Protein 4JZA (pdb70)

Secondary structure (DSSP, 8-state):
---EEEEEETT----HHHHHHHHHHSTT-EEEEE-SS--HHHHHHHHHHHHHHHHHHHHHHS---TTS-S--HHHHHHHHHHHHHHTSS--S-HHHHHHHHHHHHHHHHHHHHHHTT-SSHHHHHHHHHHHHHHH------EEEEEE---SSS-SEEEEEEEE-----HHHHHHHHHHHHTT-PPPPHHHHTS-HHHHHHHHH--TT--SHHHHHHHHHHHHHHHHHHHHH-S-HHHHHHHHHHT-SSPPHHHHTS-HHHH---GGGSTTTHHHHHHHHHHHHTSTTHHHHTTTGGGGGGS-HHHHTS-HHHHHHHHHHHTT-SSGGGGSS---TT--SSSS-SS-EEEEEEEE-TT---BSS--EEE-S-SS-GGGTTS-HHHHHHHHHHHHHH---S-TTS-EEEEE------TTT----GGGTT-SSPPTHHHHHHHHHHHHHHTTTT---EEEE------S-----TT-HHHHHHHHHHHTTTTTSTTHHHHHHHHHHHHHTTTS--SS--HHHHHHHHHHHHHHHHHHHT-EEEEE-SSSSSHHHHHHHHHH--HHHHHHSS---SS--TTSHHHHHHHHHHHHH---HHHHHHHHHSTT--S-S-HHHHS-HHHHHHHHHHTT-TTHHHHHHHHHHTTSGGGGGG-----TTHHHHHHHHHHHHHHHHHHHHHHHHHHHTSGGGG-----GGG-SSGGGSTTTS-S-HHHHHHHH------TTHHHHHHHHHHHHHHTS-S--TT--HHHHHHHHHHHTTTS--SS---HHHHHHHHHHHHHHHHHHHHHHHHTSSTTT-/---EEEEEETT----HHHHHHHHHHSTT-EEEEE-SS--HHHHHHHHHHHHHHHHHHHHHHS---TTS-S--HHHHHHHHHHHHHHTSS--S-HHHHHHHHHHHHHHHHHHHHHHTT-SSHHHHHHHHHHHHHHH------EEEEEE---SSS-SEEEEEEEE-----HHHHHHHHHHHHTT-PPPPHHHHHS-HHHHHHHHT--TT--SHHHHHHHHHHHHHHHHHHHHH-SSHHHHHHHHHTTPSSPPHHHHTS-HHHH---GGGSTTTHHHHHHHHHHHHTSTTHHHHTTTTTTGGGS-HHHHTS-HHHHHHHHHHHTT-SSGGGGSS---TT--SSSS-SS-EEEEEEEE-TT---BSS--EEE-S-SS-GGGTTS-HHHHHHHHHHHHHH---S-TTS-EEEEEE-----TTT----TTTTT-SSPPTHHHHHHHHHHHHHHTTTT---EEEE------S-----TT-HHHHHHHHHHHTTTTTSTTHHHHHHHHHHHHHTTTS--SS--HHHHHHHHHHHHHHHHHHHT-EEEEEESSSSSHHHHHHHHHH--HHHHHHSS---SS--TTSHHHHHHHHHHHHH---HHHHHHHHHSTT--S-S-HHHHS-HHHHHHHHHHTT-TTHHHHHHHHHHTTSGGGGG-----TTHHHHHHHHHHHHHHHHHHHHHHHHHHHTSGGGG-----GGG-SSGGGSTTTS-S-HHHHHHHH------TTHHHHHHHHHHHHHHTS-S--TTS-HHHHHHHHHHHHTTS--SS---HHHHHHHHHHHHHHHHHHHHHHHHSSSSTT-

Solvent-accessible surface area: 70581 Å² total

Organism: Legionella longbeachae serogroup 1 (strain NSW150) (NCBI:txid661367)

InterPro domains:
  IPR040769 Phosphoinositide phosphatase insertion domain [PF18363] (189-281)
  IPR041034 Phosphoinositide phosphatase, C-terminal [PF18365] (685-813)

Sequence (1611 aa):
GKGIIVRVPHGIELSSELLSALEVRFPGYILETYYQKPDYHRSFARRVDSLHKAFYFLIDAYPFSAKNTPLTKQTLKAYVDECKLATTDAKGSIDDLHKELERFTAKLIELIALNWGCSEIKEAVELLNEAEQYALGEGRYDLVTLLPQLGQDVDYVLQVDESLPPYYDQLLDELTLIKAKKYPKTPGWLRDLEEYQHAYFCNLDQGVTSYLEVIRDFNNFLLNWASIKKIALSLNSDLQQIVSGSPPLPSWFNGLSVHQRERILAADPTSLDKKLTQFKKFLTGDIKWEIWDTATQISSLPQWYWVLSEHQQFFLEHVLKGVDDVKDAVSFLSSRHRTLPLPANYAAHSLLGLSENGNRELSAKRYRSSHIATRDGLNWPKAVQQRHSDSNLAKVEYSKNDQLAILQTLISPIHATEYVPNWITDYLPTLPPDLDLYKLARSAVERRKETQSILQNNHPYNAKRLYYTQAYDKDSQSLLVTAKKYASFTPGLQELLDQYQSVLESALGTATIFDYAGRELFLSSLEQLIILTIGGHSYGSCVSGKDRKAIELIHTDAILYKECYGTWPVFDELPDKENRIRFVSLVADLYSRHQHEHAGQNAPGSEGIKTPEWYLPEDIAAEIRKRLDSERSLKDDDRAATDNEVKNIFIGYLLPEKKLLCRLVARQLGESNCTKLYDALHSLINERNLFTPQEQSSRWTSSFFSSESNPTPDGIKQILELLSPSSGKDNIIRIEKILQVVSERPEIDGSRTEATNSVYGRLRSFLNCSEKATTFSEIVSTTVEEWTKLFEESKRAHVKEFESSHGKGIIVRVPHGIELSSELLSALEVRFPGYILETYYQKPDYHRSFARRVDSLHKAFYFLIDAYPFSAKNTPLTKQTLKAYVDECKLATTDAKGSIDDLHKELERFTAKLIELIALNWGCSEIKEAVELLNEAEQYALGEGRYDLVTLLPQLGQDVDYVLQVDESLPPYYDQLLDELTLIKAKKYPKTPGWLRDLEEYQHAYFCNLDQGVTSYLEVIRDFNNFLLNWASIKKIALSLNSDLQQIVSGSPPLPSWFNGLSVHQRERILAADPTSLDKKLTQFKKFLTGDIKWEIWDTATQISSLPQWYWVLSEHQQFFLEHVLKGVDDVKDAVSFLSSRHRTLPLPANYAAHSLLGLSENGNRELSAKRYRSSHIATRDGLNWPKAVQQRHSDSNLAKVEYSKNDQLAILQTLISPIHATEYVPNWITDYLPTLPPDLDLYKLARSAVERRKETQSILQNNHPYNAKRLYYTQAYDKDSQSLLVTAKKYASFTPGLQELLDQYQSVLESALGTATIFDYAGRELFLSSLEQLIILTIGGHSYGSCVSGKDRKAIELIHTDAILYKECYGTWPVFDELPDKENRIRFVSLVADLYSRHQHEHAGQNAPGSEGIKTPEWYLPEDIAAEIRKRLDSERSLKDDDRAATDNEVKNIFIYLLPEKKLLCRLVARQLGESNCTKLYDALHSLINERNLFTPQEQSSRWTSSFFSSESNPTPDGIKQILELLSPSSGKDNIIRIEKILQVVSERPEIDGSRTEATNSVYGRLRSFLNCSEKATTFSEIVSTTVEEWTKLFEESKRAHVKEFESSH

CATH classification: 1.10.520.60 (+1 more: 1.20.120.1720)

Nearest PDB structures (foldseek):
  4jza-assembly2_B  TM=1.001E+00  e=0.000E+00  Legionella longbeachae NSW150
  4jza-assembly3_A  TM=1.001E+00  e=0.000E+00  Legionella longbeachae NSW150
  8jzl-assembly1_A  TM=6.196E-01  e=5.012E-06  Salmonella enterica subsp. enterica serovar Typhimurium str. LT2
  6pcv-assembly1_A  TM=5.585E-01  e=2.221E-02  Homo sapiens
  7syf-assembly1_A  TM=2.313E-01  e=2.540E-02  Homo sapiens

Structure (mmCIF, N/CA/C/O backbone):
data_4JZA
#
_entry.id   4JZA
#
_cell.length_a   89.280
_cell.length_b   119.653
_cell.length_c   133.533
_cell.angle_alpha   90.00
_cell.angle_beta   101.33
_cell.angle_gamma   90.00
#
_symmetry.space_group_name_H-M   'P 1 21 1'
#
loop_
_entity.id
_entity.type
_entity.pdbx_description
1 polymer 'Uncharacterized protein'
2 water water
#
loop_
_atom_site.group_PDB
_atom_site.id
_atom_site.type_symbol
_atom_site.label_atom_id
_atom_site.label_alt_id
_atom_site.label_comp_id
_atom_site.label_asym_id
_atom_site.label_entity_id
_atom_site.label_seq_id
_atom_site.pdbx_PDB_ins_code
_atom_site.Cartn_x
_atom_site.Cartn_y
_atom_site.Cartn_z
_atom_site.occupancy
_atom_site.B_iso_or_equiv
_atom_site.auth_seq_id
_atom_site.auth_comp_id
_atom_site.auth_asym_id
_atom_site.auth_atom_id
_atom_site.pdbx_PDB_model_num
ATOM 9 N N . GLY A 1 2 ? 36.706 48.633 118.940 1.00 122.07 2 GLY A N 1
ATOM 10 C CA . GLY A 1 2 ? 35.839 48.214 120.089 1.00 115.56 2 GLY A CA 1
ATOM 11 C C . GLY A 1 2 ? 34.583 47.549 119.530 1.00 113.39 2 GLY A C 1
ATOM 12 O O . GLY A 1 2 ? 33.455 47.963 119.838 1.00 93.88 2 GLY A O 1
ATOM 13 N N . LYS A 1 3 ? 34.789 46.511 118.706 1.00 107.21 3 LYS A N 1
ATOM 14 C CA . LYS A 1 3 ? 33.752 46.041 117.766 1.00 99.29 3 LYS A CA 1
ATOM 15 C C . LYS A 1 3 ? 32.520 45.410 118.446 1.00 90.64 3 LYS A C 1
ATOM 16 O O . LYS A 1 3 ? 31.437 45.421 117.872 1.00 90.34 3 LYS A O 1
ATOM 22 N N . GLY A 1 4 ? 32.680 44.855 119.648 1.00 72.18 4 GLY A N 1
ATOM 23 C CA . GLY A 1 4 ? 31.553 44.272 120.331 1.00 58.73 4 GLY A CA 1
ATOM 24 C C . GLY A 1 4 ? 31.881 42.951 120.975 1.00 54.42 4 GLY A C 1
ATOM 25 O O . GLY A 1 4 ? 33.049 42.520 120.994 1.00 45.27 4 GLY A O 1
ATOM 26 N N . ILE A 1 5 ? 30.834 42.327 121.529 1.00 47.67 5 ILE A N 1
ATOM 27 C CA . ILE A 1 5 ? 30.969 41.155 122.346 1.00 43.72 5 ILE A CA 1
ATOM 28 C C . ILE A 1 5 ? 29.845 40.159 122.078 1.00 44.67 5 ILE A C 1
ATOM 29 O O . ILE A 1 5 ? 28.669 40.515 122.021 1.00 41.43 5 ILE A O 1
ATOM 34 N N . ILE A 1 6 ? 30.230 38.903 121.920 1.00 45.46 6 ILE A N 1
ATOM 35 C CA . ILE A 1 6 ? 29.281 37.841 121.773 1.00 48.60 6 ILE A CA 1
ATOM 36 C C . ILE A 1 6 ? 29.363 36.925 122.975 1.00 51.06 6 ILE A C 1
ATOM 37 O O . ILE A 1 6 ? 30.451 36.476 123.383 1.00 53.30 6 ILE A O 1
ATOM 42 N N . VAL A 1 7 ? 28.210 36.661 123.557 1.00 49.96 7 VAL A N 1
ATOM 43 C CA . VAL A 1 7 ? 28.112 35.742 124.659 1.00 49.31 7 VAL A CA 1
ATOM 44 C C . VAL A 1 7 ? 27.319 34.564 124.144 1.00 49.13 7 VAL A C 1
ATOM 45 O O . VAL A 1 7 ? 26.207 34.725 123.656 1.00 49.23 7 VAL A O 1
ATOM 49 N N . ARG A 1 8 ? 27.944 33.394 124.201 1.00 48.08 8 ARG A N 1
ATOM 50 C CA . ARG A 1 8 ? 27.375 32.175 123.714 1.00 43.78 8 ARG A CA 1
ATOM 51 C C . ARG A 1 8 ? 26.806 31.511 124.911 1.00 45.57 8 ARG A C 1
ATOM 52 O O . ARG A 1 8 ? 27.477 31.348 125.939 1.00 41.99 8 ARG A O 1
ATOM 60 N N . VAL A 1 9 ? 25.593 31.030 124.714 1.00 48.69 9 VAL A N 1
ATOM 61 C CA . VAL A 1 9 ? 24.721 30.630 125.773 1.00 50.67 9 VAL A CA 1
ATOM 62 C C . VAL A 1 9 ? 24.043 29.327 125.361 1.00 48.02 9 VAL A C 1
ATOM 63 O O . VAL A 1 9 ? 23.552 29.237 124.286 1.00 51.13 9 VAL A O 1
ATOM 67 N N . PRO A 1 10 ? 24.061 28.291 126.191 1.00 51.04 10 PRO A N 1
ATOM 68 C CA . PRO A 1 10 ? 23.462 27.064 125.736 1.00 52.79 10 PRO A CA 1
ATOM 69 C C . PRO A 1 10 ? 22.029 27.222 125.347 1.00 58.98 10 PRO A C 1
ATOM 70 O O . PRO A 1 10 ? 21.286 27.964 125.985 1.00 60.89 10 PRO A O 1
ATOM 74 N N . HIS A 1 11 ? 21.648 26.473 124.318 1.00 68.51 11 HIS A N 1
ATOM 75 C CA . HIS A 1 11 ? 20.318 26.514 123.795 1.00 73.32 11 HIS A CA 1
ATOM 76 C C . HIS A 1 11 ? 19.325 26.114 124.857 1.00 73.79 11 HIS A C 1
ATOM 77 O O . HIS A 1 11 ? 19.517 25.114 125.548 1.00 63.37 11 HIS A O 1
ATOM 84 N N . GLY A 1 12 ? 18.282 26.937 124.967 1.00 79.56 12 GLY A N 1
ATOM 85 C CA . GLY A 1 12 ? 17.139 26.648 125.793 1.00 89.60 12 GLY A CA 1
ATOM 86 C C . GLY A 1 12 ? 17.353 26.782 127.283 1.00 96.16 12 GLY A C 1
ATOM 87 O O . GLY A 1 12 ? 16.679 26.110 128.061 1.00 104.85 12 GLY A O 1
ATOM 88 N N . ILE A 1 13 ? 18.300 27.601 127.713 1.00 95.81 13 ILE A N 1
ATOM 89 C CA . ILE A 1 13 ? 18.283 27.976 129.107 1.00 95.13 13 ILE A CA 1
ATOM 90 C C . ILE A 1 13 ? 17.816 29.399 129.114 1.00 96.67 13 ILE A C 1
ATOM 91 O O . ILE A 1 13 ? 18.147 30.196 128.229 1.00 91.84 13 ILE A O 1
ATOM 96 N N . GLU A 1 14 ? 16.991 29.683 130.106 1.00 103.19 14 GLU A N 1
ATOM 97 C CA . GLU A 1 14 ? 16.425 30.998 130.295 1.00 101.62 14 GLU A CA 1
ATOM 98 C C . GLU A 1 14 ? 17.316 31.673 131.311 1.00 89.88 14 GLU A C 1
ATOM 99 O O . GLU A 1 14 ? 17.931 31.031 132.162 1.00 77.02 14 GLU A O 1
ATOM 105 N N . LEU A 1 15 ? 17.401 32.977 131.214 1.00 84.68 15 LEU A N 1
ATOM 106 C CA . LEU A 1 15 ? 18.324 33.679 132.049 1.00 87.71 15 LEU A CA 1
ATOM 107 C C . LEU A 1 15 ? 17.560 34.731 132.829 1.00 90.77 15 LEU A C 1
ATOM 108 O O . LEU A 1 15 ? 16.884 35.595 132.247 1.00 87.37 15 LEU A O 1
ATOM 113 N N . SER A 1 16 ? 17.662 34.635 134.154 1.00 88.55 16 SER A N 1
ATOM 114 C CA . SER A 1 16 ? 17.123 35.653 135.027 1.00 86.82 16 SER A CA 1
ATOM 115 C C . SER A 1 16 ? 17.761 36.968 134.624 1.00 85.24 16 SER A C 1
ATOM 116 O O . SER A 1 16 ? 18.925 37.018 134.231 1.00 84.76 16 SER A O 1
ATOM 119 N N . SER A 1 17 ? 16.977 38.030 134.667 1.00 82.21 17 SER A N 1
ATOM 120 C CA . SER A 1 17 ? 17.498 39.328 134.312 1.00 82.89 17 SER A CA 1
ATOM 121 C C . SER A 1 17 ? 18.630 39.753 135.272 1.00 79.27 17 SER A C 1
ATOM 122 O O . SER A 1 17 ? 19.407 40.653 134.976 1.00 67.52 17 SER A O 1
ATOM 125 N N . GLU A 1 18 ? 18.722 39.120 136.431 1.00 82.70 18 GLU A N 1
ATOM 126 C CA . GLU A 1 18 ? 19.817 39.446 137.325 1.00 83.28 18 GLU A CA 1
ATOM 127 C C . GLU A 1 18 ? 21.122 39.026 136.637 1.00 81.11 18 GLU A C 1
ATOM 128 O O . GLU A 1 18 ? 22.120 39.747 136.746 1.00 81.08 18 GLU A O 1
ATOM 134 N N . LEU A 1 19 ? 21.118 37.911 135.892 1.00 74.31 19 LEU A N 1
ATOM 135 C CA . LEU A 1 19 ? 22.331 37.531 135.146 1.00 73.05 19 LEU A CA 1
ATOM 136 C C . LEU A 1 19 ? 22.490 38.383 133.891 1.00 64.70 19 LEU A C 1
ATOM 137 O O . LEU A 1 19 ? 23.543 38.967 133.687 1.00 58.21 19 LEU A O 1
ATOM 142 N N . LEU A 1 20 ? 21.457 38.479 133.055 1.00 61.51 20 LEU A N 1
ATOM 143 C CA . LEU A 1 20 ? 21.550 39.343 131.859 1.00 61.84 20 LEU A CA 1
ATOM 144 C C . LEU A 1 20 ? 22.168 40.687 132.196 1.00 60.58 20 LEU A C 1
ATOM 145 O O . LEU A 1 20 ? 22.872 41.295 131.393 1.00 69.46 20 LEU A O 1
ATOM 150 N N . SER A 1 21 ? 21.866 41.147 133.398 1.00 65.24 21 SER A N 1
ATOM 151 C CA . SER A 1 21 ? 22.268 42.445 133.906 1.00 65.65 21 SER A CA 1
ATOM 152 C C . SER A 1 21 ? 23.724 42.453 134.369 1.00 66.97 21 SER A C 1
ATOM 153 O O . SER A 1 21 ? 24.409 43.452 134.220 1.00 66.84 21 SER A O 1
ATOM 156 N N . ALA A 1 22 ? 24.191 41.352 134.961 1.00 66.96 22 ALA A N 1
ATOM 157 C CA . ALA A 1 22 ? 25.605 41.234 135.341 1.00 63.50 22 ALA A CA 1
ATOM 158 C C . ALA A 1 22 ? 26.484 41.132 134.094 1.00 63.12 22 ALA A C 1
ATOM 159 O O . ALA A 1 22 ? 27.649 41.571 134.092 1.00 62.54 22 ALA A O 1
ATOM 161 N N . LEU A 1 23 ? 25.905 40.523 133.053 1.00 58.49 23 LEU A N 1
ATOM 162 C CA . LEU A 1 23 ? 26.541 40.406 131.775 1.00 56.49 23 LEU A CA 1
ATOM 163 C C . LEU A 1 23 ? 26.640 41.804 131.193 1.00 58.06 23 LEU A C 1
ATOM 164 O O . LEU A 1 23 ? 27.713 42.174 130.755 1.00 60.37 23 LEU A O 1
ATOM 169 N N . GLU A 1 24 ? 25.573 42.611 131.241 1.00 61.79 24 GLU A N 1
ATOM 170 C CA . GLU A 1 24 ? 25.655 44.018 130.706 1.00 64.87 24 GLU A CA 1
ATOM 171 C C . GLU A 1 24 ? 26.765 44.837 131.346 1.00 59.58 24 GLU A C 1
ATOM 172 O O . GLU A 1 24 ? 27.474 45.587 130.697 1.00 57.25 24 GLU A O 1
ATOM 178 N N . VAL A 1 25 ? 26.937 44.636 132.635 1.00 61.20 25 VAL A N 1
ATOM 179 C CA . VAL A 1 25 ? 27.924 45.377 133.380 1.00 65.28 25 VAL A CA 1
ATOM 180 C C . VAL A 1 25 ? 29.341 45.023 132.889 1.00 62.70 25 VAL A C 1
ATOM 181 O O . VAL A 1 25 ? 30.113 45.910 132.516 1.00 55.49 25 VAL A O 1
ATOM 185 N N . ARG A 1 26 ? 29.646 43.718 132.867 1.00 64.73 26 ARG A N 1
ATOM 186 C CA . ARG A 1 26 ? 30.984 43.220 132.518 1.00 58.56 26 ARG A CA 1
ATOM 187 C C . ARG A 1 26 ? 31.253 43.313 131.010 1.00 59.47 26 ARG A C 1
ATOM 188 O O . ARG A 1 26 ? 32.410 43.495 130.599 1.00 54.88 26 ARG A O 1
ATOM 196 N N . PHE A 1 27 ? 30.180 43.228 130.208 1.00 57.48 27 PHE A N 1
ATOM 197 C CA . PHE A 1 27 ? 30.264 43.090 128.732 1.00 54.24 27 PHE A CA 1
ATOM 198 C C . PHE A 1 27 ? 29.279 44.011 128.011 1.00 57.00 27 PHE A C 1
ATOM 199 O O . PHE A 1 27 ? 28.399 43.541 127.273 1.00 61.10 27 PHE A O 1
ATOM 207 N N . PRO A 1 28 ? 29.429 45.335 128.208 1.00 59.50 28 PRO A N 1
ATOM 208 C CA . PRO A 1 28 ? 28.419 46.285 127.759 1.00 57.41 28 PRO A CA 1
ATOM 209 C C . PRO A 1 28 ? 28.238 46.225 126.242 1.00 59.46 28 PRO A C 1
ATOM 210 O O . PRO A 1 28 ? 29.234 46.124 125.483 1.00 55.93 28 PRO A O 1
ATOM 214 N N . GLY A 1 29 ? 26.976 46.246 125.816 1.00 58.24 29 GLY A N 1
ATOM 215 C CA . GLY A 1 29 ? 26.648 46.093 124.418 1.00 56.75 29 GLY A CA 1
ATOM 216 C C . GLY A 1 29 ? 26.658 44.660 123.896 1.00 57.54 29 GLY A C 1
ATOM 217 O O . GLY A 1 29 ? 26.570 44.457 122.703 1.00 62.33 29 GLY A O 1
ATOM 218 N N . TYR A 1 30 ? 26.767 43.653 124.753 1.00 57.24 30 TYR A N 1
ATOM 219 C CA . TYR A 1 30 ? 26.931 42.275 124.264 1.00 57.25 30 TYR A CA 1
ATOM 220 C C . TYR A 1 30 ? 25.750 41.764 123.464 1.00 56.63 30 TYR A C 1
ATOM 221 O O . TYR A 1 30 ? 24.650 42.188 123.666 1.00 58.43 30 TYR A O 1
ATOM 230 N N . ILE A 1 31 ? 26.009 40.825 122.561 1.00 62.98 31 ILE A N 1
ATOM 231 C CA . ILE A 1 31 ? 24.987 40.142 121.787 1.00 58.30 31 ILE A CA 1
ATOM 232 C C . ILE A 1 31 ? 24.952 38.702 122.275 1.00 58.56 31 ILE A C 1
ATOM 233 O O . ILE A 1 31 ? 25.984 38.111 122.547 1.00 54.76 31 ILE A O 1
ATOM 238 N N . LEU A 1 32 ? 23.759 38.136 122.366 1.00 60.68 32 LEU A N 1
ATOM 239 C CA . LEU A 1 32 ? 23.592 36.747 122.726 1.00 59.18 32 LEU A CA 1
ATOM 240 C C . LEU A 1 32 ? 23.593 35.908 121.496 1.00 56.03 32 LEU A C 1
ATOM 241 O O . LEU A 1 32 ? 23.066 36.305 120.468 1.00 51.47 32 LEU A O 1
ATOM 246 N N . GLU A 1 33 ? 24.179 34.727 121.640 1.00 55.39 33 GLU A N 1
ATOM 247 C CA . GLU A 1 33 ? 24.246 33.719 120.593 1.00 54.08 33 GLU A CA 1
ATOM 248 C C . GLU A 1 33 ? 24.047 32.366 121.208 1.00 49.42 33 GLU A C 1
ATOM 249 O O . GLU A 1 33 ? 24.623 32.056 122.232 1.00 50.53 33 GLU A O 1
ATOM 255 N N . THR A 1 34 ? 23.236 31.554 120.571 1.00 49.35 34 THR A N 1
ATOM 256 C CA . THR A 1 34 ? 22.904 30.254 121.105 1.00 48.24 34 THR A CA 1
ATOM 257 C C . THR A 1 34 ? 23.800 29.158 120.556 1.00 51.59 34 THR A C 1
ATOM 258 O O . THR A 1 34 ? 24.125 29.159 119.338 1.00 58.01 34 THR A O 1
ATOM 262 N N . TYR A 1 35 ? 24.207 28.219 121.420 1.00 49.16 35 TYR A N 1
ATOM 263 C CA . TYR A 1 35 ? 24.881 26.989 120.943 1.00 49.88 35 TYR A CA 1
ATOM 264 C C . TYR A 1 35 ? 24.204 25.729 121.461 1.00 52.92 35 TYR A C 1
ATOM 265 O O . TYR A 1 35 ? 23.446 25.782 122.410 1.00 53.58 35 TYR A O 1
ATOM 274 N N . TYR A 1 36 ? 24.492 24.603 120.814 1.00 57.12 36 TYR A N 1
ATOM 275 C CA . TYR A 1 36 ? 23.921 23.294 121.151 1.00 57.59 36 TYR A CA 1
ATOM 276 C C . TYR A 1 36 ? 25.003 22.319 121.619 1.00 54.90 36 TYR A C 1
ATOM 277 O O . TYR A 1 36 ? 26.178 22.653 121.643 1.00 49.84 36 TYR A O 1
ATOM 286 N N . GLN A 1 37 ? 24.605 21.120 122.015 1.00 57.58 37 GLN A N 1
ATOM 287 C CA . GLN A 1 37 ? 25.547 20.117 122.484 1.00 58.71 37 GLN A CA 1
ATOM 288 C C . GLN A 1 37 ? 26.412 19.654 121.318 1.00 58.89 37 GLN A C 1
ATOM 289 O O . GLN A 1 37 ? 27.627 19.415 121.432 1.00 58.64 37 GLN A O 1
ATOM 295 N N . LYS A 1 38 ? 25.750 19.552 120.173 1.00 61.83 38 LYS A N 1
ATOM 296 C CA . LYS A 1 38 ? 26.263 18.900 118.983 1.00 55.68 38 LYS A CA 1
ATOM 297 C C . LYS A 1 38 ? 26.821 19.975 118.057 1.00 54.55 38 LYS A C 1
ATOM 298 O O . LYS A 1 38 ? 26.136 20.935 117.717 1.00 54.66 38 LYS A O 1
ATOM 304 N N . PRO A 1 39 ? 28.083 19.828 117.633 1.00 53.49 39 PRO A N 1
ATOM 305 C CA . PRO A 1 39 ? 28.571 20.793 116.626 1.00 52.68 39 PRO A CA 1
ATOM 306 C C . PRO A 1 39 ? 27.612 20.953 115.448 1.00 53.59 39 PRO A C 1
ATOM 307 O O . PRO A 1 39 ? 27.052 19.966 114.961 1.00 59.23 39 PRO A O 1
ATOM 311 N N . ASP A 1 40 ? 27.466 22.175 114.963 1.00 54.03 40 ASP A N 1
ATOM 312 C CA . ASP A 1 40 ? 26.639 22.458 113.785 1.00 53.06 40 ASP A CA 1
ATOM 313 C C . ASP A 1 40 ? 27.528 22.672 112.549 1.00 49.60 40 ASP A C 1
ATOM 314 O O . ASP A 1 40 ? 27.996 23.784 112.273 1.00 50.99 40 ASP A O 1
ATOM 319 N N . TYR A 1 41 ? 27.777 21.613 111.797 1.00 48.93 41 TYR A N 1
ATOM 320 C CA . TYR A 1 41 ? 28.713 21.746 110.689 1.00 48.09 41 TYR A CA 1
ATOM 321 C C . TYR A 1 41 ? 28.092 22.515 109.502 1.00 46.03 41 TYR A C 1
ATOM 322 O O . TYR A 1 41 ? 28.805 23.172 108.760 1.00 44.59 41 TYR A O 1
ATOM 331 N N . HIS A 1 42 ? 26.771 22.497 109.360 1.00 46.06 42 HIS A N 1
ATOM 332 C CA . HIS A 1 42 ? 26.135 23.386 108.397 1.00 46.93 42 HIS A CA 1
ATOM 333 C C . HIS A 1 42 ? 26.432 24.864 108.653 1.00 42.27 42 HIS A C 1
ATOM 334 O O . HIS A 1 42 ? 26.634 25.634 107.719 1.00 40.02 42 HIS A O 1
ATOM 341 N N . ARG A 1 43 ? 26.496 25.259 109.904 1.00 42.63 43 ARG A N 1
ATOM 342 C CA . ARG A 1 43 ? 26.881 26.642 110.237 1.00 44.22 43 ARG A CA 1
ATOM 343 C C . ARG A 1 43 ? 28.307 26.939 109.752 1.00 43.23 43 ARG A C 1
ATOM 344 O O . ARG A 1 43 ? 28.524 27.929 109.084 1.00 47.51 43 ARG A O 1
ATOM 352 N N . SER A 1 44 ? 29.260 26.068 110.054 1.00 40.11 44 SER A N 1
ATOM 353 C CA . SER A 1 44 ? 30.653 26.304 109.666 1.00 42.41 44 SER A CA 1
ATOM 354 C C . SER A 1 44 ? 30.801 26.379 108.145 1.00 43.46 44 SER A C 1
ATOM 355 O O . SER A 1 44 ? 31.602 27.152 107.609 1.00 42.55 44 SER A O 1
ATOM 358 N N . PHE A 1 45 ? 29.960 25.627 107.462 1.00 43.93 45 PHE A N 1
ATOM 359 C CA . PHE A 1 45 ? 29.946 25.614 106.005 1.00 45.97 45 PHE A CA 1
ATOM 360 C C . PHE A 1 45 ? 29.457 26.946 105.411 1.00 45.10 45 PHE A C 1
ATOM 361 O O . PHE A 1 45 ? 30.098 27.547 104.556 1.00 49.01 45 PHE A O 1
ATOM 369 N N . ALA A 1 46 ? 28.326 27.417 105.867 1.00 43.13 46 ALA A N 1
ATOM 370 C CA . ALA A 1 46 ? 27.868 28.714 105.422 1.00 42.76 46 ALA A CA 1
ATOM 371 C C . ALA A 1 46 ? 28.860 29.831 105.788 1.00 44.00 46 ALA A C 1
ATOM 372 O O . ALA A 1 46 ? 29.013 30.792 105.051 1.00 46.17 46 ALA A O 1
ATOM 374 N N . ARG A 1 47 ? 29.517 29.735 106.942 1.00 46.64 47 ARG A N 1
ATOM 375 C CA . ARG A 1 47 ? 30.420 30.817 107.344 1.00 45.12 47 ARG A CA 1
ATOM 376 C C . ARG A 1 47 ? 31.570 30.849 106.397 1.00 40.48 47 ARG A C 1
ATOM 377 O O . ARG A 1 47 ? 31.970 31.933 105.996 1.00 42.20 47 ARG A O 1
ATOM 385 N N . ARG A 1 48 ? 32.067 29.683 106.005 1.00 38.43 48 ARG A N 1
ATOM 386 C CA . ARG A 1 48 ? 33.264 29.630 105.149 1.00 38.74 48 ARG A CA 1
ATOM 387 C C . ARG A 1 48 ? 32.941 30.068 103.741 1.00 37.71 48 ARG A C 1
ATOM 388 O O . ARG A 1 48 ? 33.699 30.817 103.145 1.00 38.47 48 ARG A O 1
ATOM 396 N N . VAL A 1 49 ? 31.824 29.600 103.215 1.00 36.44 49 VAL A N 1
ATOM 397 C CA . VAL A 1 49 ? 31.381 30.082 101.932 1.00 37.51 49 VAL A CA 1
ATOM 398 C C . VAL A 1 49 ? 31.289 31.602 101.955 1.00 39.57 49 VAL A C 1
ATOM 399 O O . VAL A 1 49 ? 31.867 32.277 101.098 1.00 39.31 49 VAL A O 1
ATOM 403 N N . ASP A 1 50 ? 30.579 32.132 102.941 1.00 42.64 50 ASP A N 1
ATOM 404 C CA . ASP A 1 50 ? 30.310 33.561 103.013 1.00 45.79 50 ASP A CA 1
ATOM 405 C C . ASP A 1 50 ? 31.603 34.333 103.127 1.00 41.72 50 ASP A C 1
ATOM 406 O O . ASP A 1 50 ? 31.813 35.316 102.448 1.00 48.53 50 ASP A O 1
ATOM 411 N N . SER A 1 51 ? 32.514 33.867 103.938 1.00 40.71 51 SER A N 1
ATOM 412 C CA . SER A 1 51 ? 33.764 34.612 104.124 1.00 39.92 51 SER A CA 1
ATOM 413 C C . SER A 1 51 ? 34.614 34.676 102.861 1.00 37.97 51 SER A C 1
ATOM 414 O O . SER A 1 51 ? 35.274 35.675 102.624 1.00 40.25 51 SER A O 1
ATOM 417 N N . LEU A 1 52 ? 34.631 33.597 102.089 1.00 35.84 52 LEU A N 1
ATOM 418 C CA . LEU A 1 52 ? 35.427 33.546 100.876 1.00 36.21 52 LEU A CA 1
ATOM 419 C C . LEU A 1 52 ? 34.800 34.377 99.763 1.00 36.55 52 LEU A C 1
ATOM 420 O O . LEU A 1 52 ? 35.501 34.957 98.899 1.00 36.69 52 LEU A O 1
ATOM 425 N N . HIS A 1 53 ? 33.478 34.385 99.765 1.00 36.31 53 HIS A N 1
ATOM 426 C CA . HIS A 1 53 ? 32.706 35.250 98.894 1.00 37.69 53 HIS A CA 1
ATOM 427 C C . HIS A 1 53 ? 33.156 36.661 99.226 1.00 38.15 53 HIS A C 1
ATOM 428 O O . HIS A 1 53 ? 33.724 37.326 98.363 1.00 34.79 53 HIS A O 1
ATOM 435 N N . LYS A 1 54 ? 33.002 37.106 100.476 1.00 38.69 54 LYS A N 1
ATOM 436 C CA . LYS A 1 54 ? 33.540 38.433 100.812 1.00 43.24 54 LYS A CA 1
ATOM 437 C C . LYS A 1 54 ? 35.027 38.571 100.475 1.00 42.85 54 LYS A C 1
ATOM 438 O O . LYS A 1 54 ? 35.464 39.643 100.125 1.00 50.45 54 LYS A O 1
ATOM 444 N N . ALA A 1 55 ? 35.814 37.512 100.538 1.00 39.38 55 ALA A N 1
ATOM 445 C CA . ALA A 1 55 ? 37.200 37.676 100.180 1.00 41.62 55 ALA A CA 1
ATOM 446 C C . ALA A 1 55 ? 37.390 37.928 98.697 1.00 43.20 55 ALA A C 1
ATOM 447 O O . ALA A 1 55 ? 38.335 38.629 98.295 1.00 38.57 55 ALA A O 1
ATOM 449 N N . PHE A 1 56 ? 36.537 37.322 97.874 1.00 45.15 56 PHE A N 1
ATOM 450 C CA . PHE A 1 56 ? 36.580 37.659 96.442 1.00 48.13 56 PHE A CA 1
ATOM 451 C C . PHE A 1 56 ? 36.302 39.145 96.227 1.00 44.46 56 PHE A C 1
ATOM 452 O O . PHE A 1 56 ? 37.026 39.790 95.466 1.00 40.13 56 PHE A O 1
ATOM 460 N N . TYR A 1 57 ? 35.269 39.670 96.885 1.00 43.16 57 TYR A N 1
ATOM 461 C CA . TYR A 1 57 ? 34.943 41.069 96.772 1.00 43.68 57 TYR A CA 1
ATOM 462 C C . TYR A 1 57 ? 36.085 41.945 97.241 1.00 44.98 57 TYR A C 1
ATOM 463 O O . TYR A 1 57 ? 36.416 42.919 96.571 1.00 49.68 57 TYR A O 1
ATOM 472 N N . PHE A 1 58 ? 36.725 41.610 98.352 1.00 41.89 58 PHE A N 1
ATOM 473 C CA . PHE A 1 58 ? 37.865 42.407 98.755 1.00 39.12 58 PHE A CA 1
ATOM 474 C C . PHE A 1 58 ? 38.907 42.444 97.653 1.00 39.84 58 PHE A C 1
ATOM 475 O O . PHE A 1 58 ? 39.540 43.473 97.388 1.00 42.21 58 PHE A O 1
ATOM 483 N N . LEU A 1 59 ? 39.119 41.300 97.037 1.00 40.32 59 LEU A N 1
ATOM 484 C CA . LEU A 1 59 ? 40.179 41.125 96.045 1.00 41.67 59 LEU A CA 1
ATOM 485 C C . LEU A 1 59 ? 39.918 42.009 94.854 1.00 44.21 59 LEU A C 1
ATOM 486 O O . LEU A 1 59 ? 40.813 42.712 94.364 1.00 42.37 59 LEU A O 1
ATOM 491 N N . ILE A 1 60 ? 38.677 41.988 94.388 1.00 48.36 60 ILE A N 1
ATOM 492 C CA . ILE A 1 60 ? 38.345 42.677 93.154 1.00 51.73 60 ILE A CA 1
ATOM 493 C C . ILE A 1 60 ? 38.314 44.188 93.347 1.00 52.27 60 ILE A C 1
ATOM 494 O O . ILE A 1 60 ? 38.683 44.935 92.437 1.00 53.48 60 ILE A O 1
ATOM 499 N N . ASP A 1 61 ? 37.901 44.628 94.528 1.00 48.57 61 ASP A N 1
ATOM 500 C CA . ASP A 1 61 ? 37.915 46.040 94.864 1.00 46.23 61 ASP A CA 1
ATOM 501 C C . ASP A 1 61 ? 39.361 46.530 95.158 1.00 47.36 61 ASP A C 1
ATOM 502 O O . ASP A 1 61 ? 39.661 47.675 94.974 1.00 46.38 61 ASP A O 1
ATOM 507 N N . ALA A 1 62 ? 40.272 45.677 95.598 1.00 49.89 62 ALA A N 1
ATOM 508 C CA . ALA A 1 62 ? 41.593 46.145 96.069 1.00 44.29 62 ALA A CA 1
ATOM 509 C C . ALA A 1 62 ? 42.690 45.944 95.057 1.00 45.58 62 ALA A C 1
ATOM 510 O O . ALA A 1 62 ? 43.605 46.741 94.988 1.00 45.86 62 ALA A O 1
ATOM 512 N N . TYR A 1 63 ? 42.618 44.859 94.289 1.00 48.37 63 TYR A N 1
ATOM 513 C CA . TYR A 1 63 ? 43.735 44.469 93.459 1.00 52.65 63 TYR A CA 1
ATOM 514 C C . TYR A 1 63 ? 43.396 44.665 91.958 1.00 56.36 63 TYR A C 1
ATOM 515 O O . TYR A 1 63 ? 42.530 43.978 91.410 1.00 53.12 63 TYR A O 1
ATOM 524 N N . PRO A 1 64 ? 44.086 45.633 91.295 1.00 64.89 64 PRO A N 1
ATOM 525 C CA . PRO A 1 64 ? 43.893 45.813 89.853 1.00 68.12 64 PRO A CA 1
ATOM 526 C C . PRO A 1 64 ? 44.322 44.617 89.009 1.00 66.49 64 PRO A C 1
ATOM 527 O O . PRO A 1 64 ? 45.417 44.072 89.203 1.00 75.99 64 PRO A O 1
ATOM 531 N N . PHE A 1 65 ? 43.468 44.241 88.062 1.00 67.35 65 PHE A N 1
ATOM 532 C CA . PHE A 1 65 ? 43.819 43.300 87.007 1.00 67.26 65 PHE A CA 1
ATOM 533 C C . PHE A 1 65 ? 43.932 44.096 85.727 1.00 69.06 65 PHE A C 1
ATOM 534 O O . PHE A 1 65 ? 43.075 44.923 85.447 1.00 71.91 65 PHE A O 1
ATOM 542 N N . SER A 1 66 ? 44.987 43.847 84.958 1.00 69.76 66 SER A N 1
ATOM 543 C CA . SER A 1 66 ? 45.107 44.371 83.594 1.00 64.21 66 SER A CA 1
ATOM 544 C C . SER A 1 66 ? 43.821 44.146 82.729 1.00 61.87 66 SER A C 1
ATOM 545 O O . SER A 1 66 ? 43.190 43.073 82.781 1.00 51.27 66 SER A O 1
ATOM 548 N N . ALA A 1 67 ? 43.437 45.165 81.948 1.00 65.10 67 ALA A N 1
ATOM 549 C CA . ALA A 1 67 ? 42.221 45.102 81.069 1.00 73.19 67 ALA A CA 1
ATOM 550 C C . ALA A 1 67 ? 42.456 44.243 79.825 1.00 69.77 67 ALA A C 1
ATOM 551 O O . ALA A 1 67 ? 41.523 43.820 79.151 1.00 70.02 67 ALA A O 1
ATOM 553 N N . LYS A 1 68 ? 43.726 43.991 79.558 1.00 67.72 68 LYS A N 1
ATOM 554 C CA . LYS A 1 68 ? 44.171 43.068 78.537 1.00 68.91 68 LYS A CA 1
ATOM 555 C C . LYS A 1 68 ? 44.010 41.591 78.884 1.00 62.38 68 LYS A C 1
ATOM 556 O O . LYS A 1 68 ? 44.161 40.746 78.015 1.00 64.16 68 LYS A O 1
ATOM 562 N N . ASN A 1 69 ? 43.754 41.228 80.134 1.00 62.62 69 ASN A N 1
ATOM 563 C CA . ASN A 1 69 ? 43.612 39.791 80.448 1.00 56.36 69 ASN A CA 1
ATOM 564 C C . ASN A 1 69 ? 42.370 39.156 79.876 1.00 52.29 69 ASN A C 1
ATOM 565 O O . ASN A 1 69 ? 42.410 37.995 79.496 1.00 45.86 69 ASN A O 1
ATOM 570 N N . THR A 1 70 ? 41.282 39.927 79.777 1.00 51.89 70 THR A N 1
ATOM 571 C CA . THR A 1 70 ? 39.943 39.370 79.584 1.00 49.34 70 THR A CA 1
ATOM 572 C C . THR A 1 70 ? 39.005 40.494 79.248 1.00 47.43 70 THR A C 1
ATOM 573 O O . THR A 1 70 ? 39.149 41.572 79.803 1.00 48.11 70 THR A O 1
ATOM 577 N N . PRO A 1 71 ? 38.019 40.244 78.361 1.00 46.81 71 PRO A N 1
ATOM 578 C CA . PRO A 1 71 ? 36.972 41.221 78.091 1.00 46.48 71 PRO A CA 1
ATOM 579 C C . PRO A 1 71 ? 35.848 41.260 79.142 1.00 47.19 71 PRO A C 1
ATOM 580 O O . PRO A 1 71 ? 34.783 41.815 78.889 1.00 50.49 71 PRO A O 1
ATOM 584 N N . LEU A 1 72 ? 36.047 40.670 80.304 1.00 48.15 72 LEU A N 1
ATOM 585 C CA . LEU A 1 72 ? 34.973 40.532 81.239 1.00 46.63 72 LEU A CA 1
ATOM 586 C C . LEU A 1 72 ? 35.020 41.707 82.208 1.00 44.48 72 LEU A C 1
ATOM 587 O O . LEU A 1 72 ? 36.095 42.219 82.543 1.00 41.02 72 LEU A O 1
ATOM 592 N N . THR A 1 73 ? 33.848 42.132 82.660 1.00 44.58 73 THR A N 1
ATOM 593 C CA . THR A 1 73 ? 33.719 43.278 83.546 1.00 43.51 73 THR A CA 1
ATOM 594 C C . THR A 1 73 ? 33.639 42.765 84.974 1.00 46.40 73 THR A C 1
ATOM 595 O O . THR A 1 73 ? 33.228 41.602 85.253 1.00 44.58 73 THR A O 1
ATOM 599 N N . LYS A 1 74 ? 33.995 43.656 85.888 1.00 47.84 74 LYS A N 1
ATOM 600 C CA . LYS A 1 74 ? 33.781 43.435 87.285 1.00 50.20 74 LYS A CA 1
ATOM 601 C C . LYS A 1 74 ? 32.337 43.012 87.541 1.00 49.81 74 LYS A C 1
ATOM 602 O O . LYS A 1 74 ? 32.060 42.079 88.291 1.00 49.58 74 LYS A O 1
ATOM 608 N N . GLN A 1 75 ? 31.408 43.674 86.901 1.00 46.60 75 GLN A N 1
ATOM 609 C CA . GLN A 1 75 ? 30.051 43.345 87.187 1.00 50.96 75 GLN A CA 1
ATOM 610 C C . GLN A 1 75 ? 29.720 41.879 86.767 1.00 48.63 75 GLN A C 1
ATOM 611 O O . GLN A 1 75 ? 29.068 41.127 87.496 1.00 46.03 75 GLN A O 1
ATOM 617 N N . THR A 1 76 ? 30.224 41.424 85.631 1.00 47.21 76 THR A N 1
ATOM 618 C CA . THR A 1 76 ? 29.994 40.043 85.259 1.00 42.67 76 THR A CA 1
ATOM 619 C C . THR A 1 76 ? 30.628 39.072 86.272 1.00 42.17 76 THR A C 1
ATOM 620 O O . THR A 1 76 ? 29.982 38.091 86.631 1.00 38.89 76 THR A O 1
ATOM 624 N N . LEU A 1 77 ? 31.864 39.328 86.722 1.00 38.34 77 LEU A N 1
ATOM 625 C CA . LEU A 1 77 ? 32.492 38.461 87.717 1.00 38.23 77 LEU A CA 1
ATOM 626 C C . LEU A 1 77 ? 31.731 38.360 89.012 1.00 41.57 77 LEU A C 1
ATOM 627 O O . LEU A 1 77 ? 31.460 37.273 89.537 1.00 45.12 77 LEU A O 1
ATOM 632 N N . LYS A 1 78 ? 31.349 39.497 89.541 1.00 45.31 78 LYS A N 1
ATOM 633 C CA . LYS A 1 78 ? 30.622 39.522 90.787 1.00 45.64 78 LYS A CA 1
ATOM 634 C C . LYS A 1 78 ? 29.284 38.834 90.638 1.00 44.41 78 LYS A C 1
ATOM 635 O O . LYS A 1 78 ? 28.822 38.174 91.538 1.00 49.73 78 LYS A O 1
ATOM 641 N N . ALA A 1 79 ? 28.613 39.010 89.530 1.00 43.95 79 ALA A N 1
ATOM 642 C CA . ALA A 1 79 ? 27.351 38.303 89.391 1.00 45.87 79 ALA A CA 1
ATOM 643 C C . ALA A 1 79 ? 27.621 36.781 89.399 1.00 46.25 79 ALA A C 1
ATOM 644 O O . ALA A 1 79 ? 26.866 36.035 90.037 1.00 48.52 79 ALA A O 1
ATOM 646 N N . TYR A 1 80 ? 28.694 36.333 88.743 1.00 43.09 80 TYR A N 1
ATOM 647 C CA . TYR A 1 80 ? 29.001 34.886 88.676 1.00 48.16 80 TYR A CA 1
ATOM 648 C C . TYR A 1 80 ? 29.311 34.318 90.049 1.00 44.69 80 TYR A C 1
ATOM 649 O O . TYR A 1 80 ? 28.820 33.292 90.465 1.00 49.38 80 TYR A O 1
ATOM 658 N N . VAL A 1 81 ? 30.111 35.033 90.773 1.00 43.95 81 VAL A N 1
ATOM 659 C CA . VAL A 1 81 ? 30.415 34.672 92.136 1.00 41.15 81 VAL A CA 1
ATOM 660 C C . VAL A 1 81 ? 29.239 34.679 93.049 1.00 39.74 81 VAL A C 1
ATOM 661 O O . VAL A 1 81 ? 29.120 33.797 93.863 1.00 39.60 81 VAL A O 1
ATOM 665 N N . ASP A 1 82 ? 28.355 35.648 92.898 1.00 41.13 82 ASP A N 1
ATOM 666 C CA . ASP A 1 82 ? 27.074 35.620 93.586 1.00 41.24 82 ASP A CA 1
ATOM 667 C C . ASP A 1 82 ? 26.223 34.409 93.257 1.00 42.67 82 ASP A C 1
ATOM 668 O O . ASP A 1 82 ? 25.536 33.886 94.162 1.00 41.68 82 ASP A O 1
ATOM 673 N N . GLU A 1 83 ? 26.248 33.933 92.010 1.00 44.67 83 GLU A N 1
ATOM 674 C CA . GLU A 1 83 ? 25.430 32.773 91.686 1.00 49.67 83 GLU A CA 1
ATOM 675 C C . GLU A 1 83 ? 26.049 31.546 92.302 1.00 48.78 83 GLU A C 1
ATOM 676 O O . GLU A 1 83 ? 25.307 30.681 92.779 1.00 48.51 83 GLU A O 1
ATOM 682 N N . CYS A 1 84 ? 27.388 31.464 92.294 1.00 46.09 84 CYS A N 1
ATOM 683 C CA . CYS A 1 84 ? 28.081 30.292 92.852 1.00 46.38 84 CYS A CA 1
ATOM 684 C C . CYS A 1 84 ? 27.724 30.178 94.321 1.00 47.94 84 CYS A C 1
ATOM 685 O O . CYS A 1 84 ? 27.554 29.082 94.848 1.00 49.41 84 CYS A O 1
ATOM 688 N N . LYS A 1 85 ? 27.641 31.324 94.983 1.00 48.22 85 LYS A N 1
ATOM 689 C CA . LYS A 1 85 ? 27.275 31.360 96.378 1.00 51.01 85 LYS A CA 1
ATOM 690 C C . LYS A 1 85 ? 25.837 30.953 96.601 1.00 50.83 85 LYS A C 1
ATOM 691 O O . LYS A 1 85 ? 25.553 30.248 97.551 1.00 48.96 85 LYS A O 1
ATOM 697 N N . LEU A 1 86 ? 24.934 31.425 95.757 1.00 55.09 86 LEU A N 1
ATOM 698 C CA . LEU A 1 86 ? 23.530 31.068 95.906 1.00 58.53 86 LEU A CA 1
ATOM 699 C C . LEU A 1 86 ? 23.307 29.543 95.709 1.00 58.38 86 LEU A C 1
ATOM 700 O O . LEU A 1 86 ? 22.464 28.953 96.340 1.00 59.45 86 LEU A O 1
ATOM 705 N N . ALA A 1 87 ? 24.080 28.910 94.848 1.00 55.26 87 ALA A N 1
ATOM 706 C CA . ALA A 1 87 ? 23.993 27.482 94.694 1.00 56.86 87 ALA A CA 1
ATOM 707 C C . ALA A 1 87 ? 24.348 26.675 95.962 1.00 56.36 87 ALA A C 1
ATOM 708 O O . ALA A 1 87 ? 23.913 25.532 96.095 1.00 55.96 87 ALA A O 1
ATOM 710 N N . THR A 1 88 ? 25.128 27.244 96.876 1.00 53.45 88 THR A N 1
ATOM 711 C CA . THR A 1 88 ? 25.429 26.566 98.142 1.00 53.75 88 THR A CA 1
ATOM 712 C C . THR A 1 88 ? 24.367 26.750 99.262 1.00 55.11 88 THR A C 1
ATOM 713 O O . THR A 1 88 ? 24.451 26.098 100.282 1.00 54.73 88 THR A O 1
ATOM 717 N N . THR A 1 89 ? 23.364 27.598 99.083 1.00 62.76 89 THR A N 1
ATOM 718 C CA . THR A 1 89 ? 22.312 27.738 100.113 1.00 77.05 89 THR A CA 1
ATOM 719 C C . THR A 1 89 ? 21.475 26.466 100.268 1.00 82.90 89 THR A C 1
ATOM 720 O O . THR A 1 89 ? 20.935 26.191 101.349 1.00 84.43 89 THR A O 1
ATOM 724 N N . ASP A 1 90 ? 21.362 25.697 99.195 1.00 88.09 90 ASP A N 1
ATOM 725 C CA . ASP A 1 90 ? 20.673 24.410 99.272 1.00 100.93 90 ASP A CA 1
ATOM 726 C C . ASP A 1 90 ? 21.472 23.312 99.993 1.00 95.21 90 ASP A C 1
ATOM 727 O O . ASP A 1 90 ? 20.866 22.438 100.603 1.00 93.72 90 ASP A O 1
ATOM 732 N N . ALA A 1 91 ? 22.807 23.339 99.921 1.00 83.07 91 ALA A N 1
ATOM 733 C CA . ALA A 1 91 ? 23.623 22.226 100.434 1.00 82.02 91 ALA A CA 1
ATOM 734 C C . ALA A 1 91 ? 23.152 21.714 101.800 1.00 82.13 91 ALA A C 1
ATOM 735 O O . ALA A 1 91 ? 23.148 22.469 102.776 1.00 76.03 91 ALA A O 1
ATOM 737 N N . LYS A 1 92 ? 22.745 20.440 101.849 1.00 85.96 92 LYS A N 1
ATOM 738 C CA . LYS A 1 92 ? 22.322 19.762 103.100 1.00 88.95 92 LYS A CA 1
ATOM 739 C C . LYS A 1 92 ? 23.085 18.455 103.171 1.00 77.24 92 LYS A C 1
ATOM 740 O O . LYS A 1 92 ? 23.445 17.895 102.138 1.00 71.07 92 LYS A O 1
ATOM 746 N N . GLY A 1 93 ? 23.346 17.974 104.376 1.00 68.50 93 GLY A N 1
ATOM 747 C CA . GLY A 1 93 ? 23.902 16.634 104.526 1.00 66.03 93 GLY A CA 1
ATOM 748 C C . GLY A 1 93 ? 24.937 16.454 105.627 1.00 63.95 93 GLY A C 1
ATOM 749 O O . GLY A 1 93 ? 25.004 17.214 106.620 1.00 61.64 93 GLY A O 1
ATOM 750 N N . SER A 1 94 ? 25.762 15.432 105.447 1.00 58.19 94 SER A N 1
ATOM 751 C CA . SER A 1 94 ? 26.808 15.144 106.403 1.00 56.29 94 SER A CA 1
ATOM 752 C C . SER A 1 94 ? 27.983 16.108 106.180 1.00 49.47 94 SER A C 1
ATOM 753 O O . SER A 1 94 ? 28.172 16.650 105.094 1.00 43.51 94 SER A O 1
ATOM 756 N N . ILE A 1 95 ? 28.827 16.224 107.179 1.00 45.91 95 ILE A N 1
ATOM 757 C CA . ILE A 1 95 ? 30.030 16.979 107.034 1.00 48.81 95 ILE A CA 1
ATOM 758 C C . ILE A 1 95 ? 30.830 16.626 105.774 1.00 50.43 95 ILE A C 1
ATOM 759 O O . ILE A 1 95 ? 31.570 17.483 105.249 1.00 51.14 95 ILE A O 1
ATOM 764 N N . ASP A 1 96 ? 30.701 15.391 105.295 1.00 50.94 96 ASP A N 1
ATOM 765 C CA . ASP A 1 96 ? 31.348 14.970 104.058 1.00 50.33 96 ASP A CA 1
ATOM 766 C C . ASP A 1 96 ? 30.758 15.589 102.838 1.00 47.18 96 ASP A C 1
ATOM 767 O O . ASP A 1 96 ? 31.488 15.899 101.936 1.00 43.89 96 ASP A O 1
ATOM 772 N N . ASP A 1 97 ? 29.424 15.706 102.788 1.00 49.19 97 ASP A N 1
ATOM 773 C CA . ASP A 1 97 ? 28.718 16.272 101.630 1.00 48.43 97 ASP A CA 1
ATOM 774 C C . ASP A 1 97 ? 29.040 17.734 101.596 1.00 45.17 97 ASP A C 1
ATOM 775 O O . ASP A 1 97 ? 29.323 18.272 100.562 1.00 42.00 97 ASP A O 1
ATOM 780 N N . LEU A 1 98 ? 28.957 18.382 102.755 1.00 45.88 98 LEU A N 1
ATOM 781 C CA . LEU A 1 98 ? 29.218 19.804 102.862 1.00 45.86 98 LEU A CA 1
ATOM 782 C C . LEU A 1 98 ? 30.693 20.146 102.580 1.00 46.73 98 LEU A C 1
ATOM 783 O O . LEU A 1 98 ? 30.999 21.226 102.062 1.00 46.62 98 LEU A O 1
ATOM 788 N N . HIS A 1 99 ? 31.617 19.254 102.900 1.00 45.84 99 HIS A N 1
ATOM 789 C CA . HIS A 1 99 ? 33.004 19.566 102.604 1.00 45.72 99 HIS A CA 1
ATOM 790 C C . HIS A 1 99 ? 33.187 19.541 101.099 1.00 45.27 99 HIS A C 1
ATOM 791 O O . HIS A 1 99 ? 33.995 20.294 100.547 1.00 43.03 99 HIS A O 1
ATOM 798 N N . LYS A 1 100 ? 32.383 18.738 100.423 1.00 45.17 100 LYS A N 1
ATOM 799 C CA . LYS A 1 100 ? 32.550 18.599 98.998 1.00 47.89 100 LYS A CA 1
ATOM 800 C C . LYS A 1 100 ? 31.991 19.828 98.334 1.00 43.96 100 LYS A C 1
ATOM 801 O O . LYS A 1 100 ? 32.690 20.458 97.555 1.00 45.24 100 LYS A O 1
ATOM 807 N N . GLU A 1 101 ? 30.777 20.221 98.673 1.00 42.83 101 GLU A N 1
ATOM 808 C CA . GLU A 1 101 ? 30.259 21.517 98.235 1.00 46.79 101 GLU A CA 1
ATOM 809 C C . GLU A 1 101 ? 31.236 22.699 98.492 1.00 46.84 101 GLU A C 1
ATOM 810 O O . GLU A 1 101 ? 31.459 23.546 97.635 1.00 49.27 101 GLU A O 1
ATOM 816 N N . LEU A 1 102 ? 31.833 22.758 99.668 1.00 46.26 102 LEU A N 1
ATOM 817 C CA . LEU A 1 102 ? 32.838 23.769 99.895 1.00 42.27 102 LEU A CA 1
ATOM 818 C C . LEU A 1 102 ? 33.964 23.641 98.927 1.00 39.64 102 LEU A C 1
ATOM 819 O O . LEU A 1 102 ? 34.427 24.656 98.441 1.00 38.44 102 LEU A O 1
ATOM 824 N N . GLU A 1 103 ? 34.470 22.427 98.689 1.00 40.88 103 GLU A N 1
ATOM 825 C CA . GLU A 1 103 ? 35.622 22.270 97.766 1.00 39.45 103 GLU A CA 1
ATOM 826 C C . GLU A 1 103 ? 35.210 22.770 96.368 1.00 39.42 103 GLU A C 1
ATOM 827 O O . GLU A 1 103 ? 35.973 23.458 95.681 1.00 34.80 103 GLU A O 1
ATOM 833 N N . ARG A 1 104 ? 33.969 22.474 95.978 1.00 40.03 104 ARG A N 1
ATOM 834 C CA . ARG A 1 104 ? 33.492 22.845 94.665 1.00 43.20 104 ARG A CA 1
ATOM 835 C C . ARG A 1 104 ? 33.382 24.347 94.505 1.00 41.79 104 ARG A C 1
ATOM 836 O O . ARG A 1 104 ? 33.751 24.869 93.481 1.00 42.13 104 ARG A O 1
ATOM 844 N N . PHE A 1 105 ? 32.817 25.014 95.504 1.00 39.59 105 PHE A N 1
ATOM 845 C CA . PHE A 1 105 ? 32.605 26.458 95.477 1.00 40.60 105 PHE A CA 1
ATOM 846 C C . PHE A 1 105 ? 33.949 27.182 95.471 1.00 39.91 105 PHE A C 1
ATOM 847 O O . PHE A 1 105 ? 34.162 28.153 94.725 1.00 38.06 105 PHE A O 1
ATOM 855 N N . THR A 1 106 ? 34.874 26.672 96.257 1.00 38.13 106 THR A N 1
ATOM 856 C CA . THR A 1 106 ? 36.151 27.328 96.368 1.00 39.17 106 THR A CA 1
ATOM 857 C C . THR A 1 106 ? 36.906 27.225 95.012 1.00 38.92 106 THR A C 1
ATOM 858 O O . THR A 1 106 ? 37.443 28.204 94.494 1.00 36.17 106 THR A O 1
ATOM 862 N N . ALA A 1 107 ? 36.929 26.027 94.434 1.00 40.54 107 ALA A N 1
ATOM 863 C CA . ALA A 1 107 ? 37.590 25.803 93.125 1.00 39.57 107 ALA A CA 1
ATOM 864 C C . ALA A 1 107 ? 37.037 26.709 92.045 1.00 39.90 107 ALA A C 1
ATOM 865 O O . ALA A 1 107 ? 37.785 27.178 91.220 1.00 37.66 107 ALA A O 1
ATOM 867 N N . LYS A 1 108 ? 35.719 26.948 92.057 1.00 40.85 108 LYS A N 1
ATOM 868 C CA . LYS A 1 108 ? 35.137 27.909 91.160 1.00 42.54 108 LYS A CA 1
ATOM 869 C C . LYS A 1 108 ? 35.738 29.278 91.310 1.00 41.30 108 LYS A C 1
ATOM 870 O O . LYS A 1 108 ? 35.997 29.894 90.318 1.00 47.04 108 LYS A O 1
ATOM 876 N N . LEU A 1 109 ? 35.965 29.755 92.526 1.00 41.87 109 LEU A N 1
ATOM 877 C CA . LEU A 1 109 ? 36.532 31.090 92.716 1.00 41.27 109 LEU A CA 1
ATOM 878 C C . LEU A 1 109 ? 37.964 31.152 92.289 1.00 40.33 109 LEU A C 1
ATOM 879 O O . LEU A 1 109 ? 38.384 32.137 91.679 1.00 37.27 109 LEU A O 1
ATOM 884 N N . ILE A 1 110 ? 38.721 30.125 92.648 1.00 41.50 110 ILE A N 1
ATOM 885 C CA . ILE A 1 110 ? 40.156 30.089 92.364 1.00 42.76 110 ILE A CA 1
ATOM 886 C C . ILE A 1 110 ? 40.368 30.162 90.854 1.00 43.52 110 ILE A C 1
ATOM 887 O O . ILE A 1 110 ? 41.283 30.815 90.356 1.00 40.05 110 ILE A O 1
ATOM 892 N N . GLU A 1 111 ? 39.494 29.479 90.128 1.00 44.85 111 GLU A N 1
ATOM 893 C CA . GLU A 1 111 ? 39.667 29.318 88.709 1.00 49.53 111 GLU A CA 1
ATOM 894 C C . GLU A 1 111 ? 39.304 30.668 88.033 1.00 48.65 111 GLU A C 1
ATOM 895 O O . GLU A 1 111 ? 40.016 31.158 87.154 1.00 45.61 111 GLU A O 1
ATOM 901 N N . LEU A 1 112 ? 38.210 31.272 88.484 1.00 44.90 112 LEU A N 1
ATOM 902 C CA . LEU A 1 112 ? 37.822 32.600 88.051 1.00 42.15 112 LEU A CA 1
ATOM 903 C C . LEU A 1 112 ? 38.917 33.629 88.314 1.00 41.03 112 LEU A C 1
ATOM 904 O O . LEU A 1 112 ? 39.178 34.488 87.490 1.00 39.36 112 LEU A O 1
ATOM 909 N N . ILE A 1 113 ? 39.572 33.525 89.462 1.00 42.32 113 ILE A N 1
ATOM 910 C CA . ILE A 1 113 ? 40.725 34.363 89.775 1.00 42.02 113 ILE A CA 1
ATOM 911 C C . ILE A 1 113 ? 41.908 34.085 88.855 1.00 43.40 113 ILE A C 1
ATOM 912 O O . ILE A 1 113 ? 42.497 34.999 88.317 1.00 42.92 113 ILE A O 1
ATOM 917 N N . ALA A 1 114 ? 42.241 32.831 88.610 1.00 45.29 114 ALA A N 1
ATOM 918 C CA . ALA A 1 114 ? 43.372 32.567 87.727 1.00 43.00 114 ALA A CA 1
ATOM 919 C C . ALA A 1 114 ? 43.135 33.128 86.323 1.00 42.25 114 ALA A C 1
ATOM 920 O O . ALA A 1 114 ? 44.070 33.629 85.686 1.00 41.52 114 ALA A O 1
ATOM 922 N N . LEU A 1 115 ? 41.903 32.978 85.830 1.00 43.50 115 LEU A N 1
ATOM 923 C CA . LEU A 1 115 ? 41.437 33.548 84.559 1.00 40.69 115 LEU A CA 1
ATOM 924 C C . LEU A 1 115 ? 41.482 35.069 84.541 1.00 45.23 115 LEU A C 1
ATOM 925 O O . LEU A 1 115 ? 42.208 35.647 83.747 1.00 43.72 115 LEU A O 1
ATOM 930 N N . ASN A 1 116 ? 40.693 35.734 85.378 1.00 50.05 116 ASN A N 1
ATOM 931 C CA . ASN A 1 116 ? 40.676 37.190 85.327 1.00 54.52 116 ASN A CA 1
ATOM 932 C C . ASN A 1 116 ? 42.016 37.895 85.709 1.00 50.02 116 ASN A C 1
ATOM 933 O O . ASN A 1 116 ? 42.322 38.975 85.200 1.00 52.18 116 ASN A O 1
ATOM 938 N N . TRP A 1 117 ? 42.829 37.302 86.556 1.00 45.07 117 TRP A N 1
ATOM 939 C CA . TRP A 1 117 ? 44.095 37.944 86.940 1.00 44.99 117 TRP A CA 1
ATOM 940 C C . TRP A 1 117 ? 45.269 37.377 86.139 1.00 48.41 117 TRP A C 1
ATOM 941 O O . TRP A 1 117 ? 46.399 37.827 86.288 1.00 46.73 117 TRP A O 1
ATOM 952 N N . GLY A 1 118 ? 44.997 36.390 85.290 1.00 49.72 118 GLY A N 1
ATOM 953 C CA . GLY A 1 118 ? 46.010 35.863 84.386 1.00 51.17 118 GLY A CA 1
ATOM 954 C C . GLY A 1 118 ? 47.178 35.245 85.114 1.00 49.89 118 GLY A C 1
ATOM 955 O O . GLY A 1 118 ? 48.317 35.548 84.810 1.00 52.18 118 GLY A O 1
ATOM 956 N N . CYS A 1 119 ? 46.867 34.360 86.049 1.00 46.79 119 CYS A N 1
ATOM 957 C CA . CYS A 1 119 ? 47.856 33.728 86.878 1.00 49.00 119 CYS A CA 1
ATOM 958 C C . CYS A 1 119 ? 48.507 32.600 86.107 1.00 54.67 119 CYS A C 1
ATOM 959 O O . CYS A 1 119 ? 47.807 31.698 85.652 1.00 56.28 119 CYS A O 1
ATOM 962 N N . SER A 1 120 ? 49.835 32.608 85.987 1.00 59.99 120 SER A N 1
ATOM 963 C CA . SER A 1 120 ? 50.539 31.498 85.314 1.00 65.85 120 SER A CA 1
ATOM 964 C C . SER A 1 120 ? 50.369 30.224 86.073 1.00 62.90 120 SER A C 1
ATOM 965 O O . SER A 1 120 ? 50.258 29.190 85.465 1.00 62.64 120 SER A O 1
ATOM 968 N N . GLU A 1 121 ? 50.356 30.301 87.398 1.00 64.47 121 GLU A N 1
ATOM 969 C CA . GLU A 1 121 ? 50.231 29.124 88.254 1.00 59.94 121 GLU A CA 1
ATOM 970 C C . GLU A 1 121 ? 48.924 29.241 89.053 1.00 52.61 121 GLU A C 1
ATOM 971 O O . GLU A 1 121 ? 48.659 30.273 89.587 1.00 53.46 121 GLU A O 1
ATOM 977 N N . ILE A 1 122 ? 48.106 28.191 89.121 1.00 51.59 122 ILE A N 1
ATOM 978 C CA . ILE A 1 122 ? 46.863 28.181 89.888 1.00 48.82 122 ILE A CA 1
ATOM 979 C C . ILE A 1 122 ? 47.111 28.468 91.386 1.00 50.20 122 ILE A C 1
ATOM 980 O O . ILE A 1 122 ? 46.255 29.000 92.066 1.00 50.76 122 ILE A O 1
ATOM 985 N N . LYS A 1 123 ? 48.295 28.150 91.901 1.00 50.12 123 LYS A N 1
ATOM 986 C CA . LYS A 1 123 ? 48.592 28.425 93.308 1.00 50.84 123 LYS A CA 1
ATOM 987 C C . LYS A 1 123 ? 48.664 29.920 93.679 1.00 49.56 123 LYS A C 1
ATOM 988 O O . LYS A 1 123 ? 48.502 30.304 94.848 1.00 42.89 123 LYS A O 1
ATOM 994 N N . GLU A 1 124 ? 48.942 30.772 92.696 1.00 52.79 124 GLU A N 1
ATOM 995 C CA . GLU A 1 124 ? 48.952 32.209 92.956 1.00 52.54 124 GLU A CA 1
ATOM 996 C C . GLU A 1 124 ? 47.528 32.666 93.107 1.00 45.74 124 GLU A C 1
ATOM 997 O O . GLU A 1 124 ? 47.255 33.595 93.840 1.00 45.10 124 GLU A O 1
ATOM 1003 N N . ALA A 1 125 ? 46.620 32.017 92.407 1.00 41.59 125 ALA A N 1
ATOM 1004 C CA . ALA A 1 125 ? 45.233 32.349 92.572 1.00 41.49 125 ALA A CA 1
ATOM 1005 C C . ALA A 1 125 ? 44.749 31.949 93.948 1.00 42.55 125 ALA A C 1
ATOM 1006 O O . ALA A 1 125 ? 43.892 32.603 94.526 1.00 41.94 125 ALA A O 1
ATOM 1008 N N . VAL A 1 126 ? 45.299 30.866 94.464 1.00 44.90 126 VAL A N 1
ATOM 1009 C CA . VAL A 1 126 ? 44.934 30.393 95.773 1.00 44.28 126 VAL A CA 1
ATOM 1010 C C . VAL A 1 126 ? 45.387 31.423 96.782 1.00 47.84 126 VAL A C 1
ATOM 1011 O O . VAL A 1 126 ? 44.612 31.842 97.629 1.00 47.68 126 VAL A O 1
ATOM 1015 N N . GLU A 1 127 ? 46.634 31.867 96.660 1.00 49.73 127 GLU A N 1
ATOM 1016 C CA . GLU A 1 127 ? 47.203 32.795 97.614 1.00 45.39 127 GLU A CA 1
ATOM 1017 C C . GLU A 1 127 ? 46.519 34.136 97.561 1.00 43.94 127 GLU A C 1
ATOM 1018 O O . GLU A 1 127 ? 46.389 34.814 98.577 1.00 45.21 127 GLU A O 1
ATOM 1024 N N . LEU A 1 128 ? 46.084 34.549 96.388 1.00 43.06 128 LEU A N 1
ATOM 1025 C CA . LEU A 1 128 ? 45.327 35.813 96.290 1.00 41.02 128 LEU A CA 1
ATOM 1026 C C . LEU A 1 128 ? 44.023 35.802 97.109 1.00 39.19 128 LEU A C 1
ATOM 1027 O O . LEU A 1 128 ? 43.791 36.718 97.921 1.00 36.57 128 LEU A O 1
ATOM 1032 N N . LEU A 1 129 ? 43.206 34.761 96.922 1.00 35.15 129 LEU A N 1
ATOM 1033 C CA . LEU A 1 129 ? 41.992 34.573 97.753 1.00 34.22 129 LEU A CA 1
ATOM 1034 C C . LEU A 1 129 ? 42.265 34.456 99.289 1.00 34.51 129 LEU A C 1
ATOM 1035 O O . LEU A 1 129 ? 41.625 35.099 100.121 1.00 33.15 129 LEU A O 1
ATOM 1040 N N . ASN A 1 130 ? 43.249 33.633 99.635 1.00 35.64 130 ASN A N 1
ATOM 1041 C CA . ASN A 1 130 ? 43.577 33.299 101.006 1.00 33.54 130 ASN A CA 1
ATOM 1042 C C . ASN A 1 130 ? 43.966 34.538 101.731 1.00 32.91 130 ASN A C 1
ATOM 1043 O O . ASN A 1 130 ? 43.522 34.776 102.837 1.00 34.97 130 ASN A O 1
ATOM 1048 N N . GLU A 1 131 ? 44.787 35.350 101.077 1.00 35.63 131 GLU A N 1
ATOM 1049 C CA . GLU A 1 131 ? 45.344 36.623 101.661 1.00 33.56 131 GLU A CA 1
ATOM 1050 C C . GLU A 1 131 ? 44.360 37.762 101.589 1.00 32.40 131 GLU A C 1
ATOM 1051 O O . GLU A 1 131 ? 44.267 38.560 102.515 1.00 34.58 131 GLU A O 1
ATOM 1057 N N . ALA A 1 132 ? 43.574 37.827 100.536 1.00 33.63 132 ALA A N 1
ATOM 1058 C CA . ALA A 1 132 ? 42.456 38.779 100.539 1.00 36.10 132 ALA A CA 1
ATOM 1059 C C . ALA A 1 132 ? 41.511 38.533 101.700 1.00 34.40 132 ALA A C 1
ATOM 1060 O O . ALA A 1 132 ? 41.062 39.456 102.310 1.00 35.25 132 ALA A O 1
ATOM 1062 N N . GLU A 1 133 ? 41.228 37.296 102.041 1.00 36.77 133 GLU A N 1
ATOM 1063 C CA . GLU A 1 133 ? 40.346 37.064 103.172 1.00 39.19 133 GLU A CA 1
ATOM 1064 C C . GLU A 1 133 ? 40.940 37.608 104.479 1.00 38.58 133 GLU A C 1
ATOM 1065 O O . GLU A 1 133 ? 40.234 38.150 105.304 1.00 39.98 133 GLU A O 1
ATOM 1071 N N . GLN A 1 134 ? 42.241 37.444 104.665 1.00 35.99 134 GLN A N 1
ATOM 1072 C CA . GLN A 1 134 ? 42.902 37.892 105.866 1.00 34.38 134 GLN A CA 1
ATOM 1073 C C . GLN A 1 134 ? 42.805 39.387 106.047 1.00 32.93 134 GLN A C 1
ATOM 1074 O O . GLN A 1 134 ? 42.460 39.847 107.108 1.00 32.10 134 GLN A O 1
ATOM 1080 N N . TYR A 1 135 ? 43.135 40.139 104.994 1.00 35.24 135 TYR A N 1
ATOM 1081 C CA . TYR A 1 135 ? 43.011 41.601 104.993 1.00 35.63 135 TYR A CA 1
ATOM 1082 C C . TYR A 1 135 ? 41.525 42.000 105.104 1.00 36.72 135 TYR A C 1
ATOM 1083 O O . TYR A 1 135 ? 41.219 42.948 105.834 1.00 35.99 135 TYR A O 1
ATOM 1092 N N . ALA A 1 136 ? 40.599 41.286 104.474 1.00 33.57 136 ALA A N 1
ATOM 1093 C CA . ALA A 1 136 ? 39.173 41.622 104.731 1.00 37.28 136 ALA A CA 1
ATOM 1094 C C . ALA A 1 136 ? 38.815 41.523 106.201 1.00 38.52 136 ALA A C 1
ATOM 1095 O O . ALA A 1 136 ? 38.044 42.356 106.717 1.00 34.43 136 ALA A O 1
ATOM 1097 N N . LEU A 1 137 ? 39.367 40.490 106.860 1.00 39.09 137 LEU A N 1
ATOM 1098 C CA . LEU A 1 137 ? 39.121 40.270 108.284 1.00 39.12 137 LEU A CA 1
ATOM 1099 C C . LEU A 1 137 ? 39.801 41.319 109.192 1.00 42.11 137 LEU A C 1
ATOM 1100 O O . LEU A 1 137 ? 39.207 41.722 110.202 1.00 42.66 137 LEU A O 1
ATOM 1113 N N . GLY A 1 139 ? 40.395 44.386 108.441 1.00 49.99 139 GLY A N 1
ATOM 1114 C CA . GLY A 1 139 ? 39.599 45.603 108.256 1.00 51.95 139 GLY A CA 1
ATOM 1115 C C . GLY A 1 139 ? 38.332 45.608 109.091 1.00 53.06 139 GLY A C 1
ATOM 1116 O O . GLY A 1 139 ? 37.944 46.632 109.601 1.00 54.48 139 GLY A O 1
ATOM 1117 N N . GLU A 1 140 ? 37.740 44.440 109.267 1.00 52.52 140 GLU A N 1
ATOM 1118 C CA . GLU A 1 140 ? 36.448 44.291 109.879 1.00 54.35 140 GLU A CA 1
ATOM 1119 C C . GLU A 1 140 ? 36.579 44.336 111.397 1.00 52.21 140 GLU A C 1
ATOM 1120 O O . GLU A 1 140 ? 35.638 44.698 112.068 1.00 51.61 140 GLU A O 1
ATOM 1126 N N . GLY A 1 141 ? 37.734 43.967 111.951 1.00 47.22 141 GLY A N 1
ATOM 1127 C CA . GLY A 1 141 ? 37.866 43.860 113.404 1.00 46.27 141 GLY A CA 1
ATOM 1128 C C . GLY A 1 141 ? 37.383 42.531 113.977 1.00 44.91 141 GLY A C 1
ATOM 1129 O O . GLY A 1 141 ? 36.871 41.701 113.259 1.00 44.66 141 GLY A O 1
ATOM 1130 N N . ARG A 1 142 ? 37.503 42.345 115.291 1.00 42.48 142 ARG A N 1
ATOM 1131 C CA . ARG A 1 142 ? 37.110 41.092 115.945 1.00 40.54 142 ARG A CA 1
ATOM 1132 C C . ARG A 1 142 ? 36.216 41.333 117.151 1.00 41.07 142 ARG A C 1
ATOM 1133 O O . ARG A 1 142 ? 36.515 42.208 117.975 1.00 38.69 142 ARG A O 1
ATOM 1141 N N . TYR A 1 143 ? 35.148 40.537 117.252 1.00 41.79 143 TYR A N 1
ATOM 1142 C CA . TYR A 1 143 ? 34.283 40.471 118.425 1.00 42.63 143 TYR A CA 1
ATOM 1143 C C . TYR A 1 143 ? 34.964 39.709 119.536 1.00 42.61 143 TYR A C 1
ATOM 1144 O O . TYR A 1 143 ? 35.507 38.662 119.280 1.00 38.15 143 TYR A O 1
ATOM 1153 N N . ASP A 1 144 ? 34.882 40.212 120.778 1.00 44.69 144 ASP A N 1
ATOM 1154 C CA . ASP A 1 144 ? 35.235 39.409 121.956 1.00 44.50 144 ASP A CA 1
ATOM 1155 C C . ASP A 1 144 ? 34.190 38.327 122.140 1.00 43.43 144 ASP A C 1
ATOM 1156 O O . ASP A 1 144 ? 33.005 38.441 121.769 1.00 37.14 144 ASP A O 1
ATOM 1161 N N . LEU A 1 145 ? 34.653 37.281 122.794 1.00 48.88 145 LEU A N 1
ATOM 1162 C CA . LEU A 1 145 ? 33.917 36.040 122.876 1.00 47.99 145 LEU A CA 1
ATOM 1163 C C . LEU A 1 145 ? 33.832 35.584 124.285 1.00 43.83 145 LEU A C 1
ATOM 1164 O O . LEU A 1 145 ? 34.860 35.488 124.956 1.00 42.72 145 LEU A O 1
ATOM 1169 N N . VAL A 1 146 ? 32.609 35.348 124.738 1.00 42.50 146 VAL A N 1
ATOM 1170 C CA . VAL A 1 146 ? 32.356 34.845 126.086 1.00 41.51 146 VAL A CA 1
ATOM 1171 C C . VAL A 1 146 ? 31.495 33.628 125.908 1.00 38.51 146 VAL A C 1
ATOM 1172 O O . VAL A 1 146 ? 30.562 33.664 125.136 1.00 37.02 146 VAL A O 1
ATOM 1176 N N . THR A 1 147 ? 31.817 32.549 126.588 1.00 39.99 147 THR A N 1
ATOM 1177 C CA . THR A 1 147 ? 30.990 31.352 126.527 1.00 41.66 147 THR A CA 1
ATOM 1178 C C . THR A 1 147 ? 30.506 30.977 127.945 1.00 45.21 147 THR A C 1
ATOM 1179 O O . THR A 1 147 ? 31.274 30.689 128.856 1.00 46.16 147 THR A O 1
ATOM 1183 N N . LEU A 1 148 ? 29.190 30.929 128.085 1.00 47.06 148 LEU A N 1
ATOM 1184 C CA . LEU A 1 148 ? 28.565 30.635 129.359 1.00 48.67 148 LEU A CA 1
ATOM 1185 C C . LEU A 1 148 ? 28.111 29.193 129.444 1.00 46.36 148 LEU A C 1
ATOM 1186 O O . LEU A 1 148 ? 27.379 28.706 128.599 1.00 45.09 148 LEU A O 1
ATOM 1191 N N . LEU A 1 149 ? 28.570 28.522 130.489 1.00 50.26 149 LEU A N 1
ATOM 1192 C CA . LEU A 1 149 ? 28.226 27.143 130.763 1.00 53.58 149 LEU A CA 1
ATOM 1193 C C . LEU A 1 149 ? 27.651 27.026 132.165 1.00 53.52 149 LEU A C 1
ATOM 1194 O O . LEU A 1 149 ? 28.226 27.561 133.110 1.00 50.93 149 LEU A O 1
ATOM 1199 N N . PRO A 1 150 ? 26.460 26.288 132.284 1.00 54.51 150 PRO A N 1
ATOM 1200 C CA . PRO A 1 150 ? 26.005 26.143 133.675 1.00 55.73 150 PRO A CA 1
ATOM 1201 C C . PRO A 1 150 ? 26.742 25.030 134.408 1.00 56.28 150 PRO A C 1
ATOM 1202 O O . PRO A 1 150 ? 26.809 23.912 133.927 1.00 53.54 150 PRO A O 1
ATOM 1214 N N . GLN A 1 152 ? 27.786 24.071 138.821 1.00 71.44 152 GLN A N 1
ATOM 1215 C CA . GLN A 1 152 ? 27.834 24.567 140.190 1.00 77.39 152 GLN A CA 1
ATOM 1216 C C . GLN A 1 152 ? 29.057 24.028 140.897 1.00 74.22 152 GLN A C 1
ATOM 1217 O O . GLN A 1 152 ? 29.215 22.825 141.020 1.00 79.50 152 GLN A O 1
ATOM 1223 N N . LEU A 1 153 ? 29.920 24.910 141.377 1.00 75.89 153 LEU A N 1
ATOM 1224 C CA . LEU A 1 153 ? 31.088 24.462 142.120 1.00 86.07 153 LEU A CA 1
ATOM 1225 C C . LEU A 1 153 ? 31.087 24.959 143.554 1.00 93.35 153 LEU A C 1
ATOM 1226 O O . LEU A 1 153 ? 31.792 24.438 144.412 1.00 98.27 153 LEU A O 1
ATOM 1231 N N . GLY A 1 154 ? 30.285 25.982 143.797 1.00 101.26 154 GLY A N 1
ATOM 1232 C CA . GLY A 1 154 ? 30.221 26.648 145.078 1.00 104.40 154 GLY A CA 1
ATOM 1233 C C . GLY A 1 154 ? 28.885 27.344 145.139 1.00 109.43 154 GLY A C 1
ATOM 1234 O O . GLY A 1 154 ? 28.184 27.416 144.138 1.00 106.73 154 GLY A O 1
ATOM 1235 N N . GLN A 1 155 ? 28.513 27.851 146.302 1.00 118.54 155 GLN A N 1
ATOM 1236 C CA . GLN A 1 155 ? 27.260 28.571 146.404 1.00 118.83 155 GLN A CA 1
ATOM 1237 C C . GLN A 1 155 ? 27.336 29.776 145.479 1.00 113.68 155 GLN A C 1
ATOM 1238 O O . GLN A 1 155 ? 26.361 30.138 144.820 1.00 110.81 155 GLN A O 1
ATOM 1244 N N . ASP A 1 156 ? 28.509 30.390 145.440 1.00 102.88 156 ASP A N 1
ATOM 1245 C CA . ASP A 1 156 ? 28.753 31.568 144.624 1.00 95.53 156 ASP A CA 1
ATOM 1246 C C . ASP A 1 156 ? 28.612 31.337 143.124 1.00 88.87 156 ASP A C 1
ATOM 1247 O O . ASP A 1 156 ? 28.097 32.194 142.413 1.00 92.66 156 ASP A O 1
ATOM 1252 N N . VAL A 1 157 ? 29.087 30.197 142.636 1.00 81.57 157 VAL A N 1
ATOM 1253 C CA . VAL A 1 157 ? 29.147 29.959 141.197 1.00 71.48 157 VAL A CA 1
ATOM 1254 C C . VAL A 1 157 ? 28.103 28.972 140.696 1.00 64.40 157 VAL A C 1
ATOM 1255 O O . VAL A 1 157 ? 28.116 27.810 141.061 1.00 66.76 157 VAL A O 1
ATOM 1259 N N . ASP A 1 158 ? 27.213 29.436 139.833 1.00 61.38 158 ASP A N 1
ATOM 1260 C CA . ASP A 1 158 ? 26.244 28.561 139.198 1.00 62.64 158 ASP A CA 1
ATOM 1261 C C . ASP A 1 158 ? 26.547 28.454 137.715 1.00 58.92 158 ASP A C 1
ATOM 1262 O O . ASP A 1 158 ? 26.045 27.578 137.023 1.00 54.77 158 ASP A O 1
ATOM 1267 N N . TYR A 1 159 ? 27.356 29.382 137.229 1.00 57.87 159 TYR A N 1
ATOM 1268 C CA . TYR A 1 159 ? 27.734 29.405 135.832 1.00 56.16 159 TYR A CA 1
ATOM 1269 C C . TYR A 1 159 ? 29.214 29.663 135.692 1.00 53.04 159 TYR A C 1
ATOM 1270 O O . TYR A 1 159 ? 29.792 30.421 136.452 1.00 48.63 159 TYR A O 1
ATOM 1279 N N . VAL A 1 160 ? 29.817 29.039 134.696 1.00 53.71 160 VAL A N 1
ATOM 1280 C CA . VAL A 1 160 ? 31.222 29.238 134.412 1.00 51.08 160 VAL A CA 1
ATOM 1281 C C . VAL A 1 160 ? 31.342 29.965 133.087 1.00 47.98 160 VAL A C 1
ATOM 1282 O O . VAL A 1 160 ? 30.694 29.606 132.119 1.00 45.93 160 VAL A O 1
ATOM 1286 N N . LEU A 1 161 ? 32.161 31.007 133.067 1.00 49.63 161 LEU A N 1
ATOM 1287 C CA . LEU A 1 161 ? 32.367 31.790 131.866 1.00 47.31 161 LEU A CA 1
ATOM 1288 C C . LEU A 1 161 ? 33.786 31.647 131.376 1.00 44.53 161 LEU A C 1
ATOM 1289 O O . LEU A 1 161 ? 34.726 31.908 132.106 1.00 46.42 161 LEU A O 1
ATOM 1294 N N . GLN A 1 162 ? 33.931 31.248 130.122 1.00 43.45 162 GLN A N 1
ATOM 1295 C CA . GLN A 1 162 ? 35.209 31.320 129.442 1.00 41.11 162 GLN A CA 1
ATOM 1296 C C . GLN A 1 162 ? 35.177 32.608 128.650 1.00 39.32 162 GLN A C 1
ATOM 1297 O O . GLN A 1 162 ? 34.201 32.892 127.955 1.00 37.81 162 GLN A O 1
ATOM 1303 N N . VAL A 1 163 ? 36.227 33.398 128.787 1.00 38.08 163 VAL A N 1
ATOM 1304 C CA . VAL A 1 163 ? 36.283 34.723 128.204 1.00 40.26 163 VAL A CA 1
ATOM 1305 C C . VAL A 1 163 ? 37.540 34.963 127.365 1.00 40.41 163 VAL A C 1
ATOM 1306 O O . VAL A 1 163 ? 38.665 34.727 127.844 1.00 45.00 163 VAL A O 1
ATOM 1310 N N . ASP A 1 164 ? 37.384 35.448 126.136 1.00 39.91 164 ASP A N 1
ATOM 1311 C CA . ASP A 1 164 ? 38.584 35.885 125.348 1.00 42.03 164 ASP A CA 1
ATOM 1312 C C . ASP A 1 164 ? 38.388 37.262 124.790 1.00 41.05 164 ASP A C 1
ATOM 1313 O O . ASP A 1 164 ? 37.522 37.488 123.954 1.00 40.35 164 ASP A O 1
ATOM 1318 N N . GLU A 1 165 ? 39.169 38.196 125.303 1.00 45.71 165 GLU A N 1
ATOM 1319 C CA . GLU A 1 165 ? 39.033 39.592 124.940 1.00 48.28 165 GLU A CA 1
ATOM 1320 C C . GLU A 1 165 ? 40.119 39.849 123.913 1.00 43.41 165 GLU A C 1
ATOM 1321 O O . GLU A 1 165 ? 41.285 39.597 124.152 1.00 44.59 165 GLU A O 1
ATOM 1327 N N . SER A 1 166 ? 39.699 40.266 122.739 1.00 40.68 166 SER A N 1
ATOM 1328 C CA . SER A 1 166 ? 40.592 40.734 121.700 1.00 40.92 166 SER A CA 1
ATOM 1329 C C . SER A 1 166 ? 41.289 42.043 122.110 1.00 43.55 166 SER A C 1
ATOM 1330 O O . SER A 1 166 ? 40.652 42.960 122.710 1.00 39.92 166 SER A O 1
ATOM 1333 N N . LEU A 1 167 ? 42.561 42.141 121.725 1.00 40.39 167 LEU A N 1
ATOM 1334 C CA . LEU A 1 167 ? 43.423 43.193 122.189 1.00 41.95 167 LEU A CA 1
ATOM 1335 C C . LEU A 1 167 ? 44.056 43.940 121.030 1.00 41.52 167 LEU A C 1
ATOM 1336 O O . LEU A 1 167 ? 44.564 43.336 120.118 1.00 43.63 167 LEU A O 1
ATOM 1341 N N . PRO A 1 168 ? 44.061 45.277 121.063 1.00 42.46 168 PRO A N 1
ATOM 1342 C CA . PRO A 1 168 ? 44.630 45.917 119.873 1.00 38.41 168 PRO A CA 1
ATOM 1343 C C . PRO A 1 168 ? 46.078 45.623 119.791 1.00 38.59 168 PRO A C 1
ATOM 1344 O O . PRO A 1 168 ? 46.741 45.710 120.807 1.00 44.60 168 PRO A O 1
ATOM 1348 N N . PRO A 1 169 ? 46.558 45.168 118.630 1.00 36.48 169 PRO A N 1
ATOM 1349 C CA . PRO A 1 169 ? 47.933 44.737 118.484 1.00 35.01 169 PRO A CA 1
ATOM 1350 C C . PRO A 1 169 ? 48.883 45.806 117.987 1.00 39.06 169 PRO A C 1
ATOM 1351 O O . PRO A 1 169 ? 50.087 45.556 117.927 1.00 37.59 169 PRO A O 1
ATOM 1355 N N . TYR A 1 170 ? 48.356 46.965 117.579 1.00 43.72 170 TYR A N 1
ATOM 1356 C CA . TYR A 1 170 ? 49.203 48.071 117.097 1.00 44.84 170 TYR A CA 1
ATOM 1357 C C . TYR A 1 170 ? 49.999 48.744 118.213 1.00 48.03 170 TYR A C 1
ATOM 1358 O O . TYR A 1 170 ? 49.644 48.660 119.364 1.00 50.96 170 TYR A O 1
ATOM 1367 N N . TYR A 1 171 ? 51.086 49.394 117.828 1.00 48.04 171 TYR A N 1
ATOM 1368 C CA . TYR A 1 171 ? 51.939 50.160 118.706 1.00 44.57 171 TYR A CA 1
ATOM 1369 C C . TYR A 1 171 ? 52.358 51.421 117.933 1.00 47.69 171 TYR A C 1
ATOM 1370 O O . TYR A 1 171 ? 52.282 51.459 116.692 1.00 47.01 171 TYR A O 1
ATOM 1379 N N . ASP A 1 172 ? 52.768 52.455 118.657 1.00 51.16 172 ASP A N 1
ATOM 1380 C CA . ASP A 1 172 ? 52.951 53.801 118.071 1.00 53.47 172 ASP A CA 1
ATOM 1381 C C . ASP A 1 172 ? 53.863 53.845 116.829 1.00 51.94 172 ASP A C 1
ATOM 1382 O O . ASP A 1 172 ? 53.519 54.478 115.812 1.00 49.26 172 ASP A O 1
ATOM 1387 N N . GLN A 1 173 ? 55.013 53.174 116.905 1.00 46.85 173 GLN A N 1
ATOM 1388 C CA . GLN A 1 173 ? 55.909 53.128 115.771 1.00 45.61 173 GLN A CA 1
ATOM 1389 C C . GLN A 1 173 ? 55.166 52.695 114.507 1.00 43.91 173 GLN A C 1
ATOM 1390 O O . GLN A 1 173 ? 55.240 53.342 113.471 1.00 45.34 173 GLN A O 1
ATOM 1396 N N . LEU A 1 174 ? 54.419 51.612 114.598 1.00 45.68 174 LEU A N 1
ATOM 1397 C CA . LEU A 1 174 ? 53.745 51.085 113.438 1.00 46.57 174 LEU A CA 1
ATOM 1398 C C . LEU A 1 174 ? 52.708 52.062 112.960 1.00 46.15 174 LEU A C 1
ATOM 1399 O O . LEU A 1 174 ? 52.512 52.228 111.758 1.00 47.56 174 LEU A O 1
ATOM 1404 N N . LEU A 1 175 ? 52.008 52.695 113.882 1.00 46.47 175 LEU A N 1
ATOM 1405 C CA . LEU A 1 175 ? 50.979 53.664 113.460 1.00 47.11 175 LEU A CA 1
ATOM 1406 C C . LEU A 1 175 ? 51.607 54.772 112.650 1.00 47.92 175 LEU A C 1
ATOM 1407 O O . LEU A 1 175 ? 51.001 55.229 111.669 1.00 45.57 175 LEU A O 1
ATOM 1412 N N . ASP A 1 176 ? 52.819 55.186 113.051 1.00 48.40 176 ASP A N 1
ATOM 1413 C CA . ASP A 1 176 ? 53.535 56.246 112.357 1.00 51.35 176 ASP A CA 1
ATOM 1414 C C . ASP A 1 176 ? 53.947 55.813 110.977 1.00 51.30 176 ASP A C 1
ATOM 1415 O O . ASP A 1 176 ? 53.759 56.549 109.996 1.00 54.75 176 ASP A O 1
ATOM 1420 N N . GLU A 1 177 ? 54.481 54.598 110.894 1.00 50.16 177 GLU A N 1
ATOM 1421 C CA . GLU A 1 177 ? 54.773 54.006 109.597 1.00 47.04 177 GLU A CA 1
ATOM 1422 C C . GLU A 1 177 ? 53.532 53.879 108.693 1.00 45.45 177 GLU A C 1
ATOM 1423 O O . GLU A 1 177 ? 53.620 54.121 107.500 1.00 44.09 177 GLU A O 1
ATOM 1429 N N . LEU A 1 178 ? 52.379 53.505 109.236 1.00 44.93 178 LEU A N 1
ATOM 1430 C CA . LEU A 1 178 ? 51.173 53.405 108.416 1.00 46.38 178 LEU A CA 1
ATOM 1431 C C . LEU A 1 178 ? 50.729 54.757 107.885 1.00 51.92 178 LEU A C 1
ATOM 1432 O O . LEU A 1 178 ? 50.292 54.900 106.718 1.00 58.24 178 LEU A O 1
ATOM 1437 N N . THR A 1 179 ? 50.875 55.765 108.728 1.00 54.79 179 THR A N 1
ATOM 1438 C CA . THR A 1 179 ? 50.590 57.135 108.339 1.00 50.66 179 THR A CA 1
ATOM 1439 C C . THR A 1 179 ? 51.485 57.592 107.184 1.00 47.33 179 THR A C 1
ATOM 1440 O O . THR A 1 179 ? 50.985 58.194 106.246 1.00 49.41 179 THR A O 1
ATOM 1444 N N . LEU A 1 180 ? 52.791 57.318 107.252 1.00 44.55 180 LEU A N 1
ATOM 1445 C CA . LEU A 1 180 ? 53.676 57.629 106.143 1.00 50.14 180 LEU A CA 1
ATOM 1446 C C . LEU A 1 180 ? 53.249 56.919 104.826 1.00 52.12 180 LEU A C 1
ATOM 1447 O O . LEU A 1 180 ? 53.249 57.515 103.741 1.00 53.15 180 LEU A O 1
ATOM 1452 N N . ILE A 1 181 ? 52.934 55.627 104.922 1.00 51.42 181 ILE A N 1
ATOM 1453 C CA . ILE A 1 181 ? 52.504 54.860 103.765 1.00 49.14 181 ILE A CA 1
ATOM 1454 C C . ILE A 1 181 ? 51.335 55.578 103.047 1.00 47.74 181 ILE A C 1
ATOM 1455 O O . ILE A 1 181 ? 51.388 55.771 101.843 1.00 47.92 181 ILE A O 1
ATOM 1460 N N . LYS A 1 182 ? 50.313 56.018 103.781 1.00 47.78 182 LYS A N 1
ATOM 1461 C CA . LYS A 1 182 ? 49.228 56.748 103.156 1.00 47.04 182 LYS A CA 1
ATOM 1462 C C . LYS A 1 182 ? 49.680 58.075 102.614 1.00 49.07 182 LYS A C 1
ATOM 1463 O O . LYS A 1 182 ? 49.249 58.516 101.552 1.00 49.47 182 LYS A O 1
ATOM 1469 N N . ALA A 1 183 ? 50.529 58.762 103.353 1.00 52.14 183 ALA A N 1
ATOM 1470 C CA . ALA A 1 183 ? 50.878 60.098 102.908 1.00 52.16 183 ALA A CA 1
ATOM 1471 C C . ALA A 1 183 ? 51.684 60.038 101.603 1.00 52.05 183 ALA A C 1
ATOM 1472 O O . ALA A 1 183 ? 51.620 60.998 100.815 1.00 51.73 183 ALA A O 1
ATOM 1474 N N . LYS A 1 184 ? 52.403 58.925 101.371 1.00 49.32 184 LYS A N 1
ATOM 1475 C CA . LYS A 1 184 ? 53.167 58.728 100.142 1.00 49.29 184 LYS A CA 1
ATOM 1476 C C . LYS A 1 184 ? 52.370 58.040 99.077 1.00 50.56 184 LYS A C 1
ATOM 1477 O O . LYS A 1 184 ? 52.902 57.680 98.020 1.00 48.11 184 LYS A O 1
ATOM 1483 N N . LYS A 1 185 ? 51.071 57.898 99.323 1.00 55.48 185 LYS A N 1
ATOM 1484 C CA . LYS A 1 185 ? 50.173 57.267 98.359 1.00 58.95 185 LYS A CA 1
ATOM 1485 C C . LYS A 1 185 ? 50.576 55.833 98.008 1.00 52.31 185 LYS A C 1
ATOM 1486 O O . LYS A 1 185 ? 50.548 55.476 96.842 1.00 47.29 185 LYS A O 1
ATOM 1492 N N . TYR A 1 186 ? 50.965 55.024 98.995 1.00 47.11 186 TYR A N 1
ATOM 1493 C CA . TYR A 1 186 ? 51.021 53.591 98.792 1.00 43.95 186 TYR A CA 1
ATOM 1494 C C . TYR A 1 186 ? 51.981 53.191 97.683 1.00 43.03 186 TYR A C 1
ATOM 1495 O O . TYR A 1 186 ? 51.605 52.415 96.793 1.00 38.25 186 TYR A O 1
ATOM 1504 N N . PRO A 1 187 ? 53.228 53.697 97.724 1.00 45.52 187 PRO A N 1
ATOM 1505 C CA . PRO A 1 187 ? 54.161 53.227 96.705 1.00 46.99 187 PRO A CA 1
ATOM 1506 C C . PRO A 1 187 ? 54.388 51.716 96.832 1.00 47.48 187 PRO A C 1
ATOM 1507 O O . PRO A 1 187 ? 54.343 51.163 97.926 1.00 46.95 187 PRO A O 1
ATOM 1511 N N . LYS A 1 188 ? 54.577 51.076 95.695 1.00 46.12 188 LYS A N 1
ATOM 1512 C CA . LYS A 1 188 ? 54.758 49.655 95.617 1.00 48.37 188 LYS A CA 1
ATOM 1513 C C . LYS A 1 188 ? 56.197 49.304 95.428 1.00 49.87 188 LYS A C 1
ATOM 1514 O O . LYS A 1 188 ? 57.000 50.105 94.973 1.00 50.17 188 LYS A O 1
ATOM 1520 N N . THR A 1 189 ? 56.546 48.080 95.765 1.00 52.91 189 THR A N 1
ATOM 1521 C CA . THR A 1 189 ? 57.946 47.735 95.712 1.00 54.41 189 THR A CA 1
ATOM 1522 C C . THR A 1 189 ? 58.334 47.607 94.250 1.00 52.86 189 THR A C 1
ATOM 1523 O O . THR A 1 189 ? 57.637 46.962 93.503 1.00 49.24 189 THR A O 1
ATOM 1527 N N . PRO A 1 190 ? 59.410 48.282 93.832 1.00 51.88 190 PRO A N 1
ATOM 1528 C CA . PRO A 1 190 ? 59.811 48.053 92.462 1.00 54.47 190 PRO A CA 1
ATOM 1529 C C . PRO A 1 190 ? 60.678 46.809 92.380 1.00 55.67 190 PRO A C 1
ATOM 1530 O O . PRO A 1 190 ? 61.501 46.560 93.301 1.00 56.37 190 PRO A O 1
ATOM 1534 N N . GLY A 1 191 ? 60.528 46.082 91.264 1.00 55.43 191 GLY A N 1
ATOM 1535 C CA . GLY A 1 191 ? 61.274 44.831 90.977 1.00 56.57 191 GLY A CA 1
ATOM 1536 C C . GLY A 1 191 ? 62.766 44.834 91.291 1.00 53.59 191 GLY A C 1
ATOM 1537 O O . GLY A 1 191 ? 63.304 43.851 91.799 1.00 54.25 191 GLY A O 1
ATOM 1538 N N . TRP A 1 192 ? 63.433 45.933 90.979 1.00 50.90 192 TRP A N 1
ATOM 1539 C CA . TRP A 1 192 ? 64.854 46.021 91.205 1.00 51.74 192 TRP A CA 1
ATOM 1540 C C . TRP A 1 192 ? 65.221 45.879 92.640 1.00 53.69 192 TRP A C 1
ATOM 1541 O O . TRP A 1 192 ? 66.333 45.426 92.957 1.00 55.15 192 TRP A O 1
ATOM 1552 N N . LEU A 1 193 ? 64.298 46.275 93.518 1.00 56.35 193 LEU A N 1
ATOM 1553 C CA . LEU A 1 193 ? 64.555 46.218 94.975 1.00 53.59 193 LEU A CA 1
ATOM 1554 C C . LEU A 1 193 ? 64.406 44.821 95.478 1.00 52.42 193 LEU A C 1
ATOM 1555 O O . LEU A 1 193 ? 65.187 44.367 96.314 1.00 47.74 193 LEU A O 1
ATOM 1560 N N . ARG A 1 194 ? 63.409 44.134 94.926 1.00 52.87 194 ARG A N 1
ATOM 1561 C CA . ARG A 1 194 ? 63.206 42.739 95.220 1.00 55.24 194 ARG A CA 1
ATOM 1562 C C . ARG A 1 194 ? 64.373 41.892 94.810 1.00 55.49 194 ARG A C 1
ATOM 1563 O O . ARG A 1 194 ? 64.723 40.982 95.527 1.00 53.23 194 ARG A O 1
ATOM 1571 N N . ASP A 1 195 ? 64.981 42.199 93.665 1.00 61.35 195 ASP A N 1
ATOM 1572 C CA . ASP A 1 195 ? 66.109 41.412 93.150 1.00 60.38 195 ASP A CA 1
ATOM 1573 C C . ASP A 1 195 ? 67.442 41.593 93.914 1.00 59.53 195 ASP A C 1
ATOM 1574 O O . ASP A 1 195 ? 68.354 40.838 93.693 1.00 62.40 195 ASP A O 1
ATOM 1579 N N . LEU A 1 196 ? 67.542 42.525 94.851 1.00 57.09 196 LEU A N 1
ATOM 1580 C CA . LEU A 1 196 ? 68.804 42.759 95.535 1.00 58.85 196 LEU A CA 1
ATOM 1581 C C . LEU A 1 196 ? 69.224 41.660 96.473 1.00 58.42 196 LEU A C 1
ATOM 1582 O O . LEU A 1 196 ? 68.384 40.973 97.039 1.00 58.90 196 LEU A O 1
ATOM 1587 N N . GLU A 1 197 ? 70.536 41.539 96.668 1.00 57.76 197 GLU A N 1
ATOM 1588 C CA . GLU A 1 197 ? 71.085 40.736 97.752 1.00 62.64 197 GLU A CA 1
ATOM 1589 C C . GLU A 1 197 ? 70.924 41.413 99.118 1.00 61.13 197 GLU A C 1
ATOM 1590 O O . GLU A 1 197 ? 70.770 42.625 99.210 1.00 65.42 197 GLU A O 1
ATOM 1596 N N . GLU A 1 198 ? 71.006 40.643 100.191 1.00 62.48 198 GLU A N 1
ATOM 1597 C CA . GLU A 1 198 ? 70.639 41.174 101.498 1.00 63.81 198 GLU A CA 1
ATOM 1598 C C . GLU A 1 198 ? 71.408 42.446 101.807 1.00 61.53 198 GLU A C 1
ATOM 1599 O O . GLU A 1 198 ? 70.810 43.394 102.285 1.00 66.46 198 GLU A O 1
ATOM 1605 N N . TYR A 1 199 ? 72.717 42.489 101.567 1.00 62.20 199 TYR A N 1
ATOM 1606 C CA . TYR A 1 199 ? 73.506 43.684 101.994 1.00 61.86 199 TYR A CA 1
ATOM 1607 C C . TYR A 1 199 ? 73.108 44.928 101.195 1.00 57.32 199 TYR A C 1
ATOM 1608 O O . TYR A 1 199 ? 73.142 46.060 101.684 1.00 55.39 199 TYR A O 1
ATOM 1617 N N . GLN A 1 200 ? 72.702 44.709 99.964 1.00 57.33 200 GLN A N 1
ATOM 1618 C CA . GLN A 1 200 ? 72.362 45.824 99.109 1.00 61.46 200 GLN A CA 1
ATOM 1619 C C . GLN A 1 200 ? 71.003 46.337 99.524 1.00 59.50 200 GLN A C 1
ATOM 1620 O O . GLN A 1 200 ? 70.780 47.537 99.543 1.00 60.31 200 GLN A O 1
ATOM 1626 N N . HIS A 1 201 ? 70.100 45.416 99.859 1.00 59.03 201 HIS A N 1
ATOM 1627 C CA . HIS A 1 201 ? 68.781 45.763 100.413 1.00 54.46 201 HIS A CA 1
ATOM 1628 C C . HIS A 1 201 ? 68.956 46.615 101.666 1.00 52.92 201 HIS A C 1
ATOM 1629 O O . HIS A 1 201 ? 68.224 47.608 101.841 1.00 51.66 201 HIS A O 1
ATOM 1636 N N . ALA A 1 202 ? 69.911 46.260 102.524 1.00 47.45 202 ALA A N 1
ATOM 1637 C CA . ALA A 1 202 ? 70.123 47.070 103.695 1.00 52.59 202 ALA A CA 1
ATOM 1638 C C . ALA A 1 202 ? 70.613 48.477 103.308 1.00 58.48 202 ALA A C 1
ATOM 1639 O O . ALA A 1 202 ? 70.203 49.488 103.939 1.00 57.93 202 ALA A O 1
ATOM 1641 N N . TYR A 1 203 ? 71.475 48.550 102.284 1.00 58.38 203 TYR A N 1
ATOM 1642 C CA . TYR A 1 203 ? 72.038 49.842 101.860 1.00 56.27 203 TYR A CA 1
ATOM 1643 C C . TYR A 1 203 ? 70.917 50.819 101.535 1.00 53.39 203 TYR A C 1
ATOM 1644 O O . TYR A 1 203 ? 70.805 51.852 102.155 1.00 53.89 203 TYR A O 1
ATOM 1653 N N . PHE A 1 204 ? 70.060 50.462 100.601 1.00 52.52 204 PHE A N 1
ATOM 1654 C CA . PHE A 1 204 ? 69.045 51.387 100.126 1.00 52.39 204 PHE A CA 1
ATOM 1655 C C . PHE A 1 204 ? 67.945 51.606 101.151 1.00 53.83 204 PHE A C 1
ATOM 1656 O O . PHE A 1 204 ? 67.410 52.700 101.266 1.00 58.14 204 PHE A O 1
ATOM 1664 N N . CYS A 1 205 ? 67.582 50.578 101.901 1.00 58.86 205 CYS A N 1
ATOM 1665 C CA . CYS A 1 205 ? 66.467 50.739 102.862 1.00 60.12 205 CYS A CA 1
ATOM 1666 C C . CYS A 1 205 ? 66.882 51.548 104.079 1.00 59.80 205 CYS A C 1
ATOM 1667 O O . CYS A 1 205 ? 66.034 52.082 104.760 1.00 62.81 205 CYS A O 1
ATOM 1670 N N . ASN A 1 206 ? 68.179 51.669 104.339 1.00 62.32 206 ASN A N 1
ATOM 1671 C CA . ASN A 1 206 ? 68.646 52.483 105.477 1.00 61.30 206 ASN A CA 1
ATOM 1672 C C . ASN A 1 206 ? 69.295 53.796 105.097 1.00 58.71 206 ASN A C 1
ATOM 1673 O O . ASN A 1 206 ? 69.704 54.564 105.968 1.00 57.46 206 ASN A O 1
ATOM 1678 N N . LEU A 1 207 ? 69.334 54.073 103.799 1.00 57.69 207 LEU A N 1
ATOM 1679 C CA . LEU A 1 207 ? 69.989 55.260 103.283 1.00 59.50 207 LEU A CA 1
ATOM 1680 C C . LEU A 1 207 ? 69.512 56.500 104.014 1.00 61.61 207 LEU A C 1
ATOM 1681 O O . LEU A 1 207 ? 68.309 56.787 104.064 1.00 55.00 207 LEU A O 1
ATOM 1686 N N . ASP A 1 208 ? 70.477 57.223 104.568 1.00 67.64 208 ASP A N 1
ATOM 1687 C CA . ASP A 1 208 ? 70.277 58.520 105.198 1.00 71.61 208 ASP A CA 1
ATOM 1688 C C . ASP A 1 208 ? 69.637 59.588 104.274 1.00 74.36 208 ASP A C 1
ATOM 1689 O O . ASP A 1 208 ? 69.973 59.673 103.104 1.00 71.54 208 ASP A O 1
ATOM 1694 N N . GLN A 1 209 ? 68.705 60.386 104.812 1.00 82.33 209 GLN A N 1
ATOM 1695 C CA . GLN A 1 209 ? 67.960 61.388 104.024 1.00 81.89 209 GLN A CA 1
ATOM 1696 C C . GLN A 1 209 ? 68.839 62.606 103.654 1.00 76.97 209 GLN A C 1
ATOM 1697 O O . GLN A 1 209 ? 68.397 63.512 102.927 1.00 73.50 209 GLN A O 1
ATOM 1703 N N . GLY A 1 210 ? 70.081 62.626 104.134 1.00 68.36 210 GLY A N 1
ATOM 1704 C CA . GLY A 1 210 ? 71.066 63.573 103.597 1.00 69.32 210 GLY A CA 1
ATOM 1705 C C . GLY A 1 210 ? 71.533 63.263 102.173 1.00 65.75 210 GLY A C 1
ATOM 1706 O O . GLY A 1 210 ? 72.090 64.128 101.494 1.00 66.85 210 GLY A O 1
ATOM 1707 N N . VAL A 1 211 ? 71.318 62.022 101.725 1.00 64.43 211 VAL A N 1
ATOM 1708 C CA . VAL A 1 211 ? 71.700 61.569 100.380 1.00 61.52 211 VAL A CA 1
ATOM 1709 C C . VAL A 1 211 ? 70.505 61.693 99.450 1.00 61.87 211 VAL A C 1
ATOM 1710 O O . VAL A 1 211 ? 69.639 60.857 99.498 1.00 65.04 211 VAL A O 1
ATOM 1714 N N . THR A 1 212 ? 70.466 62.738 98.620 1.00 62.58 212 THR A N 1
ATOM 1715 C CA . THR A 1 212 ? 69.231 63.190 97.944 1.00 59.64 212 THR A CA 1
ATOM 1716 C C . THR A 1 212 ? 69.232 62.948 96.433 1.00 55.73 212 THR A C 1
ATOM 1717 O O . THR A 1 212 ? 68.337 63.432 95.709 1.00 52.42 212 THR A O 1
ATOM 1721 N N . SER A 1 213 ? 70.227 62.230 95.919 1.00 50.81 213 SER A N 1
ATOM 1722 C CA . SER A 1 213 ? 70.236 61.961 94.483 1.00 47.16 213 SER A CA 1
ATOM 1723 C C . SER A 1 213 ? 71.082 60.760 94.162 1.00 48.51 213 SER A C 1
ATOM 1724 O O . SER A 1 213 ? 71.890 60.329 94.987 1.00 48.57 213 SER A O 1
ATOM 1727 N N . TYR A 1 214 ? 70.915 60.242 92.941 1.00 50.51 214 TYR A N 1
ATOM 1728 C CA . TYR A 1 214 ? 71.618 59.039 92.540 1.00 50.82 214 TYR A CA 1
ATOM 1729 C C . TYR A 1 214 ? 73.137 59.372 92.426 1.00 52.70 214 TYR A C 1
ATOM 1730 O O . TYR A 1 214 ? 73.999 58.633 92.902 1.00 52.29 214 TYR A O 1
ATOM 1739 N N . LEU A 1 215 ? 73.453 60.542 91.890 1.00 54.70 215 LEU A N 1
ATOM 1740 C CA . LEU A 1 215 ? 74.819 61.052 91.979 1.00 56.19 215 LEU A CA 1
ATOM 1741 C C . LEU A 1 215 ? 75.384 61.040 93.414 1.00 56.18 215 LEU A C 1
ATOM 1742 O O . LEU A 1 215 ? 76.501 60.597 93.643 1.00 55.22 215 LEU A O 1
ATOM 1747 N N . GLU A 1 216 ? 74.620 61.490 94.391 1.00 60.47 216 GLU A N 1
ATOM 1748 C CA . GLU A 1 216 ? 75.103 61.413 95.768 1.00 64.07 216 GLU A CA 1
ATOM 1749 C C . GLU A 1 216 ? 75.257 59.967 96.263 1.00 61.78 216 GLU A C 1
ATOM 1750 O O . GLU A 1 216 ? 76.104 59.678 97.126 1.00 64.73 216 GLU A O 1
ATOM 1756 N N . VAL A 1 217 ? 74.484 59.039 95.710 1.00 58.10 217 VAL A N 1
ATOM 1757 C CA . VAL A 1 217 ? 74.673 57.629 96.080 1.00 56.61 217 VAL A CA 1
ATOM 1758 C C . VAL A 1 217 ? 76.007 57.082 95.609 1.00 56.69 217 VAL A C 1
ATOM 1759 O O . VAL A 1 217 ? 76.752 56.518 96.397 1.00 57.70 217 VAL A O 1
ATOM 1763 N N . ILE A 1 218 ? 76.331 57.282 94.334 1.00 57.85 218 ILE A N 1
ATOM 1764 C CA . ILE A 1 218 ? 77.614 56.815 93.792 1.00 58.28 218 ILE A CA 1
ATOM 1765 C C . ILE A 1 218 ? 78.785 57.352 94.597 1.00 60.21 218 ILE A C 1
ATOM 1766 O O . ILE A 1 218 ? 79.671 56.589 94.964 1.00 58.50 218 ILE A O 1
ATOM 1771 N N . ARG A 1 219 ? 78.761 58.654 94.891 1.00 65.33 219 ARG A N 1
ATOM 1772 C CA . ARG A 1 219 ? 79.834 59.275 95.658 1.00 73.94 219 ARG A CA 1
ATOM 1773 C C . ARG A 1 219 ? 79.856 58.679 97.056 1.00 73.62 219 ARG A C 1
ATOM 1774 O O . ARG A 1 219 ? 80.913 58.260 97.529 1.00 71.99 219 ARG A O 1
ATOM 1782 N N . ASP A 1 220 ? 78.693 58.607 97.711 1.00 73.65 220 ASP A N 1
ATOM 1783 C CA . ASP A 1 220 ? 78.620 58.016 99.047 1.00 70.69 220 ASP A CA 1
ATOM 1784 C C . ASP A 1 220 ? 79.323 56.661 99.096 1.00 71.77 220 ASP A C 1
ATOM 1785 O O . ASP A 1 220 ? 80.084 56.387 100.017 1.00 76.10 220 ASP A O 1
ATOM 1790 N N . PHE A 1 221 ? 79.058 55.815 98.105 1.00 70.20 221 PHE A N 1
ATOM 1791 C CA . PHE A 1 221 ? 79.610 54.482 98.123 1.00 67.08 221 PHE A CA 1
ATOM 1792 C C . PHE A 1 221 ? 81.108 54.458 97.840 1.00 70.64 221 PHE A C 1
ATOM 1793 O O . PHE A 1 221 ? 81.840 53.688 98.475 1.00 69.41 221 PHE A O 1
ATOM 1801 N N . ASN A 1 222 ? 81.567 55.313 96.924 1.00 73.09 222 ASN A N 1
ATOM 1802 C CA . ASN A 1 222 ? 83.000 55.461 96.678 1.00 72.24 222 ASN A CA 1
ATOM 1803 C C . ASN A 1 222 ? 83.724 56.024 97.916 1.00 80.67 222 ASN A C 1
ATOM 1804 O O . ASN A 1 222 ? 84.809 55.554 98.254 1.00 86.80 222 ASN A O 1
ATOM 1809 N N . ASN A 1 223 ? 83.126 57.003 98.605 1.00 81.56 223 ASN A N 1
ATOM 1810 C CA . ASN A 1 223 ? 83.702 57.542 99.858 1.00 83.22 223 ASN A CA 1
ATOM 1811 C C . ASN A 1 223 ? 83.827 56.489 100.931 1.00 88.19 223 ASN A C 1
ATOM 1812 O O . ASN A 1 223 ? 84.689 56.586 101.821 1.00 99.79 223 ASN A O 1
ATOM 1817 N N . PHE A 1 224 ? 82.918 55.526 100.886 1.00 85.52 224 PHE A N 1
ATOM 1818 C CA . PHE A 1 224 ? 82.988 54.396 101.778 1.00 84.74 224 PHE A CA 1
ATOM 1819 C C . PHE A 1 224 ? 84.162 53.485 101.427 1.00 84.01 224 PHE A C 1
ATOM 1820 O O . PHE A 1 224 ? 84.853 52.991 102.312 1.00 87.61 224 PHE A O 1
ATOM 1828 N N . LEU A 1 225 ? 84.376 53.253 100.142 1.00 85.16 225 LEU A N 1
ATOM 1829 C CA . LEU A 1 225 ? 85.440 52.350 99.720 1.00 89.16 225 LEU A CA 1
ATOM 1830 C C . LEU A 1 225 ? 86.838 52.856 100.066 1.00 98.19 225 LEU A C 1
ATOM 1831 O O . LEU A 1 225 ? 87.707 52.074 100.451 1.00 102.74 225 LEU A O 1
ATOM 1836 N N . LEU A 1 226 ? 87.039 54.167 99.956 1.00 105.77 226 LEU A N 1
ATOM 1837 C CA . LEU A 1 226 ? 88.303 54.787 100.338 1.00 102.27 226 LEU A CA 1
ATOM 1838 C C . LEU A 1 226 ? 88.440 54.640 101.848 1.00 101.45 226 LEU A C 1
ATOM 1839 O O . LEU A 1 226 ? 89.342 53.952 102.322 1.00 109.03 226 LEU A O 1
ATOM 1844 N N . ASN A 1 227 ? 87.512 55.222 102.600 1.00 100.10 227 ASN A N 1
ATOM 1845 C CA . ASN A 1 227 ? 87.440 55.012 104.061 1.00 102.96 227 ASN A CA 1
ATOM 1846 C C . ASN A 1 227 ? 87.598 53.538 104.532 1.00 102.45 227 ASN A C 1
ATOM 1847 O O . ASN A 1 227 ? 88.002 53.291 105.668 1.00 104.32 227 ASN A O 1
ATOM 1852 N N . TRP A 1 228 ? 87.273 52.575 103.669 1.00 100.79 228 TRP A N 1
ATOM 1853 C CA . TRP A 1 228 ? 87.381 51.152 104.006 1.00 98.43 228 TRP A CA 1
ATOM 1854 C C . TRP A 1 228 ? 88.797 50.638 103.856 1.00 102.74 228 TRP A C 1
ATOM 1855 O O . TRP A 1 228 ? 89.411 50.242 104.847 1.00 113.58 228 TRP A O 1
ATOM 1866 N N . ALA A 1 229 ? 89.320 50.649 102.631 1.00 103.68 229 ALA A N 1
ATOM 1867 C CA . ALA A 1 229 ? 90.717 50.277 102.400 1.00 102.82 229 ALA A 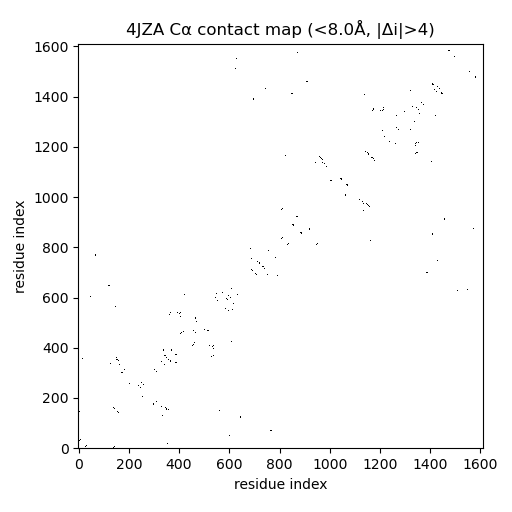CA 1
ATOM 1868 C C . ALA A 1 229 ? 91.708 51.125 103.231 1.00 98.60 229 ALA A C 1
ATOM 1869 O O . ALA A 1 229 ? 92.873 50.758 103.351 1.00 102.94 229 ALA A O 1
ATOM 1871 N N . SER A 1 230 ? 91.230 52.228 103.815 1.00 97.64 230 SER A N 1
ATOM 1872 C CA . SER A 1 230 ? 91.949 52.974 104.871 1.00 107.23 230 SER A CA 1
ATOM 1873 C C . SER A 1 230 ? 91.928 52.278 106.247 1.00 116.56 230 SER A C 1
ATOM 1874 O O . SER A 1 230 ? 92.952 52.221 106.941 1.00 121.55 230 SER A O 1
ATOM 1877 N N . ILE A 1 231 ? 90.742 51.823 106.662 1.00 122.28 231 ILE A N 1
ATOM 1878 C CA . ILE A 1 231 ? 90.553 51.092 107.928 1.00 118.16 231 ILE A CA 1
ATOM 1879 C C . ILE A 1 231 ? 91.272 49.736 107.901 1.00 113.12 231 ILE A C 1
ATOM 1880 O O . ILE A 1 231 ? 91.719 49.239 108.933 1.00 118.12 231 ILE A O 1
ATOM 1885 N N . LYS A 1 232 ? 91.405 49.155 106.717 1.00 110.88 232 LYS A N 1
ATOM 1886 C CA . LYS A 1 232 ? 92.143 47.899 106.556 1.00 118.26 232 LYS A CA 1
ATOM 1887 C C . LYS A 1 232 ? 93.664 48.037 106.689 1.00 120.60 232 LYS A C 1
ATOM 1888 O O . LYS A 1 232 ? 94.370 47.049 106.845 1.00 117.40 232 LYS A O 1
ATOM 1894 N N . LYS A 1 233 ? 94.172 49.255 106.628 1.00 120.63 233 LYS A N 1
ATOM 1895 C CA . LYS A 1 233 ? 95.559 49.483 106.976 1.00 125.82 233 LYS A CA 1
ATOM 1896 C C . LYS A 1 233 ? 95.736 49.617 108.506 1.00 127.46 233 LYS A C 1
ATOM 1897 O O . LYS A 1 233 ? 96.690 49.084 109.073 1.00 122.67 233 LYS A O 1
ATOM 1903 N N . ILE A 1 234 ? 94.787 50.287 109.162 1.00 130.43 234 ILE A N 1
ATOM 1904 C CA . ILE A 1 234 ? 94.924 50.729 110.564 1.00 129.19 234 ILE A CA 1
ATOM 1905 C C . ILE A 1 234 ? 94.356 49.742 111.616 1.00 138.92 234 ILE A C 1
ATOM 1906 O O . ILE A 1 234 ? 94.828 49.737 112.755 1.00 144.68 234 ILE A O 1
ATOM 1911 N N . ALA A 1 235 ? 93.355 48.923 111.270 1.00 145.67 235 ALA A N 1
ATOM 1912 C CA . ALA A 1 235 ? 92.755 47.991 112.254 1.00 141.55 235 ALA A CA 1
ATOM 1913 C C . ALA A 1 235 ? 93.758 46.885 112.597 1.00 142.53 235 ALA A C 1
ATOM 1914 O O . ALA A 1 235 ? 94.472 46.397 111.705 1.00 123.95 235 ALA A O 1
ATOM 1916 N N . LEU A 1 236 ? 93.808 46.505 113.880 1.00 140.77 236 LEU A N 1
ATOM 1917 C CA . LEU A 1 236 ? 94.865 45.610 114.398 1.00 138.67 236 LEU A CA 1
ATOM 1918 C C . LEU A 1 236 ? 94.740 44.172 113.878 1.00 135.85 236 LEU A C 1
ATOM 1919 O O . LEU A 1 236 ? 95.696 43.586 113.363 1.00 120.82 236 LEU A O 1
ATOM 1924 N N . SER A 1 237 ? 93.554 43.606 114.054 1.00 138.99 237 SER A N 1
ATOM 1925 C CA . SER A 1 237 ? 93.186 42.332 113.443 1.00 136.33 237 SER A CA 1
ATOM 1926 C C . SER A 1 237 ? 91.745 42.479 112.996 1.00 128.85 237 SER A C 1
ATOM 1927 O O . SER A 1 237 ? 90.848 42.661 113.823 1.00 127.53 237 SER A O 1
ATOM 1930 N N . LEU A 1 238 ? 91.522 42.444 111.692 1.00 119.03 238 LEU A N 1
ATOM 1931 C CA . LEU A 1 238 ? 90.224 42.815 111.182 1.00 114.61 238 LEU A CA 1
ATOM 1932 C C . LEU A 1 238 ? 89.161 41.922 111.779 1.00 113.34 238 LEU A C 1
ATOM 1933 O O . LEU A 1 238 ? 88.188 42.420 112.341 1.00 110.32 238 LEU A O 1
ATOM 1938 N N . ASN A 1 239 ? 89.383 40.612 111.715 1.00 111.35 239 ASN A N 1
ATOM 1939 C CA . ASN A 1 239 ? 88.325 39.640 112.029 1.00 114.15 239 ASN A CA 1
ATOM 1940 C C . ASN A 1 239 ? 87.694 39.717 113.416 1.00 121.48 239 ASN A C 1
ATOM 1941 O O . ASN A 1 239 ? 86.465 39.672 113.528 1.00 126.78 239 ASN A O 1
ATOM 1946 N N . SER A 1 240 ? 88.510 39.862 114.459 1.00 124.52 240 SER A N 1
ATOM 1947 C CA . SER A 1 240 ? 87.976 40.069 115.814 1.00 129.97 240 SER A CA 1
ATOM 1948 C C . SER A 1 240 ? 87.145 41.391 115.932 1.00 130.47 240 SER A C 1
ATOM 1949 O O . SER A 1 240 ? 86.333 41.544 116.861 1.00 113.92 240 SER A O 1
ATOM 1952 N N . ASP A 1 241 ? 87.356 42.330 114.995 1.00 133.48 241 ASP A N 1
ATOM 1953 C CA . ASP A 1 241 ? 86.437 43.464 114.789 1.00 131.45 241 ASP A CA 1
ATOM 1954 C C . ASP A 1 241 ? 85.113 42.934 114.208 1.00 123.51 241 ASP A C 1
ATOM 1955 O O . ASP A 1 241 ? 84.043 43.203 114.758 1.00 127.40 241 ASP A O 1
ATOM 1960 N N . LEU A 1 242 ? 85.202 42.171 113.116 1.00 107.11 242 LEU A N 1
ATOM 1961 C CA . LEU A 1 242 ? 84.023 41.674 112.385 1.00 103.44 242 LEU A CA 1
ATOM 1962 C C . LEU A 1 242 ? 83.185 40.664 113.142 1.00 108.67 242 LEU A C 1
ATOM 1963 O O . LEU A 1 242 ? 81.972 40.583 112.946 1.00 101.51 242 LEU A O 1
ATOM 1968 N N . GLN A 1 243 ? 83.828 39.881 113.996 1.00 113.67 243 GLN A N 1
ATOM 1969 C CA . GLN A 1 243 ? 83.108 38.886 114.765 1.00 114.73 243 GLN A CA 1
ATOM 1970 C C . GLN A 1 243 ? 82.430 39.472 115.980 1.00 112.66 243 GLN A C 1
ATOM 1971 O O . GLN A 1 243 ? 81.561 38.825 116.552 1.00 107.69 243 GLN A O 1
ATOM 1977 N N . GLN A 1 244 ? 82.841 40.680 116.383 1.00 120.76 244 GLN A N 1
ATOM 1978 C CA . GLN A 1 244 ? 82.098 41.475 117.384 1.00 123.51 244 GLN A CA 1
ATOM 1979 C C . GLN A 1 244 ? 80.833 42.057 116.768 1.00 116.11 244 GLN A C 1
ATOM 1980 O O . GLN A 1 244 ? 79.860 42.350 117.474 1.00 113.69 244 GLN A O 1
ATOM 1986 N N . ILE A 1 245 ? 80.880 42.246 115.451 1.00 106.13 245 ILE A N 1
ATOM 1987 C CA . ILE A 1 245 ? 79.789 42.839 114.698 1.00 98.90 245 ILE A CA 1
ATOM 1988 C C . ILE A 1 245 ? 78.704 41.815 114.400 1.00 88.14 245 ILE A C 1
ATOM 1989 O O . ILE A 1 245 ? 77.532 42.059 114.689 1.00 76.75 245 ILE A O 1
ATOM 1994 N N . VAL A 1 246 ? 79.090 40.672 113.842 1.00 85.42 246 VAL A N 1
ATOM 1995 C CA . VAL A 1 246 ? 78.148 39.565 113.695 1.00 93.83 246 VAL A CA 1
ATOM 1996 C C . VAL A 1 246 ? 77.513 39.188 115.048 1.00 100.10 246 VAL A C 1
ATOM 1997 O O . VAL A 1 246 ? 76.302 38.996 115.110 1.00 106.18 246 VAL A O 1
ATOM 2001 N N . SER A 1 247 ? 78.337 39.135 116.090 1.00 105.77 247 SER A N 1
ATOM 2002 C CA . SER A 1 247 ? 77.882 38.974 117.464 1.00 103.83 247 SER A CA 1
ATOM 2003 C C . SER A 1 247 ? 77.042 40.167 117.885 1.00 100.31 247 SER A C 1
ATOM 2004 O O . SER A 1 247 ? 76.033 40.021 118.564 1.00 95.15 247 SER A O 1
ATOM 2007 N N . GLY A 1 248 ? 77.469 41.353 117.477 1.00 101.73 248 GLY A N 1
ATOM 2008 C CA . GLY A 1 248 ? 76.720 42.563 117.746 1.00 102.14 248 GLY A CA 1
ATOM 2009 C C . GLY A 1 248 ? 76.808 43.033 119.179 1.00 112.52 248 GLY A C 1
ATOM 2010 O O . GLY A 1 248 ? 75.992 43.835 119.624 1.00 115.79 248 GLY A O 1
ATOM 2011 N N . SER A 1 249 ? 77.801 42.538 119.904 1.00 118.78 249 SER A N 1
ATOM 2012 C CA . SER A 1 249 ? 77.963 42.891 121.308 1.00 119.94 249 SER A CA 1
ATOM 2013 C C . SER A 1 249 ? 79.153 43.812 121.524 1.00 115.38 249 SER A C 1
ATOM 2014 O O . SER A 1 249 ? 80.260 43.523 121.066 1.00 107.27 249 SER A O 1
ATOM 2017 N N . PRO A 1 250 ? 78.887 44.962 122.287 1.00 116.39 250 PRO A N 1
ATOM 2018 C CA . PRO A 1 250 ? 80.058 45.842 122.428 1.00 123.07 250 PRO A CA 1
ATOM 2019 C C . PRO A 1 250 ? 81.191 45.135 123.180 1.00 133.11 250 PRO A C 1
ATOM 2020 O O . PRO A 1 250 ? 80.873 44.197 123.899 1.00 142.48 250 PRO A O 1
ATOM 2024 N N . PRO A 1 251 ? 82.538 45.471 122.931 1.00 139.10 251 PRO A N 1
ATOM 2025 C CA . PRO A 1 251 ? 82.737 46.786 122.311 1.00 145.18 251 PRO A CA 1
ATOM 2026 C C . PRO A 1 251 ? 82.934 46.714 120.805 1.00 155.34 251 PRO A C 1
ATOM 2027 O O . PRO A 1 251 ? 83.835 46.033 120.313 1.00 168.32 251 PRO A O 1
ATOM 2031 N N . LEU A 1 252 ? 82.078 47.426 120.084 1.00 147.35 252 LEU A N 1
ATOM 2032 C CA . LEU A 1 252 ? 82.170 47.511 118.640 1.00 136.16 252 LEU A CA 1
ATOM 2033 C C . LEU A 1 252 ? 83.358 48.361 118.225 1.00 127.34 252 LEU A C 1
ATOM 2034 O O . LEU A 1 252 ? 83.705 49.321 118.916 1.00 126.94 252 LEU A O 1
ATOM 2039 N N . PRO A 1 253 ? 83.981 47.983 117.024 1.00 111.87 253 PRO A N 1
ATOM 2040 C CA . PRO A 1 253 ? 85.107 48.858 116.658 1.00 115.91 253 PRO A CA 1
ATOM 2041 C C . PRO A 1 253 ? 84.631 50.277 116.427 1.00 127.47 253 PRO A C 1
ATOM 2042 O O . PRO A 1 253 ? 83.509 50.482 115.985 1.00 148.05 253 PRO A O 1
ATOM 2046 N N . SER A 1 254 ? 85.473 51.250 116.745 1.00 128.82 254 SER A N 1
ATOM 2047 C CA . SER A 1 254 ? 85.073 52.645 116.699 1.00 137.50 254 SER A CA 1
ATOM 2048 C C . SER A 1 254 ? 84.663 53.093 115.301 1.00 138.65 254 SER A C 1
ATOM 2049 O O . SER A 1 254 ? 83.695 53.833 115.142 1.00 144.28 254 SER A O 1
ATOM 2052 N N . TRP A 1 255 ? 85.379 52.643 114.282 1.00 129.44 255 TRP A N 1
ATOM 2053 C CA . TRP A 1 255 ? 85.076 53.101 112.935 1.00 128.32 255 TRP A CA 1
ATOM 2054 C C . TRP A 1 255 ? 83.665 52.711 112.541 1.00 118.96 255 TRP A C 1
ATOM 2055 O O . TRP A 1 255 ? 82.959 53.471 111.888 1.00 105.05 255 TRP A O 1
ATOM 2066 N N . PHE A 1 256 ? 83.258 51.518 112.945 1.00 113.67 256 PHE A N 1
ATOM 2067 C CA . PHE A 1 256 ? 81.944 51.015 112.604 1.00 104.32 256 PHE A CA 1
ATOM 2068 C C . PHE A 1 256 ? 80.842 51.894 113.176 1.00 100.31 256 PHE A C 1
ATOM 2069 O O . PHE A 1 256 ? 79.842 52.141 112.518 1.00 103.97 256 PHE A O 1
ATOM 2077 N N . ASN A 1 257 ? 81.028 52.367 114.399 1.00 99.00 257 ASN A N 1
ATOM 2078 C CA . ASN A 1 257 ? 80.003 53.155 115.071 1.00 101.37 257 ASN A CA 1
ATOM 2079 C C . ASN A 1 257 ? 79.689 54.455 114.346 1.00 98.00 257 ASN A C 1
ATOM 2080 O O . ASN A 1 257 ? 78.542 54.886 114.279 1.00 95.30 257 ASN A O 1
ATOM 2085 N N . GLY A 1 258 ? 80.734 55.079 113.829 1.00 97.19 258 GLY A N 1
ATOM 2086 C CA . GLY A 1 258 ? 80.658 56.379 113.124 1.00 96.68 258 GLY A CA 1
ATOM 2087 C C . GLY A 1 258 ? 80.337 56.330 111.624 1.00 93.26 258 GLY A C 1
ATOM 2088 O O . GLY A 1 258 ? 80.273 57.381 110.965 1.00 83.04 258 GLY A O 1
ATOM 2089 N N . LEU A 1 259 ? 80.148 55.111 111.093 1.00 90.32 259 LEU A N 1
ATOM 2090 C CA . LEU A 1 259 ? 79.580 54.890 109.754 1.00 82.08 259 LEU A CA 1
ATOM 2091 C C . LEU A 1 259 ? 78.137 55.300 109.723 1.00 82.81 259 LEU A C 1
ATOM 2092 O O . LEU A 1 259 ? 77.405 55.034 110.672 1.00 87.88 259 LEU A O 1
ATOM 2097 N N . SER A 1 260 ? 77.708 55.922 108.631 1.00 82.25 260 SER A N 1
ATOM 2098 C CA . SER A 1 260 ? 76.319 56.323 108.528 1.00 90.12 260 SER A CA 1
ATOM 2099 C C . SER A 1 260 ? 75.410 55.080 108.625 1.00 91.55 260 SER A C 1
ATOM 2100 O O . SER A 1 260 ? 75.856 53.933 108.442 1.00 85.84 260 SER A O 1
ATOM 2103 N N . VAL A 1 261 ? 74.142 55.326 108.927 1.00 84.64 261 VAL A N 1
ATOM 2104 C CA . VAL A 1 261 ? 73.220 54.258 109.217 1.00 83.67 261 VAL A CA 1
ATOM 2105 C C . VAL A 1 261 ? 73.373 53.138 108.177 1.00 78.70 261 VAL A C 1
ATOM 2106 O O . VAL A 1 261 ? 73.642 51.988 108.503 1.00 77.86 261 VAL A O 1
ATOM 2110 N N . HIS A 1 262 ? 73.217 53.497 106.914 1.00 74.92 262 HIS A N 1
ATOM 2111 C CA . HIS A 1 262 ? 73.240 52.531 105.799 1.00 70.11 262 HIS A CA 1
ATOM 2112 C C . HIS A 1 262 ? 74.572 51.792 105.582 1.00 70.30 262 HIS A C 1
ATOM 2113 O O . HIS A 1 262 ? 74.584 50.598 105.295 1.00 73.94 262 HIS A O 1
ATOM 2120 N N . GLN A 1 263 ? 75.691 52.494 105.697 1.00 71.45 263 GLN A N 1
ATOM 2121 C CA . GLN A 1 263 ? 76.988 51.823 105.606 1.00 71.21 263 GLN A CA 1
ATOM 2122 C C . GLN A 1 263 ? 77.087 50.831 106.753 1.00 69.00 263 GLN A C 1
ATOM 2123 O O . GLN A 1 263 ? 77.584 49.717 106.581 1.00 65.68 263 GLN A O 1
ATOM 2129 N N . ARG A 1 264 ? 76.569 51.240 107.912 1.00 72.31 264 ARG A N 1
ATOM 2130 C CA . ARG A 1 264 ? 76.586 50.410 109.113 1.00 76.17 264 ARG A CA 1
ATOM 2131 C C . ARG A 1 264 ? 75.827 49.083 108.882 1.00 71.10 264 ARG A C 1
ATOM 2132 O O . ARG A 1 264 ? 76.349 47.996 109.130 1.00 68.45 264 ARG A O 1
ATOM 2140 N N . GLU A 1 265 ? 74.595 49.176 108.407 1.00 65.14 265 GLU A N 1
ATOM 2141 C CA . GLU A 1 265 ? 73.768 47.985 108.278 1.00 66.21 265 GLU A CA 1
ATOM 2142 C C . GLU A 1 265 ? 74.283 47.074 107.157 1.00 65.59 265 GLU A C 1
ATOM 2143 O O . GLU A 1 265 ? 74.157 45.869 107.237 1.00 63.92 265 GLU A O 1
ATOM 2165 N N . ARG A 1 268 ? 77.167 45.189 108.736 1.00 77.33 268 ARG A N 1
ATOM 2166 C CA . ARG A 1 268 ? 76.624 44.175 109.650 1.00 80.36 268 ARG A CA 1
ATOM 2167 C C . ARG A 1 268 ? 76.340 42.860 108.936 1.00 78.13 268 ARG A C 1
ATOM 2168 O O . ARG A 1 268 ? 76.577 41.788 109.473 1.00 83.53 268 ARG A O 1
ATOM 2176 N N . ILE A 1 269 ? 75.861 42.941 107.714 1.00 71.71 269 ILE A N 1
ATOM 2177 C CA . ILE A 1 269 ? 75.577 41.742 106.956 1.00 71.87 269 ILE A CA 1
ATOM 2178 C C . ILE A 1 269 ? 76.806 41.106 106.325 1.00 78.20 269 ILE A C 1
ATOM 2179 O O . ILE A 1 269 ? 76.893 39.879 106.223 1.00 75.88 269 ILE A O 1
ATOM 2184 N N . LEU A 1 270 ? 77.748 41.934 105.888 1.00 83.07 270 LEU A N 1
ATOM 2185 C CA . LEU A 1 270 ? 78.925 41.430 105.170 1.00 83.35 270 LEU A CA 1
ATOM 2186 C C . LEU A 1 270 ? 79.909 40.798 106.155 1.00 83.23 270 LEU A C 1
ATOM 2187 O O . LEU A 1 270 ? 80.595 39.847 105.812 1.00 76.20 270 LEU A O 1
ATOM 2192 N N . ALA A 1 271 ? 79.930 41.312 107.388 1.00 88.60 271 ALA A N 1
ATOM 2193 C CA . ALA A 1 271 ? 80.824 40.830 108.452 1.00 92.49 271 ALA A CA 1
ATOM 2194 C C . ALA A 1 271 ? 80.583 39.390 108.860 1.00 96.47 271 ALA A C 1
ATOM 2195 O O . ALA A 1 271 ? 81.421 38.790 109.537 1.00 102.91 271 ALA A O 1
ATOM 2197 N N . ALA A 1 272 ? 79.433 38.847 108.479 1.00 102.25 272 ALA A N 1
ATOM 2198 C CA . ALA A 1 272 ? 79.101 37.470 108.797 1.00 102.66 272 ALA A CA 1
ATOM 2199 C C . ALA A 1 272 ? 79.888 36.473 107.964 1.00 104.87 272 ALA A C 1
ATOM 2200 O O . ALA A 1 272 ? 79.911 35.292 108.314 1.00 105.96 272 ALA A O 1
ATOM 2202 N N . ASP A 1 273 ? 80.524 36.935 106.881 1.00 100.19 273 ASP A N 1
ATOM 2203 C CA . ASP A 1 273 ? 81.363 36.067 106.037 1.00 96.82 273 ASP A CA 1
ATOM 2204 C C . ASP A 1 273 ? 82.537 36.834 105.430 1.00 93.96 273 ASP A C 1
ATOM 2205 O O . ASP A 1 273 ? 82.534 37.139 104.233 1.00 93.54 273 ASP A O 1
ATOM 2210 N N . PRO A 1 274 ? 83.557 37.132 106.253 1.00 98.23 274 PRO A N 1
ATOM 2211 C CA . PRO A 1 274 ? 84.640 38.064 105.879 1.00 97.31 274 PRO A CA 1
ATOM 2212 C C . PRO A 1 274 ? 85.379 37.702 104.596 1.00 90.43 274 PRO A C 1
ATOM 2213 O O . PRO A 1 274 ? 85.978 38.581 103.968 1.00 74.25 274 PRO A O 1
ATOM 2217 N N . THR A 1 275 ? 85.349 36.428 104.219 1.00 87.46 275 THR A N 1
ATOM 2218 C CA . THR A 1 275 ? 86.119 35.985 103.056 1.00 89.41 275 THR A CA 1
ATOM 2219 C C . THR A 1 275 ? 85.657 36.660 101.770 1.00 85.71 275 THR A C 1
ATOM 2220 O O . THR A 1 275 ? 86.477 37.122 100.983 1.00 78.44 275 THR A O 1
ATOM 2224 N N . SER A 1 276 ? 84.349 36.766 101.582 1.00 90.38 276 SER A N 1
ATOM 2225 C CA . SER A 1 276 ? 83.828 37.386 100.354 1.00 91.73 276 SER A CA 1
ATOM 2226 C C . SER A 1 276 ? 83.520 38.900 100.519 1.00 85.20 276 SER A C 1
ATOM 2227 O O . SER A 1 276 ? 83.077 39.547 99.575 1.00 82.44 276 SER A O 1
ATOM 2230 N N . LEU A 1 277 ? 83.815 39.475 101.682 1.00 79.68 277 LEU A N 1
ATOM 2231 C CA . LEU A 1 277 ? 83.474 40.875 101.946 1.00 84.28 277 LEU A CA 1
ATOM 2232 C C . LEU A 1 277 ? 83.979 41.857 100.870 1.00 85.82 277 LEU A C 1
ATOM 2233 O O . LEU A 1 277 ? 83.182 42.591 100.287 1.00 87.49 277 LEU A O 1
ATOM 2238 N N . ASP A 1 278 ? 85.292 41.890 100.630 1.00 96.30 278 ASP A N 1
ATOM 2239 C CA . ASP A 1 278 ? 85.899 42.826 99.638 1.00 96.02 278 ASP A CA 1
ATOM 2240 C C . ASP A 1 278 ? 85.453 42.575 98.208 1.00 85.26 278 ASP A C 1
ATOM 2241 O O . ASP A 1 278 ? 85.443 43.489 97.406 1.00 79.05 278 ASP A O 1
ATOM 2246 N N . LYS A 1 279 ? 85.076 41.343 97.901 1.00 83.14 279 LYS A N 1
ATOM 2247 C CA . LYS A 1 279 ? 84.585 41.007 96.568 1.00 81.72 279 LYS A CA 1
ATOM 2248 C C . LYS A 1 279 ? 83.233 41.649 96.341 1.00 85.48 279 LYS A C 1
ATOM 2249 O O . LYS A 1 279 ? 82.973 42.267 95.313 1.00 77.86 279 LYS A O 1
ATOM 2255 N N . LYS A 1 280 ? 82.375 41.500 97.345 1.00 93.46 280 LYS A N 1
ATOM 2256 C CA . LYS A 1 280 ? 81.012 42.009 97.283 1.00 91.08 280 LYS A CA 1
ATOM 2257 C C . LYS A 1 280 ? 80.993 43.523 97.177 1.00 83.28 280 LYS A C 1
ATOM 2258 O O . LYS A 1 280 ? 80.170 44.092 96.476 1.00 78.20 280 LYS A O 1
ATOM 2264 N N . LEU A 1 281 ? 81.894 44.173 97.896 1.00 79.47 281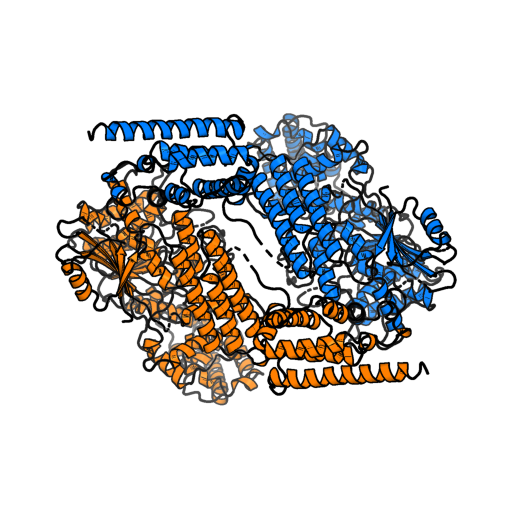 LEU A N 1
ATOM 2265 C CA . LEU A 1 281 ? 82.035 45.608 97.783 1.00 78.75 281 LEU A CA 1
ATOM 2266 C C . LEU A 1 281 ? 82.291 46.038 96.333 1.00 82.39 281 LEU A C 1
ATOM 2267 O O . LEU A 1 281 ? 81.583 46.912 95.836 1.00 79.55 281 LEU A O 1
ATOM 2272 N N . THR A 1 282 ? 83.287 45.453 95.656 1.00 86.65 282 THR A N 1
ATOM 2273 C CA . THR A 1 282 ? 83.635 45.952 94.310 1.00 93.62 282 THR A CA 1
ATOM 2274 C C . THR A 1 282 ? 82.564 45.517 93.295 1.00 85.29 282 THR A C 1
ATOM 2275 O O . THR A 1 282 ? 82.407 46.103 92.237 1.00 87.35 282 THR A O 1
ATOM 2279 N N . GLN A 1 283 ? 81.784 44.528 93.680 1.00 80.79 283 GLN A N 1
ATOM 2280 C CA . GLN A 1 283 ? 80.618 44.104 92.916 1.00 77.18 283 GLN A CA 1
ATOM 2281 C C . GLN A 1 283 ? 79.389 45.027 93.059 1.00 72.04 283 GLN A C 1
ATOM 2282 O O . GLN A 1 283 ? 78.562 45.103 92.151 1.00 66.30 283 GLN A O 1
ATOM 2288 N N . PHE A 1 284 ? 79.272 45.724 94.193 1.00 70.46 284 PHE A N 1
ATOM 2289 C CA . PHE A 1 284 ? 78.228 46.742 94.395 1.00 68.86 284 PHE A CA 1
ATOM 2290 C C . PHE A 1 284 ? 78.576 48.047 93.654 1.00 66.46 284 PHE A C 1
ATOM 2291 O O . PHE A 1 284 ? 77.711 48.611 92.975 1.00 62.23 284 PHE A O 1
ATOM 2299 N N . LYS A 1 285 ? 79.841 48.492 93.748 1.00 68.29 285 LYS A N 1
ATOM 2300 C CA . LYS A 1 285 ? 80.379 49.634 92.951 1.00 72.26 285 LYS A CA 1
ATOM 2301 C C . LYS A 1 285 ? 80.013 49.463 91.494 1.00 69.88 285 LYS A C 1
ATOM 2302 O O . LYS A 1 285 ? 79.533 50.397 90.853 1.00 66.44 285 LYS A O 1
ATOM 2308 N N . LYS A 1 286 ? 80.235 48.249 90.996 1.00 68.81 286 LYS A N 1
ATOM 2309 C CA . LYS A 1 286 ? 79.946 47.906 89.620 1.00 73.71 286 LYS A CA 1
ATOM 2310 C C . LYS A 1 286 ? 78.444 47.905 89.368 1.00 71.38 286 LYS A C 1
ATOM 2311 O O . LYS A 1 286 ? 77.997 48.366 88.329 1.00 71.11 286 LYS A O 1
ATOM 2317 N N . PHE A 1 287 ? 77.663 47.409 90.320 1.00 67.52 287 PHE A N 1
ATOM 2318 C CA . PHE A 1 287 ? 76.210 47.403 90.161 1.00 65.91 287 PHE A CA 1
ATOM 2319 C C . PHE A 1 287 ? 75.653 48.816 89.973 1.00 62.65 287 PHE A C 1
ATOM 2320 O O . PHE A 1 287 ? 74.847 49.072 89.075 1.00 53.03 287 PHE A O 1
ATOM 2328 N N . LEU A 1 288 ? 76.117 49.734 90.820 1.00 60.96 288 LEU A N 1
ATOM 2329 C CA . LEU A 1 288 ? 75.549 51.075 90.895 1.00 56.24 288 LEU A CA 1
ATOM 2330 C C . LEU A 1 288 ? 75.650 51.820 89.603 1.00 56.44 288 LEU A C 1
ATOM 2331 O O . LEU A 1 288 ? 74.760 52.552 89.245 1.00 62.19 288 LEU A O 1
ATOM 2336 N N . THR A 1 289 ? 76.778 51.693 88.926 1.00 61.36 289 THR A N 1
ATOM 2337 C CA . THR A 1 289 ? 77.013 52.426 87.665 1.00 59.64 289 THR A CA 1
ATOM 2338 C C . THR A 1 289 ? 76.697 51.552 86.503 1.00 57.23 289 THR A C 1
ATOM 2339 O O . THR A 1 289 ? 76.969 51.912 85.407 1.00 58.88 289 THR A O 1
ATOM 2343 N N . GLY A 1 290 ? 76.158 50.374 86.753 1.00 63.16 290 GLY A N 1
ATOM 2344 C CA . GLY A 1 290 ? 75.798 49.444 85.694 1.00 60.77 290 GLY A CA 1
ATOM 2345 C C . GLY A 1 290 ? 74.442 49.766 85.103 1.00 60.65 290 GLY A C 1
ATOM 2346 O O . GLY A 1 290 ? 73.948 50.878 85.213 1.00 55.76 290 GLY A O 1
ATOM 2347 N N . ASP A 1 291 ? 73.825 48.763 84.490 1.00 68.84 291 ASP A N 1
ATOM 2348 C CA . ASP A 1 291 ? 72.595 48.969 83.693 1.00 69.67 291 ASP A CA 1
ATOM 2349 C C . ASP A 1 291 ? 71.363 49.318 84.532 1.00 66.92 291 ASP A C 1
ATOM 2350 O O . ASP A 1 291 ? 70.421 49.920 84.056 1.00 60.73 291 ASP A O 1
ATOM 2355 N N . ILE A 1 292 ? 71.410 48.996 85.814 1.00 69.61 292 ILE A N 1
ATOM 2356 C CA . ILE A 1 292 ? 70.306 49.289 86.699 1.00 67.99 292 ILE A CA 1
ATOM 2357 C C . ILE A 1 292 ? 69.991 50.788 86.740 1.00 62.80 292 ILE A C 1
ATOM 2358 O O . ILE A 1 292 ? 68.866 51.190 87.035 1.00 58.85 292 ILE A O 1
ATOM 2363 N N . LYS A 1 293 ? 70.999 51.602 86.438 1.00 59.20 293 LYS A N 1
ATOM 2364 C CA . LYS A 1 293 ? 70.946 53.039 86.703 1.00 59.67 293 LYS A CA 1
ATOM 2365 C C . LYS A 1 293 ? 69.868 53.718 85.918 1.00 53.46 293 LYS A C 1
ATOM 2366 O O . LYS A 1 293 ? 69.303 54.669 86.365 1.00 47.79 293 LYS A O 1
ATOM 2372 N N . TRP A 1 294 ? 69.595 53.200 84.739 1.00 57.29 294 TRP A N 1
ATOM 2373 C CA . TRP A 1 294 ? 68.542 53.723 83.882 1.00 56.64 294 TRP A CA 1
ATOM 2374 C C . TRP A 1 294 ? 67.226 53.671 84.599 1.00 58.09 294 TRP A C 1
ATOM 2375 O O . TRP A 1 294 ? 66.358 54.487 84.376 1.00 49.34 294 TRP A O 1
ATOM 2386 N N . GLU A 1 295 ? 67.097 52.674 85.465 1.00 65.71 295 GLU A N 1
ATOM 2387 C CA . GLU A 1 295 ? 65.821 52.327 86.041 1.00 72.37 295 GLU A CA 1
ATOM 2388 C C . GLU A 1 295 ? 65.660 52.886 87.470 1.00 71.67 295 GLU A C 1
ATOM 2389 O O . GLU A 1 295 ? 64.571 53.344 87.823 1.00 62.84 295 GLU A O 1
ATOM 2395 N N . ILE A 1 296 ? 66.754 52.963 88.235 1.00 66.61 296 ILE A N 1
ATOM 2396 C CA . ILE A 1 296 ? 66.651 53.378 89.616 1.00 59.55 296 ILE A CA 1
ATOM 2397 C C . ILE A 1 296 ? 67.031 54.784 89.982 1.00 61.75 296 ILE A C 1
ATOM 2398 O O . ILE A 1 296 ? 66.880 55.162 91.128 1.00 63.46 296 ILE A O 1
ATOM 2403 N N . TRP A 1 297 ? 67.519 55.578 89.047 1.00 62.45 297 TRP A N 1
ATOM 2404 C CA . TRP A 1 297 ? 68.088 56.882 89.432 1.00 61.29 297 TRP A CA 1
ATOM 2405 C C . TRP A 1 297 ? 67.061 57.866 90.011 1.00 62.29 297 TRP A C 1
ATOM 2406 O O . TRP A 1 297 ? 67.437 58.797 90.705 1.00 55.18 297 TRP A O 1
ATOM 2417 N N . ASP A 1 298 ? 65.787 57.714 89.649 1.00 66.56 298 ASP A N 1
ATOM 2418 C CA . ASP A 1 298 ? 64.780 58.613 90.174 1.00 69.18 298 ASP A CA 1
ATOM 2419 C C . ASP A 1 298 ? 64.082 58.047 91.395 1.00 67.94 298 ASP A C 1
ATOM 2420 O O . ASP A 1 298 ? 63.252 58.707 91.967 1.00 62.85 298 ASP A O 1
ATOM 2425 N N . THR A 1 299 ? 64.397 56.829 91.796 1.00 65.59 299 THR A N 1
ATOM 2426 C CA . THR A 1 299 ? 63.618 56.214 92.848 1.00 63.06 299 THR A CA 1
ATOM 2427 C C . THR A 1 299 ? 64.476 55.686 93.988 1.00 58.38 299 THR A C 1
ATOM 2428 O O . THR A 1 299 ? 63.990 55.515 95.080 1.00 57.01 299 THR A O 1
ATOM 2432 N N . ALA A 1 300 ? 65.762 55.484 93.768 1.00 52.66 300 ALA A N 1
ATOM 2433 C CA . ALA A 1 300 ? 66.560 54.831 94.758 1.00 52.41 300 ALA A CA 1
ATOM 2434 C C . ALA A 1 300 ? 66.598 55.568 96.082 1.00 52.81 300 ALA A C 1
ATOM 2435 O O . ALA A 1 300 ? 66.746 54.948 97.111 1.00 58.09 300 ALA A O 1
ATOM 2437 N N . THR A 1 301 ? 66.522 56.888 96.079 1.00 53.09 301 THR A N 1
ATOM 2438 C CA . THR A 1 301 ? 66.684 57.622 97.324 1.00 54.82 301 THR A CA 1
ATOM 2439 C C . THR A 1 301 ? 65.366 57.804 98.044 1.00 54.80 301 THR A C 1
ATOM 2440 O O . THR A 1 301 ? 65.323 58.388 99.117 1.00 53.79 301 THR A O 1
ATOM 2444 N N . GLN A 1 302 ? 64.299 57.268 97.480 1.00 55.92 302 GLN A N 1
ATOM 2445 C CA . GLN A 1 302 ? 63.003 57.373 98.112 1.00 55.95 302 GLN A CA 1
ATOM 2446 C C . GLN A 1 302 ? 62.662 56.202 98.986 1.00 55.51 302 GLN A C 1
ATOM 2447 O O . GLN A 1 302 ? 61.703 56.266 99.778 1.00 57.28 302 GLN A O 1
ATOM 2453 N N . ILE A 1 303 ? 63.449 55.135 98.854 1.00 54.57 303 ILE A N 1
ATOM 2454 C CA . ILE A 1 303 ? 63.155 53.896 99.552 1.00 56.16 303 ILE A CA 1
ATOM 2455 C C . ILE A 1 303 ? 63.153 54.093 101.072 1.00 57.46 303 ILE A C 1
ATOM 2456 O O . ILE A 1 303 ? 62.187 53.724 101.746 1.00 56.88 303 ILE A O 1
ATOM 2461 N N . SER A 1 304 ? 64.210 54.702 101.600 1.00 56.49 304 SER A N 1
ATOM 2462 C CA . SER A 1 304 ? 64.423 54.731 103.045 1.00 54.05 304 SER A CA 1
ATOM 2463 C C . SER A 1 304 ? 63.401 55.546 103.793 1.00 54.69 304 SER A C 1
ATOM 2464 O O . SER A 1 304 ? 63.401 55.566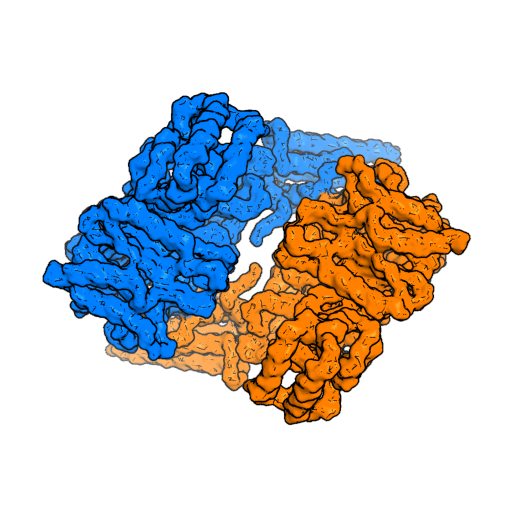 105.012 1.00 50.51 304 SER A O 1
ATOM 2467 N N . SER A 1 305 ? 62.528 56.229 103.073 1.00 60.45 305 SER A N 1
ATOM 2468 C CA . SER A 1 305 ? 61.405 56.939 103.722 1.00 62.82 305 SER A CA 1
ATOM 2469 C C . SER A 1 305 ? 60.347 56.042 104.380 1.00 56.01 305 SER A C 1
ATOM 2470 O O . SER A 1 305 ? 59.629 56.488 105.257 1.00 54.43 305 SER A O 1
ATOM 2473 N N . LEU A 1 306 ? 60.211 54.816 103.885 1.00 50.69 306 LEU A N 1
ATOM 2474 C CA . LEU A 1 306 ? 59.301 53.848 104.427 1.00 46.31 306 LEU A CA 1
ATOM 2475 C C . LEU A 1 306 ? 60.091 52.681 104.994 1.00 47.16 306 LEU A C 1
ATOM 2476 O O . LEU A 1 306 ? 61.196 52.421 104.623 1.00 47.75 306 LEU A O 1
ATOM 2481 N N . PRO A 1 307 ? 59.506 51.974 105.925 1.00 50.96 307 PRO A N 1
ATOM 2482 C CA . PRO A 1 307 ? 60.211 50.896 106.599 1.00 49.40 307 PRO A CA 1
ATOM 2483 C C . PRO A 1 307 ? 60.418 49.641 105.774 1.00 47.90 307 PRO A C 1
ATOM 2484 O O . PRO A 1 307 ? 59.603 49.300 104.926 1.00 45.35 307 PRO A O 1
ATOM 2488 N N . GLN A 1 308 ? 61.528 48.963 106.052 1.00 46.73 308 GLN A N 1
ATOM 2489 C CA . GLN A 1 308 ? 61.951 47.780 105.308 1.00 44.36 308 GLN A CA 1
ATOM 2490 C C . GLN A 1 308 ? 60.921 46.642 105.368 1.00 43.85 308 GLN A C 1
ATOM 2491 O O . GLN A 1 308 ? 60.736 45.933 104.396 1.00 47.17 308 GLN A O 1
ATOM 2497 N N . TRP A 1 309 ? 60.209 46.479 106.477 1.00 42.94 309 TRP A N 1
ATOM 2498 C CA . TRP A 1 309 ? 59.141 45.498 106.497 1.00 40.34 309 TRP A CA 1
ATOM 2499 C C . TRP A 1 309 ? 58.098 45.739 105.416 1.00 43.62 309 TRP A C 1
ATOM 2500 O O . TRP A 1 309 ? 57.497 44.804 104.935 1.00 50.39 309 TRP A O 1
ATOM 2511 N N . TYR A 1 310 ? 57.866 46.984 105.040 1.00 45.77 310 TYR A N 1
ATOM 2512 C CA . TYR A 1 310 ? 56.855 47.303 104.046 1.00 43.59 310 TYR A CA 1
ATOM 2513 C C . TYR A 1 310 ? 57.347 46.841 102.698 1.00 45.33 310 TYR A C 1
ATOM 2514 O O . TYR A 1 310 ? 56.602 46.197 101.952 1.00 46.75 310 TYR A O 1
ATOM 2523 N N . TRP A 1 311 ? 58.614 47.113 102.391 1.00 44.79 311 TRP A N 1
ATOM 2524 C CA . TRP A 1 311 ? 59.131 46.834 101.033 1.00 45.40 311 TRP A CA 1
ATOM 2525 C C . TRP A 1 311 ? 59.220 45.343 100.673 1.00 43.50 311 TRP A C 1
ATOM 2526 O O . TRP A 1 311 ? 59.229 44.989 99.514 1.00 45.18 311 TRP A O 1
ATOM 2537 N N . VAL A 1 312 ? 59.318 44.469 101.654 1.00 43.08 312 VAL A N 1
ATOM 2538 C CA . VAL A 1 312 ? 59.341 43.029 101.367 1.00 41.31 312 VAL A CA 1
ATOM 2539 C C . VAL A 1 312 ? 57.930 42.437 101.101 1.00 43.26 312 VAL A C 1
ATOM 2540 O O . VAL A 1 312 ? 57.783 41.311 100.570 1.00 41.13 312 VAL A O 1
ATOM 2544 N N . LEU A 1 313 ? 56.888 43.186 101.435 1.00 41.22 313 LEU A N 1
ATOM 2545 C CA . LEU A 1 313 ? 55.570 42.704 101.132 1.00 41.16 313 LEU A CA 1
ATOM 2546 C C . LEU A 1 313 ? 55.483 42.461 99.628 1.00 41.49 313 LEU A C 1
ATOM 2547 O O . LEU A 1 313 ? 56.090 43.168 98.871 1.00 47.95 313 LEU A O 1
ATOM 2552 N N . SER A 1 314 ? 54.765 41.414 99.217 1.00 41.47 314 SER A N 1
ATOM 2553 C CA . SER A 1 314 ? 54.424 41.185 97.851 1.00 36.65 314 SER A CA 1
ATOM 2554 C C . SER A 1 314 ? 53.574 42.323 97.372 1.00 41.11 314 SER A C 1
ATOM 2555 O O . SER A 1 314 ? 53.012 43.084 98.145 1.00 40.71 314 SER A O 1
ATOM 2558 N N . GLU A 1 315 ? 53.445 42.435 96.075 1.00 45.04 315 GLU A N 1
ATOM 2559 C CA . GLU A 1 315 ? 52.732 43.554 95.548 1.00 51.12 315 GLU A CA 1
ATOM 2560 C C . GLU A 1 315 ? 51.231 43.484 95.897 1.00 45.90 315 GLU A C 1
ATOM 2561 O O . GLU A 1 315 ? 50.580 44.486 96.170 1.00 41.26 315 GLU A O 1
ATOM 2567 N N . HIS A 1 316 ? 50.678 42.294 95.851 1.00 44.64 316 HIS A N 1
ATOM 2568 C CA . HIS A 1 316 ? 49.289 42.142 96.210 1.00 44.81 316 HIS A CA 1
ATOM 2569 C C . HIS A 1 316 ? 49.041 42.512 97.685 1.00 44.24 316 HIS A C 1
ATOM 2570 O O . HIS A 1 316 ? 48.046 43.184 98.005 1.00 42.87 316 HIS A O 1
ATOM 2577 N N . GLN A 1 317 ? 49.947 42.126 98.578 1.00 42.26 317 GLN A N 1
ATOM 2578 C CA . GLN A 1 317 ? 49.739 42.473 99.968 1.00 43.50 317 GLN A CA 1
ATOM 2579 C C . GLN A 1 317 ? 49.641 44.010 100.067 1.00 40.39 317 GLN A C 1
ATOM 2580 O O . GLN A 1 317 ? 48.832 44.534 100.817 1.00 40.42 317 GLN A O 1
ATOM 2586 N N . GLN A 1 318 ? 50.465 44.716 99.304 1.00 37.58 318 GLN A N 1
ATOM 2587 C CA . GLN A 1 318 ? 50.557 46.181 99.420 1.00 36.50 318 GLN A CA 1
ATOM 2588 C C . GLN A 1 318 ? 49.252 46.817 98.977 1.00 37.59 318 GLN A C 1
ATOM 2589 O O . GLN A 1 318 ? 48.737 47.704 99.668 1.00 37.62 318 GLN A O 1
ATOM 2595 N N . PHE A 1 319 ? 48.676 46.304 97.897 1.00 38.63 319 PHE A N 1
ATOM 2596 C CA . PHE A 1 319 ? 47.373 46.779 97.466 1.00 41.31 319 PHE A CA 1
ATOM 2597 C C . PHE A 1 319 ? 46.325 46.425 98.486 1.00 41.65 319 PHE A C 1
ATOM 2598 O O . PHE A 1 319 ? 45.429 47.210 98.712 1.00 45.58 319 PHE A O 1
ATOM 2606 N N . PHE A 1 320 ? 46.430 45.259 99.114 1.00 43.32 320 PHE A N 1
ATOM 2607 C CA . PHE A 1 320 ? 45.467 44.886 100.150 1.00 40.98 320 PHE A CA 1
ATOM 2608 C C . PHE A 1 320 ? 45.630 45.841 101.326 1.00 42.07 320 PHE A C 1
ATOM 2609 O O . PHE A 1 320 ? 44.638 46.362 101.869 1.00 43.54 320 PHE A O 1
ATOM 2617 N N . LEU A 1 321 ? 46.869 46.094 101.730 1.00 39.64 321 LEU A N 1
ATOM 2618 C CA . LEU A 1 321 ? 47.078 47.008 102.856 1.00 43.71 321 LEU A CA 1
ATOM 2619 C C . LEU A 1 321 ? 46.480 48.367 102.535 1.00 44.66 321 LEU A C 1
ATOM 2620 O O . LEU A 1 321 ? 45.732 48.934 103.337 1.00 40.81 321 LEU A O 1
ATOM 2625 N N . GLU A 1 322 ? 46.842 48.858 101.346 1.00 47.41 322 GLU A N 1
ATOM 2626 C CA . GLU A 1 322 ? 46.348 50.109 100.824 1.00 48.85 322 GLU A CA 1
ATOM 2627 C C . GLU A 1 322 ? 44.824 50.172 100.920 1.00 47.91 322 GLU A C 1
ATOM 2628 O O . GLU A 1 322 ? 44.270 51.163 101.354 1.00 50.50 322 GLU A O 1
ATOM 2634 N N . HIS A 1 323 ? 44.140 49.115 100.551 1.00 44.13 323 HIS A N 1
ATOM 2635 C CA . HIS A 1 323 ? 42.702 49.204 100.467 1.00 42.80 323 HIS A CA 1
ATOM 2636 C C . HIS A 1 323 ? 42.030 49.338 101.830 1.00 43.54 323 HIS A C 1
ATOM 2637 O O . HIS A 1 323 ? 40.986 49.962 101.946 1.00 43.98 323 HIS A O 1
ATOM 2644 N N . VAL A 1 324 ? 42.620 48.725 102.846 1.00 42.53 324 VAL A N 1
ATOM 2645 C CA . VAL A 1 324 ? 42.132 48.828 104.221 1.00 40.45 324 VAL A CA 1
ATOM 2646 C C . VAL A 1 324 ? 42.472 50.169 104.807 1.00 43.38 324 VAL A C 1
ATOM 2647 O O . VAL A 1 324 ? 41.618 50.724 105.485 1.00 46.87 324 VAL A O 1
ATOM 2651 N N . LEU A 1 325 ? 43.703 50.674 104.563 1.00 44.54 325 LEU A N 1
ATOM 2652 C CA . LEU A 1 325 ? 44.166 51.969 105.097 1.00 43.80 325 LEU A CA 1
ATOM 2653 C C . LEU A 1 325 ? 43.346 53.086 104.519 1.00 47.00 325 LEU A C 1
ATOM 2654 O O . LEU A 1 325 ? 43.048 54.092 105.158 1.00 52.87 325 LEU A O 1
ATOM 2659 N N . LYS A 1 326 ? 43.022 52.925 103.260 1.00 51.93 326 LYS A N 1
ATOM 2660 C CA . LYS A 1 326 ? 42.276 53.939 102.523 1.00 51.21 326 LYS A CA 1
ATOM 2661 C C . LYS A 1 326 ? 40.834 54.102 103.116 1.00 50.69 326 LYS A C 1
ATOM 2662 O O . LYS A 1 326 ? 40.166 55.110 102.908 1.00 46.14 326 LYS A O 1
ATOM 2668 N N . GLY A 1 327 ? 40.370 53.128 103.882 1.00 47.94 327 GLY A N 1
ATOM 2669 C CA . GLY A 1 327 ? 39.014 53.200 104.371 1.00 47.03 327 GLY A CA 1
ATOM 2670 C C . GLY A 1 327 ? 38.870 53.690 105.807 1.00 50.26 327 GLY A C 1
ATOM 2671 O O . GLY A 1 327 ? 37.826 53.544 106.416 1.00 46.13 327 GLY A O 1
ATOM 2672 N N . VAL A 1 328 ? 39.900 54.313 106.368 1.00 54.55 328 VAL A N 1
ATOM 2673 C CA . VAL A 1 328 ? 39.777 54.813 107.736 1.00 52.09 328 VAL A CA 1
ATOM 2674 C C . VAL A 1 328 ? 40.371 56.194 107.870 1.00 50.57 328 VAL A C 1
ATOM 2675 O O . VAL A 1 328 ? 41.294 56.540 107.137 1.00 50.07 328 VAL A O 1
ATOM 2679 N N . ASP A 1 329 ? 39.889 56.978 108.827 1.00 51.77 329 ASP A N 1
ATOM 2680 C CA . ASP A 1 329 ? 40.583 58.216 109.143 1.00 54.76 329 ASP A CA 1
ATOM 2681 C C . ASP A 1 329 ? 41.721 57.893 110.029 1.00 51.38 329 ASP A C 1
ATOM 2682 O O . ASP A 1 329 ? 42.806 58.310 109.724 1.00 47.29 329 ASP A O 1
ATOM 2687 N N . ASP A 1 330 ? 41.463 57.128 111.100 1.00 52.30 330 ASP A N 1
ATOM 2688 C CA . ASP A 1 330 ? 42.493 56.710 112.052 1.00 53.21 330 ASP A CA 1
ATOM 2689 C C . ASP A 1 330 ? 43.144 55.373 111.629 1.00 51.48 330 ASP A C 1
ATOM 2690 O O . ASP A 1 330 ? 42.481 54.340 111.467 1.00 47.01 330 ASP A O 1
ATOM 2695 N N . VAL A 1 331 ? 44.454 55.409 111.432 1.00 48.65 331 VAL A N 1
ATOM 2696 C CA . VAL A 1 331 ? 45.108 54.272 110.845 1.00 47.50 331 VAL A CA 1
ATOM 2697 C C . VAL A 1 331 ? 45.012 53.056 111.771 1.00 48.77 331 VAL A C 1
ATOM 2698 O O . VAL A 1 331 ? 45.157 51.915 111.316 1.00 44.32 331 VAL A O 1
ATOM 2702 N N . LYS A 1 332 ? 44.776 53.294 113.060 1.00 49.35 332 LYS A N 1
ATOM 2703 C CA . LYS A 1 332 ? 44.646 52.198 114.005 1.00 51.08 332 LYS A CA 1
ATOM 2704 C C . LYS A 1 332 ? 43.420 51.319 113.758 1.00 49.78 332 LYS A C 1
ATOM 2705 O O . LYS A 1 332 ? 43.434 50.113 114.022 1.00 49.58 332 LYS A O 1
ATOM 2711 N N . ASP A 1 333 ? 42.393 51.898 113.174 1.00 47.88 333 ASP A N 1
ATOM 2712 C CA . ASP A 1 333 ? 41.224 51.126 112.784 1.00 47.15 333 ASP A CA 1
ATOM 2713 C C . ASP A 1 333 ? 41.421 50.200 111.593 1.00 47.23 333 ASP A C 1
ATOM 2714 O O . ASP A 1 333 ? 40.550 49.385 111.281 1.00 50.24 333 ASP A O 1
ATOM 2719 N N . ALA A 1 334 ? 42.536 50.340 110.898 1.00 44.42 334 ALA A N 1
ATOM 2720 C CA . ALA A 1 334 ? 42.855 49.426 109.840 1.00 41.76 334 ALA A CA 1
ATOM 2721 C C . ALA A 1 334 ? 43.563 48.175 110.384 1.00 40.96 334 ALA A C 1
ATOM 2722 O O . ALA A 1 334 ? 43.754 47.209 109.651 1.00 42.29 334 ALA A O 1
ATOM 2724 N N . VAL A 1 335 ? 44.035 48.203 111.624 1.00 37.14 335 VAL A N 1
ATOM 2725 C CA . VAL A 1 335 ? 44.857 47.111 112.102 1.00 35.81 335 VAL A CA 1
ATOM 2726 C C . VAL A 1 335 ? 44.480 46.693 113.524 1.00 37.34 335 VAL A C 1
ATOM 2727 O O . VAL A 1 335 ? 45.362 46.438 114.363 1.00 37.52 335 VAL A O 1
ATOM 2731 N N . SER A 1 336 ? 43.166 46.594 113.783 1.00 36.73 336 SER A N 1
ATOM 2732 C CA . SER A 1 336 ? 42.708 46.340 115.126 1.00 39.15 336 SER A CA 1
ATOM 2733 C C . SER A 1 336 ? 42.872 44.906 115.570 1.00 40.53 336 SER A C 1
ATOM 2734 O O . SER A 1 336 ? 42.770 44.618 116.757 1.00 45.27 336 SER A O 1
ATOM 2737 N N . PHE A 1 337 ? 43.142 44.021 114.617 1.00 41.57 337 PHE A N 1
ATOM 2738 C CA . PHE A 1 337 ? 43.117 42.563 114.804 1.00 40.67 337 PHE A CA 1
ATOM 2739 C C . PHE A 1 337 ? 43.725 41.932 113.580 1.00 38.96 337 PHE A C 1
ATOM 2740 O O . PHE A 1 337 ? 43.436 42.351 112.490 1.00 41.66 337 PHE A O 1
ATOM 2748 N N . LEU A 1 338 ? 44.544 40.924 113.759 1.00 38.49 338 LEU A N 1
ATOM 2749 C CA . LEU A 1 338 ? 45.148 40.193 112.648 1.00 38.95 338 LEU A CA 1
ATOM 2750 C C . LEU A 1 338 ? 44.824 38.698 112.803 1.00 38.95 338 LEU A C 1
ATOM 2751 O O . LEU A 1 338 ? 45.081 38.116 113.821 1.00 35.96 338 LEU A O 1
ATOM 2756 N N . SER A 1 339 ? 44.289 38.099 111.759 1.00 40.17 339 SER A N 1
ATOM 2757 C CA . SER A 1 339 ? 44.165 36.674 111.672 1.00 37.43 339 SER A CA 1
ATOM 2758 C C . SER A 1 339 ? 45.502 35.956 111.927 1.00 35.78 339 SER A C 1
ATOM 2759 O O . SER A 1 339 ? 46.563 36.412 111.531 1.00 32.34 339 SER A O 1
ATOM 2762 N N . SER A 1 340 ? 45.403 34.782 112.538 1.00 36.20 340 SER A N 1
ATOM 2763 C CA . SER A 1 340 ? 46.517 33.896 112.788 1.00 36.58 340 SER A CA 1
ATOM 2764 C C . SER A 1 340 ? 47.351 33.588 111.536 1.00 37.74 340 SER A C 1
ATOM 2765 O O . SER A 1 340 ? 48.544 33.255 111.627 1.00 40.57 340 SER A O 1
ATOM 2768 N N . ARG A 1 341 ? 46.759 33.641 110.352 1.00 38.04 341 ARG A N 1
ATOM 2769 C CA . ARG A 1 341 ? 47.547 33.278 109.148 1.00 37.41 341 ARG A CA 1
ATOM 2770 C C . ARG A 1 341 ? 48.342 34.454 108.623 1.00 38.93 341 ARG A C 1
ATOM 2771 O O . ARG A 1 341 ? 49.125 34.320 107.698 1.00 38.64 341 ARG A O 1
ATOM 2779 N N . HIS A 1 342 ? 48.096 35.614 109.212 1.00 38.45 342 HIS A N 1
ATOM 2780 C CA . HIS A 1 342 ? 48.485 36.856 108.649 1.00 35.21 342 HIS A CA 1
ATOM 2781 C C . HIS A 1 342 ? 49.747 37.307 109.353 1.00 33.64 342 HIS A C 1
ATOM 2782 O O . HIS A 1 342 ? 49.716 38.190 110.201 1.00 29.36 342 HIS A O 1
ATOM 2789 N N . ARG A 1 343 ? 50.877 36.750 108.934 1.00 35.43 343 ARG A N 1
ATOM 2790 C CA . ARG A 1 343 ? 52.141 37.037 109.625 1.00 37.73 343 ARG A CA 1
ATOM 2791 C C . ARG A 1 343 ? 53.167 37.840 108.828 1.00 39.07 343 ARG A C 1
ATOM 2792 O O . ARG A 1 343 ? 54.388 37.694 109.040 1.00 39.09 343 ARG A O 1
ATOM 2800 N N . THR A 1 344 ? 52.657 38.682 107.913 1.00 40.27 344 THR A N 1
ATOM 2801 C CA . THR A 1 344 ? 53.466 39.524 107.055 1.00 39.45 344 THR A CA 1
ATOM 2802 C C . THR A 1 344 ? 53.631 40.974 107.569 1.00 43.02 344 THR A C 1
ATOM 2803 O O . THR A 1 344 ? 54.428 41.744 107.021 1.00 41.75 344 THR A O 1
ATOM 2807 N N . LEU A 1 345 ? 52.894 41.339 108.624 1.00 42.79 345 LEU A N 1
ATOM 2808 C CA . LEU A 1 345 ? 52.998 42.664 109.210 1.00 39.80 345 LEU A CA 1
ATOM 2809 C C . LEU A 1 345 ? 53.515 42.499 110.638 1.00 41.77 345 LEU A C 1
ATOM 2810 O O . LEU A 1 345 ? 53.209 41.525 111.330 1.00 37.48 345 LEU A O 1
ATOM 2815 N N . PRO A 1 346 ? 54.326 43.454 111.098 1.00 45.01 346 PRO A N 1
ATOM 2816 C CA . PRO A 1 346 ? 55.054 43.268 112.341 1.00 44.11 346 PRO A CA 1
ATOM 2817 C C . PRO A 1 346 ? 54.267 43.665 113.578 1.00 41.95 346 PRO A C 1
ATOM 2818 O O . PRO A 1 346 ? 54.680 44.509 114.331 1.00 42.60 346 PRO A O 1
ATOM 2822 N N . LEU A 1 347 ? 53.140 43.029 113.764 1.00 41.72 347 LEU A N 1
ATOM 2823 C CA . LEU A 1 347 ? 52.374 43.145 114.990 1.00 41.33 347 LEU A CA 1
ATOM 2824 C C . LEU A 1 347 ? 51.632 41.854 115.220 1.00 38.62 347 LEU A C 1
ATOM 2825 O O . LEU A 1 347 ? 51.373 41.118 114.309 1.00 44.91 347 LEU A O 1
ATOM 2830 N N . PRO A 1 348 ? 51.310 41.552 116.444 1.00 41.34 348 PRO A N 1
ATOM 2831 C CA . PRO A 1 348 ? 50.851 40.192 116.812 1.00 41.39 348 PRO A CA 1
ATOM 2832 C C . PRO A 1 348 ? 49.492 39.780 116.329 1.00 39.94 348 PRO A C 1
ATOM 2833 O O . PRO A 1 348 ? 48.530 40.584 116.300 1.00 37.64 348 PRO A O 1
ATOM 2837 N N . ALA A 1 349 ? 49.408 38.496 116.034 1.00 38.17 349 ALA A N 1
ATOM 2838 C CA . ALA A 1 349 ? 48.213 37.955 115.448 1.00 38.87 349 ALA A CA 1
ATOM 2839 C C . ALA A 1 349 ? 47.511 37.178 116.472 1.00 38.38 349 ALA A C 1
ATOM 2840 O O . ALA A 1 349 ? 48.137 36.633 117.388 1.00 37.86 349 ALA A O 1
ATOM 2842 N N . ASN A 1 350 ? 46.195 37.118 116.301 1.00 38.26 350 ASN A N 1
ATOM 2843 C CA . ASN A 1 350 ? 45.334 36.341 117.160 1.00 38.18 350 ASN A CA 1
ATOM 2844 C C . ASN A 1 350 ? 45.613 36.675 118.606 1.00 39.23 350 ASN A C 1
ATOM 2845 O O . ASN A 1 350 ? 45.664 35.774 119.441 1.00 43.09 350 ASN A O 1
ATOM 2850 N N . TYR A 1 351 ? 45.773 37.976 118.894 1.00 37.67 351 TYR A N 1
ATOM 2851 C CA . TYR A 1 351 ? 46.204 38.457 120.191 1.00 38.29 351 TYR A CA 1
ATOM 2852 C C . TYR A 1 351 ? 45.016 38.717 121.085 1.00 38.04 351 TYR A C 1
ATOM 2853 O O . TYR A 1 351 ? 44.121 39.459 120.726 1.00 37.04 351 TYR A O 1
ATOM 2862 N N . ALA A 1 352 ? 45.016 38.118 122.268 1.00 38.06 352 ALA A N 1
ATOM 2863 C CA . ALA A 1 352 ? 43.822 38.160 123.111 1.00 38.43 352 ALA A CA 1
ATOM 2864 C C . ALA A 1 352 ? 44.206 37.839 124.505 1.00 40.95 352 ALA A C 1
ATOM 2865 O O . ALA A 1 352 ? 45.316 37.303 124.741 1.00 41.28 352 ALA A O 1
ATOM 2867 N N . ALA A 1 353 ? 43.284 38.142 125.424 1.00 40.60 353 ALA A N 1
ATOM 2868 C CA . ALA A 1 353 ? 43.454 37.760 126.804 1.00 40.46 353 ALA A CA 1
ATOM 2869 C C . ALA A 1 353 ? 42.343 36.833 127.224 1.00 42.12 353 ALA A C 1
ATOM 2870 O O . ALA A 1 353 ? 41.174 37.183 127.102 1.00 44.34 353 ALA A O 1
ATOM 2872 N N . HIS A 1 354 ? 42.733 35.675 127.763 1.00 44.38 354 HIS A N 1
ATOM 2873 C CA . HIS A 1 354 ? 41.816 34.612 128.158 1.00 45.81 354 HIS A CA 1
ATOM 2874 C C . HIS A 1 354 ? 41.683 34.653 129.644 1.00 44.83 354 HIS A C 1
ATOM 2875 O O . HIS A 1 354 ? 42.695 34.702 130.348 1.00 46.90 354 HIS A O 1
ATOM 2882 N N . SER A 1 355 ? 40.446 34.603 130.121 1.00 43.82 355 SER A N 1
ATOM 2883 C CA . SER A 1 355 ? 40.191 34.546 131.552 1.00 44.03 355 SER A CA 1
ATOM 2884 C C . SER A 1 355 ? 39.003 33.630 131.799 1.00 43.35 355 SER A C 1
ATOM 2885 O O . SER A 1 355 ? 38.294 33.248 130.878 1.00 44.36 355 SER A O 1
ATOM 2888 N N . LEU A 1 356 ? 38.809 33.302 133.064 1.00 45.45 356 LEU A N 1
ATOM 2889 C CA . LEU A 1 356 ? 37.788 32.381 133.531 1.00 46.70 356 LEU A CA 1
ATOM 2890 C C . LEU A 1 356 ? 36.956 33.038 134.654 1.00 47.29 356 LEU A C 1
ATOM 2891 O O . LEU A 1 356 ? 37.514 33.496 135.665 1.00 48.81 356 LEU A O 1
ATOM 2896 N N . LEU A 1 357 ? 35.649 33.140 134.456 1.00 44.92 357 LEU A N 1
ATOM 2897 C CA . LEU A 1 357 ? 34.784 33.771 135.450 1.00 46.70 357 LEU A CA 1
ATOM 2898 C C . LEU A 1 357 ? 33.672 32.849 135.981 1.00 49.92 357 LEU A C 1
ATOM 2899 O O . LEU A 1 357 ? 33.016 32.130 135.231 1.00 51.00 357 LEU A O 1
ATOM 2904 N N . GLY A 1 358 ? 33.436 32.902 137.285 1.00 52.39 358 GLY A N 1
ATOM 2905 C CA . GLY A 1 358 ? 32.249 32.289 137.838 1.00 55.10 358 GLY A CA 1
ATOM 2906 C C . GLY A 1 358 ? 31.155 33.324 138.020 1.00 51.67 358 GLY A C 1
ATOM 2907 O O . GLY A 1 358 ? 31.446 34.438 138.434 1.00 49.28 358 GLY A O 1
ATOM 2908 N N . LEU A 1 359 ? 29.914 32.910 137.761 1.00 50.70 359 LEU A N 1
ATOM 2909 C CA . LEU A 1 359 ? 28.717 33.742 137.849 1.00 58.23 359 LEU A CA 1
ATOM 2910 C C . LEU A 1 359 ? 27.603 33.022 138.678 1.00 64.58 359 LEU A C 1
ATOM 2911 O O . LEU A 1 359 ? 27.280 31.848 138.430 1.00 67.20 359 LEU A O 1
ATOM 2916 N N . SER A 1 360 ? 27.023 33.716 139.661 1.00 67.34 360 SER A N 1
ATOM 2917 C CA . SER A 1 360 ? 25.988 33.119 140.540 1.00 76.50 360 SER A CA 1
ATOM 2918 C C . SER A 1 360 ? 24.539 33.460 140.093 1.00 76.23 360 SER A C 1
ATOM 2919 O O . SER A 1 360 ? 24.334 34.438 139.395 1.00 66.00 360 SER A O 1
ATOM 2922 N N . GLU A 1 361 ? 23.540 32.666 140.489 1.00 76.69 361 GLU A N 1
ATOM 2923 C CA . GLU A 1 361 ? 22.144 32.920 140.055 1.00 80.69 361 GLU A CA 1
ATOM 2924 C C . GLU A 1 361 ? 21.638 34.370 140.281 1.00 84.72 361 GLU A C 1
ATOM 2925 O O . GLU A 1 361 ? 20.820 34.877 139.511 1.00 87.11 361 GLU A O 1
ATOM 2931 N N . ASN A 1 362 ? 22.118 35.018 141.339 1.00 85.86 362 ASN A N 1
ATOM 2932 C CA . ASN A 1 362 ? 21.714 36.390 141.690 1.00 94.38 362 ASN A CA 1
ATOM 2933 C C . ASN A 1 362 ? 22.572 37.463 141.044 1.00 87.02 362 ASN A C 1
ATOM 2934 O O . ASN A 1 362 ? 22.336 38.655 141.220 1.00 87.49 362 ASN A O 1
ATOM 2939 N N . GLY A 1 363 ? 23.578 37.049 140.301 1.00 78.73 363 GLY A N 1
ATOM 2940 C CA . GLY A 1 363 ? 24.264 37.971 139.415 1.00 70.49 363 GLY A CA 1
ATOM 2941 C C . GLY A 1 363 ? 25.605 38.470 139.885 1.00 65.58 363 GLY A C 1
ATOM 2942 O O . GLY A 1 363 ? 26.137 39.388 139.285 1.00 63.39 363 GLY A O 1
ATOM 2943 N N . ASN A 1 364 ? 26.185 37.838 140.903 1.00 65.13 364 ASN A N 1
ATOM 2944 C CA . ASN A 1 364 ? 27.561 38.152 141.311 1.00 68.84 364 ASN A CA 1
ATOM 2945 C C . ASN A 1 364 ? 28.619 37.431 140.486 1.00 67.17 364 ASN A C 1
ATOM 2946 O O . ASN A 1 364 ? 28.591 36.206 140.326 1.00 64.18 364 ASN A O 1
ATOM 2959 N N . ARG A 1 366 ? 32.569 36.392 139.999 1.00 64.11 366 ARG A N 1
ATOM 2960 C CA . ARG A 1 366 ? 33.882 36.317 140.617 1.00 61.74 366 ARG A CA 1
ATOM 2961 C C . ARG A 1 366 ? 34.922 35.933 139.568 1.00 60.68 366 ARG A C 1
ATOM 2962 O O . ARG A 1 366 ? 34.656 35.055 138.753 1.00 58.15 366 ARG A O 1
ATOM 2970 N N . GLU A 1 367 ? 36.088 36.580 139.612 1.00 56.86 367 GLU A N 1
ATOM 2971 C CA . GLU A 1 367 ? 37.235 36.180 138.822 1.00 54.74 367 GLU A CA 1
ATOM 2972 C C . GLU A 1 367 ? 37.855 34.875 139.263 1.00 52.05 367 GLU A C 1
ATOM 2973 O O . GLU A 1 367 ? 38.450 34.848 140.296 1.00 57.60 367 GLU A O 1
ATOM 2979 N N . LEU A 1 368 ? 37.790 33.807 138.467 1.00 53.52 368 LEU A N 1
ATOM 2980 C CA . LEU A 1 368 ? 38.448 32.512 138.792 1.00 49.54 368 LEU A CA 1
ATOM 2981 C C . LEU A 1 368 ? 39.901 32.415 138.309 1.00 49.36 368 LEU A C 1
ATOM 2982 O O . LEU A 1 368 ? 40.713 31.633 138.806 1.00 48.70 368 LEU A O 1
ATOM 2987 N N . SER A 1 369 ? 40.244 33.202 137.320 1.00 48.59 369 SER A N 1
ATOM 2988 C CA . SER A 1 369 ? 41.644 33.382 137.033 1.00 49.59 369 SER A CA 1
ATOM 2989 C C . SER A 1 369 ? 41.861 34.832 136.640 1.00 47.44 369 SER A C 1
ATOM 2990 O O . SER A 1 369 ? 40.936 35.492 136.155 1.00 53.51 369 SER A O 1
ATOM 2993 N N . ALA A 1 370 ? 43.090 35.310 136.823 1.00 43.87 370 ALA A N 1
ATOM 2994 C CA . ALA A 1 370 ? 43.566 36.511 136.097 1.00 42.71 370 ALA A CA 1
ATOM 2995 C C . ALA A 1 370 ? 43.545 36.282 134.546 1.00 42.96 370 ALA A C 1
ATOM 2996 O O . ALA A 1 370 ? 43.316 35.160 134.036 1.00 38.92 370 ALA A O 1
ATOM 2998 N N . LYS A 1 371 ? 43.775 37.386 133.841 1.00 43.59 371 LYS A N 1
ATOM 2999 C CA . LYS A 1 371 ? 43.996 37.413 132.411 1.00 44.39 371 LYS A CA 1
ATOM 3000 C C . LYS A 1 371 ? 45.237 36.632 132.031 1.00 46.58 371 LYS A C 1
ATOM 3001 O O . LYS A 1 371 ? 46.272 36.786 132.669 1.00 47.19 371 LYS A O 1
ATOM 3007 N N . ARG A 1 372 ? 45.076 35.706 131.069 1.00 46.22 372 ARG A N 1
ATOM 3008 C CA . ARG A 1 372 ? 46.171 34.935 130.511 1.00 46.75 372 ARG A CA 1
ATOM 3009 C C . ARG A 1 372 ? 46.184 35.298 129.029 1.00 46.30 372 ARG A C 1
ATOM 3010 O O . ARG A 1 372 ? 45.171 35.200 128.336 1.00 41.80 372 ARG A O 1
ATOM 3018 N N . TYR A 1 373 ? 47.339 35.730 128.549 1.00 44.17 373 TYR A N 1
ATOM 3019 C CA . TYR A 1 373 ? 47.461 36.302 127.219 1.00 44.10 373 TYR A CA 1
ATOM 3020 C C . TYR A 1 373 ? 47.948 35.319 126.164 1.00 37.85 373 TYR A C 1
ATOM 3021 O O . TYR A 1 373 ? 48.821 34.510 126.410 1.00 38.54 373 TYR A O 1
ATOM 3030 N N . ARG A 1 374 ? 47.337 35.388 124.991 1.00 34.95 374 ARG A N 1
ATOM 3031 C CA . ARG A 1 374 ? 47.602 34.457 123.910 1.00 34.14 374 ARG A CA 1
ATOM 3032 C C . ARG A 1 374 ? 47.845 35.194 122.607 1.00 35.13 374 ARG A C 1
ATOM 3033 O O . ARG A 1 374 ? 47.298 36.255 122.381 1.00 35.53 374 ARG A O 1
ATOM 3041 N N . SER A 1 375 ? 48.680 34.625 121.755 1.00 36.68 375 SER A N 1
ATOM 3042 C CA . SER A 1 375 ? 48.947 35.172 120.437 1.00 36.64 375 SER A CA 1
ATOM 3043 C C . SER A 1 375 ? 49.533 34.095 119.539 1.00 37.57 375 SER A C 1
ATOM 3044 O O . SER A 1 375 ? 49.854 33.017 119.994 1.00 39.28 375 SER A O 1
ATOM 3047 N N . SER A 1 376 ? 49.650 34.392 118.256 1.00 42.06 376 SER A N 1
ATOM 3048 C CA . SER A 1 376 ? 50.446 33.586 117.353 1.00 40.67 376 SER A CA 1
ATOM 3049 C C . SER A 1 376 ? 51.909 33.771 117.721 1.00 43.54 376 SER A C 1
ATOM 3050 O O . SER A 1 376 ? 52.290 34.786 118.276 1.00 42.87 376 SER A O 1
ATOM 3053 N N . HIS A 1 377 ? 52.724 32.775 117.424 1.00 43.10 377 HIS A N 1
ATOM 3054 C CA . HIS A 1 377 ? 54.113 32.780 117.822 1.00 43.24 377 HIS A CA 1
ATOM 3055 C C . HIS A 1 377 ? 54.699 34.146 117.519 1.00 40.80 377 HIS A C 1
ATOM 3056 O O . HIS A 1 377 ? 54.363 34.706 116.551 1.00 41.79 377 HIS A O 1
ATOM 3063 N N . ILE A 1 378 ? 55.561 34.681 118.363 1.00 43.12 378 ILE A N 1
ATOM 3064 C CA . ILE A 1 378 ? 56.114 36.050 118.156 1.00 43.79 378 ILE A CA 1
ATOM 3065 C C . ILE A 1 378 ? 56.952 36.183 116.878 1.00 43.61 378 ILE A C 1
ATOM 3066 O O . ILE A 1 378 ? 57.084 37.266 116.327 1.00 40.32 378 ILE A O 1
ATOM 3071 N N . ALA A 1 379 ? 57.499 35.071 116.403 1.00 47.10 379 ALA A N 1
ATOM 3072 C CA . ALA A 1 379 ? 58.310 35.082 115.194 1.00 48.27 379 ALA A CA 1
ATOM 3073 C C . ALA A 1 379 ? 57.435 34.700 114.028 1.00 47.57 379 ALA A C 1
ATOM 3074 O O . ALA A 1 379 ? 56.432 33.987 114.194 1.00 48.64 379 ALA A O 1
ATOM 3076 N N . THR A 1 380 ? 57.792 35.155 112.836 1.00 46.26 380 THR A N 1
ATOM 3077 C CA . THR A 1 380 ? 56.901 34.920 111.691 1.00 46.02 380 THR A CA 1
ATOM 3078 C C . THR A 1 380 ? 57.403 33.830 110.746 1.00 43.03 380 THR A C 1
ATOM 3079 O O . THR A 1 380 ? 58.457 33.946 110.168 1.00 45.70 380 THR A O 1
ATOM 3083 N N . ARG A 1 381 ? 56.635 32.754 110.620 1.00 43.32 381 ARG A N 1
ATOM 3084 C CA . ARG A 1 381 ? 56.889 31.735 109.600 1.00 44.25 381 ARG A CA 1
ATOM 3085 C C . ARG A 1 381 ? 56.840 32.279 108.155 1.00 42.16 381 ARG A C 1
ATOM 3086 O O . ARG A 1 381 ? 57.382 31.668 107.244 1.00 46.41 381 ARG A O 1
ATOM 3094 N N . ASP A 1 382 ? 56.175 33.403 107.949 1.00 40.25 382 ASP A N 1
ATOM 3095 C CA . ASP A 1 382 ? 56.029 33.982 106.627 1.00 42.48 382 ASP A CA 1
ATOM 3096 C C . ASP A 1 382 ? 57.293 34.755 106.170 1.00 43.89 382 ASP A C 1
ATOM 3097 O O . ASP A 1 382 ? 57.450 35.080 104.979 1.00 43.41 382 ASP A O 1
ATOM 3102 N N . GLY A 1 383 ? 58.198 35.043 107.089 1.00 43.58 383 GLY A N 1
ATOM 3103 C CA . GLY A 1 383 ? 59.341 35.852 106.757 1.00 45.85 383 GLY A CA 1
ATOM 3104 C C . GLY A 1 383 ? 60.674 35.146 106.886 1.00 48.28 383 GLY A C 1
ATOM 3105 O O . GLY A 1 383 ? 61.695 35.807 107.093 1.00 50.45 383 GLY A O 1
ATOM 3106 N N . LEU A 1 384 ? 60.692 33.824 106.743 1.00 49.26 384 LEU A N 1
ATOM 3107 C CA . LEU A 1 384 ? 61.937 33.084 106.925 1.00 52.30 384 LEU A CA 1
ATOM 3108 C C . LEU A 1 384 ? 62.928 33.283 105.774 1.00 54.75 384 LEU A C 1
ATOM 3109 O O . LEU A 1 384 ? 64.108 32.922 105.896 1.00 62.37 384 LEU A O 1
ATOM 3114 N N . ASN A 1 385 ? 62.462 33.850 104.671 1.00 51.11 385 ASN A N 1
ATOM 3115 C CA . ASN A 1 385 ? 63.349 34.209 103.590 1.00 53.34 385 ASN A CA 1
ATOM 3116 C C . ASN A 1 385 ? 63.588 35.691 103.449 1.00 51.98 385 ASN A C 1
ATOM 3117 O O . ASN A 1 385 ? 64.239 36.116 102.527 1.00 52.44 385 ASN A O 1
ATOM 3122 N N . TRP A 1 386 ? 63.097 36.469 104.395 1.00 51.23 386 TRP A N 1
ATOM 3123 C CA . TRP A 1 386 ? 63.299 37.895 104.380 1.00 50.72 386 TRP A CA 1
ATOM 3124 C C . TRP A 1 386 ? 64.617 38.225 105.036 1.00 51.61 386 TRP A C 1
ATOM 3125 O O . TRP A 1 386 ? 65.196 37.384 105.669 1.00 52.24 386 TRP A O 1
ATOM 3136 N N . PRO A 1 387 ? 65.101 39.464 104.897 1.00 54.78 387 PRO A N 1
ATOM 3137 C CA . PRO A 1 387 ? 66.339 39.850 105.610 1.00 57.80 387 PRO A CA 1
ATOM 3138 C C . PRO A 1 387 ? 66.270 39.623 107.100 1.00 54.84 387 PRO A C 1
ATOM 3139 O O . PRO A 1 387 ? 65.224 39.775 107.684 1.00 48.82 387 PRO A O 1
ATOM 3143 N N . LYS A 1 388 ? 67.400 39.324 107.722 1.00 61.02 388 LYS A N 1
ATOM 3144 C CA . LYS A 1 388 ? 67.424 39.158 109.168 1.00 63.98 388 LYS A CA 1
ATOM 3145 C C . LYS A 1 388 ? 66.817 40.359 109.888 1.00 58.53 388 LYS A C 1
ATOM 3146 O O . LYS A 1 388 ? 66.227 40.212 110.940 1.00 58.32 388 LYS A O 1
ATOM 3152 N N . ALA A 1 389 ? 66.961 41.543 109.324 1.00 54.34 389 ALA A N 1
ATOM 3153 C CA . ALA A 1 389 ? 66.524 42.739 110.023 1.00 56.38 389 ALA A CA 1
ATOM 3154 C C . ALA A 1 389 ? 65.013 42.858 110.109 1.00 53.14 389 ALA A C 1
ATOM 3155 O O . ALA A 1 389 ? 64.509 43.302 111.118 1.00 50.49 389 ALA A O 1
ATOM 3157 N N . VAL A 1 390 ? 64.303 42.463 109.057 1.00 50.50 390 VAL A N 1
ATOM 3158 C CA . VAL A 1 390 ? 62.843 42.486 109.079 1.00 48.18 390 VAL A CA 1
ATOM 3159 C C . VAL A 1 390 ? 62.352 41.374 110.009 1.00 48.98 390 VAL A C 1
ATOM 3160 O O . VAL A 1 390 ? 61.337 41.494 110.691 1.00 44.37 390 VAL A O 1
ATOM 3164 N N . GLN A 1 391 ? 63.098 40.283 110.035 1.00 50.47 391 GLN A N 1
ATOM 3165 C CA . GLN A 1 391 ? 62.680 39.113 110.752 1.00 50.49 391 GLN A CA 1
ATOM 3166 C C . GLN A 1 391 ? 62.681 39.440 112.216 1.00 51.90 391 GLN A C 1
ATOM 3167 O O . GLN A 1 391 ? 61.806 39.000 112.969 1.00 54.42 391 GLN A O 1
ATOM 3173 N N . GLN A 1 392 ? 63.658 40.261 112.602 1.00 52.31 392 GLN A N 1
ATOM 3174 C CA . GLN A 1 392 ? 63.815 40.729 113.979 1.00 48.71 392 GLN A CA 1
ATOM 3175 C C . GLN A 1 392 ? 62.883 41.889 114.349 1.00 45.38 392 GLN A C 1
ATOM 3176 O O . GLN A 1 392 ? 62.571 42.090 115.511 1.00 44.52 392 GLN A O 1
ATOM 3182 N N . ARG A 1 393 ? 62.501 42.712 113.393 1.00 41.66 393 ARG A N 1
ATOM 3183 C CA . ARG A 1 393 ? 61.566 43.776 113.709 1.00 42.87 393 ARG A CA 1
ATOM 3184 C C . ARG A 1 393 ? 60.260 43.097 114.114 1.00 45.98 393 ARG A C 1
ATOM 3185 O O . ARG A 1 393 ? 59.637 43.534 115.060 1.00 48.57 393 ARG A O 1
ATOM 3193 N N . HIS A 1 394 ? 59.865 42.027 113.405 1.00 46.90 394 HIS A N 1
ATOM 3194 C CA . HIS A 1 394 ? 58.711 41.199 113.789 1.00 46.15 394 HIS A CA 1
ATOM 3195 C C . HIS A 1 394 ? 58.821 40.576 115.197 1.00 46.09 394 HIS A C 1
ATOM 3196 O O . HIS A 1 394 ? 57.922 40.748 116.040 1.00 44.59 394 HIS A O 1
ATOM 3203 N N . SER A 1 395 ? 59.899 39.842 115.454 1.00 44.54 395 SER A N 1
ATOM 3204 C CA . SER A 1 395 ? 60.022 39.202 116.743 1.00 45.50 395 SER A CA 1
ATOM 3205 C C . SER A 1 395 ? 60.156 40.219 117.866 1.00 47.56 395 SER A C 1
ATOM 3206 O O . SER A 1 395 ? 59.480 40.122 118.891 1.00 48.08 395 SER A O 1
ATOM 3209 N N . ASP A 1 396 ? 60.962 41.250 117.670 1.00 49.19 396 ASP A N 1
ATOM 3210 C CA . ASP A 1 396 ? 61.131 42.266 118.734 1.00 50.32 396 ASP A CA 1
ATOM 3211 C C . ASP A 1 396 ? 59.815 42.964 119.019 1.00 48.20 396 ASP A C 1
ATOM 3212 O O . ASP A 1 396 ? 59.365 43.059 120.165 1.00 49.86 396 ASP A O 1
ATOM 3217 N N . SER A 1 397 ? 59.235 43.511 117.962 1.00 44.98 397 SER A N 1
ATOM 3218 C CA . SER A 1 397 ? 58.053 44.313 118.091 1.00 44.50 397 SER A CA 1
ATOM 3219 C C . SER A 1 397 ? 56.951 43.491 118.684 1.00 44.63 397 SER A C 1
ATOM 3220 O O . SER A 1 397 ? 56.192 44.000 119.506 1.00 50.46 397 SER A O 1
ATOM 3223 N N . ASN A 1 398 ? 56.872 42.220 118.299 1.00 45.16 398 ASN A N 1
ATOM 3224 C CA . ASN A 1 398 ? 55.815 41.312 118.818 1.00 44.89 398 ASN A CA 1
ATOM 3225 C C . ASN A 1 398 ? 56.072 40.890 120.269 1.00 43.33 398 ASN A C 1
ATOM 3226 O O . ASN A 1 398 ? 55.169 40.877 121.115 1.00 41.46 398 ASN A O 1
ATOM 3231 N N . LEU A 1 399 ? 57.317 40.576 120.572 1.00 43.48 399 LEU A N 1
ATOM 3232 C CA . LEU A 1 399 ? 57.656 40.304 121.958 1.00 44.06 399 LEU A CA 1
ATOM 3233 C C . LEU A 1 399 ? 57.289 41.495 122.872 1.00 43.65 399 LEU A C 1
ATOM 3234 O O . LEU A 1 399 ? 56.680 41.289 123.899 1.00 43.79 399 LEU A O 1
ATOM 3239 N N . ALA A 1 400 ? 57.651 42.725 122.490 1.00 43.34 400 ALA A N 1
ATOM 3240 C CA . ALA A 1 400 ? 57.303 43.920 123.280 1.00 42.44 400 ALA A CA 1
ATOM 3241 C C . ALA A 1 400 ? 55.805 44.054 123.428 1.00 43.46 400 ALA A C 1
ATOM 3242 O O . ALA A 1 400 ? 55.318 44.442 124.474 1.00 44.89 400 ALA A O 1
ATOM 3244 N N . LYS A 1 401 ? 55.044 43.753 122.388 1.00 45.37 401 LYS A N 1
ATOM 3245 C CA . LYS A 1 401 ? 53.632 44.052 122.476 1.00 44.31 401 LYS A CA 1
ATOM 3246 C C . LYS A 1 401 ? 52.946 43.052 123.424 1.00 45.25 401 LYS A C 1
ATOM 3247 O O . LYS A 1 401 ? 52.005 43.359 124.148 1.00 44.26 401 LYS A O 1
ATOM 3253 N N . VAL A 1 402 ? 53.501 41.868 123.440 1.00 44.69 402 VAL A N 1
ATOM 3254 C CA . VAL A 1 402 ? 52.934 40.722 124.118 1.00 48.84 402 VAL A CA 1
ATOM 3255 C C . VAL A 1 402 ? 53.317 40.752 125.633 1.00 50.97 402 VAL A C 1
ATOM 3256 O O . VAL A 1 402 ? 52.652 40.151 126.505 1.00 47.76 402 VAL A O 1
ATOM 3268 N N . GLU A 1 404 ? 53.264 43.694 127.049 1.00 48.11 404 GLU A N 1
ATOM 3269 C CA . GLU A 1 404 ? 52.808 45.022 127.443 1.00 47.67 404 GLU A CA 1
ATOM 3270 C C . GLU A 1 404 ? 52.126 45.028 128.823 1.00 47.65 404 GLU A C 1
ATOM 3271 O O . GLU A 1 404 ? 52.234 46.001 129.499 1.00 53.34 404 GLU A O 1
ATOM 3277 N N . TYR A 1 405 ? 51.447 43.957 129.252 1.00 50.68 405 TYR A N 1
ATOM 3278 C CA . TYR A 1 405 ? 50.683 43.983 130.524 1.00 46.81 405 TYR A CA 1
ATOM 3279 C C . TYR A 1 405 ? 51.448 43.388 131.673 1.00 47.27 405 TYR A C 1
ATOM 3280 O O . TYR A 1 405 ? 50.983 43.374 132.819 1.00 50.01 405 TYR A O 1
ATOM 3289 N N . SER A 1 406 ? 52.655 42.949 131.387 1.00 47.48 406 SER A N 1
ATOM 3290 C CA . SER A 1 406 ? 53.591 42.656 132.441 1.00 52.32 406 SER A CA 1
ATOM 3291 C C . SER A 1 406 ? 54.102 43.969 133.037 1.00 60.15 406 SER A C 1
ATOM 3292 O O . SER A 1 406 ? 53.867 45.053 132.470 1.00 56.22 406 SER A O 1
ATOM 3295 N N . LYS A 1 407 ? 54.772 43.862 134.191 1.00 71.69 407 LYS A N 1
ATOM 3296 C CA . LYS A 1 407 ? 55.585 44.963 134.743 1.00 77.13 407 LYS A CA 1
ATOM 3297 C C . LYS A 1 407 ? 57.021 44.441 134.730 1.00 79.43 407 LYS A C 1
ATOM 3298 O O . LYS A 1 407 ? 57.250 43.233 134.877 1.00 72.37 407 LYS A O 1
ATOM 3304 N N . ASN A 1 408 ? 57.982 45.339 134.511 1.00 86.52 408 ASN A N 1
ATOM 3305 C CA . ASN A 1 408 ? 59.372 44.935 134.186 1.00 82.17 408 ASN A CA 1
ATOM 3306 C C . ASN A 1 408 ? 60.159 44.324 135.352 1.00 81.56 408 ASN A C 1
ATOM 3307 O O . ASN A 1 408 ? 61.257 43.783 135.146 1.00 78.05 408 ASN A O 1
ATOM 3312 N N . ASP A 1 409 ? 59.563 44.416 136.546 1.00 73.33 409 ASP A N 1
ATOM 3313 C CA . ASP A 1 409 ? 60.080 43.887 137.818 1.00 74.45 409 ASP A CA 1
ATOM 3314 C C . ASP A 1 409 ? 59.419 42.554 138.224 1.00 74.67 409 ASP A C 1
ATOM 3315 O O . ASP A 1 409 ? 59.945 41.835 139.072 1.00 69.68 409 ASP A O 1
ATOM 3320 N N . GLN A 1 410 ? 58.256 42.248 137.634 1.00 73.50 410 GLN A N 1
ATOM 3321 C CA . GLN A 1 410 ? 57.493 41.057 137.974 1.00 68.86 410 GLN A CA 1
ATOM 3322 C C . GLN A 1 410 ? 57.765 39.942 137.028 1.00 60.24 410 GLN A C 1
ATOM 3323 O O . GLN A 1 410 ? 58.173 40.171 135.918 1.00 66.84 410 GLN A O 1
ATOM 3329 N N . LEU A 1 411 ? 57.593 38.722 137.503 1.00 58.41 411 LEU A N 1
ATOM 3330 C CA . LEU A 1 411 ? 57.889 37.541 136.711 1.00 60.32 411 LEU A CA 1
ATOM 3331 C C . LEU A 1 411 ? 57.012 37.444 135.490 1.00 58.94 411 LEU A C 1
ATOM 3332 O O . LEU A 1 411 ? 55.834 37.870 135.500 1.00 57.37 411 LEU A O 1
ATOM 3337 N N . ALA A 1 412 ? 57.577 36.849 134.449 1.00 54.06 412 ALA A N 1
ATOM 3338 C CA . ALA A 1 412 ? 56.893 36.796 133.166 1.00 51.09 412 ALA A CA 1
ATOM 3339 C C . ALA A 1 412 ? 57.310 35.565 132.453 1.00 51.20 412 ALA A C 1
ATOM 3340 O O . ALA A 1 412 ? 58.510 35.312 132.301 1.00 55.02 412 ALA A O 1
ATOM 3342 N N . ILE A 1 413 ? 56.332 34.818 131.957 1.00 50.83 413 ILE A N 1
ATOM 3343 C CA . ILE A 1 413 ? 56.646 33.606 131.210 1.00 48.33 413 ILE A CA 1
ATOM 3344 C C . ILE A 1 413 ? 56.310 33.761 129.747 1.00 47.28 413 ILE A C 1
ATOM 3345 O O . ILE A 1 413 ? 55.327 34.422 129.388 1.00 46.75 413 ILE A O 1
ATOM 3350 N N . LEU A 1 414 ? 57.175 33.201 128.903 1.00 48.54 414 LEU A N 1
ATOM 3351 C CA . LEU A 1 414 ? 56.896 33.000 127.463 1.00 46.49 414 LEU A CA 1
ATOM 3352 C C . LEU A 1 414 ? 56.819 31.509 127.195 1.00 45.22 414 LEU A C 1
ATOM 3353 O O . LEU A 1 414 ? 57.825 30.838 126.953 1.00 42.16 414 LEU A O 1
ATOM 3358 N N . GLN A 1 415 ? 55.613 30.973 127.285 1.00 46.98 415 GLN A N 1
ATOM 3359 C CA . GLN A 1 415 ? 55.417 29.544 127.161 1.00 48.72 415 GLN A CA 1
ATOM 3360 C C . GLN A 1 415 ? 55.012 29.183 125.745 1.00 49.44 415 GLN A C 1
ATOM 3361 O O . GLN A 1 415 ? 53.946 29.554 125.291 1.00 51.70 415 GLN A O 1
ATOM 3367 N N . THR A 1 416 ? 55.876 28.463 125.047 1.00 49.05 416 THR A N 1
ATOM 3368 C CA . THR A 1 416 ? 55.598 28.103 123.674 1.00 50.56 416 THR A CA 1
ATOM 3369 C C . THR A 1 416 ? 55.322 26.622 123.539 1.00 50.63 416 THR A C 1
ATOM 3370 O O . THR A 1 416 ? 56.007 25.793 124.118 1.00 47.94 416 THR A O 1
ATOM 3374 N N . LEU A 1 417 ? 54.307 26.302 122.754 1.00 49.28 417 LEU A N 1
ATOM 3375 C CA . LEU A 1 417 ? 53.948 24.925 122.502 1.00 49.19 417 LEU A CA 1
ATOM 3376 C C . LEU A 1 417 ? 54.252 24.567 121.061 1.00 46.14 417 LEU A C 1
ATOM 3377 O O . LEU A 1 417 ? 53.354 24.433 120.255 1.00 41.26 417 LEU A O 1
ATOM 3382 N N . ILE A 1 418 ? 55.530 24.423 120.743 1.00 46.06 418 ILE A N 1
ATOM 3383 C CA . ILE A 1 418 ? 55.939 24.083 119.392 1.00 44.28 418 ILE A CA 1
ATOM 3384 C C . ILE A 1 418 ? 56.978 22.974 119.392 1.00 41.94 418 ILE A C 1
ATOM 3385 O O . ILE A 1 418 ? 57.575 22.680 120.411 1.00 43.61 418 ILE A O 1
ATOM 3390 N N . SER A 1 419 ? 57.176 22.354 118.238 1.00 40.26 419 SER A N 1
ATOM 3391 C CA . SER A 1 419 ? 58.039 21.190 118.137 1.00 43.39 419 SER A CA 1
ATOM 3392 C C . SER A 1 419 ? 59.089 21.299 117.048 1.00 43.22 419 SER A C 1
ATOM 3393 O O . SER A 1 419 ? 58.882 20.848 115.931 1.00 43.10 419 SER A O 1
ATOM 3396 N N . PRO A 1 420 ? 60.222 21.890 117.394 1.00 44.88 420 PRO A N 1
ATOM 3397 C CA . PRO A 1 420 ? 61.374 22.002 116.493 1.00 47.01 420 PRO A CA 1
ATOM 3398 C C . PRO A 1 420 ? 61.800 20.641 116.021 1.00 49.57 420 PRO A C 1
ATOM 3399 O O . PRO A 1 420 ? 61.840 19.729 116.830 1.00 55.38 420 PRO A O 1
ATOM 3403 N N . ILE A 1 421 ? 62.088 20.500 114.733 1.00 52.89 421 ILE A N 1
ATOM 3404 C CA . ILE A 1 421 ? 62.529 19.230 114.139 1.00 54.13 421 ILE A CA 1
ATOM 3405 C C . ILE A 1 421 ? 63.510 19.575 113.040 1.00 54.28 421 ILE A C 1
ATOM 3406 O O . ILE A 1 421 ? 63.163 20.373 112.175 1.00 55.21 421 ILE A O 1
ATOM 3411 N N . HIS A 1 422 ? 64.748 19.065 113.107 1.00 60.98 422 HIS A N 1
ATOM 3412 C CA . HIS A 1 422 ? 65.752 19.296 112.029 1.00 64.39 422 HIS A CA 1
ATOM 3413 C C . HIS A 1 422 ? 65.343 18.549 110.750 1.00 68.06 422 HIS A C 1
ATOM 3414 O O . HIS A 1 422 ? 64.554 17.591 110.785 1.00 64.39 422 HIS A O 1
ATOM 3421 N N . ALA A 1 423 ? 65.893 18.983 109.618 1.00 70.64 423 ALA A N 1
ATOM 3422 C CA . ALA A 1 423 ? 65.624 18.319 108.353 1.00 66.92 423 ALA A CA 1
ATOM 3423 C C . ALA A 1 423 ? 66.103 16.861 108.326 1.00 67.77 423 ALA A C 1
ATOM 3424 O O . ALA A 1 423 ? 65.518 16.026 107.658 1.00 65.62 423 ALA A O 1
ATOM 3426 N N . THR A 1 424 ? 67.154 16.533 109.058 1.00 72.87 424 THR A N 1
ATOM 3427 C CA . THR A 1 424 ? 67.649 15.151 109.051 1.00 80.48 424 THR A CA 1
ATOM 3428 C C . THR A 1 424 ? 66.752 14.153 109.797 1.00 80.43 424 THR A C 1
ATOM 3429 O O . THR A 1 424 ? 66.934 12.947 109.663 1.00 84.98 424 THR A O 1
ATOM 3433 N N . GLU A 1 425 ? 65.782 14.650 110.564 1.00 83.75 425 GLU A N 1
ATOM 3434 C CA . GLU A 1 425 ? 64.896 13.802 111.373 1.00 79.16 425 GLU A CA 1
ATOM 3435 C C . GLU A 1 425 ? 63.403 13.798 110.955 1.00 73.51 425 GLU A C 1
ATOM 3436 O O . GLU A 1 425 ? 62.649 12.926 111.398 1.00 67.16 425 GLU A O 1
ATOM 3442 N N . TYR A 1 426 ? 63.002 14.739 110.086 1.00 66.25 426 TYR A N 1
ATOM 3443 C CA . TYR A 1 426 ? 61.593 15.005 109.784 1.00 64.35 426 TYR A CA 1
ATOM 3444 C C . TYR A 1 426 ? 60.907 13.971 108.862 1.00 69.57 426 TYR A C 1
ATOM 3445 O O . TYR A 1 426 ? 61.268 13.814 107.670 1.00 64.05 426 TYR A O 1
ATOM 3454 N N . VAL A 1 427 ? 59.903 13.282 109.422 1.00 70.58 427 VAL A N 1
ATOM 3455 C CA . VAL A 1 427 ? 59.028 12.404 108.634 1.00 77.15 427 VAL A CA 1
ATOM 3456 C C . VAL A 1 427 ? 57.646 13.042 108.480 1.00 75.33 427 VAL A C 1
ATOM 3457 O O . VAL A 1 427 ? 56.946 13.261 109.475 1.00 73.94 427 VAL A O 1
ATOM 3461 N N . PRO A 1 428 ? 57.243 13.348 107.240 1.00 74.66 428 PRO A N 1
ATOM 3462 C CA . PRO A 1 428 ? 55.869 13.824 107.024 1.00 78.48 428 PRO A CA 1
ATOM 3463 C C . PRO A 1 428 ? 54.810 12.800 107.490 1.00 73.95 428 PRO A C 1
ATOM 3464 O O . PRO A 1 428 ? 54.856 11.643 107.066 1.00 69.12 428 PRO A O 1
ATOM 3468 N N . ASN A 1 429 ? 53.899 13.232 108.374 1.00 73.52 429 ASN A N 1
ATOM 3469 C CA . ASN A 1 429 ? 52.883 12.352 109.005 1.00 71.54 429 ASN A CA 1
ATOM 3470 C C . ASN A 1 429 ? 51.575 13.086 109.348 1.00 71.30 429 ASN A C 1
ATOM 3471 O O . ASN A 1 429 ? 51.419 14.251 108.994 1.00 69.67 429 ASN A O 1
ATOM 3476 N N . TRP A 1 430 ? 50.630 12.430 110.018 1.00 75.75 430 TRP A N 1
ATOM 3477 C CA . TRP A 1 430 ? 49.327 13.071 110.205 1.00 78.15 430 TRP A CA 1
ATOM 3478 C C . TRP A 1 430 ? 49.354 14.359 111.035 1.00 76.60 430 TRP A C 1
ATOM 3479 O O . TRP A 1 430 ? 48.506 15.236 110.864 1.00 69.69 430 TRP A O 1
ATOM 3490 N N . ILE A 1 431 ? 50.353 14.505 111.889 1.00 73.86 431 ILE A N 1
ATOM 3491 C CA . ILE A 1 431 ? 50.385 15.644 112.779 1.00 74.97 431 ILE A CA 1
ATOM 3492 C C . ILE A 1 431 ? 50.729 16.950 112.044 1.00 81.98 431 ILE A C 1
ATOM 3493 O O . ILE A 1 431 ? 50.335 18.037 112.486 1.00 78.75 431 ILE A O 1
ATOM 3498 N N . THR A 1 432 ? 51.457 16.849 110.931 1.00 90.59 432 THR A N 1
ATOM 3499 C CA . THR A 1 432 ? 51.919 18.041 110.184 1.00 86.60 432 THR A CA 1
ATOM 3500 C C . THR A 1 432 ? 51.257 18.185 108.775 1.00 81.30 432 THR A C 1
ATOM 3501 O O . THR A 1 432 ? 51.683 19.014 107.954 1.00 69.64 432 THR A O 1
ATOM 3505 N N . ASP A 1 433 ? 50.183 17.412 108.547 1.00 79.25 433 ASP A N 1
ATOM 3506 C CA . ASP A 1 433 ? 49.369 17.450 107.316 1.00 78.08 433 ASP A CA 1
ATOM 3507 C C . ASP A 1 433 ? 50.084 16.892 106.061 1.00 80.61 433 ASP A C 1
ATOM 3508 O O . ASP A 1 433 ? 49.657 17.157 104.937 1.00 69.04 433 ASP A O 1
ATOM 3513 N N . TYR A 1 434 ? 51.165 16.132 106.263 1.00 89.51 434 TYR A N 1
ATOM 3514 C CA . TYR A 1 434 ? 52.040 15.621 105.187 1.00 84.45 434 TYR A CA 1
ATOM 3515 C C . TYR A 1 434 ? 52.736 16.749 104.419 1.00 85.45 434 TYR A C 1
ATOM 3516 O O . TYR A 1 434 ? 53.222 16.543 103.302 1.00 89.02 434 TYR A O 1
ATOM 3525 N N . LEU A 1 435 ? 52.812 17.930 105.040 1.00 77.42 435 LEU A N 1
ATOM 3526 C CA . LEU A 1 435 ? 53.616 19.022 104.521 1.00 80.49 435 LEU A CA 1
ATOM 3527 C C . LEU A 1 435 ? 54.922 18.403 103.966 1.00 84.23 435 LEU A C 1
ATOM 3528 O O . LEU A 1 435 ? 55.630 17.678 104.689 1.00 77.44 435 LEU A O 1
ATOM 3533 N N . PRO A 1 436 ? 55.216 18.625 102.667 1.00 85.68 436 PRO A N 1
ATOM 3534 C CA . PRO A 1 436 ? 56.514 18.126 102.219 1.00 83.29 436 PRO A CA 1
ATOM 3535 C C . PRO A 1 436 ? 57.659 18.997 102.739 1.00 77.17 436 PRO A C 1
ATOM 3536 O O . PRO A 1 436 ? 58.759 18.493 102.883 1.00 80.51 436 PRO A O 1
ATOM 3540 N N . THR A 1 437 ? 57.421 20.273 103.045 1.00 68.79 437 THR A N 1
ATOM 3541 C CA . THR A 1 437 ? 58.509 21.138 103.544 1.00 64.81 437 THR A CA 1
ATOM 3542 C C . THR A 1 437 ? 58.773 21.014 105.084 1.00 59.73 437 THR A C 1
ATOM 3543 O O . THR A 1 437 ? 57.965 20.483 105.828 1.00 58.87 437 THR A O 1
ATOM 3547 N N . LEU A 1 438 ? 59.928 21.481 105.543 1.00 58.48 438 LEU A N 1
ATOM 3548 C CA . LEU A 1 438 ? 60.278 21.446 106.958 1.00 58.45 438 LEU A CA 1
ATOM 3549 C C . LEU A 1 438 ? 59.360 22.417 107.695 1.00 57.21 438 LEU A C 1
ATOM 3550 O O . LEU A 1 438 ? 59.177 23.558 107.254 1.00 55.32 438 LEU A O 1
ATOM 3555 N N . PRO A 1 439 ? 58.736 21.953 108.784 1.00 54.78 439 PRO A N 1
ATOM 3556 C CA . PRO A 1 439 ? 57.963 22.867 109.594 1.00 52.51 439 PRO A CA 1
ATOM 3557 C C . PRO A 1 439 ? 58.847 23.990 110.123 1.00 53.30 439 PRO A C 1
ATOM 3558 O O . PRO A 1 439 ? 60.065 23.816 110.348 1.00 48.43 439 PRO A O 1
ATOM 3562 N N . PRO A 1 440 ? 58.229 25.148 110.337 1.00 53.04 440 PRO A N 1
ATOM 3563 C CA . PRO A 1 440 ? 58.968 26.343 110.724 1.00 50.14 440 PRO A CA 1
ATOM 3564 C C . PRO A 1 440 ? 59.384 26.324 112.182 1.00 45.40 440 PRO A C 1
ATOM 3565 O O . PRO A 1 440 ? 60.222 27.109 112.599 1.00 48.71 440 PRO A O 1
ATOM 3569 N N . ASP A 1 441 ? 58.810 25.410 112.947 1.00 45.63 441 ASP A N 1
ATOM 3570 C CA . ASP A 1 441 ? 59.026 25.331 114.404 1.00 44.64 441 ASP A CA 1
ATOM 3571 C C . ASP A 1 441 ? 60.507 25.544 114.803 1.00 43.19 441 ASP A C 1
ATOM 3572 O O . ASP A 1 441 ? 60.762 26.274 115.735 1.00 43.07 441 ASP A O 1
ATOM 3577 N N . LEU A 1 442 ? 61.485 24.944 114.129 1.00 42.15 442 LEU A N 1
ATOM 3578 C CA . LEU A 1 442 ? 62.874 25.109 114.598 1.00 45.67 442 LEU A CA 1
ATOM 3579 C C . LEU A 1 442 ? 63.364 26.555 114.403 1.00 46.20 442 LEU A C 1
ATOM 3580 O O . LEU A 1 442 ? 63.948 27.180 115.310 1.00 43.08 442 LEU A O 1
ATOM 3585 N N . ASP A 1 443 ? 63.089 27.105 113.233 1.00 47.67 443 ASP A N 1
ATOM 3586 C CA . ASP A 1 443 ? 63.387 28.527 112.991 1.00 48.76 443 ASP A CA 1
ATOM 3587 C C . ASP A 1 443 ? 62.662 29.422 113.967 1.00 46.86 443 ASP A C 1
ATOM 3588 O O . ASP A 1 443 ? 63.253 30.303 114.561 1.00 45.42 443 ASP A O 1
ATOM 3593 N N . LEU A 1 444 ? 61.375 29.186 114.172 1.00 47.96 444 LEU A N 1
ATOM 3594 C CA . LEU A 1 444 ? 60.630 30.008 115.144 1.00 45.60 444 LEU A CA 1
ATOM 3595 C C . LEU A 1 444 ? 61.218 29.922 116.556 1.00 43.99 444 LEU A C 1
ATOM 3596 O O . LEU A 1 444 ? 61.371 30.922 117.220 1.00 40.75 444 LEU A O 1
ATOM 3601 N N . TYR A 1 445 ? 61.541 28.718 117.012 1.00 46.69 445 TYR A N 1
ATOM 3602 C CA . TYR A 1 445 ? 62.186 28.550 118.297 1.00 49.89 445 TYR A CA 1
ATOM 3603 C C . TYR A 1 445 ? 63.385 29.475 118.390 1.00 47.99 445 TYR A C 1
ATOM 3604 O O . TYR A 1 445 ? 63.433 30.293 119.300 1.00 44.52 445 TYR A O 1
ATOM 3613 N N . LYS A 1 446 ? 64.341 29.379 117.459 1.00 48.47 446 LYS A N 1
ATOM 3614 C CA . LYS A 1 446 ? 65.570 30.187 117.592 1.00 49.54 446 LYS A CA 1
ATOM 3615 C C . LYS A 1 446 ? 65.266 31.676 117.523 1.00 48.45 446 LYS A C 1
ATOM 3616 O O . LYS A 1 446 ? 65.873 32.460 118.255 1.00 49.91 446 LYS A O 1
ATOM 3622 N N . LEU A 1 447 ? 64.329 32.068 116.664 1.00 47.34 447 LEU A N 1
ATOM 3623 C CA . LEU A 1 447 ? 63.983 33.477 116.517 1.00 48.05 447 LEU A CA 1
ATOM 3624 C C . LEU A 1 447 ? 63.451 34.054 117.805 1.00 48.31 447 LEU A C 1
ATOM 3625 O O . LEU A 1 447 ? 63.749 35.208 118.122 1.00 53.34 447 LEU A O 1
ATOM 3630 N N . ALA A 1 448 ? 62.725 33.247 118.575 1.00 47.18 448 ALA A N 1
ATOM 3631 C CA . ALA A 1 448 ? 62.175 33.716 119.858 1.00 48.10 448 ALA A CA 1
ATOM 3632 C C . ALA A 1 448 ? 63.215 33.817 120.991 1.00 47.36 448 ALA A C 1
ATOM 3633 O O . ALA A 1 448 ? 63.147 34.732 121.825 1.00 45.75 448 ALA A O 1
ATOM 3635 N N . ARG A 1 449 ? 64.165 32.885 120.997 1.00 46.98 449 ARG A N 1
ATOM 3636 C CA . ARG A 1 449 ? 65.292 32.906 121.922 1.00 49.54 449 ARG A CA 1
ATOM 3637 C C . ARG A 1 449 ? 66.094 34.141 121.742 1.00 49.91 449 ARG A C 1
ATOM 3638 O O . ARG A 1 449 ? 66.423 34.828 122.722 1.00 51.41 449 ARG A O 1
ATOM 3646 N N . SER A 1 450 ? 66.432 34.423 120.486 1.00 51.88 450 SER A N 1
ATOM 3647 C CA . SER A 1 450 ? 67.203 35.617 120.152 1.00 56.31 450 SER A CA 1
ATOM 3648 C C . SER A 1 450 ? 66.488 36.869 120.634 1.00 56.81 450 SER A C 1
ATOM 3649 O O . SER A 1 450 ? 67.108 37.726 121.243 1.00 57.95 450 SER A O 1
ATOM 3652 N N . ALA A 1 451 ? 65.186 36.958 120.373 1.00 52.29 451 ALA A N 1
ATOM 3653 C CA . ALA A 1 451 ? 64.411 38.128 120.746 1.00 53.27 451 ALA A CA 1
ATOM 3654 C C . ALA A 1 451 ? 64.397 38.392 122.235 1.00 54.46 451 ALA A C 1
ATOM 3655 O O . ALA A 1 451 ? 64.521 39.539 122.657 1.00 53.51 451 ALA A O 1
ATOM 3657 N N . VAL A 1 452 ? 64.230 37.329 123.019 1.00 55.80 452 VAL A N 1
ATOM 3658 C CA . VAL A 1 452 ? 64.245 37.417 124.477 1.00 56.82 452 VAL A CA 1
ATOM 3659 C C . VAL A 1 452 ? 65.628 37.827 124.947 1.00 58.85 452 VAL A C 1
ATOM 3660 O O . VAL A 1 452 ? 65.721 38.629 125.845 1.00 64.17 452 VAL A O 1
ATOM 3664 N N . GLU A 1 453 ? 66.682 37.271 124.348 1.00 62.32 453 GLU A N 1
ATOM 3665 C CA . GLU A 1 453 ? 68.066 37.731 124.606 1.00 68.66 453 GLU A CA 1
ATOM 3666 C C . GLU A 1 453 ? 68.236 39.232 124.412 1.00 61.69 453 GLU A C 1
ATOM 3667 O O . GLU A 1 453 ? 68.841 39.876 125.233 1.00 66.07 453 GLU A O 1
ATOM 3673 N N . ARG A 1 454 ? 67.708 39.791 123.331 1.00 59.31 454 ARG A N 1
ATOM 3674 C CA . ARG A 1 454 ? 67.921 41.214 123.027 1.00 58.47 454 ARG A CA 1
ATOM 3675 C C . ARG A 1 454 ? 67.193 42.114 124.001 1.00 56.67 454 ARG A C 1
ATOM 3676 O O . ARG A 1 454 ? 67.585 43.263 124.210 1.00 54.85 454 ARG A O 1
ATOM 3684 N N . ARG A 1 455 ? 66.174 41.540 124.637 1.00 54.33 455 ARG A N 1
ATOM 3685 C CA . ARG A 1 455 ? 65.331 42.229 125.577 1.00 51.88 455 ARG A CA 1
ATOM 3686 C C . ARG A 1 455 ? 65.827 41.987 127.018 1.00 55.40 455 ARG A C 1
ATOM 3687 O O . ARG A 1 455 ? 65.261 42.521 127.985 1.00 57.65 455 ARG A O 1
ATOM 3695 N N . LYS A 1 456 ? 66.918 41.246 127.182 1.00 63.62 456 LYS A N 1
ATOM 3696 C CA . LYS A 1 456 ? 67.420 40.931 128.533 1.00 74.32 456 LYS A CA 1
ATOM 3697 C C . LYS A 1 456 ? 67.600 42.194 129.388 1.00 78.02 456 LYS A C 1
ATOM 3698 O O . LYS A 1 456 ? 67.206 42.214 130.545 1.00 81.14 456 LYS A O 1
ATOM 3704 N N . GLU A 1 457 ? 68.149 43.247 128.788 1.00 82.99 457 GLU A N 1
ATOM 3705 C CA . GLU A 1 457 ? 68.339 44.546 129.447 1.00 84.57 457 GLU A CA 1
ATOM 3706 C C . GLU A 1 457 ? 67.062 45.102 130.040 1.00 72.66 457 GLU A C 1
ATOM 3707 O O . GLU A 1 457 ? 67.074 45.676 131.096 1.00 70.05 457 GLU A O 1
ATOM 3713 N N . THR A 1 458 ? 65.961 44.970 129.324 1.00 69.01 458 THR A N 1
ATOM 3714 C CA . THR A 1 458 ? 64.714 45.628 129.701 1.00 64.13 458 THR A CA 1
ATOM 3715 C C . THR A 1 458 ? 63.893 44.837 130.700 1.00 62.03 458 THR A C 1
ATOM 3716 O O . THR A 1 458 ? 63.205 45.408 131.535 1.00 60.74 458 THR A O 1
ATOM 3720 N N . GLN A 1 459 ? 63.964 43.513 130.608 1.00 65.74 459 GLN A N 1
ATOM 3721 C CA . GLN A 1 459 ? 63.030 42.623 131.321 1.00 61.08 459 GLN A CA 1
ATOM 3722 C C . GLN A 1 459 ? 63.549 41.210 131.273 1.00 60.09 459 GLN A C 1
ATOM 3723 O O . GLN A 1 459 ? 64.003 40.714 130.233 1.00 61.78 459 GLN A O 1
ATOM 3729 N N . SER A 1 460 ? 63.507 40.526 132.389 1.00 62.81 460 SER A N 1
ATOM 3730 C CA . SER A 1 460 ? 63.955 39.168 132.312 1.00 64.07 460 SER A CA 1
ATOM 3731 C C . SER A 1 460 ? 62.695 38.311 132.154 1.00 61.37 460 SER A C 1
ATOM 3732 O O . SER A 1 460 ? 61.640 38.583 132.776 1.00 55.99 460 SER A O 1
ATOM 3735 N N . ILE A 1 461 ? 62.805 37.306 131.280 1.00 59.69 461 ILE A N 1
ATOM 3736 C CA . ILE A 1 461 ? 61.659 36.486 130.883 1.00 58.85 461 ILE A CA 1
ATOM 3737 C C . ILE A 1 461 ? 61.974 35.002 131.008 1.00 57.18 461 ILE A C 1
ATOM 3738 O O . ILE A 1 461 ? 63.026 34.533 130.528 1.00 52.50 461 ILE A O 1
ATOM 3743 N N . LEU A 1 462 ? 61.056 34.264 131.638 1.00 54.85 462 LEU A N 1
ATOM 3744 C CA . LEU A 1 462 ? 61.158 32.799 131.676 1.00 57.69 462 LEU A CA 1
ATOM 3745 C C . LEU A 1 462 ? 60.640 32.182 130.374 1.00 53.46 462 LEU A C 1
ATOM 3746 O O . LEU A 1 462 ? 59.567 32.502 129.892 1.00 53.31 462 LEU A O 1
ATOM 3751 N N . GLN A 1 463 ? 61.426 31.293 129.815 1.00 51.30 463 GLN A N 1
ATOM 3752 C CA . GLN A 1 463 ? 61.087 30.651 128.573 1.00 50.55 463 GLN A CA 1
ATOM 3753 C C . GLN A 1 463 ? 60.882 29.172 128.723 1.00 51.39 463 GLN A C 1
ATOM 3754 O O . GLN A 1 463 ? 61.809 28.474 129.026 1.00 58.77 463 GLN A O 1
ATOM 3760 N N . ASN A 1 464 ? 59.699 28.672 128.419 1.00 53.27 464 ASN A N 1
ATOM 3761 C CA . ASN A 1 464 ? 59.486 27.238 128.443 1.00 52.91 464 ASN A CA 1
ATOM 3762 C C . ASN A 1 464 ? 58.851 26.819 127.158 1.00 46.67 464 ASN A C 1
ATOM 3763 O O . ASN A 1 464 ? 57.923 27.436 126.714 1.00 46.81 464 ASN A O 1
ATOM 3768 N N . ASN A 1 465 ? 59.413 25.798 126.532 1.00 48.77 465 ASN A N 1
ATOM 3769 C CA . ASN A 1 465 ? 58.863 25.203 125.334 1.00 49.76 465 ASN A CA 1
ATOM 3770 C C . ASN A 1 465 ? 58.510 23.735 125.538 1.00 51.56 465 ASN A C 1
ATOM 3771 O O . ASN A 1 465 ? 59.317 22.998 126.082 1.00 50.00 465 ASN A O 1
ATOM 3776 N N . HIS A 1 466 ? 57.333 23.318 125.056 1.00 51.16 466 HIS A N 1
ATOM 3777 C CA . HIS A 1 466 ? 56.855 21.955 125.231 1.00 48.67 466 HIS A CA 1
ATOM 3778 C C . HIS A 1 466 ? 56.564 21.299 123.935 1.00 47.90 466 HIS A C 1
ATOM 3779 O O . HIS A 1 466 ? 55.489 21.477 123.347 1.00 47.24 466 HIS A O 1
ATOM 3786 N N . PRO A 1 467 ? 57.549 20.545 123.459 1.00 45.13 467 PRO A N 1
ATOM 3787 C CA . PRO A 1 467 ? 57.375 19.882 122.205 1.00 44.84 467 PRO A CA 1
ATOM 3788 C C . PRO A 1 467 ? 56.540 18.685 122.484 1.00 43.34 467 PRO A C 1
ATOM 3789 O O . PRO A 1 467 ? 56.509 18.233 123.606 1.00 42.80 467 PRO A O 1
ATOM 3793 N N . TYR A 1 468 ? 55.827 18.214 121.480 1.00 45.01 468 TYR A N 1
ATOM 3794 C CA . TYR A 1 468 ? 55.105 16.939 121.560 1.00 46.24 468 TYR A CA 1
ATOM 3795 C C . TYR A 1 468 ? 54.853 16.493 120.094 1.00 49.30 468 TYR A C 1
ATOM 3796 O O . TYR A 1 468 ? 53.869 16.874 119.457 1.00 48.43 468 TYR A O 1
ATOM 3805 N N . ASN A 1 469 ? 55.790 15.715 119.567 1.00 52.91 469 ASN A N 1
ATOM 3806 C CA . ASN A 1 469 ? 55.818 15.384 118.156 1.00 56.25 469 ASN A CA 1
ATOM 3807 C C . ASN A 1 469 ? 56.400 13.965 117.903 1.00 56.02 469 ASN A C 1
ATOM 3808 O O . ASN A 1 469 ? 57.146 13.419 118.731 1.00 59.03 469 ASN A O 1
ATOM 3821 N N . ALA A 1 471 ? 58.407 11.578 115.051 1.00 65.27 471 ALA A N 1
ATOM 3822 C CA . ALA A 1 471 ? 59.091 11.339 113.769 1.00 73.52 471 ALA A CA 1
ATOM 3823 C C . ALA A 1 471 ? 59.754 9.993 113.501 1.00 71.68 471 ALA A C 1
ATOM 3824 O O . ALA A 1 471 ? 59.177 9.129 112.860 1.00 67.38 471 ALA A O 1
ATOM 3826 N N . LYS A 1 472 ? 60.968 9.828 113.991 1.00 78.40 472 LYS A N 1
ATOM 3827 C CA . LYS A 1 472 ? 61.618 8.542 114.015 1.00 83.59 472 LYS A CA 1
ATOM 3828 C C . LYS A 1 472 ? 61.269 8.059 115.429 1.00 75.33 472 LYS A C 1
ATOM 3829 O O . LYS A 1 472 ? 60.911 6.902 115.647 1.00 63.15 472 LYS A O 1
ATOM 3835 N N . ARG A 1 473 ? 61.345 8.991 116.376 1.00 72.98 473 ARG A N 1
ATOM 3836 C CA . ARG A 1 473 ? 61.031 8.739 117.786 1.00 74.90 473 ARG A CA 1
ATOM 3837 C C . ARG A 1 473 ? 60.035 9.780 118.320 1.00 67.67 473 ARG A C 1
ATOM 3838 O O . ARG A 1 473 ? 59.765 10.752 117.666 1.00 71.59 473 ARG A O 1
ATOM 3846 N N . LEU A 1 474 ? 59.506 9.583 119.511 1.00 62.37 474 LEU A N 1
ATOM 3847 C CA . LEU A 1 474 ? 58.683 10.596 120.123 1.00 61.14 474 LEU A CA 1
ATOM 3848 C C . LEU A 1 474 ? 59.569 11.752 120.543 1.00 60.85 474 LEU A C 1
ATOM 3849 O O . LEU A 1 474 ? 60.704 11.527 120.946 1.00 62.61 474 LEU A O 1
ATOM 3854 N N . TYR A 1 475 ? 59.056 12.981 120.447 1.00 58.59 475 TYR A N 1
ATOM 3855 C CA . TYR A 1 475 ? 59.744 14.181 120.987 1.00 57.38 475 TYR A CA 1
ATOM 3856 C C . TYR A 1 475 ? 58.846 14.806 122.039 1.00 53.40 475 TYR A C 1
ATOM 3857 O O . TYR A 1 475 ? 57.649 15.006 121.782 1.00 49.85 475 TYR A O 1
ATOM 3866 N N . TYR A 1 476 ? 59.396 15.086 123.214 1.00 49.77 476 TYR A N 1
ATOM 3867 C CA . TYR A 1 476 ? 58.625 15.573 124.352 1.00 49.59 476 TYR A CA 1
ATOM 3868 C C . TYR A 1 476 ? 59.527 16.324 125.311 1.00 50.83 476 TYR A C 1
ATOM 3869 O O . TYR A 1 476 ? 60.730 16.354 125.123 1.00 50.57 476 TYR A O 1
ATOM 3878 N N . THR A 1 477 ? 58.953 16.964 126.321 1.00 54.46 477 THR A N 1
ATOM 3879 C CA . THR A 1 477 ? 59.782 17.638 127.307 1.00 54.15 477 THR A CA 1
ATOM 3880 C C . THR A 1 477 ? 60.533 16.614 128.144 1.00 58.56 477 THR A C 1
ATOM 3881 O O . THR A 1 477 ? 59.944 15.723 128.733 1.00 56.98 477 THR A O 1
ATOM 3885 N N . GLN A 1 478 ? 61.845 16.770 128.209 1.00 65.32 478 GLN A N 1
ATOM 3886 C CA . GLN A 1 478 ? 62.688 15.869 128.969 1.00 70.79 478 GLN A CA 1
ATOM 3887 C C . GLN A 1 478 ? 62.554 16.133 130.458 1.00 72.32 478 GLN A C 1
ATOM 3888 O O . GLN A 1 478 ? 62.210 17.233 130.867 1.00 73.50 478 GLN A O 1
ATOM 3894 N N . ALA A 1 479 ? 62.838 15.123 131.265 1.00 69.64 479 ALA A N 1
ATOM 3895 C CA . ALA A 1 479 ? 62.798 15.261 132.709 1.00 68.09 479 ALA A CA 1
ATOM 3896 C C . ALA A 1 479 ? 63.828 16.286 133.150 1.00 74.06 479 ALA A C 1
ATOM 3897 O O . ALA A 1 479 ? 63.609 17.047 134.083 1.00 74.89 479 ALA A O 1
ATOM 3899 N N . TYR A 1 480 ? 64.955 16.286 132.457 1.00 77.96 480 TYR A N 1
ATOM 3900 C CA . TYR A 1 480 ? 66.138 17.043 132.826 1.00 88.23 480 TYR A CA 1
ATOM 3901 C C . TYR A 1 480 ? 66.208 18.415 132.154 1.00 85.15 480 TYR A C 1
ATOM 3902 O O . TYR A 1 480 ? 67.255 19.050 132.138 1.00 79.70 480 TYR A O 1
ATOM 3911 N N . ASP A 1 481 ? 65.095 18.856 131.583 1.00 86.35 481 ASP A N 1
ATOM 3912 C CA . ASP A 1 481 ? 65.058 20.067 130.774 1.00 80.29 481 ASP A CA 1
ATOM 3913 C C . ASP A 1 481 ? 65.529 21.297 131.540 1.00 77.78 481 ASP A C 1
ATOM 3914 O O . ASP A 1 481 ? 65.127 21.537 132.671 1.00 68.06 481 ASP A O 1
ATOM 3919 N N . LYS A 1 482 ? 66.382 22.079 130.890 1.00 72.37 482 LYS A N 1
ATOM 3920 C CA . LYS A 1 482 ? 67.024 23.226 131.507 1.00 72.67 482 LYS A CA 1
ATOM 3921 C C . LYS A 1 482 ? 66.074 24.330 131.929 1.00 74.47 482 LYS A C 1
ATOM 3922 O O . LYS A 1 482 ? 66.204 24.886 133.011 1.00 80.25 482 LYS A O 1
ATOM 3928 N N . ASP A 1 483 ? 65.113 24.646 131.075 1.00 67.88 483 ASP A N 1
ATOM 3929 C CA . ASP A 1 483 ? 64.186 25.722 131.353 1.00 64.64 483 ASP A CA 1
ATOM 3930 C C . ASP A 1 483 ? 63.201 25.401 132.442 1.00 65.27 483 ASP A C 1
ATOM 3931 O O . ASP A 1 483 ? 62.670 26.316 133.086 1.00 75.12 483 ASP A O 1
ATOM 3936 N N . SER A 1 484 ? 62.934 24.114 132.628 1.00 63.85 484 SER A N 1
ATOM 3937 C CA . SER A 1 484 ? 62.190 23.645 133.798 1.00 64.49 484 SER A CA 1
ATOM 3938 C C . SER A 1 484 ? 62.985 23.870 135.096 1.00 64.13 484 SER A C 1
ATOM 3939 O O . SER A 1 484 ? 62.445 24.389 136.084 1.00 62.59 484 SER A O 1
ATOM 3942 N N . GLN A 1 485 ? 64.268 23.526 135.085 1.00 65.03 485 GLN A N 1
ATOM 3943 C CA . GLN A 1 485 ? 65.103 23.838 136.240 1.00 72.88 485 GLN A CA 1
ATOM 3944 C C . GLN A 1 485 ? 65.088 25.328 136.560 1.00 66.64 485 GLN A C 1
ATOM 3945 O O . GLN A 1 485 ? 64.887 25.670 137.720 1.00 70.87 485 GLN A O 1
ATOM 3951 N N . SER A 1 486 ? 65.280 26.215 135.580 1.00 60.40 486 SER A N 1
ATOM 3952 C CA . SER A 1 486 ? 65.321 27.637 135.931 1.00 63.33 486 SER A CA 1
ATOM 3953 C C . SER A 1 486 ? 63.984 28.009 136.495 1.00 67.95 486 SER A C 1
ATOM 3954 O O . SER A 1 486 ? 63.933 28.837 137.415 1.00 71.21 486 SER A O 1
ATOM 3957 N N . LEU A 1 487 ? 62.905 27.426 135.953 1.00 61.60 487 LEU A N 1
ATOM 3958 C CA . LEU A 1 487 ? 61.599 27.770 136.474 1.00 60.58 487 LEU A CA 1
ATOM 3959 C C . LEU A 1 487 ? 61.458 27.293 137.936 1.00 61.99 487 LEU A C 1
ATOM 3960 O O . LEU A 1 487 ? 61.060 28.091 138.793 1.00 63.95 487 LEU A O 1
ATOM 3965 N N . LEU A 1 488 ? 61.791 26.033 138.235 1.00 60.30 488 LEU A N 1
ATOM 3966 C CA . LEU A 1 488 ? 61.806 25.567 139.644 1.00 61.59 488 LEU A CA 1
ATOM 3967 C C . LEU A 1 488 ? 62.705 26.408 140.568 1.00 60.17 488 LEU A C 1
ATOM 3968 O O . LEU A 1 488 ? 62.315 26.804 141.664 1.00 59.07 488 LEU A O 1
ATOM 3973 N N . VAL A 1 489 ? 63.916 26.674 140.120 1.00 60.84 489 VAL A N 1
ATOM 3974 C CA . VAL A 1 489 ? 64.807 27.463 140.910 1.00 64.98 489 VAL A CA 1
ATOM 3975 C C . VAL A 1 489 ? 64.201 28.843 141.168 1.00 61.68 489 VAL A C 1
ATOM 3976 O O . VAL A 1 489 ? 64.100 29.253 142.317 1.00 64.82 489 VAL A O 1
ATOM 3980 N N . THR A 1 490 ? 63.769 29.530 140.119 1.00 59.89 490 THR A N 1
ATOM 3981 C CA . THR A 1 490 ? 63.178 30.873 140.259 1.00 59.56 490 THR A CA 1
ATOM 3982 C C . THR A 1 490 ? 61.924 30.867 141.133 1.00 58.99 490 THR A C 1
ATOM 3983 O O . THR A 1 490 ? 61.687 31.792 141.942 1.00 57.36 490 THR A O 1
ATOM 3987 N N . ALA A 1 491 ? 61.124 29.828 140.997 1.00 56.49 491 ALA A N 1
ATOM 3988 C CA . ALA A 1 491 ? 59.855 29.817 141.691 1.00 59.85 491 ALA A CA 1
ATOM 3989 C C . ALA A 1 491 ? 59.979 29.391 143.140 1.00 60.44 491 ALA A C 1
ATOM 3990 O O . ALA A 1 491 ? 59.176 29.806 143.958 1.00 60.45 491 ALA A O 1
ATOM 3992 N N . LYS A 1 492 ? 60.972 28.581 143.477 1.00 65.59 492 LYS A N 1
ATOM 3993 C CA . LYS A 1 492 ? 61.201 28.258 144.896 1.00 70.99 492 LYS A CA 1
ATOM 3994 C C . LYS A 1 492 ? 61.493 29.483 145.749 1.00 69.15 492 LYS A C 1
ATOM 3995 O O . LYS A 1 492 ? 60.990 29.590 146.876 1.00 68.77 492 LYS A O 1
ATOM 4001 N N . LYS A 1 493 ? 62.252 30.428 145.196 1.00 65.43 493 LYS A N 1
ATOM 4002 C CA . LYS A 1 493 ? 62.497 31.683 145.868 1.00 60.99 493 LYS A CA 1
ATOM 4003 C C . LYS A 1 493 ? 61.227 32.256 146.461 1.00 56.58 493 LYS A C 1
ATOM 4004 O O . LYS A 1 493 ? 61.285 32.927 147.463 1.00 58.47 493 LYS A O 1
ATOM 4010 N N . TYR A 1 494 ? 60.075 31.951 145.867 1.00 55.35 494 TYR A N 1
ATOM 4011 C CA . TYR A 1 494 ? 58.771 32.543 146.268 1.00 52.81 494 TYR A CA 1
ATOM 4012 C C . TYR A 1 494 ? 57.956 31.734 147.280 1.00 52.29 494 TYR A C 1
ATOM 4013 O O . TYR A 1 494 ? 56.979 32.245 147.851 1.00 52.11 494 TYR A O 1
ATOM 4022 N N . ALA A 1 495 ? 58.335 30.482 147.496 1.00 53.75 495 ALA A N 1
ATOM 4023 C CA . ALA A 1 495 ? 57.488 29.538 148.244 1.00 59.44 495 ALA A CA 1
ATOM 4024 C C . ALA A 1 495 ? 57.087 29.933 149.656 1.00 61.36 495 ALA A C 1
ATOM 4025 O O . ALA A 1 495 ? 55.990 29.609 150.095 1.00 66.78 495 ALA A O 1
ATOM 4027 N N . SER A 1 496 ? 57.983 30.600 150.371 1.00 62.62 496 SER A N 1
ATOM 4028 C CA . SER A 1 496 ? 57.773 30.876 151.768 1.00 64.55 496 SER A CA 1
ATOM 4029 C C . SER A 1 496 ? 56.846 32.043 152.020 1.00 64.83 496 SER A C 1
ATOM 4030 O O . SER A 1 496 ? 56.394 32.224 153.142 1.00 70.08 496 SER A O 1
ATOM 4033 N N . PHE A 1 497 ? 56.566 32.853 151.009 1.00 65.94 497 PHE A N 1
ATOM 4034 C CA . PHE A 1 497 ? 55.612 33.967 151.173 1.00 67.01 497 PHE A CA 1
ATOM 4035 C C . PHE A 1 497 ? 54.482 34.011 150.151 1.00 65.83 497 PHE A C 1
ATOM 4036 O O . PHE A 1 497 ? 53.698 34.978 150.140 1.00 61.63 497 PHE A O 1
ATOM 4044 N N . THR A 1 498 ? 54.378 32.941 149.349 1.00 61.39 498 THR A N 1
ATOM 4045 C CA . THR A 1 498 ? 53.295 32.769 148.395 1.00 56.21 498 THR A CA 1
ATOM 4046 C C . THR A 1 498 ? 52.367 31.598 148.760 1.00 53.94 498 THR A C 1
ATOM 4047 O O . THR A 1 498 ? 52.704 30.418 148.605 1.00 51.16 498 THR A O 1
ATOM 4051 N N . PRO A 1 499 ? 51.180 31.924 149.269 1.00 54.13 499 PRO A N 1
ATOM 4052 C CA . PRO A 1 499 ? 50.301 30.838 149.669 1.00 52.86 499 PRO A CA 1
ATOM 4053 C C . PRO A 1 499 ? 49.896 30.002 148.472 1.00 53.13 499 PRO A C 1
ATOM 4054 O O . PRO A 1 499 ? 49.530 30.564 147.470 1.00 57.32 499 PRO A O 1
ATOM 4058 N N . GLY A 1 500 ? 49.962 28.678 148.602 1.00 52.97 500 GLY A N 1
ATOM 4059 C CA . GLY A 1 500 ? 49.492 27.729 147.613 1.00 49.75 500 GLY A CA 1
ATOM 4060 C C . GLY A 1 500 ? 50.577 27.243 146.663 1.00 50.29 500 GLY A C 1
ATOM 4061 O O . GLY A 1 500 ? 50.378 26.282 145.862 1.00 49.81 500 GLY A O 1
ATOM 4062 N N . LEU A 1 501 ? 51.731 27.883 146.715 1.00 47.43 501 LEU A N 1
ATOM 4063 C CA . LEU A 1 501 ? 52.696 27.637 145.682 1.00 48.90 501 LEU A CA 1
ATOM 4064 C C . LEU A 1 501 ? 53.338 26.293 145.892 1.00 52.70 501 LEU A C 1
ATOM 4065 O O . LEU A 1 501 ? 53.579 25.570 144.940 1.00 62.76 501 LEU A O 1
ATOM 4070 N N . GLN A 1 502 ? 53.611 25.916 147.127 1.00 56.12 502 GLN A N 1
ATOM 4071 C CA . GLN A 1 502 ? 54.530 24.782 147.344 1.00 57.40 502 GLN A CA 1
ATOM 4072 C C . GLN A 1 502 ? 53.979 23.504 146.735 1.00 54.72 502 GLN A C 1
ATOM 4073 O O . GLN A 1 502 ? 54.697 22.802 146.049 1.00 53.81 502 GLN A O 1
ATOM 4079 N N . GLU A 1 503 ? 52.692 23.243 146.950 1.00 55.47 503 GLU A N 1
ATOM 4080 C CA . GLU A 1 503 ? 52.051 22.048 146.400 1.00 53.58 503 GLU A CA 1
ATOM 4081 C C . GLU A 1 503 ? 52.093 22.030 144.861 1.00 54.99 503 GLU A C 1
ATOM 4082 O O . GLU A 1 503 ? 52.120 20.950 144.275 1.00 60.00 503 GLU A O 1
ATOM 4088 N N . LEU A 1 504 ? 52.102 23.203 144.212 1.00 50.39 504 LEU A N 1
ATOM 4089 C CA . LEU A 1 504 ? 52.265 23.247 142.781 1.00 46.77 504 LEU A CA 1
ATOM 4090 C C . LEU A 1 504 ? 53.700 22.930 142.415 1.00 47.27 504 LEU A C 1
ATOM 4091 O O . LEU A 1 504 ? 53.941 22.210 141.469 1.00 47.06 504 LEU A O 1
ATOM 4096 N N . LEU A 1 505 ? 54.669 23.451 143.142 1.00 51.42 505 LEU A N 1
ATOM 4097 C CA . LEU A 1 505 ? 56.080 23.089 142.833 1.00 55.19 505 LEU A CA 1
ATOM 4098 C C . LEU A 1 505 ? 56.354 21.590 143.049 1.00 51.70 505 LEU A C 1
ATOM 4099 O O . LEU A 1 505 ? 57.046 20.980 142.258 1.00 51.65 505 LEU A O 1
ATOM 4104 N N . ASP A 1 506 ? 55.769 20.994 144.068 1.00 52.80 506 ASP A N 1
ATOM 4105 C CA . ASP A 1 506 ? 55.976 19.568 144.308 1.00 59.91 506 ASP A CA 1
ATOM 4106 C C . ASP A 1 506 ? 55.436 18.776 143.120 1.00 62.70 506 ASP A C 1
ATOM 4107 O O . ASP A 1 506 ? 56.119 17.922 142.547 1.00 64.43 506 ASP A O 1
ATOM 4112 N N . GLN A 1 507 ? 54.194 19.075 142.760 1.00 63.30 507 GLN A N 1
ATOM 4113 C CA . GLN A 1 507 ? 53.541 18.457 141.618 1.00 59.68 507 GLN A CA 1
ATOM 4114 C C . GLN A 1 507 ? 54.329 18.610 140.317 1.00 57.04 507 GLN A C 1
ATOM 4115 O O . GLN A 1 507 ? 54.523 17.647 139.601 1.00 61.34 507 GLN A O 1
ATOM 4121 N N . TYR A 1 508 ? 54.791 19.814 140.019 1.00 55.84 508 TYR A N 1
ATOM 4122 C CA . TYR A 1 508 ? 55.547 20.069 138.794 1.00 53.21 508 TYR A CA 1
ATOM 4123 C C . TYR A 1 508 ? 56.837 19.261 138.760 1.00 58.09 508 TYR A C 1
ATOM 4124 O O . TYR A 1 508 ? 57.204 18.739 137.719 1.00 55.98 508 TYR A O 1
ATOM 4133 N N . GLN A 1 509 ? 57.549 19.193 139.891 1.00 64.24 509 GLN A N 1
ATOM 4134 C CA . GLN A 1 509 ? 58.745 18.368 139.999 1.00 61.01 509 GLN A CA 1
ATOM 4135 C C . GLN A 1 509 ? 58.389 16.927 139.678 1.00 56.72 509 GLN A C 1
ATOM 4136 O O . GLN A 1 509 ? 59.093 16.241 138.936 1.00 53.40 509 GLN A O 1
ATOM 4142 N N . SER A 1 510 ? 57.288 16.465 140.261 1.00 54.03 510 SER A N 1
ATOM 4143 C CA . SER A 1 510 ? 56.859 15.063 140.127 1.00 54.24 510 SER A CA 1
ATOM 4144 C C . SER A 1 510 ? 56.475 14.649 138.699 1.00 55.83 510 SER A C 1
ATOM 4145 O O . SER A 1 510 ? 56.844 13.606 138.195 1.00 57.51 510 SER A O 1
ATOM 4148 N N . VAL A 1 511 ? 55.693 15.481 138.052 1.00 57.07 511 VAL A N 1
ATOM 4149 C CA . VAL A 1 511 ? 55.301 15.241 136.683 1.00 53.89 511 VAL A CA 1
ATOM 4150 C C . VAL A 1 511 ? 56.532 15.283 135.760 1.00 52.76 511 VAL A C 1
ATOM 4151 O O . VAL A 1 511 ? 56.731 14.415 134.936 1.00 55.55 511 VAL A O 1
ATOM 4155 N N . LEU A 1 512 ? 57.376 16.276 135.915 1.00 54.81 512 LEU A N 1
ATOM 4156 C CA . LEU A 1 512 ? 58.631 16.333 135.176 1.00 60.03 512 LEU A CA 1
ATOM 4157 C C . LEU A 1 512 ? 59.422 15.032 135.289 1.00 64.20 512 LEU A C 1
ATOM 4158 O O . LEU A 1 512 ? 59.904 14.519 134.287 1.00 63.79 512 LEU A O 1
ATOM 4163 N N . GLU A 1 513 ? 59.548 14.496 136.516 1.00 71.03 513 GLU A N 1
ATOM 4164 C CA . GLU A 1 513 ? 60.357 13.280 136.773 1.00 69.22 513 GLU A CA 1
ATOM 4165 C C . GLU A 1 513 ? 59.698 11.971 136.315 1.00 65.15 513 GLU A C 1
ATOM 4166 O O . GLU A 1 513 ? 60.390 10.986 136.023 1.00 63.62 513 GLU A O 1
ATOM 4172 N N . SER A 1 514 ? 58.368 11.991 136.214 1.00 63.84 514 SER A N 1
ATOM 4173 C CA . SER A 1 514 ? 57.568 10.825 135.866 1.00 59.60 514 SER A CA 1
ATOM 4174 C C . SER A 1 514 ? 57.985 10.154 134.572 1.00 62.41 514 SER A C 1
ATOM 4175 O O . SER A 1 514 ? 57.649 8.994 134.358 1.00 68.08 514 SER A O 1
ATOM 4178 N N . ALA A 1 515 ? 58.693 10.876 133.710 1.00 67.97 515 ALA A N 1
ATOM 4179 C CA . ALA A 1 515 ? 59.225 10.315 132.460 1.00 74.26 515 ALA A CA 1
ATOM 4180 C C . ALA A 1 515 ? 60.377 9.297 132.641 1.00 80.60 515 ALA A C 1
ATOM 4181 O O . ALA A 1 515 ? 60.566 8.435 131.793 1.00 73.61 515 ALA A O 1
ATOM 4183 N N . LEU A 1 516 ? 61.145 9.402 133.724 1.00 86.75 516 LEU A N 1
ATOM 4184 C CA . LEU A 1 516 ? 62.352 8.593 133.880 1.00 81.37 516 LEU A CA 1
ATOM 4185 C C . LEU A 1 516 ? 62.010 7.131 134.088 1.00 84.87 516 LEU A C 1
ATOM 4186 O O . LEU A 1 516 ? 62.632 6.257 133.478 1.00 79.53 516 LEU A O 1
ATOM 4191 N N . GLY A 1 517 ? 61.012 6.868 134.932 1.00 90.60 517 GLY A N 1
ATOM 4192 C CA . GLY A 1 517 ? 60.560 5.497 135.189 1.00 99.80 517 GLY A CA 1
ATOM 4193 C C . GLY A 1 517 ? 59.788 5.018 133.986 1.00 104.24 517 GLY A C 1
ATOM 4194 O O . GLY A 1 517 ? 59.208 5.819 133.271 1.00 118.11 517 GLY A O 1
ATOM 4195 N N . THR A 1 518 ? 59.777 3.726 133.728 1.00 108.34 518 THR A N 1
ATOM 4196 C CA . THR A 1 518 ? 59.005 3.249 132.588 1.00 124.25 518 THR A CA 1
ATOM 4197 C C . THR A 1 518 ? 57.994 2.192 133.012 1.00 123.25 518 THR A C 1
ATOM 4198 O O . THR A 1 518 ? 58.312 1.213 133.696 1.00 116.03 518 THR A O 1
ATOM 4202 N N . ALA A 1 519 ? 56.750 2.466 132.651 1.00 118.72 519 ALA A N 1
ATOM 4203 C CA . ALA A 1 519 ? 55.775 1.439 132.412 1.00 112.48 519 ALA A CA 1
ATOM 4204 C C . ALA A 1 519 ? 55.873 1.264 130.904 1.00 108.84 519 ALA A C 1
ATOM 4205 O O . ALA A 1 519 ? 56.566 2.037 130.226 1.00 100.85 519 ALA A O 1
ATOM 4207 N N . THR A 1 520 ? 55.219 0.240 130.380 1.00 111.49 520 THR A N 1
ATOM 4208 C CA . THR A 1 520 ? 55.137 0.035 128.927 1.00 116.20 520 THR A CA 1
ATOM 4209 C C . THR A 1 520 ? 54.172 1.068 128.292 1.00 106.68 520 THR A C 1
ATOM 4210 O O . THR A 1 520 ? 54.441 1.622 127.226 1.00 90.95 520 THR A O 1
ATOM 4214 N N . ILE A 1 521 ? 53.060 1.325 128.983 1.00 106.28 521 ILE A N 1
ATOM 4215 C CA . ILE A 1 521 ? 52.068 2.346 128.590 1.00 100.71 521 ILE A CA 1
ATOM 4216 C C . ILE A 1 521 ? 52.178 3.599 129.468 1.00 92.26 521 ILE A C 1
ATOM 4217 O O . ILE A 1 521 ? 52.206 3.512 130.698 1.00 93.29 521 ILE A O 1
ATOM 4222 N N . PHE A 1 522 ? 52.227 4.767 128.834 1.00 77.95 522 PHE A N 1
ATOM 4223 C CA . PHE A 1 522 ? 52.430 6.030 129.552 1.00 68.44 522 PHE A CA 1
ATOM 4224 C C . PHE A 1 522 ? 51.781 7.207 128.825 1.00 61.26 522 PHE A C 1
ATOM 4225 O O . PHE A 1 522 ? 51.900 7.315 127.625 1.00 58.91 522 PHE A O 1
ATOM 4233 N N . ASP A 1 523 ? 51.115 8.097 129.545 1.00 57.08 523 ASP A N 1
ATOM 4234 C CA . ASP A 1 523 ? 50.314 9.164 128.921 1.00 51.95 523 ASP A CA 1
ATOM 4235 C C . ASP A 1 523 ? 51.146 10.419 128.681 1.00 48.53 523 ASP A C 1
ATOM 4236 O O . ASP A 1 523 ? 51.022 11.371 129.395 1.00 44.41 523 ASP A O 1
ATOM 4241 N N . TYR A 1 524 ? 51.992 10.406 127.657 1.00 50.53 524 TYR A N 1
ATOM 4242 C CA . TYR A 1 524 ? 52.915 11.515 127.396 1.00 51.41 524 TYR A CA 1
ATOM 4243 C C . TYR A 1 524 ? 52.169 12.790 127.037 1.00 51.93 524 TYR A C 1
ATOM 4244 O O . TYR A 1 524 ? 52.638 13.868 127.333 1.00 49.76 524 TYR A O 1
ATOM 4253 N N . ALA A 1 525 ? 51.042 12.651 126.353 1.00 50.73 525 ALA A N 1
ATOM 4254 C CA . ALA A 1 525 ? 50.233 13.797 125.998 1.00 51.36 525 ALA A CA 1
ATOM 4255 C C . ALA A 1 525 ? 49.760 14.473 127.276 1.00 48.75 525 ALA A C 1
ATOM 4256 O O . ALA A 1 525 ? 49.868 15.684 127.434 1.00 50.83 525 ALA A O 1
ATOM 4258 N N . GLY A 1 526 ? 49.247 13.693 128.195 1.00 45.92 526 GLY A N 1
ATOM 4259 C CA . GLY A 1 526 ? 48.777 14.256 129.442 1.00 46.25 526 GLY A CA 1
ATOM 4260 C C . GLY A 1 526 ? 49.875 14.875 130.261 1.00 43.15 526 GLY A C 1
ATOM 4261 O O . GLY A 1 526 ? 49.669 15.906 130.946 1.00 40.19 526 GLY A O 1
ATOM 4262 N N . ARG A 1 527 ? 51.044 14.263 130.199 1.00 42.31 527 ARG A N 1
ATOM 4263 C CA . ARG A 1 527 ? 52.146 14.781 130.961 1.00 45.89 527 ARG A CA 1
ATOM 4264 C C . ARG A 1 527 ? 52.407 16.197 130.481 1.00 50.03 527 ARG A C 1
ATOM 4265 O O . ARG A 1 527 ? 52.552 17.120 131.316 1.00 50.99 527 ARG A O 1
ATOM 4273 N N . GLU A 1 528 ? 52.427 16.383 129.151 1.00 46.96 528 GLU A N 1
ATOM 4274 C CA . GLU A 1 528 ? 52.624 17.710 128.573 1.00 48.03 528 GLU A CA 1
ATOM 4275 C C . GLU A 1 528 ? 51.606 18.775 129.007 1.00 44.30 528 GLU A C 1
ATOM 4276 O O . GLU A 1 528 ? 51.963 19.927 129.188 1.00 46.41 528 GLU A O 1
ATOM 4282 N N . LEU A 1 529 ? 50.348 18.400 129.111 1.00 41.46 529 LEU A N 1
ATOM 4283 C CA . LEU A 1 529 ? 49.329 19.339 129.411 1.00 43.94 529 LEU A CA 1
ATOM 4284 C C . LEU A 1 529 ? 49.474 19.720 130.844 1.00 47.81 529 LEU A C 1
ATOM 4285 O O . LEU A 1 529 ? 49.248 20.891 131.198 1.00 50.66 529 LEU A O 1
ATOM 4290 N N . PHE A 1 530 ? 49.853 18.735 131.670 1.00 46.18 530 PHE A N 1
ATOM 4291 C CA . PHE A 1 530 ? 50.118 19.005 133.081 1.00 44.44 530 PHE A CA 1
ATOM 4292 C C . PHE A 1 530 ? 51.359 19.857 133.293 1.00 45.15 530 PHE A C 1
ATOM 4293 O O . PHE A 1 530 ? 51.333 20.802 134.077 1.00 46.37 530 PHE A O 1
ATOM 4301 N N . LEU A 1 531 ? 52.444 19.560 132.591 1.00 44.76 531 LEU A N 1
ATOM 4302 C CA . LEU A 1 531 ? 53.584 20.435 132.663 1.00 43.53 531 LEU A CA 1
ATOM 4303 C C . LEU A 1 531 ? 53.209 21.818 132.252 1.00 44.91 531 LEU A C 1
ATOM 4304 O O . LEU A 1 531 ? 53.565 22.729 132.954 1.00 46.80 531 LEU A O 1
ATOM 4309 N N . SER A 1 532 ? 52.475 22.004 131.143 1.00 47.47 532 SER A N 1
ATOM 4310 C CA . SER A 1 532 ? 52.204 23.362 130.658 1.00 46.84 532 SER A CA 1
ATOM 4311 C C . SER A 1 532 ? 51.220 24.075 131.615 1.00 45.19 532 SER A C 1
ATOM 4312 O O . SER A 1 532 ? 51.402 25.246 131.948 1.00 41.87 532 SER A O 1
ATOM 4315 N N . SER A 1 533 ? 50.241 23.347 132.146 1.00 46.09 533 SER A N 1
ATOM 4316 C CA . SER A 1 533 ? 49.247 23.951 133.039 1.00 44.54 533 SER A CA 1
ATOM 4317 C C . SER A 1 533 ? 49.889 24.355 134.343 1.00 46.48 533 SER A C 1
ATOM 4318 O O . SER A 1 533 ? 49.565 25.413 134.877 1.00 50.92 533 SER A O 1
ATOM 4321 N N . LEU A 1 534 ? 50.800 23.533 134.863 1.00 48.23 534 LEU A N 1
ATOM 4322 C CA . LEU A 1 534 ? 51.417 23.821 136.189 1.00 48.22 534 LEU A CA 1
ATOM 4323 C C . LEU A 1 534 ? 52.305 25.072 136.105 1.00 47.95 534 LEU A C 1
ATOM 4324 O O . LEU A 1 534 ? 52.162 25.954 136.914 1.00 48.50 534 LEU A O 1
ATOM 4329 N N . GLU A 1 535 ? 53.133 25.175 135.067 1.00 49.21 535 GLU A N 1
ATOM 4330 C CA . GLU A 1 535 ? 53.874 26.377 134.796 1.00 49.78 535 GLU A CA 1
ATOM 4331 C C . GLU A 1 535 ? 52.978 27.596 134.827 1.00 50.79 535 GLU A C 1
ATOM 4332 O O . GLU A 1 535 ? 53.368 28.609 135.402 1.00 53.62 535 GLU A O 1
ATOM 4338 N N . GLN A 1 536 ? 51.789 27.518 134.227 1.00 48.81 536 GLN A N 1
ATOM 4339 C CA . GLN A 1 536 ? 50.906 28.692 134.187 1.00 46.31 536 GLN A CA 1
ATOM 4340 C C . GLN A 1 536 ? 50.345 28.925 135.547 1.00 44.12 536 GLN A C 1
ATOM 4341 O O . GLN A 1 536 ? 50.150 30.061 135.944 1.00 45.87 536 GLN A O 1
ATOM 4347 N N . LEU A 1 537 ? 50.029 27.855 136.250 1.00 43.94 537 LEU A N 1
ATOM 4348 C CA . LEU A 1 537 ? 49.429 27.999 137.571 1.00 44.62 537 LEU A CA 1
ATOM 4349 C C . LEU A 1 537 ? 50.465 28.558 138.547 1.00 47.39 537 LEU A C 1
ATOM 4350 O O . LEU A 1 537 ? 50.144 29.383 139.394 1.00 53.27 537 LEU A O 1
ATOM 4355 N N . ILE A 1 538 ? 51.716 28.152 138.392 1.00 43.97 538 ILE A N 1
ATOM 4356 C CA . ILE A 1 538 ? 52.783 28.706 139.181 1.00 43.08 538 ILE A CA 1
ATOM 4357 C C . ILE A 1 538 ? 52.895 30.202 138.974 1.00 46.00 538 ILE A C 1
ATOM 4358 O O . ILE A 1 538 ? 52.828 30.963 139.935 1.00 50.86 538 ILE A O 1
ATOM 4363 N N . ILE A 1 539 ? 53.052 30.631 137.729 1.00 47.87 539 ILE A N 1
ATOM 4364 C CA . ILE A 1 539 ? 53.114 32.054 137.417 1.00 48.08 539 ILE A CA 1
ATOM 4365 C C . ILE A 1 539 ? 51.897 32.780 137.959 1.00 48.15 539 ILE A C 1
ATOM 4366 O O . ILE A 1 539 ? 52.021 33.847 138.570 1.00 48.95 539 ILE A O 1
ATOM 4371 N N . LEU A 1 540 ? 50.723 32.207 137.751 1.00 48.55 540 LEU A N 1
ATOM 4372 C CA . LEU A 1 540 ? 49.524 32.850 138.210 1.00 50.25 540 LEU A CA 1
ATOM 4373 C C . LEU A 1 540 ? 49.473 32.991 139.710 1.00 52.74 540 LEU A C 1
ATOM 4374 O O . LEU A 1 540 ? 49.135 34.062 140.172 1.00 54.50 540 LEU A O 1
ATOM 4379 N N . THR A 1 541 ? 49.783 31.959 140.486 1.00 55.52 541 THR A N 1
ATOM 4380 C CA . THR A 1 541 ? 49.620 32.131 141.919 1.00 57.77 541 THR A CA 1
ATOM 4381 C C . THR A 1 541 ? 50.710 33.124 142.416 1.00 59.35 541 THR A C 1
ATOM 4382 O O . THR A 1 541 ? 50.426 33.964 143.268 1.00 53.14 541 THR A O 1
ATOM 4386 N N . ILE A 1 542 ? 51.907 33.106 141.817 1.00 55.49 542 ILE A N 1
ATOM 4387 C CA . ILE A 1 542 ? 52.909 34.105 142.144 1.00 52.49 542 ILE A CA 1
ATOM 4388 C C . ILE A 1 542 ? 52.403 35.489 141.781 1.00 55.56 542 ILE A C 1
ATOM 4389 O O . ILE A 1 542 ? 52.794 36.446 142.397 1.00 59.46 542 ILE A O 1
ATOM 4394 N N . GLY A 1 543 ? 51.528 35.624 140.796 1.00 58.00 543 GLY A N 1
ATOM 4395 C CA . GLY A 1 543 ? 51.131 36.969 140.322 1.00 55.10 543 GLY A CA 1
ATOM 4396 C C . GLY A 1 543 ? 51.942 37.510 139.155 1.00 52.34 543 GLY A C 1
ATOM 4397 O O . GLY A 1 543 ? 51.897 38.689 138.852 1.00 47.44 543 GLY A O 1
ATOM 4398 N N . GLY A 1 544 ? 52.672 36.643 138.472 1.00 56.95 544 GLY A N 1
ATOM 4399 C CA . GLY A 1 544 ? 53.439 37.073 137.293 1.00 57.92 544 GLY A CA 1
ATOM 4400 C C . GLY A 1 544 ? 52.541 37.196 136.055 1.00 55.85 544 GLY A C 1
ATOM 4401 O O . GLY A 1 544 ? 51.303 36.993 136.113 1.00 50.82 544 GLY A O 1
ATOM 4402 N N . HIS A 1 545 ? 53.179 37.538 134.943 1.00 50.30 545 HIS A N 1
ATOM 4403 C CA . HIS A 1 545 ? 52.497 37.725 133.676 1.00 49.12 545 HIS A CA 1
ATOM 4404 C C . HIS A 1 545 ? 52.457 36.413 132.891 1.00 45.83 545 HIS A C 1
ATOM 4405 O O . HIS A 1 545 ? 53.498 35.828 132.588 1.00 44.46 545 HIS A O 1
ATOM 4412 N N . SER A 1 546 ? 51.248 35.975 132.568 1.00 44.79 546 SER A N 1
ATOM 4413 C CA . SER A 1 546 ? 50.998 34.708 131.852 1.00 46.65 546 SER A CA 1
ATOM 4414 C C . SER A 1 546 ? 50.846 34.916 130.352 1.00 41.56 546 SER A C 1
ATOM 4415 O O . SER A 1 546 ? 49.897 35.512 129.911 1.00 40.68 546 SER A O 1
ATOM 4418 N N . TYR A 1 547 ? 51.826 34.471 129.585 1.00 42.25 547 TYR A N 1
ATOM 4419 C CA . TYR A 1 547 ? 51.765 34.539 128.128 1.00 44.84 547 TYR A CA 1
ATOM 4420 C C . TYR A 1 547 ? 52.220 33.219 127.533 1.00 47.90 547 TYR A C 1
ATOM 4421 O O . TYR A 1 547 ? 53.154 32.558 128.051 1.00 50.92 547 TYR A O 1
ATOM 4430 N N . GLY A 1 548 ? 51.586 32.854 126.420 1.00 47.37 548 GLY A N 1
ATOM 4431 C CA . GLY A 1 548 ? 52.044 31.704 125.649 1.00 44.07 548 GLY A CA 1
ATOM 4432 C C . GLY A 1 548 ? 51.486 31.670 124.250 1.00 41.39 548 GLY A C 1
ATOM 4433 O O . GLY A 1 548 ? 50.603 32.454 123.899 1.00 39.68 548 GLY A O 1
ATOM 4434 N N . SER A 1 549 ? 52.072 30.803 123.429 1.00 40.77 549 SER A N 1
ATOM 4435 C CA . SER A 1 549 ? 51.596 30.573 122.092 1.00 40.27 549 SER A CA 1
ATOM 4436 C C . SER A 1 549 ? 51.944 29.173 121.650 1.00 40.89 549 SER A C 1
ATOM 4437 O O . SER A 1 549 ? 52.842 28.544 122.198 1.00 41.47 549 SER A O 1
ATOM 4440 N N . CYS A 1 550 ? 51.194 28.693 120.667 1.00 39.06 550 CYS A N 1
ATOM 4441 C CA . CYS A 1 550 ? 51.629 27.626 119.800 1.00 37.70 550 CYS A CA 1
ATOM 4442 C C . CYS A 1 550 ? 51.968 28.333 118.494 1.00 39.23 550 CYS A C 1
ATOM 4443 O O . CYS A 1 550 ? 52.104 29.525 118.506 1.00 42.51 550 CYS A O 1
ATOM 4446 N N . VAL A 1 551 ? 52.135 27.642 117.379 1.00 38.17 551 VAL A N 1
ATOM 4447 C CA . VAL A 1 551 ? 52.549 28.348 116.163 1.00 39.88 551 VAL A CA 1
ATOM 4448 C C . VAL A 1 551 ? 51.482 29.377 115.743 1.00 40.26 551 VAL A C 1
ATOM 4449 O O . VAL A 1 551 ? 51.801 30.493 115.366 1.00 39.59 551 VAL A O 1
ATOM 4453 N N . SER A 1 552 ? 50.224 28.970 115.754 1.00 39.79 552 SER A N 1
ATOM 4454 C CA . SER A 1 552 ? 49.135 29.827 115.330 1.00 38.92 552 SER A CA 1
ATOM 4455 C C . SER A 1 552 ? 48.381 30.468 116.493 1.00 42.41 552 SER A C 1
ATOM 4456 O O . SER A 1 552 ? 47.624 31.405 116.290 1.00 46.66 552 SER A O 1
ATOM 4459 N N . GLY A 1 553 ? 48.521 29.900 117.678 1.00 43.61 553 GLY A N 1
ATOM 4460 C CA . GLY A 1 553 ? 47.829 30.400 118.842 1.00 44.04 553 GLY A CA 1
ATOM 4461 C C . GLY A 1 553 ? 46.389 29.946 118.945 1.00 44.67 553 GLY A C 1
ATOM 4462 O O . GLY A 1 553 ? 45.681 30.366 119.842 1.00 41.39 553 GLY A O 1
ATOM 4463 N N . LYS A 1 554 ? 45.937 29.105 118.025 1.00 40.36 554 LYS A N 1
ATOM 4464 C CA . LYS A 1 554 ? 44.573 28.615 118.106 1.00 41.58 554 LYS A CA 1
ATOM 4465 C C . LYS A 1 554 ? 44.439 27.138 118.413 1.00 42.91 554 LYS A C 1
ATOM 4466 O O . LYS A 1 554 ? 43.338 26.652 118.607 1.00 43.24 554 LYS A O 1
ATOM 4472 N N . ASP A 1 555 ? 45.546 26.416 118.451 1.00 42.33 555 ASP A N 1
ATOM 4473 C CA . ASP A 1 555 ? 45.453 24.969 118.536 1.00 40.81 555 ASP A CA 1
ATOM 4474 C C . ASP A 1 555 ? 45.974 24.346 119.820 1.00 37.72 555 ASP A C 1
ATOM 4475 O O . ASP A 1 555 ? 45.203 24.057 120.713 1.00 35.40 555 ASP A O 1
ATOM 4480 N N . ARG A 1 556 ? 47.276 24.165 119.926 1.00 34.33 556 ARG A N 1
ATOM 4481 C CA . ARG A 1 556 ? 47.836 23.610 121.137 1.00 33.95 556 ARG A CA 1
ATOM 4482 C C . ARG A 1 556 ? 47.550 24.548 122.293 1.00 34.70 556 ARG A C 1
ATOM 4483 O O . ARG A 1 556 ? 47.274 24.118 123.401 1.00 34.84 556 ARG A O 1
ATOM 4491 N N . LYS A 1 557 ? 47.620 25.837 122.013 1.00 35.06 557 LYS A N 1
ATOM 4492 C CA . LYS A 1 557 ? 47.351 26.863 122.995 1.00 38.09 557 LYS A CA 1
ATOM 4493 C C . LYS A 1 557 ? 45.919 26.800 123.501 1.00 39.67 557 LYS A C 1
ATOM 4494 O O . LYS A 1 557 ? 45.664 27.014 124.672 1.00 41.74 557 LYS A O 1
ATOM 4500 N N . ALA A 1 558 ? 44.985 26.528 122.607 1.00 40.78 558 ALA A N 1
ATOM 4501 C CA . ALA A 1 558 ? 43.594 26.380 122.989 1.00 41.71 558 ALA A CA 1
ATOM 4502 C C . ALA A 1 558 ? 43.428 25.200 123.925 1.00 42.78 558 ALA A C 1
ATOM 4503 O O . ALA A 1 558 ? 42.650 25.246 124.854 1.00 44.91 558 ALA A O 1
ATOM 4505 N N . ILE A 1 559 ? 44.147 24.126 123.647 1.00 43.69 559 ILE A N 1
ATOM 4506 C CA . ILE A 1 559 ? 44.115 22.947 124.493 1.00 43.88 559 ILE A CA 1
ATOM 4507 C C . ILE A 1 559 ? 44.664 23.210 125.895 1.00 44.94 559 ILE A C 1
ATOM 4508 O O . ILE A 1 559 ? 44.128 22.710 126.871 1.00 45.76 559 ILE A O 1
ATOM 4513 N N . GLU A 1 560 ? 45.734 23.988 125.989 1.00 44.05 560 GLU A N 1
ATOM 4514 C CA . GLU A 1 560 ? 46.294 24.341 127.279 1.00 42.15 560 GLU A CA 1
ATOM 4515 C C . GLU A 1 560 ? 45.307 25.148 128.095 1.00 40.54 560 GLU A C 1
ATOM 4516 O O . GLU A 1 560 ? 45.161 24.941 129.288 1.00 39.20 560 GLU A O 1
ATOM 4522 N N . LEU A 1 561 ? 44.635 26.080 127.438 1.00 37.29 561 LEU A N 1
ATOM 4523 C CA . LEU A 1 561 ? 43.669 26.938 128.099 1.00 38.93 561 LEU A CA 1
ATOM 4524 C C . LEU A 1 561 ? 42.491 26.169 128.652 1.00 39.72 561 LEU A C 1
ATOM 4525 O O . LEU A 1 561 ? 42.019 26.450 129.735 1.00 43.76 561 LEU A O 1
ATOM 4530 N N . ILE A 1 562 ? 42.012 25.202 127.891 1.00 38.83 562 ILE A N 1
ATOM 4531 C CA . ILE A 1 562 ? 40.935 24.346 128.344 1.00 38.79 562 ILE A CA 1
ATOM 4532 C C . ILE A 1 562 ? 41.437 23.534 129.555 1.00 41.11 562 ILE A C 1
ATOM 4533 O O . ILE A 1 562 ? 40.735 23.428 130.596 1.00 37.11 562 ILE A O 1
ATOM 4538 N N . HIS A 1 563 ? 42.647 22.970 129.425 1.00 40.01 563 HIS A N 1
ATOM 4539 C CA . HIS A 1 563 ? 43.167 22.086 130.448 1.00 42.61 563 HIS A CA 1
ATOM 4540 C C . HIS A 1 563 ? 43.388 22.878 131.722 1.00 46.70 563 HIS A C 1
ATOM 4541 O O . HIS A 1 563 ? 42.956 22.462 132.812 1.00 51.94 563 HIS A O 1
ATOM 4548 N N . THR A 1 564 ? 44.001 24.041 131.595 1.00 44.42 564 THR A N 1
ATOM 4549 C CA . THR A 1 564 ? 44.240 24.854 132.759 1.00 41.72 564 THR A CA 1
ATOM 4550 C C . THR A 1 564 ? 42.902 25.348 133.294 1.00 41.80 564 THR A C 1
ATOM 4551 O O . THR A 1 564 ? 42.621 25.221 134.476 1.00 42.82 564 THR A O 1
ATOM 4555 N N . ASP A 1 565 ? 42.022 25.858 132.463 1.00 43.10 565 ASP A N 1
ATOM 4556 C CA . ASP A 1 565 ? 40.680 26.155 132.995 1.00 45.34 565 ASP A CA 1
ATOM 4557 C C . ASP A 1 565 ? 40.114 24.956 133.810 1.00 46.01 565 ASP A C 1
ATOM 4558 O O . ASP A 1 565 ? 39.585 25.119 134.901 1.00 49.02 565 ASP A O 1
ATOM 4563 N N . ALA A 1 566 ? 40.229 23.753 133.284 1.00 45.64 566 ALA A N 1
ATOM 4564 C CA . ALA A 1 566 ? 39.657 22.611 133.959 1.00 45.79 566 ALA A CA 1
ATOM 4565 C C . ALA A 1 566 ? 40.293 22.369 135.329 1.00 47.81 566 ALA A C 1
ATOM 4566 O O . ALA A 1 566 ? 39.616 21.924 136.244 1.00 48.05 566 ALA A O 1
ATOM 4576 N N . ILE A 1 568 ? 41.558 24.677 137.311 1.00 47.81 568 ILE A N 1
ATOM 4577 C CA . ILE A 1 568 ? 41.006 25.738 138.147 1.00 46.87 568 ILE A CA 1
ATOM 4578 C C . ILE A 1 568 ? 39.564 25.364 138.542 1.00 49.21 568 ILE A C 1
ATOM 4579 O O . ILE A 1 568 ? 39.220 25.464 139.696 1.00 47.62 568 ILE A O 1
ATOM 4584 N N . LEU A 1 569 ? 38.736 24.897 137.613 1.00 48.04 569 LEU A N 1
ATOM 4585 C CA . LEU A 1 569 ? 37.386 24.500 137.978 1.00 47.14 569 LEU A CA 1
ATOM 4586 C C . LEU A 1 569 ? 37.356 23.317 138.942 1.00 48.08 569 LEU A C 1
ATOM 4587 O O . LEU A 1 569 ? 36.493 23.244 139.828 1.00 48.63 569 LEU A O 1
ATOM 4592 N N . TYR A 1 570 ? 38.283 22.393 138.770 1.00 48.19 570 TYR A N 1
ATOM 4593 C CA . TYR A 1 570 ? 38.399 21.224 139.641 1.00 51.68 570 TYR A CA 1
ATOM 4594 C C . TYR A 1 570 ? 38.747 21.667 141.094 1.00 55.25 570 TYR A C 1
ATOM 4595 O O . TYR A 1 570 ? 38.056 21.314 142.053 1.00 55.53 570 TYR A O 1
ATOM 4604 N N . LYS A 1 571 ? 39.797 22.457 141.249 1.00 55.62 571 LYS A N 1
ATOM 4605 C CA . LYS A 1 571 ? 40.160 22.959 142.560 1.00 60.27 571 LYS A CA 1
ATOM 4606 C C . LYS A 1 571 ? 38.984 23.667 143.221 1.00 62.01 571 LYS A C 1
ATOM 4607 O O . LYS A 1 571 ? 38.744 23.528 144.414 1.00 69.97 571 LYS A O 1
ATOM 4613 N N . GLU A 1 572 ? 38.273 24.450 142.434 1.00 60.78 572 GLU A N 1
ATOM 4614 C CA . GLU A 1 572 ? 37.148 25.221 142.912 1.00 61.80 572 GLU A CA 1
ATOM 4615 C C . GLU A 1 572 ? 36.032 24.281 143.370 1.00 61.02 572 GLU A C 1
ATOM 4616 O O . GLU A 1 572 ? 35.392 24.526 144.382 1.00 56.83 572 GLU A O 1
ATOM 4622 N N . CYS A 1 573 ? 35.833 23.180 142.662 1.00 62.26 573 CYS A N 1
ATOM 4623 C CA . CYS A 1 573 ? 34.744 22.263 143.012 1.00 64.81 573 CYS A CA 1
ATOM 4624 C C . CYS A 1 573 ? 35.079 21.287 144.152 1.00 61.58 573 CYS A C 1
ATOM 4625 O O . CYS A 1 573 ? 34.267 21.086 145.044 1.00 66.32 573 CYS A O 1
ATOM 4628 N N . TYR A 1 574 ? 36.266 20.702 144.143 1.00 56.98 574 TYR A N 1
ATOM 4629 C CA . TYR A 1 574 ? 36.576 19.642 145.084 1.00 57.29 574 TYR A CA 1
ATOM 4630 C C . TYR A 1 574 ? 37.627 19.994 146.180 1.00 61.47 574 TYR A C 1
ATOM 4631 O O . TYR A 1 574 ? 37.902 19.187 147.088 1.00 63.30 574 TYR A O 1
ATOM 4640 N N . GLY A 1 575 ? 38.207 21.183 146.104 1.00 57.55 575 GLY A N 1
ATOM 4641 C CA . GLY A 1 575 ? 39.086 21.647 147.143 1.00 56.07 575 GLY A CA 1
ATOM 4642 C C . GLY A 1 575 ? 40.562 21.350 146.947 1.00 59.29 575 GLY A C 1
ATOM 4643 O O . GLY A 1 575 ? 41.389 21.853 147.700 1.00 61.90 575 GLY A O 1
ATOM 4644 N N . THR A 1 576 ? 40.942 20.557 145.950 1.00 59.11 576 THR A N 1
ATOM 4645 C CA . THR A 1 576 ? 42.374 20.426 145.679 1.00 58.04 576 THR A CA 1
ATOM 4646 C C . THR A 1 576 ? 42.622 20.312 144.160 1.00 56.75 576 THR A C 1
ATOM 4647 O O . THR A 1 576 ? 41.692 20.053 143.393 1.00 53.23 576 THR A O 1
ATOM 4651 N N . TRP A 1 577 ? 43.861 20.568 143.732 1.00 52.56 577 TRP A N 1
ATOM 4652 C CA . TRP A 1 577 ? 44.257 20.423 142.338 1.00 50.40 577 TRP A CA 1
ATOM 4653 C C . TRP A 1 577 ? 44.084 18.983 141.961 1.00 49.61 577 TRP A C 1
ATOM 4654 O O . TRP A 1 577 ? 44.351 18.153 142.785 1.00 51.10 577 TRP A O 1
ATOM 4665 N N . PRO A 1 578 ? 43.649 18.679 140.714 1.00 51.93 578 PRO A N 1
ATOM 4666 C CA . PRO A 1 578 ? 43.737 17.313 140.227 1.00 48.42 578 PRO A CA 1
ATOM 4667 C C . PRO A 1 578 ? 45.191 17.044 139.898 1.00 47.86 578 PRO A C 1
ATOM 4668 O O . PRO A 1 578 ? 45.960 17.985 139.764 1.00 47.25 578 PRO A O 1
ATOM 4672 N N . VAL A 1 579 ? 45.575 15.782 139.745 1.00 50.50 579 VAL A N 1
ATOM 4673 C CA . VAL A 1 579 ? 46.997 15.449 139.549 1.00 51.01 579 VAL A CA 1
ATOM 4674 C C . VAL A 1 579 ? 47.212 14.469 138.440 1.00 49.54 579 VAL A C 1
ATOM 4675 O O . VAL A 1 579 ? 46.331 13.674 138.111 1.00 46.07 579 VAL A O 1
ATOM 4679 N N . PHE A 1 580 ? 48.389 14.576 137.830 1.00 50.86 580 PHE A N 1
ATOM 4680 C CA . PHE A 1 580 ? 48.745 13.695 136.747 1.00 49.73 580 PHE A CA 1
ATOM 4681 C C . PHE A 1 580 ? 48.626 12.209 137.070 1.00 50.98 580 PHE A C 1
ATOM 4682 O O . PHE A 1 580 ? 48.114 11.435 136.273 1.00 52.21 580 PHE A O 1
ATOM 4690 N N . ASP A 1 581 ? 49.127 11.830 138.229 1.00 56.66 581 ASP A N 1
ATOM 4691 C CA . ASP A 1 581 ? 49.323 10.453 138.582 1.00 61.37 581 ASP A CA 1
ATOM 4692 C C . ASP A 1 581 ? 48.047 9.908 139.217 1.00 63.11 581 ASP A C 1
ATOM 4693 O O . ASP A 1 581 ? 47.884 9.939 140.418 1.00 63.04 581 ASP A O 1
ATOM 4698 N N . GLU A 1 582 ? 47.155 9.391 138.395 1.00 62.73 582 GLU A N 1
ATOM 4699 C CA . GLU A 1 582 ? 45.831 9.036 138.843 1.00 69.60 582 GLU A CA 1
ATOM 4700 C C . GLU A 1 582 ? 45.450 7.852 137.942 1.00 68.48 582 GLU A C 1
ATOM 4701 O O . GLU A 1 582 ? 45.880 7.818 136.800 1.00 65.54 582 GLU A O 1
ATOM 4707 N N . LEU A 1 583 ? 44.748 6.838 138.442 1.00 71.66 583 LEU A N 1
ATOM 4708 C CA . LEU A 1 583 ? 44.356 5.755 137.533 1.00 77.38 583 LEU A CA 1
ATOM 4709 C C . LEU A 1 583 ? 43.072 6.217 136.861 1.00 72.09 583 LEU A C 1
ATOM 4710 O O . LEU A 1 583 ? 42.325 6.959 137.467 1.00 75.38 583 LEU A O 1
ATOM 4715 N N . PRO A 1 584 ? 42.834 5.816 135.602 1.00 65.80 584 PRO A N 1
ATOM 4716 C CA . PRO A 1 584 ? 41.670 6.304 134.871 1.00 66.29 584 PRO A CA 1
ATOM 4717 C C . PRO A 1 584 ? 40.346 5.790 135.442 1.00 68.37 584 PRO A C 1
ATOM 4718 O O . PRO A 1 584 ? 39.286 6.393 135.209 1.00 66.58 584 PRO A O 1
ATOM 4722 N N . ASP A 1 585 ? 40.422 4.684 136.180 1.00 66.89 585 ASP A N 1
ATOM 4723 C CA . ASP A 1 585 ? 39.268 4.041 136.777 1.00 72.54 585 ASP A CA 1
ATOM 4724 C C . ASP A 1 585 ? 38.665 4.945 137.848 1.00 69.98 585 ASP A C 1
ATOM 4725 O O . ASP A 1 585 ? 37.478 4.867 138.142 1.00 69.46 585 ASP A O 1
ATOM 4730 N N . LYS A 1 586 ? 39.515 5.771 138.443 1.00 70.85 586 LYS A N 1
ATOM 4731 C CA . LYS A 1 586 ? 39.230 6.470 139.702 1.00 77.41 586 LYS A CA 1
ATOM 4732 C C . LYS A 1 586 ? 38.404 7.713 139.609 1.00 68.85 586 LYS A C 1
ATOM 4733 O O . LYS A 1 586 ? 38.450 8.424 138.632 1.00 64.06 586 LYS A O 1
ATOM 4739 N N . GLU A 1 587 ? 37.687 7.980 140.687 1.00 66.64 587 GLU A N 1
ATOM 4740 C CA . GLU A 1 587 ? 36.665 9.007 140.726 1.00 66.99 587 GLU A CA 1
ATOM 4741 C C . GLU A 1 587 ? 37.286 10.371 140.472 1.00 63.92 587 GLU A C 1
ATOM 4742 O O . GLU A 1 587 ? 36.744 11.166 139.704 1.00 64.92 587 GLU A O 1
ATOM 4748 N N . ASN A 1 588 ? 38.458 10.619 141.036 1.00 57.04 588 ASN A N 1
ATOM 4749 C CA . ASN A 1 588 ? 39.178 11.860 140.752 1.00 54.00 588 ASN A CA 1
ATOM 4750 C C . ASN A 1 588 ? 39.526 12.176 139.282 1.00 54.96 588 ASN A C 1
ATOM 4751 O O . ASN A 1 588 ? 39.512 13.340 138.846 1.00 50.77 588 ASN A O 1
ATOM 4756 N N . ARG A 1 589 ? 39.949 11.156 138.549 1.00 55.11 589 ARG A N 1
ATOM 4757 C CA . ARG A 1 589 ? 40.312 11.348 137.161 1.00 54.88 589 ARG A CA 1
ATOM 4758 C C . ARG A 1 589 ? 39.048 11.527 136.364 1.00 57.34 589 ARG A C 1
ATOM 4759 O O . ARG A 1 589 ? 39.028 12.341 135.459 1.00 64.01 589 ARG A O 1
ATOM 4767 N N . ILE A 1 590 ? 37.991 10.803 136.735 1.00 59.80 590 ILE A N 1
ATOM 4768 C CA . ILE A 1 590 ? 36.736 10.817 135.999 1.00 59.26 590 ILE A CA 1
ATOM 4769 C C . ILE A 1 590 ? 36.156 12.192 136.057 1.00 55.44 590 ILE A C 1
ATOM 4770 O O . ILE A 1 590 ? 35.598 12.675 135.074 1.00 62.97 590 ILE A O 1
ATOM 4775 N N . ARG A 1 591 ? 36.304 12.828 137.197 1.00 57.20 591 ARG A N 1
ATOM 4776 C CA . ARG A 1 591 ? 35.733 14.155 137.408 1.00 60.13 591 ARG A CA 1
ATOM 4777 C C . ARG A 1 591 ? 36.441 15.295 136.725 1.00 56.24 591 ARG A C 1
ATOM 4778 O O . ARG A 1 591 ? 35.846 16.355 136.458 1.00 53.41 591 ARG A O 1
ATOM 4786 N N . PHE A 1 592 ? 37.730 15.079 136.522 1.00 52.36 592 PHE A N 1
ATOM 4787 C CA . PHE A 1 592 ? 38.541 15.997 135.788 1.00 51.53 592 PHE A CA 1
ATOM 4788 C C . PHE A 1 592 ? 38.210 15.852 134.299 1.00 50.20 592 PHE A C 1
ATOM 4789 O O . PHE A 1 592 ? 37.948 16.840 133.599 1.00 49.63 592 PHE A O 1
ATOM 4797 N N . VAL A 1 593 ? 38.184 14.608 133.838 1.00 46.42 593 VAL A N 1
ATOM 4798 C CA . VAL A 1 593 ? 37.846 14.314 132.468 1.00 45.90 593 VAL A CA 1
ATOM 4799 C C . VAL A 1 593 ? 36.502 14.929 132.121 1.00 45.58 593 VAL A C 1
ATOM 4800 O O . VAL A 1 593 ? 36.308 15.459 131.019 1.00 44.61 593 VAL A O 1
ATOM 4804 N N . SER A 1 594 ? 35.571 14.884 133.052 1.00 44.56 594 SER A N 1
ATOM 4805 C CA . SER A 1 594 ? 34.269 15.474 132.784 1.00 46.39 594 SER A CA 1
ATOM 4806 C C . SER A 1 594 ? 34.345 16.993 132.520 1.00 44.36 594 SER A C 1
ATOM 4807 O O . SER A 1 594 ? 33.694 17.515 131.602 1.00 41.65 594 SER A O 1
ATOM 4810 N N . LEU A 1 595 ? 35.149 17.675 133.332 1.00 43.42 595 LEU A N 1
ATOM 4811 C CA . LEU A 1 595 ? 35.369 19.098 133.185 1.00 45.36 595 LEU A CA 1
ATOM 4812 C C . LEU A 1 595 ? 36.070 19.396 131.884 1.00 44.98 595 LEU A C 1
ATOM 4813 O O . LEU A 1 595 ? 35.610 20.267 131.155 1.00 46.59 595 LEU A O 1
ATOM 4818 N N . VAL A 1 596 ? 37.147 18.674 131.571 1.00 43.63 596 VAL A N 1
ATOM 4819 C CA . VAL A 1 596 ? 37.812 18.894 130.294 1.00 42.87 596 VAL A CA 1
ATOM 4820 C C . VAL A 1 596 ? 36.874 18.707 129.126 1.00 42.79 596 VAL A C 1
ATOM 4821 O O . VAL A 1 596 ? 36.803 19.563 128.213 1.00 47.67 596 VAL A O 1
ATOM 4825 N N . ALA A 1 597 ? 36.181 17.589 129.129 1.00 38.83 597 ALA A N 1
ATOM 4826 C CA . ALA A 1 597 ? 35.268 17.276 128.048 1.00 37.87 597 ALA A CA 1
ATOM 4827 C C . ALA A 1 597 ? 34.206 18.376 127.954 1.00 39.09 597 ALA A C 1
ATOM 4828 O O . ALA A 1 597 ? 33.888 18.853 126.867 1.00 39.38 597 ALA A O 1
ATOM 4830 N N . ASP A 1 598 ? 33.692 18.831 129.085 1.00 43.50 598 ASP A N 1
ATOM 4831 C CA . ASP A 1 598 ? 32.680 19.917 129.066 1.00 48.63 598 ASP A CA 1
ATOM 4832 C C . ASP A 1 598 ? 33.179 21.184 128.418 1.00 45.95 598 ASP A C 1
ATOM 4833 O O . ASP A 1 598 ? 32.438 21.828 127.654 1.00 45.46 598 ASP A O 1
ATOM 4838 N N . LEU A 1 599 ? 34.415 21.554 128.767 1.00 43.16 599 LEU A N 1
ATOM 4839 C CA . LEU A 1 599 ? 35.000 22.779 128.262 1.00 42.93 599 LEU A CA 1
ATOM 4840 C C . LEU A 1 599 ? 35.259 22.647 126.772 1.00 42.08 599 LEU A C 1
ATOM 4841 O O . LEU A 1 599 ? 34.874 23.512 126.010 1.00 42.56 599 LEU A O 1
ATOM 4846 N N . TYR A 1 600 ? 35.859 21.528 126.374 1.00 41.72 600 TYR A N 1
ATOM 4847 C CA . TYR A 1 600 ? 36.157 21.261 124.990 1.00 38.42 600 TYR A CA 1
ATOM 4848 C C . TYR A 1 600 ? 34.869 21.306 124.209 1.00 38.79 600 TYR A C 1
ATOM 4849 O O . TYR A 1 600 ? 34.785 21.980 123.207 1.00 40.18 600 TYR A O 1
ATOM 4866 N N . SER A 1 602 ? 32.061 22.841 124.856 1.00 39.50 602 SER A N 1
ATOM 4867 C CA . SER A 1 602 ? 31.392 24.128 124.803 1.00 40.03 602 SER A CA 1
ATOM 4868 C C . SER A 1 602 ? 31.726 24.773 123.473 1.00 40.77 602 SER A C 1
ATOM 4869 O O . SER A 1 602 ? 30.933 25.587 122.913 1.00 38.03 602 SER A O 1
ATOM 4872 N N . ARG A 1 603 ? 32.925 24.412 122.997 1.00 39.57 603 ARG A N 1
ATOM 4873 C CA . ARG A 1 603 ? 33.435 24.850 121.698 1.00 40.57 603 ARG A CA 1
ATOM 4874 C C . ARG A 1 603 ? 33.836 26.292 121.751 1.00 37.58 603 ARG A C 1
ATOM 4875 O O . ARG A 1 603 ? 33.984 26.925 120.726 1.00 35.96 603 ARG A O 1
ATOM 4883 N N . HIS A 1 604 ? 33.991 26.830 122.942 1.00 35.76 604 HIS A N 1
ATOM 4884 C CA . HIS A 1 604 ? 34.459 28.176 123.032 1.00 36.20 604 HIS A CA 1
ATOM 4885 C C . HIS A 1 604 ? 35.792 28.383 122.266 1.00 37.44 604 HIS A C 1
ATOM 4886 O O . HIS A 1 604 ? 35.910 29.294 121.469 1.00 36.55 604 HIS A O 1
ATOM 4893 N N . GLN A 1 605 ? 36.802 27.559 122.511 1.00 36.64 605 GLN A N 1
ATOM 4894 C CA . GLN A 1 605 ? 38.072 27.718 121.813 1.00 36.60 605 GLN A CA 1
ATOM 4895 C C . GLN A 1 605 ? 37.930 27.482 120.322 1.00 37.41 605 GLN A C 1
ATOM 4896 O O . GLN A 1 605 ? 38.675 28.045 119.529 1.00 41.08 605 GLN A O 1
ATOM 4902 N N . HIS A 1 606 ? 37.010 26.623 119.927 1.00 36.17 606 HIS A N 1
ATOM 4903 C CA . HIS A 1 606 ? 36.858 26.303 118.526 1.00 36.82 606 HIS A CA 1
ATOM 4904 C C . HIS A 1 606 ? 36.415 27.561 117.800 1.00 38.15 606 HIS A C 1
ATOM 4905 O O . HIS A 1 606 ? 36.891 27.863 116.678 1.00 37.36 606 HIS A O 1
ATOM 4912 N N . GLU A 1 607 ? 35.496 28.282 118.437 1.00 36.75 607 GLU A N 1
ATOM 4913 C CA . GLU A 1 607 ? 34.950 29.515 117.904 1.00 37.88 607 GLU A CA 1
ATOM 4914 C C . GLU A 1 607 ? 35.986 30.607 117.812 1.00 36.89 607 GLU A C 1
ATOM 4915 O O . GLU A 1 607 ? 36.046 31.377 116.822 1.00 38.85 607 GLU A O 1
ATOM 4921 N N . HIS A 1 608 ? 36.815 30.672 118.827 1.00 36.58 608 HIS A N 1
ATOM 4922 C CA . HIS A 1 608 ? 37.903 31.648 118.845 1.00 37.25 608 HIS A CA 1
ATOM 4923 C C . HIS A 1 608 ? 38.819 31.407 117.660 1.00 36.19 608 HIS A C 1
ATOM 4924 O O . HIS A 1 608 ? 39.055 32.315 116.892 1.00 39.67 608 HIS A O 1
ATOM 4931 N N . ALA A 1 609 ? 39.276 30.182 117.456 1.00 35.60 609 ALA A N 1
ATOM 4932 C CA . ALA A 1 609 ? 39.940 29.834 116.173 1.00 35.33 609 ALA A CA 1
ATOM 4933 C C . ALA A 1 609 ? 39.162 30.233 114.905 1.00 36.13 609 ALA A C 1
ATOM 4934 O O . ALA A 1 609 ? 39.742 30.696 113.911 1.00 36.73 609 ALA A O 1
ATOM 4936 N N . GLY A 1 610 ? 37.854 30.012 114.904 1.00 38.39 610 GLY A N 1
ATOM 4937 C CA . GLY A 1 610 ? 37.026 30.351 113.720 1.00 37.19 610 GLY A CA 1
ATOM 4938 C C . GLY A 1 610 ? 37.094 31.800 113.317 1.00 36.17 610 GLY A C 1
ATOM 4939 O O . GLY A 1 610 ? 37.032 32.147 112.138 1.00 36.41 610 GLY A O 1
ATOM 4940 N N . GLN A 1 611 ? 37.227 32.670 114.291 1.00 36.57 611 GLN A N 1
ATOM 4941 C CA . GLN A 1 611 ? 37.281 34.065 113.979 1.00 38.35 611 GLN A CA 1
ATOM 4942 C C . GLN A 1 611 ? 38.494 34.440 113.121 1.00 39.75 611 GLN A C 1
ATOM 4943 O O . GLN A 1 611 ? 38.477 35.462 112.455 1.00 43.57 611 GLN A O 1
ATOM 4949 N N . ASN A 1 612 ? 39.542 33.632 113.184 1.00 40.31 612 ASN A N 1
ATOM 4950 C CA . ASN A 1 612 ? 40.686 33.756 112.291 1.00 38.65 612 ASN A CA 1
ATOM 4951 C C . ASN A 1 612 ? 40.382 33.461 110.827 1.00 37.14 612 ASN A C 1
ATOM 4952 O O . ASN A 1 612 ? 40.901 34.118 109.942 1.00 36.92 612 ASN A O 1
ATOM 4957 N N . ALA A 1 613 ? 39.572 32.441 110.578 1.00 37.26 613 ALA A N 1
ATOM 4958 C CA . ALA A 1 613 ? 39.024 32.181 109.255 1.00 36.05 613 ALA A CA 1
ATOM 4959 C C . ALA A 1 613 ? 37.622 31.619 109.392 1.00 34.99 613 ALA A C 1
ATOM 4960 O O . ALA A 1 613 ? 37.466 30.426 109.602 1.00 36.10 613 ALA A O 1
ATOM 4962 N N . PRO A 1 614 ? 36.564 32.525 109.220 1.00 35.18 614 PRO A N 1
ATOM 4963 C CA . PRO A 1 614 ? 35.248 31.959 109.582 1.00 35.67 614 PRO A CA 1
ATOM 4964 C C . PRO A 1 614 ? 34.828 30.708 108.824 1.00 37.76 614 PRO A C 1
ATOM 4965 O O . PRO A 1 614 ? 35.031 30.601 107.628 1.00 38.65 614 PRO A O 1
ATOM 4969 N N . GLY A 1 615 ? 34.207 29.784 109.549 1.00 40.22 615 GLY A N 1
ATOM 4970 C CA . GLY A 1 615 ? 33.888 28.454 109.073 1.00 39.35 615 GLY A CA 1
ATOM 4971 C C . GLY A 1 615 ? 34.979 27.450 109.369 1.00 40.49 615 GLY A C 1
ATOM 4972 O O . GLY A 1 615 ? 34.892 26.286 109.022 1.00 41.13 615 GLY A O 1
ATOM 4973 N N . SER A 1 616 ? 36.005 27.913 110.053 1.00 40.77 616 SER A N 1
ATOM 4974 C CA . SER A 1 616 ? 37.160 27.103 110.374 1.00 37.50 616 SER A CA 1
ATOM 4975 C C . SER A 1 616 ? 37.151 26.784 111.848 1.00 38.35 616 SER A C 1
ATOM 4976 O O . SER A 1 616 ? 38.188 26.694 112.483 1.00 36.77 616 SER A O 1
ATOM 4979 N N . GLU A 1 617 ? 35.958 26.640 112.394 1.00 36.96 617 GLU A N 1
ATOM 4980 C CA . GLU A 1 617 ? 35.809 26.465 113.813 1.00 36.59 617 GLU A CA 1
ATOM 4981 C C . GLU A 1 617 ? 36.042 25.024 114.174 1.00 37.14 617 GLU A C 1
ATOM 4982 O O . GLU A 1 617 ? 35.142 24.209 114.141 1.00 41.47 617 GLU A O 1
ATOM 4988 N N . GLY A 1 618 ? 37.281 24.735 114.540 1.00 38.15 618 GLY A N 1
ATOM 4989 C CA . GLY A 1 618 ? 37.675 23.421 115.063 1.00 38.02 618 GLY A CA 1
ATOM 4990 C C . GLY A 1 618 ? 39.033 23.563 115.714 1.00 37.86 618 GLY A C 1
ATOM 4991 O O . GLY A 1 618 ? 39.497 24.675 115.839 1.00 41.76 618 GLY A O 1
ATOM 4992 N N . ILE A 1 619 ? 39.651 22.445 116.101 1.00 35.71 619 ILE A N 1
ATOM 4993 C CA . ILE A 1 619 ? 40.953 22.390 116.703 1.00 35.32 619 ILE A CA 1
ATOM 4994 C C . ILE A 1 619 ? 41.816 21.392 115.939 1.00 36.32 619 ILE A C 1
ATOM 4995 O O . ILE A 1 619 ? 41.392 20.323 115.569 1.00 37.74 619 ILE A O 1
ATOM 5000 N N . LYS A 1 620 ? 43.069 21.713 115.779 1.00 39.17 620 LYS A N 1
ATOM 5001 C CA . LYS A 1 620 ? 43.989 20.860 115.086 1.00 43.45 620 LYS A CA 1
ATOM 5002 C C . LYS A 1 620 ? 44.294 19.612 115.872 1.00 45.92 620 LYS A C 1
ATOM 5003 O O . LYS A 1 620 ? 44.609 19.687 117.057 1.00 51.59 620 LYS A O 1
ATOM 5009 N N . THR A 1 621 ? 44.153 18.463 115.216 1.00 47.51 621 THR A N 1
ATOM 5010 C CA . THR A 1 621 ? 44.740 17.210 115.668 1.00 46.14 621 THR A CA 1
ATOM 5011 C C . THR A 1 621 ? 44.446 16.896 117.149 1.00 43.88 621 THR A C 1
ATOM 5012 O O . THR A 1 621 ? 45.324 16.596 117.906 1.00 44.71 621 THR A O 1
ATOM 5016 N N . PRO A 1 622 ? 43.175 16.959 117.580 1.00 44.26 622 PRO A N 1
ATOM 5017 C CA . PRO A 1 622 ? 42.908 16.758 119.001 1.00 43.40 622 PRO A CA 1
ATOM 5018 C C . PRO A 1 622 ? 43.338 15.402 119.546 1.00 44.32 622 PRO A C 1
ATOM 5019 O O . PRO A 1 622 ? 43.783 15.313 120.687 1.00 45.03 622 PRO A O 1
ATOM 5023 N N . GLU A 1 623 ? 43.150 14.355 118.749 1.00 44.32 623 GLU A N 1
ATOM 5024 C CA . GLU A 1 623 ? 43.469 12.990 119.171 1.00 43.43 623 GLU A CA 1
ATOM 5025 C C . GLU A 1 623 ? 44.982 12.800 119.348 1.00 43.29 623 GLU A C 1
ATOM 5026 O O . GLU A 1 623 ? 45.414 11.867 120.018 1.00 41.67 623 GLU A O 1
ATOM 5032 N N . TRP A 1 624 ? 45.803 13.687 118.810 1.00 41.26 624 TRP A N 1
ATOM 5033 C CA . TRP A 1 624 ? 47.214 13.583 119.123 1.00 43.58 624 TRP A CA 1
ATOM 5034 C C . TRP A 1 624 ? 47.550 14.230 120.450 1.00 45.68 624 TRP A C 1
ATOM 5035 O O . TRP A 1 624 ? 48.338 13.684 121.185 1.00 47.72 624 TRP A O 1
ATOM 5046 N N . TYR A 1 625 ? 46.955 15.394 120.725 1.00 46.35 625 TYR A N 1
ATOM 5047 C CA . TYR A 1 625 ? 47.316 16.263 121.876 1.00 42.88 625 TYR A CA 1
ATOM 5048 C C . TYR A 1 625 ? 46.557 15.914 123.172 1.00 45.24 625 TYR A C 1
ATOM 5049 O O . TYR A 1 625 ? 46.996 16.288 124.308 1.00 42.83 625 TYR A O 1
ATOM 5058 N N . LEU A 1 626 ? 45.405 15.248 123.011 1.00 44.85 626 LEU A N 1
ATOM 5059 C CA . LEU A 1 626 ? 44.562 14.908 124.146 1.00 44.23 626 LEU A CA 1
ATOM 5060 C C . LEU A 1 626 ? 44.953 13.547 124.583 1.00 42.42 626 LEU A C 1
ATOM 5061 O O . LEU A 1 626 ? 45.294 12.719 123.777 1.00 48.02 626 LEU A O 1
ATOM 5066 N N . PRO A 1 627 ? 44.899 13.295 125.864 1.00 45.39 627 PRO A N 1
ATOM 5067 C CA . PRO A 1 627 ? 45.008 11.970 126.464 1.00 46.28 627 PRO A CA 1
ATOM 5068 C C . PRO A 1 627 ? 43.867 11.038 126.048 1.00 46.74 627 PRO A C 1
ATOM 5069 O O . PRO A 1 627 ? 42.762 11.496 125.794 1.00 47.30 627 PRO A O 1
ATOM 5073 N N . GLU A 1 628 ? 44.109 9.737 126.020 1.00 48.73 628 GLU A N 1
ATOM 5074 C CA . GLU A 1 628 ? 43.111 8.814 125.503 1.00 50.61 628 GLU A CA 1
ATOM 5075 C C . GLU A 1 628 ? 41.749 8.905 126.200 1.00 49.76 628 GLU A C 1
ATOM 5076 O O . GLU A 1 628 ? 40.720 8.870 125.534 1.00 49.14 628 GLU A O 1
ATOM 5082 N N . ASP A 1 629 ? 41.716 9.023 127.522 1.00 50.84 629 ASP A N 1
ATOM 5083 C CA . ASP A 1 629 ? 40.426 8.971 128.225 1.00 51.32 629 ASP A CA 1
ATOM 5084 C C . ASP A 1 629 ? 39.545 10.195 127.999 1.00 49.87 629 ASP A C 1
ATOM 5085 O O . ASP A 1 629 ? 38.317 10.073 127.962 1.00 52.24 629 ASP A O 1
ATOM 5090 N N . ILE A 1 630 ? 40.160 11.353 127.785 1.00 45.50 630 ILE A N 1
ATOM 5091 C CA . ILE A 1 630 ? 39.416 12.576 127.435 1.00 43.82 630 ILE A CA 1
ATOM 5092 C C . ILE A 1 630 ? 38.864 12.526 126.009 1.00 43.13 630 ILE A C 1
ATOM 5093 O O . ILE A 1 630 ? 37.706 12.827 125.736 1.00 41.92 630 ILE A O 1
ATOM 5098 N N . ALA A 1 631 ? 39.718 12.123 125.098 1.00 43.78 631 ALA A N 1
ATOM 5099 C CA . ALA A 1 631 ? 39.308 11.974 123.730 1.00 45.83 631 ALA A CA 1
ATOM 5100 C C . ALA A 1 631 ? 38.155 10.980 123.665 1.00 43.34 631 ALA A C 1
ATOM 5101 O O . ALA A 1 631 ? 37.135 11.246 123.040 1.00 44.03 631 ALA A O 1
ATOM 5103 N N . ALA A 1 632 ? 38.309 9.855 124.337 1.00 42.21 632 ALA A N 1
ATOM 5104 C CA . ALA A 1 632 ? 37.263 8.816 124.337 1.00 42.89 632 ALA A CA 1
ATOM 5105 C C . ALA A 1 632 ? 35.941 9.268 124.949 1.00 38.88 632 ALA A C 1
ATOM 5106 O O . ALA A 1 632 ? 34.885 8.952 124.462 1.00 36.07 632 ALA A O 1
ATOM 5108 N N . GLU A 1 633 ? 36.012 10.011 126.022 1.00 39.98 633 GLU A N 1
ATOM 5109 C CA . GLU A 1 633 ? 34.810 10.550 126.611 1.00 43.27 633 GLU A CA 1
ATOM 5110 C C . GLU A 1 633 ? 34.093 11.512 125.662 1.00 42.95 633 GLU A C 1
ATOM 5111 O O . GLU A 1 633 ? 32.868 11.467 125.537 1.00 41.98 633 GLU A O 1
ATOM 5117 N N . ILE A 1 634 ? 34.853 12.387 124.985 1.00 42.76 634 ILE A N 1
ATOM 5118 C CA . ILE A 1 634 ? 34.247 13.323 124.031 1.00 40.67 634 ILE A CA 1
ATOM 5119 C C . ILE A 1 634 ? 33.589 12.551 122.893 1.00 43.90 634 ILE A C 1
ATOM 5120 O O . ILE A 1 634 ? 32.428 12.838 122.512 1.00 45.15 634 ILE A O 1
ATOM 5125 N N . ARG A 1 635 ? 34.343 11.584 122.348 1.00 43.54 635 ARG A N 1
ATOM 5126 C CA . ARG A 1 635 ? 33.865 10.745 121.270 1.00 44.05 635 ARG A CA 1
ATOM 5127 C C . ARG A 1 635 ? 32.564 10.068 121.613 1.00 45.02 635 ARG A C 1
ATOM 5128 O O . ARG A 1 635 ? 31.669 9.984 120.783 1.00 46.56 635 ARG A O 1
ATOM 5136 N N . LYS A 1 636 ? 32.459 9.575 122.833 1.00 47.98 636 LYS A N 1
ATOM 5137 C CA . LYS A 1 636 ? 31.306 8.793 123.215 1.00 48.48 636 LYS A CA 1
ATOM 5138 C C . LYS A 1 636 ? 30.164 9.730 123.560 1.00 46.37 636 LYS A C 1
ATOM 5139 O O . LYS A 1 636 ? 29.033 9.510 123.167 1.00 45.38 636 LYS A O 1
ATOM 5145 N N . ARG A 1 637 ? 30.439 10.834 124.214 1.00 45.44 637 ARG A N 1
ATOM 5146 C CA . ARG A 1 637 ? 29.368 11.800 124.429 1.00 47.79 637 ARG A CA 1
ATOM 5147 C C . ARG A 1 637 ? 28.670 12.268 123.124 1.00 47.77 637 ARG A C 1
ATOM 5148 O O . ARG A 1 637 ? 27.446 12.543 123.114 1.00 49.40 637 ARG A O 1
ATOM 5156 N N . LEU A 1 638 ? 29.450 12.384 122.045 1.00 43.70 638 LEU A N 1
ATOM 5157 C CA . LEU A 1 638 ? 28.928 12.774 120.740 1.00 42.76 638 LEU A CA 1
ATOM 5158 C C . LEU A 1 638 ? 28.509 11.593 119.873 1.00 42.66 638 LEU A C 1
ATOM 5159 O O . LEU A 1 638 ? 28.004 11.797 118.785 1.00 41.72 638 LEU A O 1
ATOM 5164 N N . ASP A 1 639 ? 28.753 10.384 120.368 1.00 42.35 639 ASP A N 1
ATOM 5165 C CA . ASP A 1 639 ? 28.433 9.135 119.739 1.00 45.33 639 ASP A CA 1
ATOM 5166 C C . ASP A 1 639 ? 29.141 8.932 118.409 1.00 47.58 639 ASP A C 1
ATOM 5167 O O . ASP A 1 639 ? 28.621 8.231 117.563 1.00 51.82 639 ASP A O 1
ATOM 5172 N N . SER A 1 640 ? 30.324 9.504 118.218 1.00 46.71 640 SER A N 1
ATOM 5173 C CA . SER A 1 640 ? 30.969 9.449 116.917 1.00 44.89 640 SER A CA 1
ATOM 5174 C C . SER A 1 640 ? 32.438 9.204 117.116 1.00 45.68 640 SER A C 1
ATOM 5175 O O . SER A 1 640 ? 33.044 9.912 117.914 1.00 44.36 640 SER A O 1
ATOM 5178 N N . GLU A 1 641 ? 32.995 8.198 116.414 1.00 48.14 641 GLU A N 1
ATOM 5179 C CA . GLU A 1 641 ? 34.452 7.982 116.342 1.00 50.14 641 GLU A CA 1
ATOM 5180 C C . GLU A 1 641 ? 35.126 9.090 115.590 1.00 48.27 641 GLU A C 1
ATOM 5181 O O . GLU A 1 641 ? 36.311 9.341 115.764 1.00 54.77 641 GLU A O 1
ATOM 5187 N N . ARG A 1 642 ? 34.366 9.718 114.715 1.00 52.99 642 ARG A N 1
ATOM 5188 C CA . ARG A 1 642 ? 34.841 10.814 113.876 1.00 55.83 642 ARG A CA 1
ATOM 5189 C C . ARG A 1 642 ? 34.940 12.187 114.544 1.00 53.87 642 ARG A C 1
ATOM 5190 O O . ARG A 1 642 ? 35.456 13.107 113.894 1.00 50.84 642 ARG A O 1
ATOM 5198 N N . SER A 1 643 ? 34.403 12.385 115.756 1.00 48.66 643 SER A N 1
ATOM 5199 C CA . SER A 1 643 ? 34.141 13.797 116.191 1.00 45.40 643 SER A CA 1
ATOM 5200 C C . SER A 1 643 ? 35.386 14.661 116.318 1.00 41.14 643 SER A C 1
ATOM 5201 O O . SER A 1 643 ? 35.380 15.771 115.879 1.00 41.43 643 SER A O 1
ATOM 5204 N N . LEU A 1 644 ? 36.473 14.106 116.806 1.00 42.64 644 LEU A N 1
ATOM 5205 C CA . LEU A 1 644 ? 37.742 14.833 116.862 1.00 41.02 644 LEU A CA 1
ATOM 5206 C C . LEU A 1 644 ? 38.411 14.964 115.490 1.00 40.02 644 LEU A C 1
ATOM 5207 O O . LEU A 1 644 ? 39.165 15.891 115.276 1.00 45.08 644 LEU A O 1
ATOM 5212 N N . LYS A 1 645 ? 38.151 14.069 114.557 1.00 39.74 645 LYS A N 1
ATOM 5213 C CA . LYS A 1 645 ? 38.690 14.229 113.198 1.00 39.59 645 LYS A CA 1
ATOM 5214 C C . LYS A 1 645 ? 37.925 15.310 112.399 1.00 39.51 645 LYS A C 1
ATOM 5215 O O . LYS A 1 645 ? 38.502 16.007 111.578 1.00 37.53 645 LYS A O 1
ATOM 5221 N N . ASP A 1 646 ? 36.644 15.490 112.700 1.00 39.41 646 ASP A N 1
ATOM 5222 C CA . ASP A 1 646 ? 35.873 16.554 112.152 1.00 38.50 646 ASP A CA 1
ATOM 5223 C C . ASP A 1 646 ? 36.383 17.869 112.673 1.00 42.82 646 ASP A C 1
ATOM 5224 O O . ASP A 1 646 ? 36.498 18.835 111.903 1.00 47.26 646 ASP A O 1
ATOM 5229 N N . ASP A 1 647 ? 36.686 17.943 113.974 1.00 42.42 647 ASP A N 1
ATOM 5230 C CA . ASP A 1 647 ? 37.297 19.153 114.507 1.00 41.89 647 ASP A CA 1
ATOM 5231 C C . ASP A 1 647 ? 38.563 19.507 113.733 1.00 40.39 647 ASP A C 1
ATOM 5232 O O . ASP A 1 647 ? 38.766 20.660 113.400 1.00 37.20 647 ASP A O 1
ATOM 5237 N N . ASP A 1 648 ? 39.374 18.511 113.391 1.00 40.26 648 ASP A N 1
ATOM 5238 C CA . ASP A 1 648 ? 40.627 18.751 112.702 1.00 42.03 648 ASP A CA 1
ATOM 5239 C C . ASP A 1 648 ? 40.387 19.150 111.255 1.00 43.77 648 ASP A C 1
ATOM 5240 O O . ASP A 1 648 ? 41.096 19.983 110.708 1.00 46.67 648 ASP A O 1
ATOM 5245 N N . ARG A 1 649 ? 39.356 18.590 110.649 1.00 43.19 649 ARG A N 1
ATOM 5246 C CA . ARG A 1 649 ? 38.948 18.958 109.300 1.00 44.06 649 ARG A CA 1
ATOM 5247 C C . ARG A 1 649 ? 38.530 20.420 109.287 1.00 44.33 649 ARG A C 1
ATOM 5248 O O . ARG A 1 649 ? 38.918 21.198 108.375 1.00 48.33 649 ARG A O 1
ATOM 5256 N N . ALA A 1 650 ? 37.738 20.823 110.277 1.00 42.37 650 ALA A N 1
ATOM 5257 C CA . ALA A 1 650 ? 37.230 22.204 110.254 1.00 39.95 650 ALA A CA 1
ATOM 5258 C C . ALA A 1 650 ? 38.386 23.194 110.518 1.00 40.07 650 ALA A C 1
ATOM 5259 O O . ALA A 1 650 ? 38.422 24.248 109.934 1.00 38.12 650 ALA A O 1
ATOM 5261 N N . ALA A 1 651 ? 39.380 22.804 111.311 1.00 38.28 651 ALA A N 1
ATOM 5262 C CA . ALA A 1 651 ? 40.544 23.648 111.524 1.00 36.16 651 ALA A CA 1
ATOM 5263 C C . ALA A 1 651 ? 41.338 23.770 110.242 1.00 41.09 651 ALA A C 1
ATOM 5264 O O . ALA A 1 651 ? 41.777 24.850 109.876 1.00 45.76 651 ALA A O 1
ATOM 5266 N N . THR A 1 652 ? 41.547 22.651 109.562 1.00 41.79 652 THR A N 1
ATOM 52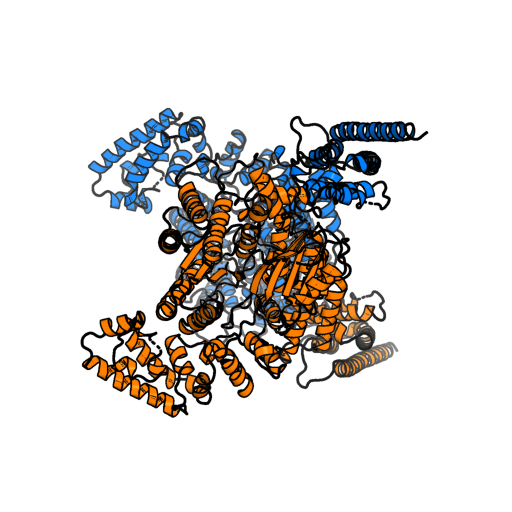67 C CA . THR A 1 652 ? 42.429 22.632 108.413 1.00 41.07 652 THR A CA 1
ATOM 5268 C C . THR A 1 652 ? 41.940 23.550 107.274 1.00 40.06 652 THR A C 1
ATOM 5269 O O . THR A 1 652 ? 42.771 24.039 106.485 1.00 36.78 652 THR A O 1
ATOM 5273 N N . ASP A 1 653 ? 40.615 23.765 107.238 1.00 38.99 653 ASP A N 1
ATOM 5274 C CA . ASP A 1 653 ? 39.915 24.645 106.286 1.00 39.82 653 ASP A CA 1
ATOM 5275 C C . ASP A 1 653 ? 40.267 26.132 106.389 1.00 41.30 653 ASP A C 1
ATOM 5276 O O . ASP A 1 653 ? 39.706 26.932 105.650 1.00 48.36 653 ASP A O 1
ATOM 5281 N N . ASN A 1 654 ? 41.142 26.538 107.300 1.00 38.18 654 ASN A N 1
ATOM 5282 C CA . ASN A 1 654 ? 41.419 27.931 107.463 1.00 35.29 654 ASN A CA 1
ATOM 5283 C C . ASN A 1 654 ? 42.289 28.421 106.342 1.00 35.02 654 ASN A C 1
ATOM 5284 O O . ASN A 1 654 ? 42.152 29.568 105.921 1.00 34.88 654 ASN A O 1
ATOM 5289 N N . GLU A 1 655 ? 43.182 27.571 105.857 1.00 36.78 655 GLU A N 1
ATOM 5290 C CA . GLU A 1 655 ? 44.077 27.900 104.705 1.00 40.23 655 GLU A CA 1
ATOM 5291 C C . GLU A 1 655 ? 43.325 27.438 103.387 1.00 38.90 655 GLU A C 1
ATOM 5292 O O . GLU A 1 655 ? 42.890 26.284 103.290 1.00 38.93 655 GLU A O 1
ATOM 5298 N N . VAL A 1 656 ? 43.103 28.336 102.414 1.00 37.75 656 VAL A N 1
ATOM 5299 C CA . VAL A 1 656 ? 42.387 27.959 101.177 1.00 37.83 656 VAL A CA 1
ATOM 5300 C C . VAL A 1 656 ? 43.053 26.752 100.500 1.00 39.13 656 VAL A C 1
ATOM 5301 O O . VAL A 1 656 ? 42.370 25.829 100.045 1.00 39.14 656 VAL A O 1
ATOM 5305 N N . LYS A 1 657 ? 44.381 26.725 100.473 1.00 40.43 657 LYS A N 1
ATOM 5306 C CA . LYS A 1 657 ? 45.069 25.614 99.832 1.00 41.24 657 LYS A CA 1
ATOM 5307 C C . LYS A 1 657 ? 44.749 24.308 100.510 1.00 42.66 657 LYS A C 1
ATOM 5308 O O . LYS A 1 657 ? 44.779 23.297 99.866 1.00 45.64 657 LYS A O 1
ATOM 5314 N N . ASN A 1 658 ? 44.417 24.318 101.792 1.00 43.19 658 ASN A N 1
ATOM 5315 C CA . ASN A 1 658 ? 44.134 23.069 102.466 1.00 42.80 658 ASN A CA 1
ATOM 5316 C C . ASN A 1 658 ? 42.687 22.668 102.429 1.00 47.03 658 ASN A C 1
ATOM 5317 O O . ASN A 1 658 ? 42.319 21.644 102.997 1.00 47.96 658 ASN A O 1
ATOM 5322 N N . ILE A 1 659 ? 41.860 23.446 101.763 1.00 48.73 659 ILE A N 1
ATOM 5323 C CA . ILE A 1 659 ? 40.516 23.002 101.528 1.00 50.53 659 ILE A CA 1
ATOM 5324 C C . ILE A 1 659 ? 40.624 21.762 100.616 1.00 56.37 659 ILE A C 1
ATOM 5325 O O . ILE A 1 659 ? 39.828 20.829 100.738 1.00 55.79 659 ILE A O 1
ATOM 5330 N N . PHE A 1 660 ? 41.651 21.726 99.759 1.00 66.00 660 PHE A N 1
ATOM 5331 C CA . PHE A 1 660 ? 41.895 20.580 98.819 1.00 74.83 660 PHE A CA 1
ATOM 5332 C C . PHE A 1 660 ? 42.825 19.469 99.344 1.00 74.47 660 PHE A C 1
ATOM 5333 O O . PHE A 1 660 ? 43.327 18.649 98.577 1.00 80.28 660 PHE A O 1
ATOM 5341 N N . ILE A 1 661 ? 42.987 19.430 100.661 1.00 78.15 661 ILE A N 1
ATOM 5342 C CA . ILE A 1 661 ? 43.739 18.390 101.363 1.00 80.94 661 ILE A CA 1
ATOM 5343 C C . ILE A 1 661 ? 42.852 17.158 101.777 1.00 88.64 661 ILE A C 1
ATOM 5344 O O . ILE A 1 661 ? 43.383 16.092 102.027 1.00 90.59 661 ILE A O 1
ATOM 5349 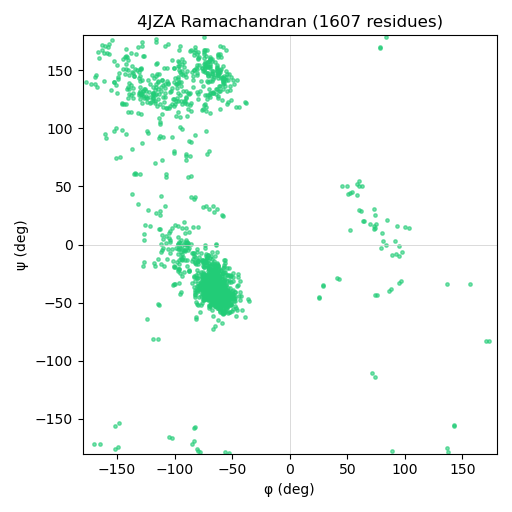N N . GLY A 1 662 ? 41.518 17.278 101.828 1.00 98.62 662 GLY A N 1
ATOM 5350 C CA . GLY A 1 662 ? 40.629 16.141 102.246 1.00 91.03 662 GLY A CA 1
ATOM 5351 C C . GLY A 1 662 ? 40.067 15.317 101.093 1.00 90.66 662 GLY A C 1
ATOM 5352 O O . GLY A 1 662 ? 38.899 15.472 100.698 1.00 79.68 662 GLY A O 1
ATOM 5353 N N . TYR A 1 670 ? 38.603 19.482 89.849 1.00 67.13 670 TYR A N 1
ATOM 5354 C CA . TYR A 1 670 ? 37.443 20.421 89.872 1.00 71.72 670 TYR A CA 1
ATOM 5355 C C . TYR A 1 670 ? 37.429 21.456 88.740 1.00 69.50 670 TYR A C 1
ATOM 5356 O O . TYR A 1 670 ? 36.369 21.872 88.292 1.00 60.85 670 TYR A O 1
ATOM 5365 N N . LEU A 1 671 ? 38.596 21.915 88.323 1.00 75.39 671 LEU A N 1
ATOM 5366 C CA . LEU A 1 671 ? 38.682 22.996 87.322 1.00 81.15 671 LEU A CA 1
ATOM 5367 C C . LEU A 1 671 ? 37.953 22.640 86.003 1.00 77.28 671 LEU A C 1
ATOM 5368 O O . LEU A 1 671 ? 37.926 21.478 85.581 1.00 74.91 671 LEU A O 1
ATOM 5373 N N . LEU A 1 672 ? 37.297 23.632 85.402 1.00 71.14 672 LEU A N 1
ATOM 5374 C CA . LEU A 1 672 ? 36.636 23.450 84.115 1.00 67.04 672 LEU A CA 1
ATOM 5375 C C . LEU A 1 672 ? 37.719 23.392 83.030 1.00 63.17 672 LEU A C 1
ATOM 5376 O O . LEU A 1 672 ? 38.775 24.017 83.193 1.00 66.83 672 LEU A O 1
ATOM 5381 N N . PRO A 1 673 ? 37.468 22.653 81.923 1.00 64.66 673 PRO A N 1
ATOM 5382 C CA . PRO A 1 673 ? 38.385 22.504 80.747 1.00 67.82 673 PRO A CA 1
ATOM 5383 C C . PRO A 1 673 ? 38.943 23.799 80.052 1.00 70.66 673 PRO A C 1
ATOM 5384 O O . PRO A 1 673 ? 38.542 24.912 80.412 1.00 76.47 673 PRO A O 1
ATOM 5388 N N . GLU A 1 674 ? 39.759 23.632 78.998 1.00 78.06 674 GLU A N 1
ATOM 5389 C CA . GLU A 1 674 ? 40.663 24.706 78.456 1.00 83.20 674 GLU A CA 1
ATOM 5390 C C . GLU A 1 674 ? 40.086 26.132 78.439 1.00 79.54 674 GLU A C 1
ATOM 5391 O O . GLU A 1 674 ? 40.632 27.005 79.124 1.00 83.55 674 GLU A O 1
ATOM 5397 N N . LYS A 1 675 ? 39.002 26.384 77.703 1.00 61.33 675 LYS A N 1
ATOM 5398 C CA . LYS A 1 675 ? 38.467 27.728 77.690 1.00 54.78 675 LYS A CA 1
ATOM 5399 C C . LYS A 1 675 ? 37.033 27.815 78.161 1.00 49.18 675 LYS A C 1
ATOM 5400 O O . LYS A 1 675 ? 36.366 28.801 77.952 1.00 48.62 675 LYS A O 1
ATOM 5406 N N . LYS A 1 676 ? 36.548 26.786 78.811 1.00 49.44 676 LYS A N 1
ATOM 5407 C CA . LYS A 1 676 ? 35.125 26.650 78.995 1.00 50.50 676 LYS A CA 1
ATOM 5408 C C . LYS A 1 676 ? 34.519 27.760 79.838 1.00 45.88 676 LYS A C 1
ATOM 5409 O O . LYS A 1 676 ? 33.366 28.135 79.624 1.00 48.80 676 LYS A O 1
ATOM 5415 N N . LEU A 1 677 ? 35.280 28.251 80.804 1.00 40.59 677 LEU A N 1
ATOM 5416 C CA . LEU A 1 677 ? 34.797 29.219 81.782 1.00 42.68 677 LEU A CA 1
ATOM 5417 C C . LEU A 1 677 ? 34.677 30.603 81.149 1.00 43.57 677 LEU A C 1
ATOM 5418 O O . LEU A 1 677 ? 33.659 31.302 81.324 1.00 46.69 677 LEU A O 1
ATOM 5423 N N . LEU A 1 678 ? 35.733 30.988 80.432 1.00 42.45 678 LEU A N 1
ATOM 5424 C CA . LEU A 1 678 ? 35.781 32.225 79.655 1.00 40.04 678 LEU A CA 1
ATOM 5425 C C . LEU A 1 678 ? 34.609 32.326 78.693 1.00 39.69 678 LEU A C 1
ATOM 5426 O O . LEU A 1 678 ? 34.014 33.371 78.591 1.00 40.69 678 LEU A O 1
ATOM 5431 N N . CYS A 1 679 ? 34.299 31.235 77.998 1.00 39.71 679 CYS A N 1
ATOM 5432 C CA . CYS A 1 679 ? 33.168 31.179 77.114 1.00 40.47 679 CYS A CA 1
ATOM 5433 C C . CYS A 1 679 ? 31.848 31.276 77.884 1.00 40.54 679 CYS A C 1
ATOM 5434 O O . CYS A 1 679 ? 30.935 31.946 77.448 1.00 38.47 679 CYS A O 1
ATOM 5437 N N . ARG A 1 680 ? 31.732 30.574 78.996 1.00 44.47 680 ARG A N 1
ATOM 5438 C CA . ARG A 1 680 ? 30.505 30.587 79.799 1.00 45.12 680 ARG A CA 1
ATOM 5439 C C . ARG A 1 680 ? 30.169 32.007 80.234 1.00 43.36 680 ARG A C 1
ATOM 5440 O O . ARG A 1 680 ? 29.006 32.424 80.130 1.00 39.66 680 ARG A O 1
ATOM 5448 N N . LEU A 1 681 ? 31.204 32.726 80.674 1.00 39.48 681 LEU A N 1
ATOM 5449 C CA . LEU A 1 681 ? 31.070 34.067 81.186 1.00 39.60 681 LEU A CA 1
ATOM 5450 C C . LEU A 1 681 ? 30.927 35.090 80.082 1.00 40.79 681 LEU A C 1
ATOM 5451 O O . LEU A 1 681 ? 30.253 36.105 80.267 1.00 39.79 681 LEU A O 1
ATOM 5456 N N . VAL A 1 682 ? 31.579 34.862 78.930 1.00 40.40 682 VAL A N 1
ATOM 5457 C CA . VAL A 1 682 ? 31.394 35.748 77.789 1.00 35.95 682 VAL A CA 1
ATOM 5458 C C . VAL A 1 682 ? 29.953 35.661 77.352 1.00 37.71 682 VAL A C 1
ATOM 5459 O O . VAL A 1 682 ? 29.330 36.664 77.093 1.00 41.29 682 VAL A O 1
ATOM 5463 N N . ALA A 1 683 ? 29.369 34.480 77.338 1.00 39.38 683 ALA A N 1
ATOM 5464 C CA . ALA A 1 683 ? 27.988 34.392 76.916 1.00 42.66 683 ALA A CA 1
ATOM 5465 C C . ALA A 1 683 ? 27.068 35.072 77.911 1.00 46.22 683 ALA A C 1
ATOM 5466 O O . ALA A 1 683 ? 26.031 35.584 77.529 1.00 48.26 683 ALA A O 1
ATOM 5468 N N . ARG A 1 684 ? 27.411 35.020 79.182 1.00 48.89 684 ARG A N 1
ATOM 5469 C CA . ARG A 1 684 ? 26.548 35.600 80.199 1.00 54.33 684 ARG A CA 1
ATOM 5470 C C . ARG A 1 684 ? 26.653 37.125 80.137 1.00 50.76 684 ARG A C 1
ATOM 5471 O O . ARG A 1 684 ? 25.643 37.818 80.212 1.00 44.34 684 ARG A O 1
ATOM 5479 N N . GLN A 1 685 ? 27.854 37.636 79.929 1.00 45.94 685 GLN A N 1
ATOM 5480 C CA . GLN A 1 685 ? 28.010 39.059 79.676 1.00 48.08 685 GLN A CA 1
ATOM 5481 C C . GLN A 1 685 ? 27.280 39.562 78.395 1.00 49.67 685 GLN A C 1
ATOM 5482 O O . GLN A 1 685 ? 26.714 40.636 78.409 1.00 51.47 685 GLN A O 1
ATOM 5488 N N . LEU A 1 686 ? 27.257 38.781 77.319 1.00 48.24 686 LEU A N 1
ATOM 5489 C CA . LEU A 1 686 ? 26.431 39.128 76.161 1.00 45.48 686 LEU A CA 1
ATOM 5490 C C . LEU A 1 686 ? 24.949 39.274 76.536 1.00 44.92 686 LEU A C 1
ATOM 5491 O O . LEU A 1 686 ? 24.260 40.191 76.099 1.00 48.82 686 LEU A O 1
ATOM 5496 N N . GLY A 1 687 ? 24.452 38.354 77.342 1.00 46.20 687 GLY A N 1
ATOM 5497 C CA . GLY A 1 687 ? 23.064 38.394 77.795 1.00 45.76 687 GLY A CA 1
ATOM 5498 C C . GLY A 1 687 ? 22.124 37.893 76.732 1.00 45.41 687 GLY A C 1
ATOM 5499 O O . GLY A 1 687 ? 22.509 37.709 75.573 1.00 41.49 687 GLY A O 1
ATOM 5500 N N . GLU A 1 688 ? 20.875 37.706 77.136 1.00 46.54 688 GLU A N 1
ATOM 5501 C CA . GLU A 1 688 ? 19.889 37.050 76.320 1.00 51.15 688 GLU A CA 1
ATOM 5502 C C . GLU A 1 688 ? 19.664 37.789 74.996 1.00 51.86 688 GLU A C 1
ATOM 5503 O O . GLU A 1 688 ? 19.634 37.204 73.915 1.00 49.69 688 GLU A O 1
ATOM 5509 N N . SER A 1 689 ? 19.488 39.095 75.085 1.00 57.49 689 SER A N 1
ATOM 5510 C CA . SER A 1 689 ? 19.089 39.845 73.922 1.00 55.19 689 SER A CA 1
ATOM 5511 C C . SER A 1 689 ? 20.176 39.709 72.847 1.00 53.80 689 SER A C 1
ATOM 5512 O O . SER A 1 689 ? 19.871 39.416 71.678 1.00 60.14 689 SER A O 1
ATOM 5515 N N . ASN A 1 690 ? 21.434 39.906 73.233 1.00 48.41 690 ASN A N 1
ATOM 5516 C CA . ASN A 1 690 ? 22.544 39.795 72.278 1.00 43.39 690 ASN A CA 1
ATOM 5517 C C . ASN A 1 690 ? 22.795 38.403 71.754 1.00 45.01 690 ASN A C 1
ATOM 5518 O O . ASN A 1 690 ? 22.994 38.214 70.534 1.00 45.78 690 ASN A O 1
ATOM 5523 N N . CYS A 1 691 ? 22.760 37.415 72.643 1.00 42.82 691 CYS A N 1
ATOM 5524 C CA . CYS A 1 691 ? 22.980 36.050 72.201 1.00 41.33 691 CYS A CA 1
ATOM 5525 C C . CYS A 1 691 ? 21.962 35.672 71.146 1.00 41.42 691 CYS A C 1
ATOM 5526 O O . CYS A 1 691 ? 22.339 34.978 70.171 1.00 39.60 691 CYS A O 1
ATOM 5529 N N . THR A 1 692 ? 20.709 36.147 71.319 1.00 39.90 692 THR A N 1
ATOM 5530 C CA . THR A 1 692 ? 19.634 35.838 70.368 1.00 41.00 692 THR A CA 1
ATOM 5531 C C . THR A 1 692 ? 19.875 36.460 68.993 1.00 41.28 692 THR A C 1
ATOM 5532 O O . THR A 1 692 ? 19.663 35.813 67.974 1.00 41.59 692 THR A O 1
ATOM 5536 N N . LYS A 1 693 ? 20.350 37.697 68.967 1.00 42.86 693 LYS A N 1
ATOM 5537 C CA . LYS A 1 693 ? 20.667 38.370 67.706 1.00 44.44 693 LYS A CA 1
ATOM 5538 C C . LYS A 1 693 ? 21.758 37.626 66.990 1.00 41.90 693 LYS A C 1
ATOM 5539 O O . LYS A 1 693 ? 21.666 37.392 65.794 1.00 44.32 693 LYS A O 1
ATOM 5545 N N . LEU A 1 694 ? 22.795 37.278 67.732 1.00 41.45 694 LEU A N 1
ATOM 5546 C CA . LEU A 1 694 ? 23.944 36.545 67.188 1.00 41.11 694 LEU A CA 1
ATOM 5547 C C . LEU A 1 694 ? 23.508 35.186 66.695 1.00 43.02 694 LEU A C 1
ATOM 5548 O O . LEU A 1 694 ? 23.869 34.782 65.573 1.00 42.22 694 LEU A O 1
ATOM 5553 N N . TYR A 1 695 ? 22.691 34.510 67.510 1.00 42.63 695 TYR A N 1
ATOM 5554 C CA . TYR A 1 695 ? 22.134 33.212 67.132 1.00 43.01 695 TYR A CA 1
ATOM 5555 C C . TYR A 1 695 ? 21.288 33.316 65.860 1.00 41.05 695 TYR A C 1
ATOM 5556 O O . TYR A 1 695 ? 21.573 32.653 64.882 1.00 38.45 695 TYR A O 1
ATOM 5565 N N . ASP A 1 696 ? 20.270 34.151 65.841 1.00 40.83 696 ASP A N 1
ATOM 5566 C CA . ASP A 1 696 ? 19.441 34.230 64.622 1.00 45.94 696 ASP A CA 1
ATOM 5567 C C . ASP A 1 696 ? 20.266 34.507 63.339 1.00 43.69 696 ASP A C 1
ATOM 5568 O O . ASP A 1 696 ? 20.148 33.789 62.339 1.00 42.42 696 ASP A O 1
ATOM 5573 N N . ALA A 1 697 ? 21.074 35.562 63.361 1.00 42.73 697 ALA A N 1
ATOM 5574 C CA . ALA A 1 697 ? 21.957 35.878 62.225 1.00 42.21 697 ALA A CA 1
ATOM 5575 C C . ALA A 1 697 ? 22.825 34.691 61.822 1.00 41.27 697 ALA A C 1
ATOM 5576 O O . ALA A 1 697 ? 22.891 34.348 60.676 1.00 44.94 697 ALA A O 1
ATOM 5578 N N . LEU A 1 698 ? 23.448 34.039 62.773 1.00 42.30 698 LEU A N 1
ATOM 5579 C CA . LEU A 1 698 ? 24.229 32.846 62.467 1.00 44.85 698 LEU A CA 1
ATOM 5580 C C . LEU A 1 698 ? 23.429 31.664 61.917 1.00 48.03 698 LEU A C 1
ATOM 5581 O O . LEU A 1 698 ? 23.916 30.946 61.016 1.00 48.72 698 LEU A O 1
ATOM 5586 N N . HIS A 1 699 ? 22.206 31.488 62.423 1.00 49.77 699 HIS A N 1
ATOM 5587 C CA . HIS A 1 699 ? 21.351 30.407 61.988 1.00 49.47 699 HIS A CA 1
ATOM 5588 C C . HIS A 1 699 ? 21.157 30.554 60.504 1.00 48.85 699 HIS A C 1
ATOM 5589 O O . HIS A 1 699 ? 21.283 29.588 59.772 1.00 49.23 699 HIS A O 1
ATOM 5596 N N . SER A 1 700 ? 20.845 31.747 60.023 1.00 49.33 700 SER A N 1
ATOM 5597 C CA . SER A 1 700 ? 20.584 31.882 58.584 1.00 47.82 700 SER A CA 1
ATOM 5598 C C . SER A 1 700 ? 21.836 31.664 57.805 1.00 47.73 700 SER A C 1
ATOM 5599 O O . SER A 1 700 ? 21.843 30.890 56.848 1.00 51.23 700 SER A O 1
ATOM 5602 N N . LEU A 1 701 ? 22.903 32.338 58.221 1.00 45.93 701 LEU A N 1
ATOM 5603 C CA . LEU A 1 701 ? 24.174 32.264 57.485 1.00 44.59 701 LEU A CA 1
ATOM 5604 C C . LEU A 1 701 ? 24.764 30.826 57.383 1.00 43.21 701 LEU A C 1
ATOM 5605 O O . LEU A 1 701 ? 25.147 30.369 56.303 1.00 39.34 701 LEU A O 1
ATOM 5610 N N . ILE A 1 702 ? 24.823 30.126 58.509 1.00 43.37 702 ILE A N 1
ATOM 5611 C CA . ILE A 1 702 ? 25.411 28.784 58.538 1.00 45.13 702 ILE A CA 1
ATOM 5612 C C . ILE A 1 702 ? 24.618 27.790 57.678 1.00 43.94 702 ILE A C 1
ATOM 5613 O O . ILE A 1 702 ? 25.157 26.852 57.134 1.00 44.12 702 ILE A O 1
ATOM 5618 N N . ASN A 1 703 ? 23.329 28.011 57.528 1.00 45.75 703 ASN A N 1
ATOM 5619 C CA . ASN A 1 703 ? 22.527 27.118 56.719 1.00 49.47 703 ASN A CA 1
ATOM 5620 C C . ASN A 1 703 ? 22.634 27.391 55.234 1.00 51.39 703 ASN A C 1
ATOM 5621 O O . ASN A 1 703 ? 22.109 26.618 54.481 1.00 57.90 703 ASN A O 1
ATOM 5626 N N . GLU A 1 704 ? 23.313 28.462 54.815 1.00 52.67 704 GLU A N 1
ATOM 5627 C CA . GLU A 1 704 ? 23.830 28.569 53.450 1.00 53.00 704 GLU A CA 1
ATOM 5628 C C . GLU A 1 704 ? 25.209 27.902 53.387 1.00 54.46 704 GLU A C 1
ATOM 5629 O O . GLU A 1 704 ? 26.238 28.563 53.295 1.00 52.28 704 GLU A O 1
ATOM 5635 N N . ARG A 1 705 ? 25.204 26.579 53.377 1.00 59.78 705 ARG A N 1
ATOM 5636 C CA . ARG A 1 705 ? 26.408 25.738 53.606 1.00 65.10 705 ARG A CA 1
ATOM 5637 C C . ARG A 1 705 ? 27.477 25.833 52.502 1.00 60.54 705 ARG A C 1
ATOM 5638 O O . ARG A 1 705 ? 28.652 25.541 52.732 1.00 59.52 705 ARG A O 1
ATOM 5646 N N . ASN A 1 706 ? 27.072 26.273 51.321 1.00 60.61 706 ASN A N 1
ATOM 5647 C CA . ASN A 1 706 ? 28.002 26.458 50.215 1.00 61.28 706 ASN A CA 1
ATOM 5648 C C . ASN A 1 706 ? 29.120 27.469 50.438 1.00 55.11 706 ASN A C 1
ATOM 5649 O O . ASN A 1 706 ? 30.199 27.351 49.864 1.00 48.83 706 ASN A O 1
ATOM 5654 N N . LEU A 1 707 ? 28.836 28.466 51.274 1.00 51.48 707 LEU A N 1
ATOM 5655 C CA . LEU A 1 707 ? 29.725 29.596 51.488 1.00 48.21 707 LEU A CA 1
ATOM 5656 C C . LEU A 1 707 ? 31.023 29.211 52.176 1.00 47.92 707 LEU A C 1
ATOM 5657 O O . LEU A 1 707 ? 31.960 30.007 52.200 1.00 45.23 707 LEU A O 1
ATOM 5662 N N . PHE A 1 708 ? 31.035 28.017 52.780 1.00 46.21 708 PHE A N 1
ATOM 5663 C CA . PHE A 1 708 ? 32.101 27.579 53.668 1.00 44.17 708 PHE A CA 1
ATOM 5664 C C . PHE A 1 708 ? 33.079 26.622 53.010 1.00 45.23 708 PHE A C 1
ATOM 5665 O O . PHE A 1 708 ? 34.149 26.358 53.558 1.00 44.03 708 PHE A O 1
ATOM 5673 N N . THR A 1 709 ? 32.671 26.106 51.853 1.00 48.39 709 THR A N 1
ATOM 5674 C CA . THR A 1 709 ? 33.430 25.202 51.008 1.00 48.78 709 THR A CA 1
ATOM 5675 C C . THR A 1 709 ? 34.520 26.019 50.351 1.00 49.93 709 THR A C 1
ATOM 5676 O O . THR A 1 709 ? 34.229 26.913 49.529 1.00 50.52 709 THR A O 1
ATOM 5680 N N . PRO A 1 710 ? 35.787 25.715 50.670 1.00 51.36 710 PRO A N 1
ATOM 5681 C CA . PRO A 1 710 ? 36.937 26.418 50.087 1.00 54.37 710 PRO A CA 1
ATOM 5682 C C . PRO A 1 710 ? 37.169 26.008 48.661 1.00 59.11 710 PRO A C 1
ATOM 5683 O O . PRO A 1 710 ? 36.474 25.133 48.189 1.00 59.81 710 PRO A O 1
ATOM 5687 N N . GLN A 1 711 ? 38.161 26.586 47.994 1.00 72.25 711 GLN A N 1
ATOM 5688 C CA . GLN A 1 711 ? 38.573 26.084 46.666 1.00 86.16 711 GLN A CA 1
ATOM 5689 C C . GLN A 1 711 ? 39.221 24.680 46.760 1.00 98.32 711 GLN A C 1
ATOM 5690 O O . GLN A 1 711 ? 39.669 24.245 47.837 1.00 92.13 711 GLN A O 1
ATOM 5696 N N . GLU A 1 712 ? 39.207 23.963 45.632 1.00 107.91 712 GLU A N 1
ATOM 5697 C CA . GLU A 1 712 ? 39.747 22.601 45.541 1.00 107.97 712 GLU A CA 1
ATOM 5698 C C . GLU A 1 712 ? 41.226 22.796 45.178 1.00 106.67 712 GLU A C 1
ATOM 5699 O O . GLU A 1 712 ? 41.553 23.280 44.087 1.00 122.91 712 GLU A O 1
ATOM 5705 N N . GLN A 1 713 ? 42.103 22.489 46.136 1.00 92.04 713 GLN A N 1
ATOM 5706 C CA . GLN A 1 713 ? 43.488 22.990 46.138 1.00 83.31 713 GLN A CA 1
ATOM 5707 C C . GLN A 1 713 ? 44.470 21.873 45.792 1.00 82.52 713 GLN A C 1
ATOM 5708 O O . GLN A 1 713 ? 45.362 21.541 46.603 1.00 73.21 713 GLN A O 1
ATOM 5714 N N . SER A 1 714 ? 44.314 21.309 44.587 1.00 79.59 714 SER A N 1
ATOM 5715 C CA . SER A 1 714 ? 45.087 20.130 44.137 1.00 78.42 714 SER A CA 1
ATOM 5716 C C . SER A 1 714 ? 46.561 20.044 44.619 1.00 77.83 714 SER A C 1
ATOM 5717 O O . SER A 1 714 ? 46.974 18.979 45.146 1.00 64.45 714 SER A O 1
ATOM 5720 N N . SER A 1 715 ? 47.311 21.153 44.469 1.00 78.39 715 SER A N 1
ATOM 5721 C CA . SER A 1 715 ? 48.756 21.234 44.844 1.00 81.05 715 SER A CA 1
ATOM 5722 C C . SER A 1 715 ? 49.073 20.899 46.338 1.00 83.14 715 SER A C 1
ATOM 5723 O O . SER A 1 715 ? 50.228 20.560 46.694 1.00 84.18 715 SER A O 1
ATOM 5726 N N . ARG A 1 716 ? 48.040 20.938 47.181 1.00 69.66 716 ARG A N 1
ATOM 5727 C CA . ARG A 1 716 ? 48.187 20.673 48.606 1.00 65.50 716 ARG A CA 1
ATOM 5728 C C . ARG A 1 716 ? 47.867 19.237 49.040 1.00 61.64 716 ARG A C 1
ATOM 5729 O O . ARG A 1 716 ? 48.280 18.825 50.124 1.00 58.38 716 ARG A O 1
ATOM 5737 N N . TRP A 1 717 ? 47.093 18.512 48.225 1.00 59.85 717 TRP A N 1
ATOM 5738 C CA . TRP A 1 717 ? 46.597 17.182 48.555 1.00 59.98 717 TRP A CA 1
ATOM 5739 C C . TRP A 1 717 ? 47.357 16.126 47.759 1.00 66.21 717 TRP A C 1
ATOM 5740 O O . TRP A 1 717 ? 47.648 16.292 46.554 1.00 69.48 717 TRP A O 1
ATOM 5751 N N . THR A 1 718 ? 47.667 15.030 48.434 1.00 61.76 718 THR A N 1
ATOM 5752 C CA . THR A 1 718 ? 48.253 13.885 47.785 1.00 61.79 718 THR A CA 1
ATOM 5753 C C . THR A 1 718 ? 47.215 12.752 47.867 1.00 58.90 718 THR A C 1
ATOM 5754 O O . THR A 1 718 ? 46.861 12.185 46.860 1.00 59.09 718 THR A O 1
ATOM 5758 N N . SER A 1 719 ? 46.690 12.438 49.044 1.00 57.58 719 SER A N 1
ATOM 5759 C CA . SER A 1 719 ? 45.621 11.454 49.124 1.00 57.06 719 SER A CA 1
ATOM 5760 C C . SER A 1 719 ? 44.295 12.145 48.958 1.00 53.05 719 SER A C 1
ATOM 5761 O O . SER A 1 719 ? 44.019 13.114 49.652 1.00 51.23 719 SER A O 1
ATOM 5764 N N . SER A 1 720 ? 43.470 11.610 48.063 1.00 52.39 720 SER A N 1
ATOM 5765 C CA . SER A 1 720 ? 42.074 12.053 47.900 1.00 53.65 720 SER A CA 1
ATOM 5766 C C . SER A 1 720 ? 41.295 12.020 49.211 1.00 52.26 720 SER A C 1
ATOM 5767 O O . SER A 1 720 ? 40.316 12.740 49.373 1.00 52.84 720 SER A O 1
ATOM 5770 N N . PHE A 1 721 ? 41.710 11.162 50.139 1.00 52.47 721 PHE A N 1
ATOM 5771 C CA . PHE A 1 721 ? 40.913 10.905 51.327 1.00 48.33 721 PHE A CA 1
ATOM 5772 C C . PHE A 1 721 ? 40.876 12.126 52.249 1.00 48.47 721 PHE A C 1
ATOM 5773 O O . PHE A 1 721 ? 39.862 12.415 52.925 1.00 46.46 721 PHE A O 1
ATOM 5781 N N . PHE A 1 722 ? 41.984 12.855 52.217 1.00 49.38 722 PHE A N 1
ATOM 5782 C CA . PHE A 1 722 ? 42.157 14.066 52.999 1.00 49.85 722 PHE A CA 1
ATOM 5783 C C . PHE A 1 722 ? 42.021 15.348 52.177 1.00 49.79 722 PHE A C 1
ATOM 5784 O O . PHE A 1 722 ? 42.312 16.408 52.643 1.00 55.53 722 PHE A O 1
ATOM 5792 N N . SER A 1 723 ? 41.539 15.250 50.959 1.00 54.02 723 SER A N 1
ATOM 5793 C CA . SER A 1 723 ? 41.327 16.423 50.099 1.00 55.78 723 SER A CA 1
ATOM 5794 C C . SER A 1 723 ? 40.128 17.248 50.585 1.00 58.91 723 SER A C 1
ATOM 5795 O O . SER A 1 723 ? 39.271 16.727 51.321 1.00 64.25 723 SER A O 1
ATOM 5798 N N . SER A 1 724 ? 40.050 18.509 50.137 1.00 60.15 724 SER A N 1
ATOM 5799 C CA . SER A 1 724 ? 38.890 19.370 50.402 1.00 62.75 724 SER A CA 1
ATOM 5800 C C . SER A 1 724 ? 37.649 18.968 49.575 1.00 62.72 724 SER A C 1
ATOM 5801 O O . SER A 1 724 ? 36.525 19.119 50.047 1.00 61.28 724 SER A O 1
ATOM 5804 N N . GLU A 1 725 ? 37.851 18.443 48.365 1.00 67.20 725 GLU A N 1
ATOM 5805 C CA . GLU A 1 725 ? 36.767 17.772 47.633 1.00 69.06 725 GLU A CA 1
ATOM 5806 C C . GLU A 1 725 ? 36.022 16.770 48.540 1.00 62.35 725 GLU A C 1
ATOM 5807 O O . GLU A 1 725 ? 34.800 16.775 48.590 1.00 52.79 725 GLU A O 1
ATOM 5813 N N . SER A 1 726 ? 36.755 15.915 49.255 1.00 60.61 726 SER A N 1
ATOM 5814 C CA . SER A 1 726 ? 36.090 14.870 50.068 1.00 63.17 726 SER A CA 1
ATOM 5815 C C . SER A 1 726 ? 35.612 15.384 51.432 1.00 58.87 726 SER A C 1
ATOM 5816 O O . SER A 1 726 ? 34.784 14.741 52.086 1.00 54.13 726 SER A O 1
ATOM 5819 N N . ASN A 1 727 ? 36.119 16.536 51.852 1.00 59.51 727 ASN A N 1
ATOM 5820 C CA . ASN A 1 727 ? 35.828 17.076 53.187 1.00 61.61 727 ASN A CA 1
ATOM 5821 C C . ASN A 1 727 ? 35.499 18.550 53.025 1.00 61.15 727 ASN A C 1
ATOM 5822 O O . ASN A 1 727 ? 36.203 19.408 53.533 1.00 55.03 727 ASN A O 1
ATOM 5827 N N . PRO A 1 728 ? 34.422 18.856 52.274 1.00 62.51 728 PRO A N 1
ATOM 5828 C CA . PRO A 1 728 ? 34.186 20.257 51.893 1.00 56.76 728 PRO A CA 1
ATOM 5829 C C . PRO A 1 728 ? 34.026 21.234 53.092 1.00 52.27 728 PRO A C 1
ATOM 5830 O O . PRO A 1 728 ? 34.668 22.289 53.126 1.00 51.40 728 PRO A O 1
ATOM 5834 N N . THR A 1 729 ? 33.185 20.900 54.064 1.00 46.60 729 THR A N 1
ATOM 5835 C CA . THR A 1 729 ? 32.880 21.850 55.117 1.00 44.46 729 THR A CA 1
ATOM 5836 C C . THR A 1 729 ? 33.901 21.750 56.249 1.00 42.81 729 THR A C 1
ATOM 5837 O O . THR A 1 729 ? 34.143 20.682 56.739 1.00 46.64 729 THR A O 1
ATOM 5841 N N . PRO A 1 730 ? 34.483 22.863 56.696 1.00 40.93 730 PRO A N 1
ATOM 5842 C CA . PRO A 1 730 ? 35.339 22.809 57.885 1.00 40.05 730 PRO A CA 1
ATOM 5843 C C . PRO A 1 730 ? 34.630 22.257 59.127 1.00 43.13 730 PRO A C 1
ATOM 5844 O O . PRO A 1 730 ? 33.432 22.536 59.355 1.00 47.55 730 PRO A O 1
ATOM 5848 N N . ASP A 1 731 ? 35.353 21.488 59.933 1.00 43.25 731 ASP A N 1
ATOM 5849 C CA . ASP A 1 731 ? 34.749 20.747 61.026 1.00 43.10 731 ASP A CA 1
ATOM 5850 C C . ASP A 1 731 ? 34.075 21.647 62.055 1.00 41.78 731 ASP A C 1
ATOM 5851 O O . ASP A 1 731 ? 32.989 21.284 62.574 1.00 42.60 731 ASP A O 1
ATOM 5856 N N . GLY A 1 732 ? 34.697 22.800 62.337 1.00 36.88 732 GLY A N 1
ATOM 5857 C CA . GLY A 1 732 ? 34.096 23.809 63.206 1.00 35.33 732 GLY A CA 1
ATOM 5858 C C . GLY A 1 732 ? 32.699 24.244 62.799 1.00 35.17 732 GLY A C 1
ATOM 5859 O O . GLY A 1 732 ? 31.786 24.339 63.626 1.00 32.44 732 GLY A O 1
ATOM 5860 N N . ILE A 1 733 ? 32.519 24.439 61.509 1.00 36.62 733 ILE A N 1
ATOM 5861 C CA . ILE A 1 733 ? 31.244 24.791 60.982 1.00 40.65 733 ILE A CA 1
ATOM 5862 C C . ILE A 1 733 ? 30.257 23.632 61.078 1.00 43.80 733 ILE A C 1
ATOM 5863 O O . ILE A 1 733 ? 29.086 23.865 61.409 1.00 43.41 733 ILE A O 1
ATOM 5868 N N . LYS A 1 734 ? 30.720 22.400 60.809 1.00 47.12 734 LYS A N 1
ATOM 5869 C CA . LYS A 1 734 ? 29.866 21.204 60.946 1.00 49.91 734 LYS A CA 1
ATOM 5870 C C . LYS A 1 734 ? 29.372 21.094 62.367 1.00 49.92 734 LYS A C 1
ATOM 5871 O O . LYS A 1 734 ? 28.195 20.788 62.611 1.00 57.04 734 LYS A O 1
ATOM 5877 N N . GLN A 1 735 ? 30.267 21.373 63.303 1.00 44.75 735 GLN A N 1
ATOM 5878 C CA . GLN A 1 735 ? 29.918 21.346 64.693 1.00 44.30 735 GLN A CA 1
ATOM 5879 C C . GLN A 1 735 ? 28.917 22.384 65.128 1.00 45.34 735 GLN A C 1
ATOM 5880 O O . GLN A 1 735 ? 28.126 22.133 66.046 1.00 46.64 735 GLN A O 1
ATOM 5886 N N . ILE A 1 736 ? 28.982 23.550 64.502 1.00 45.40 736 ILE A N 1
ATOM 5887 C CA . ILE A 1 736 ? 28.065 24.619 64.793 1.00 45.34 736 ILE A CA 1
ATOM 5888 C C . ILE A 1 736 ? 26.718 24.317 64.174 1.00 44.78 736 ILE A C 1
ATOM 5889 O O . ILE A 1 736 ? 25.731 24.573 64.792 1.00 42.73 736 ILE A O 1
ATOM 5894 N N . LEU A 1 737 ? 26.658 23.715 63.001 1.00 49.84 737 LEU A N 1
ATOM 5895 C CA . LEU A 1 737 ? 25.377 23.124 62.558 1.00 55.52 737 LEU A CA 1
ATOM 5896 C C . LEU A 1 737 ? 24.836 22.112 63.560 1.00 57.96 737 LEU A C 1
ATOM 5897 O O . LEU A 1 737 ? 23.671 22.198 63.943 1.00 62.17 737 LEU A O 1
ATOM 5902 N N . GLU A 1 738 ? 25.665 21.155 63.972 1.00 60.65 738 GLU A N 1
ATOM 5903 C CA . GLU A 1 738 ? 25.225 20.125 64.915 1.00 69.67 738 GLU A CA 1
ATOM 5904 C C . GLU A 1 738 ? 24.577 20.762 66.148 1.00 65.28 738 GLU A C 1
ATOM 5905 O O . GLU A 1 738 ? 23.564 20.281 66.633 1.00 73.44 738 GLU A O 1
ATOM 5911 N N . LEU A 1 739 ? 25.149 21.850 66.634 1.00 59.97 739 LEU A N 1
ATOM 5912 C CA . LEU A 1 739 ? 24.671 22.484 67.843 1.00 56.74 739 LEU A CA 1
ATOM 5913 C C . LEU A 1 739 ? 23.371 23.193 67.608 1.00 63.44 739 LEU A C 1
ATOM 5914 O O . LEU A 1 739 ? 22.594 23.357 68.548 1.00 74.42 739 LEU A O 1
ATOM 5927 N N . LEU A 1 741 ? 21.064 22.156 65.496 1.00 78.89 741 LEU A N 1
ATOM 5928 C CA . LEU A 1 741 ? 20.075 21.271 64.871 1.00 90.02 741 LEU A CA 1
ATOM 5929 C C . LEU A 1 741 ? 18.785 21.173 65.717 1.00 91.19 741 LEU A C 1
ATOM 5930 O O . LEU A 1 741 ? 17.711 21.230 65.148 1.00 90.41 741 LEU A O 1
ATOM 5935 N N . SER A 1 742 ? 18.883 21.039 67.050 1.00 95.28 742 SER A N 1
ATOM 5936 C CA . SER A 1 742 ? 17.710 21.213 67.949 1.00 93.75 742 SER A CA 1
ATOM 5937 C C . SER A 1 742 ? 17.196 22.648 67.836 1.00 101.33 742 SER A C 1
ATOM 5938 O O . SER A 1 742 ? 17.987 23.548 67.610 1.00 101.60 742 SER A O 1
ATOM 5941 N N . PRO A 1 743 ? 15.876 22.880 67.989 1.00 114.95 743 PRO A N 1
ATOM 5942 C CA . PRO A 1 743 ? 15.454 24.297 68.078 1.00 113.73 743 PRO A CA 1
ATOM 5943 C C . PRO A 1 743 ? 15.625 24.819 69.518 1.00 109.81 743 PRO A C 1
ATOM 5944 O O . PRO A 1 743 ? 15.547 24.033 70.473 1.00 108.87 743 PRO A O 1
ATOM 5948 N N . SER A 1 744 ? 15.889 26.119 69.663 1.00 105.28 744 SER A N 1
ATOM 5949 C CA . SER A 1 744 ? 16.180 26.740 70.979 1.00 104.38 744 SER A CA 1
ATOM 5950 C C . SER A 1 744 ? 15.704 28.189 71.028 1.00 96.36 744 SER A C 1
ATOM 5951 O O . SER A 1 744 ? 15.801 28.908 70.032 1.00 80.63 744 SER A O 1
ATOM 5954 N N . SER A 1 745 ? 15.212 28.613 72.191 1.00 91.98 745 SER A N 1
ATOM 5955 C CA . SER A 1 745 ? 14.743 29.982 72.352 1.00 92.75 745 SER A CA 1
ATOM 5956 C C . SER A 1 745 ? 15.132 30.572 73.702 1.00 87.75 745 SER A C 1
ATOM 5957 O O . SER A 1 745 ? 15.211 29.858 74.708 1.00 82.36 745 SER A O 1
ATOM 5960 N N . GLY A 1 746 ? 15.407 31.874 73.682 1.00 84.25 746 GLY A N 1
ATOM 5961 C CA . GLY A 1 746 ? 15.492 32.684 74.879 1.00 88.06 746 GLY A CA 1
ATOM 5962 C C . GLY A 1 746 ? 16.722 32.486 75.738 1.00 94.20 746 GLY A C 1
ATOM 5963 O O . GLY A 1 746 ? 17.825 32.870 75.331 1.00 100.31 746 GLY A O 1
ATOM 5964 N N . LYS A 1 747 ? 16.513 31.957 76.951 1.00 94.02 747 LYS A N 1
ATOM 5965 C CA . LYS A 1 747 ? 17.601 31.587 77.862 1.00 97.49 747 LYS A CA 1
ATOM 5966 C C . LYS A 1 747 ? 18.509 30.581 77.152 1.00 90.89 747 LYS A C 1
ATOM 5967 O O . LYS A 1 747 ? 19.746 30.661 77.242 1.00 77.40 747 LYS A O 1
ATOM 5973 N N . ASP A 1 748 ? 17.873 29.630 76.458 1.00 83.93 748 ASP A N 1
ATOM 5974 C CA . ASP A 1 748 ? 18.589 28.548 75.766 1.00 82.74 748 ASP A CA 1
ATOM 5975 C C . ASP A 1 748 ? 19.726 29.084 74.871 1.00 71.18 748 ASP A C 1
ATOM 5976 O O . ASP A 1 748 ? 20.817 28.532 74.851 1.00 67.21 748 ASP A O 1
ATOM 5981 N N . ASN A 1 749 ? 19.464 30.193 74.185 1.00 61.75 749 ASN A N 1
ATOM 5982 C CA . ASN A 1 749 ? 20.427 30.830 73.298 1.00 53.02 749 ASN A CA 1
ATOM 5983 C C . ASN A 1 749 ? 21.736 31.186 73.952 1.00 49.13 749 ASN A C 1
ATOM 5984 O O . ASN A 1 749 ? 22.748 31.219 73.270 1.00 48.60 749 ASN A O 1
ATOM 5989 N N . ILE A 1 750 ? 21.722 31.470 75.252 1.00 46.85 750 ILE A N 1
ATOM 5990 C CA . ILE A 1 750 ? 22.951 31.805 75.968 1.00 48.00 750 ILE A CA 1
ATOM 5991 C C . ILE A 1 750 ? 23.867 30.576 76.033 1.00 51.50 750 ILE A C 1
ATOM 5992 O O . ILE A 1 750 ? 25.058 30.710 75.823 1.00 52.47 750 ILE A O 1
ATOM 5997 N N . ILE A 1 751 ? 23.310 29.393 76.310 1.00 54.61 751 ILE A N 1
ATOM 5998 C CA . ILE A 1 751 ? 24.110 28.164 76.384 1.00 57.74 751 ILE A CA 1
ATOM 5999 C C . ILE A 1 751 ? 24.609 27.797 74.985 1.00 52.01 751 ILE A C 1
ATOM 6000 O O . ILE A 1 751 ? 25.746 27.384 74.793 1.00 49.72 751 ILE A O 1
ATOM 6005 N N . ARG A 1 752 ? 23.747 27.931 73.995 1.00 52.58 752 ARG A N 1
ATOM 6006 C CA . ARG A 1 752 ? 24.144 27.671 72.603 1.00 50.78 752 ARG A CA 1
ATOM 6007 C C . ARG A 1 752 ? 25.352 28.551 72.222 1.00 48.45 752 ARG A C 1
ATOM 6008 O O . ARG A 1 752 ? 26.308 28.045 71.637 1.00 43.97 752 ARG A O 1
ATOM 6016 N N . ILE A 1 753 ? 25.327 29.840 72.602 1.00 44.96 753 ILE A N 1
ATOM 6017 C CA . ILE A 1 753 ? 26.416 30.742 72.263 1.00 44.18 753 ILE A CA 1
ATOM 6018 C C . ILE A 1 753 ? 27.661 30.355 73.067 1.00 43.52 753 ILE A C 1
ATOM 6019 O O . ILE A 1 753 ? 28.748 30.405 72.542 1.00 40.45 753 ILE A O 1
ATOM 6024 N N . GLU A 1 754 ? 27.491 29.965 74.330 1.00 47.35 754 GLU A N 1
ATOM 6025 C CA . GLU A 1 754 ? 28.597 29.441 75.158 1.00 49.82 754 GLU A CA 1
ATOM 6026 C C . GLU A 1 754 ? 29.286 28.323 74.377 1.00 50.55 754 GLU A C 1
ATOM 6027 O O . GLU A 1 754 ? 30.513 28.307 74.197 1.00 48.06 754 GLU A O 1
ATOM 6033 N N . LYS A 1 755 ? 28.465 27.392 73.920 1.00 49.97 755 LYS A N 1
ATOM 6034 C CA . LYS A 1 755 ? 28.979 26.198 73.299 1.00 54.31 755 LYS A CA 1
ATOM 6035 C C . LYS A 1 755 ? 29.595 26.481 71.950 1.00 49.44 755 LYS A C 1
ATOM 6036 O O . LYS A 1 755 ? 30.613 25.926 71.624 1.00 53.29 755 LYS A O 1
ATOM 6042 N N . ILE A 1 756 ? 28.969 27.348 71.173 1.00 46.26 756 ILE A N 1
ATOM 6043 C CA . ILE A 1 756 ? 29.501 27.740 69.909 1.00 41.33 756 ILE A CA 1
ATOM 6044 C C . ILE A 1 756 ? 30.827 28.431 70.060 1.00 41.24 756 ILE A C 1
ATOM 6045 O O . ILE A 1 756 ? 31.716 28.247 69.243 1.00 42.46 756 ILE A O 1
ATOM 6050 N N . LEU A 1 757 ? 30.966 29.244 71.093 1.00 39.79 757 LEU A N 1
ATOM 6051 C CA . LEU A 1 757 ? 32.228 29.878 71.370 1.00 38.26 757 LEU A CA 1
ATOM 6052 C C . LEU A 1 757 ? 33.337 28.924 71.845 1.00 39.18 757 LEU A C 1
ATOM 6053 O O . LEU A 1 757 ? 34.499 29.170 71.578 1.00 39.00 757 LEU A O 1
ATOM 6058 N N . GLN A 1 758 ? 32.986 27.866 72.570 1.00 42.49 758 GLN A N 1
ATOM 6059 C CA . GLN A 1 758 ? 33.910 26.753 72.820 1.00 44.60 758 GLN A CA 1
ATOM 6060 C C . GLN A 1 758 ? 34.514 26.189 71.493 1.00 43.98 758 GLN A C 1
ATOM 6061 O O . GLN A 1 758 ? 35.739 26.004 71.365 1.00 38.81 758 GLN A O 1
ATOM 6067 N N . VAL A 1 759 ? 33.649 25.893 70.519 1.00 39.53 759 VAL A N 1
ATOM 6068 C CA . VAL A 1 759 ? 34.123 25.459 69.235 1.00 38.65 759 VAL A CA 1
ATOM 6069 C C . VAL A 1 759 ? 35.109 26.448 68.592 1.00 38.10 759 VAL A C 1
ATOM 6070 O O . VAL A 1 759 ? 36.228 26.076 68.250 1.00 37.48 759 VAL A O 1
ATOM 6074 N N . VAL A 1 760 ? 34.686 27.695 68.447 1.00 36.59 760 VAL A N 1
ATOM 6075 C CA . VAL A 1 760 ? 35.518 28.736 67.879 1.00 37.87 760 VAL A CA 1
ATOM 6076 C C . VAL A 1 760 ? 36.854 28.912 68.601 1.00 37.50 760 VAL A C 1
ATOM 6077 O O . VAL A 1 760 ? 37.876 29.136 67.983 1.00 34.83 760 VAL A O 1
ATOM 6081 N N . SER A 1 761 ? 36.834 28.851 69.924 1.00 37.60 761 SER A N 1
ATOM 6082 C CA . SER A 1 761 ? 38.049 29.101 70.686 1.00 37.18 761 SER A CA 1
ATOM 6083 C C . SER A 1 761 ? 39.128 28.051 70.391 1.00 40.48 761 SER A C 1
ATOM 6084 O O . SER A 1 761 ? 40.293 28.321 70.632 1.00 35.42 761 SER A O 1
ATOM 6087 N N . GLU A 1 762 ? 38.721 26.851 69.920 1.00 41.29 762 GLU A N 1
ATOM 6088 C CA . GLU A 1 762 ? 39.643 25.771 69.501 1.00 42.88 762 GLU A CA 1
ATOM 6089 C C . GLU A 1 762 ? 40.193 25.941 68.064 1.00 42.95 762 GLU A C 1
ATOM 6090 O O . GLU A 1 762 ? 41.147 25.246 67.695 1.00 40.09 762 GLU A O 1
ATOM 6096 N N . ARG A 1 763 ? 39.584 26.821 67.257 1.00 38.04 763 ARG A N 1
ATOM 6097 C CA . ARG A 1 763 ? 39.957 26.916 65.872 1.00 37.99 763 ARG A CA 1
ATOM 6098 C C . ARG A 1 763 ? 41.315 27.606 65.752 1.00 39.68 763 ARG A C 1
ATOM 6099 O O . ARG A 1 763 ? 41.723 28.338 66.632 1.00 42.03 763 ARG A O 1
ATOM 6107 N N . PRO A 1 764 ? 42.064 27.327 64.680 1.00 39.68 764 PRO A N 1
ATOM 6108 C CA . PRO A 1 764 ? 43.315 28.018 64.462 1.00 39.32 764 PRO A CA 1
ATOM 6109 C C . PRO A 1 764 ? 43.066 29.456 64.116 1.00 41.24 764 PRO A C 1
ATOM 6110 O O . PRO A 1 764 ? 42.079 29.731 63.524 1.00 44.78 764 PRO A O 1
ATOM 6114 N N . GLU A 1 765 ? 43.995 30.341 64.436 1.00 47.26 765 GLU A N 1
ATOM 6115 C CA . GLU A 1 765 ? 43.827 31.776 64.324 1.00 54.29 765 GLU A CA 1
ATOM 6116 C C . GLU A 1 765 ? 43.799 32.174 62.886 1.00 50.68 765 GLU A C 1
ATOM 6117 O O . GLU A 1 765 ? 42.883 32.829 62.474 1.00 43.24 765 GLU A O 1
ATOM 6123 N N . ILE A 1 766 ? 44.816 31.735 62.149 1.00 54.10 766 ILE A N 1
ATOM 6124 C CA . ILE A 1 766 ? 44.981 32.025 60.744 1.00 58.63 766 ILE A CA 1
ATOM 6125 C C . ILE A 1 766 ? 44.983 30.757 59.889 1.00 55.86 766 ILE A C 1
ATOM 6126 O O . ILE A 1 766 ? 45.714 29.837 60.176 1.00 49.76 766 ILE A O 1
ATOM 6131 N N . ASP A 1 767 ? 44.170 30.757 58.825 1.00 53.48 767 ASP A N 1
ATOM 6132 C CA . ASP A 1 767 ? 44.112 29.681 57.852 1.00 47.77 767 ASP A CA 1
ATOM 6133 C C . ASP A 1 767 ? 43.691 30.289 56.505 1.00 50.54 767 ASP A C 1
ATOM 6134 O O . ASP A 1 767 ? 42.475 30.544 56.230 1.00 48.71 767 ASP A O 1
ATOM 6139 N N . GLY A 1 768 ? 44.704 30.497 55.656 1.00 49.30 768 GLY A N 1
ATOM 6140 C CA . GLY A 1 768 ? 44.536 31.148 54.374 1.00 46.38 768 GLY A CA 1
ATOM 6141 C C . GLY A 1 768 ? 43.655 30.437 53.369 1.00 46.66 768 GLY A C 1
ATOM 6142 O O . GLY A 1 768 ? 43.348 31.000 52.318 1.00 49.32 768 GLY A O 1
ATOM 6143 N N . SER A 1 769 ? 43.198 29.224 53.646 1.00 46.22 769 SER A N 1
ATOM 6144 C CA . SER A 1 769 ? 42.308 28.568 52.694 1.00 45.57 769 SER A CA 1
ATOM 6145 C C . SER A 1 769 ? 40.826 28.758 52.978 1.00 43.47 769 SER A C 1
ATOM 6146 O O . SER A 1 769 ? 39.997 28.322 52.206 1.00 45.85 769 SER A O 1
ATOM 6149 N N . ARG A 1 770 ? 40.494 29.369 54.099 1.00 43.73 770 ARG A N 1
ATOM 6150 C CA . ARG A 1 770 ? 39.096 29.611 54.455 1.00 43.40 770 ARG A CA 1
ATOM 6151 C C . ARG A 1 770 ? 38.497 30.651 53.576 1.00 40.33 770 ARG A C 1
ATOM 6152 O O . ARG A 1 770 ? 39.167 31.618 53.219 1.00 37.38 770 ARG A O 1
ATOM 6160 N N . THR A 1 771 ? 37.197 30.482 53.338 1.00 40.39 771 THR A N 1
ATOM 6161 C CA . THR A 1 771 ? 36.368 31.455 52.625 1.00 37.42 771 THR A CA 1
ATOM 6162 C C . THR A 1 771 ? 36.041 32.669 53.484 1.00 38.27 771 THR A C 1
ATOM 6163 O O . THR A 1 771 ? 36.146 32.623 54.689 1.00 39.45 771 THR A O 1
ATOM 6167 N N . GLU A 1 772 ? 35.548 33.723 52.838 1.00 43.08 772 GLU A N 1
ATOM 6168 C CA . GLU A 1 772 ? 35.112 34.934 53.466 1.00 43.85 772 GLU A CA 1
ATOM 6169 C C . GLU A 1 772 ? 34.151 34.643 54.639 1.00 43.76 772 GLU A C 1
ATOM 6170 O O . GLU A 1 772 ? 34.299 35.203 55.744 1.00 42.90 772 GLU A O 1
ATOM 6176 N N . ALA A 1 773 ? 33.186 33.759 54.424 1.00 40.19 773 ALA A N 1
ATOM 6177 C CA . ALA A 1 773 ? 32.186 33.506 55.446 1.00 38.93 773 ALA A CA 1
ATOM 6178 C C . ALA A 1 773 ? 32.743 32.773 56.655 1.00 39.71 773 ALA A C 1
ATOM 6179 O O . ALA A 1 773 ? 32.478 33.152 57.805 1.00 40.86 773 ALA A O 1
ATOM 6181 N N . THR A 1 774 ? 33.506 31.715 56.418 1.00 40.54 774 THR A N 1
ATOM 6182 C CA . THR A 1 774 ? 34.202 31.019 57.513 1.00 38.98 774 THR A CA 1
ATOM 6183 C C . THR A 1 774 ? 35.029 31.979 58.354 1.00 36.74 774 THR A C 1
ATOM 6184 O O . THR A 1 774 ? 34.930 31.971 59.595 1.00 36.57 774 THR A O 1
ATOM 6188 N N . ASN A 1 775 ? 35.785 32.854 57.715 1.00 35.57 775 ASN A N 1
ATOM 6189 C CA . ASN A 1 775 ? 36.505 33.899 58.498 1.00 36.25 775 ASN A CA 1
ATOM 6190 C C . ASN A 1 775 ? 35.629 34.884 59.233 1.00 35.95 775 ASN A C 1
ATOM 6191 O O . ASN A 1 775 ? 36.039 35.405 60.270 1.00 37.30 775 ASN A O 1
ATOM 6196 N N . SER A 1 776 ? 34.458 35.201 58.697 1.00 35.43 776 SER A N 1
ATOM 6197 C CA . SER A 1 776 ? 33.576 36.101 59.408 1.00 36.19 776 SER A CA 1
ATOM 6198 C C . SER A 1 776 ? 32.953 35.375 60.600 1.00 38.18 776 SER A C 1
ATOM 6199 O O . SER A 1 776 ? 32.875 35.936 61.706 1.00 38.26 776 SER A O 1
ATOM 6202 N N . VAL A 1 777 ? 32.552 34.112 60.429 1.00 36.97 777 VAL A N 1
ATOM 6203 C CA . VAL A 1 777 ? 31.986 33.394 61.566 1.00 36.26 777 VAL A CA 1
ATOM 6204 C C . VAL A 1 777 ? 33.019 33.216 62.716 1.00 37.25 777 VAL A C 1
ATOM 6205 O O . VAL A 1 777 ? 32.776 33.599 63.852 1.00 37.71 777 VAL A O 1
ATOM 6209 N N . TYR A 1 778 ? 34.166 32.640 62.398 1.00 36.05 778 TYR A N 1
ATOM 6210 C CA . TYR A 1 778 ? 35.213 32.394 63.379 1.00 34.22 778 TYR A CA 1
ATOM 6211 C C . TYR A 1 778 ? 35.796 33.677 63.931 1.00 34.03 778 TYR A C 1
ATOM 6212 O O . TYR A 1 778 ? 35.957 33.853 65.159 1.00 33.17 778 TYR A O 1
ATOM 6221 N N . GLY A 1 779 ? 36.133 34.585 63.027 1.00 35.58 779 GLY A N 1
ATOM 6222 C CA . GLY A 1 779 ? 36.757 35.858 63.423 1.00 34.13 779 GLY A CA 1
ATOM 6223 C C . GLY A 1 779 ? 35.921 36.731 64.338 1.00 32.43 779 GLY A C 1
ATOM 6224 O O . GLY A 1 779 ? 36.388 37.279 65.304 1.00 31.10 779 GLY A O 1
ATOM 6225 N N . ARG A 1 780 ? 34.658 36.886 64.020 1.00 35.29 780 ARG A N 1
ATOM 6226 C CA . ARG A 1 780 ? 33.798 37.748 64.839 1.00 35.58 780 ARG A CA 1
ATOM 6227 C C . ARG A 1 780 ? 33.489 37.141 66.179 1.00 35.81 780 ARG A C 1
ATOM 6228 O O . ARG A 1 780 ? 33.564 37.842 67.201 1.00 35.80 780 ARG A O 1
ATOM 6236 N N . LEU A 1 781 ? 33.083 35.864 66.168 1.00 35.27 781 LEU A N 1
ATOM 6237 C CA . LEU A 1 781 ? 32.835 35.158 67.395 1.00 34.12 781 LEU A CA 1
ATOM 6238 C C . LEU A 1 781 ? 34.093 35.181 68.241 1.00 35.64 781 LEU A C 1
ATOM 6239 O O . LEU A 1 781 ? 34.027 35.407 69.440 1.00 36.30 781 LEU A O 1
ATOM 6244 N N . ARG A 1 782 ? 35.259 34.976 67.650 1.00 35.78 782 ARG A N 1
ATOM 6245 C CA . ARG A 1 782 ? 36.443 34.960 68.483 1.00 36.85 782 ARG A CA 1
ATOM 6246 C C . ARG A 1 782 ? 36.696 36.343 69.050 1.00 36.80 782 ARG A C 1
ATOM 6247 O O . ARG A 1 782 ? 37.255 36.507 70.145 1.00 37.04 782 ARG A O 1
ATOM 6255 N N . SER A 1 783 ? 36.234 37.364 68.361 1.00 41.57 783 SER A N 1
ATOM 6256 C CA . SER A 1 783 ? 36.431 38.739 68.872 1.00 43.16 783 SER A CA 1
ATOM 6257 C C . SER A 1 783 ? 35.747 38.994 70.229 1.00 41.53 783 SER A C 1
ATOM 6258 O O . SER A 1 783 ? 36.121 39.925 70.914 1.00 43.66 783 SER A O 1
ATOM 6261 N N . PHE A 1 784 ? 34.780 38.166 70.614 1.00 40.03 784 PHE A N 1
ATOM 6262 C CA . PHE A 1 784 ? 34.144 38.254 71.946 1.00 41.61 784 PHE A CA 1
ATOM 6263 C C . PHE A 1 784 ? 34.932 37.614 73.089 1.00 42.77 784 PHE A C 1
ATOM 6264 O O . PHE A 1 784 ? 34.596 37.834 74.243 1.00 45.48 784 PHE A O 1
ATOM 6272 N N . LEU A 1 785 ? 35.949 36.827 72.745 1.00 44.71 785 LEU A N 1
ATOM 6273 C CA . LEU A 1 785 ? 36.800 36.123 73.679 1.00 43.15 785 LEU A CA 1
ATOM 6274 C C . LEU A 1 785 ? 38.066 36.884 73.958 1.00 46.09 785 LEU A C 1
ATOM 6275 O O . LEU A 1 785 ? 38.754 36.520 74.882 1.00 48.21 785 LEU A O 1
ATOM 6280 N N . ASN A 1 786 ? 38.415 37.868 73.124 1.00 51.35 786 ASN A N 1
ATOM 6281 C CA . ASN A 1 786 ? 39.541 38.791 73.395 1.00 54.17 786 ASN A CA 1
ATOM 6282 C C . ASN A 1 786 ? 39.028 40.164 73.804 1.00 59.16 786 ASN A C 1
ATOM 6283 O O . ASN A 1 786 ? 37.820 40.439 73.763 1.00 58.93 786 ASN A O 1
ATOM 6288 N N . CYS A 1 787 ? 39.925 41.037 74.222 1.00 66.83 787 CYS A N 1
ATOM 6289 C CA . CYS A 1 787 ? 39.531 42.427 74.428 1.00 78.77 787 CYS A CA 1
ATOM 6290 C C . CYS A 1 787 ? 39.909 43.109 73.159 1.00 77.95 787 CYS A C 1
ATOM 6291 O O . CYS A 1 787 ? 40.836 42.668 72.496 1.00 68.10 787 CYS A O 1
ATOM 6294 N N . SER A 1 788 ? 39.152 44.138 72.787 1.00 92.60 788 SER A N 1
ATOM 6295 C CA . SER A 1 788 ? 39.370 44.819 71.504 1.00 102.28 788 SER A CA 1
ATOM 6296 C C . SER A 1 788 ? 40.492 45.819 71.655 1.00 104.13 788 SER A C 1
ATOM 6297 O O . SER A 1 788 ? 40.896 46.129 72.775 1.00 96.88 788 SER A O 1
ATOM 6300 N N . GLU A 1 789 ? 40.985 46.323 70.528 1.00 110.10 789 GLU A N 1
ATOM 6301 C CA . GLU A 1 789 ? 42.024 47.363 70.548 1.00 117.74 789 GLU A CA 1
ATOM 6302 C C . GLU A 1 789 ? 41.427 48.649 71.151 1.00 102.86 789 GLU A C 1
ATOM 6303 O O . GLU A 1 789 ? 41.732 48.985 72.274 1.00 101.91 789 GLU A O 1
ATOM 6309 N N . LYS A 1 790 ? 40.562 49.346 70.427 1.00 98.13 790 LYS A N 1
ATOM 6310 C CA . LYS A 1 790 ? 39.862 50.476 71.013 1.00 103.05 790 LYS A CA 1
ATOM 6311 C C . LYS A 1 790 ? 38.649 49.877 71.698 1.00 99.76 790 LYS A C 1
ATOM 6312 O O . LYS A 1 790 ? 37.861 49.195 71.061 1.00 112.77 790 LYS A O 1
ATOM 6318 N N . ALA A 1 791 ? 38.518 50.088 73.000 1.00 97.80 791 ALA A N 1
ATOM 6319 C CA . ALA A 1 791 ? 37.436 49.450 73.769 1.00 108.63 791 ALA A CA 1
ATOM 6320 C C . ALA A 1 791 ? 36.045 49.860 73.258 1.00 106.45 791 ALA A C 1
ATOM 6321 O O . ALA A 1 791 ? 35.646 51.046 73.310 1.00 86.50 791 ALA A O 1
ATOM 6323 N N . THR A 1 792 ? 35.333 48.845 72.767 1.00 92.28 792 THR A N 1
ATOM 6324 C CA . THR A 1 792 ? 34.042 49.004 72.143 1.00 84.61 792 THR A CA 1
ATOM 6325 C C . THR A 1 792 ? 33.132 47.996 72.805 1.00 72.29 792 THR A C 1
ATOM 6326 O O . THR A 1 792 ? 33.596 46.939 73.111 1.00 65.60 792 THR A O 1
ATOM 6330 N N . THR A 1 793 ? 31.847 48.294 73.010 1.00 69.62 793 THR A N 1
ATOM 6331 C CA . THR A 1 793 ? 30.949 47.366 73.742 1.00 66.59 793 THR A CA 1
ATOM 6332 C C . THR A 1 793 ? 30.681 46.058 73.007 1.00 53.39 793 THR A C 1
ATOM 6333 O O . THR A 1 793 ? 30.627 46.010 71.807 1.00 50.26 793 THR A O 1
ATOM 6337 N N . PHE A 1 794 ? 30.468 45.010 73.765 1.00 47.38 794 PHE A N 1
ATOM 6338 C CA . PHE A 1 794 ? 29.860 43.799 73.236 1.00 47.55 794 PHE A CA 1
ATOM 6339 C C . PHE A 1 794 ? 28.670 44.097 72.315 1.00 48.03 794 PHE A C 1
ATOM 6340 O O . PHE A 1 794 ? 28.619 43.569 71.204 1.00 51.96 794 PHE A O 1
ATOM 6348 N N . SER A 1 795 ? 27.764 44.967 72.741 1.00 49.20 795 SER A N 1
ATOM 6349 C CA . SER A 1 795 ? 26.617 45.344 71.925 1.00 50.45 795 SER A CA 1
ATOM 6350 C C . SER A 1 795 ? 27.035 45.986 70.573 1.00 48.88 795 SER A C 1
ATOM 6351 O O . SER A 1 795 ? 26.365 45.824 69.568 1.00 48.63 795 SER A O 1
ATOM 6354 N N . GLU A 1 796 ? 28.124 46.728 70.554 1.00 48.57 796 GLU A N 1
ATOM 6355 C CA . GLU A 1 796 ? 28.585 47.330 69.325 1.00 53.07 796 GLU A CA 1
ATOM 6356 C C . GLU A 1 796 ? 29.210 46.307 68.391 1.00 50.69 796 GLU A C 1
ATOM 6357 O O . GLU A 1 796 ? 29.052 46.404 67.160 1.00 54.01 796 GLU A O 1
ATOM 6363 N N . ILE A 1 797 ? 29.908 45.323 68.954 1.00 48.84 797 ILE A N 1
ATOM 6364 C CA . ILE A 1 797 ? 30.443 44.210 68.159 1.00 45.38 797 ILE A CA 1
ATOM 6365 C C . ILE A 1 797 ? 29.322 43.327 67.664 1.00 42.66 797 ILE A C 1
ATOM 6366 O O . ILE A 1 797 ? 29.386 42.817 66.550 1.00 42.39 797 ILE A O 1
ATOM 6371 N N . VAL A 1 798 ? 28.312 43.115 68.486 1.00 40.46 798 VAL A N 1
ATOM 6372 C CA . VAL A 1 798 ? 27.141 42.387 68.032 1.00 41.38 798 VAL A CA 1
ATOM 6373 C C . VAL A 1 798 ? 26.559 43.086 66.786 1.00 40.59 798 VAL A C 1
ATOM 6374 O O . VAL A 1 798 ? 26.334 42.439 65.752 1.00 37.38 798 VAL A O 1
ATOM 6378 N N . SER A 1 799 ? 26.318 44.385 66.902 1.00 40.92 799 SER A N 1
ATOM 6379 C CA . SER A 1 799 ? 25.791 45.199 65.799 1.00 44.81 799 SER A CA 1
ATOM 6380 C C . SER A 1 799 ? 26.544 44.926 64.484 1.00 44.33 799 SER A C 1
ATOM 6381 O O . SER A 1 799 ? 25.953 44.568 63.461 1.00 43.81 799 SER A O 1
ATOM 6384 N N . THR A 1 800 ? 27.860 45.065 64.538 1.00 42.51 800 THR A N 1
ATOM 6385 C CA . THR A 1 800 ? 28.701 44.908 63.367 1.00 42.32 800 THR A CA 1
ATOM 6386 C C . THR A 1 800 ? 28.700 43.486 62.812 1.00 42.41 800 THR A C 1
ATOM 6387 O O . THR A 1 800 ? 28.664 43.243 61.600 1.00 42.46 800 THR A O 1
ATOM 6391 N N . THR A 1 801 ? 28.771 42.540 63.722 1.00 41.98 801 THR A N 1
ATOM 6392 C CA . THR A 1 801 ? 28.774 41.142 63.361 1.00 41.00 801 THR A CA 1
ATOM 6393 C C . THR A 1 801 ? 27.439 40.775 62.702 1.00 41.10 801 THR A C 1
ATOM 6394 O O . THR A 1 801 ? 27.449 40.110 61.669 1.00 41.91 801 THR A O 1
ATOM 6398 N N . VAL A 1 802 ? 26.297 41.208 63.268 1.00 40.40 802 VAL A N 1
ATOM 6399 C CA . VAL A 1 802 ? 25.003 40.893 62.669 1.00 39.88 802 VAL A CA 1
ATOM 6400 C C . VAL A 1 802 ? 24.935 41.533 61.285 1.00 39.50 802 VAL A C 1
ATOM 6401 O O . VAL A 1 802 ? 24.423 40.937 60.345 1.00 39.79 802 VAL A O 1
ATOM 6405 N N . GLU A 1 803 ? 25.460 42.728 61.138 1.00 40.76 803 GLU A N 1
ATOM 6406 C CA . GLU A 1 803 ? 25.382 43.382 59.842 1.00 44.36 803 GLU A CA 1
ATOM 6407 C C . GLU A 1 803 ? 26.182 42.618 58.841 1.00 42.81 803 GLU A C 1
ATOM 6408 O O . GLU A 1 803 ? 25.707 42.343 57.719 1.00 43.47 803 GLU A O 1
ATOM 6414 N N . GLU A 1 804 ? 27.389 42.237 59.255 1.00 40.42 804 GLU A N 1
ATOM 6415 C CA . GLU A 1 804 ? 28.271 41.555 58.368 1.00 38.09 804 GLU A CA 1
ATOM 6416 C C . GLU A 1 804 ? 27.695 40.194 57.998 1.00 37.95 804 GLU A C 1
ATOM 6417 O O . GLU A 1 804 ? 27.666 39.829 56.820 1.00 37.20 804 GLU A O 1
ATOM 6423 N N . TRP A 1 805 ? 27.186 39.449 58.970 1.00 37.80 805 TRP A N 1
ATOM 6424 C CA . TRP A 1 805 ? 26.630 38.136 58.630 1.00 39.98 805 TRP A CA 1
ATOM 6425 C C . TRP A 1 805 ? 25.368 38.266 57.818 1.00 41.81 805 TRP A C 1
ATOM 6426 O O . TRP A 1 805 ? 25.140 37.470 56.931 1.00 45.00 805 TRP A O 1
ATOM 6437 N N . THR A 1 806 ? 24.548 39.265 58.113 1.00 42.74 806 THR A N 1
ATOM 6438 C CA . THR A 1 806 ? 23.316 39.425 57.375 1.00 44.01 806 THR A CA 1
ATOM 6439 C C . THR A 1 806 ? 23.626 39.704 55.907 1.00 43.82 806 THR A C 1
ATOM 6440 O O . THR A 1 806 ? 22.985 39.156 55.045 1.00 43.01 806 THR A O 1
ATOM 6444 N N . LYS A 1 807 ? 24.631 40.520 55.633 1.00 45.06 807 LYS A N 1
ATOM 6445 C CA . LYS A 1 807 ? 25.027 40.796 54.260 1.00 49.62 807 LYS A CA 1
ATOM 6446 C C . LYS A 1 807 ? 25.489 39.546 53.494 1.00 49.21 807 LYS A C 1
ATOM 6447 O O . LYS A 1 807 ? 24.992 39.237 52.393 1.00 46.73 807 LYS A O 1
ATOM 6453 N N . LEU A 1 808 ? 26.431 38.814 54.078 1.00 46.36 808 LEU A N 1
ATOM 6454 C CA . LEU A 1 808 ? 26.827 37.516 53.535 1.00 44.39 808 LEU A CA 1
ATOM 6455 C C . LEU A 1 808 ? 25.641 36.622 53.250 1.00 42.80 808 LEU A C 1
ATOM 6456 O O . LEU A 1 808 ? 25.611 36.011 52.224 1.00 43.35 808 LEU A O 1
ATOM 6461 N N . PHE A 1 809 ? 24.660 36.565 54.140 1.00 44.53 809 PHE A N 1
ATOM 6462 C CA . PHE A 1 809 ? 23.435 35.756 53.937 1.00 46.54 809 PHE A CA 1
ATOM 6463 C C . PHE A 1 809 ? 22.601 36.237 52.747 1.00 46.15 809 PHE A C 1
ATOM 6464 O O . PHE A 1 809 ? 22.256 35.453 51.863 1.00 47.00 809 PHE A O 1
ATOM 6472 N N . GLU A 1 810 ? 22.302 37.522 52.705 1.00 47.21 810 GLU A N 1
ATOM 6473 C CA . GLU A 1 810 ? 21.580 38.126 51.562 1.00 49.62 810 GLU A CA 1
ATOM 6474 C C . GLU A 1 810 ? 22.299 37.944 50.220 1.00 47.13 810 GLU A C 1
ATOM 6475 O O . GLU A 1 810 ? 21.675 37.600 49.233 1.00 45.63 810 GLU A O 1
ATOM 6481 N N . GLU A 1 811 ? 23.592 38.204 50.159 1.00 49.52 811 GLU A N 1
ATOM 6482 C CA . GLU A 1 811 ? 24.280 38.070 48.896 1.00 52.00 811 GLU A CA 1
ATOM 6483 C C . GLU A 1 811 ? 24.173 36.660 48.415 1.00 50.63 811 GLU A C 1
ATOM 6484 O O . GLU A 1 811 ? 23.964 36.426 47.233 1.00 55.75 811 GLU A O 1
ATOM 6490 N N . SER A 1 812 ? 24.290 35.715 49.334 1.00 49.37 812 SER A N 1
ATOM 6491 C CA . SER A 1 812 ? 24.262 34.275 49.001 1.00 48.25 812 SER A CA 1
ATOM 6492 C C . SER A 1 812 ? 22.909 33.868 48.542 1.00 47.23 812 SER A C 1
ATOM 6493 O O . SER A 1 812 ? 22.791 33.160 47.598 1.00 49.14 812 SER A O 1
ATOM 6496 N N . LYS A 1 813 ? 21.890 34.322 49.236 1.00 51.37 813 LYS A N 1
ATOM 6497 C CA . LYS A 1 813 ? 20.509 34.074 48.848 1.00 56.14 813 LYS A CA 1
ATOM 6498 C C . LYS A 1 813 ? 20.229 34.576 47.439 1.00 58.93 813 LYS A C 1
ATOM 6499 O O . LYS A 1 813 ? 19.540 33.895 46.679 1.00 64.49 813 LYS A O 1
ATOM 6505 N N . ARG A 1 814 ? 20.737 35.768 47.096 1.00 57.80 814 ARG A N 1
ATOM 6506 C CA . ARG A 1 814 ? 20.484 36.349 45.778 1.00 57.81 814 ARG A CA 1
ATOM 6507 C C . ARG A 1 814 ? 21.263 35.613 44.676 1.00 59.13 814 ARG A C 1
ATOM 6508 O O . ARG A 1 814 ? 20.752 35.432 43.598 1.00 62.69 814 ARG A O 1
ATOM 6516 N N . ALA A 1 815 ? 22.492 35.187 44.945 1.00 62.91 815 ALA A N 1
ATOM 6517 C CA . ALA A 1 815 ? 23.307 34.469 43.955 1.00 59.56 815 ALA A CA 1
ATOM 6518 C C . ALA A 1 815 ? 22.795 33.057 43.618 1.00 63.65 815 ALA A C 1
ATOM 6519 O O . ALA A 1 815 ? 22.945 32.600 42.492 1.00 61.09 815 ALA A O 1
ATOM 6521 N N . HIS A 1 816 ? 22.176 32.380 44.583 1.00 71.90 816 HIS A N 1
ATOM 6522 C CA . HIS A 1 816 ? 21.525 31.096 44.322 1.00 79.85 816 HIS A CA 1
ATOM 6523 C C . HIS A 1 816 ? 20.269 31.302 43.473 1.00 78.46 816 HIS A C 1
ATOM 6524 O O . HIS A 1 816 ? 19.960 30.487 42.630 1.00 79.25 816 HIS A O 1
ATOM 6531 N N . VAL A 1 817 ? 19.539 32.381 43.713 1.00 85.62 817 VAL A N 1
ATOM 6532 C CA . VAL A 1 817 ? 18.350 32.717 42.917 1.00 95.81 817 VAL A CA 1
ATOM 6533 C C . VAL A 1 817 ? 18.729 33.258 41.510 1.00 100.01 817 VAL A C 1
ATOM 6534 O O . VAL A 1 817 ? 17.873 33.263 40.637 1.00 118.65 817 VAL A O 1
ATOM 6538 N N . LYS A 1 818 ? 19.972 33.731 41.302 1.00 101.62 818 LYS A N 1
ATOM 6539 C CA . LYS A 1 818 ? 20.474 34.168 39.967 1.00 102.99 818 LYS A CA 1
ATOM 6540 C C . LYS A 1 818 ? 21.276 33.062 39.260 1.00 100.27 818 LYS A C 1
ATOM 6541 O O . LYS A 1 818 ? 21.762 33.240 38.148 1.00 99.56 818 LYS A O 1
ATOM 6547 N N . GLU A 1 819 ? 21.399 31.919 39.912 1.00 106.89 819 GLU A N 1
ATOM 6548 C CA . GLU A 1 819 ? 21.860 30.700 39.260 1.00 114.17 819 GLU A CA 1
ATOM 6549 C C . GLU A 1 819 ? 20.718 29.664 39.119 1.00 123.45 819 GLU A C 1
ATOM 6550 O O . GLU A 1 819 ? 20.904 28.612 38.542 1.00 126.01 819 GLU A O 1
ATOM 6556 N N . PHE A 1 820 ? 19.540 29.994 39.650 1.00 142.49 820 PHE A N 1
ATOM 6557 C CA . PHE A 1 820 ? 18.269 29.288 39.404 1.00 144.79 820 PHE A CA 1
ATOM 6558 C C . PHE A 1 820 ? 17.488 30.003 38.245 1.00 150.21 820 PHE A C 1
ATOM 6559 O O . PHE A 1 820 ? 16.488 29.469 37.756 1.00 144.78 820 PHE A O 1
ATOM 6567 N N . GLU A 1 821 ? 17.939 31.211 37.830 1.00 155.25 821 GLU A N 1
ATOM 6568 C CA . GLU A 1 821 ? 17.539 31.863 36.542 1.00 151.44 821 GLU A CA 1
ATOM 6569 C C . GLU A 1 821 ? 18.379 31.335 35.366 1.00 150.00 821 GLU A C 1
ATOM 6570 O O . GLU A 1 821 ? 17.938 31.394 34.214 1.00 148.59 821 GLU A O 1
ATOM 6576 N N . SER A 1 822 ? 19.607 30.893 35.659 1.00 146.83 822 SER A N 1
ATOM 6577 C CA . SER A 1 822 ? 20.431 30.105 34.717 1.00 140.64 822 SER A CA 1
ATOM 6578 C C . SER A 1 822 ? 19.728 28.822 34.245 1.00 146.28 822 SER A C 1
ATOM 6579 O O . SER A 1 822 ? 19.911 28.387 33.113 1.00 145.18 822 SER A O 1
ATOM 6582 N N . SER A 1 823 ? 18.922 28.241 35.133 1.00 156.62 823 SER A N 1
ATOM 6583 C CA . SER A 1 823 ? 18.128 27.028 34.875 1.00 153.26 823 SER A CA 1
ATOM 6584 C C . SER A 1 823 ? 17.045 27.200 33.804 1.00 159.42 823 SER A C 1
ATOM 6585 O O . SER A 1 823 ? 16.963 26.422 32.860 1.00 147.16 823 SER A O 1
ATOM 6588 N N . HIS A 1 824 ? 16.207 28.222 33.970 1.00 174.12 824 HIS A N 1
ATOM 6589 C CA . HIS A 1 824 ? 14.988 28.383 33.161 1.00 177.62 824 HIS A CA 1
ATOM 6590 C C . HIS A 1 824 ? 15.226 29.112 31.805 1.00 173.57 824 HIS A C 1
ATOM 6591 O O . HIS A 1 824 ? 14.285 29.289 31.030 1.00 171.25 824 HIS A O 1
ATOM 6598 N N . GLY B 1 2 ? 49.927 -14.606 64.443 1.00 100.93 2 GLY B N 1
ATOM 6599 C CA . GLY B 1 2 ? 48.936 -15.731 64.362 1.00 101.59 2 GLY B CA 1
ATOM 6600 C C . GLY B 1 2 ? 47.505 -15.416 64.808 1.00 101.16 2 GLY B C 1
ATOM 6601 O O . GLY B 1 2 ? 46.558 -16.081 64.365 1.00 96.72 2 GLY B O 1
ATOM 6602 N N . LYS B 1 3 ? 47.336 -14.407 65.671 1.00 90.01 3 LYS B N 1
ATOM 6603 C CA . LYS B 1 3 ? 46.008 -14.018 66.149 1.00 77.70 3 LYS B CA 1
ATOM 6604 C C . LYS B 1 3 ? 45.162 -13.396 65.046 1.00 75.33 3 LYS B C 1
ATOM 6605 O O . LYS B 1 3 ? 43.917 -13.442 65.123 1.00 85.51 3 LYS B O 1
ATOM 6611 N N . GLY B 1 4 ? 45.791 -12.833 64.011 1.00 56.92 4 GLY B N 1
ATOM 6612 C CA . GLY B 1 4 ? 44.996 -12.333 62.907 1.00 48.64 4 GLY B CA 1
ATOM 6613 C C . GLY B 1 4 ? 45.460 -11.027 62.403 1.00 42.08 4 GLY B C 1
ATOM 6614 O O . GLY B 1 4 ? 46.420 -10.535 62.889 1.00 42.64 4 GLY B O 1
ATOM 6615 N N . ILE B 1 5 ? 44.760 -10.474 61.409 1.00 40.10 5 ILE B N 1
ATOM 6616 C CA . ILE B 1 5 ? 45.186 -9.258 60.712 1.00 37.74 5 ILE B CA 1
ATOM 6617 C C . ILE B 1 5 ? 44.021 -8.324 60.514 1.00 39.19 5 ILE B C 1
ATOM 6618 O O . ILE B 1 5 ? 42.952 -8.758 60.101 1.00 38.12 5 ILE B O 1
ATOM 6623 N N . ILE B 1 6 ? 44.212 -7.048 60.875 1.00 40.17 6 ILE B N 1
ATOM 6624 C CA . ILE B 1 6 ? 43.218 -6.014 60.591 1.00 38.95 6 ILE B CA 1
ATOM 6625 C C . ILE B 1 6 ? 43.714 -5.103 59.502 1.00 40.56 6 ILE B C 1
ATOM 6626 O O . ILE B 1 6 ? 44.825 -4.608 59.548 1.00 44.31 6 ILE B O 1
ATOM 6631 N N . VAL B 1 7 ? 42.904 -4.933 58.481 1.00 42.29 7 VAL B N 1
ATOM 6632 C CA . VAL B 1 7 ? 43.179 -4.002 57.436 1.00 39.81 7 VAL B CA 1
ATOM 6633 C C . VAL B 1 7 ? 42.171 -2.894 57.601 1.00 40.83 7 VAL B C 1
ATOM 6634 O O . VAL B 1 7 ? 40.926 -3.105 57.513 1.00 38.01 7 VAL B O 1
ATOM 6638 N N . ARG B 1 8 ? 42.739 -1.710 57.844 1.00 40.78 8 ARG B N 1
ATOM 6639 C CA . ARG B 1 8 ? 41.998 -0.484 58.009 1.00 38.28 8 ARG B CA 1
ATOM 6640 C C . ARG B 1 8 ? 41.954 0.190 56.675 1.00 38.52 8 ARG B C 1
ATOM 6641 O O . ARG B 1 8 ? 42.993 0.377 55.989 1.00 39.91 8 ARG B O 1
ATOM 6649 N N . VAL B 1 9 ? 40.771 0.670 56.374 1.00 39.96 9 VAL B N 1
ATOM 6650 C CA . VAL B 1 9 ? 40.373 1.076 55.036 1.00 41.33 9 VAL B CA 1
ATOM 6651 C C . VAL B 1 9 ? 39.542 2.391 55.166 1.00 40.24 9 VAL B C 1
ATOM 6652 O O . VAL B 1 9 ? 38.678 2.507 56.026 1.00 38.97 9 VAL B O 1
ATOM 6656 N N . PRO B 1 10 ? 39.816 3.397 54.349 1.00 41.99 10 PRO B N 1
ATOM 6657 C CA . PRO B 1 10 ? 39.033 4.615 54.499 1.00 45.63 10 PRO B CA 1
ATOM 6658 C C . PRO B 1 10 ? 37.554 4.442 54.319 1.00 47.88 10 PRO B C 1
ATOM 6659 O O . PRO B 1 10 ? 37.122 3.648 53.550 1.00 49.43 10 PRO B O 1
ATOM 6663 N N . HIS B 1 11 ? 36.786 5.178 55.077 1.00 55.70 11 HIS B N 1
ATOM 6664 C CA . HIS B 1 11 ? 35.363 5.035 55.046 1.00 61.43 11 HIS B CA 1
ATOM 6665 C C . HIS B 1 11 ? 34.847 5.469 53.707 1.00 63.72 11 HIS B C 1
ATOM 6666 O O . HIS B 1 11 ? 35.224 6.528 53.172 1.00 56.22 11 HIS B O 1
ATOM 6673 N N . GLY B 1 12 ? 34.003 4.595 53.167 1.00 67.19 12 GLY B N 1
ATOM 6674 C CA . GLY B 1 12 ? 33.309 4.822 51.930 1.00 70.05 12 GLY B CA 1
ATOM 6675 C C . GLY B 1 12 ? 34.160 4.732 50.692 1.00 73.80 12 GLY B C 1
ATOM 6676 O O . GLY B 1 12 ? 33.884 5.433 49.731 1.00 81.90 12 GLY B O 1
ATOM 6677 N N . ILE B 1 13 ? 35.207 3.914 50.683 1.00 78.08 13 ILE B N 1
ATOM 6678 C CA . ILE B 1 13 ? 35.762 3.527 49.400 1.00 81.47 13 ILE B CA 1
ATOM 6679 C C . ILE B 1 13 ? 35.381 2.088 49.209 1.00 84.62 13 ILE B C 1
ATOM 6680 O O . ILE B 1 13 ? 35.417 1.277 50.154 1.00 89.71 13 ILE B O 1
ATOM 6685 N N . GLU B 1 14 ? 34.977 1.805 47.979 1.00 91.16 14 GLU B N 1
ATOM 6686 C CA . GLU B 1 14 ? 34.591 0.472 47.578 1.00 95.45 14 GLU B CA 1
ATOM 6687 C C . GLU B 1 14 ? 35.859 -0.126 47.002 1.00 88.19 14 GLU B C 1
ATOM 6688 O O . GLU B 1 14 ? 36.711 0.576 46.426 1.00 79.95 14 GLU B O 1
ATOM 6694 N N . LEU B 1 15 ? 35.982 -1.429 47.147 1.00 78.46 15 LEU B N 1
ATOM 6695 C CA . LEU B 1 15 ? 37.178 -2.078 46.730 1.00 73.27 15 LEU B CA 1
ATOM 6696 C C . LEU B 1 15 ? 36.771 -3.096 45.702 1.00 73.22 15 LEU B C 1
ATOM 6697 O O . LEU B 1 15 ? 35.859 -3.900 45.938 1.00 67.48 15 LEU B O 1
ATOM 6702 N N . SER B 1 16 ? 37.424 -3.033 44.539 1.00 72.61 16 SER B N 1
ATOM 6703 C CA . SER B 1 16 ? 37.269 -4.060 43.541 1.00 64.37 16 SER B CA 1
ATOM 6704 C C . SER B 1 16 ? 37.711 -5.359 44.190 1.00 69.50 16 SER B C 1
ATOM 6705 O O . SER B 1 16 ? 38.653 -5.380 45.000 1.00 70.06 16 SER B O 1
ATOM 6708 N N . SER B 1 17 ? 37.038 -6.451 43.853 1.00 70.47 17 SER B N 1
ATOM 6709 C CA . SER B 1 17 ? 37.450 -7.755 44.360 1.00 71.82 17 SER B CA 1
ATOM 6710 C C . SER B 1 17 ? 38.876 -8.198 43.923 1.00 68.28 17 SER B C 1
ATOM 6711 O O . SER B 1 17 ? 39.479 -9.085 44.546 1.00 64.76 17 SER B O 1
ATOM 6714 N N . GLU B 1 18 ? 39.424 -7.591 42.872 1.00 68.69 18 GLU B N 1
ATOM 6715 C CA . GLU B 1 18 ? 40.813 -7.863 42.519 1.00 71.66 18 GLU B CA 1
ATOM 6716 C C . GLU B 1 18 ? 41.694 -7.395 43.687 1.00 68.91 18 GLU B C 1
ATOM 6717 O O . GLU B 1 18 ? 42.660 -8.073 44.010 1.00 71.68 18 GLU B O 1
ATOM 6723 N N . LEU B 1 19 ? 41.357 -6.268 44.340 1.00 67.08 19 LEU B N 1
ATOM 6724 C CA . LEU B 1 19 ? 42.132 -5.819 45.522 1.00 68.80 19 LEU B CA 1
ATOM 6725 C C . LEU B 1 19 ? 41.796 -6.558 46.808 1.00 57.82 19 LEU B C 1
ATOM 6726 O O . LEU B 1 19 ? 42.699 -6.946 47.518 1.00 59.58 19 LEU B O 1
ATOM 6731 N N . LEU B 1 20 ? 40.524 -6.759 47.105 1.00 51.32 20 LEU B N 1
ATOM 6732 C CA . LEU B 1 20 ? 40.175 -7.704 48.165 1.00 55.11 20 LEU B CA 1
ATOM 6733 C C . LEU B 1 20 ? 40.940 -9.031 48.061 1.00 56.05 20 LEU B C 1
ATOM 6734 O O . LEU B 1 20 ? 41.329 -9.633 49.067 1.00 70.97 20 LEU B O 1
ATOM 6739 N N . SER B 1 21 ? 41.172 -9.468 46.846 1.00 56.17 21 SER B N 1
ATOM 6740 C CA . SER B 1 21 ? 41.807 -10.733 46.595 1.00 58.39 21 SER B CA 1
ATOM 6741 C C . SER B 1 21 ? 43.324 -10.683 46.799 1.00 58.90 21 SER B C 1
ATOM 6742 O O . SER B 1 21 ? 43.932 -11.684 47.209 1.00 58.62 21 SER B O 1
ATOM 6745 N N . ALA B 1 22 ? 43.944 -9.546 46.475 1.00 56.83 22 ALA B N 1
ATOM 6746 C CA . ALA B 1 22 ? 45.382 -9.388 46.690 1.00 56.34 22 ALA B CA 1
ATOM 6747 C C . ALA B 1 22 ? 45.636 -9.246 48.161 1.00 53.41 22 ALA B C 1
ATOM 6748 O O . ALA B 1 22 ? 46.702 -9.621 48.638 1.00 51.52 22 ALA B O 1
ATOM 6750 N N . LEU B 1 23 ? 44.660 -8.668 48.869 1.00 50.64 23 LEU B N 1
ATOM 6751 C CA . LEU B 1 23 ? 44.750 -8.541 50.307 1.00 50.40 23 LEU B CA 1
ATOM 6752 C C . LEU B 1 23 ? 44.732 -9.935 50.902 1.00 50.46 23 LEU B C 1
ATOM 6753 O O . LEU B 1 23 ? 45.594 -10.217 51.757 1.00 49.01 23 LEU B O 1
ATOM 6758 N N . GLU B 1 24 ? 43.810 -10.807 50.421 1.00 50.21 24 GLU B N 1
ATOM 6759 C CA . GLU B 1 24 ? 43.687 -12.202 50.924 1.00 49.94 24 GLU B CA 1
ATOM 6760 C C . GLU B 1 24 ? 44.940 -12.970 50.730 1.00 47.66 24 GLU B C 1
ATOM 6761 O O . GLU B 1 24 ? 45.303 -13.786 51.577 1.00 54.81 24 GLU B O 1
ATOM 6767 N N . VAL B 1 25 ? 45.607 -12.732 49.622 1.00 45.96 25 VAL B N 1
ATOM 6768 C CA . VAL B 1 25 ? 46.815 -13.448 49.328 1.00 47.30 25 VAL B CA 1
ATOM 6769 C C . VAL B 1 25 ? 47.899 -13.041 50.306 1.00 46.75 25 VAL B C 1
ATOM 6770 O O . VAL B 1 25 ? 48.540 -13.935 50.888 1.00 47.84 25 VAL B O 1
ATOM 6774 N N . ARG B 1 26 ? 48.118 -11.727 50.479 1.00 45.35 26 ARG B N 1
ATOM 6775 C CA . ARG B 1 26 ? 49.196 -11.208 51.363 1.00 47.02 26 ARG B CA 1
ATOM 6776 C C . ARG B 1 26 ? 48.815 -11.231 52.849 1.00 45.69 26 ARG B C 1
ATOM 6777 O O . ARG B 1 26 ? 49.708 -11.267 53.716 1.00 41.97 26 ARG B O 1
ATOM 6785 N N . PHE B 1 27 ? 47.506 -11.200 53.138 1.00 43.81 27 PHE B N 1
ATOM 6786 C CA . PHE B 1 27 ? 47.020 -11.118 54.514 1.00 43.48 27 PHE B CA 1
ATOM 6787 C C . PHE B 1 27 ? 45.917 -12.108 54.766 1.00 43.20 27 PHE B C 1
ATOM 6788 O O . PHE B 1 27 ? 44.815 -11.741 55.122 1.00 50.79 27 PHE B O 1
ATOM 6796 N N . PRO B 1 28 ? 46.220 -13.381 54.610 1.00 42.79 28 PRO B N 1
ATOM 6797 C CA . PRO B 1 28 ? 45.151 -14.363 54.621 1.00 43.96 28 PRO B CA 1
ATOM 6798 C C . PRO B 1 28 ? 44.396 -14.261 55.938 1.00 43.42 28 PRO B C 1
ATOM 6799 O O . PRO B 1 28 ? 45.010 -14.013 56.906 1.00 44.49 28 PRO B O 1
ATOM 6803 N N . GLY B 1 29 ? 43.081 -14.440 55.939 1.00 42.70 29 GLY B N 1
ATOM 6804 C CA . GLY B 1 29 ? 42.252 -14.315 57.119 1.00 41.17 29 GLY B CA 1
ATOM 6805 C C . GLY B 1 29 ? 41.863 -12.926 57.591 1.00 41.08 29 GLY B C 1
ATOM 6806 O O . GLY B 1 29 ? 41.100 -12.823 58.549 1.00 41.77 29 GLY B O 1
ATOM 6807 N N . TYR B 1 30 ? 42.347 -11.875 56.927 1.00 40.30 30 TYR B N 1
ATOM 6808 C CA . TYR B 1 30 ? 42.258 -10.484 57.431 1.00 40.37 30 TYR B CA 1
ATOM 6809 C C . TYR B 1 30 ? 40.843 -10.053 57.674 1.00 40.12 30 TYR B C 1
ATOM 6810 O O . TYR B 1 30 ? 39.973 -10.579 57.078 1.00 44.39 30 TYR B O 1
ATOM 6819 N N . ILE B 1 31 ? 40.622 -9.110 58.571 1.00 43.02 31 ILE B N 1
ATOM 6820 C CA . ILE B 1 31 ? 39.321 -8.535 58.861 1.00 45.04 31 ILE B CA 1
ATOM 6821 C C . ILE B 1 31 ? 39.381 -7.085 58.437 1.00 45.13 31 ILE B C 1
ATOM 6822 O O . ILE B 1 31 ? 40.383 -6.431 58.711 1.00 43.44 31 ILE B O 1
ATOM 6827 N N . LEU B 1 32 ? 38.312 -6.564 57.836 1.00 45.51 32 LEU B N 1
ATOM 6828 C CA . LEU B 1 32 ? 38.246 -5.153 57.460 1.00 47.88 32 LEU B CA 1
ATOM 6829 C C . LEU B 1 32 ? 37.798 -4.292 58.606 1.00 47.31 32 LEU B C 1
ATOM 6830 O O . LEU B 1 32 ? 36.908 -4.634 59.346 1.00 41.96 32 LEU B O 1
ATOM 6835 N N . GLU B 1 33 ? 38.418 -3.119 58.697 1.00 52.26 33 GLU B N 1
ATOM 6836 C CA . GLU B 1 33 ? 38.004 -2.088 59.651 1.00 49.30 33 GLU B CA 1
ATOM 6837 C C . GLU B 1 33 ? 38.034 -0.700 58.989 1.00 43.30 33 GLU B C 1
ATOM 6838 O O . GLU B 1 33 ? 38.929 -0.372 58.203 1.00 41.48 33 GLU B O 1
ATOM 6844 N N . THR B 1 34 ? 37.008 0.074 59.253 1.00 40.15 34 THR B N 1
ATOM 6845 C CA . THR B 1 34 ? 36.834 1.344 58.592 1.00 38.08 34 THR B CA 1
ATOM 6846 C C . THR B 1 34 ? 37.315 2.436 59.456 1.00 36.51 34 THR B C 1
ATOM 6847 O O . THR B 1 34 ? 37.053 2.409 60.632 1.00 34.92 34 THR B O 1
ATOM 6851 N N . TYR B 1 35 ? 38.012 3.414 58.877 1.00 37.89 35 TYR B N 1
ATOM 6852 C CA . TYR B 1 35 ? 38.388 4.678 59.597 1.00 36.63 35 TYR B CA 1
ATOM 6853 C C . TYR B 1 35 ? 37.973 5.905 58.810 1.00 37.82 35 TYR B C 1
ATOM 6854 O O . TYR B 1 35 ? 37.759 5.823 57.601 1.00 38.81 35 TYR B O 1
ATOM 6863 N N . TYR B 1 36 ? 37.917 7.031 59.493 1.00 39.10 36 TYR B N 1
ATOM 6864 C CA . TYR B 1 36 ? 37.490 8.319 58.945 1.00 41.68 36 TYR B CA 1
ATOM 6865 C C . TYR B 1 36 ? 38.634 9.346 58.954 1.00 40.06 36 TYR B C 1
ATOM 6866 O O . TYR B 1 36 ? 39.674 9.060 59.432 1.00 38.36 36 TYR B O 1
ATOM 6875 N N . GLN B 1 37 ? 38.433 10.526 58.385 1.00 44.51 37 GLN B N 1
ATOM 6876 C CA . GLN B 1 37 ? 39.426 11.609 58.363 1.00 48.43 37 GLN B CA 1
ATOM 6877 C C . GLN B 1 37 ? 39.738 12.148 59.732 1.00 46.37 37 GLN B C 1
ATOM 6878 O O . GLN B 1 37 ? 40.878 12.465 60.073 1.00 47.43 37 GLN B O 1
ATOM 6884 N N . LYS B 1 38 ? 38.688 12.195 60.530 1.00 46.98 38 LYS B N 1
ATOM 6885 C CA . LYS B 1 38 ? 38.645 12.837 61.824 1.00 44.75 38 LYS B CA 1
ATOM 6886 C C . LYS B 1 38 ? 38.766 11.769 62.911 1.00 43.88 38 LYS B C 1
ATOM 6887 O O . LYS B 1 38 ? 37.987 10.846 62.940 1.00 46.83 38 LYS B O 1
ATOM 6893 N N . PRO B 1 39 ? 39.732 11.895 63.831 1.00 44.98 39 PRO B N 1
ATOM 6894 C CA . PRO B 1 39 ? 39.859 10.929 64.963 1.00 43.79 39 PRO B CA 1
ATOM 6895 C C . PRO B 1 39 ? 38.567 10.715 65.713 1.00 41.66 39 PRO B C 1
ATOM 6896 O O . PRO B 1 39 ? 37.790 11.635 65.867 1.00 44.40 39 PRO B O 1
ATOM 6900 N N . ASP B 1 40 ? 38.333 9.514 66.167 1.00 40.75 40 ASP B N 1
ATOM 6901 C CA . ASP B 1 40 ? 37.091 9.193 66.820 1.00 42.78 40 ASP B CA 1
ATOM 6902 C C . ASP B 1 40 ? 37.388 8.972 68.271 1.00 43.72 40 ASP B C 1
ATOM 6903 O O . ASP B 1 40 ? 37.728 7.850 68.692 1.00 44.67 40 ASP B O 1
ATOM 6908 N N . TYR B 1 41 ? 37.260 10.036 69.058 1.00 43.34 41 TYR B N 1
ATOM 6909 C CA . TYR B 1 41 ? 37.682 9.941 70.440 1.00 41.71 41 TYR B CA 1
ATOM 6910 C C . TYR B 1 41 ? 36.683 9.177 71.276 1.00 41.44 41 TYR B C 1
ATOM 6911 O O . TYR B 1 41 ? 37.088 8.547 72.244 1.00 42.03 41 TYR B O 1
ATOM 6920 N N . HIS B 1 42 ? 35.407 9.141 70.876 1.00 41.99 42 HIS B N 1
ATOM 6921 C CA . HIS B 1 42 ? 34.466 8.237 71.506 1.00 40.10 42 HIS B CA 1
ATOM 6922 C C . HIS B 1 42 ? 34.940 6.775 71.410 1.00 38.06 42 HIS B C 1
ATOM 6923 O O . HIS B 1 42 ? 34.813 6.026 72.360 1.00 36.01 42 HIS B O 1
ATOM 6930 N N . ARG B 1 43 ? 35.474 6.372 70.269 1.00 38.67 43 ARG B N 1
ATOM 6931 C CA . ARG B 1 43 ? 35.920 5.005 70.082 1.00 40.13 43 ARG B CA 1
ATOM 6932 C C . ARG B 1 43 ? 37.019 4.689 71.125 1.00 39.06 43 ARG B C 1
ATOM 6933 O O . ARG B 1 43 ? 36.937 3.729 71.839 1.00 43.72 43 ARG B O 1
ATOM 6941 N N . SER B 1 44 ? 38.030 5.526 71.216 1.00 38.70 44 SER B N 1
ATOM 6942 C CA . SER B 1 44 ? 39.142 5.314 72.128 1.00 36.93 44 SER B CA 1
ATOM 6943 C C . SER B 1 44 ? 38.666 5.286 73.576 1.00 35.17 44 SER B C 1
ATOM 6944 O O . SER B 1 44 ? 39.119 4.440 74.372 1.00 32.21 44 SER B O 1
ATOM 6947 N N . PHE B 1 45 ? 37.719 6.166 73.891 1.00 33.32 45 PHE B N 1
ATOM 6948 C CA . PHE B 1 45 ? 37.056 6.162 75.189 1.00 35.37 45 PHE B CA 1
ATOM 6949 C C . PHE B 1 45 ? 36.454 4.795 75.530 1.00 36.42 45 PHE B C 1
ATOM 6950 O O . PHE B 1 45 ? 36.827 4.157 76.535 1.00 39.50 45 PHE B O 1
ATOM 6958 N N . ALA B 1 46 ? 35.558 4.311 74.691 1.00 36.27 46 ALA B N 1
ATOM 6959 C CA . ALA B 1 46 ? 35.000 2.928 74.881 1.00 37.39 46 ALA B CA 1
ATOM 6960 C C . ALA B 1 46 ? 36.073 1.848 74.986 1.00 34.83 46 ALA B C 1
ATOM 6961 O O . ALA B 1 46 ? 35.938 0.936 75.778 1.00 33.76 46 ALA B O 1
ATOM 6963 N N . ARG B 1 47 ? 37.108 1.911 74.159 1.00 34.87 47 ARG B N 1
ATOM 6964 C CA . ARG B 1 47 ? 38.128 0.834 74.182 1.00 36.19 47 ARG B CA 1
ATOM 6965 C C . ARG B 1 47 ? 38.826 0.871 75.538 1.00 33.49 47 ARG B C 1
ATOM 6966 O O . ARG B 1 47 ? 39.036 -0.151 76.133 1.00 32.93 47 ARG B O 1
ATOM 6974 N N . ARG B 1 48 ? 39.119 2.062 76.058 1.00 34.02 48 ARG B N 1
ATOM 6975 C CA . ARG B 1 48 ? 39.827 2.164 77.352 1.00 33.37 48 ARG B CA 1
ATOM 6976 C C . ARG B 1 48 ? 38.961 1.653 78.511 1.00 32.88 48 ARG B C 1
ATOM 6977 O O . ARG B 1 48 ? 39.436 0.902 79.348 1.00 33.72 48 ARG B O 1
ATOM 6985 N N . VAL B 1 49 ? 37.703 2.065 78.549 1.00 32.22 49 VAL B N 1
ATOM 6986 C CA . VAL B 1 49 ? 36.809 1.596 79.563 1.00 32.40 49 VAL B CA 1
ATOM 6987 C C . VAL B 1 49 ? 36.759 0.101 79.501 1.00 32.96 49 VAL B C 1
ATOM 6988 O O . VAL B 1 49 ? 36.943 -0.568 80.478 1.00 32.59 49 VAL B O 1
ATOM 6992 N N . ASP B 1 50 ? 36.540 -0.426 78.323 1.00 36.75 50 ASP B N 1
ATOM 6993 C CA . ASP B 1 50 ? 36.371 -1.875 78.153 1.00 40.81 50 ASP B CA 1
ATOM 6994 C C . ASP B 1 50 ? 37.658 -2.589 78.616 1.00 38.38 50 ASP B C 1
ATOM 6995 O O . ASP B 1 50 ? 37.614 -3.587 79.298 1.00 40.67 50 ASP B O 1
ATOM 7000 N N . SER B 1 51 ? 38.814 -2.065 78.267 1.00 36.55 51 SER B N 1
ATOM 7001 C CA . SER B 1 51 ? 40.049 -2.770 78.582 1.00 35.81 51 SER B CA 1
ATOM 7002 C C . SER B 1 51 ? 40.317 -2.782 80.084 1.00 35.67 51 SER B C 1
ATOM 7003 O O . SER B 1 51 ? 40.753 -3.774 80.628 1.00 36.13 51 SER B O 1
ATOM 7006 N N . LEU B 1 52 ? 40.052 -1.666 80.753 1.00 36.28 52 LEU B N 1
ATOM 7007 C CA . LEU B 1 52 ? 40.243 -1.596 82.183 1.00 37.47 52 LEU B CA 1
ATOM 7008 C C . LEU B 1 52 ? 39.213 -2.457 82.926 1.00 39.65 52 LEU B C 1
ATOM 7009 O O . LEU B 1 52 ? 39.547 -3.144 83.901 1.00 37.90 52 LEU B O 1
ATOM 7014 N N . HIS B 1 53 ? 37.981 -2.461 82.420 1.00 40.35 53 HIS B N 1
ATOM 7015 C CA . HIS B 1 53 ? 36.986 -3.407 82.855 1.00 40.54 53 HIS B CA 1
ATOM 7016 C C . HIS B 1 53 ? 37.527 -4.834 82.702 1.00 38.37 53 HIS B C 1
ATOM 7017 O O . HIS B 1 53 ? 37.517 -5.566 83.673 1.00 37.51 53 HIS B O 1
ATOM 7024 N N . LYS B 1 54 ? 37.985 -5.251 81.530 1.00 36.57 54 LYS B N 1
ATOM 7025 C CA . LYS B 1 54 ? 38.661 -6.570 81.450 1.00 40.14 54 LYS B CA 1
ATOM 7026 C C . LYS B 1 54 ? 39.875 -6.712 82.383 1.00 38.18 54 LYS B C 1
ATOM 7027 O O . LYS B 1 54 ? 40.160 -7.777 82.890 1.00 37.54 54 LYS B O 1
ATOM 7033 N N . ALA B 1 55 ? 40.591 -5.643 82.652 1.00 37.11 55 ALA B N 1
ATOM 7034 C CA . ALA B 1 55 ? 41.712 -5.797 83.562 1.00 36.45 55 ALA B CA 1
ATOM 7035 C C . ALA B 1 55 ? 41.247 -6.106 84.995 1.00 36.07 55 ALA B C 1
ATOM 7036 O O . ALA B 1 55 ? 41.897 -6.873 85.684 1.00 32.86 55 ALA B O 1
ATOM 7038 N N . PHE B 1 56 ? 40.149 -5.491 85.439 1.00 35.29 56 PHE B N 1
ATOM 7039 C CA . PHE B 1 56 ? 39.616 -5.800 86.756 1.00 37.66 56 PHE B CA 1
ATOM 7040 C C . PHE B 1 56 ? 39.313 -7.281 86.865 1.00 37.82 56 PHE B C 1
ATOM 7041 O O . PHE B 1 56 ? 39.688 -7.912 87.865 1.00 35.20 56 PHE B O 1
ATOM 7049 N N . TYR B 1 57 ? 38.625 -7.837 85.858 1.00 38.20 57 TYR B N 1
ATOM 7050 C CA . TYR B 1 57 ? 38.310 -9.271 85.809 1.00 37.16 57 TYR B CA 1
ATOM 7051 C C . TYR B 1 57 ? 39.588 -10.084 85.835 1.00 37.65 57 TYR B C 1
ATOM 7052 O O . TYR B 1 57 ? 39.644 -11.095 86.518 1.00 38.82 57 TYR B O 1
ATOM 7061 N N . PHE B 1 58 ? 40.624 -9.686 85.092 1.00 37.38 58 PHE B N 1
ATOM 7062 C CA . PHE B 1 58 ? 41.865 -10.460 85.165 1.00 35.79 58 PHE B CA 1
ATOM 7063 C C . PHE B 1 58 ? 42.376 -10.467 86.622 1.00 36.97 58 PHE B C 1
ATOM 7064 O O . PHE B 1 58 ? 42.781 -11.479 87.165 1.00 39.87 58 PHE B O 1
ATOM 7072 N N . LEU B 1 59 ? 42.307 -9.318 87.259 1.00 36.75 59 LEU B N 1
ATOM 7073 C CA . LEU B 1 59 ? 42.805 -9.129 88.585 1.00 35.72 59 LEU B CA 1
ATOM 7074 C C . LEU B 1 59 ? 42.086 -9.996 89.581 1.00 36.71 59 LEU B C 1
ATOM 7075 O O . LEU B 1 59 ? 42.702 -10.668 90.394 1.00 36.69 59 LEU B O 1
ATOM 7080 N N . ILE B 1 60 ? 40.773 -10.021 89.510 1.00 39.85 60 ILE B N 1
ATOM 7081 C CA . ILE B 1 60 ? 40.017 -10.753 90.506 1.00 41.94 60 ILE B CA 1
ATOM 7082 C C . ILE B 1 60 ? 40.091 -12.270 90.298 1.00 41.36 60 ILE B C 1
ATOM 7083 O O . ILE B 1 60 ? 40.104 -13.020 91.252 1.00 41.62 60 ILE B O 1
ATOM 7088 N N . ASP B 1 61 ? 40.214 -12.722 89.056 1.00 41.35 61 ASP B N 1
ATOM 7089 C CA . ASP B 1 61 ? 40.444 -14.125 88.778 1.00 40.61 61 ASP B CA 1
ATOM 7090 C C . ASP B 1 61 ? 41.884 -14.552 89.089 1.00 40.51 61 ASP B C 1
ATOM 7091 O O . ASP B 1 61 ? 42.120 -15.679 89.404 1.00 39.53 61 ASP B O 1
ATOM 7096 N N . ALA B 1 62 ? 42.854 -13.666 89.028 1.00 41.75 62 ALA B N 1
ATOM 7097 C CA . ALA B 1 62 ? 44.251 -14.085 89.166 1.00 43.02 62 ALA B CA 1
ATOM 7098 C C . ALA B 1 62 ? 44.865 -13.863 90.545 1.00 44.02 62 ALA B C 1
ATOM 7099 O O . ALA B 1 62 ? 45.748 -14.607 90.943 1.00 43.34 62 ALA B O 1
ATOM 7101 N N . TYR B 1 63 ? 44.472 -12.798 91.230 1.00 44.79 63 TYR B N 1
ATOM 7102 C CA . TYR B 1 63 ? 45.176 -12.396 92.440 1.00 48.05 63 TYR B CA 1
ATOM 7103 C C . TYR B 1 63 ? 44.344 -12.539 93.711 1.00 50.62 63 TYR B C 1
ATOM 7104 O O . TYR B 1 63 ? 43.401 -11.802 93.926 1.00 54.21 63 TYR B O 1
ATOM 7113 N N . PRO B 1 64 ? 44.688 -13.511 94.561 1.00 60.54 64 PRO B N 1
ATOM 7114 C CA . PRO B 1 64 ? 43.885 -13.740 95.761 1.00 66.00 64 PRO B CA 1
ATOM 7115 C C . PRO B 1 64 ? 43.839 -12.525 96.669 1.00 63.31 64 PRO B C 1
ATOM 7116 O O . PRO B 1 64 ? 44.847 -11.876 96.863 1.00 66.12 64 PRO B O 1
ATOM 7120 N N . PHE B 1 65 ? 42.665 -12.210 97.190 1.00 69.23 65 PHE B N 1
ATOM 7121 C CA . PHE B 1 65 ? 42.520 -11.208 98.255 1.00 68.18 65 PHE B CA 1
ATOM 7122 C C . PHE B 1 65 ? 42.101 -11.944 99.506 1.00 66.19 65 PHE B C 1
ATOM 7123 O O . PHE B 1 65 ? 41.264 -12.841 99.438 1.00 73.71 65 PHE B O 1
ATOM 7131 N N . SER B 1 66 ? 42.715 -11.620 100.634 1.00 62.35 66 SER B N 1
ATOM 7132 C CA . SER B 1 66 ? 42.310 -12.213 101.914 1.00 65.84 66 SER B CA 1
ATOM 7133 C C . SER B 1 66 ? 40.806 -12.096 102.215 1.00 62.92 66 SER B C 1
ATOM 7134 O O . SER B 1 66 ? 40.210 -11.045 102.025 1.00 56.21 66 SER B O 1
ATOM 7137 N N . ALA B 1 67 ? 40.204 -13.175 102.704 1.00 68.54 67 ALA B N 1
ATOM 7138 C CA . ALA B 1 67 ? 38.764 -13.170 103.042 1.00 74.71 67 ALA B CA 1
ATOM 7139 C C . ALA B 1 67 ? 38.490 -12.294 104.258 1.00 76.23 67 ALA B C 1
ATOM 7140 O O . ALA B 1 67 ? 37.356 -11.872 104.504 1.00 76.29 67 ALA B O 1
ATOM 7142 N N . LYS B 1 68 ? 39.550 -12.024 105.007 1.00 77.30 68 LYS B N 1
ATOM 7143 C CA . LYS B 1 68 ? 39.498 -11.114 106.136 1.00 84.23 68 LYS B CA 1
ATOM 7144 C C . LYS B 1 68 ? 39.354 -9.640 105.748 1.00 75.86 68 LYS B C 1
ATOM 7145 O O . LYS B 1 68 ? 39.029 -8.810 106.585 1.00 74.88 68 LYS B O 1
ATOM 7151 N N . ASN B 1 69 ? 39.636 -9.280 104.506 1.00 69.98 69 ASN B N 1
ATOM 7152 C CA . ASN B 1 69 ? 39.595 -7.872 104.158 1.00 59.15 69 ASN B CA 1
ATOM 7153 C C . ASN B 1 69 ? 38.192 -7.308 104.259 1.00 51.74 69 ASN B C 1
ATOM 7154 O O . ASN B 1 69 ? 38.022 -6.182 104.664 1.00 43.42 69 ASN B O 1
ATOM 7159 N N . THR B 1 70 ? 37.193 -8.107 103.903 1.00 51.28 70 THR B N 1
ATOM 7160 C CA . THR B 1 70 ? 35.890 -7.585 103.516 1.00 54.30 70 THR B CA 1
ATOM 7161 C C . THR B 1 70 ? 34.886 -8.731 103.440 1.00 57.98 70 THR B C 1
ATOM 7162 O O . THR B 1 70 ? 35.263 -9.858 103.027 1.00 58.21 70 THR B O 1
ATOM 7166 N N . PRO B 1 71 ? 33.604 -8.455 103.799 1.00 55.01 71 PRO B N 1
ATOM 7167 C CA . PRO B 1 71 ? 32.568 -9.477 103.663 1.00 53.73 71 PRO B CA 1
ATOM 7168 C C . PRO B 1 71 ? 31.953 -9.576 102.253 1.00 53.65 71 PRO B C 1
ATOM 7169 O O . PRO B 1 71 ? 30.935 -10.195 102.080 1.00 54.62 71 PRO B O 1
ATOM 7173 N N . LEU B 1 72 ? 32.579 -8.993 101.246 1.00 55.96 72 LEU B N 1
ATOM 7174 C CA . LEU B 1 72 ? 31.983 -8.862 99.938 1.00 50.07 72 LEU B CA 1
ATOM 7175 C C . LEU B 1 72 ? 32.493 -9.996 99.058 1.00 52.03 72 LEU B C 1
ATOM 7176 O O . LEU B 1 72 ? 33.669 -10.405 99.147 1.00 48.27 72 LEU B O 1
ATOM 7181 N N . THR B 1 73 ? 31.604 -10.482 98.190 1.00 53.38 73 THR B N 1
ATOM 7182 C CA . THR B 1 73 ? 31.892 -11.604 97.314 1.00 52.29 73 THR B CA 1
ATOM 7183 C C . THR B 1 73 ? 32.420 -11.101 96.000 1.00 50.25 73 THR B C 1
ATOM 7184 O O . THR B 1 73 ? 32.145 -9.971 95.613 1.00 49.55 73 THR B O 1
ATOM 7188 N N . LYS B 1 74 ? 33.150 -11.967 95.306 1.00 49.71 74 LYS B N 1
ATOM 7189 C CA . LYS B 1 74 ? 33.541 -11.722 93.934 1.00 50.59 74 LYS B CA 1
ATOM 7190 C C . LYS B 1 74 ? 32.328 -11.370 93.106 1.00 49.49 74 LYS B C 1
ATOM 7191 O O . LYS B 1 74 ? 32.348 -10.441 92.325 1.00 47.90 74 LYS B O 1
ATOM 7197 N N . GLN B 1 75 ? 31.243 -12.091 93.292 1.00 49.68 75 GLN B N 1
ATOM 7198 C CA . GLN B 1 75 ? 30.080 -11.793 92.510 1.00 51.75 75 GLN B CA 1
ATOM 7199 C C . GLN B 1 75 ? 29.566 -10.367 92.776 1.00 46.40 75 GLN B C 1
ATOM 7200 O O . GLN B 1 75 ? 29.219 -9.650 91.853 1.00 42.31 75 GLN B O 1
ATOM 7206 N N . THR B 1 76 ? 29.549 -9.914 94.019 1.00 45.19 76 THR B N 1
ATOM 7207 C CA . THR B 1 76 ? 29.144 -8.527 94.269 1.00 42.26 76 THR B CA 1
ATOM 7208 C C . THR B 1 76 ? 30.070 -7.522 93.608 1.00 43.06 76 THR B C 1
ATOM 7209 O O . THR B 1 76 ? 29.611 -6.523 93.033 1.00 41.43 76 THR B O 1
ATOM 7213 N N . LEU B 1 77 ? 31.378 -7.766 93.680 1.00 43.86 77 LEU B N 1
ATOM 7214 C CA . LEU B 1 77 ? 32.315 -6.853 93.044 1.00 44.93 77 LEU B CA 1
ATOM 7215 C C . LEU B 1 77 ? 32.123 -6.744 91.546 1.00 46.06 77 LEU B C 1
ATOM 7216 O O . LEU B 1 77 ? 32.034 -5.655 90.982 1.00 51.24 77 LEU B O 1
ATOM 7221 N N . LYS B 1 78 ? 32.063 -7.887 90.903 1.00 45.42 78 LYS B N 1
ATOM 7222 C CA . LYS B 1 78 ? 31.929 -7.945 89.478 1.00 45.97 78 LYS B CA 1
ATOM 7223 C C . LYS B 1 78 ? 30.694 -7.272 89.020 1.00 45.36 78 LYS B C 1
ATOM 7224 O O . LYS B 1 78 ? 30.724 -6.559 88.052 1.00 53.60 78 LYS B O 1
ATOM 7230 N N . ALA B 1 79 ? 29.597 -7.467 89.710 1.00 46.44 79 ALA B N 1
ATOM 7231 C CA . ALA B 1 79 ? 28.371 -6.793 89.319 1.00 47.72 79 ALA B CA 1
ATOM 7232 C C . ALA B 1 79 ? 28.560 -5.279 89.423 1.00 44.50 79 ALA B C 1
ATOM 7233 O O . ALA B 1 79 ? 28.155 -4.568 88.542 1.00 46.90 79 ALA B O 1
ATOM 7235 N N . TYR B 1 80 ? 29.178 -4.790 90.488 1.00 42.87 80 TYR B N 1
ATOM 7236 C CA . TYR B 1 80 ? 29.364 -3.343 90.642 1.00 44.59 80 TYR B CA 1
ATOM 7237 C C . TYR B 1 80 ? 30.178 -2.784 89.472 1.00 44.04 80 TYR B C 1
ATOM 7238 O O . TYR B 1 80 ? 29.821 -1.797 88.855 1.00 46.83 80 TYR B O 1
ATOM 7247 N N . VAL B 1 81 ? 31.274 -3.446 89.157 1.00 43.52 81 VAL B N 1
ATOM 7248 C CA . VAL B 1 81 ? 32.111 -3.041 88.078 1.00 41.16 81 VAL B CA 1
ATOM 7249 C C . VAL B 1 81 ? 31.375 -3.110 86.754 1.00 41.24 81 VAL B C 1
ATOM 7250 O O . VAL B 1 81 ? 31.580 -2.267 85.896 1.00 43.37 81 VAL B O 1
ATOM 7254 N N . ASP B 1 82 ? 30.543 -4.112 86.554 1.00 40.28 82 ASP B N 1
ATOM 7255 C CA . ASP B 1 82 ? 29.670 -4.099 85.388 1.00 41.97 82 ASP B CA 1
ATOM 7256 C C . ASP B 1 82 ? 28.700 -2.887 85.365 1.00 44.17 82 ASP B C 1
ATOM 7257 O O . ASP B 1 82 ? 28.418 -2.339 84.319 1.00 42.75 82 ASP B O 1
ATOM 7262 N N . GLU B 1 83 ? 28.188 -2.440 86.487 1.00 50.04 83 GLU B N 1
ATOM 7263 C CA . GLU B 1 83 ? 27.297 -1.283 86.417 1.00 58.42 83 GLU B CA 1
ATOM 7264 C C . GLU B 1 83 ? 28.114 -0.030 86.125 1.00 53.87 83 GLU B C 1
ATOM 7265 O O . GLU B 1 83 ? 27.659 0.826 85.375 1.00 57.78 83 GLU B O 1
ATOM 7271 N N . CYS B 1 84 ? 29.312 0.075 86.692 1.00 47.02 84 CYS B N 1
ATOM 7272 C CA . CYS B 1 84 ? 30.162 1.222 86.423 1.00 43.82 84 CYS B CA 1
ATOM 7273 C C . CYS B 1 84 ? 30.394 1.340 84.934 1.00 44.57 84 CYS B C 1
ATOM 7274 O O . CYS B 1 84 ? 30.301 2.400 84.341 1.00 45.82 84 CYS B O 1
ATOM 7277 N N . LYS B 1 85 ? 30.667 0.226 84.304 1.00 48.58 85 LYS B N 1
ATOM 7278 C CA . LYS B 1 85 ? 30.868 0.221 82.860 1.00 47.91 85 LYS B CA 1
ATOM 7279 C C . LYS B 1 85 ? 29.596 0.569 82.106 1.00 49.00 85 LYS B C 1
ATOM 7280 O O . LYS B 1 85 ? 29.635 1.302 81.115 1.00 48.29 85 LYS B O 1
ATOM 7286 N N . LEU B 1 86 ? 28.470 0.024 82.552 1.00 48.65 86 LEU B N 1
ATOM 7287 C CA . LEU B 1 86 ? 27.217 0.288 81.867 1.00 52.08 86 LEU B CA 1
ATOM 7288 C C . LEU B 1 86 ? 26.893 1.785 81.893 1.00 50.66 86 LEU B C 1
ATOM 7289 O O . LEU B 1 86 ? 26.492 2.333 80.875 1.00 51.48 86 LEU B O 1
ATOM 7294 N N . ALA B 1 87 ? 27.137 2.451 83.021 1.00 46.74 87 ALA B N 1
ATOM 7295 C CA . ALA B 1 87 ? 27.011 3.917 83.119 1.00 44.36 87 ALA B CA 1
ATOM 7296 C C . ALA B 1 87 ? 27.877 4.760 82.149 1.00 46.72 87 ALA B C 1
ATOM 7297 O O . ALA B 1 87 ? 27.544 5.897 81.907 1.00 47.73 87 ALA B O 1
ATOM 7299 N N . THR B 1 88 ? 28.950 4.225 81.581 1.00 47.97 88 THR B N 1
ATOM 7300 C CA . THR B 1 88 ? 29.695 4.934 80.521 1.00 49.12 88 THR B CA 1
ATOM 7301 C C . THR B 1 88 ? 29.212 4.689 79.077 1.00 52.47 88 THR B C 1
ATOM 7302 O O . THR B 1 88 ? 29.739 5.264 78.167 1.00 57.54 88 THR B O 1
ATOM 7306 N N . THR B 1 89 ? 28.246 3.815 78.845 1.00 60.02 89 THR B N 1
ATOM 7307 C CA . THR B 1 89 ? 27.739 3.626 77.488 1.00 67.77 89 THR B CA 1
ATOM 7308 C C . THR B 1 89 ? 27.044 4.905 77.025 1.00 74.28 89 THR B C 1
ATOM 7309 O O . THR B 1 89 ? 26.991 5.181 75.821 1.00 76.17 89 THR B O 1
ATOM 7313 N N . ASP B 1 90 ? 26.504 5.674 77.975 1.00 78.84 90 ASP B N 1
ATOM 7314 C CA . ASP B 1 90 ? 25.839 6.944 77.651 1.00 88.27 90 ASP B CA 1
ATOM 7315 C C . ASP B 1 90 ? 26.787 8.083 77.334 1.00 82.09 90 ASP B C 1
ATOM 7316 O O . ASP B 1 90 ? 26.431 8.964 76.594 1.00 90.92 90 ASP B O 1
ATOM 7321 N N . ALA B 1 91 ? 27.988 8.083 77.878 1.00 82.74 91 ALA B N 1
ATOM 7322 C CA . ALA B 1 91 ? 28.890 9.217 77.686 1.00 77.95 91 ALA B CA 1
ATOM 7323 C C . ALA B 1 91 ? 28.969 9.692 76.222 1.00 79.44 91 ALA B C 1
ATOM 7324 O O . ALA B 1 91 ? 29.347 8.932 75.316 1.00 70.29 91 ALA B O 1
ATOM 7326 N N . LYS B 1 92 ? 28.565 10.948 76.012 1.00 82.59 92 LYS B N 1
ATOM 7327 C CA . LYS B 1 92 ? 28.665 11.613 74.711 1.00 86.72 92 LYS B CA 1
ATOM 7328 C C . LYS B 1 92 ? 29.339 12.937 74.972 1.00 75.37 92 LYS B C 1
ATOM 7329 O O . LYS B 1 92 ? 29.214 13.467 76.077 1.00 65.11 92 LYS B O 1
ATOM 7335 N N . GLY B 1 93 ? 30.043 13.461 73.965 1.00 65.95 93 GLY B N 1
ATOM 7336 C CA . GLY B 1 93 ? 30.553 14.823 74.049 1.00 61.76 93 GLY B CA 1
ATOM 7337 C C . GLY B 1 93 ? 31.917 15.043 73.452 1.00 55.63 93 GLY B C 1
ATOM 7338 O O . GLY B 1 93 ? 32.364 14.314 72.566 1.00 59.20 93 GLY B O 1
ATOM 7339 N N . SER B 1 94 ? 32.585 16.068 73.950 1.00 50.80 94 SER B N 1
ATOM 7340 C CA . SER B 1 94 ? 33.913 16.426 73.462 1.00 48.22 94 SER B CA 1
ATOM 7341 C C . SER B 1 94 ? 34.895 15.501 74.092 1.00 43.98 94 SER B C 1
ATOM 7342 O O . SER B 1 94 ? 34.597 14.858 75.106 1.00 41.10 94 SER B O 1
ATOM 7345 N N . ILE B 1 95 ? 36.095 15.483 73.538 1.00 43.03 95 ILE B N 1
ATOM 7346 C CA . ILE B 1 95 ? 37.174 14.745 74.178 1.00 45.28 95 ILE B CA 1
ATOM 7347 C C . ILE B 1 95 ? 37.348 15.135 75.671 1.00 43.37 95 ILE B C 1
ATOM 7348 O O . ILE B 1 95 ? 37.810 14.333 76.466 1.00 40.85 95 ILE B O 1
ATOM 7353 N N . ASP B 1 96 ? 36.960 16.347 76.051 1.00 45.42 96 ASP B N 1
ATOM 7354 C CA . ASP B 1 96 ? 37.018 16.751 77.440 1.00 47.17 96 ASP B CA 1
ATOM 7355 C C . ASP B 1 96 ? 35.996 16.098 78.286 1.00 45.38 96 ASP B C 1
ATOM 7356 O O . ASP B 1 96 ? 36.313 15.725 79.384 1.00 46.18 96 ASP B O 1
ATOM 7361 N N . ASP B 1 97 ? 34.767 15.972 77.808 1.00 46.09 97 ASP B N 1
ATOM 7362 C CA . ASP B 1 97 ? 33.702 15.346 78.637 1.00 46.83 97 ASP B CA 1
ATOM 7363 C C . ASP B 1 97 ? 34.032 13.882 78.835 1.00 43.35 97 ASP B C 1
ATOM 7364 O O . ASP B 1 97 ? 33.964 13.374 79.943 1.00 41.22 97 ASP B O 1
ATOM 7369 N N . LEU B 1 98 ? 34.393 13.216 77.734 1.00 45.15 98 LEU B N 1
ATOM 7370 C CA . LEU B 1 98 ? 34.763 11.798 77.757 1.00 43.01 98 LEU B CA 1
ATOM 7371 C C . LEU B 1 98 ? 35.978 11.530 78.644 1.00 41.84 98 LEU B C 1
ATOM 7372 O O . LEU B 1 98 ? 36.001 10.537 79.370 1.00 41.24 98 LEU B O 1
ATOM 7377 N N . HIS B 1 99 ? 36.975 12.424 78.651 1.00 41.61 99 HIS B N 1
ATOM 7378 C CA . HIS B 1 99 ? 38.129 12.157 79.492 1.00 42.16 99 HIS B CA 1
ATOM 7379 C C . HIS B 1 99 ? 37.681 12.226 80.971 1.00 43.78 99 HIS B C 1
ATOM 7380 O O . HIS B 1 99 ? 38.214 11.550 81.832 1.00 44.10 99 HIS B O 1
ATOM 7387 N N . LYS B 1 100 ? 36.673 13.019 81.263 1.00 45.19 100 LYS B N 1
ATOM 7388 C CA . LYS B 1 100 ? 36.232 13.130 82.628 1.00 49.55 100 LYS B CA 1
ATOM 7389 C C . LYS B 1 100 ? 35.464 11.871 82.996 1.00 44.17 100 LYS B C 1
ATOM 7390 O O . LYS B 1 100 ? 35.666 11.314 84.047 1.00 42.10 100 LYS B O 1
ATOM 7396 N N . GLU B 1 101 ? 34.584 11.418 82.132 1.00 43.20 101 GLU B N 1
ATOM 7397 C CA . GLU B 1 101 ? 33.950 10.156 82.366 1.00 45.32 101 GLU B CA 1
ATOM 7398 C C . GLU B 1 101 ? 34.984 9.027 82.542 1.00 41.62 101 GLU B C 1
ATOM 7399 O O . GLU B 1 101 ? 34.848 8.223 83.434 1.00 40.67 101 GLU B O 1
ATOM 7405 N N . LEU B 1 102 ? 36.018 8.969 81.711 1.00 39.88 102 LEU B N 1
ATOM 7406 C CA . LEU B 1 102 ? 37.100 7.991 81.936 1.00 38.78 102 LEU B CA 1
ATOM 7407 C C . LEU B 1 102 ? 37.794 8.128 83.295 1.00 37.64 102 LEU B C 1
ATOM 7408 O O . LEU B 1 102 ? 37.989 7.138 83.992 1.00 41.25 102 LEU B O 1
ATOM 7413 N N . GLU B 1 103 ? 38.158 9.332 83.697 1.00 38.82 103 GLU B N 1
ATOM 7414 C CA . GLU B 1 103 ? 38.720 9.531 85.035 1.00 39.37 103 GLU B CA 1
ATOM 7415 C C . GLU B 1 103 ? 37.776 9.031 86.132 1.00 37.56 103 GLU B C 1
ATOM 7416 O O . GLU B 1 103 ? 38.228 8.422 87.107 1.00 38.75 103 GLU B O 1
ATOM 7422 N N . ARG B 1 104 ? 36.479 9.263 85.977 1.00 36.87 104 ARG B N 1
ATOM 7423 C CA . ARG B 1 104 ? 35.526 8.881 86.994 1.00 39.46 104 ARG B CA 1
ATOM 7424 C C . ARG B 1 104 ? 35.397 7.341 87.096 1.00 39.49 104 ARG B C 1
ATOM 7425 O O . ARG B 1 104 ? 35.382 6.747 88.180 1.00 38.51 104 ARG B O 1
ATOM 7433 N N . PHE B 1 105 ? 35.263 6.697 85.957 1.00 36.10 105 PHE B N 1
ATOM 7434 C CA . PHE B 1 105 ? 35.179 5.264 85.948 1.00 37.21 105 PHE B CA 1
ATOM 7435 C C . PHE B 1 105 ? 36.465 4.664 86.533 1.00 37.10 105 PHE B C 1
ATOM 7436 O O . PHE B 1 105 ? 36.413 3.775 87.396 1.00 36.67 105 PHE B O 1
ATOM 7444 N N . THR B 1 106 ? 37.624 5.157 86.088 1.00 34.67 106 THR B N 1
ATOM 7445 C CA . THR B 1 106 ? 38.850 4.554 86.521 1.00 35.42 106 THR B CA 1
ATOM 7446 C C . THR B 1 106 ? 38.997 4.662 88.068 1.00 34.54 106 THR B C 1
ATOM 7447 O O . THR B 1 106 ? 39.355 3.715 88.763 1.00 35.65 106 THR B O 1
ATOM 7451 N N . ALA B 1 107 ? 38.689 5.817 88.611 1.00 35.25 107 ALA B N 1
ATOM 7452 C CA . ALA B 1 107 ? 38.721 6.021 90.068 1.00 37.03 107 ALA B CA 1
ATOM 7453 C C . ALA B 1 107 ? 37.824 5.064 90.845 1.00 39.84 107 ALA B C 1
ATOM 7454 O O . ALA B 1 107 ? 38.203 4.566 91.892 1.00 46.02 107 ALA B O 1
ATOM 7456 N N . LYS B 1 108 ? 36.645 4.782 90.318 1.00 41.46 108 LYS B N 1
ATOM 7457 C CA . LYS B 1 108 ? 35.792 3.803 90.929 1.00 42.43 108 LYS B CA 1
ATOM 7458 C C . LYS B 1 108 ? 36.442 2.460 90.986 1.00 42.25 108 LYS B C 1
ATOM 7459 O O . LYS B 1 108 ? 36.231 1.763 91.937 1.00 43.74 108 LYS B O 1
ATOM 7465 N N . LEU B 1 109 ? 37.195 2.053 89.958 1.00 42.60 109 LEU B N 1
ATOM 7466 C CA . LEU B 1 109 ? 37.819 0.746 90.015 1.00 39.24 109 LEU B CA 1
ATOM 7467 C C . LEU B 1 109 ? 38.949 0.751 90.998 1.00 38.62 109 LEU B C 1
ATOM 7468 O O . LEU B 1 109 ? 39.167 -0.225 91.743 1.00 38.32 109 LEU B O 1
ATOM 7473 N N . ILE B 1 110 ? 39.703 1.832 90.984 1.00 39.62 110 ILE B N 1
ATOM 7474 C CA . ILE B 1 110 ? 40.882 1.937 91.845 1.00 41.27 110 ILE B CA 1
ATOM 7475 C C . ILE B 1 110 ? 40.451 1.874 93.290 1.00 41.50 110 ILE B C 1
ATOM 7476 O O . ILE B 1 110 ? 41.059 1.210 94.105 1.00 39.74 110 ILE B O 1
ATOM 7481 N N . GLU B 1 111 ? 39.340 2.513 93.596 1.00 45.12 111 GLU B N 1
ATOM 7482 C CA . GLU B 1 111 ? 38.892 2.609 94.979 1.00 47.40 111 GLU B CA 1
ATOM 7483 C C . GLU B 1 111 ? 38.261 1.280 95.435 1.00 41.76 111 GLU B C 1
ATOM 7484 O O . GLU B 1 111 ? 38.401 0.832 96.560 1.00 39.30 111 GLU B O 1
ATOM 7490 N N . LEU B 1 112 ? 37.613 0.616 94.520 1.00 38.81 112 LEU B N 1
ATOM 7491 C CA . LEU B 1 112 ? 37.135 -0.701 94.799 1.00 38.92 112 LEU B CA 1
ATOM 7492 C C . LEU B 1 112 ? 38.274 -1.689 95.029 1.00 38.30 112 LEU B C 1
ATOM 7493 O O . LEU B 1 112 ? 38.176 -2.590 95.881 1.00 36.36 112 LEU B O 1
ATOM 7498 N N . ILE B 1 113 ? 39.330 -1.569 94.233 1.00 39.04 113 ILE B N 1
ATOM 7499 C CA . ILE B 1 113 ? 40.522 -2.388 94.452 1.00 38.98 113 ILE B CA 1
ATOM 7500 C C . ILE B 1 113 ? 41.164 -2.082 95.792 1.00 41.24 113 ILE B C 1
ATOM 7501 O O . ILE B 1 113 ? 41.551 -3.003 96.495 1.00 45.75 113 ILE B O 1
ATOM 7506 N N . ALA B 1 114 ? 41.273 -0.819 96.185 1.00 40.78 114 ALA B N 1
ATOM 7507 C CA . ALA B 1 114 ? 41.996 -0.523 97.438 1.00 42.17 114 ALA B CA 1
ATOM 7508 C C . ALA B 1 114 ? 41.271 -1.066 98.646 1.00 43.08 114 ALA B C 1
ATOM 7509 O O . ALA B 1 114 ? 41.873 -1.563 99.598 1.00 40.94 114 ALA B O 1
ATOM 7511 N N . LEU B 1 115 ? 39.954 -0.977 98.572 1.00 45.55 115 LEU B N 1
ATOM 7512 C CA . LEU B 1 115 ? 39.062 -1.608 99.521 1.00 44.66 115 LEU B CA 1
ATOM 7513 C C . LEU B 1 115 ? 39.252 -3.105 99.559 1.00 45.04 115 LEU B C 1
ATOM 7514 O O . LEU B 1 115 ? 39.678 -3.633 100.549 1.00 47.37 115 LEU B O 1
ATOM 7519 N N . ASN B 1 116 ? 38.906 -3.802 98.493 1.00 49.75 116 ASN B N 1
ATOM 7520 C CA . ASN B 1 116 ? 38.861 -5.268 98.547 1.00 54.66 116 ASN B CA 1
ATOM 7521 C C . ASN B 1 116 ? 40.253 -5.890 98.789 1.00 49.25 116 ASN B C 1
ATOM 7522 O O . ASN B 1 116 ? 40.357 -6.873 99.485 1.00 49.31 116 ASN B O 1
ATOM 7527 N N . TRP B 1 117 ? 41.329 -5.305 98.277 1.00 47.66 117 TRP B N 1
ATOM 7528 C CA . TRP B 1 117 ? 42.665 -5.907 98.462 1.00 43.96 117 TRP B CA 1
ATOM 7529 C C . TRP B 1 117 ? 43.346 -5.299 99.686 1.00 45.84 117 TRP B C 1
ATOM 7530 O O . TRP B 1 117 ? 44.488 -5.634 100.016 1.00 45.97 117 TRP B O 1
ATOM 7541 N N . GLY B 1 118 ? 42.666 -4.359 100.335 1.00 47.37 118 GLY B N 1
ATOM 7542 C CA . GLY B 1 118 ? 43.174 -3.753 101.566 1.00 48.52 118 GLY B CA 1
ATOM 7543 C C . GLY B 1 118 ? 44.527 -3.085 101.427 1.00 47.60 118 GLY B C 1
ATOM 7544 O O . GLY B 1 118 ? 45.445 -3.366 102.174 1.00 47.24 118 GLY B O 1
ATOM 7545 N N . CYS B 1 119 ? 44.627 -2.206 100.448 1.00 48.83 119 CYS B N 1
ATOM 7546 C CA . CYS B 1 119 ? 45.862 -1.555 100.092 1.00 50.38 119 CYS B CA 1
ATOM 7547 C C . CYS B 1 119 ? 46.129 -0.408 101.047 1.00 49.75 119 CYS B C 1
ATOM 7548 O O . CYS B 1 119 ? 45.288 0.426 101.224 1.00 51.50 119 CYS B O 1
ATOM 7551 N N . SER B 1 120 ? 47.310 -0.339 101.623 1.00 54.23 120 SER B N 1
ATOM 7552 C CA . SER B 1 120 ? 47.654 0.796 102.492 1.00 63.30 120 SER B CA 1
ATOM 7553 C C . SER B 1 120 ? 47.780 2.070 101.713 1.00 58.09 120 SER B C 1
ATOM 7554 O O . SER B 1 120 ? 47.410 3.105 102.206 1.00 55.55 120 SER B O 1
ATOM 7557 N N . GLU B 1 121 ? 48.316 1.988 100.505 1.00 60.30 121 GLU B N 1
ATOM 7558 C CA . GLU B 1 121 ? 48.506 3.161 99.649 1.00 60.05 121 GLU B CA 1
ATOM 7559 C C . GLU B 1 121 ? 47.672 3.018 98.385 1.00 55.28 121 GLU B C 1
ATOM 7560 O O . GLU B 1 121 ? 47.760 2.007 97.717 1.00 56.63 121 GLU B O 1
ATOM 7566 N N . ILE B 1 122 ? 46.870 4.022 98.036 1.00 53.07 122 ILE B N 1
ATOM 7567 C CA . ILE B 1 122 ? 46.034 3.991 96.833 1.00 49.36 122 ILE B CA 1
ATOM 7568 C C . ILE B 1 122 ? 46.876 3.699 95.564 1.00 50.48 122 ILE B C 1
ATOM 7569 O O . ILE B 1 122 ? 46.377 3.198 94.564 1.00 49.69 122 ILE B O 1
ATOM 7574 N N . LYS B 1 123 ? 48.160 4.037 95.582 1.00 51.33 123 LYS B N 1
ATOM 7575 C CA . LYS B 1 123 ? 48.977 3.825 94.413 1.00 50.15 123 LYS B CA 1
ATOM 7576 C C . LYS B 1 123 ? 49.243 2.344 94.138 1.00 48.24 123 LYS B C 1
ATOM 7577 O O . LYS B 1 123 ? 49.589 1.978 93.028 1.00 50.70 123 LYS B O 1
ATOM 7583 N N . GLU B 1 124 ? 49.105 1.483 95.123 1.00 47.08 124 GLU B N 1
ATOM 7584 C CA . GLU B 1 124 ? 49.315 0.084 94.865 1.00 48.77 124 GLU B CA 1
ATOM 7585 C C . GLU B 1 124 ? 48.102 -0.419 94.122 1.00 43.14 124 GLU B C 1
ATOM 7586 O O . GLU B 1 124 ? 48.217 -1.364 93.334 1.00 43.54 124 GLU B O 1
ATOM 7592 N N . ALA B 1 125 ? 46.941 0.141 94.425 1.00 37.04 125 ALA B N 1
ATOM 7593 C CA . ALA B 1 125 ? 45.744 -0.260 93.711 1.00 36.77 125 ALA B CA 1
ATOM 7594 C C . ALA B 1 125 ? 45.896 0.126 92.252 1.00 37.89 125 ALA B C 1
ATOM 7595 O O . ALA B 1 125 ? 45.476 -0.610 91.386 1.00 38.89 125 ALA B O 1
ATOM 7597 N N . VAL B 1 126 ? 46.524 1.265 91.997 1.00 39.31 126 VAL B N 1
ATOM 7598 C CA . VAL B 1 126 ? 46.715 1.753 90.648 1.00 43.21 126 VAL B CA 1
ATOM 7599 C C . VAL B 1 126 ? 47.627 0.825 89.845 1.00 41.06 126 VAL B C 1
ATOM 7600 O O . VAL B 1 126 ? 47.340 0.486 88.691 1.00 37.62 126 VAL B O 1
ATOM 7604 N N . GLU B 1 127 ? 48.691 0.387 90.482 1.00 40.10 127 GLU B N 1
ATOM 7605 C CA . GLU B 1 127 ? 49.625 -0.514 89.869 1.00 41.21 127 GLU B CA 1
ATOM 7606 C C . GLU B 1 127 ? 49.053 -1.904 89.707 1.00 40.80 127 GLU B C 1
ATOM 7607 O O . GLU B 1 127 ? 49.354 -2.579 88.709 1.00 43.83 127 GLU B O 1
ATOM 7613 N N . LEU B 1 128 ? 48.233 -2.355 90.650 1.00 36.30 128 LEU B N 1
ATOM 7614 C CA . LEU B 1 128 ? 47.540 -3.597 90.443 1.00 35.02 128 LEU B CA 1
ATOM 7615 C C . LEU B 1 128 ? 46.687 -3.583 89.161 1.00 33.33 128 LEU B C 1
ATOM 7616 O O . LEU B 1 128 ? 46.781 -4.496 88.403 1.00 35.28 128 LEU B O 1
ATOM 7621 N N . LEU B 1 129 ? 45.835 -2.589 88.940 1.00 33.68 129 LEU B N 1
ATOM 7622 C CA . LEU B 1 129 ? 44.999 -2.485 87.707 1.00 32.49 129 LEU B CA 1
ATOM 7623 C C . LEU B 1 129 ? 45.851 -2.344 86.452 1.00 33.53 129 LEU B C 1
ATOM 7624 O O . LEU B 1 129 ? 45.564 -2.967 85.420 1.00 33.85 129 LEU B O 1
ATOM 7629 N N . ASN B 1 130 ? 46.919 -1.547 86.552 1.00 32.88 130 ASN B N 1
ATOM 7630 C CA . ASN B 1 130 ? 47.752 -1.172 85.410 1.00 31.01 130 ASN B CA 1
ATOM 7631 C C . ASN B 1 130 ? 48.437 -2.374 84.922 1.00 29.77 130 ASN B C 1
ATOM 7632 O O . ASN B 1 130 ? 48.471 -2.627 83.719 1.00 28.16 130 ASN B O 1
ATOM 7637 N N . GLU B 1 131 ? 48.921 -3.172 85.860 1.00 32.17 131 GLU B N 1
ATOM 7638 C CA . GLU B 1 131 ? 49.680 -4.412 85.519 1.00 32.52 131 GLU B CA 1
ATOM 7639 C C . GLU B 1 131 ? 48.797 -5.593 85.198 1.00 32.51 131 GLU B C 1
ATOM 7640 O O . GLU B 1 131 ? 49.153 -6.440 84.331 1.00 33.22 131 GLU B O 1
ATOM 7646 N N . ALA B 1 132 ? 47.631 -5.656 85.817 1.00 29.34 132 ALA B N 1
ATOM 7647 C CA . ALA B 1 132 ? 46.690 -6.642 85.316 1.00 29.65 132 ALA B CA 1
ATOM 7648 C C . ALA B 1 132 ? 46.398 -6.423 83.830 1.00 29.62 132 ALA B C 1
ATOM 7649 O O . ALA B 1 132 ? 46.353 -7.370 83.076 1.00 29.90 132 ALA B O 1
ATOM 7651 N N . GLU B 1 133 ? 46.193 -5.182 83.394 1.00 30.59 133 GLU B N 1
ATOM 7652 C CA . GLU B 1 133 ? 45.793 -4.969 82.024 1.00 30.95 133 GLU B CA 1
ATOM 7653 C C . GLU B 1 133 ? 46.853 -5.502 81.077 1.00 31.01 133 GLU B C 1
ATOM 7654 O O . GLU B 1 133 ? 46.516 -6.078 80.038 1.00 30.30 133 GLU B O 1
ATOM 7660 N N . GLN B 1 134 ? 48.115 -5.335 81.468 1.00 30.67 134 GLN B N 1
ATOM 7661 C CA . GLN B 1 134 ? 49.243 -5.762 80.666 1.00 31.36 134 GLN B CA 1
ATOM 7662 C C . GLN B 1 134 ? 49.182 -7.246 80.463 1.00 32.10 134 GLN B C 1
ATOM 7663 O O . GLN B 1 134 ? 49.214 -7.741 79.331 1.00 33.57 134 GLN B O 1
ATOM 7669 N N . TYR B 1 135 ? 49.079 -7.972 81.558 1.00 33.30 135 TYR B N 1
ATOM 7670 C CA . TYR B 1 135 ? 49.035 -9.432 81.485 1.00 33.96 135 TYR B CA 1
ATOM 7671 C C . TYR B 1 135 ? 47.776 -9.915 80.789 1.00 35.45 135 TYR B C 1
ATOM 7672 O O . TYR B 1 135 ? 47.848 -10.904 80.025 1.00 35.74 135 TYR B O 1
ATOM 7681 N N . ALA B 1 136 ? 46.641 -9.236 80.967 1.00 34.07 136 ALA B N 1
ATOM 7682 C CA . ALA B 1 136 ? 45.461 -9.646 80.159 1.00 34.83 136 ALA B CA 1
ATOM 7683 C C . ALA B 1 136 ? 45.779 -9.513 78.700 1.00 33.65 136 ALA B C 1
ATOM 7684 O O . ALA B 1 136 ? 45.432 -10.389 77.941 1.00 34.81 136 ALA B O 1
ATOM 7686 N N . LEU B 1 137 ? 46.457 -8.433 78.310 1.00 33.41 137 LEU B N 1
ATOM 7687 C CA . LEU B 1 137 ? 46.828 -8.244 76.894 1.00 33.90 137 LEU B CA 1
ATOM 7688 C C . LEU B 1 137 ? 47.846 -9.249 76.377 1.00 34.76 137 LEU B C 1
ATOM 7689 O O . LEU B 1 137 ? 47.774 -9.665 75.203 1.00 35.57 137 LEU B O 1
ATOM 7702 N N . GLY B 1 139 ? 48.134 -12.277 77.278 1.00 38.65 139 GLY B N 1
ATOM 7703 C CA . GLY B 1 139 ? 47.389 -13.509 77.118 1.00 37.69 139 GLY B CA 1
ATOM 7704 C C . GLY B 1 139 ? 46.611 -13.546 75.853 1.00 37.72 139 GLY B C 1
ATOM 7705 O O . GLY B 1 139 ? 46.479 -14.568 75.259 1.00 38.50 139 GLY B O 1
ATOM 7706 N N . GLU B 1 140 ? 46.100 -12.403 75.451 1.00 40.67 140 GLU B N 1
ATOM 7707 C CA . GLU B 1 140 ? 45.166 -12.301 74.362 1.00 41.51 140 GLU B CA 1
ATOM 7708 C C . GLU B 1 140 ? 45.899 -12.416 73.026 1.00 38.54 140 GLU B C 1
ATOM 7709 O O . GLU B 1 140 ? 45.343 -12.929 72.071 1.00 37.52 140 GLU B O 1
ATOM 7715 N N . GLY B 1 141 ? 47.138 -11.939 72.952 1.00 35.47 141 GLY B N 1
ATOM 7716 C CA . GLY B 1 141 ? 47.814 -11.795 71.680 1.00 33.90 141 GLY B CA 1
ATOM 7717 C C . GLY B 1 141 ? 47.592 -10.449 70.983 1.00 35.06 141 GLY B C 1
ATOM 7718 O O . GLY B 1 141 ? 46.906 -9.580 71.472 1.00 32.09 141 GLY B O 1
ATOM 7719 N N . ARG B 1 142 ? 48.164 -10.297 69.795 1.00 36.37 142 ARG B N 1
ATOM 7720 C CA . ARG B 1 142 ? 48.055 -9.074 69.081 1.00 36.35 142 ARG B CA 1
ATOM 7721 C C . ARG B 1 142 ? 47.759 -9.318 67.624 1.00 39.83 142 ARG B C 1
ATOM 7722 O O . ARG B 1 142 ? 48.447 -10.115 66.970 1.00 39.94 142 ARG B O 1
ATOM 7730 N N . TYR B 1 143 ? 46.797 -8.553 67.098 1.00 41.34 143 TYR B N 1
ATOM 7731 C CA . TYR B 1 143 ? 46.497 -8.523 65.664 1.00 40.25 143 TYR B CA 1
ATOM 7732 C C . TYR B 1 143 ? 47.600 -7.815 64.934 1.00 38.29 143 TYR B C 1
ATOM 7733 O O . TYR B 1 143 ? 48.046 -6.819 65.392 1.00 37.41 143 TYR B O 1
ATOM 7742 N N . ASP B 1 144 ? 47.999 -8.281 63.759 1.00 39.42 144 ASP B N 1
ATOM 7743 C CA . ASP B 1 144 ? 48.776 -7.431 62.870 1.00 39.36 144 ASP B CA 1
ATOM 7744 C C . ASP B 1 144 ? 47.931 -6.348 62.328 1.00 36.28 144 ASP B C 1
ATOM 7745 O O . ASP B 1 144 ? 46.709 -6.511 62.220 1.00 35.01 144 ASP B O 1
ATOM 7750 N N . LEU B 1 145 ? 48.592 -5.274 61.897 1.00 35.92 145 LEU B N 1
ATOM 7751 C CA . LEU B 1 145 ? 47.903 -4.076 61.443 1.00 35.91 145 LEU B CA 1
ATOM 7752 C C . LEU B 1 145 ? 48.347 -3.629 60.090 1.00 34.86 145 LEU B C 1
ATOM 7753 O O . LEU B 1 145 ? 49.539 -3.507 59.844 1.00 34.75 145 LEU B O 1
ATOM 7758 N N . VAL B 1 146 ? 47.384 -3.425 59.199 1.00 36.20 146 VAL B N 1
ATOM 7759 C CA . VAL B 1 146 ? 47.613 -2.870 57.862 1.00 37.10 146 VAL B CA 1
ATOM 7760 C C . VAL B 1 146 ? 46.668 -1.680 57.651 1.00 38.52 146 VAL B C 1
ATOM 7761 O O . VAL B 1 146 ? 45.456 -1.743 57.926 1.00 37.47 146 VAL B O 1
ATOM 7765 N N . THR B 1 147 ? 47.218 -0.577 57.175 1.00 39.09 147 THR B N 1
ATOM 7766 C CA . THR B 1 147 ? 46.390 0.547 56.879 1.00 37.76 147 THR B CA 1
ATOM 7767 C C . THR B 1 147 ? 46.505 0.911 55.402 1.00 37.33 147 THR B C 1
ATOM 7768 O O . THR B 1 147 ? 47.583 1.250 54.897 1.00 34.77 147 THR B O 1
ATOM 7772 N N . LEU B 1 148 ? 45.350 0.909 54.754 1.00 36.69 148 LEU B N 1
ATOM 7773 C CA . LEU B 1 148 ? 45.258 1.277 53.372 1.00 39.10 148 LEU B CA 1
ATOM 7774 C C . LEU B 1 148 ? 44.889 2.708 53.173 1.00 40.99 148 LEU B C 1
ATOM 7775 O O . LEU B 1 148 ? 43.939 3.230 53.764 1.00 41.70 148 LEU B O 1
ATOM 7780 N N . LEU B 1 149 ? 45.680 3.387 52.358 1.00 44.20 149 LEU B N 1
ATOM 7781 C CA . LEU B 1 149 ? 45.409 4.765 51.998 1.00 47.03 149 LEU B CA 1
ATOM 7782 C C . LEU B 1 149 ? 45.448 4.922 50.491 1.00 45.24 149 LEU B C 1
ATOM 7783 O O . LEU B 1 149 ? 46.417 4.503 49.869 1.00 47.12 149 LEU B O 1
ATOM 7788 N N . PRO B 1 150 ? 44.343 5.559 49.898 1.00 45.36 150 PRO B N 1
ATOM 7789 C CA . PRO B 1 150 ? 44.487 5.723 48.440 1.00 46.44 150 PRO B CA 1
ATOM 7790 C C . PRO B 1 150 ? 45.480 6.815 48.072 1.00 44.90 150 PRO B C 1
ATOM 7791 O O . PRO B 1 150 ? 45.400 7.916 48.585 1.00 45.92 150 PRO B O 1
ATOM 7803 N N . GLN B 1 152 ? 48.107 7.942 44.466 1.00 63.49 152 GLN B N 1
ATOM 7804 C CA . GLN B 1 152 ? 48.687 7.567 43.188 1.00 71.78 152 GLN B CA 1
ATOM 7805 C C . GLN B 1 152 ? 50.056 8.192 43.056 1.00 68.05 152 GLN B C 1
ATOM 7806 O O . GLN B 1 152 ? 50.188 9.400 43.102 1.00 64.28 152 GLN B O 1
ATOM 7812 N N . LEU B 1 153 ? 51.079 7.370 42.886 1.00 74.75 153 LEU B N 1
ATOM 7813 C CA . LEU B 1 153 ? 52.421 7.894 42.709 1.00 82.64 153 LEU B CA 1
ATOM 7814 C C . LEU B 1 153 ? 53.052 7.390 41.428 1.00 84.66 153 LEU B C 1
ATOM 7815 O O . LEU B 1 153 ? 53.349 8.151 40.518 1.00 86.83 153 LEU B O 1
ATOM 7820 N N . GLY B 1 154 ? 53.257 6.085 41.380 1.00 89.59 154 GLY B N 1
ATOM 7821 C CA . GLY B 1 154 ? 53.712 5.409 40.190 1.00 89.02 154 GLY B CA 1
ATOM 7822 C C . GLY B 1 154 ? 52.512 5.171 39.312 1.00 99.44 154 GLY B C 1
ATOM 7823 O O . GLY B 1 154 ? 51.381 5.396 39.728 1.00 90.83 154 GLY B O 1
ATOM 7824 N N . GLN B 1 155 ? 52.753 4.739 38.086 1.00 112.43 155 GLN B N 1
ATOM 7825 C CA . GLN B 1 155 ? 51.679 4.238 37.258 1.00 118.18 155 GLN B CA 1
ATOM 7826 C C . GLN B 1 155 ? 51.135 3.024 37.998 1.00 115.64 155 GLN B C 1
ATOM 7827 O O . GLN B 1 155 ? 49.931 2.786 38.047 1.00 121.92 155 GLN B O 1
ATOM 7833 N N . ASP B 1 156 ? 52.057 2.259 38.565 1.00 100.11 156 ASP B N 1
ATOM 7834 C CA . ASP B 1 156 ? 51.762 1.031 39.304 1.00 94.26 156 ASP B CA 1
ATOM 7835 C C . ASP B 1 156 ? 50.955 1.167 40.591 1.00 89.11 156 ASP B C 1
ATOM 7836 O O . ASP B 1 156 ? 50.114 0.326 40.874 1.00 102.83 156 ASP B O 1
ATOM 7841 N N . VAL B 1 157 ? 51.222 2.196 41.384 1.00 74.18 157 VAL B N 1
ATOM 7842 C CA . VAL B 1 157 ? 50.650 2.268 42.725 1.00 65.63 157 VAL B CA 1
ATOM 7843 C C . VAL B 1 157 ? 49.438 3.185 42.829 1.00 57.56 157 VAL B C 1
ATOM 7844 O O . VAL B 1 157 ? 49.528 4.377 42.591 1.00 52.38 157 VAL B O 1
ATOM 7848 N N . ASP B 1 158 ? 48.306 2.611 43.211 1.00 52.56 158 ASP B N 1
ATOM 7849 C CA . ASP B 1 158 ? 47.098 3.387 43.425 1.00 50.53 158 ASP B CA 1
ATOM 7850 C C . ASP B 1 158 ? 46.738 3.486 44.897 1.00 48.57 158 ASP B C 1
ATOM 7851 O O . ASP B 1 158 ? 45.983 4.354 45.301 1.00 44.86 158 ASP B O 1
ATOM 7856 N N . TYR B 1 159 ? 47.291 2.585 45.693 1.00 47.75 159 TYR B N 1
ATOM 7857 C CA . TYR B 1 159 ? 47.081 2.600 47.126 1.00 44.13 159 TYR B CA 1
ATOM 7858 C C . TYR B 1 159 ? 48.389 2.335 47.826 1.00 40.73 159 TYR B C 1
ATOM 7859 O O . TYR B 1 159 ? 49.231 1.615 47.324 1.00 38.39 159 TYR B O 1
ATOM 7868 N N . VAL B 1 160 ? 48.539 2.911 49.004 1.00 39.63 160 VAL B N 1
ATOM 7869 C CA . VAL B 1 160 ? 49.712 2.695 49.821 1.00 40.51 160 VAL B CA 1
ATOM 7870 C C . VAL B 1 160 ? 49.283 2.009 51.101 1.00 39.44 160 VAL B C 1
ATOM 7871 O O . VAL B 1 160 ? 48.288 2.366 51.711 1.00 42.43 160 VAL B O 1
ATOM 7875 N N . LEU B 1 161 ? 50.047 1.003 51.482 1.00 39.47 161 LEU B N 1
ATOM 7876 C CA . LEU B 1 161 ? 49.756 0.202 52.675 1.00 36.70 161 LEU B CA 1
ATOM 7877 C C . LEU B 1 161 ? 50.873 0.379 53.646 1.00 35.86 161 LEU B C 1
ATOM 7878 O O . LEU B 1 161 ? 52.022 0.128 53.333 1.00 32.85 161 LEU B O 1
ATOM 7883 N N . GLN B 1 162 ? 50.520 0.844 54.834 1.00 38.12 162 GLN B N 1
ATOM 7884 C CA . GLN B 1 162 ? 51.417 0.770 55.967 1.00 39.36 162 GLN B CA 1
ATOM 7885 C C . GLN B 1 162 ? 51.123 -0.559 56.639 1.00 37.42 162 GLN B C 1
ATOM 7886 O O . GLN B 1 162 ? 49.968 -0.919 56.857 1.00 35.61 162 GLN B O 1
ATOM 7892 N N . VAL B 1 163 ? 52.181 -1.285 56.930 1.00 36.10 163 VAL B N 1
ATOM 7893 C CA . VAL B 1 163 ? 52.070 -2.613 57.503 1.00 37.10 163 VAL B CA 1
ATOM 7894 C C . VAL B 1 163 ? 52.907 -2.779 58.790 1.00 36.76 163 VAL B C 1
ATOM 7895 O O . VAL B 1 163 ? 54.084 -2.422 58.841 1.00 35.62 163 VAL B O 1
ATOM 7899 N N . ASP B 1 164 ? 52.303 -3.327 59.833 1.00 36.35 164 ASP B N 1
ATOM 7900 C CA . ASP B 1 164 ? 53.083 -3.699 61.014 1.00 36.08 164 ASP B CA 1
ATOM 7901 C C . ASP B 1 164 ? 52.717 -5.103 61.425 1.00 35.42 164 ASP B C 1
ATOM 7902 O O . ASP B 1 164 ? 51.609 -5.348 61.851 1.00 33.93 164 ASP B O 1
ATOM 7907 N N . GLU B 1 165 ? 53.673 -6.014 61.291 1.00 38.08 165 GLU B N 1
ATOM 7908 C CA . GLU B 1 165 ? 53.462 -7.409 61.598 1.00 39.88 165 GLU B CA 1
ATOM 7909 C C . GLU B 1 165 ? 53.992 -7.660 63.015 1.00 38.42 165 GLU B C 1
ATOM 7910 O O . GLU B 1 165 ? 55.120 -7.328 63.333 1.00 39.18 165 GLU B O 1
ATOM 7916 N N . SER B 1 166 ? 53.126 -8.170 63.881 1.00 37.97 166 SER B N 1
ATOM 7917 C CA . SER B 1 166 ? 53.484 -8.550 65.249 1.00 34.56 166 SER B CA 1
ATOM 7918 C C . SER B 1 166 ? 54.346 -9.753 65.226 1.00 36.06 166 SER B C 1
ATOM 7919 O O . SER B 1 166 ? 54.003 -10.699 64.504 1.00 38.98 166 SER B O 1
ATOM 7922 N N . LEU B 1 167 ? 55.437 -9.745 65.999 1.00 35.46 167 LEU B N 1
ATOM 7923 C CA . LEU B 1 167 ? 56.448 -10.819 65.927 1.00 35.13 167 LEU B CA 1
ATOM 7924 C C . LEU B 1 167 ? 56.609 -11.556 67.234 1.00 34.34 167 LEU B C 1
ATOM 7925 O O . LEU B 1 167 ? 56.766 -10.924 68.265 1.00 33.98 167 LEU B O 1
ATOM 7930 N N . PRO B 1 168 ? 56.575 -12.890 67.236 1.00 35.70 168 PRO B N 1
ATOM 7931 C CA . PRO B 1 168 ? 56.656 -13.532 68.569 1.00 35.59 168 PRO B CA 1
ATOM 7932 C C . PRO B 1 168 ? 57.978 -13.183 69.272 1.00 34.75 168 PRO B C 1
ATOM 7933 O O . PRO B 1 168 ? 59.032 -13.203 68.664 1.00 34.63 168 PRO B O 1
ATOM 7937 N N . PRO B 1 169 ? 57.896 -12.777 70.527 1.00 35.05 169 PRO B N 1
ATOM 7938 C CA . PRO B 1 169 ? 59.080 -12.314 71.245 1.00 33.45 169 PRO B CA 1
ATOM 7939 C C . PRO B 1 169 ? 59.779 -13.367 72.069 1.00 34.54 169 PRO B C 1
ATOM 7940 O O . PRO B 1 169 ? 60.891 -13.118 72.479 1.00 35.37 169 PRO B O 1
ATOM 7944 N N . TYR B 1 170 ? 59.157 -14.525 72.297 1.00 33.48 170 TYR B N 1
ATOM 7945 C CA . TYR B 1 170 ? 59.774 -15.569 73.065 1.00 34.96 170 TYR B CA 1
ATOM 7946 C C . TYR B 1 170 ? 61.010 -16.205 72.375 1.00 34.74 170 TYR B C 1
ATOM 7947 O O . TYR B 1 170 ? 61.177 -16.073 71.220 1.00 33.33 170 TYR B O 1
ATOM 7956 N N . TYR B 1 171 ? 61.874 -16.854 73.141 1.00 35.86 171 TYR B N 1
ATOM 7957 C CA . TYR B 1 171 ? 63.082 -17.563 72.648 1.00 38.39 171 TYR B CA 1
ATOM 7958 C C . TYR B 1 171 ? 63.213 -18.829 73.500 1.00 39.95 171 TYR B C 1
ATOM 7959 O O . TYR B 1 171 ? 62.591 -18.931 74.573 1.00 43.59 171 TYR B O 1
ATOM 7968 N N . ASP B 1 172 ? 63.979 -19.795 73.030 1.00 41.54 172 ASP B N 1
ATOM 7969 C CA . ASP B 1 172 ? 63.952 -21.151 73.634 1.00 44.98 172 ASP B CA 1
ATOM 7970 C C . ASP B 1 172 ? 64.245 -21.232 75.138 1.00 44.30 172 ASP B C 1
ATOM 7971 O O . ASP B 1 172 ? 63.565 -21.929 75.905 1.00 46.24 172 ASP B O 1
ATOM 7976 N N . GLN B 1 173 ? 65.261 -20.507 75.574 1.00 43.04 173 GLN B N 1
ATOM 7977 C CA . GLN B 1 173 ? 65.607 -20.503 76.979 1.00 43.41 173 GLN B CA 1
ATOM 7978 C C . GLN B 1 173 ? 64.431 -20.073 77.828 1.00 46.12 173 GLN B C 1
ATOM 7979 O O . GLN B 1 173 ? 64.138 -20.691 78.835 1.00 49.30 173 GLN B O 1
ATOM 7985 N N . LEU B 1 174 ? 63.753 -19.011 77.418 1.00 48.48 174 LEU B N 1
ATOM 7986 C CA . LEU B 1 174 ? 62.642 -18.484 78.199 1.00 46.78 174 LEU B CA 1
ATOM 7987 C C . LEU B 1 174 ? 61.507 -19.471 78.224 1.00 43.55 174 LEU B C 1
ATOM 7988 O O . LEU B 1 174 ? 60.893 -19.674 79.244 1.00 45.86 174 LEU B O 1
ATOM 7993 N N . LEU B 1 175 ? 61.223 -20.088 77.105 1.00 40.79 175 LEU B N 1
ATOM 7994 C CA . LEU B 1 175 ? 60.191 -21.108 77.096 1.00 43.63 175 LEU B CA 1
ATOM 7995 C C . LEU B 1 175 ? 60.499 -22.217 78.097 1.00 44.88 175 LEU B C 1
ATOM 7996 O O . LEU B 1 175 ? 59.594 -22.733 78.748 1.00 46.35 175 LEU B O 1
ATOM 8001 N N . ASP B 1 176 ? 61.766 -22.600 78.209 1.00 45.49 176 ASP B N 1
ATOM 8002 C CA . ASP B 1 176 ? 62.141 -23.650 79.149 1.00 45.72 176 ASP B CA 1
ATOM 8003 C C . ASP B 1 176 ? 61.934 -23.214 80.592 1.00 44.20 176 ASP B C 1
ATOM 8004 O O . ASP B 1 176 ? 61.481 -23.994 81.436 1.00 45.22 176 ASP B O 1
ATOM 8009 N N . GLU B 1 177 ? 62.272 -21.961 80.865 1.00 43.10 177 GLU B N 1
ATOM 8010 C CA . GLU B 1 177 ? 62.049 -21.388 82.179 1.00 40.93 177 GLU B CA 1
ATOM 8011 C C . GLU B 1 177 ? 60.561 -21.354 82.473 1.00 40.36 177 GLU B C 1
ATOM 8012 O O . GLU B 1 177 ? 60.142 -21.716 83.578 1.00 43.69 177 GLU B O 1
ATOM 8018 N N . LEU B 1 178 ? 59.746 -20.991 81.501 1.00 37.58 178 LEU B N 1
ATOM 8019 C CA . LEU B 1 178 ? 58.314 -20.947 81.765 1.00 37.83 178 LEU B CA 1
ATOM 8020 C C . LEU B 1 178 ? 57.797 -22.361 82.091 1.00 40.14 178 LEU B C 1
ATOM 8021 O O . LEU B 1 178 ? 56.958 -22.579 82.971 1.00 41.58 178 LEU B O 1
ATOM 8026 N N . THR B 1 179 ? 58.341 -23.347 81.403 1.00 42.17 179 THR B N 1
ATOM 8027 C CA . THR B 1 179 ? 57.979 -24.733 81.655 1.00 41.69 179 THR B CA 1
ATOM 8028 C C . THR B 1 179 ? 58.327 -25.169 83.092 1.00 42.36 179 THR B C 1
ATOM 8029 O O . THR B 1 179 ? 57.567 -25.903 83.725 1.00 41.57 179 THR B O 1
ATOM 8033 N N . LEU B 1 180 ? 59.476 -24.731 83.597 1.00 42.92 180 LEU B N 1
ATOM 8034 C CA . LEU B 1 180 ? 59.879 -25.058 84.980 1.00 44.21 180 LEU B CA 1
ATOM 8035 C C . LEU B 1 180 ? 59.029 -24.357 86.032 1.00 44.56 180 LEU B C 1
ATOM 8036 O O . LEU B 1 180 ? 58.696 -24.913 87.079 1.00 47.03 180 LEU B O 1
ATOM 8041 N N . ILE B 1 181 ? 58.684 -23.117 85.743 1.00 43.85 181 ILE B N 1
ATOM 8042 C CA . ILE B 1 181 ? 57.777 -22.381 86.575 1.00 41.98 181 ILE B CA 1
ATOM 8043 C C . ILE B 1 181 ? 56.445 -23.092 86.721 1.00 42.24 181 ILE B C 1
ATOM 8044 O O . ILE B 1 181 ? 55.929 -23.151 87.819 1.00 47.31 181 ILE B O 1
ATOM 8049 N N . LYS B 1 182 ? 55.863 -23.628 85.659 1.00 41.97 182 LYS B N 1
ATOM 8050 C CA . LYS B 1 182 ? 54.603 -24.374 85.824 1.00 42.52 182 LYS B CA 1
ATOM 8051 C C . LYS B 1 182 ? 54.798 -25.651 86.598 1.00 41.88 182 LYS B C 1
ATOM 8052 O O . LYS B 1 182 ? 53.946 -26.057 87.394 1.00 41.47 182 LYS B O 1
ATOM 8058 N N . ALA B 1 183 ? 55.888 -26.341 86.310 1.00 43.19 183 ALA B N 1
ATOM 8059 C CA . ALA B 1 183 ? 56.096 -27.661 86.893 1.00 44.47 183 ALA B CA 1
ATOM 8060 C C . ALA B 1 183 ? 56.380 -27.552 88.407 1.00 44.97 183 ALA B C 1
ATOM 8061 O O . ALA B 1 183 ? 56.055 -28.445 89.175 1.00 47.11 183 ALA B O 1
ATOM 8063 N N . LYS B 1 184 ? 56.921 -26.428 88.841 1.00 45.32 184 LYS B N 1
ATOM 8064 C CA . LYS B 1 184 ? 57.067 -26.176 90.272 1.00 47.68 184 LYS B CA 1
ATOM 8065 C C . LYS B 1 184 ? 55.867 -25.468 90.916 1.00 46.92 184 LYS B C 1
ATOM 8066 O O . LYS B 1 184 ? 55.935 -25.004 92.044 1.00 44.64 184 LYS B O 1
ATOM 8072 N N . LYS B 1 185 ? 54.755 -25.439 90.199 1.00 47.47 185 LYS B N 1
ATOM 8073 C CA . LYS B 1 185 ? 53.540 -24.874 90.710 1.00 50.43 185 LYS B CA 1
ATOM 8074 C C . LYS B 1 185 ? 53.735 -23.437 91.204 1.00 45.59 185 LYS B C 1
ATOM 8075 O O . LYS B 1 185 ? 53.203 -23.078 92.229 1.00 42.34 185 LYS B O 1
ATOM 8081 N N . TYR B 1 186 ? 54.435 -22.603 90.428 1.00 42.16 186 TYR B N 1
ATOM 8082 C CA . TYR B 1 186 ? 54.326 -21.159 90.583 1.00 41.67 186 TYR B CA 1
ATOM 8083 C C . TYR B 1 186 ? 54.750 -20.744 91.982 1.00 43.72 186 TYR B C 1
ATOM 8084 O O . TYR B 1 186 ? 54.004 -20.053 92.682 1.00 43.10 186 TYR B O 1
ATOM 8093 N N . PRO B 1 187 ? 55.963 -21.139 92.399 1.00 45.95 187 PRO B N 1
ATOM 8094 C CA . PRO B 1 187 ? 56.383 -20.679 93.702 1.00 44.21 187 PRO B CA 1
ATOM 8095 C C . PRO B 1 187 ? 56.559 -19.159 93.684 1.00 44.14 187 PRO B C 1
ATOM 8096 O O . PRO B 1 187 ? 56.933 -18.582 92.661 1.00 42.34 187 PRO B O 1
ATOM 8100 N N . LYS B 1 188 ? 56.204 -18.539 94.804 1.00 44.19 188 LYS B N 1
ATOM 8101 C CA . LYS B 1 188 ? 56.250 -17.109 94.990 1.00 43.63 188 LYS B CA 1
ATOM 8102 C C . LYS B 1 188 ? 57.483 -16.768 95.755 1.00 45.77 188 LYS B C 1
ATOM 8103 O O . LYS B 1 188 ? 57.974 -17.576 96.519 1.00 45.01 188 LYS B O 1
ATOM 8109 N N . THR B 1 189 ? 57.987 -15.559 95.533 1.00 46.99 189 THR B N 1
ATOM 8110 C CA . THR B 1 189 ? 59.237 -15.155 96.119 1.00 45.62 189 THR B CA 1
ATOM 8111 C C . THR B 1 189 ? 59.043 -14.937 97.602 1.00 45.89 189 THR B C 1
ATOM 8112 O O . THR B 1 189 ? 58.201 -14.169 97.995 1.00 48.74 189 THR B O 1
ATOM 8116 N N . PRO B 1 190 ? 59.835 -15.601 98.439 1.00 49.93 190 PRO B N 1
ATOM 8117 C CA . PRO B 1 190 ? 59.639 -15.365 99.870 1.00 54.82 190 PRO B CA 1
ATOM 8118 C C . PRO B 1 190 ? 60.324 -14.084 100.309 1.00 54.73 190 PRO B C 1
ATOM 8119 O O . PRO B 1 190 ? 61.351 -13.713 99.747 1.00 57.68 190 PRO B O 1
ATOM 8123 N N . GLY B 1 191 ? 59.747 -13.418 101.293 1.00 55.56 191 GLY B N 1
ATOM 8124 C CA . GLY B 1 191 ? 60.291 -12.143 101.808 1.00 56.81 191 GLY B CA 1
ATOM 8125 C C . GLY B 1 191 ? 61.800 -12.064 102.124 1.00 53.13 191 GLY B C 1
ATOM 8126 O O . GLY B 1 191 ? 62.474 -11.055 101.832 1.00 48.31 191 GLY B O 1
ATOM 8127 N N . TRP B 1 192 ? 62.324 -13.125 102.721 1.00 48.35 192 TRP B N 1
ATOM 8128 C CA . TRP B 1 192 ? 63.723 -13.173 103.049 1.00 46.75 192 TRP B CA 1
ATOM 8129 C C . TRP B 1 192 ? 64.604 -12.989 101.842 1.00 49.31 192 TRP B C 1
ATOM 8130 O O . TRP B 1 192 ? 65.632 -12.371 101.926 1.00 55.14 192 TRP B O 1
ATOM 8141 N N . LEU B 1 193 ? 64.178 -13.499 100.690 1.00 54.02 193 LEU B N 1
ATOM 8142 C CA . LEU B 1 193 ? 64.969 -13.399 99.445 1.00 48.05 193 LEU B CA 1
ATOM 8143 C C . LEU B 1 193 ? 64.986 -11.981 98.895 1.00 47.66 193 LEU B C 1
ATOM 8144 O O . LEU B 1 193 ? 65.999 -11.524 98.368 1.00 42.57 193 LEU B O 1
ATOM 8149 N N . ARG B 1 194 ? 63.833 -11.313 98.997 1.00 46.81 194 ARG B N 1
ATOM 8150 C CA . ARG B 1 194 ? 63.697 -9.930 98.595 1.00 48.45 194 ARG B CA 1
ATOM 8151 C C . ARG B 1 194 ? 64.577 -9.047 99.449 1.00 52.72 194 ARG B C 1
ATOM 8152 O O . ARG B 1 194 ? 65.160 -8.117 98.949 1.00 53.30 194 ARG B O 1
ATOM 8160 N N . ASP B 1 195 ? 64.659 -9.340 100.750 1.00 58.53 195 ASP B N 1
ATOM 8161 C CA . ASP B 1 195 ? 65.467 -8.539 101.678 1.00 57.00 195 ASP B CA 1
ATOM 8162 C C . ASP B 1 195 ? 67.003 -8.704 101.502 1.00 57.44 195 ASP B C 1
ATOM 8163 O O . ASP B 1 195 ? 67.757 -7.922 102.013 1.00 59.02 195 ASP B O 1
ATOM 8168 N N . LEU B 1 196 ? 67.481 -9.686 100.766 1.00 56.26 196 LEU B N 1
ATOM 8169 C CA . LEU B 1 196 ? 68.932 -9.851 100.632 1.00 57.11 196 LEU B CA 1
ATOM 8170 C C . LEU B 1 196 ? 69.648 -8.722 99.928 1.00 54.85 196 LEU B C 1
ATOM 8171 O O . LEU B 1 196 ? 69.066 -7.982 99.155 1.00 49.67 196 LEU B O 1
ATOM 8176 N N . GLU B 1 197 ? 70.941 -8.620 100.206 1.00 57.95 197 GLU B N 1
ATOM 8177 C CA . GLU B 1 197 ? 71.853 -7.759 99.445 1.00 60.15 197 GLU B CA 1
ATOM 8178 C C . GLU B 1 197 ? 72.281 -8.394 98.133 1.00 54.70 197 GLU B C 1
ATOM 8179 O O . GLU B 1 197 ? 72.210 -9.591 97.975 1.00 56.81 197 GLU B O 1
ATOM 8185 N N . GLU B 1 198 ? 72.768 -7.610 97.192 1.00 54.85 198 GLU B N 1
ATOM 8186 C CA . GLU B 1 198 ? 72.993 -8.158 95.843 1.00 54.54 198 GLU B CA 1
ATOM 8187 C C . GLU B 1 198 ? 73.891 -9.418 95.847 1.00 56.04 198 GLU B C 1
ATOM 8188 O O . GLU B 1 198 ? 73.530 -10.421 95.222 1.00 57.80 198 GLU B O 1
ATOM 8194 N N . TYR B 1 199 ? 75.017 -9.406 96.573 1.00 55.30 199 TYR B N 1
ATOM 8195 C CA . TYR B 1 199 ? 75.944 -10.570 96.536 1.00 51.50 199 TYR B CA 1
ATOM 8196 C C . TYR B 1 199 ? 75.274 -11.784 97.143 1.00 49.02 199 TYR B C 1
ATOM 8197 O O . TYR B 1 199 ? 75.524 -12.903 96.706 1.00 48.70 199 TYR B O 1
ATOM 8206 N N . GLN B 1 200 ? 74.389 -11.585 98.117 1.00 48.29 200 GLN B N 1
ATOM 8207 C CA . GLN B 1 200 ? 73.715 -12.735 98.745 1.00 52.46 200 GLN B CA 1
ATOM 8208 C C . GLN B 1 200 ? 72.658 -13.303 97.793 1.00 50.60 200 GLN B C 1
ATOM 8209 O O . GLN B 1 200 ? 72.517 -14.511 97.644 1.00 52.94 200 GLN B O 1
ATOM 8215 N N . HIS B 1 201 ? 71.924 -12.418 97.148 1.00 49.34 201 HIS B N 1
ATOM 8216 C CA . HIS B 1 201 ? 70.966 -12.812 96.113 1.00 49.54 201 HIS B CA 1
ATOM 8217 C C . HIS B 1 201 ? 71.639 -13.652 95.048 1.00 46.33 201 HIS B C 1
ATOM 8218 O O . HIS B 1 201 ? 71.095 -14.660 94.621 1.00 43.80 201 HIS B O 1
ATOM 8225 N N . ALA B 1 202 ? 72.833 -13.262 94.634 1.00 45.29 202 ALA B N 1
ATOM 8226 C CA . ALA B 1 202 ? 73.506 -14.038 93.616 1.00 44.83 202 ALA B CA 1
ATOM 8227 C C . ALA B 1 202 ? 73.865 -15.397 94.163 1.00 49.21 202 ALA B C 1
ATOM 8228 O O . ALA B 1 202 ? 73.795 -16.390 93.425 1.00 53.55 202 ALA B O 1
ATOM 8230 N N . TYR B 1 203 ? 74.234 -15.463 95.452 1.00 48.79 203 TYR B N 1
ATOM 8231 C CA . TYR B 1 203 ? 74.648 -16.738 96.035 1.00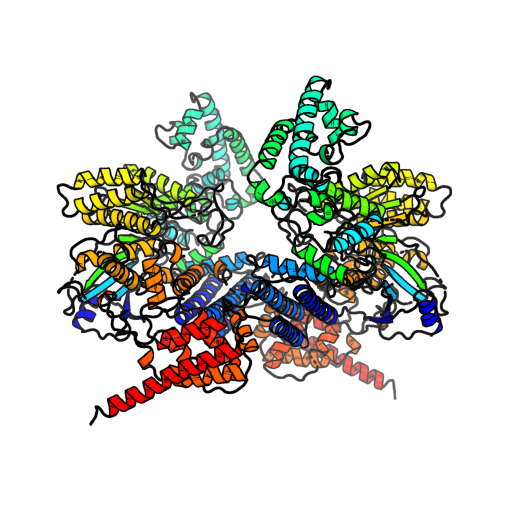 47.73 203 TYR B CA 1
ATOM 8232 C C . TYR B 1 203 ? 73.477 -17.729 95.934 1.00 45.91 203 TYR B C 1
ATOM 8233 O O . TYR B 1 203 ? 73.605 -18.767 95.346 1.00 48.21 203 TYR B O 1
ATOM 8242 N N . PHE B 1 204 ? 72.332 -17.412 96.496 1.00 45.64 204 PHE B N 1
ATOM 8243 C CA . PHE B 1 204 ? 71.254 -18.384 96.536 1.00 47.52 204 PHE B CA 1
ATOM 8244 C C . PHE B 1 204 ? 70.606 -18.668 95.155 1.00 51.27 204 PHE B C 1
ATOM 8245 O O . PHE B 1 204 ? 70.189 -19.791 94.880 1.00 50.97 204 PHE B O 1
ATOM 8253 N N . CYS B 1 205 ? 70.505 -17.656 94.298 1.00 52.38 205 CYS B N 1
ATOM 8254 C CA . CYS B 1 205 ? 69.893 -17.854 92.983 1.00 55.51 205 CYS B CA 1
ATOM 8255 C C . CYS B 1 205 ? 70.784 -18.682 92.064 1.00 60.38 205 CYS B C 1
ATOM 8256 O O . CYS B 1 205 ? 70.307 -19.248 91.104 1.00 65.11 205 CYS B O 1
ATOM 8259 N N . ASN B 1 206 ? 72.077 -18.763 92.357 1.00 61.87 206 ASN B N 1
ATOM 8260 C CA . ASN B 1 206 ? 72.982 -19.503 91.495 1.00 56.94 206 ASN B CA 1
ATOM 8261 C C . ASN B 1 206 ? 73.469 -20.763 92.125 1.00 55.30 206 ASN B C 1
ATOM 8262 O O . ASN B 1 206 ? 74.320 -21.434 91.574 1.00 54.58 206 ASN B O 1
ATOM 8267 N N . LEU B 1 207 ? 72.954 -21.071 93.301 1.00 57.13 207 LEU B N 1
ATOM 8268 C CA . LEU B 1 207 ? 73.413 -22.226 94.048 1.00 59.27 207 LEU B CA 1
ATOM 8269 C C . LEU B 1 207 ? 73.337 -23.454 93.190 1.00 57.96 207 LEU B C 1
ATOM 8270 O O . LEU B 1 207 ? 72.284 -23.765 92.682 1.00 55.47 207 LEU B O 1
ATOM 8275 N N . ASP B 1 208 ? 74.466 -24.122 93.027 1.00 60.50 208 ASP B N 1
ATOM 8276 C CA . ASP B 1 208 ? 74.563 -25.403 92.347 1.00 68.53 208 ASP B CA 1
ATOM 8277 C C . ASP B 1 208 ? 73.581 -26.448 92.955 1.00 69.30 208 ASP B C 1
ATOM 8278 O O . ASP B 1 208 ? 73.392 -26.510 94.155 1.00 71.88 208 ASP B O 1
ATOM 8283 N N . GLN B 1 209 ? 72.976 -27.279 92.117 1.00 73.55 209 GLN B N 1
ATOM 8284 C CA . GLN B 1 209 ? 72.053 -28.334 92.568 1.00 73.39 209 GLN B CA 1
ATOM 8285 C C . GLN B 1 209 ? 72.747 -29.541 93.242 1.00 65.27 209 GLN B C 1
ATOM 8286 O O . GLN B 1 209 ? 72.057 -30.465 93.659 1.00 60.67 209 GLN B O 1
ATOM 8292 N N . GLY B 1 210 ? 74.084 -29.541 93.344 1.00 62.88 210 GLY B N 1
ATOM 8293 C CA . GLY B 1 210 ? 74.820 -30.469 94.256 1.00 61.58 210 GLY B CA 1
ATOM 8294 C C . GLY B 1 210 ? 74.668 -30.149 95.754 1.00 58.48 210 GLY B C 1
ATOM 8295 O O . GLY B 1 210 ? 74.904 -30.988 96.604 1.00 57.66 210 GLY B O 1
ATOM 8296 N N . VAL B 1 211 ? 74.266 -28.922 96.063 1.00 54.57 211 VAL B N 1
ATOM 8297 C CA . VAL B 1 211 ? 74.038 -28.474 97.404 1.00 52.64 211 VAL B CA 1
ATOM 8298 C C . VAL B 1 211 ? 72.556 -28.669 97.712 1.00 53.03 211 VAL B C 1
ATOM 8299 O O . VAL B 1 211 ? 71.766 -27.823 97.371 1.00 55.15 211 VAL B O 1
ATOM 8303 N N . THR B 1 212 ? 72.206 -29.750 98.420 1.00 53.67 212 THR B N 1
ATOM 8304 C CA . THR B 1 212 ? 70.822 -30.209 98.612 1.00 53.75 212 THR B CA 1
ATOM 8305 C C . THR B 1 212 ? 70.192 -29.915 100.035 1.00 53.57 212 THR B C 1
ATOM 8306 O O . THR B 1 212 ? 69.060 -30.332 100.352 1.00 49.04 212 THR B O 1
ATOM 8310 N N . SER B 1 213 ? 70.914 -29.244 100.927 1.00 50.32 213 SER B N 1
ATOM 8311 C CA . SER B 1 213 ? 70.357 -29.036 102.251 1.00 47.18 213 SER B CA 1
ATOM 8312 C C . SER B 1 213 ? 71.006 -27.855 102.889 1.00 48.95 213 SER B C 1
ATOM 8313 O O . SER B 1 213 ? 72.082 -27.390 102.434 1.00 47.39 213 SER B O 1
ATOM 8316 N N . TYR B 1 214 ? 70.343 -27.366 103.945 1.00 50.53 214 TYR B N 1
ATOM 8317 C CA . TYR B 1 214 ? 70.760 -26.123 104.553 1.00 50.59 214 TYR B CA 1
ATOM 8318 C C . TYR B 1 214 ? 72.109 -26.354 105.238 1.00 52.08 214 TYR B C 1
ATOM 8319 O O . TYR B 1 214 ? 73.007 -25.496 105.209 1.00 50.02 214 TYR B O 1
ATOM 8328 N N . LEU B 1 215 ? 72.254 -27.540 105.823 1.00 56.46 215 LEU B N 1
ATOM 8329 C CA . LEU B 1 215 ? 73.553 -28.008 106.329 1.00 57.33 215 LEU B CA 1
ATOM 8330 C C . LEU B 1 215 ? 74.661 -27.965 105.265 1.00 57.72 215 LEU B C 1
ATOM 8331 O O . LEU B 1 215 ? 75.785 -27.485 105.538 1.00 59.27 215 LEU B O 1
ATOM 8336 N N . GLU B 1 216 ? 74.354 -28.414 104.053 1.00 56.86 216 GLU B N 1
ATOM 8337 C CA . GLU B 1 216 ? 75.343 -28.321 102.975 1.00 57.00 216 GLU B CA 1
ATOM 8338 C C . GLU B 1 216 ? 75.640 -26.890 102.549 1.00 53.30 216 GLU B C 1
ATOM 8339 O O . GLU B 1 216 ? 76.773 -26.598 102.168 1.00 52.23 216 GLU B O 1
ATOM 8345 N N . VAL B 1 217 ? 74.669 -25.978 102.670 1.00 53.20 217 VAL B N 1
ATOM 8346 C CA . VAL B 1 217 ? 74.952 -24.531 102.474 1.00 52.10 217 VAL B CA 1
ATOM 8347 C C . VAL B 1 217 ? 75.976 -23.973 103.492 1.00 53.00 217 VAL B C 1
ATOM 8348 O O . VAL B 1 217 ? 76.956 -23.311 103.110 1.00 53.57 217 VAL B O 1
ATOM 8352 N N . ILE B 1 218 ? 75.759 -24.229 104.778 1.00 53.34 218 ILE B N 1
ATOM 8353 C CA . ILE B 1 218 ? 76.689 -23.758 105.793 1.00 55.08 218 ILE B CA 1
ATOM 8354 C C . ILE B 1 218 ? 78.077 -24.273 105.466 1.00 57.44 218 ILE B C 1
ATOM 8355 O O . ILE B 1 218 ? 79.027 -23.495 105.414 1.00 62.25 218 ILE B O 1
ATOM 8360 N N . ARG B 1 219 ? 78.197 -25.558 105.194 1.00 58.31 219 ARG B N 1
ATOM 8361 C CA . ARG B 1 219 ? 79.518 -26.107 104.923 1.00 66.19 219 ARG B CA 1
ATOM 8362 C C . ARG B 1 219 ? 80.090 -25.572 103.628 1.00 66.70 219 ARG B C 1
ATOM 8363 O O . ARG B 1 219 ? 81.269 -25.239 103.573 1.00 70.37 219 ARG B O 1
ATOM 8371 N N . ASP B 1 220 ? 79.259 -25.432 102.600 1.00 63.80 220 ASP B N 1
ATOM 8372 C CA . ASP B 1 220 ? 79.733 -24.839 101.364 1.00 60.61 220 ASP B CA 1
ATOM 8373 C C . ASP B 1 220 ? 80.383 -23.487 101.599 1.00 58.73 220 ASP B C 1
ATOM 8374 O O . ASP B 1 220 ? 81.459 -23.196 101.044 1.00 57.54 220 ASP B O 1
ATOM 8379 N N . PHE B 1 221 ? 79.729 -22.637 102.385 1.00 57.06 221 PHE B N 1
ATOM 8380 C CA . PHE B 1 221 ? 80.260 -21.291 102.527 1.00 59.63 221 PHE B CA 1
ATOM 8381 C C . PHE B 1 221 ? 81.540 -21.289 103.359 1.00 62.68 221 PHE B C 1
ATOM 8382 O O . PHE B 1 221 ? 82.436 -20.511 103.073 1.00 65.99 221 PHE B O 1
ATOM 8390 N N . ASN B 1 222 ? 81.602 -22.117 104.406 1.00 64.80 222 ASN B N 1
ATOM 8391 C CA . ASN B 1 222 ? 82.797 -22.195 105.252 1.00 66.39 222 ASN B CA 1
ATOM 8392 C C . ASN B 1 222 ? 83.991 -22.718 104.468 1.00 66.74 222 ASN B C 1
ATOM 8393 O O . ASN B 1 222 ? 85.112 -22.275 104.681 1.00 72.68 222 ASN B O 1
ATOM 8398 N N . ASN B 1 223 ? 83.742 -23.642 103.555 1.00 66.29 223 ASN B N 1
ATOM 8399 C CA . ASN B 1 223 ? 84.784 -24.135 102.644 1.00 71.59 223 ASN B CA 1
ATOM 8400 C C . ASN B 1 223 ? 85.298 -23.111 101.659 1.00 76.66 223 ASN B C 1
ATOM 8401 O O . ASN B 1 223 ? 86.458 -23.167 101.228 1.00 75.98 223 ASN B O 1
ATOM 8406 N N . PHE B 1 224 ? 84.412 -22.200 101.270 1.00 79.43 224 PHE B N 1
ATOM 8407 C CA . PHE B 1 224 ? 84.808 -21.074 100.469 1.00 74.65 224 PHE B CA 1
ATOM 8408 C C . PHE B 1 224 ? 85.711 -20.126 101.300 1.00 79.35 224 PHE B C 1
ATOM 8409 O O . PHE B 1 224 ? 86.712 -19.621 100.793 1.00 84.02 224 PHE B O 1
ATOM 8417 N N . LEU B 1 225 ? 85.337 -19.857 102.556 1.00 78.81 225 LEU B N 1
ATOM 8418 C CA . LEU B 1 225 ? 86.067 -18.906 103.397 1.00 82.26 225 LEU B CA 1
ATOM 8419 C C . LEU B 1 225 ? 87.505 -19.344 103.643 1.00 86.21 225 LEU B C 1
ATOM 8420 O O . LEU B 1 225 ? 88.412 -18.506 103.640 1.00 84.83 225 LEU B O 1
ATOM 8425 N N . LEU B 1 226 ? 87.699 -20.648 103.858 1.00 91.19 226 LEU B N 1
ATOM 8426 C CA . LEU B 1 226 ? 89.033 -21.219 104.064 1.00 94.56 226 LEU B CA 1
ATOM 8427 C C . LEU B 1 226 ? 89.786 -21.093 102.751 1.00 91.78 226 LEU B C 1
ATOM 8428 O O . LEU B 1 226 ? 90.817 -20.434 102.671 1.00 103.62 226 LEU B O 1
ATOM 8433 N N . ASN B 1 227 ? 89.223 -21.645 101.699 1.00 91.34 227 ASN B N 1
ATOM 8434 C CA . ASN B 1 227 ? 89.754 -21.430 100.355 1.00 95.03 227 ASN B CA 1
ATOM 8435 C C . ASN B 1 227 ? 90.036 -19.959 99.951 1.00 98.02 227 ASN B C 1
ATOM 8436 O O . ASN B 1 227 ? 90.842 -19.696 99.063 1.00 93.14 227 ASN B O 1
ATOM 8441 N N . TRP B 1 228 ? 89.356 -19.009 100.587 1.00 104.42 228 TRP B N 1
ATOM 8442 C CA . TRP B 1 228 ? 89.543 -17.586 100.291 1.00 102.58 228 TRP B CA 1
ATOM 8443 C C . TRP B 1 228 ? 90.756 -17.012 101.000 1.00 108.99 228 TRP B C 1
ATOM 8444 O O . TRP B 1 228 ? 91.674 -16.547 100.341 1.00 108.54 228 TRP B O 1
ATOM 8455 N N . ALA B 1 229 ? 90.748 -17.025 102.339 1.00 119.89 229 ALA B N 1
ATOM 8456 C CA . ALA B 1 229 ? 91.909 -16.578 103.131 1.00 123.87 229 ALA B CA 1
ATOM 8457 C C . ALA B 1 229 ? 93.181 -17.380 102.761 1.00 117.08 229 ALA B C 1
ATOM 8458 O O . ALA B 1 229 ? 94.292 -16.980 103.135 1.00 130.20 229 ALA B O 1
ATOM 8460 N N . SER B 1 230 ? 93.002 -18.492 102.035 1.00 97.75 230 SER B N 1
ATOM 8461 C CA . SER B 1 230 ? 94.100 -19.205 101.376 1.00 99.16 230 SER B CA 1
ATOM 8462 C C . SER B 1 230 ? 94.630 -18.533 100.100 1.00 108.01 230 SER B C 1
ATOM 8463 O O . SER B 1 230 ? 95.836 -18.413 99.891 1.00 123.15 230 SER B O 1
ATOM 8466 N N . ILE B 1 231 ? 93.722 -18.133 99.230 1.00 112.57 231 ILE B N 1
ATOM 8467 C CA . ILE B 1 231 ? 94.079 -17.408 98.010 1.00 113.72 231 ILE B CA 1
ATOM 8468 C C . ILE B 1 231 ? 94.696 -16.022 98.323 1.00 119.77 231 ILE B C 1
ATOM 8469 O O . ILE B 1 231 ? 95.524 -15.512 97.559 1.00 116.15 231 ILE B O 1
ATOM 8474 N N . LYS B 1 232 ? 94.286 -15.423 99.447 1.00 125.46 232 LYS B N 1
ATOM 8475 C CA . LYS B 1 232 ? 94.826 -14.133 99.905 1.00 126.71 232 LYS B CA 1
ATOM 8476 C C . LYS B 1 232 ? 96.286 -14.226 100.392 1.00 128.33 232 LYS B C 1
ATOM 8477 O O . LYS B 1 232 ? 96.962 -13.208 100.536 1.00 129.21 232 LYS B O 1
ATOM 8483 N N . LYS B 1 233 ? 96.763 -15.432 100.671 1.00 118.83 233 LYS B N 1
ATOM 8484 C CA . LYS B 1 233 ? 98.177 -15.627 100.921 1.00 115.70 233 LYS B CA 1
ATOM 8485 C C . LYS B 1 233 ? 98.935 -15.769 99.585 1.00 112.39 233 LYS B C 1
ATOM 8486 O O . LYS B 1 233 ? 100.029 -15.246 99.434 1.00 110.73 233 LYS B O 1
ATOM 8492 N N . ILE B 1 234 ? 98.320 -16.415 98.602 1.00 109.06 234 ILE B N 1
ATOM 8493 C CA . ILE B 1 234 ? 99.016 -16.834 97.376 1.00 105.70 234 ILE B CA 1
ATOM 8494 C C . ILE B 1 234 ? 98.863 -15.874 96.167 1.00 108.46 234 ILE B C 1
ATOM 8495 O O . ILE B 1 234 ? 99.698 -15.872 95.255 1.00 89.59 234 ILE B O 1
ATOM 8500 N N . ALA B 1 235 ? 97.815 -15.058 96.134 1.00 121.67 235 ALA B N 1
ATOM 8501 C CA . ALA B 1 235 ? 97.652 -14.121 95.007 1.00 129.03 235 ALA B CA 1
ATOM 8502 C C . ALA B 1 235 ? 98.696 -12.991 95.069 1.00 124.89 235 ALA B C 1
ATOM 8503 O O . ALA B 1 235 ? 98.990 -12.468 96.149 1.00 111.93 235 ALA B O 1
ATOM 8505 N N . LEU B 1 236 ? 99.245 -12.617 93.916 1.00 120.56 236 LEU B N 1
ATOM 8506 C CA . LEU B 1 236 ? 100.380 -11.685 93.881 1.00 126.91 236 LEU B CA 1
ATOM 8507 C C . LEU B 1 236 ? 99.989 -10.263 94.286 1.00 131.09 236 LEU B C 1
ATOM 8508 O O . LEU B 1 236 ? 100.597 -9.660 95.165 1.00 134.48 236 LEU B O 1
ATOM 8513 N N . SER B 1 237 ? 98.991 -9.723 93.611 1.00 131.93 237 SER B N 1
ATOM 8514 C CA . SER B 1 237 ? 98.374 -8.477 94.006 1.00 133.22 237 SER B CA 1
ATOM 8515 C C . SER B 1 237 ? 96.882 -8.723 93.825 1.00 132.75 237 SER B C 1
ATOM 8516 O O . SER B 1 237 ? 96.404 -8.929 92.704 1.00 125.45 237 SER B O 1
ATOM 8519 N N . LEU B 1 238 ? 96.149 -8.732 94.932 1.00 127.14 238 LEU B N 1
ATOM 8520 C CA . LEU B 1 238 ? 94.755 -9.119 94.876 1.00 116.34 238 LEU B CA 1
ATOM 8521 C C . LEU B 1 238 ? 94.072 -8.211 93.872 1.00 109.43 238 LEU B C 1
ATOM 8522 O O . LEU B 1 238 ? 93.559 -8.693 92.892 1.00 106.44 238 LEU B O 1
ATOM 8527 N N . ASN B 1 239 ? 94.142 -6.897 94.074 1.00 109.11 239 ASN B N 1
ATOM 8528 C CA . ASN B 1 239 ? 93.275 -5.951 93.340 1.00 113.43 239 ASN B CA 1
ATOM 8529 C C . ASN B 1 239 ? 93.284 -6.029 91.798 1.00 122.02 239 ASN B C 1
ATOM 8530 O O . ASN B 1 239 ? 92.224 -5.934 91.174 1.00 131.29 239 ASN B O 1
ATOM 8535 N N . SER B 1 240 ? 94.450 -6.202 91.186 1.00 122.07 240 SER B N 1
ATOM 8536 C CA . SER B 1 240 ? 94.507 -6.386 89.732 1.00 119.01 240 SER B CA 1
ATOM 8537 C C . SER B 1 240 ? 93.855 -7.716 89.283 1.00 115.39 240 SER B C 1
ATOM 8538 O O . SER B 1 240 ? 93.517 -7.872 88.111 1.00 110.50 240 SER B O 1
ATOM 8541 N N . ASP B 1 241 ? 93.671 -8.657 90.220 1.00 119.61 241 ASP B N 1
ATOM 8542 C CA . ASP B 1 241 ? 92.758 -9.814 90.022 1.00 121.52 241 ASP B CA 1
ATOM 8543 C C . ASP B 1 241 ? 91.283 -9.347 90.025 1.00 114.24 241 ASP B C 1
ATOM 8544 O O . ASP B 1 241 ? 90.529 -9.637 89.103 1.00 108.04 241 ASP B O 1
ATOM 8549 N N . LEU B 1 242 ? 90.900 -8.613 91.072 1.00 106.05 242 LEU B N 1
ATOM 8550 C CA . LEU B 1 242 ? 89.530 -8.133 91.268 1.00 105.76 242 LEU B CA 1
ATOM 8551 C C . LEU B 1 242 ? 89.066 -7.127 90.219 1.00 108.15 242 LEU B C 1
ATOM 8552 O O . LEU B 1 242 ? 87.890 -7.073 89.897 1.00 110.20 242 LEU B O 1
ATOM 8557 N N . GLN B 1 243 ? 89.975 -6.305 89.714 1.00 117.45 243 GLN B N 1
ATOM 8558 C CA . GLN B 1 243 ? 89.609 -5.320 88.702 1.00 121.30 243 GLN B CA 1
ATOM 8559 C C . GLN B 1 243 ? 89.508 -5.936 87.303 1.00 116.44 243 GLN B C 1
ATOM 8560 O O . GLN B 1 243 ? 88.908 -5.346 86.404 1.00 109.12 243 GLN B O 1
ATOM 8566 N N . GLN B 1 244 ? 90.077 -7.124 87.129 1.00 112.38 244 GLN B N 1
ATOM 8567 C CA . GLN B 1 244 ? 89.823 -7.918 85.928 1.00 112.95 244 GLN B CA 1
ATOM 8568 C C . GLN B 1 244 ? 88.453 -8.563 85.972 1.00 109.82 244 GLN B C 1
ATOM 8569 O O . GLN B 1 244 ? 87.867 -8.879 84.935 1.00 106.02 244 GLN B O 1
ATOM 8575 N N . ILE B 1 245 ? 87.966 -8.783 87.187 1.00 103.86 245 ILE B N 1
ATOM 8576 C CA . ILE B 1 245 ? 86.686 -9.423 87.406 1.00 96.27 245 ILE B CA 1
ATOM 8577 C C . ILE B 1 245 ? 85.566 -8.416 87.205 1.00 93.37 245 ILE B C 1
ATOM 8578 O O . ILE B 1 245 ? 84.635 -8.692 86.466 1.00 85.07 245 ILE B O 1
ATOM 8583 N N . VAL B 1 246 ? 85.638 -7.262 87.875 1.00 100.81 246 VAL B N 1
ATOM 8584 C CA . VAL B 1 246 ? 84.641 -6.195 87.668 1.00 99.88 246 VAL B CA 1
ATOM 8585 C C . VAL B 1 246 ? 84.580 -5.852 86.168 1.00 100.03 246 VAL B C 1
ATOM 8586 O O . VAL B 1 246 ? 83.493 -5.756 85.622 1.00 97.32 246 VAL B O 1
ATOM 8590 N N . SER B 1 247 ? 85.730 -5.764 85.511 1.00 104.66 247 SER B N 1
ATOM 8591 C CA . SER B 1 247 ? 85.772 -5.536 84.069 1.00 101.71 247 SER B CA 1
ATOM 8592 C C . SER B 1 247 ? 85.290 -6.759 83.302 1.00 98.08 247 SER B C 1
ATOM 8593 O O . SER B 1 247 ? 84.982 -6.681 82.119 1.00 96.03 247 SER B O 1
ATOM 8596 N N . GLY B 1 248 ? 85.239 -7.892 83.986 1.00 98.23 248 GLY B N 1
ATOM 8597 C CA . GLY B 1 248 ? 84.726 -9.120 83.408 1.00 97.20 248 GLY B CA 1
ATOM 8598 C C . GLY B 1 248 ? 85.306 -9.570 82.080 1.00 102.39 248 GLY B C 1
ATOM 8599 O O . GLY B 1 248 ? 84.764 -10.469 81.444 1.00 88.93 248 GLY B O 1
ATOM 8600 N N . SER B 1 249 ? 86.407 -8.965 81.656 1.00 113.26 249 SER B N 1
ATOM 8601 C CA . SER B 1 249 ? 87.020 -9.349 80.390 1.00 116.77 249 SER B CA 1
ATOM 8602 C C . SER B 1 249 ? 88.116 -10.388 80.568 1.00 121.34 249 SER B C 1
ATOM 8603 O O . SER B 1 249 ? 89.077 -10.159 81.307 1.00 128.94 249 SER B O 1
ATOM 8606 N N . PRO B 1 250 ? 87.945 -11.579 79.840 1.00 115.81 250 PRO B N 1
ATOM 8607 C CA . PRO B 1 250 ? 89.066 -12.520 80.003 1.00 118.10 250 PRO B CA 1
ATOM 8608 C C . PRO B 1 250 ? 90.360 -11.904 79.468 1.00 118.50 250 PRO B C 1
ATOM 8609 O O . PRO B 1 250 ? 90.230 -10.930 78.731 1.00 106.25 250 PRO B O 1
ATOM 8613 N N . PRO B 1 251 ? 91.626 -12.411 79.833 1.00 134.17 251 PRO B N 1
ATOM 8614 C CA . PRO B 1 251 ? 91.596 -13.675 80.590 1.00 140.65 251 PRO B CA 1
ATOM 8615 C C . PRO B 1 251 ? 91.377 -13.460 82.078 1.00 143.56 251 PRO B C 1
ATOM 8616 O O . PRO B 1 251 ? 92.006 -12.587 82.675 1.00 147.37 251 PRO B O 1
ATOM 8620 N N . LEU B 1 252 ? 90.499 -14.266 82.664 1.00 132.49 252 LEU B N 1
ATOM 8621 C CA . LEU B 1 252 ? 90.200 -14.184 84.083 1.00 122.85 252 LEU B CA 1
ATOM 8622 C C . LEU B 1 252 ? 91.089 -15.121 84.871 1.00 120.34 252 LEU B C 1
ATOM 8623 O O . LEU B 1 252 ? 91.547 -16.136 84.344 1.00 101.06 252 LEU B O 1
ATOM 8628 N N . PRO B 1 253 ? 91.327 -14.738 86.202 1.00 119.76 253 PRO B N 1
ATOM 8629 C CA . PRO B 1 253 ? 92.208 -15.672 86.920 1.00 119.82 253 PRO B CA 1
ATOM 8630 C C . PRO B 1 253 ? 91.679 -17.088 86.871 1.00 114.96 253 PRO B C 1
ATOM 8631 O O . PRO B 1 253 ? 90.539 -17.307 86.483 1.00 116.81 253 PRO B O 1
ATOM 8635 N N . SER B 1 254 ? 92.517 -18.035 87.260 1.00 114.49 254 SER B N 1
ATOM 8636 C CA . SER B 1 254 ? 92.135 -19.436 87.339 1.00 114.82 254 SER B CA 1
ATOM 8637 C C . SER B 1 254 ? 91.371 -19.761 88.616 1.00 114.60 254 SER B C 1
ATOM 8638 O O . SER B 1 254 ? 90.425 -20.541 88.597 1.00 110.16 254 SER B O 1
ATOM 8641 N N . TRP B 1 255 ? 91.779 -19.170 89.729 1.00 112.39 255 TRP B N 1
ATOM 8642 C CA . TRP B 1 255 ? 91.126 -19.476 90.988 1.00 110.11 255 TRP B CA 1
ATOM 8643 C C . TRP B 1 255 ? 89.663 -19.080 90.914 1.00 110.44 255 TRP B C 1
ATOM 8644 O O . TRP B 1 255 ? 88.797 -19.789 91.414 1.00 107.11 255 TRP B O 1
ATOM 8655 N N . PHE B 1 256 ? 89.393 -17.940 90.292 1.00 104.45 256 PHE B N 1
ATOM 8656 C CA . PHE B 1 256 ? 88.028 -17.504 90.057 1.00 95.68 256 PHE B CA 1
ATOM 8657 C C . PHE B 1 256 ? 87.302 -18.466 89.134 1.00 98.01 256 PHE B C 1
ATOM 8658 O O . PHE B 1 256 ? 86.137 -18.784 89.335 1.00 98.12 256 PHE B O 1
ATOM 8666 N N . ASN B 1 257 ? 88.006 -18.941 88.120 1.00 97.81 257 ASN B N 1
ATOM 8667 C CA . ASN B 1 257 ? 87.393 -19.780 87.108 1.00 95.66 257 ASN B CA 1
ATOM 8668 C C . ASN B 1 257 ? 86.855 -21.058 87.715 1.00 87.51 257 ASN B C 1
ATOM 8669 O O . ASN B 1 257 ? 85.819 -21.570 87.306 1.00 85.06 257 ASN B O 1
ATOM 8674 N N . GLY B 1 258 ? 87.593 -21.579 88.678 1.00 83.42 258 GLY B N 1
ATOM 8675 C CA . GLY B 1 258 ? 87.303 -22.865 89.289 1.00 82.34 258 GLY B CA 1
ATOM 8676 C C . GLY B 1 258 ? 86.387 -22.798 90.492 1.00 79.77 258 GLY B C 1
ATOM 8677 O O . GLY B 1 258 ? 86.117 -23.832 91.098 1.00 73.95 258 GLY B O 1
ATOM 8678 N N . LEU B 1 259 ? 85.930 -21.599 90.867 1.00 80.02 259 LEU B N 1
ATOM 8679 C CA . LEU B 1 259 ? 84.866 -21.460 91.872 1.00 76.31 259 LEU B CA 1
ATOM 8680 C C . LEU B 1 259 ? 83.555 -21.988 91.309 1.00 81.34 259 LEU B C 1
ATOM 8681 O O . LEU B 1 259 ? 83.278 -21.844 90.107 1.00 86.98 259 LEU B O 1
ATOM 8686 N N . SER B 1 260 ? 82.737 -22.590 92.171 1.00 77.44 260 SER B N 1
ATOM 8687 C CA . SER B 1 260 ? 81.434 -23.055 91.737 1.00 75.45 260 SER B CA 1
ATOM 8688 C C . SER B 1 260 ? 80.626 -21.838 91.282 1.00 71.31 260 SER B C 1
ATOM 8689 O O . SER B 1 260 ? 80.945 -20.684 91.609 1.00 66.76 260 SER B O 1
ATOM 8692 N N . VAL B 1 261 ? 79.575 -22.121 90.537 1.00 65.16 261 VAL B N 1
ATOM 8693 C CA . VAL B 1 261 ? 78.822 -21.095 89.895 1.00 67.54 261 VAL B CA 1
ATOM 8694 C C . VAL B 1 261 ? 78.485 -19.999 90.878 1.00 64.50 261 VAL B C 1
ATOM 8695 O O . VAL B 1 261 ? 78.802 -18.841 90.637 1.00 64.71 261 VAL B O 1
ATOM 8699 N N . HIS B 1 262 ? 77.837 -20.376 91.982 1.00 59.70 262 HIS B N 1
ATOM 8700 C CA . HIS B 1 262 ? 77.365 -19.407 92.978 1.00 56.30 262 HIS B CA 1
ATOM 8701 C C . HIS B 1 262 ? 78.505 -18.626 93.673 1.00 57.12 262 HIS B C 1
ATOM 8702 O O . HIS B 1 262 ? 78.377 -17.421 93.933 1.00 55.54 262 HIS B O 1
ATOM 8709 N N . GLN B 1 263 ? 79.603 -19.299 94.005 1.00 63.41 263 GLN B N 1
ATOM 8710 C CA . GLN B 1 263 ? 80.738 -18.595 94.626 1.00 67.37 263 GLN B CA 1
ATOM 8711 C C . GLN B 1 263 ? 81.233 -17.537 93.635 1.00 66.98 263 GLN B C 1
ATOM 8712 O O . GLN B 1 263 ? 81.490 -16.384 93.998 1.00 64.95 263 GLN B O 1
ATOM 8718 N N . ARG B 1 264 ? 81.257 -17.929 92.368 1.00 66.25 264 ARG B N 1
ATOM 8719 C CA . ARG B 1 264 ? 81.723 -17.082 91.284 1.00 66.16 264 ARG B CA 1
ATOM 8720 C C . ARG B 1 264 ? 80.884 -15.806 91.100 1.00 63.98 264 ARG B C 1
ATOM 8721 O O . ARG B 1 264 ? 81.413 -14.703 90.978 1.00 63.60 264 ARG B O 1
ATOM 8729 N N . GLU B 1 265 ? 79.572 -15.960 91.082 1.00 62.09 265 GLU B N 1
ATOM 8730 C CA . GLU B 1 265 ? 78.686 -14.826 90.883 1.00 63.29 265 GLU B CA 1
ATOM 8731 C C . GLU B 1 265 ? 78.651 -13.932 92.105 1.00 62.07 265 GLU B C 1
ATOM 8732 O O . GLU B 1 265 ? 78.493 -12.717 91.987 1.00 62.39 265 GLU B O 1
ATOM 8754 N N . ARG B 1 268 ? 82.007 -11.948 91.811 1.00 65.91 268 ARG B N 1
ATOM 8755 C CA . ARG B 1 268 ? 81.818 -10.932 90.790 1.00 69.16 268 ARG B CA 1
ATOM 8756 C C . ARG B 1 268 ? 81.203 -9.636 91.353 1.00 65.15 268 ARG B C 1
ATOM 8757 O O . ARG B 1 268 ? 81.602 -8.546 90.971 1.00 66.95 268 ARG B O 1
ATOM 8765 N N . ILE B 1 269 ? 80.249 -9.734 92.262 1.00 60.06 269 ILE B N 1
ATOM 8766 C CA . ILE B 1 269 ? 79.691 -8.520 92.846 1.00 59.57 269 ILE B CA 1
ATOM 8767 C C . ILE B 1 269 ? 80.639 -7.887 93.867 1.00 61.14 269 ILE B C 1
ATOM 8768 O O . ILE B 1 269 ? 80.723 -6.653 93.973 1.00 59.34 269 ILE B O 1
ATOM 8773 N N . LEU B 1 270 ? 81.308 -8.724 94.653 1.00 62.54 270 LEU B N 1
ATOM 8774 C CA . LEU B 1 270 ? 82.058 -8.227 95.790 1.00 66.56 270 LEU B CA 1
ATOM 8775 C C . LEU B 1 270 ? 83.356 -7.567 95.342 1.00 66.93 270 LEU B C 1
ATOM 8776 O O . LEU B 1 270 ? 83.825 -6.625 95.983 1.00 63.07 270 LEU B O 1
ATOM 8781 N N . ALA B 1 271 ? 83.869 -8.016 94.203 1.00 66.40 271 ALA B N 1
ATOM 8782 C CA . ALA B 1 271 ? 85.071 -7.440 93.597 1.00 70.42 271 ALA B CA 1
ATOM 8783 C C . ALA B 1 271 ? 84.947 -5.993 93.100 1.00 74.93 271 ALA B C 1
ATOM 8784 O O . ALA B 1 271 ? 85.944 -5.356 92.809 1.00 85.91 271 ALA B O 1
ATOM 8786 N N . ALA B 1 272 ? 83.731 -5.480 92.994 1.00 80.39 272 ALA B N 1
ATOM 8787 C CA . ALA B 1 272 ? 83.507 -4.099 92.577 1.00 85.22 272 ALA B CA 1
ATOM 8788 C C . ALA B 1 272 ? 83.857 -3.096 93.664 1.00 89.44 272 ALA B C 1
ATOM 8789 O O . ALA B 1 272 ? 83.908 -1.903 93.383 1.00 91.79 272 ALA B O 1
ATOM 8791 N N . ASP B 1 273 ? 84.034 -3.571 94.903 1.00 89.81 273 ASP B N 1
ATOM 8792 C CA . ASP B 1 273 ? 84.382 -2.718 96.048 1.00 85.71 273 ASP B CA 1
ATOM 8793 C C . ASP B 1 273 ? 85.195 -3.537 97.064 1.00 82.60 273 ASP B C 1
ATOM 8794 O O . ASP B 1 273 ? 84.679 -3.904 98.136 1.00 76.41 273 ASP B O 1
ATOM 8799 N N . PRO B 1 274 ? 86.477 -3.807 96.727 1.00 83.60 274 PRO B N 1
ATOM 8800 C CA . PRO B 1 274 ? 87.392 -4.672 97.483 1.00 77.60 274 PRO B CA 1
ATOM 8801 C C . PRO B 1 274 ? 87.608 -4.276 98.913 1.00 78.23 274 PRO B C 1
ATOM 8802 O O . PRO B 1 274 ? 87.986 -5.125 99.708 1.00 75.16 274 PRO B O 1
ATOM 8806 N N . THR B 1 275 ? 87.392 -3.001 99.239 1.00 81.07 275 THR B N 1
ATOM 8807 C CA . THR B 1 275 ? 87.587 -2.530 100.613 1.00 81.96 275 THR B CA 1
ATOM 8808 C C . THR B 1 275 ? 86.651 -3.305 101.565 1.00 81.52 275 THR B C 1
ATOM 8809 O O . THR B 1 275 ? 87.093 -3.797 102.601 1.00 78.85 275 THR B O 1
ATOM 8813 N N . SER B 1 276 ? 85.370 -3.424 101.222 1.00 80.99 276 SER B N 1
ATOM 8814 C CA . SER B 1 276 ? 84.399 -4.031 102.144 1.00 81.00 276 SER B CA 1
ATOM 8815 C C . SER B 1 276 ? 84.242 -5.539 101.931 1.00 72.99 276 SER B C 1
ATOM 8816 O O . SER B 1 276 ? 83.488 -6.198 102.635 1.00 77.54 276 SER B O 1
ATOM 8819 N N . LEU B 1 277 ? 84.982 -6.090 100.988 1.00 67.69 277 LEU B N 1
ATOM 8820 C CA . LEU B 1 277 ? 84.806 -7.489 100.602 1.00 70.43 277 LEU B CA 1
ATOM 8821 C C . LEU B 1 277 ? 84.837 -8.503 101.749 1.00 75.42 277 LEU B C 1
ATOM 8822 O O . LEU B 1 277 ? 83.866 -9.259 101.976 1.00 77.57 277 LEU B O 1
ATOM 8827 N N . ASP B 1 278 ? 85.947 -8.511 102.477 1.00 81.12 278 ASP B N 1
ATOM 8828 C CA . ASP B 1 278 ? 86.091 -9.384 103.640 1.00 78.47 278 ASP B CA 1
ATOM 8829 C C . ASP B 1 278 ? 85.058 -9.102 104.740 1.00 71.38 278 ASP B C 1
ATOM 8830 O O . ASP B 1 278 ? 84.613 -10.022 105.429 1.00 64.88 278 ASP B O 1
ATOM 8835 N N . LYS B 1 279 ? 84.677 -7.842 104.913 1.00 70.79 279 LYS B N 1
ATOM 8836 C CA . LYS B 1 279 ? 83.689 -7.516 105.926 1.00 77.35 279 LYS B CA 1
ATOM 8837 C C . LYS B 1 279 ? 82.411 -8.254 105.546 1.00 77.96 279 LYS B C 1
ATOM 8838 O O . LYS B 1 279 ? 81.763 -8.917 106.381 1.00 71.24 279 LYS B O 1
ATOM 8844 N N . LYS B 1 280 ? 82.067 -8.137 104.264 1.00 79.73 280 LYS B N 1
ATOM 8845 C CA . LYS B 1 280 ? 80.840 -8.720 103.745 1.00 83.31 280 LYS B CA 1
ATOM 8846 C C . LYS B 1 280 ? 80.819 -10.247 103.818 1.00 77.77 280 LYS B C 1
ATOM 8847 O O . LYS B 1 280 ? 79.797 -10.852 104.155 1.00 78.06 280 LYS B O 1
ATOM 8853 N N . LEU B 1 281 ? 81.957 -10.861 103.576 1.00 70.43 281 LEU B N 1
ATOM 8854 C CA . LEU B 1 281 ? 82.062 -12.280 103.811 1.00 68.24 281 LEU B CA 1
ATOM 8855 C C . LEU B 1 281 ? 81.743 -12.719 105.240 1.00 76.18 281 LEU B C 1
ATOM 8856 O O . LEU B 1 281 ? 80.887 -13.595 105.441 1.00 80.67 281 LEU B O 1
ATOM 8861 N N . THR B 1 282 ? 82.373 -12.128 106.251 1.00 80.42 282 THR B N 1
ATOM 8862 C CA . THR B 1 282 ? 82.105 -12.633 107.606 1.00 83.21 282 THR B CA 1
ATOM 8863 C C . THR B 1 282 ? 80.691 -12.261 108.054 1.00 81.40 282 THR B C 1
ATOM 8864 O O . THR B 1 282 ? 80.096 -12.931 108.893 1.00 81.41 282 THR B O 1
ATOM 8868 N N . GLN B 1 283 ? 80.137 -11.221 107.449 1.00 84.98 283 GLN B N 1
ATOM 8869 C CA . GLN B 1 283 ? 78.755 -10.822 107.702 1.00 87.14 283 GLN B CA 1
ATOM 8870 C C . GLN B 1 283 ? 77.739 -11.818 107.103 1.00 81.23 283 GLN B C 1
ATOM 8871 O O . GLN B 1 283 ? 76.588 -11.903 107.582 1.00 74.28 283 GLN B O 1
ATOM 8877 N N . PHE B 1 284 ? 78.155 -12.552 106.060 1.00 73.53 284 PHE B N 1
ATOM 8878 C CA . PHE B 1 284 ? 77.309 -13.601 105.448 1.00 69.73 284 PHE B CA 1
ATOM 8879 C C . PHE B 1 284 ? 77.347 -14.924 106.253 1.00 66.51 284 PHE B C 1
ATOM 8880 O O . PHE B 1 284 ? 76.303 -15.564 106.504 1.00 56.46 284 PHE B O 1
ATOM 8888 N N . LYS B 1 285 ? 78.541 -15.279 106.718 1.00 72.34 285 LYS B N 1
ATOM 8889 C CA . LYS B 1 285 ? 78.724 -16.391 107.670 1.00 73.00 285 LYS B CA 1
ATOM 8890 C C . LYS B 1 285 ? 77.827 -16.217 108.884 1.00 70.36 285 LYS B C 1
ATOM 8891 O O . LYS B 1 285 ? 77.199 -17.162 109.351 1.00 70.38 285 LYS B O 1
ATOM 8897 N N . LYS B 1 286 ? 77.745 -14.993 109.373 1.00 74.10 286 LYS B N 1
ATOM 8898 C CA . LYS B 1 286 ? 76.914 -14.692 110.527 1.00 82.01 286 LYS B CA 1
ATOM 8899 C C . LYS B 1 286 ? 75.446 -14.810 110.132 1.00 72.63 286 LYS B C 1
ATOM 8900 O O . LYS B 1 286 ? 74.636 -15.311 110.911 1.00 69.32 286 LYS B O 1
ATOM 8906 N N . PHE B 1 287 ? 75.103 -14.346 108.930 1.00 71.22 287 PHE B N 1
ATOM 8907 C CA . PHE B 1 287 ? 73.710 -14.389 108.465 1.00 68.83 287 PHE B CA 1
ATOM 8908 C C . PHE B 1 287 ? 73.220 -15.824 108.430 1.00 65.27 287 PHE B C 1
ATOM 8909 O O . PHE B 1 287 ? 72.087 -16.116 108.891 1.00 69.62 287 PHE B O 1
ATOM 8917 N N . LEU B 1 288 ? 74.074 -16.708 107.909 1.00 57.44 288 LEU B N 1
ATOM 8918 C CA . LEU B 1 288 ? 73.655 -18.089 107.602 1.00 57.28 288 LEU B CA 1
ATOM 8919 C C . LEU B 1 288 ? 73.270 -18.918 108.785 1.00 59.39 288 LEU B C 1
ATOM 8920 O O . LEU B 1 288 ? 72.377 -19.788 108.693 1.00 60.04 288 LEU B O 1
ATOM 8925 N N . THR B 1 289 ? 73.949 -18.642 109.889 1.00 61.57 289 THR B N 1
ATOM 8926 C CA . THR B 1 289 ? 73.651 -19.273 111.153 1.00 60.85 289 THR B CA 1
ATOM 8927 C C . THR B 1 289 ? 72.925 -18.348 112.098 1.00 57.72 289 THR B C 1
ATOM 8928 O O . THR B 1 289 ? 72.742 -18.721 113.208 1.00 56.26 289 THR B O 1
ATOM 8932 N N . GLY B 1 290 ? 72.457 -17.185 111.648 1.00 60.05 290 GLY B N 1
ATOM 8933 C CA . GLY B 1 290 ? 71.622 -16.278 112.471 1.00 57.71 290 GLY B CA 1
ATOM 8934 C C . GLY B 1 290 ? 70.145 -16.662 112.490 1.00 58.24 290 GLY B C 1
ATOM 8935 O O . GLY B 1 290 ? 69.762 -17.811 112.233 1.00 54.45 290 GLY B O 1
ATOM 8936 N N . ASP B 1 291 ? 69.293 -15.697 112.776 1.00 59.40 291 ASP B N 1
ATOM 8937 C CA . ASP B 1 291 ? 67.884 -16.015 112.970 1.00 64.41 291 ASP B CA 1
ATOM 8938 C C . ASP B 1 291 ? 67.167 -16.473 111.716 1.00 62.81 291 ASP B C 1
ATOM 8939 O O . ASP B 1 291 ? 66.129 -17.151 111.808 1.00 65.98 291 ASP B O 1
ATOM 8944 N N . ILE B 1 292 ? 67.723 -16.128 110.553 1.00 60.46 292 ILE B N 1
ATOM 8945 C CA . ILE B 1 292 ? 67.065 -16.413 109.279 1.00 59.66 292 ILE B CA 1
ATOM 8946 C C . ILE B 1 292 ? 66.869 -17.921 109.027 1.00 58.11 292 ILE B C 1
ATOM 8947 O O . ILE B 1 292 ? 65.936 -18.350 108.312 1.00 56.05 292 ILE B O 1
ATOM 8952 N N . LYS B 1 293 ? 67.686 -18.716 109.709 1.00 54.93 293 LYS B N 1
ATOM 8953 C CA . LYS B 1 293 ? 67.744 -20.133 109.488 1.00 54.04 293 LYS B CA 1
ATOM 8954 C C . LYS B 1 293 ? 66.479 -20.825 109.891 1.00 51.67 293 LYS B C 1
ATOM 8955 O O . LYS B 1 293 ? 66.205 -21.893 109.392 1.00 48.70 293 LYS B O 1
ATOM 8961 N N . TRP B 1 294 ? 65.729 -20.254 110.822 1.00 55.61 294 TRP B N 1
ATOM 8962 C CA . TRP B 1 294 ? 64.449 -20.834 111.215 1.00 60.74 294 TRP B CA 1
ATOM 8963 C C . TRP B 1 294 ? 63.489 -20.810 110.069 1.00 63.10 294 TRP B C 1
ATOM 8964 O O . TRP B 1 294 ? 62.641 -21.706 109.948 1.00 59.69 294 TRP B O 1
ATOM 8975 N N . GLU B 1 295 ? 63.628 -19.777 109.234 1.00 65.12 295 GLU B N 1
ATOM 8976 C CA . GLU B 1 295 ? 62.673 -19.531 108.176 1.00 70.12 295 GLU B CA 1
ATOM 8977 C C . GLU B 1 295 ? 63.166 -20.142 106.838 1.00 64.72 295 GLU B C 1
ATOM 8978 O O . GLU B 1 295 ? 62.348 -20.693 106.093 1.00 67.10 295 GLU B O 1
ATOM 8984 N N . ILE B 1 296 ? 64.475 -20.163 106.588 1.00 54.81 296 ILE B N 1
ATOM 8985 C CA . ILE B 1 296 ? 64.938 -20.577 105.283 1.00 53.27 296 ILE B CA 1
ATOM 8986 C C . ILE B 1 296 ? 65.556 -21.941 105.140 1.00 55.54 296 ILE B C 1
ATOM 8987 O O . ILE B 1 296 ? 65.988 -22.301 104.049 1.00 60.82 296 ILE B O 1
ATOM 8992 N N . TRP B 1 297 ? 65.551 -22.745 106.174 1.00 58.28 297 TRP B N 1
ATOM 8993 C CA . TRP B 1 297 ? 66.248 -24.039 106.067 1.00 59.63 297 TRP B CA 1
ATOM 8994 C C . TRP B 1 297 ? 65.583 -25.003 105.098 1.00 60.25 297 TRP B C 1
ATOM 8995 O O . TRP B 1 297 ? 66.252 -25.875 104.568 1.00 61.86 297 TRP B O 1
ATOM 9006 N N . ASP B 1 298 ? 64.274 -24.902 104.912 1.00 62.66 298 ASP B N 1
ATOM 9007 C CA . ASP B 1 298 ? 63.597 -25.848 104.018 1.00 67.71 298 ASP B CA 1
ATOM 9008 C C . ASP B 1 298 ? 63.422 -25.282 102.642 1.00 62.04 298 ASP B C 1
ATOM 9009 O O . ASP B 1 298 ? 62.911 -25.974 101.800 1.00 71.87 298 ASP B O 1
ATOM 9014 N N . THR B 1 299 ? 63.791 -24.030 102.401 1.00 60.55 299 THR B N 1
ATOM 9015 C CA . THR B 1 299 ? 63.502 -23.417 101.105 1.00 60.54 299 THR B CA 1
ATOM 9016 C C . THR B 1 299 ? 64.734 -22.825 100.420 1.00 55.48 299 THR B C 1
ATOM 9017 O O . THR B 1 299 ? 64.721 -22.592 99.243 1.00 58.59 299 THR B O 1
ATOM 9021 N N . ALA B 1 300 ? 65.826 -22.631 101.120 1.00 53.35 300 ALA B N 1
ATOM 9022 C CA . ALA B 1 300 ? 66.977 -21.969 100.512 1.00 52.20 300 ALA B CA 1
ATOM 9023 C C . ALA B 1 300 ? 67.613 -22.713 99.360 1.00 50.62 300 ALA B C 1
ATOM 9024 O O . ALA B 1 300 ? 68.218 -22.095 98.486 1.00 48.58 300 ALA B O 1
ATOM 9026 N N . THR B 1 301 ? 67.519 -24.034 99.342 1.00 47.29 301 THR B N 1
ATOM 9027 C CA . THR B 1 301 ? 68.157 -24.724 98.261 1.00 47.54 301 THR B CA 1
ATOM 9028 C C . THR B 1 301 ? 67.267 -24.877 97.046 1.00 48.60 301 THR B C 1
ATOM 9029 O O . THR B 1 301 ? 67.688 -25.476 96.071 1.00 47.13 301 THR B O 1
ATOM 9033 N N . GLN B 1 302 ? 66.045 -24.357 97.098 1.00 50.92 302 GLN B N 1
ATOM 9034 C CA . GLN B 1 302 ? 65.102 -24.509 95.992 1.00 49.28 302 GLN B CA 1
ATOM 9035 C C . GLN B 1 302 ? 65.089 -23.337 95.052 1.00 48.06 302 GLN B C 1
ATOM 9036 O O . GLN B 1 302 ? 64.587 -23.445 93.942 1.00 56.19 302 GLN B O 1
ATOM 9042 N N . ILE B 1 303 ? 65.689 -22.238 95.471 1.00 43.68 303 ILE B N 1
ATOM 9043 C CA . ILE B 1 303 ? 65.689 -21.035 94.694 1.00 42.56 303 ILE B CA 1
ATOM 9044 C C . ILE B 1 303 ? 66.342 -21.178 93.317 1.00 41.86 303 ILE B C 1
ATOM 9045 O O . ILE B 1 303 ? 65.761 -20.806 92.326 1.00 44.81 303 ILE B O 1
ATOM 9050 N N . SER B 1 304 ? 67.522 -21.751 93.237 1.00 41.18 304 SER B N 1
ATOM 9051 C CA . SER B 1 304 ? 68.261 -21.814 91.994 1.00 39.68 304 SER B CA 1
ATOM 9052 C C . SER B 1 304 ? 67.603 -22.662 90.899 1.00 42.92 304 SER B C 1
ATOM 9053 O O . SER B 1 304 ? 68.057 -22.675 89.735 1.00 43.01 304 SER B O 1
ATOM 9056 N N . SER B 1 305 ? 66.563 -23.407 91.248 1.00 43.37 305 SER B N 1
ATOM 9057 C CA . SER B 1 305 ? 65.827 -24.133 90.226 1.00 46.47 305 SER B CA 1
ATOM 9058 C C . SER B 1 305 ? 65.104 -23.247 89.179 1.00 45.64 305 SER B C 1
ATOM 9059 O O . SER B 1 305 ? 64.816 -23.691 88.056 1.00 44.22 305 SER B O 1
ATOM 9062 N N . LEU B 1 306 ? 64.759 -22.032 89.592 1.00 41.97 306 LEU B N 1
ATOM 9063 C CA . LEU B 1 306 ? 64.097 -21.122 88.741 1.00 41.08 306 LEU B CA 1
ATOM 9064 C C . LEU B 1 306 ? 65.023 -19.979 88.573 1.00 42.18 306 LEU B C 1
ATOM 9065 O O . LEU B 1 306 ? 65.866 -19.776 89.380 1.00 41.39 306 LEU B O 1
ATOM 9070 N N . PRO B 1 307 ? 64.876 -19.253 87.473 1.00 43.88 307 PRO B N 1
ATOM 9071 C CA . PRO B 1 307 ? 65.768 -18.173 87.114 1.00 42.07 307 PRO B CA 1
ATOM 9072 C C . PRO B 1 307 ? 65.547 -16.897 87.929 1.00 42.15 307 PRO B C 1
ATOM 9073 O O . PRO B 1 307 ? 64.436 -16.573 88.346 1.00 43.78 307 PRO B O 1
ATOM 9077 N N . GLN B 1 308 ? 66.630 -16.168 88.127 1.00 40.67 308 GLN B N 1
ATOM 9078 C CA . GLN B 1 308 ? 66.655 -14.999 88.962 1.00 37.10 308 GLN B CA 1
ATOM 9079 C C . GLN B 1 308 ? 65.713 -13.866 88.481 1.00 36.50 308 GLN B C 1
ATOM 9080 O O . GLN B 1 308 ? 65.208 -13.099 89.303 1.00 36.02 308 GLN B O 1
ATOM 9086 N N . TRP B 1 309 ? 65.494 -13.731 87.167 1.00 36.58 309 TRP B N 1
ATOM 9087 C CA . TRP B 1 309 ? 64.513 -12.750 86.702 1.00 36.38 309 TRP B CA 1
ATOM 9088 C C . TRP B 1 309 ? 63.163 -13.033 87.265 1.00 37.17 309 TRP B C 1
ATOM 9089 O O . TRP B 1 309 ? 62.377 -12.102 87.465 1.00 40.64 309 TRP B O 1
ATOM 9100 N N . TYR B 1 310 ? 62.880 -14.310 87.523 1.00 35.95 310 TYR B N 1
ATOM 9101 C CA . TYR B 1 310 ? 61.589 -14.700 88.069 1.00 36.11 310 TYR B CA 1
ATOM 9102 C C . TYR B 1 310 ? 61.456 -14.227 89.506 1.00 36.65 310 TYR B C 1
ATOM 9103 O O . TYR B 1 310 ? 60.465 -13.613 89.900 1.00 35.57 310 TYR B O 1
ATOM 9112 N N . TRP B 1 311 ? 62.482 -14.459 90.291 1.00 38.03 311 TRP B N 1
ATOM 9113 C CA . TRP B 1 311 ? 62.393 -14.152 91.750 1.00 38.13 311 TRP B CA 1
ATOM 9114 C C . TRP B 1 311 ? 62.299 -12.653 92.094 1.00 37.32 311 TRP B C 1
ATOM 9115 O O . TRP B 1 311 ? 61.794 -12.287 93.162 1.00 38.06 311 TRP B O 1
ATOM 9126 N N . VAL B 1 312 ? 62.736 -11.782 91.198 1.00 36.54 312 VAL B N 1
ATOM 9127 C CA . VAL B 1 312 ? 62.598 -10.331 91.470 1.00 36.13 312 VAL B CA 1
ATOM 9128 C C . VAL B 1 312 ? 61.233 -9.753 91.105 1.00 36.57 312 VAL B C 1
ATOM 9129 O O . VAL B 1 312 ? 60.909 -8.631 91.459 1.00 34.50 312 VAL B O 1
ATOM 9133 N N . LEU B 1 313 ? 60.429 -10.512 90.375 1.00 38.14 313 LEU B N 1
ATOM 9134 C CA . LEU B 1 313 ? 59.079 -10.102 90.126 1.00 36.89 313 LEU B CA 1
ATOM 9135 C C . LEU B 1 313 ? 58.371 -9.838 91.447 1.00 38.04 313 LEU B C 1
ATOM 9136 O O . LEU B 1 313 ? 58.561 -10.561 92.390 1.00 38.20 313 LEU B O 1
ATOM 9141 N N . SER B 1 314 ? 57.522 -8.807 91.513 1.00 40.72 314 SER B N 1
ATOM 9142 C CA . SER B 1 314 ? 56.630 -8.654 92.650 1.00 38.45 314 SER B CA 1
ATOM 9143 C C . SER B 1 314 ? 55.719 -9.854 92.755 1.00 37.94 314 SER B C 1
ATOM 9144 O O . SER B 1 314 ? 55.561 -10.622 91.839 1.00 39.33 314 SER B O 1
ATOM 9147 N N . GLU B 1 315 ? 55.091 -10.009 93.888 1.00 41.44 315 GLU B N 1
ATOM 9148 C CA . GLU B 1 315 ? 54.292 -11.175 94.124 1.00 44.44 315 GLU B CA 1
ATOM 9149 C C . GLU B 1 315 ? 53.065 -11.128 93.204 1.00 42.42 315 GLU B C 1
ATOM 9150 O O . GLU B 1 315 ? 52.745 -12.142 92.602 1.00 40.91 315 GLU B O 1
ATOM 9156 N N . HIS B 1 316 ? 52.415 -9.961 93.069 1.00 39.98 316 HIS B N 1
ATOM 9157 C CA . HIS B 1 316 ? 51.277 -9.821 92.137 1.00 40.10 316 HIS B CA 1
ATOM 9158 C C . HIS B 1 316 ? 51.614 -10.162 90.672 1.00 38.65 316 HIS B C 1
ATOM 9159 O O . HIS B 1 316 ? 50.788 -10.804 89.977 1.00 37.85 316 HIS B O 1
ATOM 9166 N N . GLN B 1 317 ? 52.821 -9.784 90.220 1.00 37.48 317 GLN B N 1
ATOM 9167 C CA . GLN B 1 317 ? 53.254 -10.144 88.884 1.00 38.21 317 GLN B CA 1
ATOM 9168 C C . GLN B 1 317 ? 53.320 -11.653 88.743 1.00 37.41 317 GLN B C 1
ATOM 9169 O O . GLN B 1 317 ? 52.984 -12.180 87.688 1.00 36.18 317 GLN B O 1
ATOM 9175 N N . GLN B 1 318 ? 53.734 -12.346 89.802 1.00 38.14 318 GLN B N 1
ATOM 9176 C CA . GLN B 1 318 ? 53.893 -13.800 89.743 1.00 36.80 318 GLN B CA 1
ATOM 9177 C C . GLN B 1 318 ? 52.563 -14.475 89.682 1.00 35.68 318 GLN B C 1
ATOM 9178 O O . GLN B 1 318 ? 52.388 -15.437 88.931 1.00 38.88 318 GLN B O 1
ATOM 9184 N N . PHE B 1 319 ? 51.589 -13.958 90.405 1.00 35.42 319 PHE B N 1
ATOM 9185 C CA . PHE B 1 319 ? 50.232 -14.471 90.242 1.00 37.23 319 PHE B CA 1
ATOM 9186 C C . PHE B 1 319 ? 49.680 -14.173 88.863 1.00 37.34 319 PHE B C 1
ATOM 9187 O O . PHE B 1 319 ? 48.955 -14.966 88.318 1.00 39.60 319 PHE B O 1
ATOM 9195 N N . PHE B 1 320 ? 50.023 -13.014 88.307 1.00 37.53 320 PHE B N 1
ATOM 9196 C CA . PHE B 1 320 ? 49.578 -12.668 86.984 1.00 35.43 320 PHE B CA 1
ATOM 9197 C C . PHE B 1 320 ? 50.192 -13.577 85.963 1.00 34.47 320 PHE B C 1
ATOM 9198 O O . PHE B 1 320 ? 49.510 -14.130 85.162 1.00 38.67 320 PHE B O 1
ATOM 9206 N N . LEU B 1 321 ? 51.484 -13.755 85.999 1.00 34.76 321 LEU B N 1
ATOM 9207 C CA . LEU B 1 321 ? 52.123 -14.695 85.111 1.00 36.16 321 LEU B CA 1
ATOM 9208 C C . LEU B 1 321 ? 51.478 -16.069 85.243 1.00 37.06 321 LEU B C 1
ATOM 9209 O O . LEU B 1 321 ? 51.140 -16.700 84.255 1.00 38.87 321 LEU B O 1
ATOM 9214 N N . GLU B 1 322 ? 51.303 -16.527 86.481 1.00 38.46 322 GLU B N 1
ATOM 9215 C CA . GLU B 1 322 ? 50.704 -17.826 86.760 1.00 37.26 322 GLU B CA 1
ATOM 9216 C C . GLU B 1 322 ? 49.379 -18.000 86.096 1.00 37.59 322 GLU B C 1
ATOM 9217 O O . GLU B 1 322 ? 49.098 -19.027 85.478 1.00 41.04 322 GLU B O 1
ATOM 9223 N N . HIS B 1 323 ? 48.559 -16.986 86.157 1.00 37.44 323 HIS B N 1
ATOM 9224 C CA . HIS B 1 323 ? 47.229 -17.129 85.624 1.00 37.94 323 HIS B CA 1
ATOM 9225 C C . HIS B 1 323 ? 47.294 -17.332 84.140 1.00 38.07 323 HIS B C 1
ATOM 9226 O O . HIS B 1 323 ? 46.520 -18.087 83.609 1.00 50.56 323 HIS B O 1
ATOM 9233 N N . VAL B 1 324 ? 48.189 -16.662 83.459 1.00 38.79 324 VAL B N 1
ATOM 9234 C CA . VAL B 1 324 ? 48.302 -16.779 82.011 1.00 40.57 324 VAL B CA 1
ATOM 9235 C C . VAL B 1 324 ? 48.904 -18.133 81.641 1.00 42.89 324 VAL B C 1
ATOM 9236 O O . VAL B 1 324 ? 48.424 -18.794 80.713 1.00 48.97 324 VAL B O 1
ATOM 9240 N N . LEU B 1 325 ? 49.956 -18.536 82.331 1.00 41.63 325 LEU B N 1
ATOM 9241 C CA . LEU B 1 325 ? 50.614 -19.823 82.021 1.00 41.98 325 LEU B CA 1
ATOM 9242 C C . LEU B 1 325 ? 49.737 -21.048 82.289 1.00 41.46 325 LEU B C 1
ATOM 9243 O O . LEU B 1 325 ? 49.724 -22.022 81.574 1.00 42.67 325 LEU B O 1
ATOM 9248 N N . LYS B 1 326 ? 48.974 -20.957 83.344 1.00 44.88 326 LYS B N 1
ATOM 9249 C CA . LYS B 1 326 ? 48.018 -21.989 83.708 1.00 44.60 326 LYS B CA 1
ATOM 9250 C C . LYS B 1 326 ? 46.933 -22.285 82.674 1.00 41.48 326 LYS B C 1
ATOM 9251 O O . LYS B 1 326 ? 46.351 -23.376 82.690 1.00 40.48 326 LYS B O 1
ATOM 9257 N N . GLY B 1 327 ? 46.665 -21.311 81.798 1.00 42.23 327 GLY B N 1
ATOM 9258 C CA . GLY B 1 327 ? 45.622 -21.423 80.750 1.00 43.17 327 GLY B CA 1
ATOM 9259 C C . GLY B 1 327 ? 46.065 -21.983 79.419 1.00 42.03 327 GLY B C 1
ATOM 9260 O O . GLY B 1 327 ? 45.285 -21.968 78.496 1.00 50.34 327 GLY B O 1
ATOM 9261 N N . VAL B 1 328 ? 47.311 -22.411 79.276 1.00 40.38 328 VAL B N 1
ATOM 9262 C CA . VAL B 1 328 ? 47.782 -22.845 77.985 1.00 42.79 328 VAL B CA 1
ATOM 9263 C C . VAL B 1 328 ? 48.466 -24.222 78.014 1.00 46.85 328 VAL B C 1
ATOM 9264 O O . VAL B 1 328 ? 49.000 -24.601 79.044 1.00 43.16 328 VAL B O 1
ATOM 9268 N N . ASP B 1 329 ? 48.415 -24.990 76.920 1.00 47.89 329 ASP B N 1
ATOM 9269 C CA . ASP B 1 329 ? 49.226 -26.189 76.854 1.00 54.02 329 ASP B CA 1
ATOM 9270 C C . ASP B 1 329 ? 50.638 -25.702 76.526 1.00 52.25 329 ASP B C 1
ATOM 9271 O O . ASP B 1 329 ? 51.580 -25.959 77.268 1.00 44.40 329 ASP B O 1
ATOM 9276 N N . ASP B 1 330 ? 50.751 -25.005 75.396 1.00 51.20 330 ASP B N 1
ATOM 9277 C CA . ASP B 1 330 ? 52.014 -24.568 74.917 1.00 51.58 330 ASP B CA 1
ATOM 9278 C C . ASP B 1 330 ? 52.378 -23.211 75.539 1.00 53.61 330 ASP B C 1
ATOM 9279 O O . ASP B 1 330 ? 51.691 -22.193 75.365 1.00 48.98 330 ASP B O 1
ATOM 9284 N N . VAL B 1 331 ? 53.501 -23.197 76.245 1.00 52.75 331 VAL B N 1
ATOM 9285 C CA . VAL B 1 331 ? 53.856 -22.019 77.021 1.00 50.65 331 VAL B CA 1
ATOM 9286 C C . VAL B 1 331 ? 54.105 -20.842 76.142 1.00 45.49 331 VAL B C 1
ATOM 9287 O O . VAL B 1 331 ? 53.997 -19.713 76.607 1.00 44.44 331 VAL B O 1
ATOM 9291 N N . LYS B 1 332 ? 54.424 -21.091 74.884 1.00 44.68 332 LYS B N 1
ATOM 9292 C CA . LYS B 1 332 ? 54.604 -19.980 73.963 1.00 46.85 332 LYS B CA 1
ATOM 9293 C C . LYS B 1 332 ? 53.300 -19.151 73.754 1.00 44.11 332 LYS B C 1
ATOM 9294 O O . LYS B 1 332 ? 53.335 -17.922 73.575 1.00 49.31 332 LYS B O 1
ATOM 9300 N N . ASP B 1 333 ? 52.157 -19.792 73.881 1.00 39.48 333 ASP B N 1
ATOM 9301 C CA . ASP B 1 333 ? 50.910 -19.081 73.801 1.00 38.53 333 ASP B CA 1
ATOM 9302 C C . ASP B 1 333 ? 50.643 -18.120 74.949 1.00 35.61 333 ASP B C 1
ATOM 9303 O O . ASP B 1 333 ? 49.748 -17.323 74.900 1.00 34.95 333 ASP B O 1
ATOM 9308 N N . ALA B 1 334 ? 51.398 -18.197 76.007 1.00 37.00 334 ALA B N 1
ATOM 9309 C CA . ALA B 1 334 ? 51.190 -17.284 77.113 1.00 38.13 334 ALA B CA 1
ATOM 9310 C C . ALA B 1 334 ? 52.006 -15.996 76.967 1.00 36.77 334 ALA B C 1
ATOM 9311 O O . ALA B 1 334 ? 51.818 -15.053 77.729 1.00 38.09 334 ALA B O 1
ATOM 9313 N N . VAL B 1 335 ? 52.965 -16.001 76.051 1.00 36.13 335 VAL B N 1
ATOM 9314 C CA . VAL B 1 335 ? 53.871 -14.873 75.866 1.00 34.99 335 VAL B CA 1
ATOM 9315 C C . VAL B 1 335 ? 54.043 -14.409 74.420 1.00 33.83 335 VAL B C 1
ATOM 9316 O O . VAL B 1 335 ? 55.131 -14.030 74.022 1.00 35.63 335 VAL B O 1
ATOM 9320 N N . SER B 1 336 ? 52.988 -14.485 73.628 1.00 31.87 336 SER B N 1
ATOM 9321 C CA . SER B 1 336 ? 53.057 -14.113 72.222 1.00 33.75 336 SER B CA 1
ATOM 9322 C C . SER B 1 336 ? 53.369 -12.644 72.009 1.00 34.17 336 SER B C 1
ATOM 9323 O O . SER B 1 336 ? 54.056 -12.276 71.072 1.00 33.77 336 SER B O 1
ATOM 9326 N N . PHE B 1 337 ? 52.792 -11.806 72.852 1.00 35.36 337 PHE B N 1
ATOM 9327 C CA . PHE B 1 337 ? 52.925 -10.374 72.721 1.00 35.99 337 PHE B CA 1
ATOM 9328 C C . PHE B 1 337 ? 53.096 -9.727 74.086 1.00 35.02 337 PHE B C 1
ATOM 9329 O O . PHE B 1 337 ? 52.433 -10.087 75.038 1.00 32.73 337 PHE B O 1
ATOM 9337 N N . LEU B 1 338 ? 53.982 -8.751 74.166 1.00 35.90 338 LEU B N 1
ATOM 9338 C CA . LEU B 1 338 ? 54.166 -8.002 75.389 1.00 36.12 338 LEU B CA 1
ATOM 9339 C C . LEU B 1 338 ? 53.932 -6.536 75.135 1.00 36.52 338 LEU B C 1
ATOM 9340 O O . LEU B 1 338 ? 54.478 -5.971 74.207 1.00 38.48 338 LEU B O 1
ATOM 9345 N N . SER B 1 339 ? 53.122 -5.923 75.981 1.00 37.95 339 SER B N 1
ATOM 9346 C CA . SER B 1 339 ? 52.807 -4.513 75.878 1.00 36.16 339 SER B CA 1
ATOM 9347 C C . SER B 1 339 ? 54.029 -3.657 76.179 1.00 35.32 339 SER B C 1
ATOM 9348 O O . SER B 1 339 ? 54.890 -4.051 76.941 1.00 32.41 339 SER B O 1
ATOM 9351 N N . SER B 1 340 ? 54.097 -2.493 75.549 1.00 34.17 340 SER B N 1
ATOM 9352 C CA . SER B 1 340 ? 55.149 -1.521 75.782 1.00 34.41 340 SER B CA 1
ATOM 9353 C C . SER B 1 340 ? 55.395 -1.146 77.257 1.00 36.16 340 SER B C 1
ATOM 9354 O O . SER B 1 340 ? 56.508 -0.769 77.659 1.00 38.55 340 SER B O 1
ATOM 9357 N N . ARG B 1 341 ? 54.380 -1.251 78.088 1.00 35.62 341 ARG B N 1
ATOM 9358 C CA . ARG B 1 341 ? 54.618 -0.899 79.498 1.00 34.32 341 ARG B CA 1
ATOM 9359 C C . ARG B 1 341 ? 55.250 -2.073 80.266 1.00 33.08 341 ARG B C 1
ATOM 9360 O O . ARG B 1 341 ? 55.643 -1.898 81.388 1.00 28.29 341 ARG B O 1
ATOM 9368 N N . HIS B 1 342 ? 55.280 -3.272 79.651 1.00 34.23 342 HIS B N 1
ATOM 9369 C CA . HIS B 1 342 ? 55.429 -4.536 80.369 1.00 32.46 342 HIS B CA 1
ATOM 9370 C C . HIS B 1 342 ? 56.843 -4.982 80.262 1.00 32.37 342 HIS B C 1
ATOM 9371 O O . HIS B 1 342 ? 57.177 -5.864 79.498 1.00 32.68 342 HIS B O 1
ATOM 9378 N N . ARG B 1 343 ? 57.676 -4.372 81.083 1.00 33.91 343 ARG B N 1
ATOM 9379 C CA . ARG B 1 343 ? 59.122 -4.558 80.967 1.00 34.83 343 ARG B CA 1
ATOM 9380 C C . ARG B 1 343 ? 59.752 -5.294 82.141 1.00 35.01 343 ARG B C 1
ATOM 9381 O O . ARG B 1 343 ? 60.941 -5.132 82.391 1.00 37.86 343 ARG B O 1
ATOM 9389 N N . THR B 1 344 ? 58.959 -6.123 82.837 1.00 33.31 344 THR B N 1
ATOM 9390 C CA . THR B 1 344 ? 59.462 -6.968 83.892 1.00 31.50 344 THR B CA 1
ATOM 9391 C C . THR B 1 344 ? 59.880 -8.399 83.487 1.00 33.23 344 THR B C 1
ATOM 9392 O O . THR B 1 344 ? 60.347 -9.152 84.317 1.00 36.06 344 THR B O 1
ATOM 9396 N N . LEU B 1 345 ? 59.669 -8.796 82.232 1.00 33.78 345 LEU B N 1
ATOM 9397 C CA . LEU B 1 345 ? 59.965 -10.129 81.743 1.00 34.59 345 LEU B CA 1
ATOM 9398 C C . LEU B 1 345 ? 60.989 -9.911 80.686 1.00 35.43 345 LEU B C 1
ATOM 9399 O O . LEU B 1 345 ? 60.921 -8.912 80.004 1.00 37.90 345 LEU B O 1
ATOM 9404 N N . PRO B 1 346 ? 61.966 -10.821 80.560 1.00 35.21 346 PRO B N 1
ATOM 9405 C CA . PRO B 1 346 ? 63.125 -10.593 79.717 1.00 36.14 346 PRO B CA 1
ATOM 9406 C C . PRO B 1 346 ? 62.924 -11.021 78.290 1.00 34.83 346 PRO B C 1
ATOM 9407 O O . PRO B 1 346 ? 63.662 -11.847 77.791 1.00 36.74 346 PRO B O 1
ATOM 9411 N N . LEU B 1 347 ? 61.920 -10.448 77.665 1.00 34.79 347 LEU B N 1
ATOM 9412 C CA . LEU B 1 347 ? 61.672 -10.554 76.233 1.00 35.05 347 LEU B CA 1
ATOM 9413 C C . LEU B 1 347 ? 61.093 -9.246 75.720 1.00 33.01 347 LEU B C 1
ATOM 9414 O O . LEU B 1 347 ? 60.471 -8.490 76.452 1.00 35.57 347 LEU B O 1
ATOM 9419 N N . PRO B 1 348 ? 61.351 -8.942 74.470 1.00 32.51 348 PRO B N 1
ATOM 9420 C CA . PRO B 1 348 ? 61.032 -7.616 73.929 1.00 32.55 348 PRO B CA 1
ATOM 9421 C C . PRO B 1 348 ? 59.537 -7.295 73.827 1.00 33.07 348 PRO B C 1
ATOM 9422 O O . PRO B 1 348 ? 58.708 -8.174 73.516 1.00 30.78 348 PRO B O 1
ATOM 9426 N N . ALA B 1 349 ? 59.244 -6.019 74.007 1.00 32.90 349 ALA B N 1
ATOM 9427 C CA . ALA B 1 349 ? 57.889 -5.540 74.041 1.00 32.94 349 ALA B CA 1
ATOM 9428 C C . ALA B 1 349 ? 57.652 -4.757 72.795 1.00 34.84 349 ALA B C 1
ATOM 9429 O O . ALA B 1 349 ? 58.577 -4.145 72.239 1.00 35.76 349 ALA B O 1
ATOM 9431 N N . ASN B 1 350 ? 56.380 -4.766 72.400 1.00 33.15 350 ASN B N 1
ATOM 9432 C CA . ASN B 1 350 ? 55.917 -4.026 71.286 1.00 33.01 350 ASN B CA 1
ATOM 9433 C C . ASN B 1 350 ? 56.758 -4.341 70.097 1.00 33.32 350 ASN B C 1
ATOM 9434 O O . ASN B 1 350 ? 57.118 -3.457 69.358 1.00 38.46 350 ASN B O 1
ATOM 9439 N N . TYR B 1 351 ? 57.044 -5.624 69.899 1.00 33.27 351 TYR B N 1
ATOM 9440 C CA . TYR B 1 351 ? 57.970 -6.077 68.901 1.00 32.83 351 TYR B CA 1
ATOM 9441 C C . TYR B 1 351 ? 57.192 -6.377 67.631 1.00 32.51 351 TYR B C 1
ATOM 9442 O O . TYR B 1 351 ? 56.161 -7.085 67.630 1.00 34.28 351 TYR B O 1
ATOM 9451 N N . ALA B 1 352 ? 57.721 -5.853 66.538 1.00 32.55 352 ALA B N 1
ATOM 9452 C CA . ALA B 1 352 ? 57.032 -5.882 65.269 1.00 33.06 352 ALA B CA 1
ATOM 9453 C C . ALA B 1 352 ? 57.943 -5.533 64.118 1.00 32.35 352 ALA B C 1
ATOM 9454 O O . ALA B 1 352 ? 59.002 -4.943 64.343 1.00 30.87 352 ALA B O 1
ATOM 9456 N N . ALA B 1 353 ? 57.468 -5.834 62.888 1.00 33.14 353 ALA B N 1
ATOM 9457 C CA . ALA B 1 353 ? 58.149 -5.418 61.631 1.00 32.40 353 ALA B CA 1
ATOM 9458 C C . ALA B 1 353 ? 57.270 -4.510 60.786 1.00 33.94 353 ALA B C 1
ATOM 9459 O O . ALA B 1 353 ? 56.105 -4.848 60.489 1.00 32.22 353 ALA B O 1
ATOM 9461 N N . HIS B 1 354 ? 57.849 -3.364 60.402 1.00 35.35 354 HIS B N 1
ATOM 9462 C CA . HIS B 1 354 ? 57.108 -2.327 59.737 1.00 36.59 354 HIS B CA 1
ATOM 9463 C C . HIS B 1 354 ? 57.601 -2.319 58.360 1.00 37.61 354 HIS B C 1
ATOM 9464 O O . HIS B 1 354 ? 58.787 -2.205 58.136 1.00 37.95 354 HIS B O 1
ATOM 9471 N N . SER B 1 355 ? 56.672 -2.422 57.425 1.00 41.37 355 SER B N 1
ATOM 9472 C CA . SER B 1 355 ? 56.977 -2.382 55.994 1.00 41.08 355 SER B CA 1
ATOM 9473 C C . SER B 1 355 ? 55.938 -1.530 55.296 1.00 40.53 355 SER B C 1
ATOM 9474 O O . SER B 1 355 ? 54.874 -1.205 55.862 1.00 37.29 355 SER B O 1
ATOM 9477 N N . LEU B 1 356 ? 56.281 -1.151 54.069 1.00 41.70 356 LEU B N 1
ATOM 9478 C CA . LEU B 1 356 ? 55.476 -0.244 53.275 1.00 40.42 356 LEU B CA 1
ATOM 9479 C C . LEU B 1 356 ? 55.198 -0.904 51.922 1.00 41.09 356 LEU B C 1
ATOM 9480 O O . LEU B 1 356 ? 56.135 -1.305 51.229 1.00 45.31 356 LEU B O 1
ATOM 9485 N N . LEU B 1 357 ? 53.932 -1.004 51.534 1.00 40.17 357 LEU B N 1
ATOM 9486 C CA . LEU B 1 357 ? 53.585 -1.608 50.272 1.00 41.23 357 LEU B CA 1
ATOM 9487 C C . LEU B 1 357 ? 52.766 -0.723 49.328 1.00 44.57 357 LEU B C 1
ATOM 9488 O O . LEU B 1 357 ? 51.866 -0.009 49.748 1.00 48.99 357 LEU B O 1
ATOM 9493 N N . GLY B 1 358 ? 53.056 -0.809 48.030 1.00 46.61 358 GLY B N 1
ATOM 9494 C CA . GLY B 1 358 ? 52.156 -0.286 47.001 1.00 47.35 358 GLY B CA 1
ATOM 9495 C C . GLY B 1 358 ? 51.202 -1.318 46.358 1.00 48.94 358 GLY B C 1
ATOM 9496 O O . GLY B 1 358 ? 51.574 -2.441 46.061 1.00 46.81 358 GLY B O 1
ATOM 9497 N N . LEU B 1 359 ? 49.969 -0.917 46.126 1.00 49.64 359 LEU B N 1
ATOM 9498 C CA . LEU B 1 359 ? 48.984 -1.818 45.605 1.00 55.10 359 LEU B CA 1
ATOM 9499 C C . LEU B 1 359 ? 48.316 -1.090 44.432 1.00 60.15 359 LEU B C 1
ATOM 9500 O O . LEU B 1 359 ? 47.887 0.039 44.604 1.00 53.13 359 LEU B O 1
ATOM 9505 N N . SER B 1 360 ? 48.249 -1.743 43.253 1.00 63.19 360 SER B N 1
ATOM 9506 C CA . SER B 1 360 ? 47.622 -1.168 42.039 1.00 66.39 360 SER B CA 1
ATOM 9507 C C . SER B 1 360 ? 46.136 -1.569 41.864 1.00 65.51 360 SER B C 1
ATOM 9508 O O . SER B 1 360 ? 45.705 -2.563 42.421 1.00 63.34 360 SER B O 1
ATOM 9511 N N . GLU B 1 361 ? 45.349 -0.822 41.089 1.00 67.35 361 GLU B N 1
ATOM 9512 C CA . GLU B 1 361 ? 43.893 -1.139 40.921 1.00 69.82 361 GLU B CA 1
ATOM 9513 C C . GLU B 1 361 ? 43.519 -2.578 40.499 1.00 67.29 361 GLU B C 1
ATOM 9514 O O . GLU B 1 361 ? 42.431 -3.071 40.863 1.00 61.85 361 GLU B O 1
ATOM 9520 N N . ASN B 1 362 ? 44.411 -3.224 39.737 1.00 65.55 362 ASN B N 1
ATOM 9521 C CA . ASN B 1 362 ? 44.248 -4.627 39.289 1.00 67.81 362 ASN B CA 1
ATOM 9522 C C . ASN B 1 362 ? 44.814 -5.654 40.247 1.00 63.75 362 ASN B C 1
ATOM 9523 O O . ASN B 1 362 ? 44.760 -6.874 39.980 1.00 63.55 362 ASN B O 1
ATOM 9528 N N . GLY B 1 363 ? 45.377 -5.176 41.349 1.00 58.12 363 GLY B N 1
ATOM 9529 C CA . GLY B 1 363 ? 45.672 -6.050 42.486 1.00 54.60 363 GLY B CA 1
ATOM 9530 C C . GLY B 1 363 ? 47.104 -6.503 42.601 1.00 51.50 363 GLY B C 1
ATOM 9531 O O . GLY B 1 363 ? 47.335 -7.462 43.299 1.00 48.10 363 GLY B O 1
ATOM 9532 N N . ASN B 1 364 ? 48.044 -5.868 41.891 1.00 52.61 364 ASN B N 1
ATOM 9533 C CA . ASN B 1 364 ? 49.474 -6.192 42.037 1.00 57.47 364 ASN B CA 1
ATOM 9534 C C . ASN B 1 364 ? 50.036 -5.420 43.198 1.00 58.83 364 ASN B C 1
ATOM 9535 O O . ASN B 1 364 ? 49.841 -4.197 43.261 1.00 57.75 364 ASN B O 1
ATOM 9548 N N . ARG B 1 366 ? 53.495 -4.286 45.359 1.00 55.35 366 ARG B N 1
ATOM 9549 C CA . ARG B 1 366 ? 54.927 -4.157 45.273 1.00 53.42 366 ARG B CA 1
ATOM 9550 C C . ARG B 1 366 ? 55.472 -3.721 46.614 1.00 51.07 366 ARG B C 1
ATOM 9551 O O . ARG B 1 366 ? 54.869 -2.906 47.277 1.00 51.46 366 ARG B O 1
ATOM 9559 N N . GLU B 1 367 ? 56.608 -4.281 47.006 1.00 48.73 367 GLU B N 1
ATOM 9560 C CA . GLU B 1 367 ? 57.268 -3.898 48.209 1.00 46.87 367 GLU B CA 1
ATOM 9561 C C . GLU B 1 367 ? 57.931 -2.553 47.992 1.00 46.10 367 GLU B C 1
ATOM 9562 O O . GLU B 1 367 ? 58.826 -2.471 47.155 1.00 50.02 367 GLU B O 1
ATOM 9568 N N . LEU B 1 368 ? 57.559 -1.523 48.773 1.00 41.92 368 LEU B N 1
ATOM 9569 C CA . LEU B 1 368 ? 58.250 -0.229 48.725 1.00 40.40 368 LEU B CA 1
ATOM 9570 C C . LEU B 1 368 ? 59.403 -0.091 49.719 1.00 39.89 368 LEU B C 1
ATOM 9571 O O . LEU B 1 368 ? 60.326 0.731 49.560 1.00 39.60 368 LEU B O 1
ATOM 9576 N N . SER B 1 369 ? 59.338 -0.863 50.768 1.00 39.50 369 SER B N 1
ATOM 9577 C CA . SER B 1 369 ? 60.484 -1.016 51.618 1.00 41.36 369 SER B CA 1
ATOM 9578 C C . SER B 1 369 ? 60.563 -2.457 52.103 1.00 41.83 369 SER B C 1
ATOM 9579 O O . SER B 1 369 ? 59.549 -3.151 52.231 1.00 42.19 369 SER B O 1
ATOM 9582 N N . ALA B 1 370 ? 61.775 -2.901 52.370 1.00 42.22 370 ALA B N 1
ATOM 9583 C CA . ALA B 1 370 ? 61.961 -4.085 53.200 1.00 41.79 370 ALA B CA 1
ATOM 9584 C C . ALA B 1 370 ? 61.302 -3.860 54.587 1.00 43.81 370 ALA B C 1
ATOM 9585 O O . ALA B 1 370 ? 60.877 -2.722 54.963 1.00 38.58 370 ALA B O 1
ATOM 9587 N N . LYS B 1 371 ? 61.246 -4.969 55.327 1.00 44.06 371 LYS B N 1
ATOM 9588 C CA . LYS B 1 371 ? 60.892 -4.972 56.751 1.00 44.22 371 LYS B CA 1
ATOM 9589 C C . LYS B 1 371 ? 61.924 -4.208 57.588 1.00 43.73 371 LYS B C 1
ATOM 9590 O O . LYS B 1 371 ? 63.133 -4.406 57.431 1.00 42.08 371 LYS B O 1
ATOM 9596 N N . ARG B 1 372 ? 61.396 -3.283 58.410 1.00 43.80 372 ARG B N 1
ATOM 9597 C CA . ARG B 1 372 ? 62.123 -2.468 59.410 1.00 42.85 372 ARG B CA 1
ATOM 9598 C C . ARG B 1 372 ? 61.520 -2.806 60.812 1.00 41.87 372 ARG B C 1
ATOM 9599 O O . ARG B 1 372 ? 60.283 -2.704 61.048 1.00 40.58 372 ARG B O 1
ATOM 9607 N N . TYR B 1 373 ? 62.405 -3.213 61.711 1.00 39.30 373 TYR B N 1
ATOM 9608 C CA . TYR B 1 373 ? 62.040 -3.886 62.939 1.00 37.93 373 TYR B CA 1
ATOM 9609 C C . TYR B 1 373 ? 62.059 -2.850 64.047 1.00 35.82 373 TYR B C 1
ATOM 9610 O O . TYR B 1 373 ? 62.848 -1.898 64.006 1.00 34.86 373 TYR B O 1
ATOM 9619 N N . ARG B 1 374 ? 61.111 -2.995 64.964 1.00 33.91 374 ARG B N 1
ATOM 9620 C CA . ARG B 1 374 ? 60.851 -2.029 66.015 1.00 31.66 374 ARG B CA 1
ATOM 9621 C C . ARG B 1 374 ? 60.522 -2.724 67.327 1.00 30.18 374 ARG B C 1
ATOM 9622 O O . ARG B 1 374 ? 59.983 -3.809 67.338 1.00 28.12 374 ARG B O 1
ATOM 9630 N N . SER B 1 375 ? 60.857 -2.090 68.435 1.00 30.59 375 SER B N 1
ATOM 9631 C CA . SER B 1 375 ? 60.551 -2.618 69.754 1.00 31.12 375 SER B CA 1
ATOM 9632 C C . SER B 1 375 ? 60.658 -1.526 70.797 1.00 29.92 375 SER B C 1
ATOM 9633 O O . SER B 1 375 ? 61.107 -0.438 70.508 1.00 29.69 375 SER B O 1
ATOM 9636 N N . SER B 1 376 ? 60.248 -1.832 72.014 1.00 31.16 376 SER B N 1
ATOM 9637 C CA . SER B 1 376 ? 60.566 -1.012 73.164 1.00 32.72 376 SER B CA 1
ATOM 9638 C C . SER B 1 376 ? 62.059 -1.170 73.395 1.00 37.95 376 SER B C 1
ATOM 9639 O O . SER B 1 376 ? 62.665 -2.110 72.904 1.00 35.47 376 SER B O 1
ATOM 9642 N N . HIS B 1 377 ? 62.661 -0.250 74.129 1.00 40.32 377 HIS B N 1
ATOM 9643 C CA . HIS B 1 377 ? 64.105 -0.217 74.262 1.00 39.50 377 HIS B CA 1
ATOM 9644 C C . HIS B 1 377 ? 64.597 -1.528 74.827 1.00 38.29 377 HIS B C 1
ATOM 9645 O O . HIS B 1 377 ? 63.942 -2.117 75.670 1.00 39.70 377 HIS B O 1
ATOM 9652 N N . ILE B 1 378 ? 65.736 -2.008 74.339 1.00 36.26 378 ILE B N 1
ATOM 9653 C CA . ILE B 1 378 ? 66.209 -3.342 74.769 1.00 34.96 378 ILE B CA 1
ATOM 9654 C C . ILE B 1 378 ? 66.400 -3.490 76.266 1.00 35.14 378 ILE B C 1
ATOM 9655 O O . ILE B 1 378 ? 66.318 -4.593 76.799 1.00 35.07 378 ILE B O 1
ATOM 9660 N N . ALA B 1 379 ? 66.630 -2.378 76.952 1.00 36.58 379 ALA B N 1
ATOM 9661 C CA . ALA B 1 379 ? 66.876 -2.374 78.382 1.00 36.88 379 ALA B CA 1
ATOM 9662 C C . ALA B 1 379 ? 65.633 -1.978 79.071 1.00 36.26 379 ALA B C 1
ATOM 9663 O O . ALA B 1 379 ? 64.875 -1.191 78.560 1.00 36.02 379 ALA B O 1
ATOM 9665 N N . THR B 1 380 ? 65.456 -2.448 80.295 1.00 38.88 380 THR B N 1
ATOM 9666 C CA . THR B 1 380 ? 64.208 -2.244 80.961 1.00 37.97 380 THR B CA 1
ATOM 9667 C C . THR B 1 380 ? 64.292 -1.173 82.013 1.00 38.48 380 THR B C 1
ATOM 9668 O O . THR B 1 380 ? 65.033 -1.303 82.931 1.00 39.92 380 THR B O 1
ATOM 9672 N N . ARG B 1 381 ? 63.509 -0.108 81.855 1.00 41.55 381 ARG B N 1
ATOM 9673 C CA . ARG B 1 381 ? 63.323 0.929 82.867 1.00 39.84 381 ARG B CA 1
ATOM 9674 C C . ARG B 1 381 ? 62.717 0.387 84.149 1.00 38.71 381 ARG B C 1
ATOM 9675 O O . ARG B 1 381 ? 62.813 1.023 85.171 1.00 43.52 381 ARG B O 1
ATOM 9683 N N . ASP B 1 382 ? 62.050 -0.753 84.110 1.00 39.85 382 ASP B N 1
ATOM 9684 C CA . ASP B 1 382 ? 61.381 -1.308 85.308 1.00 41.93 382 ASP B CA 1
ATOM 9685 C C . ASP B 1 382 ? 62.316 -2.095 86.214 1.00 43.10 382 ASP B C 1
ATOM 9686 O O . ASP B 1 382 ? 61.879 -2.577 87.285 1.00 44.33 382 ASP B O 1
ATOM 9691 N N . GLY B 1 383 ? 63.555 -2.317 85.772 1.00 41.56 383 GLY B N 1
ATOM 9692 C CA . GLY B 1 383 ? 64.467 -3.143 86.515 1.00 42.13 383 GLY B CA 1
ATOM 9693 C C . GLY B 1 383 ? 65.742 -2.446 86.871 1.00 44.98 383 GLY B C 1
ATOM 9694 O O . GLY B 1 383 ? 66.784 -3.110 86.983 1.00 44.53 383 GLY B O 1
ATOM 9695 N N . LEU B 1 384 ? 65.685 -1.118 87.046 1.00 48.09 384 LEU B N 1
ATOM 9696 C CA . LEU B 1 384 ? 66.911 -0.317 87.329 1.00 47.94 384 LEU B CA 1
ATOM 9697 C C . LEU B 1 384 ? 67.423 -0.500 88.759 1.00 48.91 384 LEU B C 1
ATOM 9698 O O . LEU B 1 384 ? 68.539 -0.113 89.079 1.00 46.91 384 LEU B O 1
ATOM 9703 N N . ASN B 1 385 ? 66.574 -1.058 89.608 1.00 50.40 385 ASN B N 1
ATOM 9704 C CA . ASN B 1 385 ? 66.919 -1.377 90.967 1.00 52.96 385 ASN B CA 1
ATOM 9705 C C . ASN B 1 385 ? 67.162 -2.828 91.173 1.00 50.06 385 ASN B C 1
ATOM 9706 O O . ASN B 1 385 ? 67.414 -3.227 92.274 1.00 56.32 385 ASN B O 1
ATOM 9711 N N . TRP B 1 386 ? 67.125 -3.616 90.117 1.00 47.88 386 TRP B N 1
ATOM 9712 C CA . TRP B 1 386 ? 67.358 -5.056 90.220 1.00 45.94 386 TRP B CA 1
ATOM 9713 C C . TRP B 1 386 ? 68.862 -5.356 90.127 1.00 46.10 386 TRP B C 1
ATOM 9714 O O . TRP B 1 386 ? 69.665 -4.488 89.786 1.00 44.26 386 TRP B O 1
ATOM 9725 N N . PRO B 1 387 ? 69.261 -6.585 90.475 1.00 48.49 387 PRO B N 1
ATOM 9726 C CA . PRO B 1 387 ? 70.669 -6.929 90.358 1.00 47.64 387 PRO B CA 1
ATOM 9727 C C . PRO B 1 387 ? 71.182 -6.682 88.970 1.00 49.85 387 PRO B C 1
ATOM 9728 O O . PRO B 1 387 ? 70.482 -6.872 88.005 1.00 48.66 387 PRO B O 1
ATOM 9732 N N . LYS B 1 388 ? 72.430 -6.296 88.860 1.00 56.73 388 LYS B N 1
ATOM 9733 C CA . LYS B 1 388 ? 73.021 -6.144 87.552 1.00 57.33 388 LYS B CA 1
ATOM 9734 C C . LYS B 1 388 ? 72.802 -7.342 86.658 1.00 51.48 388 LYS B C 1
ATOM 9735 O O . LYS B 1 388 ? 72.731 -7.188 85.456 1.00 54.00 388 LYS B O 1
ATOM 9741 N N . ALA B 1 389 ? 72.724 -8.535 87.216 1.00 47.26 389 ALA B N 1
ATOM 9742 C CA . ALA B 1 389 ? 72.655 -9.714 86.369 1.00 46.46 389 ALA B CA 1
ATOM 9743 C C . ALA B 1 389 ? 71.298 -9.826 85.673 1.00 46.68 389 ALA B C 1
ATOM 9744 O O . ALA B 1 389 ? 71.264 -10.260 84.515 1.00 46.51 389 ALA B O 1
ATOM 9746 N N . VAL B 1 390 ? 70.204 -9.477 86.377 1.00 43.13 390 VAL B N 1
ATOM 9747 C CA . VAL B 1 390 ? 68.878 -9.545 85.791 1.00 44.95 390 VAL B CA 1
ATOM 9748 C C . VAL B 1 390 ? 68.788 -8.469 84.696 1.00 46.84 390 VAL B C 1
ATOM 9749 O O . VAL B 1 390 ? 68.218 -8.646 83.634 1.00 49.49 390 VAL B O 1
ATOM 9753 N N . GLN B 1 391 ? 69.431 -7.358 84.949 1.00 47.21 391 GLN B N 1
ATOM 9754 C CA . GLN B 1 391 ? 69.335 -6.213 84.086 1.00 46.25 391 GLN B CA 1
ATOM 9755 C C . GLN B 1 391 ? 69.995 -6.551 82.745 1.00 46.70 391 GLN B C 1
ATOM 9756 O O . GLN B 1 391 ? 69.521 -6.156 81.677 1.00 44.62 391 GLN B O 1
ATOM 9762 N N . GLN B 1 392 ? 71.046 -7.361 82.830 1.00 45.43 392 GLN B N 1
ATOM 9763 C CA . GLN B 1 392 ? 71.727 -7.861 81.667 1.00 44.59 392 GLN B CA 1
ATOM 9764 C C . GLN B 1 392 ? 71.036 -9.047 81.022 1.00 41.21 392 GLN B C 1
ATOM 9765 O O . GLN B 1 392 ? 71.149 -9.253 79.835 1.00 37.00 392 GLN B O 1
ATOM 9771 N N . ARG B 1 393 ? 70.325 -9.849 81.787 1.00 41.56 393 ARG B N 1
ATOM 9772 C CA . ARG B 1 393 ? 69.577 -10.929 81.139 1.00 41.74 393 ARG B CA 1
ATOM 9773 C C . ARG B 1 393 ? 68.559 -10.261 80.234 1.00 38.75 393 ARG B C 1
ATOM 9774 O O . ARG B 1 393 ? 68.457 -10.635 79.080 1.00 38.73 393 ARG B O 1
ATOM 9782 N N . HIS B 1 394 ? 67.860 -9.241 80.732 1.00 37.85 394 HIS B N 1
ATOM 9783 C CA . HIS B 1 394 ? 66.940 -8.492 79.881 1.00 38.49 394 HIS B CA 1
ATOM 9784 C C . HIS B 1 394 ? 67.625 -7.882 78.630 1.00 39.25 394 HIS B C 1
ATOM 9785 O O . HIS B 1 394 ? 67.267 -8.186 77.512 1.00 40.83 394 HIS B O 1
ATOM 9792 N N . SER B 1 395 ? 68.626 -7.032 78.818 1.00 42.27 395 SER B N 1
ATOM 9793 C CA . SER B 1 395 ? 69.224 -6.358 77.697 1.00 40.41 395 SER B CA 1
ATOM 9794 C C . SER B 1 395 ? 69.838 -7.371 76.777 1.00 42.47 395 SER B C 1
ATOM 9795 O O . SER B 1 395 ? 69.631 -7.250 75.584 1.00 51.01 395 SER B O 1
ATOM 9798 N N . ASP B 1 396 ? 70.536 -8.389 77.264 1.00 41.89 396 ASP B N 1
ATOM 9799 C CA . ASP B 1 396 ? 71.171 -9.362 76.332 1.00 44.34 396 ASP B CA 1
ATOM 9800 C C . ASP B 1 396 ? 70.152 -10.137 75.548 1.00 40.52 396 ASP B C 1
ATOM 9801 O O . ASP B 1 396 ? 70.218 -10.253 74.329 1.00 43.48 396 ASP B O 1
ATOM 9806 N N . SER B 1 397 ? 69.226 -10.739 76.266 1.00 40.51 397 SER B N 1
ATOM 9807 C CA . SER B 1 397 ? 68.216 -11.578 75.630 1.00 40.85 397 SER B CA 1
ATOM 9808 C C . SER B 1 397 ? 67.406 -10.776 74.623 1.00 41.75 397 SER B C 1
ATOM 9809 O O . SER B 1 397 ? 67.106 -11.286 73.529 1.00 48.44 397 SER B O 1
ATOM 9812 N N . ASN B 1 398 ? 67.099 -9.515 74.956 1.00 40.47 398 ASN B N 1
ATOM 9813 C CA . ASN B 1 398 ? 66.375 -8.626 74.044 1.00 39.29 398 ASN B CA 1
ATOM 9814 C C . ASN B 1 398 ? 67.207 -8.216 72.833 1.00 39.30 398 ASN B C 1
ATOM 9815 O O . ASN B 1 398 ? 66.719 -8.174 71.693 1.00 35.95 398 ASN B O 1
ATOM 9820 N N . LEU B 1 399 ? 68.474 -7.906 73.054 1.00 40.38 399 LEU B N 1
ATOM 9821 C CA . LEU B 1 399 ? 69.306 -7.518 71.919 1.00 39.58 399 LEU B CA 1
ATOM 9822 C C . LEU B 1 399 ? 69.408 -8.686 70.948 1.00 38.86 399 LEU B C 1
ATOM 9823 O O . LEU B 1 399 ? 69.265 -8.505 69.748 1.00 37.05 399 LEU B O 1
ATOM 9828 N N . ALA B 1 400 ? 69.631 -9.892 71.463 1.00 39.10 400 ALA B N 1
ATOM 9829 C CA . ALA B 1 400 ? 69.598 -11.107 70.596 1.00 40.99 400 ALA B CA 1
ATOM 9830 C C . ALA B 1 400 ? 68.242 -11.350 69.856 1.00 40.51 400 ALA B C 1
ATOM 9831 O O . ALA B 1 400 ? 68.192 -11.792 68.716 1.00 44.45 400 ALA B O 1
ATOM 9833 N N . LYS B 1 401 ? 67.128 -11.098 70.492 1.00 37.94 401 LYS B N 1
ATOM 9834 C CA . LYS B 1 401 ? 65.934 -11.412 69.817 1.00 38.42 401 LYS B CA 1
ATOM 9835 C C . LYS B 1 401 ? 65.698 -10.404 68.673 1.00 38.55 401 LYS B C 1
ATOM 9836 O O . LYS B 1 401 ? 65.107 -10.722 67.619 1.00 38.49 401 LYS B O 1
ATOM 9842 N N . VAL B 1 402 ? 66.190 -9.196 68.879 1.00 37.32 402 VAL B N 1
ATOM 9843 C CA . VAL B 1 402 ? 65.873 -8.052 68.028 1.00 38.16 402 VAL B CA 1
ATOM 9844 C C . VAL B 1 402 ? 66.823 -8.017 66.831 1.00 40.19 402 VAL B C 1
ATOM 9845 O O . VAL B 1 402 ? 66.545 -7.387 65.820 1.00 43.44 402 VAL B O 1
ATOM 9857 N N . GLU B 1 404 ? 67.442 -10.989 65.489 1.00 45.60 404 GLU B N 1
ATOM 9858 C CA . GLU B 1 404 ? 67.204 -12.331 64.918 1.00 44.81 404 GLU B CA 1
ATOM 9859 C C . GLU B 1 404 ? 67.133 -12.364 63.396 1.00 43.77 404 GLU B C 1
ATOM 9860 O O . GLU B 1 404 ? 67.554 -13.337 62.803 1.00 44.34 404 GLU B O 1
ATOM 9866 N N . TYR B 1 405 ? 66.623 -11.312 62.764 1.00 45.51 405 TYR B N 1
ATOM 9867 C CA . TYR B 1 405 ? 66.444 -11.321 61.306 1.00 45.60 405 TYR B CA 1
ATOM 9868 C C . TYR B 1 405 ? 67.638 -10.747 60.532 1.00 46.38 405 TYR B C 1
ATOM 9869 O O . TYR B 1 405 ? 67.705 -10.828 59.286 1.00 44.02 405 TYR B O 1
ATOM 9878 N N . SER B 1 406 ? 68.613 -10.228 61.274 1.00 47.87 406 SER B N 1
ATOM 9879 C CA . SER B 1 406 ? 69.889 -9.889 60.678 1.00 48.36 406 SER B CA 1
ATOM 9880 C C . SER B 1 406 ? 70.624 -11.180 60.358 1.00 51.70 406 SER B C 1
ATOM 9881 O O . SER B 1 406 ? 70.223 -12.250 60.789 1.00 43.97 406 SER B O 1
ATOM 9884 N N . LYS B 1 407 ? 71.688 -11.060 59.568 1.00 66.87 407 LYS B N 1
ATOM 9885 C CA . LYS B 1 407 ? 72.679 -12.137 59.402 1.00 71.56 407 LYS B CA 1
ATOM 9886 C C . LYS B 1 407 ? 73.945 -11.590 60.009 1.00 71.48 407 LYS B C 1
ATOM 9887 O O . LYS B 1 407 ? 74.179 -10.384 59.948 1.00 68.60 407 LYS B O 1
ATOM 9893 N N . ASN B 1 408 ? 74.755 -12.461 60.603 1.00 81.26 408 ASN B N 1
ATOM 9894 C CA . ASN B 1 408 ? 75.892 -12.020 61.442 1.00 83.10 408 ASN B CA 1
ATOM 9895 C C . ASN B 1 408 ? 77.055 -11.351 60.684 1.00 74.87 408 ASN B C 1
ATOM 9896 O O . ASN B 1 408 ? 77.900 -10.716 61.314 1.00 70.41 408 ASN B O 1
ATOM 9901 N N . ASP B 1 409 ? 77.026 -11.458 59.352 1.00 64.84 409 ASP B N 1
ATOM 9902 C CA . ASP B 1 409 ? 78.001 -10.886 58.415 1.00 68.18 409 ASP B CA 1
ATOM 9903 C C . ASP B 1 409 ? 77.506 -9.581 57.757 1.00 71.33 409 ASP B C 1
ATOM 9904 O O . ASP B 1 409 ? 78.296 -8.794 57.221 1.00 61.72 409 ASP B O 1
ATOM 9909 N N . GLN B 1 410 ? 76.193 -9.346 57.786 1.00 73.25 410 GLN B N 1
ATOM 9910 C CA . GLN B 1 410 ? 75.626 -8.144 57.189 1.00 69.79 410 GLN B CA 1
ATOM 9911 C C . GLN B 1 410 ? 75.474 -7.019 58.205 1.00 62.16 410 GLN B C 1
ATOM 9912 O O . GLN B 1 410 ? 75.431 -7.249 59.411 1.00 59.33 410 GLN B O 1
ATOM 9918 N N . LEU B 1 411 ? 75.461 -5.792 57.705 1.00 57.12 411 LEU B N 1
ATOM 9919 C CA . LEU B 1 411 ? 75.344 -4.637 58.553 1.00 55.49 411 LEU B CA 1
ATOM 9920 C C . LEU B 1 411 ? 74.017 -4.640 59.292 1.00 53.50 411 LEU B C 1
ATOM 9921 O O . LEU B 1 411 ? 72.996 -5.218 58.825 1.00 48.00 411 LEU B O 1
ATOM 9926 N N . ALA B 1 412 ? 74.032 -3.971 60.441 1.00 49.01 412 ALA B N 1
ATOM 9927 C CA . ALA B 1 412 ? 72.881 -3.972 61.319 1.00 44.59 412 ALA B CA 1
ATOM 9928 C C . ALA B 1 412 ? 72.897 -2.751 62.156 1.00 44.06 412 ALA B C 1
ATOM 9929 O O . ALA B 1 412 ? 73.922 -2.400 62.724 1.00 49.75 412 ALA B O 1
ATOM 9931 N N . ILE B 1 413 ? 71.779 -2.067 62.254 1.00 43.47 413 ILE B N 1
ATOM 9932 C CA . ILE B 1 413 ? 71.780 -0.825 63.011 1.00 41.26 413 ILE B CA 1
ATOM 9933 C C . ILE B 1 413 ? 70.910 -1.018 64.208 1.00 43.20 413 ILE B C 1
ATOM 9934 O O . ILE B 1 413 ? 69.869 -1.717 64.131 1.00 43.53 413 ILE B O 1
ATOM 9939 N N . LEU B 1 414 ? 71.382 -0.440 65.318 1.00 42.60 414 LEU B N 1
ATOM 9940 C CA . LEU B 1 414 ? 70.599 -0.247 66.529 1.00 44.43 414 LEU B CA 1
ATOM 9941 C C . LEU B 1 414 ? 70.381 1.262 66.702 1.00 41.90 414 LEU B C 1
ATOM 9942 O O . LEU B 1 414 ? 71.207 1.938 67.268 1.00 42.16 414 LEU B O 1
ATOM 9947 N N . GLN B 1 415 ? 69.268 1.770 66.195 1.00 40.15 415 GLN B N 1
ATOM 9948 C CA . GLN B 1 415 ? 69.011 3.202 66.192 1.00 40.60 415 GLN B CA 1
ATOM 9949 C C . GLN B 1 415 ? 68.026 3.561 67.311 1.00 40.53 415 GLN B C 1
ATOM 9950 O O . GLN B 1 415 ? 66.912 3.069 67.327 1.00 40.68 415 GLN B O 1
ATOM 9956 N N . THR B 1 416 ? 68.422 4.431 68.233 1.00 39.48 416 THR B N 1
ATOM 9957 C CA . THR B 1 416 ? 67.549 4.749 69.305 1.00 39.46 416 THR B CA 1
ATOM 9958 C C . THR B 1 416 ? 67.219 6.224 69.330 1.00 41.95 416 THR B C 1
ATOM 9959 O O . THR B 1 416 ? 68.029 7.071 69.054 1.00 42.78 416 THR B O 1
ATOM 9963 N N . LEU B 1 417 ? 65.994 6.493 69.739 1.00 43.79 417 LEU B N 1
ATOM 9964 C CA . LEU B 1 417 ? 65.423 7.808 69.856 1.00 41.04 417 LEU B CA 1
ATOM 9965 C C . LEU B 1 417 ? 65.081 8.069 71.326 1.00 38.93 417 LEU B C 1
ATOM 9966 O O . LEU B 1 417 ? 63.916 8.108 71.715 1.00 37.67 417 LEU B O 1
ATOM 9971 N N . ILE B 1 418 ? 66.119 8.224 72.138 1.00 38.24 418 ILE B N 1
ATOM 9972 C CA . ILE B 1 418 ? 65.966 8.586 73.550 1.00 36.67 418 ILE B CA 1
ATOM 9973 C C . ILE B 1 418 ? 66.891 9.704 73.871 1.00 37.18 418 ILE B C 1
ATOM 9974 O O . ILE B 1 418 ? 67.772 10.032 73.074 1.00 39.19 418 ILE B O 1
ATOM 9979 N N . SER B 1 419 ? 66.720 10.271 75.058 1.00 39.06 419 SER B N 1
ATOM 9980 C CA . SER B 1 419 ? 67.397 11.527 75.435 1.00 37.91 419 SER B CA 1
ATOM 9981 C C . SER B 1 419 ? 67.947 11.490 76.848 1.00 38.78 419 SER B C 1
ATOM 9982 O O . SER B 1 419 ? 67.344 12.031 77.800 1.00 35.83 419 SER B O 1
ATOM 9985 N N . PRO B 1 420 ? 69.122 10.888 76.996 1.00 39.65 420 PRO B N 1
ATOM 9986 C CA . PRO B 1 420 ? 69.844 10.862 78.286 1.00 42.26 420 PRO B CA 1
ATOM 9987 C C . PRO B 1 420 ? 70.021 12.236 78.921 1.00 45.75 420 PRO B C 1
ATOM 9988 O O . PRO B 1 420 ? 70.385 13.167 78.254 1.00 47.60 420 PRO B O 1
ATOM 9992 N N . ILE B 1 421 ? 69.729 12.347 80.201 1.00 51.27 421 ILE B N 1
ATOM 9993 C CA . ILE B 1 421 ? 69.848 13.594 80.939 1.00 53.08 421 ILE B CA 1
ATOM 9994 C C . ILE B 1 421 ? 70.317 13.257 82.379 1.00 55.27 421 ILE B C 1
ATOM 9995 O O . ILE B 1 421 ? 69.670 12.477 83.086 1.00 49.33 421 ILE B O 1
ATOM 10000 N N . HIS B 1 422 ? 71.466 13.811 82.787 1.00 63.52 422 HIS B N 1
ATOM 10001 C CA . HIS B 1 422 ? 71.987 13.643 84.173 1.00 64.24 422 HIS B CA 1
ATOM 10002 C C . HIS B 1 422 ? 71.100 14.387 85.161 1.00 59.83 422 HIS B C 1
ATOM 10003 O O . HIS B 1 422 ? 70.360 15.259 84.786 1.00 54.94 422 HIS B O 1
ATOM 10010 N N . ALA B 1 423 ? 71.152 14.026 86.431 1.00 66.01 423 ALA B N 1
ATOM 10011 C CA . ALA B 1 423 ? 70.297 14.663 87.435 1.00 66.90 423 ALA B CA 1
ATOM 10012 C C . ALA B 1 423 ? 70.649 16.141 87.675 1.00 69.44 423 ALA B C 1
ATOM 10013 O O . ALA B 1 423 ? 69.817 16.943 88.083 1.00 66.72 423 ALA B O 1
ATOM 10015 N N . THR B 1 424 ? 71.889 16.514 87.408 1.00 76.05 424 THR B N 1
ATOM 10016 C CA . THR B 1 424 ? 72.307 17.919 87.584 1.00 77.84 424 THR B CA 1
ATOM 10017 C C . THR B 1 424 ? 71.773 18.915 86.530 1.00 76.88 424 THR B C 1
ATOM 10018 O O . THR B 1 424 ? 71.923 20.123 86.680 1.00 73.33 424 THR B O 1
ATOM 10022 N N . GLU B 1 425 ? 71.161 18.396 85.468 1.00 79.45 425 GLU B N 1
ATOM 10023 C CA . GLU B 1 425 ? 70.669 19.205 84.353 1.00 74.04 425 GLU B CA 1
ATOM 10024 C C . GLU B 1 425 ? 69.131 19.124 84.157 1.00 65.74 425 GLU B C 1
ATOM 10025 O O . GLU B 1 425 ? 68.550 19.973 83.499 1.00 61.82 425 GLU B O 1
ATOM 10031 N N . TYR B 1 426 ? 68.486 18.124 84.756 1.00 62.22 426 TYR B N 1
ATOM 10032 C CA . TYR B 1 426 ? 67.095 17.794 84.451 1.00 63.21 426 TYR B CA 1
ATOM 10033 C C . TYR B 1 426 ? 66.094 18.820 85.025 1.00 66.79 426 TYR B C 1
ATOM 10034 O O . TYR B 1 426 ? 66.009 19.015 86.237 1.00 64.92 426 TYR B O 1
ATOM 10043 N N . VAL B 1 427 ? 65.342 19.462 84.136 1.00 69.16 427 VAL B N 1
ATOM 10044 C CA . VAL B 1 427 ? 64.195 20.288 84.511 1.00 71.61 427 VAL B CA 1
ATOM 10045 C C . VAL B 1 427 ? 62.934 19.551 84.070 1.00 71.93 427 VAL B C 1
ATOM 10046 O O . VAL B 1 427 ? 62.805 19.225 82.858 1.00 63.58 427 VAL B O 1
ATOM 10050 N N . PRO B 1 428 ? 62.015 19.273 85.030 1.00 75.41 428 PRO B N 1
ATOM 10051 C CA . PRO B 1 428 ? 60.684 18.733 84.679 1.00 79.76 428 PRO B CA 1
ATOM 10052 C C . PRO B 1 428 ? 59.898 19.714 83.806 1.00 79.89 428 PRO B C 1
ATOM 10053 O O . PRO B 1 428 ? 59.746 20.876 84.184 1.00 85.22 428 PRO B O 1
ATOM 10057 N N . ASN B 1 429 ? 59.429 19.248 82.645 1.00 74.12 429 ASN B N 1
ATOM 10058 C CA . ASN B 1 429 ? 58.741 20.101 81.663 1.00 78.07 429 ASN B CA 1
ATOM 10059 C C . ASN B 1 429 ? 57.729 19.289 80.812 1.00 79.46 429 ASN B C 1
ATOM 10060 O O . ASN B 1 429 ? 57.524 18.106 81.099 1.00 76.94 429 ASN B O 1
ATOM 10065 N N . TRP B 1 430 ? 57.077 19.915 79.815 1.00 85.49 430 TRP B N 1
ATOM 10066 C CA . TRP B 1 430 ? 55.958 19.255 79.085 1.00 85.52 430 TRP B CA 1
ATOM 10067 C C . TRP B 1 430 ? 56.356 18.002 78.271 1.00 85.90 430 TRP B C 1
ATOM 10068 O O . TRP B 1 430 ? 55.530 17.109 78.002 1.00 73.85 430 TRP B O 1
ATOM 10079 N N . ILE B 1 431 ? 57.634 17.903 77.935 1.00 77.79 431 ILE B N 1
ATOM 10080 C CA . ILE B 1 431 ? 58.093 16.757 77.171 1.00 76.74 431 ILE B CA 1
ATOM 10081 C C . ILE B 1 431 ? 58.186 15.490 78.018 1.00 80.03 431 ILE B C 1
ATOM 10082 O O . ILE B 1 431 ? 58.051 14.395 77.487 1.00 82.58 431 ILE B O 1
ATOM 10087 N N . THR B 1 432 ? 58.380 15.628 79.326 1.00 86.23 432 THR B N 1
ATOM 10088 C CA . THR B 1 432 ? 58.512 14.447 80.201 1.00 93.41 432 THR B CA 1
ATOM 10089 C C . THR B 1 432 ? 57.339 14.281 81.222 1.00 85.68 432 THR B C 1
ATOM 10090 O O . THR B 1 432 ? 57.424 13.449 82.125 1.00 80.25 432 THR B O 1
ATOM 10094 N N . ASP B 1 433 ? 56.242 15.026 81.016 1.00 82.19 433 ASP B N 1
ATOM 10095 C CA . ASP B 1 433 ? 54.982 14.951 81.821 1.00 85.98 433 ASP B CA 1
ATOM 10096 C C . ASP B 1 433 ? 55.077 15.567 83.240 1.00 90.11 433 ASP B C 1
ATOM 10097 O O . ASP B 1 433 ? 54.209 15.326 84.087 1.00 89.30 433 ASP B O 1
ATOM 10102 N N . TYR B 1 434 ? 56.135 16.334 83.498 1.00 92.85 434 TYR B N 1
ATOM 10103 C CA . TYR B 1 434 ? 56.468 16.835 84.849 1.00 84.94 434 TYR B CA 1
ATOM 10104 C C . TYR B 1 434 ? 56.822 15.719 85.828 1.00 79.51 434 TYR B C 1
ATOM 10105 O O . TYR B 1 434 ? 56.801 15.918 87.038 1.00 81.45 434 TYR B O 1
ATOM 10114 N N . LEU B 1 435 ? 57.186 14.555 85.292 1.00 74.95 435 LEU B N 1
ATOM 10115 C CA . LEU B 1 435 ? 57.777 13.476 86.088 1.00 80.27 435 LEU B CA 1
ATOM 10116 C C . LEU B 1 435 ? 58.715 14.152 87.116 1.00 74.74 435 LEU B C 1
ATOM 10117 O O . LEU B 1 435 ? 59.592 14.922 86.737 1.00 72.45 435 LEU B O 1
ATOM 10122 N N . PRO B 1 436 ? 58.482 13.934 88.419 1.00 78.38 436 PRO B N 1
ATOM 10123 C CA . PRO B 1 436 ? 59.479 14.486 89.360 1.00 77.12 436 PRO B CA 1
ATOM 10124 C C . PRO B 1 436 ? 60.788 13.670 89.353 1.00 73.17 436 PRO B C 1
ATOM 10125 O O . PRO B 1 436 ? 61.832 14.236 89.592 1.00 68.74 436 PRO B O 1
ATOM 10129 N N . THR B 1 437 ? 60.740 12.371 89.042 1.00 73.80 437 THR B N 1
ATOM 10130 C CA . THR B 1 437 ? 61.956 11.519 89.018 1.00 67.10 437 THR B CA 1
ATOM 10131 C C . THR B 1 437 ? 62.766 11.688 87.711 1.00 59.58 437 THR B C 1
ATOM 10132 O O . THR B 1 437 ? 62.252 12.224 86.733 1.00 58.40 437 THR B O 1
ATOM 10136 N N . LEU B 1 438 ? 64.026 11.240 87.719 1.00 55.33 438 LEU B N 1
ATOM 10137 C CA . LEU B 1 438 ? 64.924 11.298 86.543 1.00 56.01 438 LEU B CA 1
ATOM 10138 C C . LEU B 1 438 ? 64.427 10.315 85.471 1.00 56.76 438 LEU B C 1
ATOM 10139 O O . LEU B 1 438 ? 64.117 9.131 85.778 1.00 56.12 438 LEU B O 1
ATOM 10144 N N . PRO B 1 439 ? 64.311 10.800 84.223 1.00 49.55 439 PRO B N 1
ATOM 10145 C CA . PRO B 1 439 ? 63.938 9.870 83.180 1.00 46.37 439 PRO B CA 1
ATOM 10146 C C . PRO B 1 439 ? 64.983 8.757 83.063 1.00 44.20 439 PRO B C 1
ATOM 10147 O O . PRO B 1 439 ? 66.166 8.972 83.296 1.00 46.49 439 PRO B O 1
ATOM 10151 N N . PRO B 1 440 ? 64.545 7.570 82.692 1.00 41.80 440 PRO B N 1
ATOM 10152 C CA . PRO B 1 440 ? 65.444 6.447 82.616 1.00 39.77 440 PRO B CA 1
ATOM 10153 C C . PRO B 1 440 ? 66.433 6.515 81.471 1.00 39.54 440 PRO B C 1
ATOM 10154 O O . PRO B 1 440 ? 67.327 5.684 81.396 1.00 43.09 440 PRO B O 1
ATOM 10158 N N . ASP B 1 441 ? 66.263 7.470 80.575 1.00 37.06 441 ASP B N 1
ATOM 10159 C CA . ASP B 1 441 ? 66.982 7.487 79.333 1.00 36.58 441 ASP B CA 1
ATOM 10160 C C . ASP B 1 441 ? 68.501 7.244 79.538 1.00 39.52 441 ASP B C 1
ATOM 10161 O O . ASP B 1 441 ? 69.118 6.455 78.824 1.00 41.25 441 ASP B O 1
ATOM 10166 N N . LEU B 1 442 ? 69.115 7.889 80.524 1.00 42.54 442 LEU B N 1
ATOM 10167 C CA . LEU B 1 442 ? 70.571 7.811 80.660 1.00 42.85 442 LEU B CA 1
ATOM 10168 C C . LEU B 1 442 ? 70.989 6.416 81.054 1.00 44.68 442 LEU B C 1
ATOM 10169 O O . LEU B 1 442 ? 71.913 5.851 80.462 1.00 42.73 442 LEU B O 1
ATOM 10174 N N . ASP B 1 443 ? 70.285 5.833 82.021 1.00 45.91 443 ASP B N 1
ATOM 10175 C CA . ASP B 1 443 ? 70.503 4.402 82.324 1.00 47.22 443 ASP B CA 1
ATOM 10176 C C . ASP B 1 443 ? 70.272 3.460 81.118 1.00 46.03 443 ASP B C 1
ATOM 10177 O O . ASP B 1 443 ? 71.058 2.550 80.869 1.00 45.41 443 ASP B O 1
ATOM 10182 N N . LEU B 1 444 ? 69.202 3.681 80.359 1.00 45.94 444 LEU B N 1
ATOM 10183 C CA . LEU B 1 444 ? 68.901 2.808 79.207 1.00 42.39 444 LEU B CA 1
ATOM 10184 C C . LEU B 1 444 ? 70.014 2.955 78.173 1.00 42.24 444 LEU B C 1
ATOM 10185 O O . LEU B 1 444 ? 70.433 1.991 77.542 1.00 36.67 444 LEU B O 1
ATOM 10190 N N . TYR B 1 445 ? 70.500 4.175 78.007 1.00 43.88 445 TYR B N 1
ATOM 10191 C CA . TYR B 1 445 ? 71.593 4.387 77.084 1.00 46.41 445 TYR B CA 1
ATOM 10192 C C . TYR B 1 445 ? 72.784 3.480 77.401 1.00 44.12 445 TYR B C 1
ATOM 10193 O O . TYR B 1 445 ? 73.284 2.773 76.503 1.00 37.22 445 TYR B O 1
ATOM 10202 N N . LYS B 1 446 ? 73.250 3.515 78.653 1.00 45.47 446 LYS B N 1
ATOM 10203 C CA . LYS B 1 446 ? 74.472 2.766 79.016 1.00 46.48 446 LYS B CA 1
ATOM 10204 C C . LYS B 1 446 ? 74.216 1.282 78.959 1.00 42.94 446 LYS B C 1
ATOM 10205 O O . LYS B 1 446 ? 75.069 0.524 78.521 1.00 39.05 446 LYS B O 1
ATOM 10211 N N . LEU B 1 447 ? 73.018 0.866 79.373 1.00 43.82 447 LEU B N 1
ATOM 10212 C CA . LEU B 1 447 ? 72.676 -0.563 79.361 1.00 43.86 447 LEU B CA 1
ATOM 10213 C C . LEU B 1 447 ? 72.793 -1.157 77.977 1.00 43.19 447 LEU B C 1
ATOM 10214 O O . LEU B 1 447 ? 73.225 -2.289 77.815 1.00 46.40 447 LEU B O 1
ATOM 10219 N N . ALA B 1 448 ? 72.433 -0.368 76.976 1.00 45.31 448 ALA B N 1
ATOM 10220 C CA . ALA B 1 448 ? 72.377 -0.849 75.589 1.00 44.68 448 ALA B CA 1
ATOM 10221 C C . ALA B 1 448 ? 73.760 -0.889 74.985 1.00 42.87 448 ALA B C 1
ATOM 10222 O O . ALA B 1 448 ? 74.080 -1.806 74.219 1.00 40.28 448 ALA B O 1
ATOM 10224 N N . ARG B 1 449 ? 74.563 0.101 75.345 1.00 42.46 449 ARG B N 1
ATOM 10225 C CA . ARG B 1 449 ? 75.998 0.150 74.973 1.00 44.03 449 ARG B CA 1
ATOM 10226 C C . ARG B 1 449 ? 76.762 -1.043 75.428 1.00 43.57 449 ARG B C 1
ATOM 10227 O O . ARG B 1 449 ? 77.504 -1.620 74.628 1.00 42.18 449 ARG B O 1
ATOM 10235 N N . SER B 1 450 ? 76.553 -1.403 76.701 1.00 43.62 450 SER B N 1
ATOM 10236 C CA . SER B 1 450 ? 77.149 -2.580 77.302 1.00 45.57 450 SER B CA 1
ATOM 10237 C C . SER B 1 450 ? 76.724 -3.853 76.619 1.00 47.19 450 SER B C 1
ATOM 10238 O O . SER B 1 450 ? 77.533 -4.709 76.364 1.00 50.23 450 SER B O 1
ATOM 10241 N N . ALA B 1 451 ? 75.421 -3.984 76.374 1.00 48.68 451 ALA B N 1
ATOM 10242 C CA . ALA B 1 451 ? 74.860 -5.143 75.704 1.00 46.59 451 ALA B CA 1
ATOM 10243 C C . ALA B 1 451 ? 75.468 -5.376 74.326 1.00 48.16 451 ALA B C 1
ATOM 10244 O O . ALA B 1 451 ? 75.733 -6.510 73.980 1.00 53.80 451 ALA B O 1
ATOM 10246 N N . VAL B 1 452 ? 75.673 -4.304 73.557 1.00 48.17 452 VAL B N 1
ATOM 10247 C CA . VAL B 1 452 ? 76.257 -4.359 72.242 1.00 46.72 452 VAL B CA 1
ATOM 10248 C C . VAL B 1 452 ? 77.712 -4.712 72.366 1.00 49.02 452 VAL B C 1
ATOM 10249 O O . VAL B 1 452 ? 78.209 -5.528 71.595 1.00 49.05 452 VAL B O 1
ATOM 10253 N N . GLU B 1 453 ? 78.385 -4.126 73.345 1.00 51.70 453 GLU B N 1
ATOM 10254 C CA . GLU B 1 453 ? 79.770 -4.529 73.672 1.00 57.83 453 GLU B CA 1
ATOM 10255 C C . GLU B 1 453 ? 79.935 -6.013 73.899 1.00 55.67 453 GLU B C 1
ATOM 10256 O O . GLU B 1 453 ? 80.883 -6.587 73.379 1.00 54.47 453 GLU B O 1
ATOM 10262 N N . ARG B 1 454 ? 79.030 -6.622 74.677 1.00 52.93 454 ARG B N 1
ATOM 10263 C CA . ARG B 1 454 ? 79.137 -8.037 75.027 1.00 52.96 454 ARG B CA 1
ATOM 10264 C C . ARG B 1 454 ? 78.874 -8.939 73.820 1.00 55.26 454 ARG B C 1
ATOM 10265 O O . ARG B 1 454 ? 79.319 -10.096 73.757 1.00 57.68 454 ARG B O 1
ATOM 10273 N N . ARG B 1 455 ? 78.181 -8.392 72.834 1.00 56.27 455 ARG B N 1
ATOM 10274 C CA . ARG B 1 455 ? 77.810 -9.159 71.661 1.00 54.23 455 ARG B CA 1
ATOM 10275 C C . ARG B 1 455 ? 78.808 -8.919 70.551 1.00 54.67 455 ARG B C 1
ATOM 10276 O O . ARG B 1 455 ? 78.672 -9.490 69.501 1.00 52.71 455 ARG B O 1
ATOM 10284 N N . LYS B 1 456 ? 79.855 -8.129 70.808 1.00 60.93 456 LYS B N 1
ATOM 10285 C CA . LYS B 1 456 ? 80.858 -7.775 69.775 1.00 65.76 456 LYS B CA 1
ATOM 10286 C C . LYS B 1 456 ? 81.462 -8.993 69.096 1.00 64.97 456 LYS B C 1
ATOM 10287 O O . LYS B 1 456 ? 81.660 -8.976 67.898 1.00 61.33 456 LYS B O 1
ATOM 10293 N N . GLU B 1 457 ? 81.732 -10.039 69.880 1.00 71.50 457 GLU B N 1
ATOM 10294 C CA . GLU B 1 457 ? 82.182 -11.350 69.386 1.00 74.42 457 GLU B CA 1
ATOM 10295 C C . GLU B 1 457 ? 81.258 -11.943 68.337 1.00 65.54 457 GLU B C 1
ATOM 10296 O O . GLU B 1 457 ? 81.688 -12.447 67.350 1.00 64.32 457 GLU B O 1
ATOM 10302 N N . THR B 1 458 ? 79.967 -11.911 68.565 1.00 63.61 458 THR B N 1
ATOM 10303 C CA . THR B 1 458 ? 79.032 -12.570 67.661 1.00 62.14 458 THR B CA 1
ATOM 10304 C C . THR B 1 458 ? 78.751 -11.768 66.368 1.00 61.98 458 THR B C 1
ATOM 10305 O O . THR B 1 458 ? 78.621 -12.313 65.264 1.00 57.73 458 THR B O 1
ATOM 10309 N N . GLN B 1 459 ? 78.666 -10.454 66.518 1.00 63.02 459 GLN B N 1
ATOM 10310 C CA . GLN B 1 459 ? 78.078 -9.601 65.495 1.00 60.24 459 GLN B CA 1
ATOM 10311 C C . GLN B 1 459 ? 78.538 -8.176 65.726 1.00 55.61 459 GLN B C 1
ATOM 10312 O O . GLN B 1 459 ? 78.623 -7.713 66.855 1.00 55.20 459 GLN B O 1
ATOM 10318 N N . SER B 1 460 ? 78.826 -7.452 64.673 1.00 52.35 460 SER B N 1
ATOM 10319 C CA . SER B 1 460 ? 79.125 -6.084 64.921 1.00 54.06 460 SER B CA 1
ATOM 10320 C C . SER B 1 460 ? 77.875 -5.212 64.591 1.00 51.32 460 SER B C 1
ATOM 10321 O O . SER B 1 460 ? 77.136 -5.445 63.631 1.00 45.91 460 SER B O 1
ATOM 10324 N N . ILE B 1 461 ? 77.641 -4.220 65.430 1.00 50.86 461 ILE B N 1
ATOM 10325 C CA . ILE B 1 461 ? 76.426 -3.456 65.344 1.00 48.26 461 ILE B CA 1
ATOM 10326 C C . ILE B 1 461 ? 76.697 -1.989 65.304 1.00 48.20 461 ILE B C 1
ATOM 10327 O O . ILE B 1 461 ? 77.398 -1.484 66.145 1.00 48.01 461 ILE B O 1
ATOM 10332 N N . LEU B 1 462 ? 76.116 -1.292 64.332 1.00 52.51 462 LEU B N 1
ATOM 10333 C CA . LEU B 1 462 ? 76.179 0.181 64.323 1.00 54.61 462 LEU B CA 1
ATOM 10334 C C . LEU B 1 462 ? 75.178 0.755 65.315 1.00 49.59 462 LEU B C 1
ATOM 10335 O O . LEU B 1 462 ? 74.052 0.303 65.348 1.00 52.70 462 LEU B O 1
ATOM 10340 N N . GLN B 1 463 ? 75.614 1.699 66.142 1.00 46.14 463 GLN B N 1
ATOM 10341 C CA . GLN B 1 463 ? 74.756 2.320 67.156 1.00 44.52 463 GLN B CA 1
ATOM 10342 C C . GLN B 1 463 ? 74.577 3.773 66.929 1.00 44.66 463 GLN B C 1
ATOM 10343 O O . GLN B 1 463 ? 75.541 4.490 66.921 1.00 47.54 463 GLN B O 1
ATOM 10349 N N . ASN B 1 464 ? 73.340 4.224 66.804 1.00 44.82 464 ASN B N 1
ATOM 10350 C CA . ASN B 1 464 ? 73.058 5.642 66.674 1.00 44.64 464 ASN B CA 1
ATOM 10351 C C . ASN B 1 464 ? 71.899 6.041 67.538 1.00 43.62 464 ASN B C 1
ATOM 10352 O O . ASN B 1 464 ? 70.826 5.434 67.493 1.00 42.84 464 ASN B O 1
ATOM 10357 N N . ASN B 1 465 ? 72.149 7.046 68.367 1.00 44.17 465 ASN B N 1
ATOM 10358 C CA . ASN B 1 465 ? 71.152 7.629 69.213 1.00 44.79 465 ASN B CA 1
ATOM 10359 C C . ASN B 1 465 ? 70.896 9.080 68.858 1.00 43.38 465 ASN B C 1
ATOM 10360 O O . ASN B 1 465 ? 71.824 9.819 68.621 1.00 42.81 465 ASN B O 1
ATOM 10365 N N . HIS B 1 466 ? 69.620 9.476 68.853 1.00 42.72 466 HIS B N 1
ATOM 10366 C CA . HIS B 1 466 ? 69.220 10.850 68.496 1.00 41.23 466 HIS B CA 1
ATOM 10367 C C . HIS B 1 466 ? 68.418 11.444 69.613 1.00 39.00 466 HIS B C 1
ATOM 10368 O O . HIS B 1 466 ? 67.241 11.161 69.763 1.00 39.30 466 HIS B O 1
ATOM 10375 N N . PRO B 1 467 ? 69.087 12.221 70.449 1.00 38.07 467 PRO B N 1
ATOM 10376 C CA . PRO B 1 467 ? 68.415 12.954 71.464 1.00 39.29 467 PRO B CA 1
ATOM 10377 C C . PRO B 1 467 ? 67.734 14.140 70.859 1.00 40.10 467 PRO B C 1
ATOM 10378 O O . PRO B 1 467 ? 68.173 14.652 69.802 1.00 40.67 467 PRO B O 1
ATOM 10382 N N . TYR B 1 468 ? 66.650 14.549 71.503 1.00 41.65 468 TYR B N 1
ATOM 10383 C CA . TYR B 1 468 ? 65.996 15.799 71.144 1.00 45.15 468 TYR B CA 1
ATOM 10384 C C . TYR B 1 468 ? 65.162 16.190 72.332 1.00 45.24 468 TYR B C 1
ATOM 10385 O O . TYR B 1 468 ? 64.041 15.689 72.528 1.00 44.38 468 TYR B O 1
ATOM 10394 N N . ASN B 1 469 ? 65.751 17.041 73.158 1.00 46.91 469 ASN B N 1
ATOM 10395 C CA . ASN B 1 469 ? 65.199 17.340 74.466 1.00 50.82 469 ASN B CA 1
ATOM 10396 C C . ASN B 1 469 ? 65.564 18.736 74.926 1.00 50.04 469 ASN B C 1
ATOM 10397 O O . ASN B 1 469 ? 66.564 19.274 74.507 1.00 51.70 469 ASN B O 1
ATOM 10410 N N . ALA B 1 471 ? 66.066 21.131 78.386 1.00 71.35 471 ALA B N 1
ATOM 10411 C CA . ALA B 1 471 ? 66.158 21.349 79.836 1.00 70.60 471 ALA B CA 1
ATOM 10412 C C . ALA B 1 471 ? 66.611 22.735 80.317 1.00 75.13 471 ALA B C 1
ATOM 10413 O O . ALA B 1 471 ? 65.777 23.583 80.630 1.00 67.29 471 ALA B O 1
ATOM 10415 N N . LYS B 1 472 ? 67.926 22.953 80.357 1.00 78.87 472 LYS B N 1
ATOM 10416 C CA . LYS B 1 472 ? 68.497 24.247 80.629 1.00 83.17 472 LYS B CA 1
ATOM 10417 C C . LYS B 1 472 ? 68.717 24.739 79.212 1.00 72.79 472 LYS B C 1
ATOM 10418 O O . LYS B 1 472 ? 68.452 25.899 78.897 1.00 66.07 472 LYS B O 1
ATOM 10424 N N . ARG B 1 473 ? 69.221 23.824 78.372 1.00 68.33 473 ARG B N 1
ATOM 10425 C CA . ARG B 1 473 ? 69.527 24.055 76.938 1.00 61.02 473 ARG B CA 1
ATOM 10426 C C . ARG B 1 473 ? 68.883 22.967 76.036 1.00 53.01 473 ARG B C 1
ATOM 10427 O O . ARG B 1 473 ? 68.309 22.022 76.518 1.00 46.81 473 ARG B O 1
ATOM 10435 N N . LEU B 1 474 ? 68.989 23.126 74.722 1.00 49.92 474 LEU B N 1
ATOM 10436 C CA . LEU B 1 474 ? 68.546 22.111 73.781 1.00 46.47 474 LEU B CA 1
ATOM 10437 C C . LEU B 1 474 ? 69.556 21.020 73.752 1.00 46.12 474 LEU B C 1
ATOM 10438 O O . LEU B 1 474 ? 70.719 21.275 73.819 1.00 43.82 474 LEU B O 1
ATOM 10443 N N . TYR B 1 475 ? 69.102 19.784 73.681 1.00 51.31 475 TYR B N 1
ATOM 10444 C CA . TYR B 1 475 ? 69.992 18.623 73.476 1.00 50.27 475 TYR B CA 1
ATOM 10445 C C . TYR B 1 475 ? 69.618 17.996 72.139 1.00 47.75 475 TYR B C 1
ATOM 10446 O O . TYR B 1 475 ? 68.433 17.746 71.875 1.00 45.87 475 TYR B O 1
ATOM 10455 N N . TYR B 1 476 ? 70.607 17.762 71.290 1.00 47.43 476 TYR B N 1
ATOM 10456 C CA . TYR B 1 476 ? 70.350 17.310 69.929 1.00 46.83 476 TYR B CA 1
ATOM 10457 C C . TYR B 1 476 ? 71.532 16.549 69.400 1.00 47.98 476 TYR B C 1
ATOM 10458 O O . TYR B 1 476 ? 72.531 16.419 70.101 1.00 47.51 476 TYR B O 1
ATOM 10467 N N . THR B 1 477 ? 71.417 16.002 68.185 1.00 49.32 477 THR B N 1
ATOM 10468 C CA . THR B 1 477 ? 72.537 15.293 67.596 1.00 48.49 477 THR B CA 1
ATOM 10469 C C . THR B 1 477 ? 73.610 16.271 67.142 1.00 53.12 477 THR B C 1
ATOM 10470 O O . THR B 1 477 ? 73.358 17.161 66.336 1.00 50.48 477 THR B O 1
ATOM 10474 N N . GLN B 1 478 ? 74.804 16.128 67.687 1.00 60.16 478 GLN B N 1
ATOM 10475 C CA . GLN B 1 478 ? 75.889 17.022 67.342 1.00 62.23 478 GLN B CA 1
ATOM 10476 C C . GLN B 1 478 ? 76.404 16.764 65.938 1.00 62.74 478 GLN B C 1
ATOM 10477 O O . GLN B 1 478 ? 76.286 15.667 65.413 1.00 61.90 478 GLN B O 1
ATOM 10483 N N . ALA B 1 479 ? 76.962 17.801 65.334 1.00 68.90 479 ALA B N 1
ATOM 10484 C CA . ALA B 1 479 ? 77.524 17.732 63.996 1.00 63.81 479 ALA B CA 1
ATOM 10485 C C . ALA B 1 479 ? 78.688 16.765 63.963 1.00 63.84 479 ALA B C 1
ATOM 10486 O O . ALA B 1 479 ? 78.909 16.071 62.985 1.00 59.52 479 ALA B O 1
ATOM 10488 N N . TYR B 1 480 ? 79.441 16.756 65.048 1.00 67.06 480 TYR B N 1
ATOM 10489 C CA . TYR B 1 480 ? 80.665 15.986 65.166 1.00 70.75 480 TYR B CA 1
ATOM 10490 C C . TYR B 1 480 ? 80.423 14.667 65.870 1.00 71.87 480 TYR B C 1
ATOM 10491 O O . TYR B 1 480 ? 81.357 14.025 66.326 1.00 73.45 480 TYR B O 1
ATOM 10500 N N . ASP B 1 481 ? 79.164 14.270 65.969 1.00 71.02 481 ASP B N 1
ATOM 10501 C CA . ASP B 1 481 ? 78.796 13.094 66.730 1.00 70.41 481 ASP B CA 1
ATOM 10502 C C . ASP B 1 481 ? 79.590 11.901 66.232 1.00 71.07 481 ASP B C 1
ATOM 10503 O O . ASP B 1 481 ? 79.696 11.664 65.040 1.00 67.07 481 ASP B O 1
ATOM 10508 N N . LYS B 1 482 ? 80.160 11.161 67.172 1.00 73.59 482 LYS B N 1
ATOM 10509 C CA . LYS B 1 482 ? 81.065 10.059 66.873 1.00 76.49 482 LYS B CA 1
ATOM 10510 C C . LYS B 1 482 ? 80.436 8.885 66.137 1.00 70.59 482 LYS B C 1
ATOM 10511 O O . LYS B 1 482 ? 81.044 8.312 65.245 1.00 63.73 482 LYS B O 1
ATOM 10517 N N . ASP B 1 483 ? 79.227 8.519 66.533 1.00 65.63 483 ASP B N 1
ATOM 10518 C CA . ASP B 1 483 ? 78.511 7.410 65.919 1.00 63.91 483 ASP B CA 1
ATOM 10519 C C . ASP B 1 483 ? 78.191 7.686 64.465 1.00 58.25 483 ASP B C 1
ATOM 10520 O O . ASP B 1 483 ? 78.193 6.787 63.642 1.00 56.32 483 ASP B O 1
ATOM 10525 N N . SER B 1 484 ? 77.871 8.938 64.176 1.00 56.56 484 SER B N 1
ATOM 10526 C CA . SER B 1 484 ? 77.629 9.405 62.824 1.00 57.01 484 SER B CA 1
ATOM 10527 C C . SER B 1 484 ? 78.877 9.248 61.933 1.00 62.45 484 SER B C 1
ATOM 10528 O O . SER B 1 484 ? 78.777 8.763 60.760 1.00 59.61 484 SER B O 1
ATOM 10531 N N . GLN B 1 485 ? 80.049 9.595 62.481 1.00 61.69 485 GLN B N 1
ATOM 10532 C CA . GLN B 1 485 ? 81.285 9.339 61.748 1.00 67.14 485 GLN B CA 1
ATOM 10533 C C . GLN B 1 485 ? 81.411 7.851 61.442 1.00 61.68 485 GLN B C 1
ATOM 10534 O O . GLN B 1 485 ? 81.609 7.523 60.283 1.00 66.64 485 GLN B O 1
ATOM 10540 N N . SER B 1 486 ? 81.285 6.944 62.419 1.00 54.36 486 SER B N 1
ATOM 10541 C CA . SER B 1 486 ? 81.531 5.529 62.087 1.00 57.05 486 SER B CA 1
ATOM 10542 C C . SER B 1 486 ? 80.595 5.152 60.986 1.00 58.04 486 SER B C 1
ATOM 10543 O O . SER B 1 486 ? 80.985 4.377 60.114 1.00 65.42 486 SER B O 1
ATOM 10546 N N . LEU B 1 487 ? 79.362 5.664 61.039 1.00 51.65 487 LEU B N 1
ATOM 10547 C CA . LEU B 1 487 ? 78.367 5.247 60.084 1.00 51.46 487 LEU B CA 1
ATOM 10548 C C . LEU B 1 487 ? 78.783 5.726 58.699 1.00 49.51 487 LEU B C 1
ATOM 10549 O O . LEU B 1 487 ? 78.749 4.955 57.747 1.00 45.85 487 LEU B O 1
ATOM 10554 N N . LEU B 1 488 ? 79.181 6.988 58.569 1.00 52.50 488 LEU B N 1
ATOM 10555 C CA . LEU B 1 488 ? 79.733 7.482 57.276 1.00 52.95 488 LEU B CA 1
ATOM 10556 C C . LEU B 1 488 ? 80.944 6.684 56.799 1.00 52.55 488 LEU B C 1
ATOM 10557 O O . LEU B 1 488 ? 81.009 6.254 55.665 1.00 53.05 488 LEU B O 1
ATOM 10562 N N . VAL B 1 489 ? 81.888 6.444 57.684 1.00 53.49 489 VAL B N 1
ATOM 10563 C CA . VAL B 1 489 ? 83.053 5.666 57.307 1.00 57.64 489 VAL B CA 1
ATOM 10564 C C . VAL B 1 489 ? 82.663 4.237 56.881 1.00 53.89 489 VAL B C 1
ATOM 10565 O O . VAL B 1 489 ? 83.059 3.770 55.826 1.00 52.37 489 VAL B O 1
ATOM 10569 N N . THR B 1 490 ? 81.869 3.555 57.689 1.00 52.13 490 THR B N 1
ATOM 10570 C CA . THR B 1 490 ? 81.444 2.222 57.333 1.00 51.61 490 THR B CA 1
ATOM 10571 C C . THR B 1 490 ? 80.688 2.211 56.017 1.00 52.86 490 THR B C 1
ATOM 10572 O O . THR B 1 490 ? 80.849 1.323 55.192 1.00 54.73 490 THR B O 1
ATOM 10576 N N . ALA B 1 491 ? 79.847 3.192 55.808 1.00 55.76 491 ALA B N 1
ATOM 10577 C CA . ALA B 1 491 ? 78.946 3.144 54.666 1.00 57.69 491 ALA B CA 1
ATOM 10578 C C . ALA B 1 491 ? 79.634 3.555 53.373 1.00 56.95 491 ALA B C 1
ATOM 10579 O O . ALA B 1 491 ? 79.301 3.019 52.310 1.00 60.07 491 ALA B O 1
ATOM 10581 N N . LYS B 1 492 ? 80.593 4.471 53.440 1.00 56.71 492 LYS B N 1
ATOM 10582 C CA . LYS B 1 492 ? 81.395 4.787 52.229 1.00 62.17 492 LYS B CA 1
ATOM 10583 C C . LYS B 1 492 ? 82.021 3.543 51.585 1.00 57.69 492 LYS B C 1
ATOM 10584 O O . LYS B 1 492 ? 81.984 3.396 50.366 1.00 53.85 492 LYS B O 1
ATOM 10590 N N . LYS B 1 493 ? 82.533 2.627 52.404 1.00 56.44 493 LYS B N 1
ATOM 10591 C CA . LYS B 1 493 ? 83.066 1.370 51.894 1.00 55.72 493 LYS B CA 1
ATOM 10592 C C . LYS B 1 493 ? 82.159 0.775 50.816 1.00 52.84 493 LYS B C 1
ATOM 10593 O O . LYS B 1 493 ? 82.644 0.144 49.866 1.00 54.50 493 LYS B O 1
ATOM 10599 N N . TYR B 1 494 ? 80.860 1.025 50.932 1.00 51.17 494 TYR B N 1
ATOM 10600 C CA . TYR B 1 494 ? 79.861 0.424 50.037 1.00 52.03 494 TYR B CA 1
ATOM 10601 C C . TYR B 1 494 ? 79.505 1.215 48.759 1.00 54.58 494 TYR B C 1
ATOM 10602 O O . TYR B 1 494 ? 78.864 0.650 47.855 1.00 49.22 494 TYR B O 1
ATOM 10611 N N . ALA B 1 495 ? 79.918 2.495 48.682 1.00 58.86 495 ALA B N 1
ATOM 10612 C CA . ALA B 1 495 ? 79.410 3.443 47.655 1.00 58.51 495 ALA B CA 1
ATOM 10613 C C . ALA B 1 495 ? 79.637 3.013 46.222 1.00 63.06 495 ALA B C 1
ATOM 10614 O O . ALA B 1 495 ? 78.790 3.227 45.370 1.00 65.43 495 ALA B O 1
ATOM 10616 N N . SER B 1 496 ? 80.764 2.381 45.952 1.00 65.60 496 SER B N 1
ATOM 10617 C CA . SER B 1 496 ? 81.129 2.098 44.562 1.00 66.74 496 SER B CA 1
ATOM 10618 C C . SER B 1 496 ? 80.358 0.946 43.912 1.00 60.94 496 SER B C 1
ATOM 10619 O O . SER B 1 496 ? 80.392 0.785 42.705 1.00 58.94 496 SER B O 1
ATOM 10622 N N . PHE B 1 497 ? 79.684 0.136 44.701 1.00 58.23 497 PHE B N 1
ATOM 10623 C CA . PHE B 1 497 ? 78.923 -0.992 44.160 1.00 57.52 497 PHE B CA 1
ATOM 10624 C C . PHE B 1 497 ? 77.452 -1.030 44.609 1.00 58.92 497 PHE B C 1
ATOM 10625 O O . PHE B 1 497 ? 76.741 -1.981 44.305 1.00 58.11 497 PHE B O 1
ATOM 10633 N N . THR B 1 498 ? 77.017 -0.013 45.363 1.00 60.43 498 THR B N 1
ATOM 10634 C CA . THR B 1 498 ? 75.646 0.069 45.865 1.00 57.33 498 THR B CA 1
ATOM 10635 C C . THR B 1 498 ? 74.868 1.228 45.225 1.00 56.42 498 THR B C 1
ATOM 10636 O O . THR B 1 498 ? 75.069 2.421 45.562 1.00 52.64 498 THR B O 1
ATOM 10640 N N . PRO B 1 499 ? 73.991 0.881 44.281 1.00 53.73 499 PRO B N 1
ATOM 10641 C CA . PRO B 1 499 ? 73.358 1.921 43.522 1.00 53.66 499 PRO B CA 1
ATOM 10642 C C . PRO B 1 499 ? 72.443 2.728 44.432 1.00 54.11 499 PRO B C 1
ATOM 10643 O O . PRO B 1 499 ? 71.648 2.130 45.159 1.00 46.66 499 PRO B O 1
ATOM 10647 N N . GLY B 1 500 ? 72.583 4.054 44.367 1.00 50.86 500 GLY B N 1
ATOM 10648 C CA . GLY B 1 500 ? 71.738 4.971 45.064 1.00 52.14 500 GLY B CA 1
ATOM 10649 C C . GLY B 1 500 ? 72.297 5.473 46.381 1.00 53.84 500 GLY B C 1
ATOM 10650 O O . GLY B 1 500 ? 71.723 6.369 47.012 1.00 58.46 500 GLY B O 1
ATOM 10651 N N . LEU B 1 501 ? 73.421 4.923 46.791 1.00 51.13 501 LEU B N 1
ATOM 10652 C CA . LEU B 1 501 ? 73.902 5.173 48.113 1.00 50.93 501 LEU B CA 1
ATOM 10653 C C . LEU B 1 501 ? 74.544 6.504 48.212 1.00 48.36 501 LEU B C 1
ATOM 10654 O O . LEU B 1 501 ? 74.399 7.186 49.207 1.00 49.72 501 LEU B O 1
ATOM 10659 N N . GLN B 1 502 ? 75.296 6.883 47.215 1.00 49.60 502 GLN B N 1
ATOM 10660 C CA . GLN B 1 502 ? 76.162 8.039 47.398 1.00 52.44 502 GLN B CA 1
ATOM 10661 C C . GLN B 1 502 ? 75.304 9.268 47.710 1.00 52.38 502 GLN B C 1
ATOM 10662 O O . GLN B 1 502 ? 75.594 9.987 48.643 1.00 52.69 502 GLN B O 1
ATOM 10668 N N . GLU B 1 503 ? 74.222 9.483 46.963 1.00 54.05 503 GLU B N 1
ATOM 10669 C CA . GLU B 1 503 ? 73.398 10.662 47.202 1.00 57.03 503 GLU B CA 1
ATOM 10670 C C . GLU B 1 503 ? 72.907 10.725 48.657 1.00 55.78 503 GLU B C 1
ATOM 10671 O O . GLU B 1 503 ? 72.848 11.810 49.231 1.00 53.88 503 GLU B O 1
ATOM 10677 N N . LEU B 1 504 ? 72.608 9.565 49.249 1.00 51.05 504 LEU B N 1
ATOM 10678 C CA . LEU B 1 504 ? 72.207 9.489 50.643 1.00 48.98 504 LEU B CA 1
ATOM 10679 C C . LEU B 1 504 ? 73.339 9.817 51.598 1.00 49.29 504 LEU B C 1
ATOM 10680 O O . LEU B 1 504 ? 73.109 10.441 52.607 1.00 50.50 504 LEU B O 1
ATOM 10685 N N . LEU B 1 505 ? 74.559 9.411 51.296 1.00 51.22 505 LEU B N 1
ATOM 10686 C CA . LEU B 1 505 ? 75.701 9.781 52.155 1.00 52.48 505 LEU B CA 1
ATOM 10687 C C . LEU B 1 505 ? 75.994 11.256 52.070 1.00 50.96 505 LEU B C 1
ATOM 10688 O O . LEU B 1 505 ? 76.359 11.854 53.083 1.00 49.80 505 LEU B O 1
ATOM 10693 N N . ASP B 1 506 ? 75.779 11.859 50.893 1.00 51.08 506 ASP B N 1
ATOM 10694 C CA . ASP B 1 506 ? 76.010 13.304 50.720 1.00 52.61 506 ASP B CA 1
ATOM 10695 C C . ASP B 1 506 ? 75.051 14.116 51.568 1.00 50.65 506 ASP B C 1
ATOM 10696 O O . ASP B 1 506 ? 75.448 15.013 52.318 1.00 50.96 506 ASP B O 1
ATOM 10701 N N . GLN B 1 507 ? 73.776 13.799 51.414 1.00 49.43 507 GLN B N 1
ATOM 10702 C CA . GLN B 1 507 ? 72.706 14.387 52.204 1.00 48.86 507 GLN B CA 1
ATOM 10703 C C . GLN B 1 507 ? 72.900 14.201 53.726 1.00 51.79 507 GLN B C 1
ATOM 10704 O O . GLN B 1 507 ? 72.734 15.144 54.539 1.00 51.04 507 GLN B O 1
ATOM 10710 N N . TYR B 1 508 ? 73.267 12.993 54.124 1.00 54.01 508 TYR B N 1
ATOM 10711 C CA . TYR B 1 508 ? 73.469 12.718 55.533 1.00 52.54 508 TYR B CA 1
ATOM 10712 C C . TYR B 1 508 ? 74.587 13.588 56.072 1.00 53.89 508 TYR B C 1
ATOM 10713 O O . TYR B 1 508 ? 74.430 14.198 57.113 1.00 54.67 508 TYR B O 1
ATOM 10722 N N . GLN B 1 509 ? 75.698 13.677 55.342 1.00 57.38 509 GLN B N 1
ATOM 10723 C CA . GLN B 1 509 ? 76.795 14.583 55.704 1.00 54.75 509 GLN B CA 1
ATOM 10724 C C . GLN B 1 509 ? 76.273 16.000 55.798 1.00 49.40 509 GLN B C 1
ATOM 10725 O O . GLN B 1 509 ? 76.526 16.715 56.755 1.00 47.61 509 GLN B O 1
ATOM 10731 N N . SER B 1 510 ? 75.548 16.428 54.781 1.00 48.61 510 SER B N 1
ATOM 10732 C CA . SER B 1 510 ? 75.042 17.804 54.755 1.00 50.54 510 SER B CA 1
ATOM 10733 C C . SER B 1 510 ? 74.085 18.167 55.947 1.00 50.49 510 SER B C 1
ATOM 10734 O O . SER B 1 510 ? 74.185 19.228 56.588 1.00 49.87 510 SER B O 1
ATOM 10737 N N . VAL B 1 511 ? 73.161 17.273 56.249 1.00 48.79 511 VAL B N 1
ATOM 10738 C CA . VAL B 1 511 ? 72.224 17.541 57.313 1.00 47.44 511 VAL B CA 1
ATOM 10739 C C . VAL B 1 511 ? 72.921 17.552 58.653 1.00 47.17 511 VAL B C 1
ATOM 10740 O O . VAL B 1 511 ? 72.609 18.354 59.519 1.00 48.99 511 VAL B O 1
ATOM 10744 N N . LEU B 1 512 ? 73.859 16.646 58.835 1.00 50.42 512 LEU B N 1
ATOM 10745 C CA . LEU B 1 512 ? 74.678 16.628 60.041 1.00 54.20 512 LEU B CA 1
ATOM 10746 C C . LEU B 1 512 ? 75.393 17.973 60.249 1.00 54.79 512 LEU B C 1
ATOM 10747 O O . LEU B 1 512 ? 75.441 18.515 61.363 1.00 50.97 512 LEU B O 1
ATOM 10752 N N . GLU B 1 513 ? 75.955 18.506 59.167 1.00 58.32 513 GLU B N 1
ATOM 10753 C CA . GLU B 1 513 ? 76.750 19.714 59.262 1.00 62.37 513 GLU B CA 1
ATOM 10754 C C . GLU B 1 513 ? 75.869 20.936 59.403 1.00 59.77 513 GLU B C 1
ATOM 10755 O O . GLU B 1 513 ? 76.305 21.948 59.952 1.00 63.97 513 GLU B O 1
ATOM 10761 N N . SER B 1 514 ? 74.628 20.849 58.952 1.00 55.25 514 SER B N 1
ATOM 10762 C CA . SER B 1 514 ? 73.734 22.024 58.957 1.00 56.30 514 SER B CA 1
ATOM 10763 C C . SER B 1 514 ? 73.590 22.738 60.288 1.00 55.67 514 SER B C 1
ATOM 10764 O O . SER B 1 514 ? 73.164 23.900 60.309 1.00 55.70 514 SER B O 1
ATOM 10767 N N . ALA B 1 515 ? 73.917 22.047 61.381 1.00 56.32 515 ALA B N 1
ATOM 10768 C CA . ALA B 1 515 ? 73.878 22.628 62.732 1.00 60.12 515 ALA B CA 1
ATOM 10769 C C . ALA B 1 515 ? 74.971 23.670 63.027 1.00 67.20 515 ALA B C 1
ATOM 10770 O O . ALA B 1 515 ? 74.765 24.545 63.866 1.00 70.95 515 ALA B O 1
ATOM 10772 N N . LEU B 1 516 ? 76.117 23.583 62.347 1.00 72.51 516 LEU B N 1
ATOM 10773 C CA . LEU B 1 516 ? 77.273 24.445 62.645 1.00 73.53 516 LEU B CA 1
ATOM 10774 C C . LEU B 1 516 ? 77.036 25.900 62.265 1.00 77.61 516 LEU B C 1
ATOM 10775 O O . LEU B 1 516 ? 77.371 26.804 63.035 1.00 77.38 516 LEU B O 1
ATOM 10780 N N . GLY B 1 517 ? 76.433 26.132 61.106 1.00 82.11 517 GLY B N 1
ATOM 10781 C CA . GLY B 1 517 ? 76.066 27.496 60.720 1.00 88.19 517 GLY B CA 1
ATOM 10782 C C . GLY B 1 517 ? 74.881 27.922 61.562 1.00 93.14 517 GLY B C 1
ATOM 10783 O O . GLY B 1 517 ? 74.117 27.087 62.035 1.00 101.42 517 GLY B O 1
ATOM 10784 N N . THR B 1 518 ? 74.711 29.210 61.781 1.00 102.08 518 THR B N 1
ATOM 10785 C CA . THR B 1 518 ? 73.519 29.654 62.499 1.00 117.47 518 THR B CA 1
ATOM 10786 C C . THR B 1 518 ? 72.731 30.682 61.706 1.00 119.47 518 THR B C 1
ATOM 10787 O O . THR B 1 518 ? 73.274 31.689 61.212 1.00 113.33 518 THR B O 1
ATOM 10791 N N . ALA B 1 519 ? 71.455 30.348 61.539 1.00 108.73 519 ALA B N 1
ATOM 10792 C CA . ALA B 1 519 ? 70.424 31.321 61.352 1.00 104.46 519 ALA B CA 1
ATOM 10793 C C . ALA B 1 519 ? 69.895 31.456 62.758 1.00 108.90 519 ALA B C 1
ATOM 10794 O O . ALA B 1 519 ? 70.242 30.656 63.641 1.00 98.92 519 ALA B O 1
ATOM 10796 N N . THR B 1 520 ? 69.089 32.486 62.977 1.00 113.87 520 THR B N 1
ATOM 10797 C CA . THR B 1 520 ? 68.433 32.693 64.261 1.00 118.86 520 THR B CA 1
ATOM 10798 C C . THR B 1 520 ? 67.346 31.604 64.458 1.00 111.39 520 THR B C 1
ATOM 10799 O O . THR B 1 520 ? 67.231 31.005 65.537 1.00 98.57 520 THR B O 1
ATOM 10803 N N . ILE B 1 521 ? 66.577 31.352 63.393 1.00 98.73 521 ILE B N 1
ATOM 10804 C CA . ILE B 1 521 ? 65.537 30.318 63.383 1.00 90.69 521 ILE B CA 1
ATOM 10805 C C . ILE B 1 521 ? 66.068 29.105 62.644 1.00 80.36 521 ILE B C 1
ATOM 10806 O O . ILE B 1 521 ? 66.630 29.231 61.561 1.00 81.80 521 ILE B O 1
ATOM 10811 N N . PHE B 1 522 ? 65.860 27.924 63.217 1.00 70.26 522 PHE B N 1
ATOM 10812 C CA . PHE B 1 522 ? 66.365 26.673 62.626 1.00 64.61 522 PHE B CA 1
ATOM 10813 C C . PHE B 1 522 ? 65.493 25.461 63.016 1.00 57.89 522 PHE B C 1
ATOM 10814 O O . PHE B 1 522 ? 65.066 25.337 64.159 1.00 58.17 522 PHE B O 1
ATOM 10822 N N . ASP B 1 523 ? 65.244 24.555 62.082 1.00 53.44 523 ASP B N 1
ATOM 10823 C CA . ASP B 1 523 ? 64.319 23.421 62.343 1.00 49.03 523 ASP B CA 1
ATOM 10824 C C . ASP B 1 523 ? 65.096 22.201 62.919 1.00 46.55 523 ASP B C 1
ATOM 10825 O O . ASP B 1 523 ? 65.366 21.230 62.228 1.00 45.38 523 ASP B O 1
ATOM 10830 N N . TYR B 1 524 ? 65.433 22.251 64.199 1.00 43.84 524 TYR B N 1
ATOM 10831 C CA . TYR B 1 524 ? 66.140 21.146 64.832 1.00 44.22 524 TYR B CA 1
ATOM 10832 C C . TYR B 1 524 ? 65.357 19.857 64.830 1.00 44.16 524 TYR B C 1
ATOM 10833 O O . TYR B 1 524 ? 65.946 18.793 64.680 1.00 43.38 524 TYR B O 1
ATOM 10842 N N . ALA B 1 525 ? 64.048 19.947 65.077 1.00 43.70 525 ALA B N 1
ATOM 10843 C CA . ALA B 1 525 ? 63.199 18.768 65.072 1.00 43.32 525 ALA B CA 1
ATOM 10844 C C . ALA B 1 525 ? 63.301 18.063 63.732 1.00 42.43 525 ALA B C 1
ATOM 10845 O O . ALA B 1 525 ? 63.487 16.865 63.699 1.00 44.27 525 ALA B O 1
ATOM 10847 N N . GLY B 1 526 ? 63.158 18.808 62.638 1.00 42.60 526 GLY B N 1
ATOM 10848 C CA . GLY B 1 526 ? 63.257 18.256 61.303 1.00 41.89 526 GLY B CA 1
ATOM 10849 C C . GLY B 1 526 ? 64.658 17.709 61.008 1.00 41.31 526 GLY B C 1
ATOM 10850 O O . GLY B 1 526 ? 64.822 16.691 60.334 1.00 40.15 526 GLY B O 1
ATOM 10851 N N . ARG B 1 527 ? 65.684 18.368 61.523 1.00 40.49 527 ARG B N 1
ATOM 10852 C CA . ARG B 1 527 ? 67.026 17.874 61.316 1.00 41.08 527 ARG B CA 1
ATOM 10853 C C . ARG B 1 527 ? 67.139 16.455 61.876 1.00 42.07 527 ARG B C 1
ATOM 10854 O O . ARG B 1 527 ? 67.642 15.569 61.197 1.00 42.79 527 ARG B O 1
ATOM 10862 N N . GLU B 1 528 ? 66.626 16.243 63.087 1.00 41.77 528 GLU B N 1
ATOM 10863 C CA . GLU B 1 528 ? 66.594 14.918 63.718 1.00 42.64 528 GLU B CA 1
ATOM 10864 C C . GLU B 1 528 ? 65.868 13.835 62.943 1.00 42.65 528 GLU B C 1
ATOM 10865 O O . GLU B 1 528 ? 66.361 12.694 62.882 1.00 46.69 528 GLU B O 1
ATOM 10871 N N . LEU B 1 529 ? 64.708 14.179 62.379 1.00 38.08 529 LEU B N 1
ATOM 10872 C CA . LEU B 1 529 ? 63.934 13.243 61.628 1.00 36.41 529 LEU B CA 1
ATOM 10873 C C . LEU B 1 529 ? 64.656 12.884 60.355 1.00 38.59 529 LEU B C 1
ATOM 10874 O O . LEU B 1 529 ? 64.602 11.734 59.888 1.00 39.65 529 LEU B O 1
ATOM 10879 N N . PHE B 1 530 ? 65.297 13.867 59.749 1.00 38.36 530 PHE B N 1
ATOM 10880 C CA . PHE B 1 530 ? 66.114 13.568 58.583 1.00 39.00 530 PHE B CA 1
ATOM 10881 C C . PHE B 1 530 ? 67.349 12.752 58.928 1.00 39.97 530 PHE B C 1
ATOM 10882 O O . PHE B 1 530 ? 67.669 11.809 58.239 1.00 42.89 530 PHE B O 1
ATOM 10890 N N . LEU B 1 531 ? 68.072 13.117 59.965 1.00 40.07 531 LEU B N 1
ATOM 10891 C CA . LEU B 1 531 ? 69.159 12.286 60.350 1.00 42.90 531 LEU B CA 1
ATOM 10892 C C . LEU B 1 531 ? 68.641 10.880 60.595 1.00 45.69 531 LEU B C 1
ATOM 10893 O O . LEU B 1 531 ? 69.273 9.938 60.124 1.00 49.04 531 LEU B O 1
ATOM 10898 N N . SER B 1 532 ? 67.515 10.699 61.303 1.00 46.76 532 SER B N 1
ATOM 10899 C CA . SER B 1 532 ? 67.118 9.321 61.657 1.00 45.40 532 SER B CA 1
ATOM 10900 C C . SER B 1 532 ? 66.681 8.550 60.408 1.00 44.11 532 SER B C 1
ATOM 10901 O O . SER B 1 532 ? 67.092 7.407 60.191 1.00 44.43 532 SER B O 1
ATOM 10904 N N . SER B 1 533 ? 66.021 9.243 59.487 1.00 43.79 533 SER B N 1
ATOM 10905 C CA . SER B 1 533 ? 65.542 8.617 58.280 1.00 40.95 533 SER B CA 1
ATOM 10906 C C . SER B 1 533 ? 66.668 8.281 57.330 1.00 45.59 533 SER B C 1
ATOM 10907 O O . SER B 1 533 ? 66.618 7.237 56.662 1.00 51.66 533 SER B O 1
ATOM 10910 N N . LEU B 1 534 ? 67.678 9.153 57.231 1.00 45.22 534 LEU B N 1
ATOM 10911 C CA . LEU B 1 534 ? 68.752 8.912 56.278 1.00 42.86 534 LEU B CA 1
ATOM 10912 C C . LEU B 1 534 ? 69.572 7.698 56.661 1.00 43.87 534 LEU B C 1
ATOM 10913 O O . LEU B 1 534 ? 69.865 6.893 55.790 1.00 44.86 534 LEU B O 1
ATOM 10918 N N . GLU B 1 535 ? 69.871 7.537 57.958 1.00 42.04 535 GLU B N 1
ATOM 10919 C CA . GLU B 1 535 ? 70.517 6.333 58.477 1.00 41.52 535 GLU B CA 1
ATOM 10920 C C . GLU B 1 535 ? 69.751 5.045 58.103 1.00 41.26 535 GLU B C 1
ATOM 10921 O O . GLU B 1 535 ? 70.351 4.058 57.682 1.00 39.02 535 GLU B O 1
ATOM 10927 N N . GLN B 1 536 ? 68.433 5.051 58.257 1.00 39.88 536 GLN B N 1
ATOM 10928 C CA . GLN B 1 536 ? 67.661 3.859 57.956 1.00 38.19 536 GLN B CA 1
ATOM 10929 C C . GLN B 1 536 ? 67.746 3.614 56.486 1.00 38.63 536 GLN B C 1
ATOM 10930 O O . GLN B 1 536 ? 67.770 2.481 56.049 1.00 39.49 536 GLN B O 1
ATOM 10936 N N . LEU B 1 537 ? 67.699 4.683 55.705 1.00 39.27 537 LEU B N 1
ATOM 10937 C CA . LEU B 1 537 ? 67.634 4.541 54.268 1.00 39.63 537 LEU B CA 1
ATOM 10938 C C . LEU B 1 537 ? 68.999 4.074 53.744 1.00 42.07 537 LEU B C 1
ATOM 10939 O O . LEU B 1 537 ? 69.080 3.318 52.806 1.00 47.12 537 LEU B O 1
ATOM 10944 N N . ILE B 1 538 ? 70.070 4.503 54.383 1.00 42.17 538 ILE B N 1
ATOM 10945 C CA . ILE B 1 538 ? 71.384 4.001 54.090 1.00 42.03 538 ILE B CA 1
ATOM 10946 C C . ILE B 1 538 ? 71.448 2.507 54.339 1.00 41.74 538 ILE B C 1
ATOM 10947 O O . ILE B 1 538 ? 71.801 1.760 53.455 1.00 49.77 538 ILE B O 1
ATOM 10952 N N . ILE B 1 539 ? 71.094 2.069 55.528 1.00 43.45 539 ILE B N 1
ATOM 10953 C CA . ILE B 1 539 ? 71.044 0.639 55.868 1.00 42.75 539 ILE B CA 1
ATOM 10954 C C . ILE B 1 539 ? 70.101 -0.122 54.932 1.00 44.44 539 ILE B C 1
ATOM 10955 O O . ILE B 1 539 ? 70.437 -1.199 54.459 1.00 48.43 539 ILE B O 1
ATOM 10960 N N . LEU B 1 540 ? 68.933 0.425 54.627 1.00 44.15 540 LEU B N 1
ATOM 10961 C CA . LEU B 1 540 ? 68.047 -0.273 53.677 1.00 45.16 540 LEU B CA 1
ATOM 10962 C C . LEU B 1 540 ? 68.606 -0.371 52.259 1.00 46.82 540 LEU B C 1
ATOM 10963 O O . LEU B 1 540 ? 68.405 -1.395 51.624 1.00 43.22 540 LEU B O 1
ATOM 10968 N N . THR B 1 541 ? 69.278 0.661 51.734 1.00 48.28 541 THR B N 1
ATOM 10969 C CA . THR B 1 541 ? 69.768 0.513 50.380 1.00 50.70 541 THR B CA 1
ATOM 10970 C C . THR B 1 541 ? 71.027 -0.420 50.383 1.00 50.97 541 THR B C 1
ATOM 10971 O O . THR B 1 541 ? 71.247 -1.188 49.432 1.00 47.01 541 THR B O 1
ATOM 10975 N N . ILE B 1 542 ? 71.800 -0.406 51.468 1.00 47.74 542 ILE B N 1
ATOM 10976 C CA . ILE B 1 542 ? 72.892 -1.355 51.585 1.00 47.70 542 ILE B CA 1
ATOM 10977 C C . ILE B 1 542 ? 72.399 -2.808 51.679 1.00 47.74 542 ILE B C 1
ATOM 10978 O O . ILE B 1 542 ? 73.123 -3.742 51.364 1.00 51.71 542 ILE B O 1
ATOM 10983 N N . GLY B 1 543 ? 71.160 -2.990 52.087 1.00 44.59 543 GLY B N 1
ATOM 10984 C CA . GLY B 1 543 ? 70.628 -4.305 52.384 1.00 42.52 543 GLY B CA 1
ATOM 10985 C C . GLY B 1 543 ? 70.929 -4.816 53.802 1.00 42.38 543 GLY B C 1
ATOM 10986 O O . GLY B 1 543 ? 70.885 -6.022 54.025 1.00 38.43 543 GLY B O 1
ATOM 10987 N N . GLY B 1 544 ? 71.247 -3.922 54.758 1.00 42.50 544 GLY B N 1
ATOM 10988 C CA . GLY B 1 544 ? 71.517 -4.328 56.142 1.00 41.17 544 GLY B CA 1
ATOM 10989 C C . GLY B 1 544 ? 70.239 -4.553 56.941 1.00 42.02 544 GLY B C 1
ATOM 10990 O O . GLY B 1 544 ? 69.140 -4.489 56.399 1.00 41.42 544 GLY B O 1
ATOM 10991 N N . HIS B 1 545 ? 70.388 -4.839 58.231 1.00 41.62 545 HIS B N 1
ATOM 10992 C CA . HIS B 1 545 ? 69.247 -5.045 59.104 1.00 41.79 545 HIS B CA 1
ATOM 10993 C C . HIS B 1 545 ? 68.848 -3.729 59.774 1.00 40.15 545 HIS B C 1
ATOM 10994 O O . HIS B 1 545 ? 69.664 -3.111 60.425 1.00 38.63 545 HIS B O 1
ATOM 11001 N N . SER B 1 546 ? 67.592 -3.319 59.592 1.00 40.35 546 SER B N 1
ATOM 11002 C CA . SER B 1 546 ? 67.066 -2.039 60.126 1.00 41.43 546 SER B CA 1
ATOM 11003 C C . SER B 1 546 ? 66.299 -2.266 61.403 1.00 39.96 546 SER B C 1
ATOM 11004 O O . SER B 1 546 ? 65.248 -2.901 61.377 1.00 39.68 546 SER B O 1
ATOM 11007 N N . TYR B 1 547 ? 66.841 -1.805 62.526 1.00 39.68 547 TYR B N 1
ATOM 11008 C CA . TYR B 1 547 ? 66.153 -1.923 63.824 1.00 39.64 547 TYR B CA 1
ATOM 11009 C C . TYR B 1 547 ? 66.301 -0.615 64.553 1.00 42.08 547 TYR B C 1
ATOM 11010 O O . TYR B 1 547 ? 67.315 0.071 64.403 1.00 50.80 547 TYR B O 1
ATOM 11019 N N . GLY B 1 548 ? 65.300 -0.249 65.337 1.00 42.43 548 GLY B N 1
ATOM 11020 C CA . GLY B 1 548 ? 65.390 0.935 66.198 1.00 39.31 548 GLY B CA 1
ATOM 11021 C C . GLY B 1 548 ? 64.291 0.968 67.244 1.00 39.52 548 GLY B C 1
ATOM 11022 O O . GLY B 1 548 ? 63.252 0.305 67.110 1.00 36.64 548 GLY B O 1
ATOM 11023 N N . SER B 1 549 ? 64.520 1.746 68.294 1.00 38.65 549 SER B N 1
ATOM 11024 C CA . SER B 1 549 ? 63.510 1.997 69.285 1.00 37.69 549 SER B CA 1
ATOM 11025 C C . SER B 1 549 ? 63.591 3.426 69.835 1.00 38.41 549 SER B C 1
ATOM 11026 O O . SER B 1 549 ? 64.627 4.075 69.735 1.00 33.97 549 SER B O 1
ATOM 11029 N N . CYS B 1 550 ? 62.473 3.885 70.417 1.00 37.15 550 CYS B N 1
ATOM 11030 C CA . CYS B 1 550 ? 62.483 4.974 71.376 1.00 35.57 550 CYS B CA 1
ATOM 11031 C C . CYS B 1 550 ? 62.349 4.233 72.727 1.00 36.13 550 CYS B C 1
ATOM 11032 O O . CYS B 1 550 ? 62.545 3.036 72.758 1.00 36.48 550 CYS B O 1
ATOM 11035 N N . VAL B 1 551 ? 62.054 4.909 73.826 1.00 34.67 551 VAL B N 1
ATOM 11036 C CA . VAL B 1 551 ? 61.869 4.209 75.080 1.00 36.07 551 VAL B CA 1
ATOM 11037 C C . VAL B 1 551 ? 60.795 3.099 74.996 1.00 36.19 551 VAL B C 1
ATOM 11038 O O . VAL B 1 551 ? 61.041 1.964 75.393 1.00 35.39 551 VAL B O 1
ATOM 11042 N N . SER B 1 552 ? 59.602 3.467 74.536 1.00 35.69 552 SER B N 1
ATOM 11043 C CA . SER B 1 552 ? 58.468 2.554 74.440 1.00 32.51 552 SER B CA 1
ATOM 11044 C C . SER B 1 552 ? 58.268 1.937 73.071 1.00 33.48 552 SER B C 1
ATOM 11045 O O . SER B 1 552 ? 57.622 0.915 72.936 1.00 35.82 552 SER B O 1
ATOM 11048 N N . GLY B 1 553 ? 58.816 2.581 72.056 1.00 34.69 553 GLY B N 1
ATOM 11049 C CA . GLY B 1 553 ? 58.678 2.131 70.690 1.00 36.64 553 GLY B CA 1
ATOM 11050 C C . GLY B 1 553 ? 57.402 2.568 70.007 1.00 38.42 553 GLY B C 1
ATOM 11051 O O . GLY B 1 553 ? 57.185 2.247 68.854 1.00 36.70 553 GLY B O 1
ATOM 11052 N N . LYS B 1 554 ? 56.548 3.299 70.710 1.00 38.22 554 LYS B N 1
ATOM 11053 C CA . LYS B 1 554 ? 55.311 3.758 70.104 1.00 41.04 554 LYS B CA 1
ATOM 11054 C C . LYS B 1 554 ? 55.259 5.234 69.744 1.00 41.64 554 LYS B C 1
ATOM 11055 O O . LYS B 1 554 ? 54.283 5.689 69.178 1.00 42.08 554 LYS B O 1
ATOM 11061 N N . ASP B 1 555 ? 56.292 5.988 70.076 1.00 42.13 555 ASP B N 1
ATOM 11062 C CA . ASP B 1 555 ? 56.205 7.431 69.939 1.00 39.16 555 ASP B CA 1
ATOM 11063 C C . ASP B 1 555 ? 57.201 8.052 68.975 1.00 36.53 555 ASP B C 1
ATOM 11064 O O . ASP B 1 555 ? 56.876 8.319 67.835 1.00 40.38 555 ASP B O 1
ATOM 11069 N N . ARG B 1 556 ? 58.420 8.262 69.431 1.00 34.44 556 ARG B N 1
ATOM 11070 C CA . ARG B 1 556 ? 59.446 8.810 68.568 1.00 34.92 556 ARG B CA 1
ATOM 11071 C C . ARG B 1 556 ? 59.724 7.859 67.413 1.00 33.95 556 ARG B C 1
ATOM 11072 O O . ARG B 1 556 ? 60.009 8.282 66.301 1.00 31.44 556 ARG B O 1
ATOM 11080 N N . LYS B 1 557 ? 59.663 6.569 67.701 1.00 33.10 557 LYS B N 1
ATOM 11081 C CA . LYS B 1 557 ? 59.853 5.553 66.687 1.00 32.95 557 LYS B CA 1
ATOM 11082 C C . LYS B 1 557 ? 58.720 5.538 65.713 1.00 32.39 557 LYS B C 1
ATOM 11083 O O . LYS B 1 557 ? 58.917 5.254 64.550 1.00 29.16 557 LYS B O 1
ATOM 11089 N N . ALA B 1 558 ? 57.529 5.886 66.164 1.00 34.02 558 ALA B N 1
ATOM 11090 C CA . ALA B 1 558 ? 56.408 5.994 65.202 1.00 33.33 558 ALA B CA 1
ATOM 11091 C C . ALA B 1 558 ? 56.646 7.131 64.303 1.00 32.18 558 ALA B C 1
ATOM 11092 O O . ALA B 1 558 ? 56.484 7.013 63.092 1.00 35.56 558 ALA B O 1
ATOM 11094 N N . ILE B 1 559 ? 57.054 8.254 64.855 1.00 31.48 559 ILE B N 1
ATOM 11095 C CA . ILE B 1 559 ? 57.289 9.399 63.978 1.00 31.42 559 ILE B CA 1
ATOM 11096 C C . ILE B 1 559 ? 58.470 9.132 63.057 1.00 31.88 559 ILE B C 1
ATOM 11097 O O . ILE B 1 559 ? 58.437 9.595 61.943 1.00 35.28 559 ILE B O 1
ATOM 11102 N N . GLU B 1 560 ? 59.505 8.391 63.469 1.00 32.16 560 GLU B N 1
ATOM 11103 C CA . GLU B 1 560 ? 60.562 8.030 62.525 1.00 34.21 560 GLU B CA 1
ATOM 11104 C C . GLU B 1 560 ? 59.986 7.283 61.332 1.00 33.15 560 GLU B C 1
ATOM 11105 O O . GLU B 1 560 ? 60.255 7.610 60.168 1.00 32.44 560 GLU B O 1
ATOM 11111 N N . LEU B 1 561 ? 59.197 6.255 61.621 1.00 31.85 561 LEU B N 1
ATOM 11112 C CA . LEU B 1 561 ? 58.617 5.433 60.572 1.00 32.00 561 LEU B CA 1
ATOM 11113 C C . LEU B 1 561 ? 57.730 6.235 59.625 1.00 33.65 561 LEU B C 1
ATOM 11114 O O . LEU B 1 561 ? 57.749 5.984 58.431 1.00 35.93 561 LEU B O 1
ATOM 11119 N N . ILE B 1 562 ? 56.955 7.179 60.138 1.00 32.16 562 ILE B N 1
ATOM 11120 C CA . ILE B 1 562 ? 56.132 7.988 59.271 1.00 32.29 562 ILE B CA 1
ATOM 11121 C C . ILE B 1 562 ? 57.029 8.807 58.391 1.00 32.43 562 ILE B C 1
ATOM 11122 O O . ILE B 1 562 ? 56.874 8.831 57.186 1.00 34.14 562 ILE B O 1
ATOM 11127 N N . HIS B 1 563 ? 57.994 9.474 58.972 1.00 34.06 563 HIS B N 1
ATOM 11128 C CA . HIS B 1 563 ? 58.863 10.368 58.175 1.00 36.38 563 HIS B CA 1
ATOM 11129 C C . HIS B 1 563 ? 59.651 9.582 57.096 1.00 38.13 563 HIS B C 1
ATOM 11130 O O . HIS B 1 563 ? 59.707 9.977 55.920 1.00 39.13 563 HIS B O 1
ATOM 11137 N N . THR B 1 564 ? 60.201 8.436 57.474 1.00 36.23 564 THR B N 1
ATOM 11138 C CA . THR B 1 564 ? 60.865 7.598 56.506 1.00 38.19 564 THR B CA 1
ATOM 11139 C C . THR B 1 564 ? 59.896 7.093 55.418 1.00 38.08 564 THR B C 1
ATOM 11140 O O . THR B 1 564 ? 60.209 7.137 54.250 1.00 38.62 564 THR B O 1
ATOM 11144 N N . ASP B 1 565 ? 58.726 6.597 55.789 1.00 39.34 565 ASP B N 1
ATOM 11145 C CA . ASP B 1 565 ? 57.724 6.188 54.813 1.00 38.66 565 ASP B CA 1
ATOM 11146 C C . ASP B 1 565 ? 57.434 7.327 53.855 1.00 38.86 565 ASP B C 1
ATOM 11147 O O . ASP B 1 565 ? 57.305 7.133 52.648 1.00 36.74 565 ASP B O 1
ATOM 11152 N N . ALA B 1 566 ? 57.334 8.536 54.382 1.00 38.18 566 ALA B N 1
ATOM 11153 C CA . ALA B 1 566 ? 57.034 9.666 53.510 1.00 39.18 566 ALA B CA 1
ATOM 11154 C C . ALA B 1 566 ? 58.164 9.959 52.508 1.00 38.89 566 ALA B C 1
ATOM 11155 O O . ALA B 1 566 ? 57.885 10.370 51.400 1.00 40.15 566 ALA B O 1
ATOM 11165 N N . ILE B 1 568 ? 60.344 7.749 51.282 1.00 40.19 568 ILE B N 1
ATOM 11166 C CA . ILE B 1 568 ? 60.165 6.660 50.296 1.00 40.53 568 ILE B CA 1
ATOM 11167 C C . ILE B 1 568 ? 58.970 6.986 49.359 1.00 41.02 568 ILE B C 1
ATOM 11168 O O . ILE B 1 568 ? 59.107 6.881 48.164 1.00 41.58 568 ILE B O 1
ATOM 11173 N N . LEU B 1 569 ? 57.822 7.417 49.875 1.00 40.41 569 LEU B N 1
ATOM 11174 C CA . LEU B 1 569 ? 56.708 7.760 48.972 1.00 42.40 569 LEU B CA 1
ATOM 11175 C C . LEU B 1 569 ? 57.002 8.962 48.101 1.00 40.36 569 LEU B C 1
ATOM 11176 O O . LEU B 1 569 ? 56.589 9.008 46.958 1.00 38.16 569 LEU B O 1
ATOM 11181 N N . TYR B 1 570 ? 57.705 9.933 48.637 1.00 40.47 570 TYR B N 1
ATOM 11182 C CA . TYR B 1 570 ? 58.083 11.084 47.824 1.00 43.52 570 TYR B CA 1
ATOM 11183 C C . TYR B 1 570 ? 58.982 10.639 46.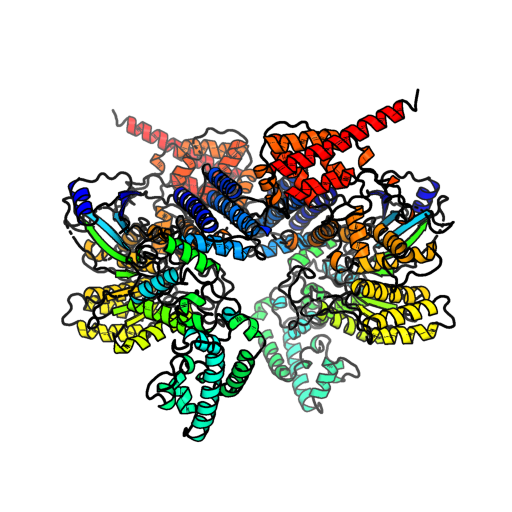633 1.00 46.44 570 TYR B C 1
ATOM 11184 O O . TYR B 1 570 ? 58.704 10.958 45.499 1.00 42.29 570 TYR B O 1
ATOM 11193 N N . LYS B 1 571 ? 60.035 9.862 46.909 1.00 49.80 571 LYS B N 1
ATOM 11194 C CA . LYS B 1 571 ? 60.934 9.375 45.877 1.00 51.14 571 LYS B CA 1
ATOM 11195 C C . LYS B 1 571 ? 60.174 8.638 44.800 1.00 48.45 571 LYS B C 1
ATOM 11196 O O . LYS B 1 571 ? 60.405 8.821 43.614 1.00 51.67 571 LYS B O 1
ATOM 11202 N N . GLU B 1 572 ? 59.285 7.778 45.232 1.00 48.61 572 GLU B N 1
ATOM 11203 C CA . GLU B 1 572 ? 58.497 6.966 44.335 1.00 49.58 572 GLU B CA 1
ATOM 11204 C C . GLU B 1 572 ? 57.669 7.899 43.442 1.00 48.90 572 GLU B C 1
ATOM 11205 O O . GLU B 1 572 ? 57.550 7.659 42.263 1.00 46.42 572 GLU B O 1
ATOM 11211 N N . CYS B 1 573 ? 57.141 8.994 43.994 1.00 50.29 573 CYS B N 1
ATOM 11212 C CA . CYS B 1 573 ? 56.267 9.862 43.249 1.00 48.38 573 CYS B CA 1
ATOM 11213 C C . CYS B 1 573 ? 57.046 10.852 42.369 1.00 50.19 573 CYS B C 1
ATOM 11214 O O . CYS B 1 573 ? 56.724 11.037 41.225 1.00 51.53 573 CYS B O 1
ATOM 11217 N N . TYR B 1 574 ? 58.079 11.496 42.871 1.00 49.09 574 TYR B N 1
ATOM 11218 C CA . TYR B 1 574 ? 58.668 12.595 42.127 1.00 46.73 574 TYR B CA 1
ATOM 11219 C C . TYR B 1 574 ? 60.065 12.298 41.593 1.00 47.57 574 TYR B C 1
ATOM 11220 O O . TYR B 1 574 ? 60.704 13.158 40.959 1.00 45.44 574 TYR B O 1
ATOM 11229 N N . GLY B 1 575 ? 60.548 11.099 41.862 1.00 47.50 575 GLY B N 1
ATOM 11230 C CA . GLY B 1 575 ? 61.797 10.655 41.284 1.00 51.76 575 GLY B CA 1
ATOM 11231 C C . GLY B 1 575 ? 63.056 10.982 42.075 1.00 54.08 575 GLY B C 1
ATOM 11232 O O . GLY B 1 575 ? 64.156 10.524 41.724 1.00 55.74 575 GLY B O 1
ATOM 11233 N N . THR B 1 576 ? 62.956 11.796 43.114 1.00 54.78 576 THR B N 1
ATOM 11234 C CA . THR B 1 576 ? 64.146 12.029 43.912 1.00 54.57 576 THR B CA 1
ATOM 11235 C C . THR B 1 576 ? 63.757 12.097 45.380 1.00 50.03 576 THR B C 1
ATOM 11236 O O . THR B 1 576 ? 62.598 12.273 45.714 1.00 46.43 576 THR B O 1
ATOM 11240 N N . TRP B 1 577 ? 64.730 11.920 46.264 1.00 49.54 577 TRP B N 1
ATOM 11241 C CA . TRP B 1 577 ? 64.505 12.118 47.715 1.00 46.98 577 TRP B CA 1
ATOM 11242 C C . TRP B 1 577 ? 64.091 13.546 47.994 1.00 44.60 577 TRP B C 1
ATOM 11243 O O . TRP B 1 577 ? 64.552 14.432 47.310 1.00 47.03 577 TRP B O 1
ATOM 11254 N N . PRO B 1 578 ? 63.255 13.778 49.013 1.00 43.59 578 PRO B N 1
ATOM 11255 C CA . PRO B 1 578 ? 63.130 15.110 49.536 1.00 43.73 578 PRO B CA 1
ATOM 11256 C C . PRO B 1 578 ? 64.286 15.386 50.452 1.00 43.00 578 PRO B C 1
ATOM 11257 O O . PRO B 1 578 ? 64.898 14.457 50.926 1.00 44.30 578 PRO B O 1
ATOM 11261 N N . VAL B 1 579 ? 64.574 16.664 50.692 1.00 44.58 579 VAL B N 1
ATOM 11262 C CA . VAL B 1 579 ? 65.779 17.055 51.390 1.00 43.67 579 VAL B CA 1
ATOM 11263 C C . VAL B 1 579 ? 65.493 18.066 52.477 1.00 46.17 579 VAL B C 1
ATOM 11264 O O . VAL B 1 579 ? 64.540 18.837 52.400 1.00 46.06 579 VAL B O 1
ATOM 11268 N N . PHE B 1 580 ? 66.320 18.034 53.518 1.00 47.32 580 PHE B N 1
ATOM 11269 C CA . PHE B 1 580 ? 66.133 18.907 54.641 1.00 48.69 580 PHE B CA 1
ATOM 11270 C C . PHE B 1 580 ? 66.104 20.371 54.238 1.00 52.15 580 PHE B C 1
ATOM 11271 O O . PHE B 1 580 ? 65.274 21.121 54.690 1.00 49.68 580 PHE B O 1
ATOM 11279 N N . ASP B 1 581 ? 67.049 20.746 53.384 1.00 62.10 581 ASP B N 1
ATOM 11280 C CA . ASP B 1 581 ? 67.366 22.125 53.093 1.00 64.09 581 ASP B CA 1
ATOM 11281 C C . ASP B 1 581 ? 66.442 22.622 51.991 1.00 64.58 581 ASP B C 1
ATOM 11282 O O . ASP B 1 581 ? 66.742 22.549 50.819 1.00 63.79 581 ASP B O 1
ATOM 11287 N N . GLU B 1 582 ? 65.298 23.125 52.395 1.00 65.59 582 GLU B N 1
ATOM 11288 C CA . GLU B 1 582 ? 64.246 23.440 51.467 1.00 69.21 582 GLU B CA 1
ATOM 11289 C C . GLU B 1 582 ? 63.486 24.571 52.159 1.00 67.81 582 GLU B C 1
ATOM 11290 O O . GLU B 1 582 ? 63.364 24.543 53.397 1.00 56.93 582 GLU B O 1
ATOM 11296 N N . LEU B 1 583 ? 63.048 25.599 51.422 1.00 68.29 583 LEU B N 1
ATOM 11297 C CA . LEU B 1 583 ? 62.255 26.652 52.076 1.00 69.74 583 LEU B CA 1
ATOM 11298 C C . LEU B 1 583 ? 60.828 26.108 52.179 1.00 63.79 583 LEU B C 1
ATOM 11299 O O . LEU B 1 583 ? 60.395 25.344 51.307 1.00 57.45 583 LEU B O 1
ATOM 11304 N N . PRO B 1 584 ? 60.108 26.459 53.251 1.00 61.37 584 PRO B N 1
ATOM 11305 C CA . PRO B 1 584 ? 58.724 25.969 53.439 1.00 64.32 584 PRO B CA 1
ATOM 11306 C C . PRO B 1 584 ? 57.724 26.468 52.391 1.00 68.43 584 PRO B C 1
ATOM 11307 O O . PRO B 1 584 ? 56.687 25.847 52.199 1.00 65.98 584 PRO B O 1
ATOM 11311 N N . ASP B 1 585 ? 58.038 27.596 51.749 1.00 75.48 585 ASP B N 1
ATOM 11312 C CA . ASP B 1 585 ? 57.195 28.205 50.727 1.00 81.00 585 ASP B CA 1
ATOM 11313 C C . ASP B 1 585 ? 57.084 27.265 49.546 1.00 76.27 585 ASP B C 1
ATOM 11314 O O . ASP B 1 585 ? 56.099 27.313 48.809 1.00 84.01 585 ASP B O 1
ATOM 11319 N N . LYS B 1 586 ? 58.134 26.467 49.341 1.00 67.77 586 LYS B N 1
ATOM 11320 C CA . LYS B 1 586 ? 58.398 25.782 48.074 1.00 67.41 586 LYS B CA 1
ATOM 11321 C C . LYS B 1 586 ? 57.600 24.501 47.828 1.00 62.25 586 LYS B C 1
ATOM 11322 O O . LYS B 1 586 ? 57.239 23.765 48.741 1.00 53.64 586 LYS B O 1
ATOM 11328 N N . GLU B 1 587 ? 57.381 24.243 46.545 1.00 60.26 587 GLU B N 1
ATOM 11329 C CA . GLU B 1 587 ? 56.530 23.172 46.078 1.00 59.62 587 GLU B CA 1
ATOM 11330 C C . GLU B 1 587 ? 57.060 21.799 46.564 1.00 55.48 587 GLU B C 1
ATOM 11331 O O . GLU B 1 587 ? 56.295 20.954 46.999 1.00 51.77 587 GLU B O 1
ATOM 11337 N N . ASN B 1 588 ? 58.372 21.613 46.549 1.00 52.40 588 ASN B N 1
ATOM 11338 C CA . ASN B 1 588 ? 58.968 20.402 47.080 1.00 51.27 588 ASN B CA 1
ATOM 11339 C C . ASN B 1 588 ? 58.663 20.106 48.558 1.00 53.64 588 ASN B C 1
ATOM 11340 O O . ASN B 1 588 ? 58.449 18.950 48.945 1.00 56.58 588 ASN B O 1
ATOM 11345 N N . ARG B 1 589 ? 58.726 21.136 49.398 1.00 51.16 589 ARG B N 1
ATOM 11346 C CA . ARG B 1 589 ? 58.527 20.941 50.805 1.00 48.07 589 ARG B CA 1
ATOM 11347 C C . ARG B 1 589 ? 57.053 20.737 51.102 1.00 49.46 589 ARG B C 1
ATOM 11348 O O . ARG B 1 589 ? 56.704 19.920 51.961 1.00 52.89 589 ARG B O 1
ATOM 11356 N N . ILE B 1 590 ? 56.200 21.445 50.369 1.00 48.39 590 ILE B N 1
ATOM 11357 C CA . ILE B 1 590 ? 54.761 21.369 50.551 1.00 46.14 590 ILE B CA 1
ATOM 11358 C C . ILE B 1 590 ? 54.309 19.975 50.244 1.00 46.65 590 ILE B C 1
ATOM 11359 O O . ILE B 1 590 ? 53.512 19.441 50.963 1.00 53.40 590 ILE B O 1
ATOM 11364 N N . ARG B 1 591 ? 54.835 19.393 49.180 1.00 46.66 591 ARG B N 1
ATOM 11365 C CA . ARG B 1 591 ? 54.488 18.036 48.765 1.00 46.64 591 ARG B CA 1
ATOM 11366 C C . ARG B 1 591 ? 54.958 16.977 49.679 1.00 42.50 591 ARG B C 1
ATOM 11367 O O . ARG B 1 591 ? 54.308 15.951 49.822 1.00 44.92 591 ARG B O 1
ATOM 11375 N N . PHE B 1 592 ? 56.100 17.211 50.285 1.00 40.00 592 PHE B N 1
ATOM 11376 C CA . PHE B 1 592 ? 56.574 16.318 51.316 1.00 39.52 592 PHE B CA 1
ATOM 11377 C C . PHE B 1 592 ? 55.725 16.398 52.574 1.00 37.84 592 PHE B C 1
ATOM 11378 O O . PHE B 1 592 ? 55.366 15.391 53.147 1.00 39.78 592 PHE B O 1
ATOM 11386 N N . VAL B 1 593 ? 55.394 17.612 52.973 1.00 38.44 593 VAL B N 1
ATOM 11387 C CA . VAL B 1 593 ? 54.524 17.872 54.121 1.00 38.72 593 VAL B CA 1
ATOM 11388 C C . VAL B 1 593 ? 53.206 17.169 53.928 1.00 39.29 593 VAL B C 1
ATOM 11389 O O . VAL B 1 593 ? 52.647 16.565 54.857 1.00 41.30 593 VAL B O 1
ATOM 11393 N N . SER B 1 594 ? 52.719 17.198 52.701 1.00 39.09 594 SER B N 1
ATOM 11394 C CA . SER B 1 594 ? 51.438 16.580 52.397 1.00 39.26 594 SER B CA 1
ATOM 11395 C C . SER B 1 594 ? 51.446 15.071 52.652 1.00 39.41 594 SER B C 1
ATOM 11396 O O . SER B 1 594 ? 50.506 14.518 53.241 1.00 40.66 594 SER B O 1
ATOM 11399 N N . LEU B 1 595 ? 52.525 14.421 52.238 1.00 37.98 595 LEU B N 1
ATOM 11400 C CA . LEU B 1 595 ? 52.704 13.004 52.505 1.00 37.31 595 LEU B CA 1
ATOM 11401 C C . LEU B 1 595 ? 52.809 12.694 54.006 1.00 37.98 595 LEU B C 1
ATOM 11402 O O . LEU B 1 595 ? 52.165 11.758 54.514 1.00 35.73 595 LEU B O 1
ATOM 11407 N N . VAL B 1 596 ? 53.613 13.463 54.733 1.00 38.63 596 VAL B N 1
ATOM 11408 C CA . VAL B 1 596 ? 53.739 13.186 56.183 1.00 36.31 596 VAL B CA 1
ATOM 11409 C C . VAL B 1 596 ? 52.386 13.375 56.813 1.00 35.97 596 VAL B C 1
ATOM 11410 O O . VAL B 1 596 ? 51.902 12.531 57.627 1.00 34.78 596 VAL B O 1
ATOM 11414 N N . ALA B 1 597 ? 51.787 14.511 56.482 1.00 34.68 597 ALA B N 1
ATOM 11415 C CA . ALA B 1 597 ? 50.506 14.801 57.072 1.00 36.58 597 ALA B CA 1
ATOM 11416 C C . ALA B 1 597 ? 49.491 13.675 56.768 1.00 34.32 597 ALA B C 1
ATOM 11417 O O . ALA B 1 597 ? 48.750 13.273 57.655 1.00 31.31 597 ALA B O 1
ATOM 11419 N N . ASP B 1 598 ? 49.505 13.169 55.541 1.00 35.12 598 ASP B N 1
ATOM 11420 C CA . ASP B 1 598 ? 48.634 12.043 55.157 1.00 38.21 598 ASP B CA 1
ATOM 11421 C C . ASP B 1 598 ? 48.824 10.759 55.970 1.00 39.52 598 ASP B C 1
ATOM 11422 O O . ASP B 1 598 ? 47.835 10.122 56.380 1.00 41.81 598 ASP B O 1
ATOM 11427 N N . LEU B 1 599 ? 50.085 10.388 56.194 1.00 38.10 599 LEU B N 1
ATOM 11428 C CA . LEU B 1 599 ? 50.421 9.192 56.874 1.00 35.80 599 LEU B CA 1
ATOM 11429 C C . LEU B 1 599 ? 50.087 9.342 58.328 1.00 34.04 599 LEU B C 1
ATOM 11430 O O . LEU B 1 599 ? 49.500 8.469 58.920 1.00 31.17 599 LEU B O 1
ATOM 11435 N N . TYR B 1 600 ? 50.463 10.478 58.910 1.00 36.18 600 TYR B N 1
ATOM 11436 C CA . TYR B 1 600 ? 50.189 10.745 60.329 1.00 34.48 600 TYR B CA 1
ATOM 11437 C C . TYR B 1 600 ? 48.689 10.686 60.520 1.00 35.68 600 TYR B C 1
ATOM 11438 O O . TYR B 1 600 ? 48.224 10.048 61.415 1.00 37.92 600 TYR B O 1
ATOM 11455 N N . SER B 1 602 ? 46.440 9.082 58.791 1.00 34.31 602 SER B N 1
ATOM 11456 C CA . SER B 1 602 ? 45.843 7.773 58.591 1.00 32.89 602 SER B CA 1
ATOM 11457 C C . SER B 1 602 ? 45.656 7.141 59.966 1.00 32.42 602 SER B C 1
ATOM 11458 O O . SER B 1 602 ? 44.763 6.321 60.178 1.00 31.09 602 SER B O 1
ATOM 11461 N N . ARG B 1 603 ? 46.533 7.545 60.877 1.00 31.27 603 ARG B N 1
ATOM 11462 C CA . ARG B 1 603 ? 46.502 7.131 62.271 1.00 32.29 603 ARG B CA 1
ATOM 11463 C C . ARG B 1 603 ? 46.966 5.700 62.401 1.00 31.24 603 ARG B C 1
ATOM 11464 O O . ARG B 1 603 ? 46.748 5.042 63.388 1.00 30.84 603 ARG B O 1
ATOM 11472 N N . HIS B 1 604 ? 47.562 5.172 61.376 1.00 30.98 604 HIS B N 1
ATOM 11473 C CA . HIS B 1 604 ? 48.117 3.858 61.513 1.00 31.68 604 HIS B CA 1
ATOM 11474 C C . HIS B 1 604 ? 49.016 3.694 62.713 1.00 31.03 604 HIS B C 1
ATOM 11475 O O . HIS B 1 604 ? 48.850 2.789 63.471 1.00 30.96 604 HIS B O 1
ATOM 11482 N N . GLN B 1 605 ? 49.991 4.563 62.902 1.00 32.48 605 GLN B N 1
ATOM 11483 C CA . GLN B 1 605 ? 50.873 4.417 64.043 1.00 31.80 605 GLN B CA 1
ATOM 11484 C C . GLN B 1 605 ? 50.147 4.635 65.359 1.00 32.83 605 GLN B C 1
ATOM 11485 O O . GLN B 1 605 ? 50.531 4.107 66.393 1.00 34.63 605 GLN B O 1
ATOM 11491 N N . HIS B 1 606 ? 49.124 5.461 65.352 1.00 33.14 606 HIS B N 1
ATOM 11492 C CA . HIS B 1 606 ? 48.384 5.748 66.579 1.00 33.97 606 HIS B CA 1
ATOM 11493 C C . HIS B 1 606 ? 47.690 4.460 67.060 1.00 32.15 606 HIS B C 1
ATOM 11494 O O . HIS B 1 606 ? 47.674 4.146 68.227 1.00 30.89 606 HIS B O 1
ATOM 11501 N N . GLU B 1 607 ? 47.116 3.760 66.098 1.00 30.67 607 GLU B N 1
ATOM 11502 C CA . GLU B 1 607 ? 46.420 2.512 66.308 1.00 32.36 607 GLU B CA 1
ATOM 11503 C C . GLU B 1 607 ? 47.344 1.438 66.823 1.00 30.96 607 GLU B C 1
ATOM 11504 O O . GLU B 1 607 ? 46.963 0.635 67.653 1.00 29.64 607 GLU B O 1
ATOM 11510 N N . HIS B 1 608 ? 48.557 1.418 66.296 1.00 31.49 608 HIS B N 1
ATOM 11511 C CA . HIS B 1 608 ? 49.569 0.481 66.730 1.00 30.68 608 HIS B CA 1
ATOM 11512 C C . HIS B 1 608 ? 49.906 0.717 68.192 1.00 30.25 608 HIS B C 1
ATOM 11513 O O . HIS B 1 608 ? 50.042 -0.216 68.956 1.00 30.14 608 HIS B O 1
ATOM 11520 N N . ALA B 1 609 ? 50.014 1.977 68.574 1.00 31.53 609 ALA B N 1
ATOM 11521 C CA . ALA B 1 609 ? 50.270 2.364 69.952 1.00 31.21 609 ALA B CA 1
ATOM 11522 C C . ALA B 1 609 ? 49.135 1.945 70.873 1.00 34.18 609 ALA B C 1
ATOM 11523 O O . ALA B 1 609 ? 49.354 1.555 72.004 1.00 41.18 609 ALA B O 1
ATOM 11525 N N . GLY B 1 610 ? 47.916 2.047 70.373 1.00 34.87 610 GLY B N 1
ATOM 11526 C CA . GLY B 1 610 ? 46.724 1.697 71.113 1.00 32.77 610 GLY B CA 1
ATOM 11527 C C . GLY B 1 610 ? 46.683 0.246 71.522 1.00 31.31 610 GLY B C 1
ATOM 11528 O O . GLY B 1 610 ? 46.174 -0.095 72.566 1.00 31.50 610 GLY B O 1
ATOM 11529 N N . GLN B 1 611 ? 47.218 -0.616 70.680 1.00 31.55 611 GLN B N 1
ATOM 11530 C CA . GLN B 1 611 ? 47.195 -2.042 70.919 1.00 30.79 611 GLN B CA 1
ATOM 11531 C C . GLN B 1 611 ? 47.893 -2.368 72.220 1.00 30.85 611 GLN B C 1
ATOM 11532 O O . GLN B 1 611 ? 47.515 -3.307 72.901 1.00 35.30 611 GLN B O 1
ATOM 11538 N N . ASN B 1 612 ? 48.933 -1.610 72.538 1.00 30.99 612 ASN B N 1
ATOM 11539 C CA . ASN B 1 612 ? 49.642 -1.729 73.803 1.00 30.16 612 ASN B CA 1
ATOM 11540 C C . ASN B 1 612 ? 48.797 -1.429 75.037 1.00 30.05 612 ASN B C 1
ATOM 11541 O O . ASN B 1 612 ? 48.961 -2.058 76.064 1.00 31.16 612 ASN B O 1
ATOM 11546 N N . ALA B 1 613 ? 47.936 -0.426 74.950 1.00 30.61 613 ALA B N 1
ATOM 11547 C CA . ALA B 1 613 ? 46.942 -0.163 75.975 1.00 29.52 613 ALA B CA 1
ATOM 11548 C C . ALA B 1 613 ? 45.667 0.291 75.302 1.00 28.89 613 ALA B C 1
ATOM 11549 O O . ALA B 1 613 ? 45.497 1.474 75.040 1.00 28.07 613 ALA B O 1
ATOM 11551 N N . PRO B 1 614 ? 44.719 -0.712 75.064 1.00 28.28 614 PRO B N 1
ATOM 11552 C CA . PRO B 1 614 ? 43.623 -0.269 74.191 1.00 27.99 614 PRO B CA 1
ATOM 11553 C C . PRO B 1 614 ? 42.869 0.935 74.714 1.00 28.72 614 PRO B C 1
ATOM 11554 O O . PRO B 1 614 ? 42.549 1.004 75.883 1.00 31.82 614 PRO B O 1
ATOM 11558 N N . GLY B 1 615 ? 42.563 1.856 73.809 1.00 28.97 615 GLY B N 1
ATOM 11559 C CA . GLY B 1 615 ? 42.070 3.178 74.128 1.00 31.33 615 GLY B CA 1
ATOM 11560 C C . GLY B 1 615 ? 43.090 4.300 74.215 1.00 33.28 615 GLY B C 1
ATOM 11561 O O . GLY B 1 615 ? 42.729 5.438 74.434 1.00 34.38 615 GLY B O 1
ATOM 11562 N N . SER B 1 616 ? 44.361 3.994 74.016 1.00 34.90 616 SER B N 1
ATOM 11563 C CA . SER B 1 616 ? 45.411 5.003 74.079 1.00 34.45 616 SER B CA 1
ATOM 11564 C C . SER B 1 616 ? 46.024 5.244 72.729 1.00 33.74 616 SER B C 1
ATOM 11565 O O . SER B 1 616 ? 47.245 5.384 72.592 1.00 33.62 616 SER B O 1
ATOM 11568 N N . GLU B 1 617 ? 45.147 5.294 71.738 1.00 33.37 617 GLU B N 1
ATOM 11569 C CA . GLU B 1 617 ? 45.529 5.565 70.376 1.00 34.57 617 GLU B CA 1
ATOM 11570 C C . GLU B 1 617 ? 45.884 7.008 70.255 1.00 34.60 617 GLU B C 1
ATOM 11571 O O . GLU B 1 617 ? 45.003 7.866 70.099 1.00 41.71 617 GLU B O 1
ATOM 11577 N N . GLY B 1 618 ? 47.172 7.268 70.325 1.00 32.92 618 GLY B N 1
ATOM 11578 C CA . GLY B 1 618 ? 47.699 8.576 70.027 1.00 32.53 618 GLY B CA 1
ATOM 11579 C C . GLY B 1 618 ? 49.206 8.529 69.956 1.00 32.58 618 GLY B C 1
ATOM 11580 O O . GLY B 1 618 ? 49.798 7.432 70.037 1.00 32.36 618 GLY B O 1
ATOM 11581 N N . ILE B 1 619 ? 49.819 9.702 69.853 1.00 32.29 619 ILE B N 1
ATOM 11582 C CA . ILE B 1 619 ? 51.274 9.806 69.805 1.00 34.45 619 ILE B CA 1
ATOM 11583 C C . ILE B 1 619 ? 51.699 10.830 70.809 1.00 36.94 619 ILE B C 1
ATOM 11584 O O . ILE B 1 619 ? 51.069 11.847 70.953 1.00 39.60 619 ILE B O 1
ATOM 11589 N N . LYS B 1 620 ? 52.788 10.550 71.490 1.00 39.86 620 LYS B N 1
ATOM 11590 C CA . LYS B 1 620 ? 53.307 11.414 72.513 1.00 40.71 620 LYS B CA 1
ATOM 11591 C C . LYS B 1 620 ? 53.924 12.671 71.949 1.00 43.22 620 LYS B C 1
ATOM 11592 O O . LYS B 1 620 ? 54.744 12.652 70.996 1.00 44.69 620 LYS B O 1
ATOM 11598 N N . THR B 1 621 ? 53.479 13.786 72.499 1.00 47.36 621 THR B N 1
ATOM 11599 C CA . THR B 1 621 ? 54.119 15.078 72.291 1.00 44.95 621 THR B CA 1
ATOM 11600 C C . THR B 1 621 ? 54.484 15.343 70.820 1.00 39.56 621 THR B C 1
ATOM 11601 O O . THR B 1 621 ? 55.550 15.781 70.526 1.00 42.72 621 THR B O 1
ATOM 11605 N N . PRO B 1 622 ? 53.545 15.172 69.888 1.00 37.83 622 PRO B N 1
ATOM 11606 C CA . PRO B 1 622 ? 53.849 15.431 68.501 1.00 39.80 622 PRO B CA 1
ATOM 11607 C C . PRO B 1 622 ? 54.381 16.842 68.201 1.00 41.96 622 PRO B C 1
ATOM 11608 O O . PRO B 1 622 ? 55.258 17.018 67.304 1.00 40.53 622 PRO B O 1
ATOM 11612 N N . GLU B 1 623 ? 53.805 17.837 68.878 1.00 41.02 623 GLU B N 1
ATOM 11613 C CA . GLU B 1 623 ? 54.202 19.220 68.630 1.00 43.57 623 GLU B CA 1
ATOM 11614 C C . GLU B 1 623 ? 55.663 19.502 69.025 1.00 42.84 623 GLU B C 1
ATOM 11615 O O . GLU B 1 623 ? 56.266 20.450 68.531 1.00 39.30 623 GLU B O 1
ATOM 11621 N N . TRP B 1 624 ? 56.249 18.653 69.854 1.00 39.73 624 TRP B N 1
ATOM 11622 C CA . TRP B 1 624 ? 57.668 18.792 70.113 1.00 39.69 624 TRP B CA 1
ATOM 11623 C C . TRP B 1 624 ? 58.471 18.139 69.034 1.00 39.92 624 TRP B C 1
ATOM 11624 O O . TRP B 1 624 ? 59.460 18.695 68.634 1.00 40.96 624 TRP B O 1
ATOM 11635 N N . TYR B 1 625 ? 58.060 16.950 68.584 1.00 40.15 625 TYR B N 1
ATOM 11636 C CA . TYR B 1 625 ? 58.892 16.134 67.694 1.00 37.95 625 TYR B CA 1
ATOM 11637 C C . TYR B 1 625 ? 58.695 16.453 66.229 1.00 37.35 625 TYR B C 1
ATOM 11638 O O . TYR B 1 625 ? 59.562 16.162 65.409 1.00 42.30 625 TYR B O 1
ATOM 11647 N N . LEU B 1 626 ? 57.559 17.032 65.881 1.00 36.28 626 LEU B N 1
ATOM 11648 C CA . LEU B 1 626 ? 57.291 17.398 64.481 1.00 34.65 626 LEU B CA 1
ATOM 11649 C C . LEU B 1 626 ? 57.758 18.806 64.228 1.00 34.88 626 LEU B C 1
ATOM 11650 O O . LEU B 1 626 ? 57.665 19.694 65.103 1.00 36.71 626 LEU B O 1
ATOM 11655 N N . PRO B 1 627 ? 58.228 19.058 63.019 1.00 36.01 627 PRO B N 1
ATOM 11656 C CA . PRO B 1 627 ? 58.485 20.394 62.473 1.00 36.86 627 PRO B CA 1
ATOM 11657 C C . PRO B 1 627 ? 57.248 21.287 62.386 1.00 38.27 627 PRO B C 1
ATOM 11658 O O . PRO B 1 627 ? 56.163 20.790 62.208 1.00 41.52 627 PRO B O 1
ATOM 11662 N N . GLU B 1 628 ? 57.412 22.591 62.495 1.00 41.03 628 GLU B N 1
ATOM 11663 C CA . GLU B 1 628 ? 56.289 23.474 62.629 1.00 42.20 628 GLU B CA 1
ATOM 11664 C C . GLU B 1 628 ? 55.349 23.358 61.460 1.00 41.34 628 GLU B C 1
ATOM 11665 O O . GLU B 1 628 ? 54.148 23.363 61.657 1.00 37.95 628 GLU B O 1
ATOM 11671 N N . ASP B 1 629 ? 55.865 23.243 60.248 1.00 40.93 629 ASP B N 1
ATOM 11672 C CA . ASP B 1 629 ? 54.965 23.308 59.087 1.00 44.08 629 ASP B CA 1
ATOM 11673 C C . ASP B 1 629 ? 54.124 22.046 58.934 1.00 44.81 629 ASP B C 1
ATOM 11674 O O . ASP B 1 629 ? 53.001 22.122 58.442 1.00 47.25 629 ASP B O 1
ATOM 11679 N N . ILE B 1 630 ? 54.653 20.892 59.367 1.00 41.82 630 ILE B N 1
ATOM 11680 C CA . ILE B 1 630 ? 53.884 19.641 59.344 1.00 38.24 630 ILE B CA 1
ATOM 11681 C C . ILE B 1 630 ? 52.800 19.664 60.414 1.00 37.32 630 ILE B C 1
ATOM 11682 O O . ILE B 1 630 ? 51.680 19.231 60.195 1.00 36.09 630 ILE B O 1
ATOM 11687 N N . ALA B 1 631 ? 53.173 20.147 61.583 1.00 37.19 631 ALA B N 1
ATOM 11688 C CA . ALA B 1 631 ? 52.261 20.193 62.696 1.00 40.36 631 ALA B CA 1
ATOM 11689 C C . ALA B 1 631 ? 51.111 21.118 62.332 1.00 41.61 631 ALA B C 1
ATOM 11690 O O . ALA B 1 631 ? 49.955 20.766 62.535 1.00 42.83 631 ALA B O 1
ATOM 11692 N N . ALA B 1 632 ? 51.450 22.255 61.739 1.00 41.52 632 ALA B N 1
ATOM 11693 C CA . ALA B 1 632 ? 50.466 23.254 61.279 1.00 41.73 632 ALA B CA 1
ATOM 11694 C C . ALA B 1 632 ? 49.566 22.754 60.183 1.00 41.52 632 ALA B C 1
ATOM 11695 O O . ALA B 1 632 ? 48.386 23.083 60.169 1.00 40.48 632 ALA B O 1
ATOM 11697 N N . GLU B 1 633 ? 50.120 21.988 59.249 1.00 40.60 633 GLU B N 1
ATOM 11698 C CA . GLU B 1 633 ? 49.301 21.426 58.203 1.00 39.40 633 GLU B CA 1
ATOM 11699 C C . GLU B 1 633 ? 48.294 20.438 58.771 1.00 39.63 633 GLU B C 1
ATOM 11700 O O . GLU B 1 633 ? 47.153 20.412 58.305 1.00 42.38 633 GLU B O 1
ATOM 11706 N N . ILE B 1 634 ? 48.680 19.649 59.782 1.00 36.59 634 ILE B N 1
ATOM 11707 C CA . ILE B 1 634 ? 47.751 18.698 60.395 1.00 34.45 634 ILE B CA 1
ATOM 11708 C C . ILE B 1 634 ? 46.643 19.412 61.174 1.00 35.22 634 ILE B C 1
ATOM 11709 O O . ILE B 1 634 ? 45.476 19.149 60.995 1.00 34.73 634 ILE B O 1
ATOM 11714 N N . ARG B 1 635 ? 47.036 20.324 62.044 1.00 37.43 635 ARG B N 1
ATOM 11715 C CA . ARG B 1 635 ? 46.120 21.154 62.797 1.00 38.31 635 ARG B CA 1
ATOM 11716 C C . ARG B 1 635 ? 45.052 21.844 61.881 1.00 43.33 635 ARG B C 1
ATOM 11717 O O . ARG B 1 635 ? 43.843 21.878 62.187 1.00 42.15 635 ARG B O 1
ATOM 11725 N N . LYS B 1 636 ? 45.492 22.400 60.756 1.00 44.81 636 LYS B N 1
ATOM 11726 C CA . LYS B 1 636 ? 44.580 23.140 59.925 1.00 42.93 636 LYS B CA 1
ATOM 11727 C C . LYS B 1 636 ? 43.695 22.157 59.195 1.00 43.74 636 LYS B C 1
ATOM 11728 O O . LYS B 1 636 ? 42.493 22.347 59.136 1.00 46.53 636 LYS B O 1
ATOM 11734 N N . ARG B 1 637 ? 44.255 21.074 58.669 1.00 42.46 637 ARG B N 1
ATOM 11735 C CA . ARG B 1 637 ? 43.423 20.040 58.052 1.00 39.64 637 ARG B CA 1
ATOM 11736 C C . ARG B 1 637 ? 42.322 19.550 58.993 1.00 38.16 637 ARG B C 1
ATOM 11737 O O . ARG B 1 637 ? 41.220 19.300 58.527 1.00 39.48 637 ARG B O 1
ATOM 11745 N N . LEU B 1 638 ? 42.596 19.425 60.294 1.00 36.57 638 LEU B N 1
ATOM 11746 C CA . LEU B 1 638 ? 41.568 19.019 61.240 1.00 37.72 638 LEU B CA 1
ATOM 11747 C C . LEU B 1 638 ? 40.720 20.163 61.833 1.00 38.18 638 LEU B C 1
ATOM 11748 O O . LEU B 1 638 ? 39.821 19.923 62.644 1.00 42.01 638 LEU B O 1
ATOM 11753 N N . ASP B 1 639 ? 41.067 21.386 61.458 1.00 38.13 639 ASP B N 1
ATOM 11754 C CA . ASP B 1 639 ? 40.480 22.637 61.915 1.00 39.14 639 ASP B CA 1
ATOM 11755 C C . ASP B 1 639 ? 40.616 22.849 63.427 1.00 39.05 639 ASP B C 1
ATOM 11756 O O . ASP B 1 639 ? 39.803 23.501 64.005 1.00 38.73 639 ASP B O 1
ATOM 11761 N N . SER B 1 640 ? 41.662 22.323 64.061 1.00 42.36 640 SER B N 1
ATOM 11762 C CA . SER B 1 640 ? 41.755 22.361 65.530 1.00 45.61 640 SER B CA 1
ATOM 11763 C C . SER B 1 640 ? 43.193 22.658 65.987 1.00 47.27 640 SER B C 1
ATOM 11764 O O . SER B 1 640 ? 44.134 21.980 65.525 1.00 44.66 640 SER B O 1
ATOM 11767 N N . GLU B 1 641 ? 43.366 23.684 66.835 1.00 44.67 641 GLU B N 1
ATOM 11768 C CA . GLU B 1 641 ? 44.682 23.960 67.422 1.00 45.99 641 GLU B CA 1
ATOM 11769 C C . GLU B 1 641 ? 45.033 22.891 68.404 1.00 43.94 641 GLU B C 1
ATOM 11770 O O . GLU B 1 641 ? 46.194 22.721 68.698 1.00 46.55 641 GLU B O 1
ATOM 11776 N N . ARG B 1 642 ? 44.015 22.268 68.976 1.00 41.89 642 ARG B N 1
ATOM 11777 C CA . ARG B 1 642 ? 44.176 21.210 69.958 1.00 41.74 642 ARG B CA 1
ATOM 11778 C C . ARG B 1 642 ? 44.566 19.850 69.355 1.00 38.66 642 ARG B C 1
ATOM 11779 O O . ARG B 1 642 ? 44.709 18.909 70.129 1.00 40.21 642 ARG B O 1
ATOM 11787 N N . SER B 1 643 ? 44.597 19.655 68.038 1.00 34.33 643 SER B N 1
ATOM 11788 C CA . SER B 1 643 ? 44.554 18.236 67.554 1.00 35.79 643 SER B CA 1
ATOM 11789 C C . SER B 1 643 ? 45.763 17.401 67.929 1.00 33.63 643 SER B C 1
ATOM 11790 O O . SER B 1 643 ? 45.570 16.327 68.423 1.00 31.60 643 SER B O 1
ATOM 11793 N N . LEU B 1 644 ? 46.972 17.936 67.817 1.00 34.01 644 LEU B N 1
ATOM 11794 C CA . LEU B 1 644 ? 48.167 17.227 68.333 1.00 34.40 644 LEU B CA 1
ATOM 11795 C C . LEU B 1 644 ? 48.227 17.101 69.857 1.00 35.16 644 LEU B C 1
ATOM 11796 O O . LEU B 1 644 ? 48.760 16.162 70.392 1.00 37.99 644 LEU B O 1
ATOM 11801 N N . LYS B 1 645 ? 47.625 18.018 70.584 1.00 39.93 645 LYS B N 1
ATOM 11802 C CA . LYS B 1 645 ? 47.519 17.868 72.042 1.00 37.71 645 LYS B CA 1
ATOM 11803 C C . LYS B 1 645 ? 46.579 16.760 72.437 1.00 35.73 645 LYS B C 1
ATOM 11804 O O . LYS B 1 645 ? 46.856 16.050 73.400 1.00 36.40 645 LYS B O 1
ATOM 11810 N N . ASP B 1 646 ? 45.513 16.542 71.673 1.00 33.44 646 ASP B N 1
ATOM 11811 C CA . ASP B 1 646 ? 44.632 15.428 71.921 1.00 33.49 646 ASP B CA 1
ATOM 11812 C C . ASP B 1 646 ? 45.313 14.094 71.653 1.00 36.73 646 ASP B C 1
ATOM 11813 O O . ASP B 1 646 ? 45.025 13.085 72.326 1.00 36.31 646 ASP B O 1
ATOM 11818 N N . ASP B 1 647 ? 46.170 14.060 70.623 1.00 37.86 647 ASP B N 1
ATOM 11819 C CA . ASP B 1 647 ? 46.929 12.873 70.363 1.00 38.07 647 ASP B CA 1
ATOM 11820 C C . ASP B 1 647 ? 47.753 12.590 71.580 1.00 37.58 647 ASP B C 1
ATOM 11821 O O . ASP B 1 647 ? 47.837 11.474 72.021 1.00 38.47 647 ASP B O 1
ATOM 11826 N N . ASP B 1 648 ? 48.310 13.612 72.189 1.00 37.05 648 ASP B N 1
ATOM 11827 C CA . ASP B 1 648 ? 49.174 13.356 73.324 1.00 39.20 648 ASP B CA 1
ATOM 11828 C C . ASP B 1 648 ? 48.344 12.908 74.539 1.00 38.51 648 ASP B C 1
ATOM 11829 O O . ASP B 1 648 ? 48.781 12.062 75.284 1.00 35.93 648 ASP B O 1
ATOM 11834 N N . ARG B 1 649 ? 47.158 13.488 74.740 1.00 35.51 649 ARG B N 1
ATOM 11835 C CA . ARG B 1 649 ? 46.272 13.085 75.825 1.00 35.06 649 ARG B CA 1
ATOM 11836 C C . ARG B 1 649 ? 45.928 11.578 75.717 1.00 35.47 649 ARG B C 1
ATOM 11837 O O . ARG B 1 649 ? 45.937 10.821 76.713 1.00 34.87 649 ARG B O 1
ATOM 11845 N N . ALA B 1 650 ? 45.638 11.131 74.502 1.00 33.82 650 ALA B N 1
ATOM 11846 C CA . ALA B 1 650 ? 45.283 9.760 74.330 1.00 34.13 650 ALA B CA 1
ATOM 11847 C C . ALA B 1 650 ? 46.500 8.874 74.617 1.00 32.00 650 ALA B C 1
ATOM 11848 O O . ALA B 1 650 ? 46.369 7.800 75.166 1.00 30.95 650 ALA B O 1
ATOM 11850 N N . ALA B 1 651 ? 47.676 9.318 74.226 1.00 29.99 651 ALA B N 1
ATOM 11851 C CA . ALA B 1 651 ? 48.828 8.499 74.409 1.00 29.90 651 ALA B CA 1
ATOM 11852 C C . ALA B 1 651 ? 49.073 8.357 75.893 1.00 31.48 651 ALA B C 1
ATOM 11853 O O . ALA B 1 651 ? 49.345 7.282 76.399 1.00 34.46 651 ALA B O 1
ATOM 11855 N N . THR B 1 652 ? 48.946 9.453 76.592 1.00 31.75 652 THR B N 1
ATOM 11856 C CA . THR B 1 652 ? 49.247 9.513 77.988 1.00 30.74 652 THR B CA 1
ATOM 11857 C C . THR B 1 652 ? 48.351 8.593 78.821 1.00 31.08 652 THR B C 1
ATOM 11858 O O . THR B 1 652 ? 48.784 8.135 79.900 1.00 28.22 652 THR B O 1
ATOM 11862 N N . ASP B 1 653 ? 47.130 8.342 78.316 1.00 31.12 653 ASP B N 1
ATOM 11863 C CA . ASP B 1 653 ? 46.173 7.425 78.946 1.00 32.36 653 ASP B CA 1
ATOM 11864 C C . ASP B 1 653 ? 46.554 5.945 79.039 1.00 34.04 653 ASP B C 1
ATOM 11865 O O . ASP B 1 653 ? 45.769 5.139 79.526 1.00 34.44 653 ASP B O 1
ATOM 11870 N N . ASN B 1 654 ? 47.732 5.560 78.557 1.00 35.84 654 ASN B N 1
ATOM 11871 C CA . ASN B 1 654 ? 48.111 4.165 78.509 1.00 34.22 654 ASN B CA 1
ATOM 11872 C C . ASN B 1 654 ? 48.452 3.702 79.901 1.00 35.28 654 ASN B C 1
ATOM 11873 O O . ASN B 1 654 ? 48.238 2.547 80.216 1.00 40.42 654 ASN B O 1
ATOM 11878 N N . GLU B 1 655 ? 49.023 4.579 80.714 1.00 34.60 655 GLU B N 1
ATOM 11879 C CA . GLU B 1 655 ? 49.408 4.263 82.077 1.00 35.21 655 GLU B CA 1
ATOM 11880 C C . GLU B 1 655 ? 48.200 4.695 82.939 1.00 35.89 655 GLU B C 1
ATOM 11881 O O . GLU B 1 655 ? 47.824 5.848 82.917 1.00 38.13 655 GLU B O 1
ATOM 11887 N N . VAL B 1 656 ? 47.579 3.797 83.706 1.00 37.22 656 VAL B N 1
ATOM 11888 C CA . VAL B 1 656 ? 46.441 4.160 84.638 1.00 35.68 656 VAL B CA 1
ATOM 11889 C C . VAL B 1 656 ? 46.751 5.347 85.597 1.00 35.95 656 VAL B C 1
ATOM 11890 O O . VAL B 1 656 ? 45.884 6.176 85.870 1.00 35.95 656 VAL B O 1
ATOM 11894 N N . LYS B 1 657 ? 47.974 5.453 86.100 1.00 35.42 657 LYS B N 1
ATOM 11895 C CA . LYS B 1 657 ? 48.278 6.562 86.979 1.00 34.77 657 LYS B CA 1
ATOM 11896 C C . LYS B 1 657 ? 48.148 7.888 86.256 1.00 35.91 657 LYS B C 1
ATOM 11897 O O . LYS B 1 657 ? 47.805 8.891 86.870 1.00 35.64 657 LYS B O 1
ATOM 11903 N N . ASN B 1 658 ? 48.425 7.921 84.954 1.00 36.96 658 ASN B N 1
ATOM 11904 C CA . ASN B 1 658 ? 48.373 9.171 84.240 1.00 35.22 658 ASN B CA 1
ATOM 11905 C C . ASN B 1 658 ? 47.005 9.481 83.674 1.00 39.93 658 ASN B C 1
ATOM 11906 O O . ASN B 1 658 ? 46.830 10.480 82.991 1.00 44.40 658 ASN B O 1
ATOM 11911 N N . ILE B 1 659 ? 46.024 8.634 83.920 1.00 45.35 659 ILE B N 1
ATOM 11912 C CA . ILE B 1 659 ? 44.663 8.992 83.619 1.00 49.93 659 ILE B CA 1
ATOM 11913 C C . ILE B 1 659 ? 44.270 10.164 84.529 1.00 57.07 659 ILE B C 1
ATOM 11914 O O . ILE B 1 659 ? 43.569 11.065 84.087 1.00 59.72 659 ILE B O 1
ATOM 11919 N N . PHE B 1 660 ? 44.858 10.232 85.720 1.00 70.58 660 PHE B N 1
ATOM 11920 C CA . PHE B 1 660 ? 44.773 11.444 86.636 1.00 82.51 660 PHE B CA 1
ATOM 11921 C C . PHE B 1 660 ? 45.830 12.612 86.479 1.00 75.10 660 PHE B C 1
ATOM 11922 O O . PHE B 1 660 ? 45.879 13.553 87.265 1.00 68.49 660 PHE B O 1
ATOM 11930 N N . ILE B 1 661 ? 46.598 12.571 85.403 1.00 76.92 661 ILE B N 1
ATOM 11931 C CA . ILE B 1 661 ? 47.521 13.629 85.044 1.00 82.67 661 ILE B CA 1
ATOM 11932 C C . ILE B 1 661 ? 46.670 14.703 84.323 1.00 81.58 661 ILE B C 1
ATOM 11933 O O . ILE B 1 661 ? 47.109 15.838 84.107 1.00 75.02 661 ILE B O 1
ATOM 11938 N N . TYR B 1 670 ? 37.907 12.411 93.298 1.00 69.44 670 TYR B N 1
ATOM 11939 C CA . TYR B 1 670 ? 36.958 11.349 92.863 1.00 76.19 670 TYR B CA 1
ATOM 11940 C C . TYR B 1 670 ? 36.584 10.272 93.888 1.00 73.74 670 TYR B C 1
ATOM 11941 O O . TYR B 1 670 ? 35.474 9.775 93.848 1.00 66.60 670 TYR B O 1
ATOM 11950 N N . LEU B 1 671 ? 37.518 9.886 94.760 1.00 78.83 671 LEU B N 1
ATOM 11951 C CA . LEU B 1 671 ? 37.279 8.810 95.749 1.00 85.47 671 LEU B CA 1
ATOM 11952 C C . LEU B 1 671 ? 36.073 9.119 96.674 1.00 86.19 671 LEU B C 1
ATOM 11953 O O . LEU B 1 671 ? 35.865 10.266 97.069 1.00 81.95 671 LEU B O 1
ATOM 11958 N N . LEU B 1 672 ? 35.264 8.103 96.983 1.00 89.29 672 LEU B N 1
ATOM 11959 C CA . LEU B 1 672 ? 34.142 8.257 97.922 1.00 83.71 672 LEU B CA 1
ATOM 11960 C C . LEU B 1 672 ? 34.702 8.392 99.358 1.00 87.47 672 LEU B C 1
ATOM 11961 O O . LEU B 1 672 ? 35.805 7.883 99.636 1.00 82.39 672 LEU B O 1
ATOM 11966 N N . PRO B 1 673 ? 33.959 9.081 100.267 1.00 89.25 673 PRO B N 1
ATOM 11967 C CA . PRO B 1 673 ? 34.305 9.258 101.711 1.00 86.89 673 PRO B CA 1
ATOM 11968 C C . PRO B 1 673 ? 34.544 7.972 102.577 1.00 87.90 673 PRO B C 1
ATOM 11969 O O . PRO B 1 673 ? 34.422 6.852 102.059 1.00 81.23 673 PRO B O 1
ATOM 11973 N N . GLU B 1 674 ? 34.833 8.160 103.883 1.00 91.92 674 GLU B N 1
ATOM 11974 C CA . GLU B 1 674 ? 35.510 7.142 104.748 1.00 90.60 674 GLU B CA 1
ATOM 11975 C C . GLU B 1 674 ? 35.051 5.690 104.565 1.00 84.98 674 GLU B C 1
ATOM 11976 O O . GLU B 1 674 ? 35.890 4.832 104.283 1.00 101.28 674 GLU B O 1
ATOM 11982 N N . LYS B 1 675 ? 33.761 5.394 104.710 1.00 72.80 675 LYS B N 1
ATOM 11983 C CA . LYS B 1 675 ? 33.286 3.999 104.518 1.00 69.13 675 LYS B CA 1
ATOM 11984 C C . LYS B 1 675 ? 32.154 3.846 103.516 1.00 61.55 675 LYS B C 1
ATOM 11985 O O . LYS B 1 675 ? 31.495 2.846 103.458 1.00 55.25 675 LYS B O 1
ATOM 11991 N N . LYS B 1 676 ? 31.947 4.849 102.693 1.00 65.95 676 LYS B N 1
ATOM 11992 C CA . LYS B 1 676 ? 30.733 4.942 101.918 1.00 60.75 676 LYS B CA 1
ATOM 11993 C C . LYS B 1 676 ? 30.594 3.858 100.871 1.00 57.06 676 LYS B C 1
ATOM 11994 O O . LYS B 1 676 ? 29.493 3.431 100.564 1.00 54.90 676 LYS B O 1
ATOM 12000 N N . LEU B 1 677 ? 31.719 3.434 100.308 1.00 52.29 677 LEU B N 1
ATOM 12001 C CA . LEU B 1 677 ? 31.711 2.444 99.258 1.00 48.94 677 LEU B CA 1
ATOM 12002 C C . LEU B 1 677 ? 31.403 1.044 99.857 1.00 47.56 677 LEU B C 1
ATOM 12003 O O . LEU B 1 677 ? 30.566 0.295 99.358 1.00 41.41 677 LEU B O 1
ATOM 12008 N N . LEU B 1 678 ? 32.082 0.715 100.948 1.00 46.85 678 LEU B N 1
ATOM 12009 C CA . LEU B 1 678 ? 31.814 -0.529 101.651 1.00 48.08 678 LEU B CA 1
ATOM 12010 C C . LEU B 1 678 ? 30.328 -0.664 101.996 1.00 46.92 678 LEU B C 1
ATOM 12011 O O . LEU B 1 678 ? 29.738 -1.710 101.810 1.00 47.60 678 LEU B O 1
ATOM 12016 N N . CYS B 1 679 ? 29.742 0.403 102.493 1.00 45.78 679 CYS B N 1
ATOM 12017 C CA . CYS B 1 679 ? 28.354 0.375 102.871 1.00 47.39 679 CYS B CA 1
ATOM 12018 C C . CYS B 1 679 ? 27.464 0.207 101.666 1.00 48.19 679 CYS B C 1
ATOM 12019 O O . CYS B 1 679 ? 26.439 -0.472 101.742 1.00 43.52 679 CYS B O 1
ATOM 12022 N N . ARG B 1 680 ? 27.824 0.875 100.572 1.00 51.16 680 ARG B N 1
ATOM 12023 C CA . ARG B 1 680 ? 27.010 0.828 99.329 1.00 49.71 680 ARG B CA 1
ATOM 12024 C C . ARG B 1 680 ? 26.929 -0.592 98.833 1.00 47.59 680 ARG B C 1
ATOM 12025 O O . ARG B 1 680 ? 25.856 -1.136 98.545 1.00 44.50 680 ARG B O 1
ATOM 12033 N N . LEU B 1 681 ? 28.098 -1.200 98.813 1.00 48.13 681 LEU B N 1
ATOM 12034 C CA . LEU B 1 681 ? 28.250 -2.553 98.365 1.00 49.24 681 LEU B CA 1
ATOM 12035 C C . LEU B 1 681 ? 27.619 -3.539 99.342 1.00 52.84 681 LEU B C 1
ATOM 12036 O O . LEU B 1 681 ? 26.962 -4.513 98.912 1.00 55.53 681 LEU B O 1
ATOM 12041 N N . VAL B 1 682 ? 27.802 -3.314 100.646 1.00 51.91 682 VAL B N 1
ATOM 12042 C CA . VAL B 1 682 ? 27.190 -4.225 101.633 1.00 50.09 682 VAL B CA 1
ATOM 12043 C C . VAL B 1 682 ? 25.664 -4.238 101.477 1.00 49.38 682 VAL B C 1
ATOM 12044 O O . VAL B 1 682 ? 25.053 -5.279 101.573 1.00 44.94 682 VAL B O 1
ATOM 12048 N N . ALA B 1 683 ? 25.080 -3.091 101.166 1.00 50.40 683 ALA B N 1
ATOM 12049 C CA . ALA B 1 683 ? 23.650 -3.009 100.988 1.00 52.15 683 ALA B CA 1
ATOM 12050 C C . ALA B 1 683 ? 23.187 -3.666 99.699 1.00 57.59 683 ALA B C 1
ATOM 12051 O O . ALA B 1 683 ? 22.071 -4.197 99.631 1.00 62.49 683 ALA B O 1
ATOM 12053 N N . ARG B 1 684 ? 24.029 -3.615 98.676 1.00 59.65 684 ARG B N 1
ATOM 12054 C CA . ARG B 1 684 ? 23.696 -4.223 97.399 1.00 55.44 684 ARG B CA 1
ATOM 12055 C C . ARG B 1 684 ? 23.849 -5.748 97.484 1.00 53.41 684 ARG B C 1
ATOM 12056 O O . ARG B 1 684 ? 22.991 -6.470 97.018 1.00 50.75 684 ARG B O 1
ATOM 12064 N N . GLN B 1 685 ? 24.907 -6.246 98.111 1.00 51.72 685 GLN B N 1
ATOM 12065 C CA . GLN B 1 685 ? 24.984 -7.676 98.394 1.00 50.72 685 GLN B CA 1
ATOM 12066 C C . GLN B 1 685 ? 23.797 -8.162 99.250 1.00 50.21 685 GLN B C 1
ATOM 12067 O O . GLN B 1 685 ? 23.330 -9.250 99.087 1.00 49.50 685 GLN B O 1
ATOM 12073 N N . LEU B 1 686 ? 23.347 -7.382 100.213 1.00 53.53 686 LEU B N 1
ATOM 12074 C CA . LEU B 1 686 ? 22.180 -7.783 101.007 1.00 55.58 686 LEU B CA 1
ATOM 12075 C C . LEU B 1 686 ? 20.984 -7.960 100.107 1.00 56.26 686 LEU B C 1
ATOM 12076 O O . LEU B 1 686 ? 20.232 -8.903 100.272 1.00 60.01 686 LEU B O 1
ATOM 12081 N N . GLY B 1 687 ? 20.817 -7.057 99.155 1.00 57.06 687 GLY B N 1
ATOM 12082 C CA . GLY B 1 687 ? 19.758 -7.174 98.163 1.00 59.26 687 GLY B CA 1
ATOM 12083 C C . GLY B 1 687 ? 18.440 -6.741 98.758 1.00 66.81 687 GLY B C 1
ATOM 12084 O O . GLY B 1 687 ? 18.338 -6.600 99.986 1.00 69.58 687 GLY B O 1
ATOM 12085 N N . GLU B 1 688 ? 17.431 -6.576 97.893 1.00 71.75 688 GLU B N 1
ATOM 12086 C CA . GLU B 1 688 ? 16.161 -5.954 98.263 1.00 74.82 688 GLU B CA 1
ATOM 12087 C C . GLU B 1 688 ? 15.457 -6.702 99.382 1.00 71.79 688 GLU B C 1
ATOM 12088 O O . GLU B 1 688 ? 15.033 -6.107 100.369 1.00 68.91 688 GLU B O 1
ATOM 12094 N N . SER B 1 689 ? 15.352 -8.012 99.235 1.00 70.85 689 SER B N 1
ATOM 12095 C CA . SER B 1 689 ? 14.539 -8.809 100.147 1.00 68.02 689 SER B CA 1
ATOM 12096 C C . SER B 1 689 ? 15.058 -8.680 101.557 1.00 64.81 689 SER B C 1
ATOM 12097 O O . SER B 1 689 ? 14.282 -8.416 102.476 1.00 68.35 689 SER B O 1
ATOM 12100 N N . ASN B 1 690 ? 16.370 -8.838 101.726 1.00 61.38 690 ASN B N 1
ATOM 12101 C CA . ASN B 1 690 ? 16.990 -8.710 103.043 1.00 60.91 690 ASN B CA 1
ATOM 12102 C C . ASN B 1 690 ? 16.977 -7.300 103.628 1.00 60.74 690 ASN B C 1
ATOM 12103 O O . ASN B 1 690 ? 16.690 -7.113 104.824 1.00 57.07 690 ASN B O 1
ATOM 12108 N N . CYS B 1 691 ? 17.281 -6.312 102.797 1.00 59.81 691 CYS B N 1
ATOM 12109 C CA . CYS B 1 691 ? 17.209 -4.938 103.254 1.00 60.13 691 CYS B CA 1
ATOM 12110 C C . CYS B 1 691 ? 15.820 -4.613 103.766 1.00 60.39 691 CYS B C 1
ATOM 12111 O O . CYS B 1 691 ? 15.697 -3.920 104.784 1.00 63.19 691 CYS B O 1
ATOM 12114 N N . THR B 1 692 ? 14.789 -5.127 103.110 1.00 58.48 692 THR B N 1
ATOM 12115 C CA . THR B 1 692 ? 13.408 -4.822 103.539 1.00 62.56 692 THR B CA 1
ATOM 12116 C C . THR B 1 692 ? 13.112 -5.445 104.929 1.00 60.31 692 THR B C 1
ATOM 12117 O O . THR B 1 692 ? 12.513 -4.802 105.797 1.00 56.02 692 THR B O 1
ATOM 12121 N N . LYS B 1 693 ? 13.569 -6.675 105.143 1.00 60.76 693 LYS B N 1
ATOM 12122 C CA . LYS B 1 693 ? 13.392 -7.352 106.436 1.00 63.46 693 LYS B CA 1
ATOM 12123 C C . LYS B 1 693 ? 14.057 -6.590 107.549 1.00 61.76 693 LYS B C 1
ATOM 12124 O O . LYS B 1 693 ? 13.459 -6.390 108.615 1.00 64.28 693 LYS B O 1
ATOM 12130 N N . LEU B 1 694 ? 15.308 -6.196 107.300 1.00 60.69 694 LEU B N 1
ATOM 12131 C CA . LEU B 1 694 ? 16.083 -5.387 108.242 1.00 55.79 694 LEU B CA 1
ATOM 12132 C C . LEU B 1 694 ? 15.378 -4.070 108.479 1.00 54.13 694 LEU B C 1
ATOM 12133 O O . LEU B 1 694 ? 15.217 -3.641 109.608 1.00 54.88 694 LEU B O 1
ATOM 12138 N N . TYR B 1 695 ? 14.915 -3.447 107.418 1.00 53.89 695 TYR B N 1
ATOM 12139 C CA . TYR B 1 695 ? 14.240 -2.160 107.554 1.00 58.95 695 TYR B CA 1
ATOM 12140 C C . TYR B 1 695 ? 12.968 -2.219 108.417 1.00 57.64 695 TYR B C 1
ATOM 12141 O O . TYR B 1 695 ? 12.812 -1.446 109.355 1.00 56.02 695 TYR B O 1
ATOM 12150 N N . ASP B 1 696 ? 12.076 -3.151 108.111 1.00 63.79 696 ASP B N 1
ATOM 12151 C CA . ASP B 1 696 ? 10.806 -3.284 108.860 1.00 64.07 696 ASP B CA 1
ATOM 12152 C C . ASP B 1 696 ? 11.053 -3.516 110.364 1.00 62.22 696 ASP B C 1
ATOM 12153 O O . ASP B 1 696 ? 10.630 -2.708 111.204 1.00 60.26 696 ASP B O 1
ATOM 12158 N N . ALA B 1 697 ? 11.810 -4.560 110.690 1.00 59.69 697 ALA B N 1
ATOM 12159 C CA . ALA B 1 697 ? 12.196 -4.815 112.083 1.00 61.03 697 ALA B CA 1
ATOM 12160 C C . ALA B 1 697 ? 12.734 -3.551 112.773 1.00 64.70 697 ALA B C 1
ATOM 12161 O O . ALA B 1 697 ? 12.244 -3.167 113.839 1.00 66.42 697 ALA B O 1
ATOM 12163 N N . LEU B 1 698 ? 13.729 -2.905 112.158 1.00 63.56 698 LEU B N 1
ATOM 12164 C CA . LEU B 1 698 ? 14.301 -1.675 112.694 1.00 61.19 698 LEU B CA 1
ATOM 12165 C C . LEU B 1 698 ? 13.323 -0.508 112.739 1.00 62.69 698 LEU B C 1
ATOM 12166 O O . LEU B 1 698 ? 13.400 0.342 113.647 1.00 63.45 698 LEU B O 1
ATOM 12171 N N . HIS B 1 699 ? 12.399 -0.449 111.790 1.00 67.38 699 HIS B N 1
ATOM 12172 C CA . HIS B 1 699 ? 11.354 0.577 111.878 1.00 73.92 699 HIS B CA 1
ATOM 12173 C C . HIS B 1 699 ? 10.539 0.442 113.207 1.00 74.29 699 HIS B C 1
ATOM 12174 O O . HIS B 1 699 ? 10.364 1.424 113.943 1.00 75.74 699 HIS B O 1
ATOM 12181 N N . SER B 1 700 ? 10.106 -0.766 113.553 1.00 67.19 700 SER B N 1
ATOM 12182 C CA . SER B 1 700 ? 9.361 -0.925 114.797 1.00 67.10 700 SER B CA 1
ATOM 12183 C C . SER B 1 700 ? 10.250 -0.642 115.994 1.00 66.48 700 SER B C 1
ATOM 12184 O O . SER B 1 700 ? 9.890 0.154 116.861 1.00 72.52 700 SER B O 1
ATOM 12187 N N . LEU B 1 701 ? 11.410 -1.291 116.036 1.00 63.90 701 LEU B N 1
ATOM 12188 C CA . LEU B 1 701 ? 12.281 -1.216 117.196 1.00 63.51 701 LEU B CA 1
ATOM 12189 C C . LEU B 1 701 ? 12.741 0.199 117.508 1.00 63.15 701 LEU B C 1
ATOM 12190 O O . LEU B 1 701 ? 12.702 0.632 118.647 1.00 63.16 701 LEU B O 1
ATOM 12195 N N . ILE B 1 702 ? 13.182 0.925 116.500 1.00 65.56 702 ILE B N 1
ATOM 12196 C CA . ILE B 1 702 ? 13.729 2.263 116.717 1.00 66.63 702 ILE B CA 1
ATOM 12197 C C . ILE B 1 702 ? 12.656 3.228 117.219 1.00 64.42 702 ILE B C 1
ATOM 12198 O O . ILE B 1 702 ? 12.997 4.213 117.905 1.00 62.37 702 ILE B O 1
ATOM 12203 N N . ASN B 1 703 ? 11.389 2.960 116.842 1.00 66.14 703 ASN B N 1
ATOM 12204 C CA . ASN B 1 703 ? 10.229 3.796 117.227 1.00 70.12 703 ASN B CA 1
ATOM 12205 C C . ASN B 1 703 ? 9.683 3.530 118.645 1.00 69.38 703 ASN B C 1
ATOM 12206 O O . ASN B 1 703 ? 8.810 4.236 119.102 1.00 74.36 703 ASN B O 1
ATOM 12211 N N . GLU B 1 704 ? 10.247 2.551 119.340 1.00 70.02 704 GLU B N 1
ATOM 12212 C CA . GLU B 1 704 ? 10.176 2.465 120.803 1.00 71.06 704 GLU B CA 1
ATOM 12213 C C . GLU B 1 704 ? 11.376 3.205 121.420 1.00 70.09 704 GLU B C 1
ATOM 12214 O O . GLU B 1 704 ? 12.287 2.593 121.967 1.00 69.10 704 GLU B O 1
ATOM 12220 N N . ARG B 1 705 ? 11.337 4.525 121.360 1.00 74.35 705 ARG B N 1
ATOM 12221 C CA . ARG B 1 705 ? 12.509 5.392 121.597 1.00 83.53 705 ARG B CA 1
ATOM 12222 C C . ARG B 1 705 ? 13.057 5.356 123.024 1.00 81.84 705 ARG B C 1
ATOM 12223 O O . ARG B 1 705 ? 14.210 5.739 123.263 1.00 77.31 705 ARG B O 1
ATOM 12231 N N . ASN B 1 706 ? 12.230 4.884 123.958 1.00 82.80 706 ASN B N 1
ATOM 12232 C CA . ASN B 1 706 ? 12.636 4.707 125.346 1.00 81.07 706 ASN B CA 1
ATOM 12233 C C . ASN B 1 706 ? 13.732 3.699 125.565 1.00 73.58 706 ASN B C 1
ATOM 12234 O O . ASN B 1 706 ? 14.494 3.815 126.512 1.00 68.82 706 ASN B O 1
ATOM 12239 N N . LEU B 1 707 ? 13.820 2.721 124.677 1.00 69.66 707 LEU B N 1
ATOM 12240 C CA . LEU B 1 707 ? 14.772 1.640 124.821 1.00 68.46 707 LEU B CA 1
ATOM 12241 C C . LEU B 1 707 ? 16.203 2.060 124.658 1.00 65.57 707 LEU B C 1
ATOM 12242 O O . LEU B 1 707 ? 17.111 1.248 124.923 1.00 63.10 707 LEU B O 1
ATOM 12247 N N . PHE B 1 708 ? 16.394 3.304 124.206 1.00 63.79 708 PHE B N 1
ATOM 12248 C CA . PHE B 1 708 ? 17.707 3.805 123.833 1.00 64.05 708 PHE B CA 1
ATOM 12249 C C . PHE B 1 708 ? 18.254 4.777 124.832 1.00 65.56 708 PHE B C 1
ATOM 12250 O O . PHE B 1 708 ? 19.453 5.070 124.790 1.00 70.39 708 PHE B O 1
ATOM 12258 N N . THR B 1 709 ? 17.388 5.236 125.738 1.00 70.71 709 THR B N 1
ATOM 12259 C CA . THR B 1 709 ? 17.740 6.136 126.840 1.00 68.75 709 THR B CA 1
ATOM 12260 C C . THR B 1 709 ? 18.491 5.387 127.965 1.00 70.27 709 THR B C 1
ATOM 12261 O O . THR B 1 709 ?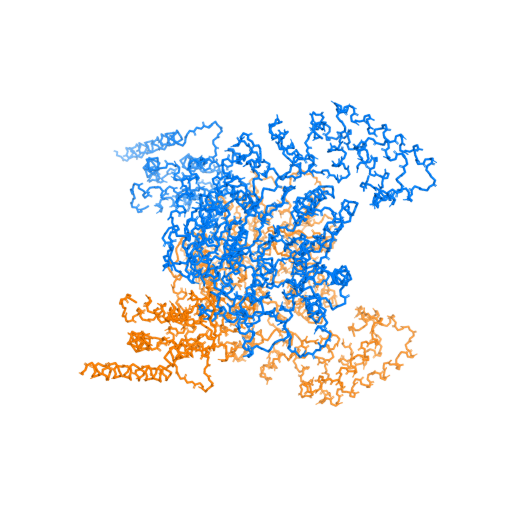 17.911 4.478 128.609 1.00 63.16 709 THR B O 1
ATOM 12265 N N . PRO B 1 710 ? 19.776 5.773 128.214 1.00 73.08 710 PRO B N 1
ATOM 12266 C CA . PRO B 1 710 ? 20.643 5.071 129.187 1.00 76.66 710 PRO B CA 1
ATOM 12267 C C . PRO B 1 710 ? 20.299 5.475 130.616 1.00 82.18 710 PRO B C 1
ATOM 12268 O O . PRO B 1 710 ? 19.378 6.254 130.813 1.00 82.33 710 PRO B O 1
ATOM 12272 N N . GLN B 1 711 ? 21.014 4.948 131.600 1.00 90.22 711 GLN B N 1
ATOM 12273 C CA . GLN B 1 711 ? 20.807 5.389 132.977 1.00 100.24 711 GLN B CA 1
ATOM 12274 C C . GLN B 1 711 ? 21.371 6.797 133.145 1.00 103.80 711 GLN B C 1
ATOM 12275 O O . GLN B 1 711 ? 22.201 7.229 132.358 1.00 102.15 711 GLN B O 1
ATOM 12281 N N . GLU B 1 712 ? 20.874 7.521 134.141 1.00 112.02 712 GLU B N 1
ATOM 12282 C CA . GLU B 1 712 ? 21.318 8.891 134.422 1.00 117.38 712 GLU B CA 1
ATOM 12283 C C . GLU B 1 712 ? 22.557 8.703 135.314 1.00 118.52 712 GLU B C 1
ATOM 12284 O O . GLU B 1 712 ? 22.464 8.140 136.411 1.00 127.82 712 GLU B O 1
ATOM 12290 N N . GLN B 1 713 ? 23.727 9.100 134.800 1.00 113.63 713 GLN B N 1
ATOM 12291 C CA . GLN B 1 713 ? 25.037 8.679 135.369 1.00 113.10 713 GLN B CA 1
ATOM 12292 C C . GLN B 1 713 ? 25.751 9.827 136.111 1.00 110.56 713 GLN B C 1
ATOM 12293 O O . GLN B 1 713 ? 26.886 10.175 135.777 1.00 113.94 713 GLN B O 1
ATOM 12299 N N . SER B 1 714 ? 25.089 10.386 137.124 1.00 106.96 714 SER B N 1
ATOM 12300 C CA . SER B 1 714 ? 25.556 11.580 137.850 1.00 99.32 714 SER B CA 1
ATOM 12301 C C . SER B 1 714 ? 27.085 11.688 138.051 1.00 99.87 714 SER B C 1
ATOM 12302 O O . SER B 1 714 ? 27.653 12.747 137.775 1.00 90.31 714 SER B O 1
ATOM 12305 N N . SER B 1 715 ? 27.742 10.599 138.484 1.00 103.04 715 SER B N 1
ATOM 12306 C CA . SER B 1 715 ? 29.215 10.578 138.731 1.00 104.18 715 SER B CA 1
ATOM 12307 C C . SER B 1 715 ? 30.093 10.970 137.508 1.00 106.61 715 SER B C 1
ATOM 12308 O O . SER B 1 715 ? 31.266 11.358 137.671 1.00 97.57 715 SER B O 1
ATOM 12311 N N . ARG B 1 716 ? 29.512 10.896 136.305 1.00 106.79 716 ARG B N 1
ATOM 12312 C CA . ARG B 1 716 ? 30.215 11.166 135.035 1.00 101.54 716 ARG B CA 1
ATOM 12313 C C . ARG B 1 716 ? 30.032 12.598 134.484 1.00 95.14 716 ARG B C 1
ATOM 12314 O O . ARG B 1 716 ? 30.853 13.036 133.664 1.00 97.84 716 ARG B O 1
ATOM 12322 N N . TRP B 1 717 ? 28.960 13.292 134.917 1.00 88.74 717 TRP B N 1
ATOM 12323 C CA . TRP B 1 717 ? 28.567 14.634 134.411 1.00 81.19 717 TRP B CA 1
ATOM 12324 C C . TRP B 1 717 ? 28.879 15.716 135.417 1.00 75.48 717 TRP B C 1
ATOM 12325 O O . TRP B 1 717 ? 28.682 15.539 136.619 1.00 77.07 717 TRP B O 1
ATOM 12336 N N . THR B 1 718 ? 29.392 16.829 134.923 1.00 72.71 718 THR B N 1
ATOM 12337 C CA . THR B 1 718 ? 29.669 17.996 135.768 1.00 72.94 718 THR B CA 1
ATOM 12338 C C . THR B 1 718 ? 28.732 19.130 135.313 1.00 69.75 718 THR B C 1
ATOM 12339 O O . THR B 1 718 ? 28.006 19.705 136.125 1.00 61.51 718 THR B O 1
ATOM 12343 N N . SER B 1 719 ? 28.714 19.417 134.011 1.00 69.33 719 SER B N 1
ATOM 12344 C CA . SER B 1 719 ? 27.708 20.334 133.461 1.00 70.61 719 SER B CA 1
ATOM 12345 C C . SER B 1 719 ? 26.435 19.577 133.084 1.00 69.49 719 SER B C 1
ATOM 12346 O O . SER B 1 719 ? 26.475 18.548 132.406 1.00 65.77 719 SER B O 1
ATOM 12349 N N . SER B 1 720 ? 25.307 20.095 133.558 1.00 72.40 720 SER B N 1
ATOM 12350 C CA . SER B 1 720 ? 23.985 19.606 133.161 1.00 74.39 720 SER B CA 1
ATOM 12351 C C . SER B 1 720 ? 23.813 19.636 131.649 1.00 67.98 720 SER B C 1
ATOM 12352 O O . SER B 1 720 ? 23.047 18.863 131.083 1.00 65.39 720 SER B O 1
ATOM 12355 N N . PHE B 1 721 ? 24.542 20.515 130.988 1.00 66.29 721 PHE B N 1
ATOM 12356 C CA . PHE B 1 721 ? 24.294 20.726 129.589 1.00 64.20 721 PHE B CA 1
ATOM 12357 C C . PHE B 1 721 ? 24.656 19.493 128.776 1.00 63.70 721 PHE B C 1
ATOM 12358 O O . PHE B 1 721 ? 23.965 19.141 127.815 1.00 62.69 721 PHE B O 1
ATOM 12366 N N . PHE B 1 722 ? 25.722 18.832 129.213 1.00 64.44 722 PHE B N 1
ATOM 12367 C CA . PHE B 1 722 ? 26.259 17.650 128.567 1.00 65.89 722 PHE B CA 1
ATOM 12368 C C . PHE B 1 722 ? 25.876 16.357 129.298 1.00 69.80 722 PHE B C 1
ATOM 12369 O O . PHE B 1 722 ? 26.427 15.299 129.026 1.00 72.54 722 PHE B O 1
ATOM 12377 N N . SER B 1 723 ? 24.899 16.448 130.200 1.00 79.72 723 SER B N 1
ATOM 12378 C CA . SER B 1 723 ? 24.329 15.273 130.891 1.00 78.40 723 SER B CA 1
ATOM 12379 C C . SER B 1 723 ? 23.432 14.432 129.961 1.00 76.42 723 SER B C 1
ATOM 12380 O O . SER B 1 723 ? 22.901 14.947 128.975 1.00 79.64 723 SER B O 1
ATOM 12383 N N . SER B 1 724 ? 23.285 13.143 130.287 1.00 79.20 724 SER B N 1
ATOM 12384 C CA . SER B 1 724 ? 22.383 12.224 129.576 1.00 85.07 724 SER B CA 1
ATOM 12385 C C . SER B 1 724 ? 20.908 12.569 129.841 1.00 85.19 724 SER B C 1
ATOM 12386 O O . SER B 1 724 ? 20.064 12.352 128.983 1.00 82.42 724 SER B O 1
ATOM 12389 N N . GLU B 1 725 ? 20.603 13.091 131.029 1.00 94.59 725 GLU B N 1
ATOM 12390 C CA . GLU B 1 725 ? 19.290 13.694 131.302 1.00 95.81 725 GLU B CA 1
ATOM 12391 C C . GLU B 1 725 ? 18.902 14.674 130.179 1.00 85.43 725 GLU B C 1
ATOM 12392 O O . GLU B 1 725 ? 17.794 14.613 129.656 1.00 77.54 725 GLU B O 1
ATOM 12398 N N . SER B 1 726 ? 19.815 15.567 129.802 1.00 81.84 726 SER B N 1
ATOM 12399 C CA . SER B 1 726 ? 19.490 16.576 128.776 1.00 85.73 726 SER B CA 1
ATOM 12400 C C . SER B 1 726 ? 19.578 16.029 127.332 1.00 81.46 726 SER B C 1
ATOM 12401 O O . SER B 1 726 ? 18.981 16.608 126.433 1.00 75.67 726 SER B O 1
ATOM 12404 N N . ASN B 1 727 ? 20.327 14.939 127.114 1.00 83.71 727 ASN B N 1
ATOM 12405 C CA . ASN B 1 727 ? 20.632 14.403 125.756 1.00 82.73 727 ASN B CA 1
ATOM 12406 C C . ASN B 1 727 ? 20.321 12.892 125.707 1.00 80.95 727 ASN B C 1
ATOM 12407 O O . ASN B 1 727 ? 21.222 12.075 125.493 1.00 73.68 727 ASN B O 1
ATOM 12412 N N . PRO B 1 728 ? 19.035 12.521 125.941 1.00 81.81 728 PRO B N 1
ATOM 12413 C CA . PRO B 1 728 ? 18.699 11.124 126.283 1.00 73.83 728 PRO B CA 1
ATOM 12414 C C . PRO B 1 728 ? 18.999 10.132 125.147 1.00 69.14 728 PRO B C 1
ATOM 12415 O O . PRO B 1 728 ? 19.577 9.061 125.388 1.00 70.73 728 PRO B O 1
ATOM 12419 N N . THR B 1 729 ? 18.638 10.489 123.919 1.00 63.94 729 THR B N 1
ATOM 12420 C CA . THR B 1 729 ? 18.791 9.554 122.821 1.00 60.30 729 THR B CA 1
ATOM 12421 C C . THR B 1 729 ? 20.137 9.689 122.167 1.00 54.42 729 THR B C 1
ATOM 12422 O O . THR B 1 729 ? 20.484 10.756 121.755 1.00 51.18 729 THR B O 1
ATOM 12426 N N . PRO B 1 730 ? 20.890 8.593 122.038 1.00 56.35 730 PRO B N 1
ATOM 12427 C CA . PRO B 1 730 ? 22.167 8.720 121.324 1.00 57.10 730 PRO B CA 1
ATOM 12428 C C . PRO B 1 730 ? 22.014 9.300 119.891 1.00 55.53 730 PRO B C 1
ATOM 12429 O O . PRO B 1 730 ? 21.054 9.001 119.191 1.00 57.15 730 PRO B O 1
ATOM 12433 N N . ASP B 1 731 ? 22.985 10.095 119.462 1.00 53.38 731 ASP B N 1
ATOM 12434 C CA . ASP B 1 731 ? 22.886 10.790 118.207 1.00 51.16 731 ASP B CA 1
ATOM 12435 C C . ASP B 1 731 ? 22.748 9.848 117.001 1.00 49.08 731 ASP B C 1
ATOM 12436 O O . ASP B 1 731 ? 21.968 10.127 116.096 1.00 49.46 731 ASP B O 1
ATOM 12441 N N . GLY B 1 732 ? 23.487 8.750 116.983 1.00 46.88 732 GLY B N 1
ATOM 12442 C CA . GLY B 1 732 ? 23.328 7.743 115.945 1.00 47.47 732 GLY B CA 1
ATOM 12443 C C . GLY B 1 732 ? 21.890 7.235 115.804 1.00 50.14 732 GLY B C 1
ATOM 12444 O O . GLY B 1 732 ? 21.363 7.092 114.687 1.00 48.98 732 GLY B O 1
ATOM 12445 N N . ILE B 1 733 ? 21.242 6.980 116.933 1.00 51.01 733 ILE B N 1
ATOM 12446 C CA . ILE B 1 733 ? 19.835 6.596 116.918 1.00 53.50 733 ILE B CA 1
ATOM 12447 C C . ILE B 1 733 ? 18.932 7.712 116.378 1.00 54.53 733 ILE B C 1
ATOM 12448 O O . ILE B 1 733 ? 18.022 7.447 115.589 1.00 53.52 733 ILE B O 1
ATOM 12453 N N . LYS B 1 734 ? 19.196 8.953 116.773 1.00 58.39 734 LYS B N 1
ATOM 12454 C CA . LYS B 1 734 ? 18.420 10.116 116.271 1.00 65.31 734 LYS B CA 1
ATOM 12455 C C . LYS B 1 734 ? 18.507 10.272 114.750 1.00 63.58 734 LYS B C 1
ATOM 12456 O O . LYS B 1 734 ? 17.546 10.689 114.102 1.00 63.81 734 LYS B O 1
ATOM 12462 N N . GLN B 1 735 ? 19.693 9.976 114.213 1.00 59.92 735 GLN B N 1
ATOM 12463 C CA . GLN B 1 735 ? 19.961 10.030 112.786 1.00 56.00 735 GLN B CA 1
ATOM 12464 C C . GLN B 1 735 ? 19.256 8.930 112.024 1.00 56.06 735 GLN B C 1
ATOM 12465 O O . GLN B 1 735 ? 18.840 9.121 110.878 1.00 57.82 735 GLN B O 1
ATOM 12471 N N . ILE B 1 736 ? 19.163 7.762 112.645 1.00 56.77 736 ILE B N 1
ATOM 12472 C CA . ILE B 1 736 ? 18.480 6.657 112.033 1.00 54.18 736 ILE B CA 1
ATOM 12473 C C . ILE B 1 736 ? 17.008 6.940 112.060 1.00 56.28 736 ILE B C 1
ATOM 12474 O O . ILE B 1 736 ? 16.373 6.713 111.079 1.00 61.11 736 ILE B O 1
ATOM 12479 N N . LEU B 1 737 ? 16.454 7.502 113.120 1.00 62.30 737 LEU B N 1
ATOM 12480 C CA . LEU B 1 737 ? 15.081 8.005 113.003 1.00 72.36 737 LEU B CA 1
ATOM 12481 C C . LEU B 1 737 ? 14.932 9.021 111.848 1.00 79.00 737 LEU B C 1
ATOM 12482 O O . LEU B 1 737 ? 14.056 8.866 111.005 1.00 77.46 737 LEU B O 1
ATOM 12487 N N . GLU B 1 738 ? 15.789 10.047 111.813 1.00 82.34 738 GLU B N 1
ATOM 12488 C CA . GLU B 1 738 ? 15.737 11.087 110.759 1.00 91.14 738 GLU B CA 1
ATOM 12489 C C . GLU B 1 738 ? 15.665 10.452 109.352 1.00 86.91 738 GLU B C 1
ATOM 12490 O O . GLU B 1 738 ? 14.974 10.961 108.471 1.00 82.52 738 GLU B O 1
ATOM 12496 N N . LEU B 1 739 ? 16.413 9.361 109.160 1.00 79.14 739 LEU B N 1
ATOM 12497 C CA . LEU B 1 739 ? 16.529 8.700 107.876 1.00 72.40 739 LEU B CA 1
ATOM 12498 C C . LEU B 1 739 ? 15.298 7.921 107.558 1.00 78.86 739 LEU B C 1
ATOM 12499 O O . LEU B 1 739 ? 15.009 7.679 106.403 1.00 76.85 739 LEU B O 1
ATOM 12512 N N . LEU B 1 741 ? 12.261 8.890 108.559 1.00 115.37 741 LEU B N 1
ATOM 12513 C CA . LEU B 1 741 ? 11.088 9.770 108.728 1.00 121.48 741 LEU B CA 1
ATOM 12514 C C . LEU B 1 741 ? 10.255 9.857 107.427 1.00 120.78 741 LEU B C 1
ATOM 12515 O O . LEU B 1 741 ? 9.035 9.753 107.486 1.00 115.53 741 LEU B O 1
ATOM 12520 N N . SER B 1 742 ? 10.905 9.999 106.265 1.00 122.68 742 SER B N 1
ATOM 12521 C CA . SER B 1 742 ? 10.232 9.791 104.956 1.00 119.89 742 SER B CA 1
ATOM 12522 C C . SER B 1 742 ? 9.758 8.333 104.860 1.00 123.95 742 SER B C 1
ATOM 12523 O O . SER B 1 742 ? 10.428 7.448 105.390 1.00 133.02 742 SER B O 1
ATOM 12526 N N . PRO B 1 743 ? 8.613 8.064 104.194 1.00 123.22 743 PRO B N 1
ATOM 12527 C CA . PRO B 1 743 ? 8.307 6.639 103.965 1.00 120.55 743 PRO B CA 1
ATOM 12528 C C . PRO B 1 743 ? 9.037 6.109 102.716 1.00 121.64 743 PRO B C 1
ATOM 12529 O O . PRO B 1 743 ? 9.298 6.885 101.790 1.00 113.82 743 PRO B O 1
ATOM 12533 N N . SER B 1 744 ? 9.381 4.814 102.707 1.00 121.33 744 SER B N 1
ATOM 12534 C CA . SER B 1 744 ? 10.191 4.198 101.627 1.00 117.40 744 SER B CA 1
ATOM 12535 C C . SER B 1 744 ? 9.819 2.736 101.407 1.00 117.30 744 SER B C 1
ATOM 12536 O O . SER B 1 744 ? 9.476 2.026 102.365 1.00 106.16 744 SER B O 1
ATOM 12539 N N . SER B 1 745 ? 9.923 2.286 100.154 1.00 117.15 745 SER B N 1
ATOM 12540 C CA . SER B 1 745 ? 9.622 0.889 99.812 1.00 119.54 745 SER B CA 1
ATOM 12541 C C . SER B 1 745 ? 10.550 0.300 98.738 1.00 111.04 745 SER B C 1
ATOM 12542 O O . SER B 1 745 ? 11.036 1.015 97.859 1.00 116.79 745 SER B O 1
ATOM 12545 N N . GLY B 1 746 ? 10.814 -1.000 98.857 1.00 99.46 746 GLY B N 1
ATOM 12546 C CA . GLY B 1 746 ? 11.415 -1.790 97.791 1.00 101.54 746 GLY B CA 1
ATOM 12547 C C . GLY B 1 746 ? 12.878 -1.543 97.467 1.00 100.80 746 GLY B C 1
ATOM 12548 O O . GLY B 1 746 ? 13.744 -1.916 98.249 1.00 100.24 746 GLY B O 1
ATOM 12549 N N . LYS B 1 747 ? 13.142 -0.959 96.291 1.00 104.59 747 LYS B N 1
ATOM 12550 C CA . LYS B 1 747 ? 14.496 -0.519 95.895 1.00 108.09 747 LYS B CA 1
ATOM 12551 C C . LYS B 1 747 ? 15.013 0.516 96.869 1.00 100.98 747 LYS B C 1
ATOM 12552 O O . LYS B 1 747 ? 16.206 0.531 97.196 1.00 97.96 747 LYS B O 1
ATOM 12558 N N . ASP B 1 748 ? 14.111 1.401 97.292 1.00 94.29 748 ASP B N 1
ATOM 12559 C CA . ASP B 1 748 ? 14.451 2.502 98.183 1.00 94.34 748 ASP B CA 1
ATOM 12560 C C . ASP B 1 748 ? 15.142 1.989 99.463 1.00 87.62 748 ASP B C 1
ATOM 12561 O O . ASP B 1 748 ? 16.098 2.599 99.944 1.00 100.84 748 ASP B O 1
ATOM 12566 N N . ASN B 1 749 ? 14.674 0.856 99.984 1.00 81.15 749 ASN B N 1
ATOM 12567 C CA . ASN B 1 749 ? 15.225 0.230 101.203 1.00 77.54 749 ASN B CA 1
ATOM 12568 C C . ASN B 1 749 ? 16.700 -0.132 101.109 1.00 71.76 749 ASN B C 1
ATOM 12569 O O . ASN B 1 749 ? 17.389 -0.185 102.122 1.00 73.58 749 ASN B O 1
ATOM 12574 N N . ILE B 1 750 ? 17.189 -0.388 99.906 1.00 65.01 750 ILE B N 1
ATOM 12575 C CA . ILE B 1 750 ? 18.610 -0.633 99.728 1.00 64.55 750 ILE B CA 1
ATOM 12576 C C . ILE B 1 750 ? 19.424 0.633 100.044 1.00 66.00 750 ILE B C 1
ATOM 12577 O O . ILE B 1 750 ? 20.418 0.536 100.747 1.00 63.75 750 ILE B O 1
ATOM 12582 N N . ILE B 1 751 ? 19.009 1.803 99.553 1.00 69.31 751 ILE B N 1
ATOM 12583 C CA . ILE B 1 751 ? 19.752 3.041 99.830 1.00 73.47 751 ILE B CA 1
ATOM 12584 C C . ILE B 1 751 ? 19.616 3.383 101.328 1.00 69.16 751 ILE B C 1
ATOM 12585 O O . ILE B 1 751 ? 20.582 3.741 101.989 1.00 68.39 751 ILE B O 1
ATOM 12590 N N . ARG B 1 752 ? 18.417 3.270 101.867 1.00 67.04 752 ARG B N 1
ATOM 12591 C CA . ARG B 1 752 ? 18.230 3.499 103.296 1.00 71.46 752 ARG B CA 1
ATOM 12592 C C . ARG B 1 752 ? 19.204 2.654 104.138 1.00 61.91 752 ARG B C 1
ATOM 12593 O O . ARG B 1 752 ? 19.791 3.147 105.103 1.00 60.99 752 ARG B O 1
ATOM 12601 N N . ILE B 1 753 ? 19.374 1.389 103.787 1.00 55.45 753 ILE B N 1
ATOM 12602 C CA . ILE B 1 753 ? 20.255 0.539 104.558 1.00 55.47 753 ILE B CA 1
ATOM 12603 C C . ILE B 1 753 ? 21.715 0.977 104.344 1.00 52.90 753 ILE B C 1
ATOM 12604 O O . ILE B 1 753 ? 22.502 0.982 105.311 1.00 51.62 753 ILE B O 1
ATOM 12609 N N . GLU B 1 754 ? 22.049 1.374 103.108 1.00 52.70 754 GLU B N 1
ATOM 12610 C CA . GLU B 1 754 ? 23.360 1.964 102.781 1.00 52.43 754 GLU B CA 1
ATOM 12611 C C . GLU B 1 754 ? 23.630 3.094 103.764 1.00 53.09 754 GLU B C 1
ATOM 12612 O O . GLU B 1 754 ? 24.672 3.105 104.446 1.00 54.22 754 GLU B O 1
ATOM 12618 N N . LYS B 1 755 ? 22.656 3.996 103.864 1.00 48.86 755 LYS B N 1
ATOM 12619 C CA . LYS B 1 755 ? 22.797 5.171 104.654 1.00 51.57 755 LYS B CA 1
ATOM 12620 C C . LYS B 1 755 ? 22.856 4.887 106.123 1.00 51.57 755 LYS B C 1
ATOM 12621 O O . LYS B 1 755 ? 23.688 5.462 106.829 1.00 56.08 755 LYS B O 1
ATOM 12627 N N . ILE B 1 756 ? 21.999 3.988 106.583 1.00 50.96 756 ILE B N 1
ATOM 12628 C CA . ILE B 1 756 ? 21.974 3.599 107.978 1.00 46.17 756 ILE B CA 1
ATOM 12629 C C . ILE B 1 756 ? 23.261 2.897 108.375 1.00 43.49 756 ILE B C 1
ATOM 12630 O O . ILE B 1 756 ? 23.743 3.072 109.488 1.00 42.70 756 ILE B O 1
ATOM 12635 N N . LEU B 1 757 ? 23.820 2.113 107.471 1.00 42.96 757 LEU B N 1
ATOM 12636 C CA . LEU B 1 757 ? 25.140 1.537 107.719 1.00 43.83 757 LEU B CA 1
ATOM 12637 C C . LEU B 1 757 ? 26.266 2.568 107.708 1.00 45.48 757 LEU B C 1
ATOM 12638 O O . LEU B 1 757 ? 27.288 2.341 108.344 1.00 43.65 757 LEU B O 1
ATOM 12643 N N . GLN B 1 758 ? 26.110 3.680 106.984 1.00 50.83 758 GLN B N 1
ATOM 12644 C CA . GLN B 1 758 ? 27.066 4.814 107.106 1.00 57.20 758 GLN B CA 1
ATOM 12645 C C . GLN B 1 758 ? 27.092 5.380 108.530 1.00 50.02 758 GLN B C 1
ATOM 12646 O O . GLN B 1 758 ? 28.171 5.594 109.083 1.00 46.36 758 GLN B O 1
ATOM 12652 N N . VAL B 1 759 ? 25.909 5.612 109.111 1.00 44.18 759 VAL B N 1
ATOM 12653 C CA . VAL B 1 759 ? 25.801 6.053 110.497 1.00 43.12 759 VAL B CA 1
ATOM 12654 C C . VAL B 1 759 ? 26.446 5.102 111.497 1.00 42.96 759 VAL B C 1
ATOM 12655 O O . VAL B 1 759 ? 27.348 5.477 112.231 1.00 40.76 759 VAL B O 1
ATOM 12659 N N . VAL B 1 760 ? 26.035 3.848 111.458 1.00 41.96 760 VAL B N 1
ATOM 12660 C CA . VAL B 1 760 ? 26.620 2.854 112.314 1.00 43.54 760 VAL B CA 1
ATOM 12661 C C . VAL B 1 760 ? 28.127 2.807 112.193 1.00 44.20 760 VAL B C 1
ATOM 12662 O O . VAL B 1 760 ? 28.820 2.687 113.207 1.00 42.65 760 VAL B O 1
ATOM 12666 N N . SER B 1 761 ? 28.640 2.846 110.961 1.00 45.53 761 SER B N 1
ATOM 12667 C CA . SER B 1 761 ? 30.084 2.667 110.749 1.00 46.66 761 SER B CA 1
ATOM 12668 C C . SER B 1 761 ? 30.885 3.734 111.464 1.00 46.81 761 SER B C 1
ATOM 12669 O O . SER B 1 761 ? 32.048 3.505 111.764 1.00 44.00 761 SER B O 1
ATOM 12672 N N . GLU B 1 762 ? 30.262 4.890 111.721 1.00 48.66 762 GLU B N 1
ATOM 12673 C CA . GLU B 1 762 ? 30.878 5.989 112.494 1.00 51.25 762 GLU B CA 1
ATOM 12674 C C . GLU B 1 762 ? 30.803 5.883 114.028 1.00 50.03 762 GLU B C 1
ATOM 12675 O O . GLU B 1 762 ? 31.472 6.657 114.742 1.00 50.38 762 GLU B O 1
ATOM 12681 N N . ARG B 1 763 ? 30.021 4.937 114.540 1.00 48.47 763 ARG B N 1
ATOM 12682 C CA . ARG B 1 763 ? 29.835 4.804 115.979 1.00 46.51 763 ARG B CA 1
ATOM 12683 C C . ARG B 1 763 ? 31.059 4.147 116.651 1.00 48.56 763 ARG B C 1
ATOM 12684 O O . ARG B 1 763 ? 31.858 3.416 115.985 1.00 42.09 763 ARG B O 1
ATOM 12692 N N . PRO B 1 764 ? 31.279 4.477 117.942 1.00 51.83 764 PRO B N 1
ATOM 12693 C CA . PRO B 1 764 ? 32.351 3.801 118.678 1.00 55.39 764 PRO B CA 1
ATOM 12694 C C . PRO B 1 764 ? 32.057 2.316 118.850 1.00 58.81 764 PRO B C 1
ATOM 12695 O O . PRO B 1 764 ? 30.911 1.950 118.965 1.00 55.61 764 PRO B O 1
ATOM 12699 N N . GLU B 1 765 ? 33.094 1.481 118.836 1.00 65.62 765 GLU B N 1
ATOM 12700 C CA . GLU B 1 765 ? 32.934 0.027 118.898 1.00 71.88 765 GLU B CA 1
ATOM 12701 C C . GLU B 1 765 ? 32.187 -0.368 120.169 1.00 70.83 765 GLU B C 1
ATOM 12702 O O . GLU B 1 765 ? 31.091 -0.972 120.126 1.00 62.20 765 GLU B O 1
ATOM 12708 N N . ILE B 1 766 ? 32.808 0.039 121.281 1.00 67.77 766 ILE B N 1
ATOM 12709 C CA . ILE B 1 766 ? 32.400 -0.269 122.638 1.00 66.75 766 ILE B CA 1
ATOM 12710 C C . ILE B 1 766 ? 31.978 1.022 123.344 1.00 62.72 766 ILE B C 1
ATOM 12711 O O . ILE B 1 766 ? 32.683 2.031 123.311 1.00 60.35 766 ILE B O 1
ATOM 12716 N N . ASP B 1 767 ? 30.850 0.961 124.030 1.00 63.71 767 ASP B N 1
ATOM 12717 C CA . ASP B 1 767 ? 30.427 2.025 124.915 1.00 62.14 767 ASP B CA 1
ATOM 12718 C C . ASP B 1 767 ? 29.547 1.446 126.010 1.00 64.92 767 ASP B C 1
ATOM 12719 O O . ASP B 1 767 ? 28.336 1.286 125.810 1.00 62.72 767 ASP B O 1
ATOM 12724 N N . GLY B 1 768 ? 30.163 1.196 127.181 1.00 70.03 768 GLY B N 1
ATOM 12725 C CA . GLY B 1 768 ? 29.530 0.505 128.316 1.00 65.17 768 GLY B CA 1
ATOM 12726 C C . GLY B 1 768 ? 28.236 1.144 128.820 1.00 66.24 768 GLY B C 1
ATOM 12727 O O . GLY B 1 768 ? 27.496 0.499 129.552 1.00 65.22 768 GLY B O 1
ATOM 12728 N N . SER B 1 769 ? 27.938 2.396 128.455 1.00 62.94 769 SER B N 1
ATOM 12729 C CA . SER B 1 769 ? 26.695 3.047 128.938 1.00 64.53 769 SER B CA 1
ATOM 12730 C C . SER B 1 769 ? 25.464 2.862 128.019 1.00 64.05 769 SER B C 1
ATOM 12731 O O . SER B 1 769 ? 24.359 3.302 128.353 1.00 58.42 769 SER B O 1
ATOM 12734 N N . ARG B 1 770 ? 25.666 2.256 126.851 1.00 62.98 770 ARG B N 1
ATOM 12735 C CA . ARG B 1 770 ? 24.551 2.005 125.935 1.00 62.94 770 ARG B CA 1
ATOM 12736 C C . ARG B 1 770 ? 23.608 0.993 126.513 1.00 60.63 770 ARG B C 1
ATOM 12737 O O . ARG B 1 770 ? 24.059 0.065 127.165 1.00 58.79 770 ARG B O 1
ATOM 12745 N N . THR B 1 771 ? 22.322 1.145 126.223 1.00 57.23 771 THR B N 1
ATOM 12746 C CA . THR B 1 771 ? 21.322 0.124 126.560 1.00 55.74 771 THR B CA 1
ATOM 12747 C C . THR B 1 771 ? 21.387 -1.110 125.652 1.00 58.35 771 THR B C 1
ATOM 12748 O O . THR B 1 771 ? 22.044 -1.082 124.595 1.00 66.99 771 THR B O 1
ATOM 12752 N N . GLU B 1 772 ? 20.687 -2.171 126.064 1.00 57.90 772 GLU B N 1
ATOM 12753 C CA . GLU B 1 772 ? 20.626 -3.427 125.332 1.00 60.70 772 GLU B CA 1
ATOM 12754 C C . GLU B 1 772 ? 20.172 -3.223 123.866 1.00 59.04 772 GLU B C 1
ATOM 12755 O O . GLU B 1 772 ? 20.729 -3.837 122.944 1.00 57.13 772 GLU B O 1
ATOM 12761 N N . ALA B 1 773 ? 19.188 -2.352 123.663 1.00 55.37 773 ALA B N 1
ATOM 12762 C CA . ALA B 1 773 ? 18.674 -2.092 122.327 1.00 58.06 773 ALA B CA 1
ATOM 12763 C C . ALA B 1 773 ? 19.649 -1.320 121.390 1.00 61.19 773 ALA B C 1
ATOM 12764 O O . ALA B 1 773 ? 19.870 -1.719 120.238 1.00 59.59 773 ALA B O 1
ATOM 12766 N N . THR B 1 774 ? 20.232 -0.230 121.898 1.00 57.83 774 THR B N 1
ATOM 12767 C CA . THR B 1 774 ? 21.285 0.455 121.200 1.00 53.55 774 THR B CA 1
ATOM 12768 C C . THR B 1 774 ? 22.349 -0.563 120.788 1.00 55.29 774 THR B C 1
ATOM 12769 O O . THR B 1 774 ? 22.721 -0.611 119.608 1.00 55.42 774 THR B O 1
ATOM 12773 N N . ASN B 1 775 ? 22.839 -1.385 121.727 1.00 55.00 775 ASN B N 1
ATOM 12774 C CA . ASN B 1 775 ? 23.848 -2.389 121.373 1.00 54.30 775 ASN B CA 1
ATOM 12775 C C . ASN B 1 775 ? 23.439 -3.393 120.302 1.00 54.46 775 ASN B C 1
ATOM 12776 O O . ASN B 1 775 ? 24.267 -3.844 119.503 1.00 55.93 775 ASN B O 1
ATOM 12781 N N . SER B 1 776 ? 22.175 -3.755 120.286 1.00 52.88 776 SER B N 1
ATOM 12782 C CA . SER B 1 776 ? 21.719 -4.678 119.284 1.00 52.72 776 SER B CA 1
ATOM 12783 C C . SER B 1 776 ? 21.665 -3.953 117.916 1.00 52.03 776 SER B C 1
ATOM 12784 O O . SER B 1 776 ? 22.161 -4.467 116.899 1.00 53.95 776 SER B O 1
ATOM 12787 N N . VAL B 1 777 ? 21.130 -2.744 117.897 1.00 49.08 777 VAL B N 1
ATOM 12788 C CA . VAL B 1 777 ? 21.035 -2.007 116.652 1.00 50.25 777 VAL B CA 1
ATOM 12789 C C . VAL B 1 777 ? 22.419 -1.726 116.024 1.00 48.03 777 VAL B C 1
ATOM 12790 O O . VAL B 1 777 ? 22.657 -2.062 114.868 1.00 45.61 777 VAL B O 1
ATOM 12794 N N . TYR B 1 778 ? 23.302 -1.103 116.786 1.00 45.46 778 TYR B N 1
ATOM 12795 C CA . TYR B 1 778 ? 24.643 -0.826 116.326 1.00 44.35 778 TYR B CA 1
ATOM 12796 C C . TYR B 1 778 ? 25.434 -2.097 116.069 1.00 45.57 778 TYR B C 1
ATOM 12797 O O . TYR B 1 778 ? 26.097 -2.240 115.031 1.00 48.73 778 TYR B O 1
ATOM 12806 N N . GLY B 1 779 ? 25.398 -3.010 117.023 1.00 47.94 779 GLY B N 1
ATOM 12807 C CA . GLY B 1 779 ? 26.190 -4.228 116.937 1.00 48.38 779 GLY B CA 1
ATOM 12808 C C . GLY B 1 779 ? 25.838 -5.135 115.784 1.00 47.17 779 GLY B C 1
ATOM 12809 O O . GLY B 1 779 ? 26.730 -5.697 115.176 1.00 46.03 779 GLY B O 1
ATOM 12810 N N . ARG B 1 780 ? 24.556 -5.326 115.509 1.00 48.15 780 ARG B N 1
ATOM 12811 C CA . ARG B 1 780 ? 24.172 -6.256 114.453 1.00 49.46 780 ARG B CA 1
ATOM 12812 C C . ARG B 1 780 ? 24.425 -5.669 113.103 1.00 49.63 780 ARG B C 1
ATOM 12813 O O . ARG B 1 780 ? 24.988 -6.339 112.211 1.00 45.81 780 ARG B O 1
ATOM 12821 N N . LEU B 1 781 ? 23.997 -4.415 112.945 1.00 49.74 781 LEU B N 1
ATOM 12822 C CA . LEU B 1 781 ? 24.261 -3.685 111.699 1.00 46.57 781 LEU B CA 1
ATOM 12823 C C . LEU B 1 781 ? 25.731 -3.650 111.406 1.00 44.85 781 LEU B C 1
ATOM 12824 O O . LEU B 1 781 ? 26.139 -3.885 110.275 1.00 46.43 781 LEU B O 1
ATOM 12829 N N . ARG B 1 782 ? 26.531 -3.412 112.416 1.00 42.08 782 ARG B N 1
ATOM 12830 C CA . ARG B 1 782 ? 27.935 -3.310 112.179 1.00 45.37 782 ARG B CA 1
ATOM 12831 C C . ARG B 1 782 ? 28.465 -4.640 111.695 1.00 43.93 782 ARG B C 1
ATOM 12832 O O . ARG B 1 782 ? 29.363 -4.684 110.861 1.00 44.34 782 ARG B O 1
ATOM 12840 N N . SER B 1 783 ? 27.882 -5.730 112.181 1.00 47.75 783 SER B N 1
ATOM 12841 C CA . SER B 1 783 ? 28.339 -7.088 111.833 1.00 48.24 783 SER B CA 1
ATOM 12842 C C . SER B 1 783 ? 28.190 -7.397 110.321 1.00 48.09 783 SER B C 1
ATOM 12843 O O . SER B 1 783 ? 28.801 -8.326 109.824 1.00 54.60 783 SER B O 1
ATOM 12846 N N . PHE B 1 784 ? 27.395 -6.622 109.603 1.00 47.13 784 PHE B N 1
ATOM 12847 C CA . PHE B 1 784 ? 27.389 -6.696 108.145 1.00 50.91 784 PHE B CA 1
ATOM 12848 C C . PHE B 1 784 ? 28.591 -6.051 107.446 1.00 49.11 784 PHE B C 1
ATOM 12849 O O . PHE B 1 784 ? 28.749 -6.248 106.232 1.00 43.51 784 PHE B O 1
ATOM 12857 N N . LEU B 1 785 ? 29.365 -5.248 108.190 1.00 49.41 785 LEU B N 1
ATOM 12858 C CA . LEU B 1 785 ? 30.485 -4.497 107.646 1.00 49.38 785 LEU B CA 1
ATOM 12859 C C . LEU B 1 785 ? 31.807 -5.196 107.884 1.00 51.70 785 LEU B C 1
ATOM 12860 O O . LEU B 1 785 ? 32.785 -4.831 107.277 1.00 50.48 785 LEU B O 1
ATOM 12865 N N . ASN B 1 786 ? 31.845 -6.173 108.780 1.00 59.07 786 ASN B N 1
ATOM 12866 C CA . ASN B 1 786 ? 33.018 -7.017 108.939 1.00 64.70 786 ASN B CA 1
ATOM 12867 C C . ASN B 1 786 ? 32.699 -8.389 108.402 1.00 73.82 786 ASN B C 1
ATOM 12868 O O . ASN B 1 786 ? 31.537 -8.700 108.109 1.00 73.89 786 ASN B O 1
ATOM 12873 N N . CYS B 1 787 ? 33.716 -9.231 108.288 1.00 86.88 787 CYS B N 1
ATOM 12874 C CA . CYS B 1 787 ? 33.480 -10.651 107.987 1.00 97.89 787 CYS B CA 1
ATOM 12875 C C . CYS B 1 787 ? 33.323 -11.327 109.333 1.00 99.77 787 CYS B C 1
ATOM 12876 O O . CYS B 1 787 ? 33.902 -10.844 110.308 1.00 88.38 787 CYS B O 1
ATOM 12879 N N . SER B 1 788 ? 32.525 -12.401 109.397 1.00 107.36 788 SER B N 1
ATOM 12880 C CA . SER B 1 788 ? 32.240 -13.080 110.674 1.00 112.37 788 SER B CA 1
ATOM 12881 C C . SER B 1 788 ? 33.368 -14.054 110.995 1.00 117.91 788 SER B C 1
ATOM 12882 O O . SER B 1 788 ? 34.191 -14.364 110.124 1.00 108.36 788 SER B O 1
ATOM 12885 N N . GLU B 1 789 ? 33.405 -14.529 112.242 1.00 126.75 789 GLU B N 1
ATOM 12886 C CA . GLU B 1 789 ? 34.405 -15.524 112.660 1.00 128.47 789 GLU B CA 1
ATOM 12887 C C . GLU B 1 789 ? 34.178 -16.835 111.888 1.00 122.63 789 GLU B C 1
ATOM 12888 O O . GLU B 1 789 ? 34.975 -17.171 111.016 1.00 116.54 789 GLU B O 1
ATOM 12894 N N . LYS B 1 790 ? 33.092 -17.555 112.181 1.00 117.71 790 LYS B N 1
ATOM 12895 C CA . LYS B 1 790 ? 32.707 -18.713 111.356 1.00 114.72 790 LYS B CA 1
ATOM 12896 C C . LYS B 1 790 ? 31.832 -18.170 110.242 1.00 110.66 790 LYS B C 1
ATOM 12897 O O . LYS B 1 790 ? 30.780 -17.594 110.503 1.00 112.40 790 LYS B O 1
ATOM 12903 N N . ALA B 1 791 ? 32.288 -18.307 109.003 1.00 108.07 791 ALA B N 1
ATOM 12904 C CA . ALA B 1 791 ? 31.614 -17.655 107.879 1.00 111.13 791 ALA B CA 1
ATOM 12905 C C . ALA B 1 791 ? 30.141 -18.060 107.878 1.00 110.06 791 ALA B C 1
ATOM 12906 O O . ALA B 1 791 ? 29.820 -19.257 107.816 1.00 114.42 791 ALA B O 1
ATOM 12908 N N . THR B 1 792 ? 29.263 -17.059 107.975 1.00 96.98 792 THR B N 1
ATOM 12909 C CA . THR B 1 792 ? 27.804 -17.266 107.980 1.00 93.63 792 THR B CA 1
ATOM 12910 C C . THR B 1 792 ? 27.126 -16.313 106.964 1.00 82.54 792 THR B C 1
ATOM 12911 O O . THR B 1 792 ? 27.572 -15.202 106.807 1.00 69.99 792 THR B O 1
ATOM 12915 N N . THR B 1 793 ? 26.075 -16.742 106.257 1.00 78.36 793 THR B N 1
ATOM 12916 C CA . THR B 1 793 ? 25.518 -15.894 105.205 1.00 76.60 793 THR B CA 1
ATOM 12917 C C . THR B 1 793 ? 24.977 -14.598 105.805 1.00 76.21 793 THR B C 1
ATOM 12918 O O . THR B 1 793 ? 24.502 -14.553 106.945 1.00 78.58 793 THR B O 1
ATOM 12922 N N . PHE B 1 794 ? 25.049 -13.551 105.000 1.00 65.00 794 PHE B N 1
ATOM 12923 C CA . PHE B 1 794 ? 24.267 -12.361 105.223 1.00 62.79 794 PHE B CA 1
ATOM 12924 C C . PHE B 1 794 ? 22.816 -12.712 105.598 1.00 62.24 794 PHE B C 1
ATOM 12925 O O . PHE B 1 794 ? 22.242 -12.169 106.549 1.00 60.15 794 PHE B O 1
ATOM 12933 N N . SER B 1 795 ? 22.252 -13.662 104.877 1.00 66.33 795 SER B N 1
ATOM 12934 C CA . SER B 1 795 ? 20.882 -14.077 105.104 1.00 70.58 795 SER B CA 1
ATOM 12935 C C . SER B 1 795 ? 20.662 -14.699 106.485 1.00 70.20 795 SER B C 1
ATOM 12936 O O . SER B 1 795 ? 19.610 -14.469 107.119 1.00 63.93 795 SER B O 1
ATOM 12939 N N . GLU B 1 796 ? 21.662 -15.434 106.963 1.00 69.62 796 GLU B N 1
ATOM 12940 C CA . GLU B 1 796 ? 21.606 -15.989 108.320 1.00 76.01 796 GLU B CA 1
ATOM 12941 C C . GLU B 1 796 ? 21.713 -14.892 109.414 1.00 69.71 796 GLU B C 1
ATOM 12942 O O . GLU B 1 796 ? 21.017 -14.939 110.450 1.00 60.60 796 GLU B O 1
ATOM 12948 N N . ILE B 1 797 ? 22.560 -13.889 109.165 1.00 71.42 797 ILE B N 1
ATOM 12949 C CA . ILE B 1 797 ? 22.686 -12.748 110.089 1.00 65.94 797 ILE B CA 1
ATOM 12950 C C . ILE B 1 797 ? 21.400 -11.932 110.065 1.00 61.89 797 ILE B C 1
ATOM 12951 O O . ILE B 1 797 ? 20.935 -11.468 111.098 1.00 66.36 797 ILE B O 1
ATOM 12956 N N . VAL B 1 798 ? 20.811 -11.763 108.902 1.00 55.77 798 VAL B N 1
ATOM 12957 C CA . VAL B 1 798 ? 19.533 -11.070 108.850 1.00 57.07 798 VAL B CA 1
ATOM 12958 C C . VAL B 1 798 ? 18.482 -11.740 109.713 1.00 56.92 798 VAL B C 1
ATOM 12959 O O . VAL B 1 798 ? 17.801 -11.087 110.497 1.00 55.11 798 VAL B O 1
ATOM 12963 N N . SER B 1 799 ? 18.363 -13.055 109.522 1.00 62.50 799 SER B N 1
ATOM 12964 C CA . SER B 1 799 ? 17.481 -13.938 110.279 1.00 63.56 799 SER B CA 1
ATOM 12965 C C . SER B 1 799 ? 17.600 -13.677 111.774 1.00 60.04 799 SER B C 1
ATOM 12966 O O . SER B 1 799 ? 16.653 -13.265 112.418 1.00 58.93 799 SER B O 1
ATOM 12969 N N . THR B 1 800 ? 18.808 -13.881 112.296 1.00 58.21 800 THR B N 1
ATOM 12970 C CA . THR B 1 800 ? 19.126 -13.686 113.700 1.00 55.82 800 THR B CA 1
ATOM 12971 C C . THR B 1 800 ? 18.826 -12.269 114.176 1.00 56.00 800 THR B C 1
ATOM 12972 O O . THR B 1 800 ? 18.405 -12.072 115.320 1.00 58.75 800 THR B O 1
ATOM 12976 N N . THR B 1 801 ? 19.139 -11.290 113.333 1.00 54.89 801 THR B N 1
ATOM 12977 C CA . THR B 1 801 ? 18.982 -9.873 113.675 1.00 56.09 801 THR B CA 1
ATOM 12978 C C . THR B 1 801 ? 17.518 -9.532 113.707 1.00 56.65 801 THR B C 1
ATOM 12979 O O . THR B 1 801 ? 17.052 -8.892 114.644 1.00 57.69 801 THR B O 1
ATOM 12983 N N . VAL B 1 802 ? 16.778 -9.981 112.714 1.00 56.38 802 VAL B N 1
ATOM 12984 C CA . VAL B 1 802 ? 15.365 -9.698 112.745 1.00 61.52 802 VAL B CA 1
ATOM 12985 C C . VAL B 1 802 ? 14.688 -10.336 113.958 1.00 66.42 802 VAL B C 1
ATOM 12986 O O . VAL B 1 802 ? 13.819 -9.712 114.566 1.00 66.58 802 VAL B O 1
ATOM 12990 N N . GLU B 1 803 ? 15.091 -11.556 114.323 1.00 69.10 803 GLU B N 1
ATOM 12991 C CA . GLU B 1 803 ? 14.532 -12.184 115.518 1.00 72.33 803 GLU B CA 1
ATOM 12992 C C . GLU B 1 803 ? 14.838 -11.324 116.722 1.00 67.58 803 GLU B C 1
ATOM 12993 O O . GLU B 1 803 ? 13.916 -10.928 117.455 1.00 63.13 803 GLU B O 1
ATOM 12999 N N . GLU B 1 804 ? 16.125 -11.022 116.911 1.00 62.03 804 GLU B N 1
ATOM 13000 C CA . GLU B 1 804 ? 16.569 -10.270 118.087 1.00 59.94 804 GLU B CA 1
ATOM 13001 C C . GLU B 1 804 ? 15.795 -8.980 118.211 1.00 59.70 804 GLU B C 1
ATOM 13002 O O . GLU B 1 804 ? 15.244 -8.684 119.264 1.00 60.72 804 GLU B O 1
ATOM 13008 N N . TRP B 1 805 ? 15.727 -8.217 117.131 1.00 62.97 805 TRP B N 1
ATOM 13009 C CA . TRP B 1 805 ? 15.063 -6.904 117.188 1.00 63.64 805 TRP B CA 1
ATOM 13010 C C . TRP B 1 805 ? 13.575 -7.055 117.475 1.00 61.67 805 TRP B C 1
ATOM 13011 O O . TRP B 1 805 ? 13.002 -6.327 118.258 1.00 55.03 805 TRP B O 1
ATOM 13022 N N . THR B 1 806 ? 12.970 -8.039 116.835 1.00 69.72 806 THR B N 1
ATOM 13023 C CA . THR B 1 806 ? 11.547 -8.273 116.969 1.00 71.63 806 THR B CA 1
ATOM 13024 C C . THR B 1 806 ? 11.235 -8.574 118.437 1.00 71.25 806 THR B C 1
ATOM 13025 O O . THR B 1 806 ? 10.290 -8.025 119.012 1.00 67.03 806 THR B O 1
ATOM 13029 N N . LYS B 1 807 ? 12.086 -9.387 119.055 1.00 71.53 807 LYS B N 1
ATOM 13030 C CA . LYS B 1 807 ? 11.964 -9.699 120.473 1.00 71.75 807 LYS B CA 1
ATOM 13031 C C . LYS B 1 807 ? 12.008 -8.446 121.338 1.00 72.04 807 LYS B C 1
ATOM 13032 O O . LYS B 1 807 ? 11.073 -8.191 122.104 1.00 77.97 807 LYS B O 1
ATOM 13038 N N . LEU B 1 808 ? 13.101 -7.689 121.242 1.00 69.85 808 LEU B N 1
ATOM 13039 C CA . LEU B 1 808 ? 13.224 -6.398 121.939 1.00 68.95 808 LEU B CA 1
ATOM 13040 C C . LEU B 1 808 ? 11.982 -5.486 121.751 1.00 65.87 808 LEU B C 1
ATOM 13041 O O . LEU B 1 808 ? 11.523 -4.823 122.688 1.00 58.18 808 LEU B O 1
ATOM 13046 N N . PHE B 1 809 ? 11.456 -5.477 120.532 1.00 68.93 809 PHE B N 1
ATOM 13047 C CA . PHE B 1 809 ? 10.256 -4.715 120.197 1.00 72.24 809 PHE B CA 1
ATOM 13048 C C . PHE B 1 809 ? 9.037 -5.246 120.980 1.00 72.48 809 PHE B C 1
ATOM 13049 O O . PHE B 1 809 ? 8.350 -4.476 121.632 1.00 70.45 809 PHE B O 1
ATOM 13057 N N . GLU B 1 810 ? 8.797 -6.558 120.940 1.00 76.66 810 GLU B N 1
ATOM 13058 C CA . GLU B 1 810 ? 7.672 -7.172 121.660 1.00 73.92 810 GLU B CA 1
ATOM 13059 C C . GLU B 1 810 ? 7.748 -6.978 123.178 1.00 77.72 810 GLU B C 1
ATOM 13060 O O . GLU B 1 810 ? 6.742 -6.601 123.815 1.00 74.52 810 GLU B O 1
ATOM 13066 N N . GLU B 1 811 ? 8.928 -7.201 123.760 1.00 79.22 811 GLU B N 1
ATOM 13067 C CA . GLU B 1 811 ? 9.105 -6.992 125.211 1.00 84.97 811 GLU B CA 1
ATOM 13068 C C . GLU B 1 811 ? 8.742 -5.587 125.598 1.00 82.18 811 GLU B C 1
ATOM 13069 O O . GLU B 1 811 ? 8.080 -5.367 126.605 1.00 85.97 811 GLU B O 1
ATOM 13075 N N . SER B 1 812 ? 9.180 -4.631 124.790 1.00 80.39 812 SER B N 1
ATOM 13076 C CA . SER B 1 812 ? 8.893 -3.231 125.054 1.00 77.56 812 SER B CA 1
ATOM 13077 C C . SER B 1 812 ? 7.396 -2.929 124.933 1.00 82.45 812 SER B C 1
ATOM 13078 O O . SER B 1 812 ? 6.842 -2.148 125.712 1.00 74.20 812 SER B O 1
ATOM 13081 N N . LYS B 1 813 ? 6.773 -3.528 123.923 1.00 87.80 813 LYS B N 1
ATOM 13082 C CA . LYS B 1 813 ? 5.348 -3.354 123.669 1.00 94.38 813 LYS B CA 1
ATOM 13083 C C . LYS B 1 813 ? 4.502 -3.886 124.813 1.00 99.36 813 LYS B C 1
ATOM 13084 O O . LYS B 1 813 ? 3.510 -3.261 125.220 1.00 107.59 813 LYS B O 1
ATOM 13090 N N . ARG B 1 814 ? 4.925 -5.017 125.361 1.00 98.34 814 ARG B N 1
ATOM 13091 C CA . ARG B 1 814 ? 4.239 -5.594 126.500 1.00 98.38 814 ARG B CA 1
ATOM 13092 C C . ARG B 1 814 ? 4.479 -4.840 127.798 1.00 103.27 814 ARG B C 1
ATOM 13093 O O . ARG B 1 814 ? 3.553 -4.676 128.578 1.00 112.30 814 ARG B O 1
ATOM 13101 N N . ALA B 1 815 ? 5.703 -4.366 128.023 1.00 106.88 815 ALA B N 1
ATOM 13102 C CA . ALA B 1 815 ? 6.036 -3.623 129.241 1.00 109.85 815 ALA B CA 1
ATOM 13103 C C . ALA B 1 815 ? 5.360 -2.250 129.319 1.00 114.52 815 ALA B C 1
ATOM 13104 O O . ALA B 1 815 ? 5.065 -1.786 130.416 1.00 118.56 815 ALA B O 1
ATOM 13106 N N . HIS B 1 816 ? 5.150 -1.581 128.185 1.00 123.28 816 HIS B N 1
ATOM 13107 C CA . HIS B 1 816 ? 4.410 -0.311 128.185 1.00 131.23 816 HIS B CA 1
ATOM 13108 C C . HIS B 1 816 ? 2.925 -0.560 128.431 1.00 132.65 816 HIS B C 1
ATOM 13109 O O . HIS B 1 816 ? 2.252 0.271 129.049 1.00 134.00 816 HIS B O 1
ATOM 13116 N N . VAL B 1 817 ? 2.429 -1.697 127.935 1.00 134.56 817 VAL B N 1
ATOM 13117 C CA . VAL B 1 817 ? 1.038 -2.139 128.168 1.00 137.76 817 VAL B CA 1
ATOM 13118 C C . VAL B 1 817 ? 0.784 -2.696 129.600 1.00 132.05 817 VAL B C 1
ATOM 13119 O O . VAL B 1 817 ? -0.363 -2.742 130.048 1.00 125.20 817 VAL B O 1
ATOM 13123 N N . LYS B 1 818 ? 1.843 -3.075 130.320 1.00 127.49 818 LYS B N 1
ATOM 13124 C CA . LYS B 1 818 ? 1.738 -3.451 131.745 1.00 126.38 818 LYS B CA 1
ATOM 13125 C C . LYS B 1 818 ? 2.095 -2.308 132.700 1.00 131.97 818 LYS B C 1
ATOM 13126 O O . LYS B 1 818 ? 2.032 -2.499 133.905 1.00 136.38 818 LYS B O 1
ATOM 13132 N N . GLU B 1 819 ? 2.526 -1.156 132.176 1.00 139.66 819 GLU B N 1
ATOM 13133 C CA . GLU B 1 819 ? 2.694 0.075 132.971 1.00 142.59 819 GLU B CA 1
ATOM 13134 C C . GLU B 1 819 ? 1.525 1.035 132.664 1.00 150.69 819 GLU B C 1
ATOM 13135 O O . GLU B 1 819 ? 1.390 2.081 133.305 1.00 149.20 819 GLU B O 1
ATOM 13141 N N . PHE B 1 820 ? 0.710 0.667 131.665 1.00 158.24 820 PHE B N 1
ATOM 13142 C CA . PHE B 1 820 ? -0.577 1.307 131.345 1.00 162.99 820 PHE B CA 1
ATOM 13143 C C . PHE B 1 820 ? -1.733 0.563 132.071 1.00 164.62 820 PHE B C 1
ATOM 13144 O O . PHE B 1 820 ? -2.860 1.074 132.108 1.00 165.54 820 PHE B O 1
ATOM 13152 N N . GLU B 1 821 ? -1.440 -0.618 132.658 1.00 160.49 821 GLU B N 1
ATOM 13153 C CA . GLU B 1 821 ? -2.303 -1.266 133.700 1.00 147.16 821 GLU B CA 1
ATOM 13154 C C . GLU B 1 821 ? -2.027 -0.693 135.094 1.00 148.58 821 GLU B C 1
ATOM 13155 O O . GLU B 1 821 ? -2.887 -0.764 135.967 1.00 147.74 821 GLU B O 1
ATOM 13161 N N . SER B 1 822 ? -0.804 -0.200 135.312 1.00 153.49 822 SER B N 1
ATOM 13162 C CA . SER B 1 822 ? -0.455 0.606 136.495 1.00 155.18 822 SER B CA 1
ATOM 13163 C C . SER B 1 822 ? -1.370 1.819 136.633 1.00 167.94 822 SER B C 1
ATOM 13164 O O . SER B 1 822 ? -1.697 2.248 137.747 1.00 181.86 822 SER B O 1
ATOM 13167 N N . SER B 1 823 ? -1.758 2.373 135.486 1.00 167.46 823 SER B N 1
ATOM 13168 C CA . SER B 1 823 ? -2.681 3.499 135.418 1.00 157.42 823 SER B CA 1
ATOM 13169 C C . SER B 1 823 ? -4.033 3.150 136.128 1.00 153.69 823 SER B C 1
ATOM 13170 O O . SER B 1 823 ? -4.662 4.049 136.703 1.00 149.80 823 SER B O 1
ATOM 13173 N N . HIS B 1 824 ? -4.427 1.859 136.139 1.00 142.84 824 HIS B N 1
ATOM 13174 C CA . HIS B 1 824 ? -5.535 1.330 137.004 1.00 139.18 824 HIS B CA 1
ATOM 13175 C C . HIS B 1 824 ? -5.331 1.788 138.454 1.00 131.26 824 HIS B C 1
ATOM 13176 O O . HIS B 1 824 ? -6.187 2.453 139.037 1.00 115.27 824 HIS B O 1
#

Radius of gyration: 39.61 Å; Cα contacts (8 Å, |Δi|>4): 2434; chains: 2; bounding box: 106×94×119 Å

B-factor: mean 59.09, std 23.21, range [27.17, 181.86]

Foldseek 3Di:
DQFAEEEEEPPDDADVLAVVLCCVVGPRYDYHYDYPFDDLLQLLLFQLVLLLVLLVLLPVQPDADCQLWVFDPVLVNVVLVVLSVVCVPQDDDNVSSLVSSLASLLVQLQVQCRRRVPPDSVVSLVSSLLSSQLVLLNADHWYKYWDADQDQFFGIKIKTKAAFFFDDDVVLVLLVLCVVVPLDAADPVLVPDDQLVVLQLQQDDLVQPFLVSVLVLLVVVVVVVVVCVVVPPDVLVLLVCLLVVPDPHDPVLVPDRRSVNSSVLSVPVVCNVVVSVVVSCVSPDPCCVPPGVPSNVNNSHHSLLNPDDRSSSSSLSVSCVPDPRSSSSRRAGFLLPQSDQTWHLWIWIFMDGAHSSNDDGLFPTAIFTAQQFGPVCPPPHPVSRLSNNQSHVCSSPPFDQPFAAEEEEEEADDDPVFDDQDQQNLSPVDHDCRNVSVVSNVVNQVVCVVRHHYQYHYFYACGPDTDGQALPDDSLVVLLVVLVVCPVPQPPQPVLSVQLNCLSCVVVDDDPDDFRLLSRLSNLLSSQVSCRSSPGHHYYYYNSRLALVLLSSLLNSLSSLCSRPVDDQHDPDDCVDPSVVSSLVSSLVSVSLSSLVSSCSSNRSLRAHAPCVSNDTPVSLVVNCVVNVHPCPNVSRNLSNQVSSSVSSPSVHDDDDCLVLLLSLLVLCPQVLLVLVVVLCVLLLVLVVQWFFDFDVVVDDDPCPTCVNVGHDPLSVVLCVLVDDDDTPRSSVSLSVNLVSLVPDDPDDVRTGPSVCLSSVLSVCSGGQDPPGDDPVVSSVVSSVVSNVSSVVSVVVVVVVVVVVD/DLFAEEEEEPPDDADVLAVVLCCVVGPRYDYDYDYPFDDLVQLLLFQLVLLLVLLVLLPVQPDADCQLWVFDPVLVNVVLVVLSVVCVPDDDDNVSSLVSVVASLQVQLQVQCRRNVPPDSVVSQVSSLLSSQLVLLSADHWYKYWDADFFPFFGIKIKTKFQFFFDDDVVLVLLVLCVVVPLDAADPVLLPDDQLVVLLLQQPDLVQPFLVSVLVVLVVVVVVVVVVVVVPPDVLVQLVCLLVPDDPHDPSLVPDRRSVNSSPLSVPVVCNVVVSVVVSCVSPDPCCVPPGVPSNVNNSHHSLQNPDHRSVSSSLSVSCVPDPRNSSSRRAGFLVRQSRQTWHLWIWIFMDGAGSSGDGTLFDTAIFTAQQFGPVCPVPHPVSRLSNNQSHVVSSPPFDQPFAAEEEEEEADDDPVFADQDQQNLSPVDHDCRNVSVVSNVVSQVVCVVRHHYQYHYFYADGPDTDGQALVHPSLVVLLVVLVVPPVPQPPQPVLSVQLNVLSCVVVDDDPDDFRLLSRLSNLLSSQVSCRSSVGHHYYAYNSRLALVLLSVLLNNLSSLCSRPVDDQHDPDDCVDPSNVSSLVSSLSSVSLSSLVSLCSSAPSLRAHAPCVRNDTPVSLVVNCVSNVHPCPNVVRNLSNQVSRSVCSVSHHDDDCLVLLLSLLVLCPQVLLVLVVVLCVLLLVLVVQWFFDFDVVVDDDPCPTCVNVGHDPLSVVLCVLVDDDHGPRSSVNLSVNLVSLVPDDPDDVRTGPSVCLSSVLSVCSGGADPPGDDPVVSSVVSSVVSNVSSVVSVVVVVVVVVVVD